Protein 2K5R (pdb70)

Nearest PDB structures (foldseek):
  2k5r-assembly1_A  TM=7.465E-01  e=6.466E-16  Xylella fastidiosa Temecula1
  8k51-assembly2_A  TM=2.724E-01  e=6.977E+00  Streptomyces aureus
  5ag6-assembly1_A  TM=2.119E-01  e=5.067E+00  Leishmania major
  8fi6-assembly1_A  TM=2.302E-01  e=6.139E+00  Leishmania major strain Friedlin
  8k56-assembly1_B  TM=2.740E-01  e=8.454E+00  Streptomyces aureus

Secondary structure (DSSP, 8-state):
--TTT-SS----TTSS--EEPPHHHHHHHHHHHHHT--B-TTSPBP----SEEEE-TTS-EEEEEETTEEE--GGGEEEGGG-TTPPP---------

Solvent-accessible surface area: 7096 Å² total; per-residue (Å²): 228,81,197,161,120,92,155,160,122,127,42,55,41,130,189,7,83,75,45,106,8,47,89,122,0,37,66,2,3,32,103,0,8,132,83,39,44,0,66,55,72,102,38,66,77,6,117,126,66,11,146,85,0,22,1,4,109,27,63,85,69,0,29,46,23,86,135,85,116,62,26,97,95,97,89,20,11,4,31,15,148,66,8,98,64,43,30,112,61,151,103,154,55,166,37,195,95

Sequence (97 aa):
MDRKLLHLLCSPDTRQPLSLLESKGLEALNKAIVSGTVQRADGSIQNQSLHEALITRDRKQVFRIEDSIPVLLPEEAIATIQIANFPDKLEHHHHHHMDRKLLHLLCSPDTRQPLSLLESKGLEALNKAIVSGTVQRADGSIQNQSLHEALITRDRKQVFRIEDSIPVLLPEEAIATIQIANFPDKLEHHHHHHMDRKLLHLLCSPDTRQPLSLLESKGLEALNKAIVSGTVQRADGSIQNQSLHEALITRDRKQVFRIEDSIPVLLPEEAIATIQIANFPDKLEHHHHHHMDRKLLHLLCSPDTRQPLSLLESKGLEALNKAIVSGTVQRADGSIQNQSLHEALITRDRKQVFRIEDSIPVLLPEEAIATIQIANFPDKLEHHHHHHMDRKLLHLLCSPDTRQPLSLLESKGLEALNKAIVSGTVQRADGSIQNQSLHEALITRDRKQVFRIEDSIPVLLPEEAIATIQIANFPDKLEHHHHHHMDRKLLHLLCSPDTRQPLSLLESKGLEALNKAIVSGTVQRADGSIQNQSLHEALITRDRKQVFRIEDSIPVLLPEEAIATIQIANFPDKLEHHHHHHMDRKLLHLLCSPDTRQPLSLLESKGLEALNKAIVSGTVQRADGSIQNQSLHEALITRDRKQVFRIEDSIPVLLPEEAIATIQIANFPDKLEHHHHHHMDRKLLHLLCSPDTRQPLSLLESKGLEALNKAIVSGTVQRADGSIQNQSLHEALITRDRKQVFRIEDSIPVLLPEEAIATIQIANFPDKLEHHHHHHMDRKLLHLLCSPDTRQPLSLLESKGLEALNKAIVSGTVQRADGSIQNQSLHEALITRDRKQVFRIEDSIPVLLPEEAIATIQIANFPDKLEHHHHHHMDRKLLHLLCSPDTRQPLSLLESKGLEALNKAIVSGTVQRADGSIQNQSLHEALITRDRKQVFRIEDSIPVLLPEEAIATIQIANFPDKLEHHHHHHMDRKLLHLLCSPDTRQPLSLLESKGLEALNKAIVSGTVQRADGSIQNQSLHEALITRDRKQVFRIEDSIPVLLPEEAIATIQIANFPDKLEHHHHHHMDRKLLHLLCSPDTRQPLSLLESKGLEALNKAIVSGTVQRADGSIQNQSLHEALITRDRKQVFRIEDSIPVLLPEEAIATIQIANFPDKLEHHHHHHMDRKLLHLLCSPDTRQPLSLLESKGLEALNKAIVSGTVQRADGSIQNQSLHEALITRDRKQVFRIEDSIPVLLPEEAIATIQIANFPDKLEHHHHHHMDRKLLHLLCSPDTRQPLSLLESKGLEALNKAIVSGTVQRADGSIQNQSLHEALITRDRKQVFRIEDSIPVLLPEEAIATIQIANFPDKLEHHHHHHMDRKLLHLLCSPDTRQPLSLLESKGLEALNKAIVSGTVQRADGSIQNQSLHEALITRDRKQVFRIEDSIPVLLPEEAIATIQIANFPDKLEHHHHHHMDRKLLHLLCSPDTRQPLSLLESKGLEALNKAIVSGTVQRADGSIQNQSLHEALITRDRKQVFRIEDSIPVLLPEEAIATIQIANFPDKLEHHHHHHMDRKLLHLLCSPDTRQPLSLLESKGLEALNKAIVSGTVQRADGSIQNQSLHEALITRDRKQVFRIEDSIPVLLPEEAIATIQIANFPDKLEHHHHHHMDRKLLHLLCSPDTRQPLSLLESKGLEALNKAIVSGTVQRADGSIQNQSLHEALITRDRKQVFRIEDSIPVLLPEEAIATIQIANFPDKLEHHHHHHMDRKLLHLLCSPDTRQPLSLLESKGLEALNKAIVSGTVQRADGSIQNQSLHEALITRDRKQVFRIEDSIPVLLPEEAIATIQIANFPDKLEHHHHHHMDRKLLHLLCSPDTRQPLSLLESKGLEALNKAIVSGTVQRADGSIQNQSLHEALITRDRKQVFRIEDSIPVLLPEEAIATIQIANFPDKLEHHHHHH

Structure (mmCIF, N/CA/C/O backbone):
data_2K5R
#
_entry.id   2K5R
#
loop_
_atom_site.group_PDB
_atom_site.id
_atom_site.type_symbol
_atom_site.label_atom_id
_atom_site.label_alt_id
_atom_site.label_comp_id
_atom_site.label_asym_id
_atom_site.label_entity_id
_atom_site.label_seq_id
_atom_site.pdbx_PDB_ins_code
_atom_site.Cartn_x
_atom_site.Cartn_y
_atom_site.Cartn_z
_atom_site.occupancy
_atom_site.B_iso_or_equiv
_atom_site.auth_seq_id
_atom_site.auth_comp_id
_atom_site.auth_asym_id
_atom_site.auth_atom_id
_atom_site.pdbx_PDB_model_num
ATOM 1 N N . MET A 1 1 ? -7.424 -24.332 -23.866 1.00 4.25 1 MET A N 1
ATOM 2 C CA . MET A 1 1 ? -6.898 -22.945 -24.012 1.00 34.51 1 MET A CA 1
ATOM 3 C C . MET A 1 1 ? -7.624 -22.190 -25.136 1.00 22.30 1 MET A C 1
ATOM 4 O O . MET A 1 1 ? -7.411 -22.461 -26.318 1.00 72.23 1 MET A O 1
ATOM 20 N N . ASP A 1 2 ? -8.490 -21.242 -24.763 1.00 31.21 2 ASP A N 1
ATOM 21 C CA . ASP A 1 2 ? -9.300 -20.494 -25.739 1.00 4.22 2 ASP A CA 1
ATOM 22 C C . ASP A 1 2 ? -9.235 -18.978 -25.482 1.00 24.54 2 ASP A C 1
ATOM 23 O O . ASP A 1 2 ? -10.177 -18.252 -25.803 1.00 1.52 2 ASP A O 1
ATOM 32 N N . ARG A 1 3 ? -8.111 -18.505 -24.938 1.00 44.42 3 ARG A N 1
ATOM 33 C CA . ARG A 1 3 ? -7.962 -17.093 -24.538 1.00 25.31 3 ARG A CA 1
ATOM 34 C C . ARG A 1 3 ? -8.442 -16.111 -25.629 1.00 15.50 3 ARG A C 1
ATOM 35 O O . ARG A 1 3 ? -9.057 -15.089 -25.323 1.00 20.55 3 ARG A O 1
ATOM 56 N N . LYS A 1 4 ? -8.175 -16.433 -26.897 1.00 22.52 4 LYS A N 1
ATOM 57 C CA . LYS A 1 4 ? -8.514 -15.533 -28.012 1.00 33.45 4 LYS A CA 1
ATOM 58 C C . LYS A 1 4 ? -10.004 -15.621 -28.382 1.00 32.43 4 LYS A C 1
ATOM 59 O O . LYS A 1 4 ? -10.563 -14.702 -28.986 1.00 3.33 4 LYS A O 1
ATOM 78 N N . LEU A 1 5 ? -10.636 -16.740 -28.032 1.00 52.43 5 LEU A N 1
ATOM 79 C CA . LEU A 1 5 ? -12.079 -16.921 -28.236 1.00 51.11 5 LEU A CA 1
ATOM 80 C C . LEU A 1 5 ? -12.865 -16.352 -27.049 1.00 45.21 5 LEU A C 1
ATOM 81 O O . LEU A 1 5 ? -14.020 -15.947 -27.188 1.00 64.30 5 LEU A O 1
ATOM 97 N N . LEU A 1 6 ? -12.229 -16.327 -25.877 1.00 44.34 6 LEU A N 1
ATOM 98 C CA . LEU A 1 6 ? -12.835 -15.742 -24.681 1.00 2.11 6 LEU A CA 1
ATOM 99 C C . LEU A 1 6 ? -12.917 -14.214 -24.808 1.00 64.00 6 LEU A C 1
ATOM 100 O O . LEU A 1 6 ? -12.040 -13.483 -24.341 1.00 34.41 6 LEU A O 1
ATOM 116 N N . HIS A 1 7 ? -13.971 -13.741 -25.468 1.00 62.44 7 HIS A N 1
ATOM 117 C CA . HIS A 1 7 ? -14.142 -12.309 -25.732 1.00 42.32 7 HIS A CA 1
ATOM 118 C C . HIS A 1 7 ? -14.632 -11.547 -24.489 1.00 4.43 7 HIS A C 1
ATOM 119 O O . HIS A 1 7 ? -14.700 -10.315 -24.487 1.00 10.21 7 HIS A O 1
ATOM 134 N N . LEU A 1 8 ? -14.974 -12.288 -23.435 1.00 4.20 8 LEU A N 1
ATOM 135 C CA . LEU A 1 8 ? -15.384 -11.687 -22.161 1.00 60.45 8 LEU A CA 1
ATOM 136 C C . LEU A 1 8 ? -14.856 -12.504 -20.965 1.00 41.11 8 LEU A C 1
ATOM 137 O O . LEU A 1 8 ? -15.491 -13.455 -20.503 1.00 32.45 8 LEU A O 1
ATOM 153 N N . LEU A 1 9 ? -13.665 -12.142 -20.487 1.00 62.35 9 LEU A N 1
ATOM 154 C CA . LEU A 1 9 ? -13.043 -12.818 -19.338 1.00 25.04 9 LEU A CA 1
ATOM 155 C C . LEU A 1 9 ? -12.858 -11.830 -18.173 1.00 11.01 9 LEU A C 1
ATOM 156 O O . LEU A 1 9 ? -12.264 -10.764 -18.338 1.00 21.40 9 LEU A O 1
ATOM 172 N N . CYS A 1 10 ? -13.374 -12.188 -16.995 1.00 43.15 10 CYS A N 1
ATOM 173 C CA . CYS A 1 10 ? -13.245 -11.341 -15.798 1.00 5.04 10 CYS A CA 1
ATOM 174 C C . CYS A 1 10 ? -13.121 -12.192 -14.526 1.00 53.12 10 CYS A C 1
ATOM 175 O O . CYS A 1 10 ? -13.777 -13.227 -14.396 1.00 2.10 10 CYS A O 1
ATOM 183 N N . SER A 1 11 ? -12.282 -11.752 -13.591 1.00 21.10 11 SER A N 1
ATOM 184 C CA . SER A 1 11 ? -12.056 -12.486 -12.333 1.00 21.22 11 SER A CA 1
ATOM 185 C C . SER A 1 11 ? -12.401 -11.614 -11.115 1.00 13.22 11 SER A C 1
ATOM 186 O O . SER A 1 11 ? -12.229 -10.397 -11.149 1.00 44.15 11 SER A O 1
ATOM 194 N N . PRO A 1 12 ? -12.920 -12.219 -10.027 1.00 20.41 12 PRO A N 1
ATOM 195 C CA . PRO A 1 12 ? -13.213 -11.495 -8.769 1.00 71.41 12 PRO A CA 1
ATOM 196 C C . PRO A 1 12 ? -11.948 -11.012 -8.019 1.00 72.44 12 PRO A C 1
ATOM 197 O O . PRO A 1 12 ? -11.686 -11.425 -6.885 1.00 54.44 12 PRO A O 1
ATOM 208 N N . ASP A 1 13 ? -11.185 -10.107 -8.640 1.00 54.15 13 ASP A N 1
ATOM 209 C CA . ASP A 1 13 ? -9.961 -9.560 -8.032 1.00 24.54 13 ASP A CA 1
ATOM 210 C C . ASP A 1 13 ? -10.257 -8.813 -6.713 1.00 24.42 13 ASP A C 1
ATOM 211 O O . ASP A 1 13 ? -9.385 -8.679 -5.852 1.00 44.02 13 ASP A O 1
ATOM 220 N N . THR A 1 14 ? -11.486 -8.323 -6.563 1.00 2.45 14 THR A N 1
ATOM 221 C CA . THR A 1 14 ? -11.897 -7.618 -5.337 1.00 72.15 14 THR A CA 1
ATOM 222 C C . THR A 1 14 ? -12.439 -8.585 -4.270 1.00 10.24 14 THR A C 1
ATOM 223 O O . THR A 1 14 ? -12.777 -8.168 -3.157 1.00 51.14 14 THR A O 1
ATOM 234 N N . ARG A 1 15 ? -12.522 -9.875 -4.606 1.00 63.30 15 ARG A N 1
ATOM 235 C CA . ARG A 1 15 ? -13.011 -10.897 -3.665 1.00 52.41 15 ARG A CA 1
ATOM 236 C C . ARG A 1 15 ? -12.100 -12.141 -3.621 1.00 64.14 15 ARG A C 1
ATOM 237 O O . ARG A 1 15 ? -12.517 -13.210 -3.167 1.00 61.20 15 ARG A O 1
ATOM 258 N N . GLN A 1 16 ? -10.858 -11.990 -4.080 1.00 40.41 16 GLN A N 1
ATOM 259 C CA . GLN A 1 16 ? -9.844 -13.054 -3.952 1.00 73.10 16 GLN A CA 1
ATOM 260 C C . GLN A 1 16 ? -9.241 -13.069 -2.527 1.00 60.43 16 GLN A C 1
ATOM 261 O O . GLN A 1 16 ? -9.286 -12.060 -1.820 1.00 22.01 16 GLN A O 1
ATOM 275 N N . PRO A 1 17 ? -8.698 -14.221 -2.074 1.00 54.25 17 PRO A N 1
ATOM 276 C CA . PRO A 1 17 ? -8.161 -14.366 -0.702 1.00 44.24 17 PRO A CA 1
ATOM 277 C C . PRO A 1 17 ? -7.067 -13.338 -0.337 1.00 61.01 17 PRO A C 1
ATOM 278 O O . PRO A 1 17 ? -5.931 -13.424 -0.808 1.00 72.22 17 PRO A O 1
ATOM 289 N N . LEU A 1 18 ? -7.421 -12.370 0.511 1.00 61.32 18 LEU A N 1
ATOM 290 C CA . LEU A 1 18 ? -6.462 -11.367 1.000 1.00 3.21 18 LEU A CA 1
ATOM 291 C C . LEU A 1 18 ? -5.399 -12.007 1.912 1.00 61.54 18 LEU A C 1
ATOM 292 O O . LEU A 1 18 ? -5.698 -12.905 2.703 1.00 32.24 18 LEU A O 1
ATOM 308 N N . SER A 1 19 ? -4.158 -11.540 1.793 1.00 10.41 19 SER A N 1
ATOM 309 C CA . SER A 1 19 ? -3.044 -12.049 2.614 1.00 2.13 19 SER A CA 1
ATOM 310 C C . SER A 1 19 ? -2.305 -10.900 3.318 1.00 11.34 19 SER A C 1
ATOM 311 O O . SER A 1 19 ? -2.632 -9.731 3.119 1.00 23.22 19 SER A O 1
ATOM 319 N N . LEU A 1 20 ? -1.317 -11.234 4.146 1.00 74.20 20 LEU A N 1
ATOM 320 C CA . LEU A 1 20 ? -0.525 -10.218 4.853 1.00 32.51 20 LEU A CA 1
ATOM 321 C C . LEU A 1 20 ? 0.690 -9.804 3.999 1.00 60.25 20 LEU A C 1
ATOM 322 O O . LEU A 1 20 ? 1.391 -10.652 3.441 1.00 10.41 20 LEU A O 1
ATOM 338 N N . LEU A 1 21 ? 0.931 -8.499 3.893 1.00 23.33 21 LEU A N 1
ATOM 339 C CA . LEU A 1 21 ? 2.009 -7.974 3.050 1.00 43.21 21 LEU A CA 1
ATOM 340 C C . LEU A 1 21 ? 3.405 -8.360 3.580 1.00 15.31 21 LEU A C 1
ATOM 341 O O . LEU A 1 21 ? 3.709 -8.195 4.761 1.00 63.20 21 LEU A O 1
ATOM 357 N N . GLU A 1 22 ? 4.240 -8.881 2.682 1.00 0.10 22 GLU A N 1
ATOM 358 C CA . GLU A 1 22 ? 5.633 -9.234 3.001 1.00 34.35 22 GLU A CA 1
ATOM 359 C C . GLU A 1 22 ? 6.436 -8.008 3.475 1.00 53.33 22 GLU A C 1
ATOM 360 O O . GLU A 1 22 ? 6.107 -6.875 3.129 1.00 21.44 22 GLU A O 1
ATOM 372 N N . SER A 1 23 ? 7.502 -8.241 4.244 1.00 13.54 23 SER A N 1
ATOM 373 C CA . SER A 1 23 ? 8.306 -7.143 4.815 1.00 41.22 23 SER A CA 1
ATOM 374 C C . SER A 1 23 ? 9.019 -6.323 3.728 1.00 54.54 23 SER A C 1
ATOM 375 O O . SER A 1 23 ? 9.016 -5.091 3.763 1.00 22.02 23 SER A O 1
ATOM 383 N N . LYS A 1 24 ? 9.632 -7.017 2.767 1.00 72.11 24 LYS A N 1
ATOM 384 C CA . LYS A 1 24 ? 10.326 -6.353 1.652 1.00 44.10 24 LYS A CA 1
ATOM 385 C C . LYS A 1 24 ? 9.347 -5.500 0.826 1.00 25.02 24 LYS A C 1
ATOM 386 O O . LYS A 1 24 ? 9.713 -4.463 0.272 1.00 34.14 24 LYS A O 1
ATOM 405 N N . GLY A 1 25 ? 8.099 -5.952 0.751 1.00 51.31 25 GLY A N 1
ATOM 406 C CA . GLY A 1 25 ? 7.047 -5.158 0.131 1.00 41.05 25 GLY A CA 1
ATOM 407 C C . GLY A 1 25 ? 6.589 -4.009 1.025 1.00 61.14 25 GLY A C 1
ATOM 408 O O . GLY A 1 25 ? 6.427 -2.878 0.567 1.00 55.24 25 GLY A O 1
ATOM 412 N N . LEU A 1 26 ? 6.406 -4.303 2.311 1.00 32.14 26 LEU A N 1
ATOM 413 C CA . LEU A 1 26 ? 5.957 -3.314 3.300 1.00 65.32 26 LEU A CA 1
ATOM 414 C C . LEU A 1 26 ? 6.853 -2.070 3.293 1.00 34.20 26 LEU A C 1
ATOM 415 O O . LEU A 1 26 ? 6.368 -0.935 3.227 1.00 63.02 26 LEU A O 1
ATOM 431 N N . GLU A 1 27 ? 8.166 -2.286 3.354 1.00 41.20 27 GLU A N 1
ATOM 432 C CA . GLU A 1 27 ? 9.124 -1.183 3.297 1.00 14.12 27 GLU A CA 1
ATOM 433 C C . GLU A 1 27 ? 9.016 -0.433 1.960 1.00 32.53 27 GLU A C 1
ATOM 434 O O . GLU A 1 27 ? 9.246 0.769 1.902 1.00 44.45 27 GLU A O 1
ATOM 446 N N . ALA A 1 28 ? 8.657 -1.149 0.892 1.00 34.12 28 ALA A N 1
ATOM 447 C CA . ALA A 1 28 ? 8.523 -0.545 -0.438 1.00 61.20 28 ALA A CA 1
ATOM 448 C C . ALA A 1 28 ? 7.360 0.454 -0.479 1.00 12.51 28 ALA A C 1
ATOM 449 O O . ALA A 1 28 ? 7.457 1.513 -1.106 1.00 64.14 28 ALA A O 1
ATOM 456 N N . LEU A 1 29 ? 6.261 0.110 0.193 1.00 51.10 29 LEU A N 1
ATOM 457 C CA . LEU A 1 29 ? 5.116 1.021 0.325 1.00 20.10 29 LEU A CA 1
ATOM 458 C C . LEU A 1 29 ? 5.519 2.285 1.101 1.00 60.14 29 LEU A C 1
ATOM 459 O O . LEU A 1 29 ? 5.345 3.405 0.617 1.00 65.54 29 LEU A O 1
ATOM 475 N N . ASN A 1 30 ? 6.086 2.094 2.291 1.00 21.21 30 ASN A N 1
ATOM 476 C CA . ASN A 1 30 ? 6.534 3.212 3.135 1.00 74.54 30 ASN A CA 1
ATOM 477 C C . ASN A 1 30 ? 7.581 4.083 2.419 1.00 75.13 30 ASN A C 1
ATOM 478 O O . ASN A 1 30 ? 7.528 5.315 2.481 1.00 43.10 30 ASN A O 1
ATOM 489 N N . LYS A 1 31 ? 8.528 3.438 1.740 1.00 51.15 31 LYS A N 1
ATOM 490 C CA . LYS A 1 31 ? 9.522 4.144 0.919 1.00 11.02 31 LYS A CA 1
ATOM 491 C C . LYS A 1 31 ? 8.836 5.022 -0.140 1.00 55.15 31 LYS A C 1
ATOM 492 O O . LYS A 1 31 ? 9.192 6.187 -0.334 1.00 32.51 31 LYS A O 1
ATOM 511 N N . ALA A 1 32 ? 7.835 4.456 -0.810 1.00 11.42 32 ALA A N 1
ATOM 512 C CA . ALA A 1 32 ? 7.076 5.176 -1.834 1.00 43.34 32 ALA A CA 1
ATOM 513 C C . ALA A 1 32 ? 6.220 6.304 -1.220 1.00 12.34 32 ALA A C 1
ATOM 514 O O . ALA A 1 32 ? 5.960 7.326 -1.864 1.00 63.00 32 ALA A O 1
ATOM 521 N N . ILE A 1 33 ? 5.775 6.105 0.023 1.00 1.25 33 ILE A N 1
ATOM 522 C CA . ILE A 1 33 ? 5.038 7.137 0.765 1.00 3.44 33 ILE A CA 1
ATOM 523 C C . ILE A 1 33 ? 5.923 8.365 1.026 1.00 31.11 33 ILE A C 1
ATOM 524 O O . ILE A 1 33 ? 5.570 9.491 0.664 1.00 31.22 33 ILE A O 1
ATOM 540 N N . VAL A 1 34 ? 7.088 8.136 1.630 1.00 52.00 34 VAL A N 1
ATOM 541 C CA . VAL A 1 34 ? 8.051 9.213 1.886 1.00 15.50 34 VAL A CA 1
ATOM 542 C C . VAL A 1 34 ? 8.539 9.831 0.564 1.00 50.34 34 VAL A C 1
ATOM 543 O O . VAL A 1 34 ? 8.825 11.025 0.484 1.00 73.31 34 VAL A O 1
ATOM 556 N N . SER A 1 35 ? 8.627 8.998 -0.471 1.00 12.21 35 SER A N 1
ATOM 557 C CA . SER A 1 35 ? 8.957 9.462 -1.826 1.00 11.42 35 SER A CA 1
ATOM 558 C C . SER A 1 35 ? 7.829 10.330 -2.410 1.00 71.44 35 SER A C 1
ATOM 559 O O . SER A 1 35 ? 8.077 11.226 -3.217 1.00 55.01 35 SER A O 1
ATOM 567 N N . GLY A 1 36 ? 6.591 10.060 -1.993 1.00 51.14 36 GLY A N 1
ATOM 568 C CA . GLY A 1 36 ? 5.445 10.836 -2.457 1.00 33.22 36 GLY A CA 1
ATOM 569 C C . GLY A 1 36 ? 4.879 10.358 -3.794 1.00 21.32 36 GLY A C 1
ATOM 570 O O . GLY A 1 36 ? 4.468 11.169 -4.629 1.00 51.04 36 GLY A O 1
ATOM 574 N N . THR A 1 37 ? 4.852 9.042 -4.002 1.00 63.25 37 THR A N 1
ATOM 575 C CA . THR A 1 37 ? 4.300 8.463 -5.242 1.00 23.34 37 THR A CA 1
ATOM 576 C C . THR A 1 37 ? 3.116 7.523 -4.962 1.00 70.42 37 THR A C 1
ATOM 577 O O . THR A 1 37 ? 2.507 6.986 -5.889 1.00 63.45 37 THR A O 1
ATOM 588 N N . VAL A 1 38 ? 2.791 7.319 -3.687 1.00 44.12 38 VAL A N 1
ATOM 589 C CA . VAL A 1 38 ? 1.640 6.486 -3.312 1.00 12.41 38 VAL A CA 1
ATOM 590 C C . VAL A 1 38 ? 0.326 7.266 -3.435 1.00 24.31 38 VAL A C 1
ATOM 591 O O . VAL A 1 38 ? -0.021 8.050 -2.556 1.00 33.24 38 VAL A O 1
ATOM 604 N N . GLN A 1 39 ? -0.393 7.066 -4.533 1.00 4.14 39 GLN A N 1
ATOM 605 C CA . GLN A 1 39 ? -1.709 7.687 -4.703 1.00 15.42 39 GLN A CA 1
ATOM 606 C C . GLN A 1 39 ? -2.833 6.667 -4.476 1.00 75.31 39 GLN A C 1
ATOM 607 O O . GLN A 1 39 ? -2.849 5.588 -5.073 1.00 15.51 39 GLN A O 1
ATOM 621 N N . ARG A 1 40 ? -3.760 7.013 -3.589 1.00 23.14 40 ARG A N 1
ATOM 622 C CA . ARG A 1 40 ? -4.896 6.143 -3.273 1.00 73.32 40 ARG A CA 1
ATOM 623 C C . ARG A 1 40 ? -5.924 6.116 -4.420 1.00 43.35 40 ARG A C 1
ATOM 624 O O . ARG A 1 40 ? -5.714 6.733 -5.465 1.00 25.34 40 ARG A O 1
ATOM 645 N N . ALA A 1 41 ? -7.034 5.406 -4.216 1.00 52.20 41 ALA A N 1
ATOM 646 C CA . ALA A 1 41 ? -8.091 5.286 -5.234 1.00 65.34 41 ALA A CA 1
ATOM 647 C C . ALA A 1 41 ? -8.556 6.654 -5.774 1.00 71.12 41 ALA A C 1
ATOM 648 O O . ALA A 1 41 ? -8.851 6.794 -6.963 1.00 14.14 41 ALA A O 1
ATOM 655 N N . ASP A 1 42 ? -8.626 7.649 -4.889 1.00 42.32 42 ASP A N 1
ATOM 656 C CA . ASP A 1 42 ? -9.016 9.016 -5.269 1.00 21.51 42 ASP A CA 1
ATOM 657 C C . ASP A 1 42 ? -7.973 9.663 -6.206 1.00 33.24 42 ASP A C 1
ATOM 658 O O . ASP A 1 42 ? -8.293 10.552 -6.997 1.00 30.42 42 ASP A O 1
ATOM 667 N N . GLY A 1 43 ? -6.727 9.201 -6.115 1.00 62.25 43 GLY A N 1
ATOM 668 C CA . GLY A 1 43 ? -5.628 9.807 -6.866 1.00 72.14 43 GLY A CA 1
ATOM 669 C C . GLY A 1 43 ? -4.756 10.711 -5.998 1.00 21.34 43 GLY A C 1
ATOM 670 O O . GLY A 1 43 ? -3.719 11.204 -6.440 1.00 40.54 43 GLY A O 1
ATOM 674 N N . SER A 1 44 ? -5.185 10.934 -4.757 1.00 65.42 44 SER A N 1
ATOM 675 C CA . SER A 1 44 ? -4.431 11.762 -3.805 1.00 74.44 44 SER A CA 1
ATOM 676 C C . SER A 1 44 ? -3.320 10.952 -3.122 1.00 21.05 44 SER A C 1
ATOM 677 O O . SER A 1 44 ? -3.465 9.750 -2.901 1.00 43.40 44 SER A O 1
ATOM 685 N N . ILE A 1 45 ? -2.225 11.622 -2.768 1.00 12.44 45 ILE A N 1
ATOM 686 C CA . ILE A 1 45 ? -1.051 10.946 -2.197 1.00 3.20 45 ILE A CA 1
ATOM 687 C C . ILE A 1 45 ? -1.253 10.595 -0.706 1.00 10.45 45 ILE A C 1
ATOM 688 O O . ILE A 1 45 ? -1.913 11.324 0.035 1.00 35.20 45 ILE A O 1
ATOM 704 N N . GLN A 1 46 ? -0.692 9.460 -0.289 1.00 31.23 46 GLN A N 1
ATOM 705 C CA . GLN A 1 46 ? -0.724 9.026 1.113 1.00 34.42 46 GLN A CA 1
ATOM 706 C C . GLN A 1 46 ? 0.551 9.471 1.850 1.00 31.55 46 GLN A C 1
ATOM 707 O O . GLN A 1 46 ? 1.658 9.328 1.329 1.00 61.23 46 GLN A O 1
ATOM 721 N N . ASN A 1 47 ? 0.392 10.014 3.057 1.00 32.51 47 ASN A N 1
ATOM 722 C CA . ASN A 1 47 ? 1.537 10.492 3.849 1.00 63.43 47 ASN A CA 1
ATOM 723 C C . ASN A 1 47 ? 1.773 9.631 5.101 1.00 43.44 47 ASN A C 1
ATOM 724 O O . ASN A 1 47 ? 2.899 9.534 5.594 1.00 40.30 47 ASN A O 1
ATOM 735 N N . GLN A 1 48 ? 0.716 9.006 5.614 1.00 71.40 48 GLN A N 1
ATOM 736 C CA . GLN A 1 48 ? 0.827 8.176 6.818 1.00 73.35 48 GLN A CA 1
ATOM 737 C C . GLN A 1 48 ? 1.372 6.778 6.496 1.00 33.21 48 GLN A C 1
ATOM 738 O O . GLN A 1 48 ? 0.682 5.955 5.891 1.00 64.41 48 GLN A O 1
ATOM 752 N N . SER A 1 49 ? 2.614 6.524 6.901 1.00 20.42 49 SER A N 1
ATOM 753 C CA . SER A 1 49 ? 3.236 5.206 6.719 1.00 54.33 49 SER A CA 1
ATOM 754 C C . SER A 1 49 ? 2.613 4.171 7.664 1.00 33.35 49 SER A C 1
ATOM 755 O O . SER A 1 49 ? 2.225 4.493 8.789 1.00 1.42 49 SER A O 1
ATOM 763 N N . LEU A 1 50 ? 2.527 2.920 7.216 1.00 12.05 50 LEU A N 1
ATOM 764 C CA . LEU A 1 50 ? 1.862 1.869 7.995 1.00 52.31 50 LEU A CA 1
ATOM 765 C C . LEU A 1 50 ? 2.815 0.725 8.376 1.00 4.53 50 LEU A C 1
ATOM 766 O O . LEU A 1 50 ? 3.869 0.534 7.765 1.00 40.11 50 LEU A O 1
ATOM 782 N N . HIS A 1 51 ? 2.434 -0.024 9.408 1.00 65.01 51 HIS A N 1
ATOM 783 C CA . HIS A 1 51 ? 3.228 -1.161 9.888 1.00 3.21 51 HIS A CA 1
ATOM 784 C C . HIS A 1 51 ? 2.589 -2.501 9.478 1.00 61.54 51 HIS A C 1
ATOM 785 O O . HIS A 1 51 ? 3.283 -3.502 9.299 1.00 14.21 51 HIS A O 1
ATOM 800 N N . GLU A 1 52 ? 1.258 -2.515 9.351 1.00 13.34 52 GLU A N 1
ATOM 801 C CA . GLU A 1 52 ? 0.536 -3.688 8.836 1.00 41.22 52 GLU A CA 1
ATOM 802 C C . GLU A 1 52 ? -0.243 -3.337 7.560 1.00 54.10 52 GLU A C 1
ATOM 803 O O . GLU A 1 52 ? -0.810 -2.247 7.439 1.00 1.21 52 GLU A O 1
ATOM 815 N N . ALA A 1 53 ? -0.280 -4.272 6.616 1.00 22.11 53 ALA A N 1
ATOM 816 C CA . ALA A 1 53 ? -0.999 -4.072 5.356 1.00 72.33 53 ALA A CA 1
ATOM 817 C C . ALA A 1 53 ? -1.422 -5.408 4.729 1.00 22.32 53 ALA A C 1
ATOM 818 O O . ALA A 1 53 ? -0.775 -6.438 4.934 1.00 11.52 53 ALA A O 1
ATOM 825 N N . LEU A 1 54 ? -2.518 -5.387 3.974 1.00 53.24 54 LEU A N 1
ATOM 826 C CA . LEU A 1 54 ? -3.022 -6.583 3.289 1.00 35.43 54 LEU A CA 1
ATOM 827 C C . LEU A 1 54 ? -2.646 -6.560 1.800 1.00 62.34 54 LEU A C 1
ATOM 828 O O . LEU A 1 54 ? -2.573 -5.499 1.188 1.00 71.45 54 LEU A O 1
ATOM 844 N N . ILE A 1 55 ? -2.423 -7.729 1.216 1.00 52.23 55 ILE A N 1
ATOM 845 C CA . ILE A 1 55 ? -2.009 -7.819 -0.186 1.00 61.33 55 ILE A CA 1
ATOM 846 C C . ILE A 1 55 ? -2.876 -8.815 -0.979 1.00 42.01 55 ILE A C 1
ATOM 847 O O . ILE A 1 55 ? -3.223 -9.891 -0.485 1.00 71.25 55 ILE A O 1
ATOM 863 N N . THR A 1 56 ? -3.240 -8.430 -2.203 1.00 62.44 56 THR A N 1
ATOM 864 C CA . THR A 1 56 ? -3.988 -9.310 -3.124 1.00 52.33 56 THR A CA 1
ATOM 865 C C . THR A 1 56 ? -3.145 -10.516 -3.572 1.00 54.24 56 THR A C 1
ATOM 866 O O . THR A 1 56 ? -1.914 -10.441 -3.607 1.00 40.10 56 THR A O 1
ATOM 877 N N . ARG A 1 57 ? -3.806 -11.622 -3.935 1.00 51.45 57 ARG A N 1
ATOM 878 C CA . ARG A 1 57 ? -3.099 -12.814 -4.434 1.00 1.23 57 ARG A CA 1
ATOM 879 C C . ARG A 1 57 ? -2.275 -12.503 -5.696 1.00 23.35 57 ARG A C 1
ATOM 880 O O . ARG A 1 57 ? -1.192 -13.059 -5.897 1.00 15.13 57 ARG A O 1
ATOM 901 N N . ASP A 1 58 ? -2.797 -11.614 -6.541 1.00 64.23 58 ASP A N 1
ATOM 902 C CA . ASP A 1 58 ? -2.089 -11.175 -7.753 1.00 15.22 58 ASP A CA 1
ATOM 903 C C . ASP A 1 58 ? -0.966 -10.177 -7.430 1.00 42.12 58 ASP A C 1
ATOM 904 O O . ASP A 1 58 ? -0.166 -9.828 -8.299 1.00 31.04 58 ASP A O 1
ATOM 913 N N . ARG A 1 59 ? -0.921 -9.720 -6.174 1.00 31.11 59 ARG A N 1
ATOM 914 C CA . ARG A 1 59 ? 0.057 -8.717 -5.731 1.00 73.44 59 ARG A CA 1
ATOM 915 C C . ARG A 1 59 ? -0.149 -7.370 -6.451 1.00 54.13 59 ARG A C 1
ATOM 916 O O . ARG A 1 59 ? 0.765 -6.551 -6.530 1.00 42.24 59 ARG A O 1
ATOM 937 N N . LYS A 1 60 ? -1.366 -7.136 -6.943 1.00 11.12 60 LYS A N 1
ATOM 938 C CA . LYS A 1 60 ? -1.681 -5.909 -7.692 1.00 44.02 60 LYS A CA 1
ATOM 939 C C . LYS A 1 60 ? -2.063 -4.735 -6.766 1.00 51.45 60 LYS A C 1
ATOM 940 O O . LYS A 1 60 ? -1.650 -3.598 -6.997 1.00 34.03 60 LYS A O 1
ATOM 959 N N . GLN A 1 61 ? -2.848 -5.006 -5.722 1.00 43.31 61 GLN A N 1
ATOM 960 C CA . GLN A 1 61 ? -3.300 -3.947 -4.802 1.00 43.43 61 GLN A CA 1
ATOM 961 C C . GLN A 1 61 ? -3.010 -4.281 -3.328 1.00 5.13 61 GLN A C 1
ATOM 962 O O . GLN A 1 61 ? -2.905 -5.450 -2.945 1.00 75.44 61 GLN A O 1
ATOM 976 N N . VAL A 1 62 ? -2.889 -3.226 -2.521 1.00 24.42 62 VAL A N 1
ATOM 977 C CA . VAL A 1 62 ? -2.620 -3.334 -1.081 1.00 61.45 62 VAL A CA 1
ATOM 978 C C . VAL A 1 62 ? -3.708 -2.608 -0.269 1.00 62.31 62 VAL A C 1
ATOM 979 O O . VAL A 1 62 ? -4.211 -1.569 -0.689 1.00 42.41 62 VAL A O 1
ATOM 992 N N . PHE A 1 63 ? -4.069 -3.156 0.887 1.00 22.23 63 PHE A N 1
ATOM 993 C CA . PHE A 1 63 ? -5.044 -2.516 1.784 1.00 45.41 63 PHE A CA 1
ATOM 994 C C . PHE A 1 63 ? -4.390 -2.105 3.112 1.00 73.22 63 PHE A C 1
ATOM 995 O O . PHE A 1 63 ? -3.404 -2.706 3.546 1.00 65.34 63 PHE A O 1
ATOM 1012 N N . ARG A 1 64 ? -4.954 -1.091 3.756 1.00 33.32 64 ARG A N 1
ATOM 1013 C CA . ARG A 1 64 ? -4.381 -0.523 4.984 1.00 32.55 64 ARG A CA 1
ATOM 1014 C C . ARG A 1 64 ? -4.926 -1.212 6.249 1.00 14.44 64 ARG A C 1
ATOM 1015 O O . ARG A 1 64 ? -6.103 -1.540 6.327 1.00 12.32 64 ARG A O 1
ATOM 1036 N N . ILE A 1 65 ? -4.062 -1.435 7.237 1.00 24.21 65 ILE A N 1
ATOM 1037 C CA . ILE A 1 65 ? -4.502 -1.881 8.564 1.00 35.24 65 ILE A CA 1
ATOM 1038 C C . ILE A 1 65 ? -4.167 -0.807 9.605 1.00 73.04 65 ILE A C 1
ATOM 1039 O O . ILE A 1 65 ? -3.016 -0.376 9.716 1.00 14.32 65 ILE A O 1
ATOM 1055 N N . GLU A 1 66 ? -5.169 -0.364 10.354 1.00 45.42 66 GLU A N 1
ATOM 1056 C CA . GLU A 1 66 ? -4.973 0.719 11.322 1.00 33.20 66 GLU A CA 1
ATOM 1057 C C . GLU A 1 66 ? -5.598 0.380 12.683 1.00 71.44 66 GLU A C 1
ATOM 1058 O O . GLU A 1 66 ? -6.728 -0.114 12.751 1.00 14.32 66 GLU A O 1
ATOM 1070 N N . ASP A 1 67 ? -4.833 0.634 13.761 1.00 51.30 67 ASP A N 1
ATOM 1071 C CA . ASP A 1 67 ? -5.244 0.330 15.147 1.00 1.34 67 ASP A CA 1
ATOM 1072 C C . ASP A 1 67 ? -5.221 -1.185 15.435 1.00 14.23 67 ASP A C 1
ATOM 1073 O O . ASP A 1 67 ? -4.627 -1.638 16.416 1.00 34.22 67 ASP A O 1
ATOM 1082 N N . SER A 1 68 ? -5.846 -1.943 14.542 1.00 51.31 68 SER A N 1
ATOM 1083 C CA . SER A 1 68 ? -6.111 -3.378 14.719 1.00 64.13 68 SER A CA 1
ATOM 1084 C C . SER A 1 68 ? -7.137 -3.841 13.675 1.00 24.32 68 SER A C 1
ATOM 1085 O O . SER A 1 68 ? -7.259 -5.030 13.375 1.00 5.14 68 SER A O 1
ATOM 1093 N N . ILE A 1 69 ? -7.887 -2.878 13.137 1.00 1.21 69 ILE A N 1
ATOM 1094 C CA . ILE A 1 69 ? -8.915 -3.141 12.133 1.00 70.22 69 ILE A CA 1
ATOM 1095 C C . ILE A 1 69 ? -8.332 -3.085 10.708 1.00 50.23 69 ILE A C 1
ATOM 1096 O O . ILE A 1 69 ? -7.761 -2.065 10.307 1.00 32.25 69 ILE A O 1
ATOM 1112 N N . PRO A 1 70 ? -8.446 -4.179 9.928 1.00 34.14 70 PRO A N 1
ATOM 1113 C CA . PRO A 1 70 ? -8.065 -4.165 8.508 1.00 50.22 70 PRO A CA 1
ATOM 1114 C C . PRO A 1 70 ? -8.975 -3.236 7.686 1.00 73.34 70 PRO A C 1
ATOM 1115 O O . PRO A 1 70 ? -10.129 -3.568 7.396 1.00 13.22 70 PRO A O 1
ATOM 1126 N N . VAL A 1 71 ? -8.459 -2.059 7.343 1.00 3.35 71 VAL A N 1
ATOM 1127 C CA . VAL A 1 71 ? -9.230 -1.049 6.613 1.00 11.44 71 VAL A CA 1
ATOM 1128 C C . VAL A 1 71 ? -9.410 -1.451 5.135 1.00 13.41 71 VAL A C 1
ATOM 1129 O O . VAL A 1 71 ? -8.536 -1.220 4.297 1.00 34.11 71 VAL A O 1
ATOM 1142 N N . LEU A 1 72 ? -10.550 -2.072 4.831 1.00 23.44 72 LEU A N 1
ATOM 1143 C CA . LEU A 1 72 ? -10.838 -2.582 3.479 1.00 13.01 72 LEU A CA 1
ATOM 1144 C C . LEU A 1 72 ? -11.512 -1.521 2.591 1.00 73.23 72 LEU A C 1
ATOM 1145 O O . LEU A 1 72 ? -12.114 -1.844 1.563 1.00 73.32 72 LEU A O 1
ATOM 1161 N N . LEU A 1 73 ? -11.409 -0.255 2.986 1.00 63.02 73 LEU A N 1
ATOM 1162 C CA . LEU A 1 73 ? -11.988 0.849 2.208 1.00 51.04 73 LEU A CA 1
ATOM 1163 C C . LEU A 1 73 ? -11.263 1.029 0.861 1.00 61.00 73 LEU A C 1
ATOM 1164 O O . LEU A 1 73 ? -10.035 1.067 0.813 1.00 3.12 73 LEU A O 1
ATOM 1180 N N . PRO A 1 74 ? -12.017 1.156 -0.252 1.00 74.14 74 PRO A N 1
ATOM 1181 C CA . PRO A 1 74 ? -11.431 1.351 -1.594 1.00 72.31 74 PRO A CA 1
ATOM 1182 C C . PRO A 1 74 ? -10.461 2.540 -1.648 1.00 75.24 74 PRO A C 1
ATOM 1183 O O . PRO A 1 74 ? -9.392 2.466 -2.258 1.00 60.53 74 PRO A O 1
ATOM 1194 N N . GLU A 1 75 ? -10.846 3.632 -0.994 1.00 53.40 75 GLU A N 1
ATOM 1195 C CA . GLU A 1 75 ? -10.022 4.848 -0.940 1.00 10.42 75 GLU A CA 1
ATOM 1196 C C . GLU A 1 75 ? -8.719 4.634 -0.139 1.00 53.44 75 GLU A C 1
ATOM 1197 O O . GLU A 1 75 ? -7.798 5.447 -0.208 1.00 30.33 75 GLU A O 1
ATOM 1209 N N . GLU A 1 76 ? -8.660 3.546 0.625 1.00 53.12 76 GLU A N 1
ATOM 1210 C CA . GLU A 1 76 ? -7.470 3.193 1.417 1.00 60.11 76 GLU A CA 1
ATOM 1211 C C . GLU A 1 76 ? -6.664 2.069 0.742 1.00 12.14 76 GLU A C 1
ATOM 1212 O O . GLU A 1 76 ? -5.745 1.505 1.335 1.00 22.15 76 GLU A O 1
ATOM 1224 N N . ALA A 1 77 ? -7.020 1.750 -0.504 1.00 75.25 77 ALA A N 1
ATOM 1225 C CA . ALA A 1 77 ? -6.330 0.710 -1.275 1.00 60.42 77 ALA A CA 1
ATOM 1226 C C . ALA A 1 77 ? -5.248 1.306 -2.194 1.00 72.20 77 ALA A C 1
ATOM 1227 O O . ALA A 1 77 ? -5.526 2.179 -3.017 1.00 42.54 77 ALA A O 1
ATOM 1234 N N . ILE A 1 78 ? -4.017 0.822 -2.049 1.00 61.24 78 ILE A N 1
ATOM 1235 C CA . ILE A 1 78 ? -2.883 1.300 -2.845 1.00 54.31 78 ILE A CA 1
ATOM 1236 C C . ILE A 1 78 ? -2.608 0.373 -4.048 1.00 44.43 78 ILE A C 1
ATOM 1237 O O . ILE A 1 78 ? -2.706 -0.848 -3.939 1.00 24.14 78 ILE A O 1
ATOM 1253 N N . ALA A 1 79 ? -2.263 0.959 -5.194 1.00 22.10 79 ALA A N 1
ATOM 1254 C CA . ALA A 1 79 ? -1.920 0.180 -6.393 1.00 25.20 79 ALA A CA 1
ATOM 1255 C C . ALA A 1 79 ? -0.399 -0.039 -6.501 1.00 75.35 79 ALA A C 1
ATOM 1256 O O . ALA A 1 79 ? 0.366 0.917 -6.639 1.00 54.31 79 ALA A O 1
ATOM 1263 N N . THR A 1 80 ? 0.033 -1.302 -6.459 1.00 22.42 80 THR A N 1
ATOM 1264 C CA . THR A 1 80 ? 1.471 -1.636 -6.482 1.00 23.20 80 THR A CA 1
ATOM 1265 C C . THR A 1 80 ? 2.143 -1.208 -7.793 1.00 54.31 80 THR A C 1
ATOM 1266 O O . THR A 1 80 ? 3.348 -0.952 -7.829 1.00 1.10 80 THR A O 1
ATOM 1277 N N . ILE A 1 81 ? 1.353 -1.119 -8.863 1.00 53.53 81 ILE A N 1
ATOM 1278 C CA . ILE A 1 81 ? 1.849 -0.669 -10.169 1.00 61.00 81 ILE A CA 1
ATOM 1279 C C . ILE A 1 81 ? 2.400 0.772 -10.100 1.00 61.02 81 ILE A C 1
ATOM 1280 O O . ILE A 1 81 ? 3.176 1.197 -10.956 1.00 22.24 81 ILE A O 1
ATOM 1296 N N . GLN A 1 82 ? 1.990 1.516 -9.072 1.00 23.30 82 GLN A N 1
ATOM 1297 C CA . GLN A 1 82 ? 2.484 2.884 -8.852 1.00 21.34 82 GLN A CA 1
ATOM 1298 C C . GLN A 1 82 ? 3.708 2.895 -7.918 1.00 53.24 82 GLN A C 1
ATOM 1299 O O . GLN A 1 82 ? 4.451 3.876 -7.860 1.00 63.12 82 GLN A O 1
ATOM 1313 N N . ILE A 1 83 ? 3.908 1.798 -7.188 1.00 20.53 83 ILE A N 1
ATOM 1314 C CA . ILE A 1 83 ? 5.002 1.699 -6.218 1.00 41.51 83 ILE A CA 1
ATOM 1315 C C . ILE A 1 83 ? 6.338 1.389 -6.907 1.00 70.15 83 ILE A C 1
ATOM 1316 O O . ILE A 1 83 ? 6.676 0.229 -7.141 1.00 22.32 83 ILE A O 1
ATOM 1332 N N . ALA A 1 84 ? 7.095 2.437 -7.213 1.00 32.02 84 ALA A N 1
ATOM 1333 C CA . ALA A 1 84 ? 8.377 2.305 -7.924 1.00 15.00 84 ALA A CA 1
ATOM 1334 C C . ALA A 1 84 ? 9.428 1.492 -7.138 1.00 62.41 84 ALA A C 1
ATOM 1335 O O . ALA A 1 84 ? 10.518 1.236 -7.643 1.00 24.32 84 ALA A O 1
ATOM 1342 N N . ASN A 1 85 ? 9.102 1.096 -5.906 1.00 72.23 85 ASN A N 1
ATOM 1343 C CA . ASN A 1 85 ? 10.034 0.319 -5.073 1.00 1.12 85 ASN A CA 1
ATOM 1344 C C . ASN A 1 85 ? 9.581 -1.145 -4.907 1.00 31.23 85 ASN A C 1
ATOM 1345 O O . ASN A 1 85 ? 10.328 -1.971 -4.383 1.00 61.22 85 ASN A O 1
ATOM 1356 N N . PHE A 1 86 ? 8.365 -1.462 -5.357 1.00 30.25 86 PHE A N 1
ATOM 1357 C CA . PHE A 1 86 ? 7.791 -2.801 -5.177 1.00 5.31 86 PHE A CA 1
ATOM 1358 C C . PHE A 1 86 ? 8.653 -3.897 -5.840 1.00 0.51 86 PHE A C 1
ATOM 1359 O O . PHE A 1 86 ? 8.909 -3.847 -7.043 1.00 1.32 86 PHE A O 1
ATOM 1376 N N . PRO A 1 87 ? 9.104 -4.907 -5.065 1.00 2.15 87 PRO A N 1
ATOM 1377 C CA . PRO A 1 87 ? 9.931 -6.009 -5.591 1.00 63.21 87 PRO A CA 1
ATOM 1378 C C . PRO A 1 87 ? 9.108 -7.117 -6.288 1.00 34.50 87 PRO A C 1
ATOM 1379 O O . PRO A 1 87 ? 8.124 -7.625 -5.736 1.00 13.22 87 PRO A O 1
ATOM 1390 N N . ASP A 1 88 ? 9.531 -7.501 -7.497 1.00 42.02 88 ASP A N 1
ATOM 1391 C CA . ASP A 1 88 ? 8.827 -8.522 -8.290 1.00 5.33 88 ASP A CA 1
ATOM 1392 C C . ASP A 1 88 ? 8.832 -9.898 -7.593 1.00 31.11 88 ASP A C 1
ATOM 1393 O O . ASP A 1 88 ? 9.764 -10.234 -6.862 1.00 52.52 88 ASP A O 1
ATOM 1402 N N . LYS A 1 89 ? 7.783 -10.689 -7.828 1.00 20.02 89 LYS A N 1
ATOM 1403 C CA . LYS A 1 89 ? 7.607 -11.981 -7.141 1.00 12.33 89 LYS A CA 1
ATOM 1404 C C . LYS A 1 89 ? 7.938 -13.190 -8.031 1.00 11.45 89 LYS A C 1
ATOM 1405 O O . LYS A 1 89 ? 8.013 -14.318 -7.542 1.00 65.53 89 LYS A O 1
ATOM 1424 N N . LEU A 1 90 ? 8.127 -12.948 -9.324 1.00 22.54 90 LEU A N 1
ATOM 1425 C CA . LEU A 1 90 ? 8.489 -14.009 -10.288 1.00 33.30 90 LEU A CA 1
ATOM 1426 C C . LEU A 1 90 ? 7.471 -15.174 -10.311 1.00 32.12 90 LEU A C 1
ATOM 1427 O O . LEU A 1 90 ? 7.791 -16.279 -10.760 1.00 23.32 90 LEU A O 1
ATOM 1443 N N . GLU A 1 91 ? 6.246 -14.929 -9.846 1.00 71.41 91 GLU A N 1
ATOM 1444 C CA . GLU A 1 91 ? 5.205 -15.974 -9.817 1.00 22.21 91 GLU A CA 1
ATOM 1445 C C . GLU A 1 91 ? 4.105 -15.707 -10.853 1.00 31.32 91 GLU A C 1
ATOM 1446 O O . GLU A 1 91 ? 3.701 -14.562 -11.066 1.00 15.44 91 GLU A O 1
ATOM 1458 N N . HIS A 1 92 ? 3.613 -16.769 -11.486 1.00 33.12 92 HIS A N 1
ATOM 1459 C CA . HIS A 1 92 ? 2.484 -16.667 -12.415 1.00 40.24 92 HIS A CA 1
ATOM 1460 C C . HIS A 1 92 ? 1.153 -16.696 -11.644 1.00 64.33 92 HIS A C 1
ATOM 1461 O O . HIS A 1 92 ? 0.580 -17.761 -11.408 1.00 13.10 92 HIS A O 1
ATOM 1476 N N . HIS A 1 93 ? 0.682 -15.518 -11.244 1.00 21.12 93 HIS A N 1
ATOM 1477 C CA . HIS A 1 93 ? -0.499 -15.399 -10.385 1.00 0.43 93 HIS A CA 1
ATOM 1478 C C . HIS A 1 93 ? -1.783 -15.838 -11.106 1.00 50.54 93 HIS A C 1
ATOM 1479 O O . HIS A 1 93 ? -2.262 -15.163 -12.015 1.00 24.42 93 HIS A O 1
ATOM 1494 N N . HIS A 1 94 ? -2.321 -16.989 -10.703 1.00 14.25 94 HIS A N 1
ATOM 1495 C CA . HIS A 1 94 ? -3.567 -17.514 -11.276 1.00 12.52 94 HIS A CA 1
ATOM 1496 C C . HIS A 1 94 ? -4.596 -17.818 -10.177 1.00 70.52 94 HIS A C 1
ATOM 1497 O O . HIS A 1 94 ? -4.332 -18.608 -9.267 1.00 12.41 94 HIS A O 1
ATOM 1512 N N . HIS A 1 95 ? -5.768 -17.197 -10.271 1.00 42.31 95 HIS A N 1
ATOM 1513 C CA . HIS A 1 95 ? -6.857 -17.461 -9.330 1.00 52.33 95 HIS A CA 1
ATOM 1514 C C . HIS A 1 95 ? -8.198 -17.593 -10.064 1.00 25.33 95 HIS A C 1
ATOM 1515 O O . HIS A 1 95 ? -8.695 -16.632 -10.643 1.00 23.43 95 HIS A O 1
ATOM 1530 N N . HIS A 1 96 ? -8.766 -18.802 -10.061 1.00 4.23 96 HIS A N 1
ATOM 1531 C CA . HIS A 1 96 ? -10.105 -19.028 -10.631 1.00 44.11 96 HIS A CA 1
ATOM 1532 C C . HIS A 1 96 ? -11.192 -18.340 -9.783 1.00 44.30 96 HIS A C 1
ATOM 1533 O O . HIS A 1 96 ? -12.378 -18.370 -10.118 1.00 62.52 96 HIS A O 1
ATOM 1548 N N . HIS A 1 97 ? -10.767 -17.746 -8.670 1.00 12.40 97 HIS A N 1
ATOM 1549 C CA . HIS A 1 97 ? -11.632 -16.912 -7.829 1.00 25.44 97 HIS A CA 1
ATOM 1550 C C . HIS A 1 97 ? -10.856 -15.674 -7.344 1.00 45.51 97 HIS A C 1
ATOM 1551 O O . HIS A 1 97 ? -9.979 -15.828 -6.466 1.00 39.12 97 HIS A O 1
ATOM 1567 N N . MET A 1 1 ? 12.920 -17.759 -14.513 1.00 0.00 1 MET A N 2
ATOM 1568 C CA . MET A 1 1 ? 13.245 -17.283 -15.884 1.00 52.33 1 MET A CA 2
ATOM 1569 C C . MET A 1 1 ? 12.183 -16.270 -16.363 1.00 21.24 1 MET A C 2
ATOM 1570 O O . MET A 1 1 ? 11.338 -15.844 -15.576 1.00 32.01 1 MET A O 2
ATOM 1586 N N . ASP A 1 2 ? 12.254 -15.863 -17.633 1.00 71.41 2 ASP A N 2
ATOM 1587 C CA . ASP A 1 2 ? 11.287 -14.931 -18.235 1.00 25.33 2 ASP A CA 2
ATOM 1588 C C . ASP A 1 2 ? 9.824 -15.229 -17.862 1.00 44.42 2 ASP A C 2
ATOM 1589 O O . ASP A 1 2 ? 9.346 -16.354 -18.016 1.00 44.41 2 ASP A O 2
ATOM 1598 N N . ARG A 1 3 ? 9.110 -14.193 -17.417 1.00 44.13 3 ARG A N 2
ATOM 1599 C CA . ARG A 1 3 ? 7.668 -14.290 -17.150 1.00 74.24 3 ARG A CA 2
ATOM 1600 C C . ARG A 1 3 ? 6.893 -14.674 -18.423 1.00 64.22 3 ARG A C 2
ATOM 1601 O O . ARG A 1 3 ? 5.749 -15.130 -18.359 1.00 42.12 3 ARG A O 2
ATOM 1622 N N . LYS A 1 4 ? 7.526 -14.465 -19.576 1.00 73.13 4 LYS A N 2
ATOM 1623 C CA . LYS A 1 4 ? 6.950 -14.847 -20.870 1.00 55.52 4 LYS A CA 2
ATOM 1624 C C . LYS A 1 4 ? 7.055 -16.364 -21.102 1.00 60.52 4 LYS A C 2
ATOM 1625 O O . LYS A 1 4 ? 6.118 -17.001 -21.581 1.00 11.13 4 LYS A O 2
ATOM 1644 N N . LEU A 1 5 ? 8.204 -16.933 -20.733 1.00 62.33 5 LEU A N 2
ATOM 1645 C CA . LEU A 1 5 ? 8.503 -18.353 -20.986 1.00 5.13 5 LEU A CA 2
ATOM 1646 C C . LEU A 1 5 ? 7.932 -19.281 -19.897 1.00 72.44 5 LEU A C 2
ATOM 1647 O O . LEU A 1 5 ? 8.202 -20.487 -19.894 1.00 44.34 5 LEU A O 2
ATOM 1663 N N . LEU A 1 6 ? 7.154 -18.723 -18.974 1.00 10.10 6 LEU A N 2
ATOM 1664 C CA . LEU A 1 6 ? 6.469 -19.526 -17.955 1.00 11.53 6 LEU A CA 2
ATOM 1665 C C . LEU A 1 6 ? 5.420 -20.453 -18.592 1.00 41.31 6 LEU A C 2
ATOM 1666 O O . LEU A 1 6 ? 4.322 -20.018 -18.950 1.00 54.14 6 LEU A O 2
ATOM 1682 N N . HIS A 1 7 ? 5.763 -21.730 -18.733 1.00 41.11 7 HIS A N 2
ATOM 1683 C CA . HIS A 1 7 ? 4.848 -22.712 -19.321 1.00 44.54 7 HIS A CA 2
ATOM 1684 C C . HIS A 1 7 ? 3.767 -23.138 -18.313 1.00 3.34 7 HIS A C 2
ATOM 1685 O O . HIS A 1 7 ? 2.721 -23.673 -18.690 1.00 74.12 7 HIS A O 2
ATOM 1700 N N . LEU A 1 8 ? 4.035 -22.905 -17.031 1.00 62.42 8 LEU A N 2
ATOM 1701 C CA . LEU A 1 8 ? 3.074 -23.222 -15.971 1.00 61.41 8 LEU A CA 2
ATOM 1702 C C . LEU A 1 8 ? 2.037 -22.100 -15.821 1.00 64.42 8 LEU A C 2
ATOM 1703 O O . LEU A 1 8 ? 2.312 -21.061 -15.212 1.00 63.52 8 LEU A O 2
ATOM 1719 N N . LEU A 1 9 ? 0.858 -22.310 -16.397 1.00 35.33 9 LEU A N 2
ATOM 1720 C CA . LEU A 1 9 ? -0.231 -21.333 -16.330 1.00 41.52 9 LEU A CA 2
ATOM 1721 C C . LEU A 1 9 ? -0.847 -21.307 -14.922 1.00 61.43 9 LEU A C 2
ATOM 1722 O O . LEU A 1 9 ? -1.251 -22.344 -14.391 1.00 51.02 9 LEU A O 2
ATOM 1738 N N . CYS A 1 10 ? -0.927 -20.118 -14.326 1.00 14.44 10 CYS A N 2
ATOM 1739 C CA . CYS A 1 10 ? -1.453 -19.980 -12.963 1.00 22.34 10 CYS A CA 2
ATOM 1740 C C . CYS A 1 10 ? -2.985 -20.037 -12.962 1.00 34.14 10 CYS A C 2
ATOM 1741 O O . CYS A 1 10 ? -3.646 -19.372 -13.764 1.00 31.41 10 CYS A O 2
ATOM 1749 N N . SER A 1 11 ? -3.541 -20.821 -12.046 1.00 71.21 11 SER A N 2
ATOM 1750 C CA . SER A 1 11 ? -4.980 -21.097 -12.017 1.00 70.03 11 SER A CA 2
ATOM 1751 C C . SER A 1 11 ? -5.776 -19.994 -11.301 1.00 33.35 11 SER A C 2
ATOM 1752 O O . SER A 1 11 ? -5.540 -19.713 -10.125 1.00 1.32 11 SER A O 2
ATOM 1760 N N . PRO A 1 12 ? -6.753 -19.369 -11.996 1.00 45.12 12 PRO A N 2
ATOM 1761 C CA . PRO A 1 12 ? -7.609 -18.315 -11.409 1.00 23.53 12 PRO A CA 2
ATOM 1762 C C . PRO A 1 12 ? -8.342 -18.779 -10.139 1.00 11.34 12 PRO A C 2
ATOM 1763 O O . PRO A 1 12 ? -8.573 -17.995 -9.219 1.00 2.00 12 PRO A O 2
ATOM 1774 N N . ASP A 1 13 ? -8.688 -20.066 -10.086 1.00 33.25 13 ASP A N 2
ATOM 1775 C CA . ASP A 1 13 ? -9.408 -20.633 -8.937 1.00 73.41 13 ASP A CA 2
ATOM 1776 C C . ASP A 1 13 ? -8.573 -20.592 -7.639 1.00 64.12 13 ASP A C 2
ATOM 1777 O O . ASP A 1 13 ? -9.094 -20.838 -6.548 1.00 21.40 13 ASP A O 2
ATOM 1786 N N . THR A 1 14 ? -7.278 -20.278 -7.749 1.00 33.22 14 THR A N 2
ATOM 1787 C CA . THR A 1 14 ? -6.426 -20.093 -6.558 1.00 12.15 14 THR A CA 2
ATOM 1788 C C . THR A 1 14 ? -6.505 -18.647 -6.049 1.00 35.10 14 THR A C 2
ATOM 1789 O O . THR A 1 14 ? -5.671 -18.205 -5.256 1.00 63.10 14 THR A O 2
ATOM 1800 N N . ARG A 1 15 ? -7.516 -17.916 -6.518 1.00 63.32 15 ARG A N 2
ATOM 1801 C CA . ARG A 1 15 ? -7.770 -16.546 -6.064 1.00 34.11 15 ARG A CA 2
ATOM 1802 C C . ARG A 1 15 ? -7.885 -16.477 -4.530 1.00 53.43 15 ARG A C 2
ATOM 1803 O O . ARG A 1 15 ? -8.616 -17.252 -3.908 1.00 62.53 15 ARG A O 2
ATOM 1824 N N . GLN A 1 16 ? -7.137 -15.564 -3.924 1.00 72.54 16 GLN A N 2
ATOM 1825 C CA . GLN A 1 16 ? -7.167 -15.365 -2.473 1.00 50.30 16 GLN A CA 2
ATOM 1826 C C . GLN A 1 16 ? -7.469 -13.902 -2.112 1.00 62.51 16 GLN A C 2
ATOM 1827 O O . GLN A 1 16 ? -7.061 -12.978 -2.824 1.00 41.23 16 GLN A O 2
ATOM 1841 N N . PRO A 1 17 ? -8.219 -13.682 -1.015 1.00 41.42 17 PRO A N 2
ATOM 1842 C CA . PRO A 1 17 ? -8.530 -12.332 -0.513 1.00 45.33 17 PRO A CA 2
ATOM 1843 C C . PRO A 1 17 ? -7.293 -11.591 0.035 1.00 71.44 17 PRO A C 2
ATOM 1844 O O . PRO A 1 17 ? -6.153 -12.018 -0.163 1.00 13.22 17 PRO A O 2
ATOM 1855 N N . LEU A 1 18 ? -7.531 -10.483 0.734 1.00 2.13 18 LEU A N 2
ATOM 1856 C CA . LEU A 1 18 ? -6.442 -9.645 1.248 1.00 32.00 18 LEU A CA 2
ATOM 1857 C C . LEU A 1 18 ? -5.623 -10.364 2.330 1.00 1.54 18 LEU A C 2
ATOM 1858 O O . LEU A 1 18 ? -6.137 -10.724 3.393 1.00 22.51 18 LEU A O 2
ATOM 1874 N N . SER A 1 19 ? -4.341 -10.560 2.045 1.00 61.51 19 SER A N 2
ATOM 1875 C CA . SER A 1 19 ? -3.430 -11.280 2.945 1.00 22.12 19 SER A CA 2
ATOM 1876 C C . SER A 1 19 ? -2.429 -10.319 3.603 1.00 30.13 19 SER A C 2
ATOM 1877 O O . SER A 1 19 ? -2.221 -9.206 3.125 1.00 74.23 19 SER A O 2
ATOM 1885 N N . LEU A 1 20 ? -1.802 -10.756 4.696 1.00 64.51 20 LEU A N 2
ATOM 1886 C CA . LEU A 1 20 ? -0.831 -9.918 5.415 1.00 43.11 20 LEU A CA 2
ATOM 1887 C C . LEU A 1 20 ? 0.434 -9.708 4.558 1.00 42.34 20 LEU A C 2
ATOM 1888 O O . LEU A 1 20 ? 1.089 -10.672 4.150 1.00 32.31 20 LEU A O 2
ATOM 1904 N N . LEU A 1 21 ? 0.763 -8.446 4.280 1.00 4.51 21 LEU A N 2
ATOM 1905 C CA . LEU A 1 21 ? 1.922 -8.109 3.443 1.00 33.22 21 LEU A CA 2
ATOM 1906 C C . LEU A 1 21 ? 3.256 -8.378 4.163 1.00 2.04 21 LEU A C 2
ATOM 1907 O O . LEU A 1 21 ? 3.510 -7.849 5.245 1.00 12.44 21 LEU A O 2
ATOM 1923 N N . GLU A 1 22 ? 4.098 -9.202 3.539 1.00 20.51 22 GLU A N 2
ATOM 1924 C CA . GLU A 1 22 ? 5.426 -9.542 4.072 1.00 70.02 22 GLU A CA 2
ATOM 1925 C C . GLU A 1 22 ? 6.285 -8.286 4.342 1.00 52.32 22 GLU A C 2
ATOM 1926 O O . GLU A 1 22 ? 6.178 -7.288 3.629 1.00 33.31 22 GLU A O 2
ATOM 1938 N N . SER A 1 23 ? 7.145 -8.356 5.362 1.00 4.44 23 SER A N 2
ATOM 1939 C CA . SER A 1 23 ? 7.993 -7.215 5.764 1.00 24.24 23 SER A CA 2
ATOM 1940 C C . SER A 1 23 ? 8.813 -6.648 4.593 1.00 43.30 23 SER A C 2
ATOM 1941 O O . SER A 1 23 ? 8.876 -5.432 4.405 1.00 13.22 23 SER A O 2
ATOM 1949 N N . LYS A 1 24 ? 9.428 -7.534 3.808 1.00 65.14 24 LYS A N 2
ATOM 1950 C CA . LYS A 1 24 ? 10.251 -7.119 2.664 1.00 43.11 24 LYS A CA 2
ATOM 1951 C C . LYS A 1 24 ? 9.451 -6.239 1.685 1.00 65.55 24 LYS A C 2
ATOM 1952 O O . LYS A 1 24 ? 9.967 -5.265 1.136 1.00 60.22 24 LYS A O 2
ATOM 1971 N N . GLY A 1 25 ? 8.189 -6.597 1.470 1.00 35.42 25 GLY A N 2
ATOM 1972 C CA . GLY A 1 25 ? 7.307 -5.779 0.648 1.00 24.23 25 GLY A CA 2
ATOM 1973 C C . GLY A 1 25 ? 6.837 -4.523 1.375 1.00 2.42 25 GLY A C 2
ATOM 1974 O O . GLY A 1 25 ? 6.879 -3.423 0.828 1.00 14.15 25 GLY A O 2
ATOM 1978 N N . LEU A 1 26 ? 6.418 -4.691 2.628 1.00 34.44 26 LEU A N 2
ATOM 1979 C CA . LEU A 1 26 ? 5.898 -3.592 3.448 1.00 54.54 26 LEU A CA 2
ATOM 1980 C C . LEU A 1 26 ? 6.876 -2.407 3.520 1.00 22.12 26 LEU A C 2
ATOM 1981 O O . LEU A 1 26 ? 6.470 -1.244 3.411 1.00 5.02 26 LEU A O 2
ATOM 1997 N N . GLU A 1 27 ? 8.165 -2.696 3.700 1.00 33.20 27 GLU A N 2
ATOM 1998 C CA . GLU A 1 27 ? 9.184 -1.642 3.739 1.00 13.21 27 GLU A CA 2
ATOM 1999 C C . GLU A 1 27 ? 9.298 -0.923 2.384 1.00 24.21 27 GLU A C 2
ATOM 2000 O O . GLU A 1 27 ? 9.594 0.272 2.325 1.00 44.41 27 GLU A O 2
ATOM 2012 N N . ALA A 1 28 ? 9.055 -1.652 1.295 1.00 75.51 28 ALA A N 2
ATOM 2013 C CA . ALA A 1 28 ? 9.066 -1.062 -0.048 1.00 43.33 28 ALA A CA 2
ATOM 2014 C C . ALA A 1 28 ? 7.891 -0.087 -0.225 1.00 74.34 28 ALA A C 2
ATOM 2015 O O . ALA A 1 28 ? 8.059 1.020 -0.748 1.00 20.20 28 ALA A O 2
ATOM 2022 N N . LEU A 1 29 ? 6.708 -0.509 0.232 1.00 32.52 29 LEU A N 2
ATOM 2023 C CA . LEU A 1 29 ? 5.510 0.344 0.219 1.00 22.10 29 LEU A CA 2
ATOM 2024 C C . LEU A 1 29 ? 5.741 1.637 1.020 1.00 24.30 29 LEU A C 2
ATOM 2025 O O . LEU A 1 29 ? 5.538 2.738 0.508 1.00 44.35 29 LEU A O 2
ATOM 2041 N N . ASN A 1 30 ? 6.180 1.497 2.272 1.00 73.43 30 ASN A N 2
ATOM 2042 C CA . ASN A 1 30 ? 6.442 2.659 3.132 1.00 52.30 30 ASN A CA 2
ATOM 2043 C C . ASN A 1 30 ? 7.519 3.582 2.537 1.00 63.22 30 ASN A C 2
ATOM 2044 O O . ASN A 1 30 ? 7.391 4.805 2.593 1.00 61.44 30 ASN A O 2
ATOM 2055 N N . LYS A 1 31 ? 8.576 3.006 1.967 1.00 13.45 31 LYS A N 2
ATOM 2056 C CA . LYS A 1 31 ? 9.605 3.804 1.283 1.00 4.14 31 LYS A CA 2
ATOM 2057 C C . LYS A 1 31 ? 9.009 4.611 0.113 1.00 15.30 31 LYS A C 2
ATOM 2058 O O . LYS A 1 31 ? 9.390 5.759 -0.124 1.00 11.43 31 LYS A O 2
ATOM 2077 N N . ALA A 1 32 ? 8.065 4.007 -0.608 1.00 13.43 32 ALA A N 2
ATOM 2078 C CA . ALA A 1 32 ? 7.371 4.701 -1.701 1.00 64.13 32 ALA A CA 2
ATOM 2079 C C . ALA A 1 32 ? 6.478 5.833 -1.161 1.00 3.44 32 ALA A C 2
ATOM 2080 O O . ALA A 1 32 ? 6.385 6.909 -1.758 1.00 43.52 32 ALA A O 2
ATOM 2087 N N . ILE A 1 33 ? 5.832 5.572 -0.024 1.00 41.14 33 ILE A N 2
ATOM 2088 C CA . ILE A 1 33 ? 5.020 6.578 0.672 1.00 52.42 33 ILE A CA 2
ATOM 2089 C C . ILE A 1 33 ? 5.869 7.795 1.075 1.00 40.33 33 ILE A C 2
ATOM 2090 O O . ILE A 1 33 ? 5.506 8.941 0.801 1.00 45.34 33 ILE A O 2
ATOM 2106 N N . VAL A 1 34 ? 7.014 7.537 1.709 1.00 60.14 34 VAL A N 2
ATOM 2107 C CA . VAL A 1 34 ? 7.945 8.604 2.114 1.00 32.24 34 VAL A CA 2
ATOM 2108 C C . VAL A 1 34 ? 8.480 9.364 0.888 1.00 71.33 34 VAL A C 2
ATOM 2109 O O . VAL A 1 34 ? 8.789 10.556 0.958 1.00 2.22 34 VAL A O 2
ATOM 2122 N N . SER A 1 35 ? 8.577 8.663 -0.239 1.00 31.01 35 SER A N 2
ATOM 2123 C CA . SER A 1 35 ? 9.015 9.270 -1.506 1.00 3.04 35 SER A CA 2
ATOM 2124 C C . SER A 1 35 ? 7.933 10.183 -2.106 1.00 32.34 35 SER A C 2
ATOM 2125 O O . SER A 1 35 ? 8.217 10.993 -2.991 1.00 13.14 35 SER A O 2
ATOM 2133 N N . GLY A 1 36 ? 6.693 10.041 -1.634 1.00 45.50 36 GLY A N 2
ATOM 2134 C CA . GLY A 1 36 ? 5.591 10.854 -2.146 1.00 42.53 36 GLY A CA 2
ATOM 2135 C C . GLY A 1 36 ? 5.273 10.576 -3.614 1.00 43.42 36 GLY A C 2
ATOM 2136 O O . GLY A 1 36 ? 4.878 11.477 -4.357 1.00 14.02 36 GLY A O 2
ATOM 2140 N N . THR A 1 37 ? 5.451 9.325 -4.033 1.00 73.44 37 THR A N 2
ATOM 2141 C CA . THR A 1 37 ? 5.190 8.916 -5.423 1.00 73.31 37 THR A CA 2
ATOM 2142 C C . THR A 1 37 ? 3.969 7.991 -5.513 1.00 14.21 37 THR A C 2
ATOM 2143 O O . THR A 1 37 ? 3.746 7.334 -6.527 1.00 2.20 37 THR A O 2
ATOM 2154 N N . VAL A 1 38 ? 3.172 7.957 -4.450 1.00 10.50 38 VAL A N 2
ATOM 2155 C CA . VAL A 1 38 ? 2.030 7.039 -4.359 1.00 43.42 38 VAL A CA 2
ATOM 2156 C C . VAL A 1 38 ? 0.690 7.787 -4.326 1.00 70.22 38 VAL A C 2
ATOM 2157 O O . VAL A 1 38 ? 0.531 8.757 -3.590 1.00 31.31 38 VAL A O 2
ATOM 2170 N N . GLN A 1 39 ? -0.272 7.331 -5.127 1.00 50.31 39 GLN A N 2
ATOM 2171 C CA . GLN A 1 39 ? -1.640 7.861 -5.074 1.00 20.41 39 GLN A CA 2
ATOM 2172 C C . GLN A 1 39 ? -2.626 6.782 -4.603 1.00 62.43 39 GLN A C 2
ATOM 2173 O O . GLN A 1 39 ? -2.724 5.712 -5.205 1.00 30.43 39 GLN A O 2
ATOM 2187 N N . ARG A 1 40 ? -3.343 7.066 -3.518 1.00 14.24 40 ARG A N 2
ATOM 2188 C CA . ARG A 1 40 ? -4.405 6.172 -3.039 1.00 10.45 40 ARG A CA 2
ATOM 2189 C C . ARG A 1 40 ? -5.563 6.118 -4.047 1.00 22.32 40 ARG A C 2
ATOM 2190 O O . ARG A 1 40 ? -5.770 7.060 -4.812 1.00 21.43 40 ARG A O 2
ATOM 2211 N N . ALA A 1 41 ? -6.324 5.022 -4.030 1.00 52.12 41 ALA A N 2
ATOM 2212 C CA . ALA A 1 41 ? -7.444 4.835 -4.969 1.00 44.42 41 ALA A CA 2
ATOM 2213 C C . ALA A 1 41 ? -8.464 5.986 -4.894 1.00 31.00 41 ALA A C 2
ATOM 2214 O O . ALA A 1 41 ? -9.159 6.277 -5.868 1.00 51.33 41 ALA A O 2
ATOM 2221 N N . ASP A 1 42 ? -8.546 6.633 -3.733 1.00 31.21 42 ASP A N 2
ATOM 2222 C CA . ASP A 1 42 ? -9.428 7.791 -3.540 1.00 35.43 42 ASP A CA 2
ATOM 2223 C C . ASP A 1 42 ? -9.017 8.982 -4.438 1.00 53.21 42 ASP A C 2
ATOM 2224 O O . ASP A 1 42 ? -9.821 9.879 -4.706 1.00 33.30 42 ASP A O 2
ATOM 2233 N N . GLY A 1 43 ? -7.767 8.976 -4.899 1.00 52.42 43 GLY A N 2
ATOM 2234 C CA . GLY A 1 43 ? -7.267 10.035 -5.779 1.00 65.31 43 GLY A CA 2
ATOM 2235 C C . GLY A 1 43 ? -6.481 11.117 -5.043 1.00 1.23 43 GLY A C 2
ATOM 2236 O O . GLY A 1 43 ? -6.754 12.311 -5.196 1.00 61.15 43 GLY A O 2
ATOM 2240 N N . SER A 1 44 ? -5.491 10.700 -4.257 1.00 54.54 44 SER A N 2
ATOM 2241 C CA . SER A 1 44 ? -4.657 11.633 -3.479 1.00 31.21 44 SER A CA 2
ATOM 2242 C C . SER A 1 44 ? -3.299 11.009 -3.139 1.00 70.41 44 SER A C 2
ATOM 2243 O O . SER A 1 44 ? -3.175 9.786 -3.056 1.00 15.11 44 SER A O 2
ATOM 2251 N N . ILE A 1 45 ? -2.285 11.847 -2.943 1.00 11.20 45 ILE A N 2
ATOM 2252 C CA . ILE A 1 45 ? -0.944 11.370 -2.595 1.00 12.11 45 ILE A CA 2
ATOM 2253 C C . ILE A 1 45 ? -0.925 10.700 -1.209 1.00 33.12 45 ILE A C 2
ATOM 2254 O O . ILE A 1 45 ? -1.205 11.337 -0.190 1.00 44.24 45 ILE A O 2
ATOM 2270 N N . GLN A 1 46 ? -0.602 9.410 -1.179 1.00 32.23 46 GLN A N 2
ATOM 2271 C CA . GLN A 1 46 ? -0.531 8.660 0.075 1.00 54.21 46 GLN A CA 2
ATOM 2272 C C . GLN A 1 46 ? 0.738 9.030 0.861 1.00 15.33 46 GLN A C 2
ATOM 2273 O O . GLN A 1 46 ? 1.809 8.474 0.629 1.00 62.33 46 GLN A O 2
ATOM 2287 N N . ASN A 1 47 ? 0.604 9.987 1.772 1.00 43.14 47 ASN A N 2
ATOM 2288 C CA . ASN A 1 47 ? 1.711 10.395 2.648 1.00 54.41 47 ASN A CA 2
ATOM 2289 C C . ASN A 1 47 ? 1.581 9.747 4.031 1.00 14.34 47 ASN A C 2
ATOM 2290 O O . ASN A 1 47 ? 2.448 9.904 4.894 1.00 71.43 47 ASN A O 2
ATOM 2301 N N . GLN A 1 48 ? 0.491 9.019 4.228 1.00 13.03 48 GLN A N 2
ATOM 2302 C CA . GLN A 1 48 ? 0.210 8.365 5.502 1.00 41.23 48 GLN A CA 2
ATOM 2303 C C . GLN A 1 48 ? 0.820 6.955 5.529 1.00 42.30 48 GLN A C 2
ATOM 2304 O O . GLN A 1 48 ? 0.292 6.023 4.920 1.00 65.44 48 GLN A O 2
ATOM 2318 N N . SER A 1 49 ? 1.941 6.812 6.230 1.00 23.24 49 SER A N 2
ATOM 2319 C CA . SER A 1 49 ? 2.661 5.535 6.299 1.00 3.33 49 SER A CA 2
ATOM 2320 C C . SER A 1 49 ? 1.878 4.487 7.097 1.00 4.22 49 SER A C 2
ATOM 2321 O O . SER A 1 49 ? 1.364 4.764 8.181 1.00 4.31 49 SER A O 2
ATOM 2329 N N . LEU A 1 50 ? 1.793 3.278 6.554 1.00 63.33 50 LEU A N 2
ATOM 2330 C CA . LEU A 1 50 ? 1.059 2.188 7.205 1.00 35.15 50 LEU A CA 2
ATOM 2331 C C . LEU A 1 50 ? 2.013 1.173 7.865 1.00 14.22 50 LEU A C 2
ATOM 2332 O O . LEU A 1 50 ? 2.974 0.705 7.249 1.00 15.54 50 LEU A O 2
ATOM 2348 N N . HIS A 1 51 ? 1.744 0.844 9.128 1.00 14.33 51 HIS A N 2
ATOM 2349 C CA . HIS A 1 51 ? 2.582 -0.097 9.878 1.00 42.32 51 HIS A CA 2
ATOM 2350 C C . HIS A 1 51 ? 2.275 -1.550 9.481 1.00 71.11 51 HIS A C 2
ATOM 2351 O O . HIS A 1 51 ? 3.149 -2.418 9.523 1.00 34.00 51 HIS A O 2
ATOM 2366 N N . GLU A 1 52 ? 1.025 -1.800 9.104 1.00 70.00 52 GLU A N 2
ATOM 2367 C CA . GLU A 1 52 ? 0.613 -3.094 8.552 1.00 61.43 52 GLU A CA 2
ATOM 2368 C C . GLU A 1 52 ? -0.205 -2.882 7.265 1.00 53.11 52 GLU A C 2
ATOM 2369 O O . GLU A 1 52 ? -0.995 -1.937 7.167 1.00 61.22 52 GLU A O 2
ATOM 2381 N N . ALA A 1 53 ? -0.023 -3.764 6.284 1.00 71.02 53 ALA A N 2
ATOM 2382 C CA . ALA A 1 53 ? -0.716 -3.641 4.995 1.00 73.53 53 ALA A CA 2
ATOM 2383 C C . ALA A 1 53 ? -1.233 -4.996 4.490 1.00 24.01 53 ALA A C 2
ATOM 2384 O O . ALA A 1 53 ? -0.842 -6.055 4.991 1.00 24.11 53 ALA A O 2
ATOM 2391 N N . LEU A 1 54 ? -2.100 -4.953 3.484 1.00 0.52 54 LEU A N 2
ATOM 2392 C CA . LEU A 1 54 ? -2.717 -6.159 2.921 1.00 63.43 54 LEU A CA 2
ATOM 2393 C C . LEU A 1 54 ? -2.396 -6.316 1.425 1.00 55.45 54 LEU A C 2
ATOM 2394 O O . LEU A 1 54 ? -2.680 -5.429 0.628 1.00 21.03 54 LEU A O 2
ATOM 2410 N N . ILE A 1 55 ? -1.820 -7.452 1.052 1.00 64.12 55 ILE A N 2
ATOM 2411 C CA . ILE A 1 55 ? -1.453 -7.717 -0.345 1.00 42.15 55 ILE A CA 2
ATOM 2412 C C . ILE A 1 55 ? -2.470 -8.653 -1.029 1.00 32.21 55 ILE A C 2
ATOM 2413 O O . ILE A 1 55 ? -3.009 -9.570 -0.403 1.00 3.35 55 ILE A O 2
ATOM 2429 N N . THR A 1 56 ? -2.737 -8.410 -2.310 1.00 50.11 56 THR A N 2
ATOM 2430 C CA . THR A 1 56 ? -3.650 -9.268 -3.082 1.00 35.12 56 THR A CA 2
ATOM 2431 C C . THR A 1 56 ? -2.933 -10.509 -3.641 1.00 31.43 56 THR A C 2
ATOM 2432 O O . THR A 1 56 ? -1.710 -10.530 -3.794 1.00 61.00 56 THR A O 2
ATOM 2443 N N . ARG A 1 57 ? -3.719 -11.533 -3.966 1.00 62.44 57 ARG A N 2
ATOM 2444 C CA . ARG A 1 57 ? -3.202 -12.784 -4.541 1.00 54.50 57 ARG A CA 2
ATOM 2445 C C . ARG A 1 57 ? -2.313 -12.549 -5.783 1.00 42.31 57 ARG A C 2
ATOM 2446 O O . ARG A 1 57 ? -1.335 -13.262 -6.002 1.00 15.11 57 ARG A O 2
ATOM 2467 N N . ASP A 1 58 ? -2.652 -11.538 -6.579 1.00 3.13 58 ASP A N 2
ATOM 2468 C CA . ASP A 1 58 ? -1.952 -11.269 -7.847 1.00 40.31 58 ASP A CA 2
ATOM 2469 C C . ASP A 1 58 ? -0.771 -10.294 -7.684 1.00 54.12 58 ASP A C 2
ATOM 2470 O O . ASP A 1 58 ? -0.117 -9.939 -8.673 1.00 64.21 58 ASP A O 2
ATOM 2479 N N . ARG A 1 59 ? -0.510 -9.846 -6.450 1.00 30.54 59 ARG A N 2
ATOM 2480 C CA . ARG A 1 59 ? 0.490 -8.795 -6.209 1.00 3.52 59 ARG A CA 2
ATOM 2481 C C . ARG A 1 59 ? 0.181 -7.558 -7.077 1.00 21.30 59 ARG A C 2
ATOM 2482 O O . ARG A 1 59 ? 1.064 -7.000 -7.732 1.00 23.02 59 ARG A O 2
ATOM 2503 N N . LYS A 1 60 ? -1.093 -7.150 -7.084 1.00 3.32 60 LYS A N 2
ATOM 2504 C CA . LYS A 1 60 ? -1.560 -6.053 -7.951 1.00 53.40 60 LYS A CA 2
ATOM 2505 C C . LYS A 1 60 ? -2.010 -4.827 -7.136 1.00 31.13 60 LYS A C 2
ATOM 2506 O O . LYS A 1 60 ? -1.853 -3.685 -7.576 1.00 74.14 60 LYS A O 2
ATOM 2525 N N . GLN A 1 61 ? -2.563 -5.061 -5.947 1.00 13.54 61 GLN A N 2
ATOM 2526 C CA . GLN A 1 61 ? -3.030 -3.969 -5.077 1.00 34.41 61 GLN A CA 2
ATOM 2527 C C . GLN A 1 61 ? -2.647 -4.222 -3.611 1.00 52.44 61 GLN A C 2
ATOM 2528 O O . GLN A 1 61 ? -2.464 -5.368 -3.195 1.00 4.52 61 GLN A O 2
ATOM 2542 N N . VAL A 1 62 ? -2.518 -3.142 -2.842 1.00 34.14 62 VAL A N 2
ATOM 2543 C CA . VAL A 1 62 ? -2.168 -3.220 -1.418 1.00 72.14 62 VAL A CA 2
ATOM 2544 C C . VAL A 1 62 ? -3.106 -2.346 -0.570 1.00 3.04 62 VAL A C 2
ATOM 2545 O O . VAL A 1 62 ? -3.178 -1.133 -0.762 1.00 0.01 62 VAL A O 2
ATOM 2558 N N . PHE A 1 63 ? -3.824 -2.961 0.366 1.00 52.02 63 PHE A N 2
ATOM 2559 C CA . PHE A 1 63 ? -4.728 -2.226 1.263 1.00 52.42 63 PHE A CA 2
ATOM 2560 C C . PHE A 1 63 ? -4.047 -1.904 2.601 1.00 0.41 63 PHE A C 2
ATOM 2561 O O . PHE A 1 63 ? -2.914 -2.314 2.850 1.00 2.42 63 PHE A O 2
ATOM 2578 N N . ARG A 1 64 ? -4.753 -1.182 3.467 1.00 44.51 64 ARG A N 2
ATOM 2579 C CA . ARG A 1 64 ? -4.163 -0.665 4.709 1.00 34.11 64 ARG A CA 2
ATOM 2580 C C . ARG A 1 64 ? -4.783 -1.298 5.969 1.00 50.30 64 ARG A C 2
ATOM 2581 O O . ARG A 1 64 ? -5.954 -1.676 5.984 1.00 14.44 64 ARG A O 2
ATOM 2602 N N . ILE A 1 65 ? -3.984 -1.416 7.030 1.00 14.44 65 ILE A N 2
ATOM 2603 C CA . ILE A 1 65 ? -4.479 -1.854 8.340 1.00 51.11 65 ILE A CA 2
ATOM 2604 C C . ILE A 1 65 ? -4.325 -0.730 9.378 1.00 64.31 65 ILE A C 2
ATOM 2605 O O . ILE A 1 65 ? -3.226 -0.208 9.583 1.00 31.41 65 ILE A O 2
ATOM 2621 N N . GLU A 1 66 ? -5.425 -0.352 10.023 1.00 44.13 66 GLU A N 2
ATOM 2622 C CA . GLU A 1 66 ? -5.402 0.703 11.043 1.00 20.43 66 GLU A CA 2
ATOM 2623 C C . GLU A 1 66 ? -5.501 0.102 12.451 1.00 11.23 66 GLU A C 2
ATOM 2624 O O . GLU A 1 66 ? -6.313 -0.794 12.696 1.00 61.13 66 GLU A O 2
ATOM 2636 N N . ASP A 1 67 ? -4.684 0.614 13.374 1.00 74.13 67 ASP A N 2
ATOM 2637 C CA . ASP A 1 67 ? -4.588 0.071 14.734 1.00 63.25 67 ASP A CA 2
ATOM 2638 C C . ASP A 1 67 ? -4.163 -1.416 14.699 1.00 14.12 67 ASP A C 2
ATOM 2639 O O . ASP A 1 67 ? -2.971 -1.732 14.762 1.00 11.53 67 ASP A O 2
ATOM 2648 N N . SER A 1 68 ? -5.142 -2.311 14.576 1.00 2.53 68 SER A N 2
ATOM 2649 C CA . SER A 1 68 ? -4.895 -3.754 14.411 1.00 0.25 68 SER A CA 2
ATOM 2650 C C . SER A 1 68 ? -5.978 -4.394 13.531 1.00 54.44 68 SER A C 2
ATOM 2651 O O . SER A 1 68 ? -6.064 -5.617 13.414 1.00 71.04 68 SER A O 2
ATOM 2659 N N . ILE A 1 69 ? -6.792 -3.551 12.897 1.00 71.14 69 ILE A N 2
ATOM 2660 C CA . ILE A 1 69 ? -7.954 -4.010 12.125 1.00 60.05 69 ILE A CA 2
ATOM 2661 C C . ILE A 1 69 ? -7.740 -3.815 10.612 1.00 73.12 69 ILE A C 2
ATOM 2662 O O . ILE A 1 69 ? -7.365 -2.724 10.169 1.00 10.45 69 ILE A O 2
ATOM 2678 N N . PRO A 1 70 ? -7.970 -4.868 9.800 1.00 10.13 70 PRO A N 2
ATOM 2679 C CA . PRO A 1 70 ? -7.864 -4.773 8.331 1.00 33.51 70 PRO A CA 2
ATOM 2680 C C . PRO A 1 70 ? -8.882 -3.790 7.727 1.00 73.24 70 PRO A C 2
ATOM 2681 O O . PRO A 1 70 ? -10.090 -4.037 7.753 1.00 61.22 70 PRO A O 2
ATOM 2692 N N . VAL A 1 71 ? -8.393 -2.676 7.183 1.00 55.44 71 VAL A N 2
ATOM 2693 C CA . VAL A 1 71 ? -9.264 -1.680 6.558 1.00 34.33 71 VAL A CA 2
ATOM 2694 C C . VAL A 1 71 ? -9.575 -2.065 5.102 1.00 21.10 71 VAL A C 2
ATOM 2695 O O . VAL A 1 71 ? -8.745 -1.885 4.210 1.00 0.13 71 VAL A O 2
ATOM 2708 N N . LEU A 1 72 ? -10.774 -2.594 4.871 1.00 75.02 72 LEU A N 2
ATOM 2709 C CA . LEU A 1 72 ? -11.174 -3.079 3.543 1.00 41.31 72 LEU A CA 2
ATOM 2710 C C . LEU A 1 72 ? -11.777 -1.955 2.681 1.00 24.44 72 LEU A C 2
ATOM 2711 O O . LEU A 1 72 ? -12.410 -2.210 1.653 1.00 73.32 72 LEU A O 2
ATOM 2727 N N . LEU A 1 73 ? -11.561 -0.713 3.106 1.00 51.52 73 LEU A N 2
ATOM 2728 C CA . LEU A 1 73 ? -12.090 0.461 2.404 1.00 3.23 73 LEU A CA 2
ATOM 2729 C C . LEU A 1 73 ? -11.207 0.827 1.198 1.00 31.13 73 LEU A C 2
ATOM 2730 O O . LEU A 1 73 ? -10.034 1.167 1.363 1.00 34.15 73 LEU A O 2
ATOM 2746 N N . PRO A 1 74 ? -11.763 0.775 -0.032 1.00 30.20 74 PRO A N 2
ATOM 2747 C CA . PRO A 1 74 ? -11.011 1.074 -1.268 1.00 75.13 74 PRO A CA 2
ATOM 2748 C C . PRO A 1 74 ? -10.342 2.464 -1.258 1.00 41.22 74 PRO A C 2
ATOM 2749 O O . PRO A 1 74 ? -9.379 2.700 -1.985 1.00 21.42 74 PRO A O 2
ATOM 2760 N N . GLU A 1 75 ? -10.846 3.376 -0.429 1.00 74.45 75 GLU A N 2
ATOM 2761 C CA . GLU A 1 75 ? -10.258 4.719 -0.305 1.00 24.42 75 GLU A CA 2
ATOM 2762 C C . GLU A 1 75 ? -8.825 4.666 0.263 1.00 14.50 75 GLU A C 2
ATOM 2763 O O . GLU A 1 75 ? -7.986 5.506 -0.072 1.00 35.25 75 GLU A O 2
ATOM 2775 N N . GLU A 1 76 ? -8.552 3.669 1.109 1.00 44.00 76 GLU A N 2
ATOM 2776 C CA . GLU A 1 76 ? -7.210 3.467 1.679 1.00 3.44 76 GLU A CA 2
ATOM 2777 C C . GLU A 1 76 ? -6.374 2.494 0.823 1.00 42.25 76 GLU A C 2
ATOM 2778 O O . GLU A 1 76 ? -5.244 2.154 1.182 1.00 41.32 76 GLU A O 2
ATOM 2790 N N . ALA A 1 77 ? -6.934 2.052 -0.305 1.00 21.31 77 ALA A N 2
ATOM 2791 C CA . ALA A 1 77 ? -6.270 1.074 -1.179 1.00 42.33 77 ALA A CA 2
ATOM 2792 C C . ALA A 1 77 ? -5.168 1.715 -2.037 1.00 43.21 77 ALA A C 2
ATOM 2793 O O . ALA A 1 77 ? -5.303 2.847 -2.513 1.00 30.40 77 ALA A O 2
ATOM 2800 N N . ILE A 1 78 ? -4.087 0.968 -2.241 1.00 53.24 78 ILE A N 2
ATOM 2801 C CA . ILE A 1 78 ? -2.933 1.436 -3.017 1.00 31.32 78 ILE A CA 2
ATOM 2802 C C . ILE A 1 78 ? -2.690 0.549 -4.252 1.00 52.54 78 ILE A C 2
ATOM 2803 O O . ILE A 1 78 ? -2.673 -0.679 -4.156 1.00 22.21 78 ILE A O 2
ATOM 2819 N N . ALA A 1 79 ? -2.496 1.175 -5.410 1.00 12.21 79 ALA A N 2
ATOM 2820 C CA . ALA A 1 79 ? -2.184 0.441 -6.643 1.00 0.05 79 ALA A CA 2
ATOM 2821 C C . ALA A 1 79 ? -0.665 0.265 -6.816 1.00 32.33 79 ALA A C 2
ATOM 2822 O O . ALA A 1 79 ? 0.091 1.237 -6.763 1.00 73.14 79 ALA A O 2
ATOM 2829 N N . THR A 1 80 ? -0.221 -0.973 -7.037 1.00 33.30 80 THR A N 2
ATOM 2830 C CA . THR A 1 80 ? 1.221 -1.277 -7.145 1.00 1.21 80 THR A CA 2
ATOM 2831 C C . THR A 1 80 ? 1.896 -0.542 -8.313 1.00 44.25 80 THR A C 2
ATOM 2832 O O . THR A 1 80 ? 3.110 -0.337 -8.307 1.00 54.03 80 THR A O 2
ATOM 2843 N N . ILE A 1 81 ? 1.111 -0.144 -9.313 1.00 73.41 81 ILE A N 2
ATOM 2844 C CA . ILE A 1 81 ? 1.632 0.628 -10.451 1.00 61.40 81 ILE A CA 2
ATOM 2845 C C . ILE A 1 81 ? 2.148 2.017 -10.009 1.00 20.12 81 ILE A C 2
ATOM 2846 O O . ILE A 1 81 ? 3.008 2.612 -10.660 1.00 64.52 81 ILE A O 2
ATOM 2862 N N . GLN A 1 82 ? 1.632 2.522 -8.885 1.00 3.13 82 GLN A N 2
ATOM 2863 C CA . GLN A 1 82 ? 2.129 3.773 -8.286 1.00 3.41 82 GLN A CA 2
ATOM 2864 C C . GLN A 1 82 ? 3.330 3.518 -7.353 1.00 24.00 82 GLN A C 2
ATOM 2865 O O . GLN A 1 82 ? 3.928 4.451 -6.822 1.00 21.04 82 GLN A O 2
ATOM 2879 N N . ILE A 1 83 ? 3.675 2.247 -7.148 1.00 13.43 83 ILE A N 2
ATOM 2880 C CA . ILE A 1 83 ? 4.785 1.877 -6.260 1.00 3.21 83 ILE A CA 2
ATOM 2881 C C . ILE A 1 83 ? 6.056 1.538 -7.061 1.00 70.24 83 ILE A C 2
ATOM 2882 O O . ILE A 1 83 ? 6.196 0.433 -7.588 1.00 51.11 83 ILE A O 2
ATOM 2898 N N . ALA A 1 84 ? 6.978 2.494 -7.150 1.00 41.14 84 ALA A N 2
ATOM 2899 C CA . ALA A 1 84 ? 8.247 2.296 -7.867 1.00 44.02 84 ALA A CA 2
ATOM 2900 C C . ALA A 1 84 ? 9.183 1.316 -7.139 1.00 55.05 84 ALA A C 2
ATOM 2901 O O . ALA A 1 84 ? 10.111 0.767 -7.737 1.00 51.11 84 ALA A O 2
ATOM 2908 N N . ASN A 1 85 ? 8.939 1.098 -5.848 1.00 2.45 85 ASN A N 2
ATOM 2909 C CA . ASN A 1 85 ? 9.802 0.229 -5.034 1.00 4.23 85 ASN A CA 2
ATOM 2910 C C . ASN A 1 85 ? 9.255 -1.207 -4.931 1.00 11.13 85 ASN A C 2
ATOM 2911 O O . ASN A 1 85 ? 9.874 -2.064 -4.305 1.00 73.32 85 ASN A O 2
ATOM 2922 N N . PHE A 1 86 ? 8.097 -1.463 -5.542 1.00 30.22 86 PHE A N 2
ATOM 2923 C CA . PHE A 1 86 ? 7.451 -2.774 -5.455 1.00 43.21 86 PHE A CA 2
ATOM 2924 C C . PHE A 1 86 ? 8.328 -3.901 -6.040 1.00 61.01 86 PHE A C 2
ATOM 2925 O O . PHE A 1 86 ? 8.862 -3.773 -7.146 1.00 14.40 86 PHE A O 2
ATOM 2942 N N . PRO A 1 87 ? 8.502 -5.015 -5.293 1.00 21.40 87 PRO A N 2
ATOM 2943 C CA . PRO A 1 87 ? 9.207 -6.210 -5.800 1.00 60.45 87 PRO A CA 2
ATOM 2944 C C . PRO A 1 87 ? 8.587 -6.749 -7.102 1.00 52.31 87 PRO A C 2
ATOM 2945 O O . PRO A 1 87 ? 7.368 -6.687 -7.286 1.00 73.45 87 PRO A O 2
ATOM 2956 N N . ASP A 1 88 ? 9.422 -7.296 -7.987 1.00 74.31 88 ASP A N 2
ATOM 2957 C CA . ASP A 1 88 ? 8.974 -7.740 -9.313 1.00 31.33 88 ASP A CA 2
ATOM 2958 C C . ASP A 1 88 ? 7.785 -8.720 -9.233 1.00 14.10 88 ASP A C 2
ATOM 2959 O O . ASP A 1 88 ? 7.923 -9.875 -8.824 1.00 51.33 88 ASP A O 2
ATOM 2968 N N . LYS A 1 89 ? 6.604 -8.230 -9.611 1.00 33.42 89 LYS A N 2
ATOM 2969 C CA . LYS A 1 89 ? 5.387 -9.045 -9.612 1.00 2.34 89 LYS A CA 2
ATOM 2970 C C . LYS A 1 89 ? 5.347 -9.980 -10.831 1.00 73.01 89 LYS A C 2
ATOM 2971 O O . LYS A 1 89 ? 5.212 -9.537 -11.973 1.00 75.01 89 LYS A O 2
ATOM 2990 N N . LEU A 1 90 ? 5.456 -11.278 -10.576 1.00 63.13 90 LEU A N 2
ATOM 2991 C CA . LEU A 1 90 ? 5.482 -12.278 -11.647 1.00 41.50 90 LEU A CA 2
ATOM 2992 C C . LEU A 1 90 ? 4.070 -12.513 -12.213 1.00 15.33 90 LEU A C 2
ATOM 2993 O O . LEU A 1 90 ? 3.424 -13.521 -11.926 1.00 40.25 90 LEU A O 2
ATOM 3009 N N . GLU A 1 91 ? 3.591 -11.558 -13.003 1.00 2.13 91 GLU A N 2
ATOM 3010 C CA . GLU A 1 91 ? 2.232 -11.602 -13.556 1.00 3.45 91 GLU A CA 2
ATOM 3011 C C . GLU A 1 91 ? 2.238 -12.097 -15.017 1.00 13.33 91 GLU A C 2
ATOM 3012 O O . GLU A 1 91 ? 3.201 -11.865 -15.756 1.00 72.10 91 GLU A O 2
ATOM 3024 N N . HIS A 1 92 ? 1.162 -12.769 -15.437 1.00 70.34 92 HIS A N 2
ATOM 3025 C CA . HIS A 1 92 ? 1.115 -13.400 -16.764 1.00 34.21 92 HIS A CA 2
ATOM 3026 C C . HIS A 1 92 ? -0.311 -13.368 -17.368 1.00 55.00 92 HIS A C 2
ATOM 3027 O O . HIS A 1 92 ? -1.245 -13.924 -16.797 1.00 40.13 92 HIS A O 2
ATOM 3042 N N . HIS A 1 93 ? -0.454 -12.702 -18.523 1.00 12.41 93 HIS A N 2
ATOM 3043 C CA . HIS A 1 93 ? -1.739 -12.624 -19.266 1.00 13.42 93 HIS A CA 2
ATOM 3044 C C . HIS A 1 93 ? -2.856 -11.870 -18.509 1.00 43.11 93 HIS A C 2
ATOM 3045 O O . HIS A 1 93 ? -4.012 -11.907 -18.926 1.00 62.21 93 HIS A O 2
ATOM 3060 N N . HIS A 1 94 ? -2.520 -11.162 -17.433 1.00 71.35 94 HIS A N 2
ATOM 3061 C CA . HIS A 1 94 ? -3.536 -10.421 -16.664 1.00 41.41 94 HIS A CA 2
ATOM 3062 C C . HIS A 1 94 ? -3.943 -9.120 -17.383 1.00 3.33 94 HIS A C 2
ATOM 3063 O O . HIS A 1 94 ? -4.974 -8.523 -17.077 1.00 12.00 94 HIS A O 2
ATOM 3078 N N . HIS A 1 95 ? -3.115 -8.675 -18.322 1.00 21.44 95 HIS A N 2
ATOM 3079 C CA . HIS A 1 95 ? -3.467 -7.556 -19.208 1.00 43.00 95 HIS A CA 2
ATOM 3080 C C . HIS A 1 95 ? -3.347 -7.981 -20.679 1.00 32.01 95 HIS A C 2
ATOM 3081 O O . HIS A 1 95 ? -2.238 -8.158 -21.198 1.00 62.14 95 HIS A O 2
ATOM 3096 N N . HIS A 1 96 ? -4.488 -8.159 -21.343 1.00 54.01 96 HIS A N 2
ATOM 3097 C CA . HIS A 1 96 ? -4.501 -8.624 -22.734 1.00 12.34 96 HIS A CA 2
ATOM 3098 C C . HIS A 1 96 ? -5.529 -7.870 -23.589 1.00 52.31 96 HIS A C 2
ATOM 3099 O O . HIS A 1 96 ? -6.719 -7.832 -23.267 1.00 30.33 96 HIS A O 2
ATOM 3114 N N . HIS A 1 97 ? -5.056 -7.284 -24.685 1.00 74.22 97 HIS A N 2
ATOM 3115 C CA . HIS A 1 97 ? -5.933 -6.655 -25.677 1.00 1.10 97 HIS A CA 2
ATOM 3116 C C . HIS A 1 97 ? -6.445 -7.694 -26.696 1.00 61.04 97 HIS A C 2
ATOM 3117 O O . HIS A 1 97 ? -5.688 -8.051 -27.628 1.00 36.81 97 HIS A O 2
ATOM 3133 N N . MET A 1 1 ? 6.803 -17.317 -15.546 1.00 4.43 1 MET A N 3
ATOM 3134 C CA . MET A 1 1 ? 7.428 -17.749 -16.834 1.00 55.53 1 MET A CA 3
ATOM 3135 C C . MET A 1 1 ? 6.496 -18.688 -17.612 1.00 62.55 1 MET A C 3
ATOM 3136 O O . MET A 1 1 ? 6.936 -19.656 -18.232 1.00 11.43 1 MET A O 3
ATOM 3152 N N . ASP A 1 2 ? 5.214 -18.353 -17.619 1.00 61.42 2 ASP A N 3
ATOM 3153 C CA . ASP A 1 2 ? 4.161 -19.224 -18.160 1.00 2.40 2 ASP A CA 3
ATOM 3154 C C . ASP A 1 2 ? 4.054 -19.131 -19.699 1.00 2.54 2 ASP A C 3
ATOM 3155 O O . ASP A 1 2 ? 2.955 -19.179 -20.257 1.00 73.21 2 ASP A O 3
ATOM 3164 N N . ARG A 1 3 ? 5.201 -19.057 -20.378 1.00 20.50 3 ARG A N 3
ATOM 3165 C CA . ARG A 1 3 ? 5.237 -18.825 -21.832 1.00 1.12 3 ARG A CA 3
ATOM 3166 C C . ARG A 1 3 ? 4.792 -20.048 -22.654 1.00 71.23 3 ARG A C 3
ATOM 3167 O O . ARG A 1 3 ? 4.531 -19.927 -23.848 1.00 1.35 3 ARG A O 3
ATOM 3188 N N . LYS A 1 4 ? 4.718 -21.221 -22.036 1.00 24.44 4 LYS A N 3
ATOM 3189 C CA . LYS A 1 4 ? 4.126 -22.388 -22.711 1.00 13.35 4 LYS A CA 3
ATOM 3190 C C . LYS A 1 4 ? 2.621 -22.489 -22.425 1.00 31.25 4 LYS A C 3
ATOM 3191 O O . LYS A 1 4 ? 1.877 -23.125 -23.176 1.00 51.24 4 LYS A O 3
ATOM 3210 N N . LEU A 1 5 ? 2.180 -21.860 -21.335 1.00 74.40 5 LEU A N 3
ATOM 3211 C CA . LEU A 1 5 ? 0.755 -21.814 -20.987 1.00 40.43 5 LEU A CA 3
ATOM 3212 C C . LEU A 1 5 ? 0.040 -20.723 -21.799 1.00 51.41 5 LEU A C 3
ATOM 3213 O O . LEU A 1 5 ? -0.754 -21.021 -22.690 1.00 51.35 5 LEU A O 3
ATOM 3229 N N . LEU A 1 6 ? 0.310 -19.458 -21.462 1.00 41.34 6 LEU A N 3
ATOM 3230 C CA . LEU A 1 6 ? -0.211 -18.290 -22.206 1.00 33.44 6 LEU A CA 3
ATOM 3231 C C . LEU A 1 6 ? -1.751 -18.144 -22.166 1.00 32.02 6 LEU A C 3
ATOM 3232 O O . LEU A 1 6 ? -2.279 -17.078 -22.489 1.00 54.13 6 LEU A O 3
ATOM 3248 N N . HIS A 1 7 ? -2.463 -19.197 -21.770 1.00 32.54 7 HIS A N 3
ATOM 3249 C CA . HIS A 1 7 ? -3.933 -19.212 -21.830 1.00 53.23 7 HIS A CA 3
ATOM 3250 C C . HIS A 1 7 ? -4.579 -18.351 -20.732 1.00 51.20 7 HIS A C 3
ATOM 3251 O O . HIS A 1 7 ? -5.783 -18.093 -20.766 1.00 51.12 7 HIS A O 3
ATOM 3266 N N . LEU A 1 8 ? -3.783 -17.904 -19.766 1.00 43.03 8 LEU A N 3
ATOM 3267 C CA . LEU A 1 8 ? -4.295 -17.085 -18.667 1.00 53.23 8 LEU A CA 3
ATOM 3268 C C . LEU A 1 8 ? -4.594 -15.654 -19.142 1.00 54.42 8 LEU A C 3
ATOM 3269 O O . LEU A 1 8 ? -3.789 -14.743 -18.951 1.00 74.11 8 LEU A O 3
ATOM 3285 N N . LEU A 1 9 ? -5.743 -15.478 -19.798 1.00 65.34 9 LEU A N 3
ATOM 3286 C CA . LEU A 1 9 ? -6.173 -14.162 -20.301 1.00 22.25 9 LEU A CA 3
ATOM 3287 C C . LEU A 1 9 ? -6.404 -13.164 -19.152 1.00 21.21 9 LEU A C 3
ATOM 3288 O O . LEU A 1 9 ? -6.292 -11.948 -19.329 1.00 33.15 9 LEU A O 3
ATOM 3304 N N . CYS A 1 10 ? -6.741 -13.695 -17.982 1.00 41.14 10 CYS A N 3
ATOM 3305 C CA . CYS A 1 10 ? -6.976 -12.888 -16.780 1.00 43.22 10 CYS A CA 3
ATOM 3306 C C . CYS A 1 10 ? -6.728 -13.733 -15.526 1.00 11.33 10 CYS A C 3
ATOM 3307 O O . CYS A 1 10 ? -6.518 -14.945 -15.619 1.00 23.13 10 CYS A O 3
ATOM 3315 N N . SER A 1 11 ? -6.765 -13.100 -14.361 1.00 4.43 11 SER A N 3
ATOM 3316 C CA . SER A 1 11 ? -6.519 -13.796 -13.093 1.00 42.42 11 SER A CA 3
ATOM 3317 C C . SER A 1 11 ? -7.822 -14.069 -12.324 1.00 63.12 11 SER A C 3
ATOM 3318 O O . SER A 1 11 ? -8.364 -13.178 -11.666 1.00 75.22 11 SER A O 3
ATOM 3326 N N . PRO A 1 12 ? -8.339 -15.317 -12.378 1.00 1.33 12 PRO A N 3
ATOM 3327 C CA . PRO A 1 12 ? -9.513 -15.720 -11.582 1.00 34.33 12 PRO A CA 3
ATOM 3328 C C . PRO A 1 12 ? -9.164 -15.871 -10.089 1.00 4.53 12 PRO A C 3
ATOM 3329 O O . PRO A 1 12 ? -9.980 -16.307 -9.284 1.00 63.04 12 PRO A O 3
ATOM 3340 N N . ASP A 1 13 ? -7.927 -15.517 -9.749 1.00 40.52 13 ASP A N 3
ATOM 3341 C CA . ASP A 1 13 ? -7.444 -15.527 -8.368 1.00 3.13 13 ASP A CA 3
ATOM 3342 C C . ASP A 1 13 ? -7.875 -14.241 -7.631 1.00 42.21 13 ASP A C 3
ATOM 3343 O O . ASP A 1 13 ? -7.846 -14.167 -6.404 1.00 71.31 13 ASP A O 3
ATOM 3352 N N . THR A 1 14 ? -8.295 -13.237 -8.402 1.00 14.21 14 THR A N 3
ATOM 3353 C CA . THR A 1 14 ? -8.715 -11.937 -7.852 1.00 43.10 14 THR A CA 3
ATOM 3354 C C . THR A 1 14 ? -10.020 -12.026 -7.040 1.00 33.31 14 THR A C 3
ATOM 3355 O O . THR A 1 14 ? -10.366 -11.102 -6.300 1.00 51.10 14 THR A O 3
ATOM 3366 N N . ARG A 1 15 ? -10.743 -13.136 -7.179 1.00 74.34 15 ARG A N 3
ATOM 3367 C CA . ARG A 1 15 ? -11.980 -13.356 -6.409 1.00 52.32 15 ARG A CA 3
ATOM 3368 C C . ARG A 1 15 ? -11.686 -13.929 -5.010 1.00 54.44 15 ARG A C 3
ATOM 3369 O O . ARG A 1 15 ? -12.602 -14.125 -4.205 1.00 13.21 15 ARG A O 3
ATOM 3390 N N . GLN A 1 16 ? -10.416 -14.208 -4.721 1.00 42.11 16 GLN A N 3
ATOM 3391 C CA . GLN A 1 16 ? -10.016 -14.717 -3.402 1.00 15.35 16 GLN A CA 3
ATOM 3392 C C . GLN A 1 16 ? -9.839 -13.562 -2.394 1.00 23.12 16 GLN A C 3
ATOM 3393 O O . GLN A 1 16 ? -9.637 -12.410 -2.791 1.00 24.34 16 GLN A O 3
ATOM 3407 N N . PRO A 1 17 ? -9.919 -13.848 -1.075 1.00 72.23 17 PRO A N 3
ATOM 3408 C CA . PRO A 1 17 ? -9.791 -12.812 -0.024 1.00 25.33 17 PRO A CA 3
ATOM 3409 C C . PRO A 1 17 ? -8.379 -12.192 0.071 1.00 0.34 17 PRO A C 3
ATOM 3410 O O . PRO A 1 17 ? -7.443 -12.611 -0.617 1.00 5.40 17 PRO A O 3
ATOM 3421 N N . LEU A 1 18 ? -8.237 -11.192 0.943 1.00 71.41 18 LEU A N 3
ATOM 3422 C CA . LEU A 1 18 ? -6.972 -10.465 1.104 1.00 51.13 18 LEU A CA 3
ATOM 3423 C C . LEU A 1 18 ? -6.016 -11.184 2.068 1.00 13.20 18 LEU A C 3
ATOM 3424 O O . LEU A 1 18 ? -6.449 -11.870 2.997 1.00 20.10 18 LEU A O 3
ATOM 3440 N N . SER A 1 19 ? -4.715 -11.009 1.849 1.00 52.20 19 SER A N 3
ATOM 3441 C CA . SER A 1 19 ? -3.691 -11.657 2.685 1.00 2.50 19 SER A CA 3
ATOM 3442 C C . SER A 1 19 ? -2.800 -10.629 3.398 1.00 11.45 19 SER A C 3
ATOM 3443 O O . SER A 1 19 ? -2.774 -9.453 3.033 1.00 3.33 19 SER A O 3
ATOM 3451 N N . LEU A 1 20 ? -2.061 -11.083 4.410 1.00 4.14 20 LEU A N 3
ATOM 3452 C CA . LEU A 1 20 ? -1.176 -10.201 5.183 1.00 15.43 20 LEU A CA 3
ATOM 3453 C C . LEU A 1 20 ? 0.069 -9.825 4.359 1.00 31.11 20 LEU A C 3
ATOM 3454 O O . LEU A 1 20 ? 0.800 -10.702 3.881 1.00 51.11 20 LEU A O 3
ATOM 3470 N N . LEU A 1 21 ? 0.309 -8.524 4.196 1.00 54.24 21 LEU A N 3
ATOM 3471 C CA . LEU A 1 21 ? 1.464 -8.043 3.433 1.00 41.44 21 LEU A CA 3
ATOM 3472 C C . LEU A 1 21 ? 2.762 -8.168 4.245 1.00 13.54 21 LEU A C 3
ATOM 3473 O O . LEU A 1 21 ? 2.980 -7.434 5.212 1.00 42.13 21 LEU A O 3
ATOM 3489 N N . GLU A 1 22 ? 3.601 -9.128 3.854 1.00 42.01 22 GLU A N 3
ATOM 3490 C CA . GLU A 1 22 ? 4.904 -9.351 4.492 1.00 25.23 22 GLU A CA 3
ATOM 3491 C C . GLU A 1 22 ? 5.733 -8.057 4.566 1.00 72.12 22 GLU A C 3
ATOM 3492 O O . GLU A 1 22 ? 5.811 -7.305 3.592 1.00 30.31 22 GLU A O 3
ATOM 3504 N N . SER A 1 23 ? 6.362 -7.818 5.721 1.00 23.41 23 SER A N 3
ATOM 3505 C CA . SER A 1 23 ? 7.131 -6.582 5.961 1.00 75.42 23 SER A CA 3
ATOM 3506 C C . SER A 1 23 ? 8.197 -6.346 4.880 1.00 23.10 23 SER A C 3
ATOM 3507 O O . SER A 1 23 ? 8.520 -5.203 4.551 1.00 50.34 23 SER A O 3
ATOM 3515 N N . LYS A 1 24 ? 8.739 -7.437 4.333 1.00 0.31 24 LYS A N 3
ATOM 3516 C CA . LYS A 1 24 ? 9.677 -7.360 3.202 1.00 25.24 24 LYS A CA 3
ATOM 3517 C C . LYS A 1 24 ? 9.076 -6.560 2.033 1.00 51.54 24 LYS A C 3
ATOM 3518 O O . LYS A 1 24 ? 9.709 -5.653 1.496 1.00 40.44 24 LYS A O 3
ATOM 3537 N N . GLY A 1 25 ? 7.853 -6.912 1.633 1.00 24.41 25 GLY A N 3
ATOM 3538 C CA . GLY A 1 25 ? 7.152 -6.154 0.599 1.00 71.22 25 GLY A CA 3
ATOM 3539 C C . GLY A 1 25 ? 6.610 -4.821 1.117 1.00 71.52 25 GLY A C 3
ATOM 3540 O O . GLY A 1 25 ? 6.607 -3.815 0.409 1.00 73.45 25 GLY A O 3
ATOM 3544 N N . LEU A 1 26 ? 6.170 -4.825 2.372 1.00 31.33 26 LEU A N 3
ATOM 3545 C CA . LEU A 1 26 ? 5.573 -3.645 3.013 1.00 24.00 26 LEU A CA 3
ATOM 3546 C C . LEU A 1 26 ? 6.509 -2.423 2.992 1.00 45.55 26 LEU A C 3
ATOM 3547 O O . LEU A 1 26 ? 6.061 -1.286 2.798 1.00 1.23 26 LEU A O 3
ATOM 3563 N N . GLU A 1 27 ? 7.805 -2.648 3.197 1.00 61.13 27 GLU A N 3
ATOM 3564 C CA . GLU A 1 27 ? 8.774 -1.551 3.191 1.00 54.30 27 GLU A CA 3
ATOM 3565 C C . GLU A 1 27 ? 8.773 -0.813 1.843 1.00 32.44 27 GLU A C 3
ATOM 3566 O O . GLU A 1 27 ? 9.021 0.386 1.791 1.00 54.05 27 GLU A O 3
ATOM 3578 N N . ALA A 1 28 ? 8.492 -1.536 0.754 1.00 43.21 28 ALA A N 3
ATOM 3579 C CA . ALA A 1 28 ? 8.425 -0.921 -0.578 1.00 74.50 28 ALA A CA 3
ATOM 3580 C C . ALA A 1 28 ? 7.370 0.190 -0.615 1.00 14.04 28 ALA A C 3
ATOM 3581 O O . ALA A 1 28 ? 7.583 1.249 -1.205 1.00 25.12 28 ALA A O 3
ATOM 3588 N N . LEU A 1 29 ? 6.237 -0.065 0.038 1.00 61.14 29 LEU A N 3
ATOM 3589 C CA . LEU A 1 29 ? 5.164 0.925 0.149 1.00 5.12 29 LEU A CA 3
ATOM 3590 C C . LEU A 1 29 ? 5.612 2.121 1.005 1.00 22.21 29 LEU A C 3
ATOM 3591 O O . LEU A 1 29 ? 5.516 3.269 0.577 1.00 74.01 29 LEU A O 3
ATOM 3607 N N . ASN A 1 30 ? 6.121 1.833 2.205 1.00 12.10 30 ASN A N 3
ATOM 3608 C CA . ASN A 1 30 ? 6.569 2.888 3.134 1.00 22.31 30 ASN A CA 3
ATOM 3609 C C . ASN A 1 30 ? 7.669 3.773 2.520 1.00 44.24 30 ASN A C 3
ATOM 3610 O O . ASN A 1 30 ? 7.607 5.001 2.604 1.00 71.40 30 ASN A O 3
ATOM 3621 N N . LYS A 1 31 ? 8.673 3.151 1.906 1.00 63.03 31 LYS A N 3
ATOM 3622 C CA . LYS A 1 31 ? 9.745 3.898 1.231 1.00 50.23 31 LYS A CA 3
ATOM 3623 C C . LYS A 1 31 ? 9.172 4.787 0.117 1.00 11.03 31 LYS A C 3
ATOM 3624 O O . LYS A 1 31 ? 9.571 5.943 -0.041 1.00 64.43 31 LYS A O 3
ATOM 3643 N N . ALA A 1 32 ? 8.220 4.243 -0.641 1.00 43.23 32 ALA A N 3
ATOM 3644 C CA . ALA A 1 32 ? 7.538 5.002 -1.689 1.00 35.21 32 ALA A CA 3
ATOM 3645 C C . ALA A 1 32 ? 6.711 6.158 -1.097 1.00 64.34 32 ALA A C 3
ATOM 3646 O O . ALA A 1 32 ? 6.582 7.222 -1.712 1.00 25.33 32 ALA A O 3
ATOM 3653 N N . ILE A 1 33 ? 6.152 5.943 0.097 1.00 2.13 33 ILE A N 3
ATOM 3654 C CA . ILE A 1 33 ? 5.429 6.994 0.825 1.00 71.45 33 ILE A CA 3
ATOM 3655 C C . ILE A 1 33 ? 6.370 8.157 1.179 1.00 73.43 33 ILE A C 3
ATOM 3656 O O . ILE A 1 33 ? 6.073 9.318 0.893 1.00 21.41 33 ILE A O 3
ATOM 3672 N N . VAL A 1 34 ? 7.514 7.830 1.781 1.00 0.31 34 VAL A N 3
ATOM 3673 C CA . VAL A 1 34 ? 8.531 8.833 2.117 1.00 41.35 34 VAL A CA 3
ATOM 3674 C C . VAL A 1 34 ? 9.039 9.543 0.851 1.00 35.41 34 VAL A C 3
ATOM 3675 O O . VAL A 1 34 ? 9.363 10.732 0.871 1.00 22.04 34 VAL A O 3
ATOM 3688 N N . SER A 1 35 ? 9.107 8.795 -0.250 1.00 34.22 35 SER A N 3
ATOM 3689 C CA . SER A 1 35 ? 9.471 9.362 -1.556 1.00 41.33 35 SER A CA 3
ATOM 3690 C C . SER A 1 35 ? 8.322 10.211 -2.137 1.00 35.34 35 SER A C 3
ATOM 3691 O O . SER A 1 35 ? 8.551 11.136 -2.921 1.00 70.13 35 SER A O 3
ATOM 3699 N N . GLY A 1 36 ? 7.086 9.892 -1.744 1.00 72.32 36 GLY A N 3
ATOM 3700 C CA . GLY A 1 36 ? 5.916 10.651 -2.198 1.00 52.55 36 GLY A CA 3
ATOM 3701 C C . GLY A 1 36 ? 5.367 10.195 -3.551 1.00 53.51 36 GLY A C 3
ATOM 3702 O O . GLY A 1 36 ? 4.718 10.966 -4.254 1.00 31.34 36 GLY A O 3
ATOM 3706 N N . THR A 1 37 ? 5.608 8.935 -3.909 1.00 5.33 37 THR A N 3
ATOM 3707 C CA . THR A 1 37 ? 5.147 8.393 -5.203 1.00 21.13 37 THR A CA 3
ATOM 3708 C C . THR A 1 37 ? 3.982 7.400 -5.027 1.00 65.30 37 THR A C 3
ATOM 3709 O O . THR A 1 37 ? 3.661 6.630 -5.933 1.00 72.34 37 THR A O 3
ATOM 3720 N N . VAL A 1 38 ? 3.337 7.433 -3.863 1.00 22.23 38 VAL A N 3
ATOM 3721 C CA . VAL A 1 38 ? 2.211 6.534 -3.571 1.00 63.03 38 VAL A CA 3
ATOM 3722 C C . VAL A 1 38 ? 0.856 7.212 -3.818 1.00 1.51 38 VAL A C 3
ATOM 3723 O O . VAL A 1 38 ? 0.505 8.189 -3.153 1.00 4.51 38 VAL A O 3
ATOM 3736 N N . GLN A 1 39 ? 0.099 6.687 -4.781 1.00 41.52 39 GLN A N 3
ATOM 3737 C CA . GLN A 1 39 ? -1.249 7.188 -5.069 1.00 31.42 39 GLN A CA 3
ATOM 3738 C C . GLN A 1 39 ? -2.328 6.247 -4.507 1.00 1.32 39 GLN A C 3
ATOM 3739 O O . GLN A 1 39 ? -2.351 5.054 -4.807 1.00 54.01 39 GLN A O 3
ATOM 3753 N N . ARG A 1 40 ? -3.208 6.805 -3.682 1.00 62.52 40 ARG A N 3
ATOM 3754 C CA . ARG A 1 40 ? -4.332 6.070 -3.092 1.00 31.33 40 ARG A CA 3
ATOM 3755 C C . ARG A 1 40 ? -5.396 5.764 -4.169 1.00 22.55 40 ARG A C 3
ATOM 3756 O O . ARG A 1 40 ? -5.325 6.294 -5.281 1.00 50.55 40 ARG A O 3
ATOM 3777 N N . ALA A 1 41 ? -6.383 4.926 -3.837 1.00 64.02 41 ALA A N 3
ATOM 3778 C CA . ALA A 1 41 ? -7.429 4.521 -4.797 1.00 23.33 41 ALA A CA 3
ATOM 3779 C C . ALA A 1 41 ? -8.091 5.719 -5.508 1.00 4.33 41 ALA A C 3
ATOM 3780 O O . ALA A 1 41 ? -8.469 5.628 -6.678 1.00 1.42 41 ALA A O 3
ATOM 3787 N N . ASP A 1 42 ? -8.224 6.835 -4.796 1.00 31.12 42 ASP A N 3
ATOM 3788 C CA . ASP A 1 42 ? -8.853 8.045 -5.346 1.00 14.41 42 ASP A CA 3
ATOM 3789 C C . ASP A 1 42 ? -7.848 8.898 -6.143 1.00 4.33 42 ASP A C 3
ATOM 3790 O O . ASP A 1 42 ? -8.232 9.687 -7.011 1.00 25.51 42 ASP A O 3
ATOM 3799 N N . GLY A 1 43 ? -6.562 8.731 -5.839 1.00 64.11 43 GLY A N 3
ATOM 3800 C CA . GLY A 1 43 ? -5.516 9.522 -6.485 1.00 23.43 43 GLY A CA 3
ATOM 3801 C C . GLY A 1 43 ? -4.738 10.402 -5.508 1.00 21.44 43 GLY A C 3
ATOM 3802 O O . GLY A 1 43 ? -3.808 11.112 -5.903 1.00 55.01 43 GLY A O 3
ATOM 3806 N N . SER A 1 44 ? -5.114 10.359 -4.229 1.00 33.30 44 SER A N 3
ATOM 3807 C CA . SER A 1 44 ? -4.440 11.154 -3.185 1.00 70.22 44 SER A CA 3
ATOM 3808 C C . SER A 1 44 ? -3.039 10.613 -2.864 1.00 1.15 44 SER A C 3
ATOM 3809 O O . SER A 1 44 ? -2.847 9.404 -2.734 1.00 22.00 44 SER A O 3
ATOM 3817 N N . ILE A 1 45 ? -2.064 11.511 -2.731 1.00 61.24 45 ILE A N 3
ATOM 3818 C CA . ILE A 1 45 ? -0.705 11.119 -2.344 1.00 21.24 45 ILE A CA 3
ATOM 3819 C C . ILE A 1 45 ? -0.655 10.706 -0.864 1.00 1.33 45 ILE A C 3
ATOM 3820 O O . ILE A 1 45 ? -0.820 11.540 0.031 1.00 72.15 45 ILE A O 3
ATOM 3836 N N . GLN A 1 46 ? -0.437 9.420 -0.615 1.00 12.44 46 GLN A N 3
ATOM 3837 C CA . GLN A 1 46 ? -0.426 8.890 0.751 1.00 23.45 46 GLN A CA 3
ATOM 3838 C C . GLN A 1 46 ? 0.834 9.322 1.525 1.00 43.23 46 GLN A C 3
ATOM 3839 O O . GLN A 1 46 ? 1.946 8.891 1.223 1.00 4.44 46 GLN A O 3
ATOM 3853 N N . ASN A 1 47 ? 0.643 10.189 2.517 1.00 53.33 47 ASN A N 3
ATOM 3854 C CA . ASN A 1 47 ? 1.730 10.595 3.421 1.00 23.40 47 ASN A CA 3
ATOM 3855 C C . ASN A 1 47 ? 1.752 9.703 4.675 1.00 14.30 47 ASN A C 3
ATOM 3856 O O . ASN A 1 47 ? 2.742 9.648 5.405 1.00 55.42 47 ASN A O 3
ATOM 3867 N N . GLN A 1 48 ? 0.646 8.997 4.900 1.00 4.40 48 GLN A N 3
ATOM 3868 C CA . GLN A 1 48 ? 0.494 8.112 6.058 1.00 11.43 48 GLN A CA 3
ATOM 3869 C C . GLN A 1 48 ? 1.287 6.805 5.883 1.00 74.22 48 GLN A C 3
ATOM 3870 O O . GLN A 1 48 ? 0.907 5.940 5.095 1.00 62.31 48 GLN A O 3
ATOM 3884 N N . SER A 1 49 ? 2.387 6.669 6.627 1.00 61.45 49 SER A N 3
ATOM 3885 C CA . SER A 1 49 ? 3.229 5.463 6.560 1.00 51.24 49 SER A CA 3
ATOM 3886 C C . SER A 1 49 ? 2.577 4.291 7.309 1.00 30.43 49 SER A C 3
ATOM 3887 O O . SER A 1 49 ? 2.451 4.318 8.535 1.00 33.23 49 SER A O 3
ATOM 3895 N N . LEU A 1 50 ? 2.156 3.268 6.567 1.00 72.03 50 LEU A N 3
ATOM 3896 C CA . LEU A 1 50 ? 1.457 2.116 7.157 1.00 71.25 50 LEU A CA 3
ATOM 3897 C C . LEU A 1 50 ? 2.435 1.063 7.727 1.00 12.43 50 LEU A C 3
ATOM 3898 O O . LEU A 1 50 ? 3.250 0.483 7.006 1.00 61.34 50 LEU A O 3
ATOM 3914 N N . HIS A 1 51 ? 2.330 0.814 9.034 1.00 43.33 51 HIS A N 3
ATOM 3915 C CA . HIS A 1 51 ? 3.212 -0.132 9.730 1.00 71.52 51 HIS A CA 3
ATOM 3916 C C . HIS A 1 51 ? 2.811 -1.593 9.450 1.00 1.33 51 HIS A C 3
ATOM 3917 O O . HIS A 1 51 ? 3.582 -2.521 9.704 1.00 63.24 51 HIS A O 3
ATOM 3932 N N . GLU A 1 52 ? 1.596 -1.781 8.940 1.00 71.43 52 GLU A N 3
ATOM 3933 C CA . GLU A 1 52 ? 1.098 -3.107 8.554 1.00 23.23 52 GLU A CA 3
ATOM 3934 C C . GLU A 1 52 ? -0.020 -2.971 7.507 1.00 22.13 52 GLU A C 3
ATOM 3935 O O . GLU A 1 52 ? -0.780 -1.997 7.521 1.00 64.33 52 GLU A O 3
ATOM 3947 N N . ALA A 1 53 ? -0.130 -3.940 6.596 1.00 75.32 53 ALA A N 3
ATOM 3948 C CA . ALA A 1 53 ? -1.055 -3.815 5.464 1.00 4.34 53 ALA A CA 3
ATOM 3949 C C . ALA A 1 53 ? -1.577 -5.171 4.959 1.00 1.55 53 ALA A C 3
ATOM 3950 O O . ALA A 1 53 ? -1.083 -6.233 5.340 1.00 41.42 53 ALA A O 3
ATOM 3957 N N . LEU A 1 54 ? -2.590 -5.109 4.091 1.00 44.52 54 LEU A N 3
ATOM 3958 C CA . LEU A 1 54 ? -3.167 -6.299 3.448 1.00 13.52 54 LEU A CA 3
ATOM 3959 C C . LEU A 1 54 ? -2.934 -6.253 1.930 1.00 62.24 54 LEU A C 3
ATOM 3960 O O . LEU A 1 54 ? -3.345 -5.307 1.255 1.00 44.04 54 LEU A O 3
ATOM 3976 N N . ILE A 1 55 ? -2.295 -7.283 1.392 1.00 63.24 55 ILE A N 3
ATOM 3977 C CA . ILE A 1 55 ? -1.940 -7.317 -0.029 1.00 42.51 55 ILE A CA 3
ATOM 3978 C C . ILE A 1 55 ? -2.898 -8.199 -0.841 1.00 5.31 55 ILE A C 3
ATOM 3979 O O . ILE A 1 55 ? -3.322 -9.269 -0.395 1.00 23.02 55 ILE A O 3
ATOM 3995 N N . THR A 1 56 ? -3.256 -7.728 -2.035 1.00 55.11 56 THR A N 3
ATOM 3996 C CA . THR A 1 56 ? -3.992 -8.556 -2.993 1.00 33.01 56 THR A CA 3
ATOM 3997 C C . THR A 1 56 ? -3.089 -9.682 -3.517 1.00 1.10 56 THR A C 3
ATOM 3998 O O . THR A 1 56 ? -1.917 -9.462 -3.825 1.00 43.33 56 THR A O 3
ATOM 4009 N N . ARG A 1 57 ? -3.647 -10.882 -3.632 1.00 43.02 57 ARG A N 3
ATOM 4010 C CA . ARG A 1 57 ? -2.864 -12.088 -3.944 1.00 41.14 57 ARG A CA 3
ATOM 4011 C C . ARG A 1 57 ? -2.028 -11.974 -5.237 1.00 30.51 57 ARG A C 3
ATOM 4012 O O . ARG A 1 57 ? -0.938 -12.542 -5.319 1.00 34.43 57 ARG A O 3
ATOM 4033 N N . ASP A 1 58 ? -2.520 -11.244 -6.240 1.00 55.42 58 ASP A N 3
ATOM 4034 C CA . ASP A 1 58 ? -1.783 -11.103 -7.510 1.00 51.25 58 ASP A CA 3
ATOM 4035 C C . ASP A 1 58 ? -1.029 -9.754 -7.587 1.00 45.22 58 ASP A C 3
ATOM 4036 O O . ASP A 1 58 ? -0.580 -9.339 -8.653 1.00 13.22 58 ASP A O 3
ATOM 4045 N N . ARG A 1 59 ? -0.868 -9.095 -6.434 1.00 53.54 59 ARG A N 3
ATOM 4046 C CA . ARG A 1 59 ? -0.132 -7.819 -6.337 1.00 1.21 59 ARG A CA 3
ATOM 4047 C C . ARG A 1 59 ? -0.707 -6.735 -7.270 1.00 55.32 59 ARG A C 3
ATOM 4048 O O . ARG A 1 59 ? -0.008 -6.220 -8.144 1.00 52.03 59 ARG A O 3
ATOM 4069 N N . LYS A 1 60 ? -1.979 -6.392 -7.083 1.00 13.34 60 LYS A N 3
ATOM 4070 C CA . LYS A 1 60 ? -2.621 -5.325 -7.871 1.00 24.44 60 LYS A CA 3
ATOM 4071 C C . LYS A 1 60 ? -2.904 -4.086 -7.007 1.00 2.42 60 LYS A C 3
ATOM 4072 O O . LYS A 1 60 ? -2.523 -2.966 -7.357 1.00 1.14 60 LYS A O 3
ATOM 4091 N N . GLN A 1 61 ? -3.579 -4.296 -5.878 1.00 50.23 61 GLN A N 3
ATOM 4092 C CA . GLN A 1 61 ? -3.863 -3.210 -4.930 1.00 10.24 61 GLN A CA 3
ATOM 4093 C C . GLN A 1 61 ? -3.369 -3.554 -3.515 1.00 31.40 61 GLN A C 3
ATOM 4094 O O . GLN A 1 61 ? -3.196 -4.727 -3.164 1.00 73.22 61 GLN A O 3
ATOM 4108 N N . VAL A 1 62 ? -3.136 -2.517 -2.711 1.00 55.14 62 VAL A N 3
ATOM 4109 C CA . VAL A 1 62 ? -2.655 -2.680 -1.333 1.00 44.21 62 VAL A CA 3
ATOM 4110 C C . VAL A 1 62 ? -3.584 -1.980 -0.329 1.00 11.42 62 VAL A C 3
ATOM 4111 O O . VAL A 1 62 ? -3.771 -0.765 -0.384 1.00 60.43 62 VAL A O 3
ATOM 4124 N N . PHE A 1 63 ? -4.160 -2.755 0.579 1.00 63.52 63 PHE A N 3
ATOM 4125 C CA . PHE A 1 63 ? -4.969 -2.211 1.676 1.00 31.33 63 PHE A CA 3
ATOM 4126 C C . PHE A 1 63 ? -4.098 -2.077 2.933 1.00 24.12 63 PHE A C 3
ATOM 4127 O O . PHE A 1 63 ? -2.978 -2.581 2.963 1.00 31.21 63 PHE A O 3
ATOM 4144 N N . ARG A 1 64 ? -4.594 -1.421 3.981 1.00 5.04 64 ARG A N 3
ATOM 4145 C CA . ARG A 1 64 ? -3.763 -1.192 5.175 1.00 61.00 64 ARG A CA 3
ATOM 4146 C C . ARG A 1 64 ? -4.433 -1.684 6.467 1.00 13.12 64 ARG A C 3
ATOM 4147 O O . ARG A 1 64 ? -5.632 -1.954 6.504 1.00 43.54 64 ARG A O 3
ATOM 4168 N N . ILE A 1 65 ? -3.629 -1.814 7.519 1.00 52.21 65 ILE A N 3
ATOM 4169 C CA . ILE A 1 65 ? -4.120 -2.194 8.847 1.00 62.23 65 ILE A CA 3
ATOM 4170 C C . ILE A 1 65 ? -3.734 -1.129 9.883 1.00 4.54 65 ILE A C 3
ATOM 4171 O O . ILE A 1 65 ? -2.554 -0.924 10.163 1.00 34.14 65 ILE A O 3
ATOM 4187 N N . GLU A 1 66 ? -4.729 -0.443 10.436 1.00 14.01 66 GLU A N 3
ATOM 4188 C CA . GLU A 1 66 ? -4.482 0.636 11.402 1.00 74.22 66 GLU A CA 3
ATOM 4189 C C . GLU A 1 66 ? -5.065 0.297 12.780 1.00 52.11 66 GLU A C 3
ATOM 4190 O O . GLU A 1 66 ? -6.208 -0.151 12.887 1.00 45.31 66 GLU A O 3
ATOM 4202 N N . ASP A 1 67 ? -4.257 0.486 13.825 1.00 11.02 67 ASP A N 3
ATOM 4203 C CA . ASP A 1 67 ? -4.677 0.221 15.209 1.00 43.31 67 ASP A CA 3
ATOM 4204 C C . ASP A 1 67 ? -5.140 -1.245 15.377 1.00 12.04 67 ASP A C 3
ATOM 4205 O O . ASP A 1 67 ? -6.082 -1.537 16.120 1.00 44.24 67 ASP A O 3
ATOM 4214 N N . SER A 1 68 ? -4.449 -2.158 14.678 1.00 35.11 68 SER A N 3
ATOM 4215 C CA . SER A 1 68 ? -4.764 -3.604 14.694 1.00 31.14 68 SER A CA 3
ATOM 4216 C C . SER A 1 68 ? -6.105 -3.914 14.007 1.00 52.31 68 SER A C 3
ATOM 4217 O O . SER A 1 68 ? -6.660 -5.004 14.166 1.00 22.24 68 SER A O 3
ATOM 4225 N N . ILE A 1 69 ? -6.608 -2.953 13.229 1.00 20.12 69 ILE A N 3
ATOM 4226 C CA . ILE A 1 69 ? -7.866 -3.115 12.484 1.00 1.31 69 ILE A CA 3
ATOM 4227 C C . ILE A 1 69 ? -7.605 -3.273 10.972 1.00 34.50 69 ILE A C 3
ATOM 4228 O O . ILE A 1 69 ? -7.071 -2.363 10.328 1.00 44.53 69 ILE A O 3
ATOM 4244 N N . PRO A 1 70 ? -7.960 -4.438 10.384 1.00 44.23 70 PRO A N 3
ATOM 4245 C CA . PRO A 1 70 ? -7.804 -4.679 8.937 1.00 32.45 70 PRO A CA 3
ATOM 4246 C C . PRO A 1 70 ? -8.765 -3.825 8.090 1.00 61.43 70 PRO A C 3
ATOM 4247 O O . PRO A 1 70 ? -9.975 -4.063 8.074 1.00 10.42 70 PRO A O 3
ATOM 4258 N N . VAL A 1 71 ? -8.222 -2.824 7.395 1.00 74.34 71 VAL A N 3
ATOM 4259 C CA . VAL A 1 71 ? -9.035 -1.931 6.564 1.00 54.00 71 VAL A CA 3
ATOM 4260 C C . VAL A 1 71 ? -9.288 -2.544 5.176 1.00 43.44 71 VAL A C 3
ATOM 4261 O O . VAL A 1 71 ? -8.400 -2.577 4.322 1.00 53.22 71 VAL A O 3
ATOM 4274 N N . LEU A 1 72 ? -10.506 -3.031 4.965 1.00 62.43 72 LEU A N 3
ATOM 4275 C CA . LEU A 1 72 ? -10.886 -3.674 3.702 1.00 22.22 72 LEU A CA 3
ATOM 4276 C C . LEU A 1 72 ? -11.521 -2.672 2.725 1.00 34.24 72 LEU A C 3
ATOM 4277 O O . LEU A 1 72 ? -11.982 -3.052 1.646 1.00 72.24 72 LEU A O 3
ATOM 4293 N N . LEU A 1 73 ? -11.535 -1.394 3.107 1.00 44.51 73 LEU A N 3
ATOM 4294 C CA . LEU A 1 73 ? -12.130 -0.331 2.285 1.00 2.33 73 LEU A CA 3
ATOM 4295 C C . LEU A 1 73 ? -11.441 -0.213 0.910 1.00 0.21 73 LEU A C 3
ATOM 4296 O O . LEU A 1 73 ? -10.241 0.048 0.834 1.00 21.42 73 LEU A O 3
ATOM 4312 N N . PRO A 1 74 ? -12.191 -0.385 -0.198 1.00 72.32 74 PRO A N 3
ATOM 4313 C CA . PRO A 1 74 ? -11.644 -0.250 -1.565 1.00 31.42 74 PRO A CA 3
ATOM 4314 C C . PRO A 1 74 ? -11.002 1.123 -1.803 1.00 41.03 74 PRO A C 3
ATOM 4315 O O . PRO A 1 74 ? -10.021 1.255 -2.534 1.00 24.30 74 PRO A O 3
ATOM 4326 N N . GLU A 1 75 ? -11.590 2.142 -1.180 1.00 71.22 75 GLU A N 3
ATOM 4327 C CA . GLU A 1 75 ? -11.073 3.516 -1.237 1.00 53.33 75 GLU A CA 3
ATOM 4328 C C . GLU A 1 75 ? -9.666 3.642 -0.615 1.00 50.20 75 GLU A C 3
ATOM 4329 O O . GLU A 1 75 ? -8.928 4.581 -0.917 1.00 12.13 75 GLU A O 3
ATOM 4341 N N . GLU A 1 76 ? -9.301 2.690 0.241 1.00 32.31 76 GLU A N 3
ATOM 4342 C CA . GLU A 1 76 ? -7.995 2.699 0.917 1.00 62.41 76 GLU A CA 3
ATOM 4343 C C . GLU A 1 76 ? -6.953 1.864 0.147 1.00 4.40 76 GLU A C 3
ATOM 4344 O O . GLU A 1 76 ? -5.830 1.671 0.603 1.00 32.55 76 GLU A O 3
ATOM 4356 N N . ALA A 1 77 ? -7.332 1.374 -1.030 1.00 51.40 77 ALA A N 3
ATOM 4357 C CA . ALA A 1 77 ? -6.462 0.492 -1.816 1.00 41.22 77 ALA A CA 3
ATOM 4358 C C . ALA A 1 77 ? -5.465 1.271 -2.694 1.00 43.11 77 ALA A C 3
ATOM 4359 O O . ALA A 1 77 ? -5.852 1.945 -3.648 1.00 53.24 77 ALA A O 3
ATOM 4366 N N . ILE A 1 78 ? -4.183 1.167 -2.360 1.00 42.31 78 ILE A N 3
ATOM 4367 C CA . ILE A 1 78 ? -3.111 1.775 -3.162 1.00 12.22 78 ILE A CA 3
ATOM 4368 C C . ILE A 1 78 ? -2.779 0.914 -4.398 1.00 24.42 78 ILE A C 3
ATOM 4369 O O . ILE A 1 78 ? -2.798 -0.314 -4.332 1.00 15.22 78 ILE A O 3
ATOM 4385 N N . ALA A 1 79 ? -2.473 1.562 -5.524 1.00 55.22 79 ALA A N 3
ATOM 4386 C CA . ALA A 1 79 ? -2.135 0.845 -6.762 1.00 21.04 79 ALA A CA 3
ATOM 4387 C C . ALA A 1 79 ? -0.646 0.451 -6.814 1.00 72.41 79 ALA A C 3
ATOM 4388 O O . ALA A 1 79 ? 0.236 1.312 -6.860 1.00 55.15 79 ALA A O 3
ATOM 4395 N N . THR A 1 80 ? -0.375 -0.856 -6.824 1.00 74.54 80 THR A N 3
ATOM 4396 C CA . THR A 1 80 ? 1.007 -1.374 -6.866 1.00 75.25 80 THR A CA 3
ATOM 4397 C C . THR A 1 80 ? 1.768 -0.892 -8.105 1.00 52.31 80 THR A C 3
ATOM 4398 O O . THR A 1 80 ? 2.946 -0.541 -8.031 1.00 1.10 80 THR A O 3
ATOM 4409 N N . ILE A 1 81 ? 1.074 -0.868 -9.239 1.00 73.33 81 ILE A N 3
ATOM 4410 C CA . ILE A 1 81 ? 1.665 -0.483 -10.527 1.00 21.22 81 ILE A CA 3
ATOM 4411 C C . ILE A 1 81 ? 2.212 0.966 -10.513 1.00 51.15 81 ILE A C 3
ATOM 4412 O O . ILE A 1 81 ? 2.983 1.363 -11.393 1.00 22.24 81 ILE A O 3
ATOM 4428 N N . GLN A 1 82 ? 1.811 1.742 -9.506 1.00 34.33 82 GLN A N 3
ATOM 4429 C CA . GLN A 1 82 ? 2.260 3.132 -9.361 1.00 54.33 82 GLN A CA 3
ATOM 4430 C C . GLN A 1 82 ? 3.500 3.235 -8.448 1.00 13.43 82 GLN A C 3
ATOM 4431 O O . GLN A 1 82 ? 4.265 4.197 -8.525 1.00 31.21 82 GLN A O 3
ATOM 4445 N N . ILE A 1 83 ? 3.701 2.227 -7.595 1.00 62.44 83 ILE A N 3
ATOM 4446 C CA . ILE A 1 83 ? 4.797 2.239 -6.612 1.00 63.22 83 ILE A CA 3
ATOM 4447 C C . ILE A 1 83 ? 6.181 2.125 -7.285 1.00 42.45 83 ILE A C 3
ATOM 4448 O O . ILE A 1 83 ? 6.584 1.052 -7.738 1.00 43.23 83 ILE A O 3
ATOM 4464 N N . ALA A 1 84 ? 6.909 3.240 -7.325 1.00 32.04 84 ALA A N 3
ATOM 4465 C CA . ALA A 1 84 ? 8.224 3.302 -7.984 1.00 31.45 84 ALA A CA 3
ATOM 4466 C C . ALA A 1 84 ? 9.276 2.385 -7.328 1.00 44.03 84 ALA A C 3
ATOM 4467 O O . ALA A 1 84 ? 10.224 1.951 -7.982 1.00 33.14 84 ALA A O 3
ATOM 4474 N N . ASN A 1 85 ? 9.109 2.098 -6.039 1.00 12.43 85 ASN A N 3
ATOM 4475 C CA . ASN A 1 85 ? 10.088 1.291 -5.290 1.00 50.41 85 ASN A CA 3
ATOM 4476 C C . ASN A 1 85 ? 9.683 -0.195 -5.202 1.00 33.35 85 ASN A C 3
ATOM 4477 O O . ASN A 1 85 ? 10.365 -0.994 -4.549 1.00 13.05 85 ASN A O 3
ATOM 4488 N N . PHE A 1 86 ? 8.585 -0.564 -5.862 1.00 54.30 86 PHE A N 3
ATOM 4489 C CA . PHE A 1 86 ? 8.080 -1.941 -5.829 1.00 44.14 86 PHE A CA 3
ATOM 4490 C C . PHE A 1 86 ? 9.046 -2.912 -6.538 1.00 33.53 86 PHE A C 3
ATOM 4491 O O . PHE A 1 86 ? 9.275 -2.798 -7.746 1.00 32.15 86 PHE A O 3
ATOM 4508 N N . PRO A 1 87 ? 9.636 -3.879 -5.797 1.00 23.43 87 PRO A N 3
ATOM 4509 C CA . PRO A 1 87 ? 10.593 -4.844 -6.364 1.00 63.55 87 PRO A CA 3
ATOM 4510 C C . PRO A 1 87 ? 9.907 -5.977 -7.155 1.00 33.43 87 PRO A C 3
ATOM 4511 O O . PRO A 1 87 ? 9.031 -6.671 -6.636 1.00 15.44 87 PRO A O 3
ATOM 4522 N N . ASP A 1 88 ? 10.318 -6.160 -8.408 1.00 52.32 88 ASP A N 3
ATOM 4523 C CA . ASP A 1 88 ? 9.734 -7.188 -9.276 1.00 20.20 88 ASP A CA 3
ATOM 4524 C C . ASP A 1 88 ? 10.175 -8.602 -8.848 1.00 63.02 88 ASP A C 3
ATOM 4525 O O . ASP A 1 88 ? 11.323 -8.812 -8.448 1.00 45.34 88 ASP A O 3
ATOM 4534 N N . LYS A 1 89 ? 9.258 -9.568 -8.938 1.00 2.44 89 LYS A N 3
ATOM 4535 C CA . LYS A 1 89 ? 9.585 -10.968 -8.645 1.00 2.32 89 LYS A CA 3
ATOM 4536 C C . LYS A 1 89 ? 10.384 -11.588 -9.808 1.00 34.11 89 LYS A C 3
ATOM 4537 O O . LYS A 1 89 ? 10.326 -11.103 -10.941 1.00 23.15 89 LYS A O 3
ATOM 4556 N N . LEU A 1 90 ? 11.118 -12.662 -9.531 1.00 51.12 90 LEU A N 3
ATOM 4557 C CA . LEU A 1 90 ? 11.972 -13.294 -10.544 1.00 22.54 90 LEU A CA 3
ATOM 4558 C C . LEU A 1 90 ? 11.164 -14.110 -11.573 1.00 44.11 90 LEU A C 3
ATOM 4559 O O . LEU A 1 90 ? 10.998 -15.324 -11.430 1.00 32.01 90 LEU A O 3
ATOM 4575 N N . GLU A 1 91 ? 10.634 -13.416 -12.580 1.00 43.21 91 GLU A N 3
ATOM 4576 C CA . GLU A 1 91 ? 10.019 -14.059 -13.749 1.00 31.41 91 GLU A CA 3
ATOM 4577 C C . GLU A 1 91 ? 9.655 -13.013 -14.811 1.00 14.20 91 GLU A C 3
ATOM 4578 O O . GLU A 1 91 ? 9.476 -11.832 -14.503 1.00 60.34 91 GLU A O 3
ATOM 4590 N N . HIS A 1 92 ? 9.546 -13.445 -16.062 1.00 44.25 92 HIS A N 3
ATOM 4591 C CA . HIS A 1 92 ? 9.095 -12.570 -17.146 1.00 14.40 92 HIS A CA 3
ATOM 4592 C C . HIS A 1 92 ? 7.596 -12.768 -17.423 1.00 30.40 92 HIS A C 3
ATOM 4593 O O . HIS A 1 92 ? 7.199 -13.639 -18.200 1.00 44.12 92 HIS A O 3
ATOM 4608 N N . HIS A 1 93 ? 6.774 -11.964 -16.750 1.00 44.00 93 HIS A N 3
ATOM 4609 C CA . HIS A 1 93 ? 5.308 -12.051 -16.848 1.00 64.44 93 HIS A CA 3
ATOM 4610 C C . HIS A 1 93 ? 4.728 -10.711 -17.342 1.00 72.25 93 HIS A C 3
ATOM 4611 O O . HIS A 1 93 ? 3.530 -10.454 -17.226 1.00 52.42 93 HIS A O 3
ATOM 4626 N N . HIS A 1 94 ? 5.601 -9.877 -17.910 1.00 55.31 94 HIS A N 3
ATOM 4627 C CA . HIS A 1 94 ? 5.260 -8.501 -18.301 1.00 30.44 94 HIS A CA 3
ATOM 4628 C C . HIS A 1 94 ? 4.008 -8.405 -19.193 1.00 14.24 94 HIS A C 3
ATOM 4629 O O . HIS A 1 94 ? 4.039 -8.752 -20.373 1.00 13.10 94 HIS A O 3
ATOM 4644 N N . HIS A 1 95 ? 2.915 -7.924 -18.607 1.00 72.12 95 HIS A N 3
ATOM 4645 C CA . HIS A 1 95 ? 1.688 -7.607 -19.346 1.00 40.32 95 HIS A CA 3
ATOM 4646 C C . HIS A 1 95 ? 0.996 -6.385 -18.731 1.00 74.12 95 HIS A C 3
ATOM 4647 O O . HIS A 1 95 ? 0.980 -6.217 -17.511 1.00 24.12 95 HIS A O 3
ATOM 4662 N N . HIS A 1 96 ? 0.424 -5.536 -19.578 1.00 54.03 96 HIS A N 3
ATOM 4663 C CA . HIS A 1 96 ? -0.170 -4.278 -19.122 1.00 71.41 96 HIS A CA 3
ATOM 4664 C C . HIS A 1 96 ? -1.268 -3.796 -20.084 1.00 22.02 96 HIS A C 3
ATOM 4665 O O . HIS A 1 96 ? -1.084 -3.794 -21.302 1.00 2.03 96 HIS A O 3
ATOM 4680 N N . HIS A 1 97 ? -2.407 -3.393 -19.527 1.00 71.51 97 HIS A N 3
ATOM 4681 C CA . HIS A 1 97 ? -3.514 -2.841 -20.324 1.00 45.32 97 HIS A CA 3
ATOM 4682 C C . HIS A 1 97 ? -3.428 -1.301 -20.398 1.00 54.42 97 HIS A C 3
ATOM 4683 O O . HIS A 1 97 ? -3.802 -0.631 -19.410 1.00 38.29 97 HIS A O 3
ATOM 4699 N N . MET A 1 1 ? -1.165 -11.628 -23.162 1.00 74.42 1 MET A N 4
ATOM 4700 C CA . MET A 1 1 ? -0.362 -12.839 -22.819 1.00 32.22 1 MET A CA 4
ATOM 4701 C C . MET A 1 1 ? -0.329 -13.079 -21.301 1.00 42.05 1 MET A C 4
ATOM 4702 O O . MET A 1 1 ? -0.957 -14.004 -20.789 1.00 65.35 1 MET A O 4
ATOM 4718 N N . ASP A 1 2 ? 0.413 -12.233 -20.589 1.00 32.34 2 ASP A N 4
ATOM 4719 C CA . ASP A 1 2 ? 0.597 -12.377 -19.142 1.00 52.21 2 ASP A CA 4
ATOM 4720 C C . ASP A 1 2 ? -0.399 -11.511 -18.356 1.00 71.44 2 ASP A C 4
ATOM 4721 O O . ASP A 1 2 ? -0.299 -10.280 -18.348 1.00 2.12 2 ASP A O 4
ATOM 4730 N N . ARG A 1 3 ? -1.352 -12.154 -17.684 1.00 53.24 3 ARG A N 4
ATOM 4731 C CA . ARG A 1 3 ? -2.337 -11.433 -16.865 1.00 30.22 3 ARG A CA 4
ATOM 4732 C C . ARG A 1 3 ? -1.683 -10.739 -15.658 1.00 11.15 3 ARG A C 4
ATOM 4733 O O . ARG A 1 3 ? -2.246 -9.803 -15.091 1.00 25.24 3 ARG A O 4
ATOM 4754 N N . LYS A 1 4 ? -0.486 -11.187 -15.282 1.00 32.11 4 LYS A N 4
ATOM 4755 C CA . LYS A 1 4 ? 0.326 -10.480 -14.280 1.00 1.14 4 LYS A CA 4
ATOM 4756 C C . LYS A 1 4 ? 0.687 -9.066 -14.775 1.00 13.54 4 LYS A C 4
ATOM 4757 O O . LYS A 1 4 ? 0.815 -8.131 -13.986 1.00 53.35 4 LYS A O 4
ATOM 4776 N N . LEU A 1 5 ? 0.838 -8.923 -16.092 1.00 14.45 5 LEU A N 4
ATOM 4777 C CA . LEU A 1 5 ? 1.084 -7.616 -16.719 1.00 53.33 5 LEU A CA 4
ATOM 4778 C C . LEU A 1 5 ? -0.240 -6.900 -17.049 1.00 62.20 5 LEU A C 4
ATOM 4779 O O . LEU A 1 5 ? -0.245 -5.754 -17.502 1.00 61.32 5 LEU A O 4
ATOM 4795 N N . LEU A 1 6 ? -1.359 -7.583 -16.817 1.00 51.05 6 LEU A N 4
ATOM 4796 C CA . LEU A 1 6 ? -2.694 -7.004 -17.031 1.00 51.42 6 LEU A CA 4
ATOM 4797 C C . LEU A 1 6 ? -3.353 -6.627 -15.694 1.00 55.30 6 LEU A C 4
ATOM 4798 O O . LEU A 1 6 ? -4.579 -6.513 -15.595 1.00 54.40 6 LEU A O 4
ATOM 4814 N N . HIS A 1 7 ? -2.526 -6.406 -14.671 1.00 64.44 7 HIS A N 4
ATOM 4815 C CA . HIS A 1 7 ? -3.012 -6.052 -13.329 1.00 64.30 7 HIS A CA 4
ATOM 4816 C C . HIS A 1 7 ? -3.880 -4.780 -13.323 1.00 43.01 7 HIS A C 4
ATOM 4817 O O . HIS A 1 7 ? -4.685 -4.580 -12.415 1.00 22.21 7 HIS A O 4
ATOM 4832 N N . LEU A 1 8 ? -3.714 -3.932 -14.338 1.00 33.34 8 LEU A N 4
ATOM 4833 C CA . LEU A 1 8 ? -4.477 -2.681 -14.440 1.00 64.04 8 LEU A CA 4
ATOM 4834 C C . LEU A 1 8 ? -5.962 -2.938 -14.759 1.00 54.51 8 LEU A C 4
ATOM 4835 O O . LEU A 1 8 ? -6.818 -2.090 -14.505 1.00 60.20 8 LEU A O 4
ATOM 4851 N N . LEU A 1 9 ? -6.261 -4.109 -15.318 1.00 50.43 9 LEU A N 4
ATOM 4852 C CA . LEU A 1 9 ? -7.635 -4.464 -15.701 1.00 61.54 9 LEU A CA 4
ATOM 4853 C C . LEU A 1 9 ? -8.416 -5.122 -14.553 1.00 73.40 9 LEU A C 4
ATOM 4854 O O . LEU A 1 9 ? -9.579 -4.790 -14.308 1.00 74.32 9 LEU A O 4
ATOM 4870 N N . CYS A 1 10 ? -7.768 -6.043 -13.842 1.00 43.12 10 CYS A N 4
ATOM 4871 C CA . CYS A 1 10 ? -8.482 -6.944 -12.925 1.00 52.11 10 CYS A CA 4
ATOM 4872 C C . CYS A 1 10 ? -8.871 -6.262 -11.610 1.00 74.42 10 CYS A C 4
ATOM 4873 O O . CYS A 1 10 ? -8.052 -5.624 -10.941 1.00 61.42 10 CYS A O 4
ATOM 4881 N N . SER A 1 11 ? -10.127 -6.461 -11.223 1.00 40.21 11 SER A N 4
ATOM 4882 C CA . SER A 1 11 ? -10.701 -5.859 -10.010 1.00 54.01 11 SER A CA 4
ATOM 4883 C C . SER A 1 11 ? -10.601 -6.815 -8.802 1.00 24.44 11 SER A C 4
ATOM 4884 O O . SER A 1 11 ? -10.127 -7.944 -8.932 1.00 14.00 11 SER A O 4
ATOM 4892 N N . PRO A 1 12 ? -10.983 -6.357 -7.588 1.00 53.33 12 PRO A N 4
ATOM 4893 C CA . PRO A 1 12 ? -11.159 -7.233 -6.424 1.00 31.42 12 PRO A CA 4
ATOM 4894 C C . PRO A 1 12 ? -12.637 -7.618 -6.190 1.00 14.14 12 PRO A C 4
ATOM 4895 O O . PRO A 1 12 ? -13.037 -7.905 -5.061 1.00 71.11 12 PRO A O 4
ATOM 4906 N N . ASP A 1 13 ? -13.419 -7.667 -7.273 1.00 72.15 13 ASP A N 4
ATOM 4907 C CA . ASP A 1 13 ? -14.878 -7.845 -7.199 1.00 53.54 13 ASP A CA 4
ATOM 4908 C C . ASP A 1 13 ? -15.292 -9.092 -6.384 1.00 65.32 13 ASP A C 4
ATOM 4909 O O . ASP A 1 13 ? -16.099 -9.000 -5.457 1.00 53.24 13 ASP A O 4
ATOM 4918 N N . THR A 1 14 ? -14.741 -10.253 -6.732 1.00 0.05 14 THR A N 4
ATOM 4919 C CA . THR A 1 14 ? -15.050 -11.508 -6.021 1.00 2.13 14 THR A CA 4
ATOM 4920 C C . THR A 1 14 ? -14.065 -11.755 -4.869 1.00 10.11 14 THR A C 4
ATOM 4921 O O . THR A 1 14 ? -14.043 -12.830 -4.264 1.00 14.15 14 THR A O 4
ATOM 4932 N N . ARG A 1 15 ? -13.282 -10.728 -4.558 1.00 41.52 15 ARG A N 4
ATOM 4933 C CA . ARG A 1 15 ? -12.217 -10.807 -3.557 1.00 24.11 15 ARG A CA 4
ATOM 4934 C C . ARG A 1 15 ? -11.169 -11.868 -3.919 1.00 33.30 15 ARG A C 4
ATOM 4935 O O . ARG A 1 15 ? -11.273 -13.033 -3.522 1.00 11.24 15 ARG A O 4
ATOM 4956 N N . GLN A 1 16 ? -10.184 -11.466 -4.714 1.00 32.21 16 GLN A N 4
ATOM 4957 C CA . GLN A 1 16 ? -9.005 -12.297 -4.952 1.00 72.35 16 GLN A CA 4
ATOM 4958 C C . GLN A 1 16 ? -8.273 -12.535 -3.622 1.00 11.12 16 GLN A C 4
ATOM 4959 O O . GLN A 1 16 ? -8.138 -11.601 -2.829 1.00 2.14 16 GLN A O 4
ATOM 4973 N N . PRO A 1 17 ? -7.790 -13.774 -3.375 1.00 35.50 17 PRO A N 4
ATOM 4974 C CA . PRO A 1 17 ? -7.205 -14.176 -2.081 1.00 54.54 17 PRO A CA 4
ATOM 4975 C C . PRO A 1 17 ? -6.447 -13.049 -1.352 1.00 33.44 17 PRO A C 4
ATOM 4976 O O . PRO A 1 17 ? -5.388 -12.601 -1.793 1.00 2.54 17 PRO A O 4
ATOM 4987 N N . LEU A 1 18 ? -7.017 -12.593 -0.236 1.00 13.35 18 LEU A N 4
ATOM 4988 C CA . LEU A 1 18 ? -6.481 -11.452 0.518 1.00 23.42 18 LEU A CA 4
ATOM 4989 C C . LEU A 1 18 ? -5.708 -11.929 1.763 1.00 62.24 18 LEU A C 4
ATOM 4990 O O . LEU A 1 18 ? -6.197 -12.763 2.529 1.00 14.32 18 LEU A O 4
ATOM 5006 N N . SER A 1 19 ? -4.497 -11.402 1.951 1.00 34.02 19 SER A N 4
ATOM 5007 C CA . SER A 1 19 ? -3.650 -11.792 3.091 1.00 44.31 19 SER A CA 4
ATOM 5008 C C . SER A 1 19 ? -2.920 -10.590 3.700 1.00 41.31 19 SER A C 4
ATOM 5009 O O . SER A 1 19 ? -3.014 -9.473 3.197 1.00 63.13 19 SER A O 4
ATOM 5017 N N . LEU A 1 20 ? -2.196 -10.829 4.792 1.00 41.43 20 LEU A N 4
ATOM 5018 C CA . LEU A 1 20 ? -1.401 -9.783 5.442 1.00 44.25 20 LEU A CA 4
ATOM 5019 C C . LEU A 1 20 ? -0.137 -9.491 4.611 1.00 21.35 20 LEU A C 4
ATOM 5020 O O . LEU A 1 20 ? 0.539 -10.412 4.145 1.00 54.01 20 LEU A O 4
ATOM 5036 N N . LEU A 1 21 ? 0.177 -8.210 4.424 1.00 33.43 21 LEU A N 4
ATOM 5037 C CA . LEU A 1 21 ? 1.339 -7.804 3.621 1.00 2.15 21 LEU A CA 4
ATOM 5038 C C . LEU A 1 21 ? 2.670 -8.232 4.267 1.00 50.31 21 LEU A C 4
ATOM 5039 O O . LEU A 1 21 ? 2.969 -7.876 5.409 1.00 3.31 21 LEU A O 4
ATOM 5055 N N . GLU A 1 22 ? 3.453 -9.009 3.520 1.00 23.44 22 GLU A N 4
ATOM 5056 C CA . GLU A 1 22 ? 4.776 -9.459 3.972 1.00 42.51 22 GLU A CA 4
ATOM 5057 C C . GLU A 1 22 ? 5.773 -8.288 4.081 1.00 75.03 22 GLU A C 4
ATOM 5058 O O . GLU A 1 22 ? 5.609 -7.256 3.423 1.00 24.24 22 GLU A O 4
ATOM 5070 N N . SER A 1 23 ? 6.816 -8.470 4.893 1.00 1.21 23 SER A N 4
ATOM 5071 C CA . SER A 1 23 ? 7.819 -7.413 5.143 1.00 41.34 23 SER A CA 4
ATOM 5072 C C . SER A 1 23 ? 8.411 -6.862 3.838 1.00 42.04 23 SER A C 4
ATOM 5073 O O . SER A 1 23 ? 8.589 -5.652 3.690 1.00 1.45 23 SER A O 4
ATOM 5081 N N . LYS A 1 24 ? 8.686 -7.760 2.889 1.00 62.33 24 LYS A N 4
ATOM 5082 C CA . LYS A 1 24 ? 9.241 -7.387 1.576 1.00 41.22 24 LYS A CA 4
ATOM 5083 C C . LYS A 1 24 ? 8.396 -6.294 0.895 1.00 30.13 24 LYS A C 4
ATOM 5084 O O . LYS A 1 24 ? 8.932 -5.311 0.377 1.00 1.41 24 LYS A O 4
ATOM 5103 N N . GLY A 1 25 ? 7.080 -6.478 0.898 1.00 21.50 25 GLY A N 4
ATOM 5104 C CA . GLY A 1 25 ? 6.184 -5.464 0.354 1.00 53.33 25 GLY A CA 4
ATOM 5105 C C . GLY A 1 25 ? 6.023 -4.263 1.284 1.00 14.32 25 GLY A C 4
ATOM 5106 O O . GLY A 1 25 ? 6.089 -3.114 0.846 1.00 34.34 25 GLY A O 4
ATOM 5110 N N . LEU A 1 26 ? 5.836 -4.538 2.573 1.00 3.24 26 LEU A N 4
ATOM 5111 C CA . LEU A 1 26 ? 5.585 -3.494 3.577 1.00 1.01 26 LEU A CA 4
ATOM 5112 C C . LEU A 1 26 ? 6.667 -2.402 3.547 1.00 22.24 26 LEU A C 4
ATOM 5113 O O . LEU A 1 26 ? 6.354 -1.205 3.538 1.00 53.41 26 LEU A O 4
ATOM 5129 N N . GLU A 1 27 ? 7.935 -2.810 3.517 1.00 40.23 27 GLU A N 4
ATOM 5130 C CA . GLU A 1 27 ? 9.045 -1.856 3.430 1.00 72.40 27 GLU A CA 4
ATOM 5131 C C . GLU A 1 27 ? 8.974 -1.038 2.12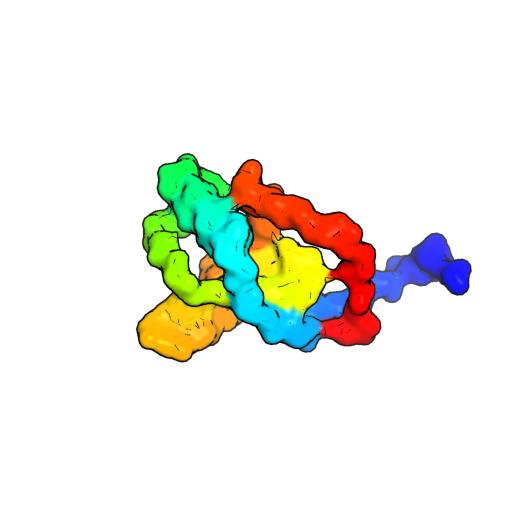8 1.00 11.24 27 GLU A C 4
ATOM 5132 O O . GLU A 1 27 ? 9.292 0.147 2.115 1.00 50.43 27 GLU A O 4
ATOM 5144 N N . ALA A 1 28 ? 8.520 -1.675 1.044 1.00 12.15 28 ALA A N 4
ATOM 5145 C CA . ALA A 1 28 ? 8.411 -1.006 -0.259 1.00 20.21 28 ALA A CA 4
ATOM 5146 C C . ALA A 1 28 ? 7.339 0.092 -0.235 1.00 51.42 28 ALA A C 4
ATOM 5147 O O . ALA A 1 28 ? 7.537 1.183 -0.777 1.00 61.01 28 ALA A O 4
ATOM 5154 N N . LEU A 1 29 ? 6.203 -0.204 0.401 1.00 50.24 29 LEU A N 4
ATOM 5155 C CA . LEU A 1 29 ? 5.144 0.792 0.592 1.00 12.45 29 LEU A CA 4
ATOM 5156 C C . LEU A 1 29 ? 5.663 1.999 1.392 1.00 12.24 29 LEU A C 4
ATOM 5157 O O . LEU A 1 29 ? 5.548 3.138 0.951 1.00 73.53 29 LEU A O 4
ATOM 5173 N N . ASN A 1 30 ? 6.258 1.733 2.559 1.00 22.22 30 ASN A N 4
ATOM 5174 C CA . ASN A 1 30 ? 6.824 2.795 3.405 1.00 32.52 30 ASN A CA 4
ATOM 5175 C C . ASN A 1 30 ? 7.909 3.606 2.666 1.00 62.34 30 ASN A C 4
ATOM 5176 O O . ASN A 1 30 ? 8.005 4.823 2.835 1.00 41.01 30 ASN A O 4
ATOM 5187 N N . LYS A 1 31 ? 8.722 2.932 1.852 1.00 11.24 31 LYS A N 4
ATOM 5188 C CA . LYS A 1 31 ? 9.680 3.617 0.970 1.00 4.24 31 LYS A CA 4
ATOM 5189 C C . LYS A 1 31 ? 8.956 4.594 0.033 1.00 1.52 31 LYS A C 4
ATOM 5190 O O . LYS A 1 31 ? 9.306 5.773 -0.065 1.00 14.24 31 LYS A O 4
ATOM 5209 N N . ALA A 1 32 ? 7.925 4.088 -0.640 1.00 20.01 32 ALA A N 4
ATOM 5210 C CA . ALA A 1 32 ? 7.148 4.879 -1.595 1.00 32.51 32 ALA A CA 4
ATOM 5211 C C . ALA A 1 32 ? 6.358 6.009 -0.909 1.00 11.23 32 ALA A C 4
ATOM 5212 O O . ALA A 1 32 ? 6.135 7.067 -1.505 1.00 2.53 32 ALA A O 4
ATOM 5219 N N . ILE A 1 33 ? 5.929 5.777 0.331 1.00 22.44 33 ILE A N 4
ATOM 5220 C CA . ILE A 1 33 ? 5.201 6.788 1.108 1.00 62.10 33 ILE A CA 4
ATOM 5221 C C . ILE A 1 33 ? 6.112 7.976 1.463 1.00 73.41 33 ILE A C 4
ATOM 5222 O O . ILE A 1 33 ? 5.753 9.131 1.238 1.00 54.24 33 ILE A O 4
ATOM 5238 N N . VAL A 1 34 ? 7.302 7.684 1.995 1.00 52.01 34 VAL A N 4
ATOM 5239 C CA . VAL A 1 34 ? 8.286 8.730 2.296 1.00 31.35 34 VAL A CA 4
ATOM 5240 C C . VAL A 1 34 ? 8.704 9.461 1.010 1.00 64.01 34 VAL A C 4
ATOM 5241 O O . VAL A 1 34 ? 9.001 10.656 1.014 1.00 15.40 34 VAL A O 4
ATOM 5254 N N . SER A 1 35 ? 8.714 8.719 -0.096 1.00 35.22 35 SER A N 4
ATOM 5255 C CA . SER A 1 35 ? 8.977 9.296 -1.422 1.00 21.31 35 SER A CA 4
ATOM 5256 C C . SER A 1 35 ? 7.790 10.132 -1.920 1.00 63.04 35 SER A C 4
ATOM 5257 O O . SER A 1 35 ? 7.960 11.063 -2.709 1.00 31.00 35 SER A O 4
ATOM 5265 N N . GLY A 1 36 ? 6.589 9.791 -1.462 1.00 61.21 36 GLY A N 4
ATOM 5266 C CA . GLY A 1 36 ? 5.385 10.510 -1.874 1.00 41.15 36 GLY A CA 4
ATOM 5267 C C . GLY A 1 36 ? 4.904 10.142 -3.276 1.00 32.33 36 GLY A C 4
ATOM 5268 O O . GLY A 1 36 ? 4.314 10.966 -3.976 1.00 53.32 36 GLY A O 4
ATOM 5272 N N . THR A 1 37 ? 5.151 8.902 -3.695 1.00 1.41 37 THR A N 4
ATOM 5273 C CA . THR A 1 37 ? 4.718 8.434 -5.028 1.00 23.43 37 THR A CA 4
ATOM 5274 C C . THR A 1 37 ? 3.472 7.539 -4.941 1.00 42.33 37 THR A C 4
ATOM 5275 O O . THR A 1 37 ? 2.971 7.055 -5.957 1.00 2.43 37 THR A O 4
ATOM 5286 N N . VAL A 1 38 ? 2.969 7.329 -3.727 1.00 0.22 38 VAL A N 4
ATOM 5287 C CA . VAL A 1 38 ? 1.796 6.471 -3.509 1.00 33.42 38 VAL A CA 4
ATOM 5288 C C . VAL A 1 38 ? 0.486 7.239 -3.733 1.00 75.42 38 VAL A C 4
ATOM 5289 O O . VAL A 1 38 ? 0.149 8.146 -2.969 1.00 62.21 38 VAL A O 4
ATOM 5302 N N . GLN A 1 39 ? -0.250 6.869 -4.779 1.00 32.42 39 GLN A N 4
ATOM 5303 C CA . GLN A 1 39 ? -1.560 7.466 -5.053 1.00 13.34 39 GLN A CA 4
ATOM 5304 C C . GLN A 1 39 ? -2.697 6.512 -4.658 1.00 24.11 39 GLN A C 4
ATOM 5305 O O . GLN A 1 39 ? -2.919 5.493 -5.313 1.00 61.13 39 GLN A O 4
ATOM 5319 N N . ARG A 1 40 ? -3.409 6.840 -3.580 1.00 42.25 40 ARG A N 4
ATOM 5320 C CA . ARG A 1 40 ? -4.592 6.065 -3.183 1.00 1.55 40 ARG A CA 4
ATOM 5321 C C . ARG A 1 40 ? -5.710 6.214 -4.231 1.00 43.23 40 ARG A C 4
ATOM 5322 O O . ARG A 1 40 ? -5.623 7.067 -5.115 1.00 61.32 40 ARG A O 4
ATOM 5343 N N . ALA A 1 41 ? -6.759 5.392 -4.127 1.00 45.45 41 ALA A N 4
ATOM 5344 C CA . ALA A 1 41 ? -7.856 5.381 -5.116 1.00 33.12 41 ALA A CA 4
ATOM 5345 C C . ALA A 1 41 ? -8.412 6.788 -5.422 1.00 62.33 41 ALA A C 4
ATOM 5346 O O . ALA A 1 41 ? -8.803 7.080 -6.552 1.00 44.42 41 ALA A O 4
ATOM 5353 N N . ASP A 1 42 ? -8.433 7.658 -4.415 1.00 72.23 42 ASP A N 4
ATOM 5354 C CA . ASP A 1 42 ? -8.941 9.030 -4.574 1.00 54.15 42 ASP A CA 4
ATOM 5355 C C . ASP A 1 42 ? -8.041 9.898 -5.482 1.00 3.35 42 ASP A C 4
ATOM 5356 O O . ASP A 1 42 ? -8.375 11.046 -5.785 1.00 22.51 42 ASP A O 4
ATOM 5365 N N . GLY A 1 43 ? -6.908 9.347 -5.911 1.00 32.33 43 GLY A N 4
ATOM 5366 C CA . GLY A 1 43 ? -5.950 10.102 -6.717 1.00 53.41 43 GLY A CA 4
ATOM 5367 C C . GLY A 1 43 ? -5.069 11.030 -5.880 1.00 50.23 43 GLY A C 4
ATOM 5368 O O . GLY A 1 43 ? -4.466 11.966 -6.403 1.00 11.54 43 GLY A O 4
ATOM 5372 N N . SER A 1 44 ? -4.993 10.763 -4.577 1.00 10.42 44 SER A N 4
ATOM 5373 C CA . SER A 1 44 ? -4.214 11.601 -3.649 1.00 4.34 44 SER A CA 4
ATOM 5374 C C . SER A 1 44 ? -2.972 10.865 -3.127 1.00 4.33 44 SER A C 4
ATOM 5375 O O . SER A 1 44 ? -2.886 9.639 -3.213 1.00 34.41 44 SER A O 4
ATOM 5383 N N . ILE A 1 45 ? -2.031 11.619 -2.560 1.00 21.25 45 ILE A N 4
ATOM 5384 C CA . ILE A 1 45 ? -0.742 11.068 -2.116 1.00 63.21 45 ILE A CA 4
ATOM 5385 C C . ILE A 1 45 ? -0.748 10.723 -0.618 1.00 50.21 45 ILE A C 4
ATOM 5386 O O . ILE A 1 45 ? -1.248 11.489 0.205 1.00 14.21 45 ILE A O 4
ATOM 5402 N N . GLN A 1 46 ? -0.189 9.563 -0.272 1.00 72.53 46 GLN A N 4
ATOM 5403 C CA . GLN A 1 46 ? -0.065 9.156 1.133 1.00 74.45 46 GLN A CA 4
ATOM 5404 C C . GLN A 1 46 ? 1.277 9.592 1.739 1.00 40.35 46 GLN A C 4
ATOM 5405 O O . GLN A 1 46 ? 2.343 9.243 1.233 1.00 2.54 46 GLN A O 4
ATOM 5419 N N . ASN A 1 47 ? 1.209 10.358 2.826 1.00 72.43 47 ASN A N 4
ATOM 5420 C CA . ASN A 1 47 ? 2.401 10.748 3.590 1.00 61.21 47 ASN A CA 4
ATOM 5421 C C . ASN A 1 47 ? 2.430 10.031 4.951 1.00 10.34 47 ASN A C 4
ATOM 5422 O O . ASN A 1 47 ? 3.380 10.164 5.724 1.00 60.34 47 ASN A O 4
ATOM 5433 N N . GLN A 1 48 ? 1.377 9.266 5.233 1.00 1.14 48 GLN A N 4
ATOM 5434 C CA . GLN A 1 48 ? 1.258 8.524 6.492 1.00 3.50 48 GLN A CA 4
ATOM 5435 C C . GLN A 1 48 ? 1.853 7.110 6.359 1.00 22.11 48 GLN A C 4
ATOM 5436 O O . GLN A 1 48 ? 1.254 6.229 5.734 1.00 33.42 48 GLN A O 4
ATOM 5450 N N . SER A 1 49 ? 3.040 6.902 6.929 1.00 51.53 49 SER A N 4
ATOM 5451 C CA . SER A 1 49 ? 3.725 5.601 6.857 1.00 5.42 49 SER A CA 4
ATOM 5452 C C . SER A 1 49 ? 3.041 4.546 7.738 1.00 33.42 49 SER A C 4
ATOM 5453 O O . SER A 1 49 ? 3.308 4.451 8.940 1.00 33.04 49 SER A O 4
ATOM 5461 N N . LEU A 1 50 ? 2.149 3.760 7.132 1.00 33.22 50 LEU A N 4
ATOM 5462 C CA . LEU A 1 50 ? 1.419 2.710 7.858 1.00 31.11 50 LEU A CA 4
ATOM 5463 C C . LEU A 1 50 ? 2.353 1.590 8.357 1.00 10.45 50 LEU A C 4
ATOM 5464 O O . LEU A 1 50 ? 3.299 1.188 7.672 1.00 11.54 50 LEU A O 4
ATOM 5480 N N . HIS A 1 51 ? 2.089 1.098 9.566 1.00 51.22 51 HIS A N 4
ATOM 5481 C CA . HIS A 1 51 ? 2.910 0.048 10.177 1.00 12.44 51 HIS A CA 4
ATOM 5482 C C . HIS A 1 51 ? 2.525 -1.350 9.666 1.00 74.33 51 HIS A C 4
ATOM 5483 O O . HIS A 1 51 ? 3.315 -2.290 9.750 1.00 65.14 51 HIS A O 4
ATOM 5498 N N . GLU A 1 52 ? 1.311 -1.487 9.145 1.00 73.04 52 GLU A N 4
ATOM 5499 C CA . GLU A 1 52 ? 0.818 -2.784 8.667 1.00 51.21 52 GLU A CA 4
ATOM 5500 C C . GLU A 1 52 ? -0.183 -2.595 7.512 1.00 44.33 52 GLU A C 4
ATOM 5501 O O . GLU A 1 52 ? -0.827 -1.549 7.402 1.00 22.22 52 GLU A O 4
ATOM 5513 N N . ALA A 1 53 ? -0.300 -3.603 6.646 1.00 35.13 53 ALA A N 4
ATOM 5514 C CA . ALA A 1 53 ? -1.173 -3.519 5.469 1.00 22.14 53 ALA A CA 4
ATOM 5515 C C . ALA A 1 53 ? -1.585 -4.910 4.961 1.00 3.41 53 ALA A C 4
ATOM 5516 O O . ALA A 1 53 ? -1.136 -5.935 5.480 1.00 62.51 53 ALA A O 4
ATOM 5523 N N . LEU A 1 54 ? -2.445 -4.933 3.947 1.00 75.43 54 LEU A N 4
ATOM 5524 C CA . LEU A 1 54 ? -2.945 -6.182 3.350 1.00 50.40 54 LEU A CA 4
ATOM 5525 C C . LEU A 1 54 ? -2.504 -6.307 1.885 1.00 63.45 54 LEU A C 4
ATOM 5526 O O . LEU A 1 54 ? -2.476 -5.323 1.152 1.00 4.02 54 LEU A O 4
ATOM 5542 N N . ILE A 1 55 ? -2.181 -7.524 1.459 1.00 35.50 55 ILE A N 4
ATOM 5543 C CA . ILE A 1 55 ? -1.754 -7.771 0.078 1.00 11.33 55 ILE A CA 4
ATOM 5544 C C . ILE A 1 55 ? -2.630 -8.828 -0.609 1.00 0.21 55 ILE A C 4
ATOM 5545 O O . ILE A 1 55 ? -2.935 -9.879 -0.039 1.00 24.22 55 ILE A O 4
ATOM 5561 N N . THR A 1 56 ? -3.063 -8.525 -1.828 1.00 64.31 56 THR A N 4
ATOM 5562 C CA . THR A 1 56 ? -3.711 -9.526 -2.682 1.00 44.40 56 THR A CA 4
ATOM 5563 C C . THR A 1 56 ? -2.696 -10.592 -3.116 1.00 73.44 56 THR A C 4
ATOM 5564 O O . THR A 1 56 ? -1.557 -10.270 -3.435 1.00 61.53 56 THR A O 4
ATOM 5575 N N . ARG A 1 57 ? -3.112 -11.855 -3.137 1.00 10.23 57 ARG A N 4
ATOM 5576 C CA . ARG A 1 57 ? -2.212 -12.965 -3.487 1.00 41.23 57 ARG A CA 4
ATOM 5577 C C . ARG A 1 57 ? -1.654 -12.825 -4.915 1.00 43.24 57 ARG A C 4
ATOM 5578 O O . ARG A 1 57 ? -0.513 -13.205 -5.190 1.00 75.13 57 ARG A O 4
ATOM 5599 N N . ASP A 1 58 ? -2.467 -12.279 -5.820 1.00 50.40 58 ASP A N 4
ATOM 5600 C CA . ASP A 1 58 ? -2.031 -11.992 -7.193 1.00 30.15 58 ASP A CA 4
ATOM 5601 C C . ASP A 1 58 ? -1.084 -10.769 -7.216 1.00 3.04 58 ASP A C 4
ATOM 5602 O O . ASP A 1 58 ? -0.454 -10.465 -8.230 1.00 22.40 58 ASP A O 4
ATOM 5611 N N . ARG A 1 59 ? -1.001 -10.095 -6.066 1.00 5.01 59 ARG A N 4
ATOM 5612 C CA . ARG A 1 59 ? -0.108 -8.948 -5.845 1.00 35.32 59 ARG A CA 4
ATOM 5613 C C . ARG A 1 59 ? -0.333 -7.804 -6.850 1.00 64.34 59 ARG A C 4
ATOM 5614 O O . ARG A 1 59 ? 0.522 -7.495 -7.680 1.00 4.52 59 ARG A O 4
ATOM 5635 N N . LYS A 1 60 ? -1.512 -7.179 -6.756 1.00 61.24 60 LYS A N 4
ATOM 5636 C CA . LYS A 1 60 ? -1.836 -5.995 -7.564 1.00 23.05 60 LYS A CA 4
ATOM 5637 C C . LYS A 1 60 ? -2.514 -4.893 -6.724 1.00 63.52 60 LYS A C 4
ATOM 5638 O O . LYS A 1 60 ? -2.481 -3.715 -7.087 1.00 45.32 60 LYS A O 4
ATOM 5657 N N . GLN A 1 61 ? -3.127 -5.278 -5.603 1.00 5.24 61 GLN A N 4
ATOM 5658 C CA . GLN A 1 61 ? -3.779 -4.317 -4.697 1.00 32.22 61 GLN A CA 4
ATOM 5659 C C . GLN A 1 61 ? -3.264 -4.465 -3.255 1.00 13.03 61 GLN A C 4
ATOM 5660 O O . GLN A 1 61 ? -3.025 -5.579 -2.779 1.00 24.21 61 GLN A O 4
ATOM 5674 N N . VAL A 1 62 ? -3.086 -3.329 -2.582 1.00 1.55 62 VAL A N 4
ATOM 5675 C CA . VAL A 1 62 ? -2.670 -3.293 -1.174 1.00 4.03 62 VAL A CA 4
ATOM 5676 C C . VAL A 1 62 ? -3.664 -2.470 -0.336 1.00 53.30 62 VAL A C 4
ATOM 5677 O O . VAL A 1 62 ? -3.902 -1.299 -0.622 1.00 4.54 62 VAL A O 4
ATOM 5690 N N . PHE A 1 63 ? -4.242 -3.076 0.697 1.00 42.25 63 PHE A N 4
ATOM 5691 C CA . PHE A 1 63 ? -5.208 -2.377 1.556 1.00 71.33 63 PHE A CA 4
ATOM 5692 C C . PHE A 1 63 ? -4.551 -1.885 2.854 1.00 4.11 63 PHE A C 4
ATOM 5693 O O . PHE A 1 63 ? -3.566 -2.454 3.326 1.00 42.33 63 PHE A O 4
ATOM 5710 N N . ARG A 1 64 ? -5.108 -0.822 3.424 1.00 11.24 64 ARG A N 4
ATOM 5711 C CA . ARG A 1 64 ? -4.545 -0.182 4.620 1.00 42.15 64 ARG A CA 4
ATOM 5712 C C . ARG A 1 64 ? -4.949 -0.913 5.915 1.00 63.23 64 ARG A C 4
ATOM 5713 O O . ARG A 1 64 ? -5.977 -1.587 5.973 1.00 11.13 64 ARG A O 4
ATOM 5734 N N . ILE A 1 65 ? -4.116 -0.786 6.948 1.00 50.24 65 ILE A N 4
ATOM 5735 C CA . ILE A 1 65 ? -4.452 -1.274 8.290 1.00 61.35 65 ILE A CA 4
ATOM 5736 C C . ILE A 1 65 ? -4.097 -0.224 9.354 1.00 74.43 65 ILE A C 4
ATOM 5737 O O . ILE A 1 65 ? -3.009 0.352 9.329 1.00 4.34 65 ILE A O 4
ATOM 5753 N N . GLU A 1 66 ? -5.026 0.021 10.275 1.00 3.24 66 GLU A N 4
ATOM 5754 C CA . GLU A 1 66 ? -4.794 0.951 11.389 1.00 35.14 66 GLU A CA 4
ATOM 5755 C C . GLU A 1 66 ? -5.454 0.432 12.677 1.00 71.53 66 GLU A C 4
ATOM 5756 O O . GLU A 1 66 ? -6.574 -0.093 12.642 1.00 21.31 66 GLU A O 4
ATOM 5768 N N . ASP A 1 67 ? -4.747 0.561 13.806 1.00 10.10 67 ASP A N 4
ATOM 5769 C CA . ASP A 1 67 ? -5.206 0.025 15.098 1.00 44.44 67 ASP A CA 4
ATOM 5770 C C . ASP A 1 67 ? -5.361 -1.512 15.009 1.00 71.22 67 ASP A C 4
ATOM 5771 O O . ASP A 1 67 ? -6.180 -2.126 15.697 1.00 61.33 67 ASP A O 4
ATOM 5780 N N . SER A 1 68 ? -4.538 -2.118 14.143 1.00 52.34 68 SER A N 4
ATOM 5781 C CA . SER A 1 68 ? -4.540 -3.573 13.891 1.00 70.01 68 SER A CA 4
ATOM 5782 C C . SER A 1 68 ? -5.834 -4.039 13.198 1.00 10.10 68 SER A C 4
ATOM 5783 O O . SER A 1 68 ? -6.096 -5.240 13.085 1.00 4.21 68 SER A O 4
ATOM 5791 N N . ILE A 1 69 ? -6.628 -3.085 12.711 1.00 71.43 69 ILE A N 4
ATOM 5792 C CA . ILE A 1 69 ? -7.881 -3.395 12.015 1.00 71.30 69 ILE A CA 4
ATOM 5793 C C . ILE A 1 69 ? -7.687 -3.400 10.487 1.00 24.04 69 ILE A C 4
ATOM 5794 O O . ILE A 1 69 ? -7.264 -2.397 9.908 1.00 4.10 69 ILE A O 4
ATOM 5810 N N . PRO A 1 70 ? -7.979 -4.536 9.818 1.00 33.43 70 PRO A N 4
ATOM 5811 C CA . PRO A 1 70 ? -7.892 -4.639 8.350 1.00 2.23 70 PRO A CA 4
ATOM 5812 C C . PRO A 1 70 ? -8.915 -3.738 7.639 1.00 62.42 70 PRO A C 4
ATOM 5813 O O . PRO A 1 70 ? -10.122 -3.969 7.728 1.00 65.13 70 PRO A O 4
ATOM 5824 N N . VAL A 1 71 ? -8.435 -2.708 6.944 1.00 14.33 71 VAL A N 4
ATOM 5825 C CA . VAL A 1 71 ? -9.318 -1.778 6.237 1.00 72.31 71 VAL A CA 4
ATOM 5826 C C . VAL A 1 71 ? -9.582 -2.244 4.789 1.00 33.31 71 VAL A C 4
ATOM 5827 O O . VAL A 1 71 ? -8.839 -1.908 3.864 1.00 14.01 71 VAL A O 4
ATOM 5840 N N . LEU A 1 72 ? -10.640 -3.037 4.608 1.00 51.13 72 LEU A N 4
ATOM 5841 C CA . LEU A 1 72 ? -11.040 -3.533 3.282 1.00 44.22 72 LEU A CA 4
ATOM 5842 C C . LEU A 1 72 ? -11.863 -2.486 2.502 1.00 70.13 72 LEU A C 4
ATOM 5843 O O . LEU A 1 72 ? -12.726 -2.836 1.690 1.00 13.44 72 LEU A O 4
ATOM 5859 N N . LEU A 1 73 ? -11.583 -1.205 2.733 1.00 42.34 73 LEU A N 4
ATOM 5860 C CA . LEU A 1 73 ? -12.299 -0.115 2.062 1.00 63.31 73 LEU A CA 4
ATOM 5861 C C . LEU A 1 73 ? -11.632 0.246 0.722 1.00 14.10 73 LEU A C 4
ATOM 5862 O O . LEU A 1 73 ? -10.407 0.283 0.622 1.00 53.44 73 LEU A O 4
ATOM 5878 N N . PRO A 1 74 ? -12.437 0.539 -0.321 1.00 45.13 74 PRO A N 4
ATOM 5879 C CA . PRO A 1 74 ? -11.922 0.757 -1.691 1.00 55.51 74 PRO A CA 4
ATOM 5880 C C . PRO A 1 74 ? -11.028 2.001 -1.838 1.00 61.22 74 PRO A C 4
ATOM 5881 O O . PRO A 1 74 ? -10.082 2.000 -2.625 1.00 11.30 74 PRO A O 4
ATOM 5892 N N . GLU A 1 75 ? -11.320 3.063 -1.087 1.00 3.03 75 GLU A N 4
ATOM 5893 C CA . GLU A 1 75 ? -10.571 4.319 -1.226 1.00 71.11 75 GLU A CA 4
ATOM 5894 C C . GLU A 1 75 ? -9.237 4.306 -0.451 1.00 10.34 75 GLU A C 4
ATOM 5895 O O . GLU A 1 75 ? -8.301 5.025 -0.807 1.00 12.22 75 GLU A O 4
ATOM 5907 N N . GLU A 1 76 ? -9.146 3.491 0.603 1.00 63.43 76 GLU A N 4
ATOM 5908 C CA . GLU A 1 76 ? -7.869 3.292 1.320 1.00 4.41 76 GLU A CA 4
ATOM 5909 C C . GLU A 1 76 ? -6.981 2.247 0.615 1.00 44.32 76 GLU A C 4
ATOM 5910 O O . GLU A 1 76 ? -5.985 1.789 1.180 1.00 31.13 76 GLU A O 4
ATOM 5922 N N . ALA A 1 77 ? -7.340 1.878 -0.618 1.00 12.30 77 ALA A N 4
ATOM 5923 C CA . ALA A 1 77 ? -6.594 0.865 -1.380 1.00 42.20 77 ALA A CA 4
ATOM 5924 C C . ALA A 1 77 ? -5.492 1.489 -2.259 1.00 65.14 77 ALA A C 4
ATOM 5925 O O . ALA A 1 77 ? -5.654 2.586 -2.805 1.00 10.33 77 ALA A O 4
ATOM 5932 N N . ILE A 1 78 ? -4.373 0.771 -2.383 1.00 5.01 78 ILE A N 4
ATOM 5933 C CA . ILE A 1 78 ? -3.228 1.207 -3.192 1.00 44.14 78 ILE A CA 4
ATOM 5934 C C . ILE A 1 78 ? -2.954 0.218 -4.342 1.00 22.13 78 ILE A C 4
ATOM 5935 O O . ILE A 1 78 ? -3.028 -1.000 -4.157 1.00 0.24 78 ILE A O 4
ATOM 5951 N N . ALA A 1 79 ? -2.639 0.738 -5.526 1.00 15.14 79 ALA A N 4
ATOM 5952 C CA . ALA A 1 79 ? -2.224 -0.104 -6.651 1.00 73.34 79 ALA A CA 4
ATOM 5953 C C . ALA A 1 79 ? -0.697 -0.301 -6.658 1.00 54.11 79 ALA A C 4
ATOM 5954 O O . ALA A 1 79 ? 0.061 0.671 -6.666 1.00 24.43 79 ALA A O 4
ATOM 5961 N N . THR A 1 80 ? -0.249 -1.559 -6.666 1.00 4.33 80 THR A N 4
ATOM 5962 C CA . THR A 1 80 ? 1.195 -1.878 -6.639 1.00 13.21 80 THR A CA 4
ATOM 5963 C C . THR A 1 80 ? 1.947 -1.269 -7.833 1.00 34.14 80 THR A C 4
ATOM 5964 O O . THR A 1 80 ? 3.151 -1.015 -7.761 1.00 21.40 80 THR A O 4
ATOM 5975 N N . ILE A 1 81 ? 1.229 -1.030 -8.927 1.00 63.00 81 ILE A N 4
ATOM 5976 C CA . ILE A 1 81 ? 1.813 -0.438 -10.140 1.00 63.35 81 ILE A CA 4
ATOM 5977 C C . ILE A 1 81 ? 2.241 1.029 -9.916 1.00 50.03 81 ILE A C 4
ATOM 5978 O O . ILE A 1 81 ? 3.022 1.590 -10.686 1.00 22.25 81 ILE A O 4
ATOM 5994 N N . GLN A 1 82 ? 1.724 1.644 -8.854 1.00 41.52 82 GLN A N 4
ATOM 5995 C CA . GLN A 1 82 ? 2.045 3.039 -8.531 1.00 64.31 82 GLN A CA 4
ATOM 5996 C C . GLN A 1 82 ? 3.299 3.137 -7.638 1.00 61.24 82 GLN A C 4
ATOM 5997 O O . GLN A 1 82 ? 3.825 4.226 -7.392 1.00 52.43 82 GLN A O 4
ATOM 6011 N N . ILE A 1 83 ? 3.784 1.992 -7.162 1.00 40.34 83 ILE A N 4
ATOM 6012 C CA . ILE A 1 83 ? 4.958 1.968 -6.287 1.00 43.32 83 ILE A CA 4
ATOM 6013 C C . ILE A 1 83 ? 6.263 1.930 -7.102 1.00 41.45 83 ILE A C 4
ATOM 6014 O O . ILE A 1 83 ? 6.732 0.867 -7.510 1.00 4.20 83 ILE A O 4
ATOM 6030 N N . ALA A 1 84 ? 6.849 3.108 -7.320 1.00 62.23 84 ALA A N 4
ATOM 6031 C CA . ALA A 1 84 ? 8.081 3.246 -8.118 1.00 22.50 84 ALA A CA 4
ATOM 6032 C C . ALA A 1 84 ? 9.326 2.665 -7.417 1.00 12.21 84 ALA A C 4
ATOM 6033 O O . ALA A 1 84 ? 10.454 2.901 -7.853 1.00 75.03 84 ALA A O 4
ATOM 6040 N N . ASN A 1 85 ? 9.124 1.907 -6.339 1.00 71.14 85 ASN A N 4
ATOM 6041 C CA . ASN A 1 85 ? 10.237 1.283 -5.605 1.00 32.24 85 ASN A CA 4
ATOM 6042 C C . ASN A 1 85 ? 10.236 -0.250 -5.772 1.00 12.12 85 ASN A C 4
ATOM 6043 O O . ASN A 1 85 ? 11.046 -0.950 -5.167 1.00 32.41 85 ASN A O 4
ATOM 6054 N N . PHE A 1 86 ? 9.324 -0.761 -6.598 1.00 24.23 86 PHE A N 4
ATOM 6055 C CA . PHE A 1 86 ? 9.263 -2.198 -6.895 1.00 41.53 86 PHE A CA 4
ATOM 6056 C C . PHE A 1 86 ? 10.334 -2.608 -7.924 1.00 52.22 86 PHE A C 4
ATOM 6057 O O . PHE A 1 86 ? 10.609 -1.871 -8.876 1.00 30.42 86 PHE A O 4
ATOM 6074 N N . PRO A 1 87 ? 10.958 -3.795 -7.742 1.00 70.32 87 PRO A N 4
ATOM 6075 C CA . PRO A 1 87 ? 11.999 -4.304 -8.662 1.00 12.32 87 PRO A CA 4
ATOM 6076 C C . PRO A 1 87 ? 11.509 -4.456 -10.116 1.00 42.14 87 PRO A C 4
ATOM 6077 O O . PRO A 1 87 ? 10.672 -5.311 -10.424 1.00 25.10 87 PRO A O 4
ATOM 6088 N N . ASP A 1 88 ? 12.041 -3.618 -11.004 1.00 70.41 88 ASP A N 4
ATOM 6089 C CA . ASP A 1 88 ? 11.678 -3.643 -12.425 1.00 75.42 88 ASP A CA 4
ATOM 6090 C C . ASP A 1 88 ? 12.535 -4.657 -13.212 1.00 64.54 88 ASP A C 4
ATOM 6091 O O . ASP A 1 88 ? 13.762 -4.653 -13.115 1.00 52.34 88 ASP A O 4
ATOM 6100 N N . LYS A 1 89 ? 11.885 -5.525 -13.987 1.00 63.30 89 LYS A N 4
ATOM 6101 C CA . LYS A 1 89 ? 12.605 -6.529 -14.786 1.00 61.45 89 LYS A CA 4
ATOM 6102 C C . LYS A 1 89 ? 13.131 -5.943 -16.107 1.00 32.11 89 LYS A C 4
ATOM 6103 O O . LYS A 1 89 ? 12.681 -4.888 -16.565 1.00 24.22 89 LYS A O 4
ATOM 6122 N N . LEU A 1 90 ? 14.091 -6.640 -16.711 1.00 42.55 90 LEU A N 4
ATOM 6123 C CA . LEU A 1 90 ? 14.594 -6.289 -18.042 1.00 12.15 90 LEU A CA 4
ATOM 6124 C C . LEU A 1 90 ? 13.828 -7.074 -19.121 1.00 53.21 90 LEU A C 4
ATOM 6125 O O . LEU A 1 90 ? 13.839 -8.307 -19.120 1.00 70.12 90 LEU A O 4
ATOM 6141 N N . GLU A 1 91 ? 13.157 -6.371 -20.033 1.00 55.22 91 GLU A N 4
ATOM 6142 C CA . GLU A 1 91 ? 12.317 -7.034 -21.044 1.00 30.25 91 GLU A CA 4
ATOM 6143 C C . GLU A 1 91 ? 12.578 -6.499 -22.461 1.00 74.23 91 GLU A C 4
ATOM 6144 O O . GLU A 1 91 ? 12.766 -5.294 -22.657 1.00 73.03 91 GLU A O 4
ATOM 6156 N N . HIS A 1 92 ? 12.582 -7.406 -23.445 1.00 15.53 92 HIS A N 4
ATOM 6157 C CA . HIS A 1 92 ? 12.808 -7.039 -24.858 1.00 13.31 92 HIS A CA 4
ATOM 6158 C C . HIS A 1 92 ? 12.161 -8.031 -25.850 1.00 65.24 92 HIS A C 4
ATOM 6159 O O . HIS A 1 92 ? 12.057 -7.732 -27.043 1.00 3.11 92 HIS A O 4
ATOM 6174 N N . HIS A 1 93 ? 11.712 -9.196 -25.376 1.00 45.32 93 HIS A N 4
ATOM 6175 C CA . HIS A 1 93 ? 11.279 -10.270 -26.289 1.00 64.41 93 HIS A CA 4
ATOM 6176 C C . HIS A 1 93 ? 9.917 -10.868 -25.883 1.00 44.25 93 HIS A C 4
ATOM 6177 O O . HIS A 1 93 ? 9.579 -10.935 -24.701 1.00 12.33 93 HIS A O 4
ATOM 6192 N N . HIS A 1 94 ? 9.136 -11.310 -26.875 1.00 4.10 94 HIS A N 4
ATOM 6193 C CA . HIS A 1 94 ? 7.829 -11.935 -26.613 1.00 23.25 94 HIS A CA 4
ATOM 6194 C C . HIS A 1 94 ? 8.007 -13.279 -25.886 1.00 33.40 94 HIS A C 4
ATOM 6195 O O . HIS A 1 94 ? 8.110 -14.333 -26.515 1.00 54.43 94 HIS A O 4
ATOM 6210 N N . HIS A 1 95 ? 8.052 -13.224 -24.558 1.00 13.24 95 HIS A N 4
ATOM 6211 C CA . HIS A 1 95 ? 8.291 -14.412 -23.720 1.00 13.24 95 HIS A CA 4
ATOM 6212 C C . HIS A 1 95 ? 7.044 -15.318 -23.609 1.00 24.14 95 HIS A C 4
ATOM 6213 O O . HIS A 1 95 ? 6.823 -15.959 -22.580 1.00 14.31 95 HIS A O 4
ATOM 6228 N N . HIS A 1 96 ? 6.250 -15.393 -24.674 1.00 32.41 96 HIS A N 4
ATOM 6229 C CA . HIS A 1 96 ? 5.025 -16.204 -24.671 1.00 41.23 96 HIS A CA 4
ATOM 6230 C C . HIS A 1 96 ? 4.667 -16.686 -26.089 1.00 21.24 96 HIS A C 4
ATOM 6231 O O . HIS A 1 96 ? 3.497 -16.723 -26.460 1.00 73.34 96 HIS A O 4
ATOM 6246 N N . HIS A 1 97 ? 5.693 -17.093 -26.849 1.00 13.13 97 HIS A N 4
ATOM 6247 C CA . HIS A 1 97 ? 5.540 -17.556 -28.246 1.00 52.11 97 HIS A CA 4
ATOM 6248 C C . HIS A 1 97 ? 4.541 -16.697 -29.062 1.00 33.32 97 HIS A C 4
ATOM 6249 O O . HIS A 1 97 ? 4.937 -15.599 -29.517 1.00 37.77 97 HIS A O 4
ATOM 6265 N N . MET A 1 1 ? 1.101 -0.106 14.347 1.00 11.34 1 MET A N 5
ATOM 6266 C CA . MET A 1 1 ? 2.289 -0.334 15.211 1.00 3.24 1 MET A CA 5
ATOM 6267 C C . MET A 1 1 ? 1.907 -1.193 16.420 1.00 34.22 1 MET A C 5
ATOM 6268 O O . MET A 1 1 ? 1.598 -0.677 17.498 1.00 11.12 1 MET A O 5
ATOM 6284 N N . ASP A 1 2 ? 1.904 -2.512 16.235 1.00 32.03 2 ASP A N 5
ATOM 6285 C CA . ASP A 1 2 ? 1.420 -3.428 17.271 1.00 2.53 2 ASP A CA 5
ATOM 6286 C C . ASP A 1 2 ? 2.376 -4.596 17.543 1.00 4.24 2 ASP A C 5
ATOM 6287 O O . ASP A 1 2 ? 3.309 -4.863 16.785 1.00 2.41 2 ASP A O 5
ATOM 6296 N N . ARG A 1 3 ? 2.115 -5.278 18.657 1.00 55.30 3 ARG A N 5
ATOM 6297 C CA . ARG A 1 3 ? 2.865 -6.471 19.061 1.00 2.21 3 ARG A CA 5
ATOM 6298 C C . ARG A 1 3 ? 2.036 -7.748 18.823 1.00 24.13 3 ARG A C 5
ATOM 6299 O O . ARG A 1 3 ? 2.585 -8.829 18.613 1.00 70.52 3 ARG A O 5
ATOM 6320 N N . LYS A 1 4 ? 0.708 -7.616 18.851 1.00 2.35 4 LYS A N 5
ATOM 6321 C CA . LYS A 1 4 ? -0.186 -8.739 18.527 1.00 72.14 4 LYS A CA 5
ATOM 6322 C C . LYS A 1 4 ? -0.032 -9.167 17.057 1.00 61.13 4 LYS A C 5
ATOM 6323 O O . LYS A 1 4 ? -0.079 -10.357 16.738 1.00 60.23 4 LYS A O 5
ATOM 6342 N N . LEU A 1 5 ? 0.193 -8.193 16.172 1.00 62.31 5 LEU A N 5
ATOM 6343 C CA . LEU A 1 5 ? 0.449 -8.474 14.749 1.00 2.43 5 LEU A CA 5
ATOM 6344 C C . LEU A 1 5 ? 1.817 -9.157 14.535 1.00 44.14 5 LEU A C 5
ATOM 6345 O O . LEU A 1 5 ? 2.178 -9.499 13.409 1.00 43.04 5 LEU A O 5
ATOM 6361 N N . LEU A 1 6 ? 2.581 -9.334 15.614 1.00 42.33 6 LEU A N 5
ATOM 6362 C CA . LEU A 1 6 ? 3.852 -10.071 15.554 1.00 73.34 6 LEU A CA 5
ATOM 6363 C C . LEU A 1 6 ? 3.644 -11.557 15.891 1.00 41.12 6 LEU A C 5
ATOM 6364 O O . LEU A 1 6 ? 4.493 -12.395 15.596 1.00 14.24 6 LEU A O 5
ATOM 6380 N N . HIS A 1 7 ? 2.514 -11.871 16.526 1.00 22.22 7 HIS A N 5
ATOM 6381 C CA . HIS A 1 7 ? 2.190 -13.252 16.907 1.00 13.33 7 HIS A CA 5
ATOM 6382 C C . HIS A 1 7 ? 1.218 -13.890 15.907 1.00 32.10 7 HIS A C 5
ATOM 6383 O O . HIS A 1 7 ? 1.466 -14.983 15.387 1.00 22.44 7 HIS A O 5
ATOM 6398 N N . LEU A 1 8 ? 0.111 -13.198 15.639 1.00 51.34 8 LEU A N 5
ATOM 6399 C CA . LEU A 1 8 ? -0.912 -13.698 14.712 1.00 62.31 8 LEU A CA 5
ATOM 6400 C C . LEU A 1 8 ? -0.418 -13.668 13.257 1.00 41.01 8 LEU A C 5
ATOM 6401 O O . LEU A 1 8 ? -0.450 -12.628 12.593 1.00 14.33 8 LEU A O 5
ATOM 6417 N N . LEU A 1 9 ? 0.055 -14.816 12.779 1.00 31.34 9 LEU A N 5
ATOM 6418 C CA . LEU A 1 9 ? 0.532 -14.956 11.397 1.00 32.22 9 LEU A CA 5
ATOM 6419 C C . LEU A 1 9 ? -0.626 -15.289 10.436 1.00 51.21 9 LEU A C 5
ATOM 6420 O O . LEU A 1 9 ? -1.781 -15.407 10.847 1.00 3.30 9 LEU A O 5
ATOM 6436 N N . CYS A 1 10 ? -0.308 -15.449 9.154 1.00 40.41 10 CYS A N 5
ATOM 6437 C CA . CYS A 1 10 ? -1.323 -15.772 8.146 1.00 1.01 10 CYS A CA 5
ATOM 6438 C C . CYS A 1 10 ? -1.444 -17.287 7.942 1.00 3.41 10 CYS A C 5
ATOM 6439 O O . CYS A 1 10 ? -0.439 -17.998 7.873 1.00 70.33 10 CYS A O 5
ATOM 6447 N N . SER A 1 11 ? -2.676 -17.778 7.835 1.00 22.12 11 SER A N 5
ATOM 6448 C CA . SER A 1 11 ? -2.929 -19.212 7.631 1.00 71.41 11 SER A CA 5
ATOM 6449 C C . SER A 1 11 ? -3.751 -19.455 6.353 1.00 41.21 11 SER A C 5
ATOM 6450 O O . SER A 1 11 ? -4.980 -19.405 6.383 1.00 1.31 11 SER A O 5
ATOM 6458 N N . PRO A 1 12 ? -3.082 -19.726 5.210 1.00 63.10 12 PRO A N 5
ATOM 6459 C CA . PRO A 1 12 ? -3.760 -19.976 3.915 1.00 14.40 12 PRO A CA 5
ATOM 6460 C C . PRO A 1 12 ? -4.817 -21.095 3.978 1.00 45.24 12 PRO A C 5
ATOM 6461 O O . PRO A 1 12 ? -5.663 -21.221 3.088 1.00 64.32 12 PRO A O 5
ATOM 6472 N N . ASP A 1 13 ? -4.771 -21.895 5.044 1.00 70.12 13 ASP A N 5
ATOM 6473 C CA . ASP A 1 13 ? -5.772 -22.938 5.291 1.00 32.20 13 ASP A CA 5
ATOM 6474 C C . ASP A 1 13 ? -7.196 -22.348 5.381 1.00 13.12 13 ASP A C 5
ATOM 6475 O O . ASP A 1 13 ? -8.193 -23.058 5.219 1.00 72.22 13 ASP A O 5
ATOM 6484 N N . THR A 1 14 ? -7.283 -21.047 5.655 1.00 75.14 14 THR A N 5
ATOM 6485 C CA . THR A 1 14 ? -8.572 -20.339 5.697 1.00 32.40 14 THR A CA 5
ATOM 6486 C C . THR A 1 14 ? -9.078 -20.001 4.290 1.00 64.20 14 THR A C 5
ATOM 6487 O O . THR A 1 14 ? -10.276 -19.814 4.083 1.00 31.43 14 THR A O 5
ATOM 6498 N N . ARG A 1 15 ? -8.153 -19.932 3.331 1.00 23.01 15 ARG A N 5
ATOM 6499 C CA . ARG A 1 15 ? -8.470 -19.582 1.937 1.00 52.14 15 ARG A CA 5
ATOM 6500 C C . ARG A 1 15 ? -9.092 -18.181 1.828 1.00 43.43 15 ARG A C 5
ATOM 6501 O O . ARG A 1 15 ? -10.313 -18.016 1.749 1.00 3.04 15 ARG A O 5
ATOM 6522 N N . GLN A 1 16 ? -8.231 -17.171 1.856 1.00 73.51 16 GLN A N 5
ATOM 6523 C CA . GLN A 1 16 ? -8.652 -15.772 1.742 1.00 51.53 16 GLN A CA 5
ATOM 6524 C C . GLN A 1 16 ? -7.914 -15.065 0.590 1.00 14.44 16 GLN A C 5
ATOM 6525 O O . GLN A 1 16 ? -6.708 -15.243 0.417 1.00 60.02 16 GLN A O 5
ATOM 6539 N N . PRO A 1 17 ? -8.629 -14.256 -0.223 1.00 70.51 17 PRO A N 5
ATOM 6540 C CA . PRO A 1 17 ? -8.011 -13.487 -1.322 1.00 11.11 17 PRO A CA 5
ATOM 6541 C C . PRO A 1 17 ? -7.184 -12.291 -0.815 1.00 75.35 17 PRO A C 5
ATOM 6542 O O . PRO A 1 17 ? -6.481 -11.634 -1.587 1.00 53.41 17 PRO A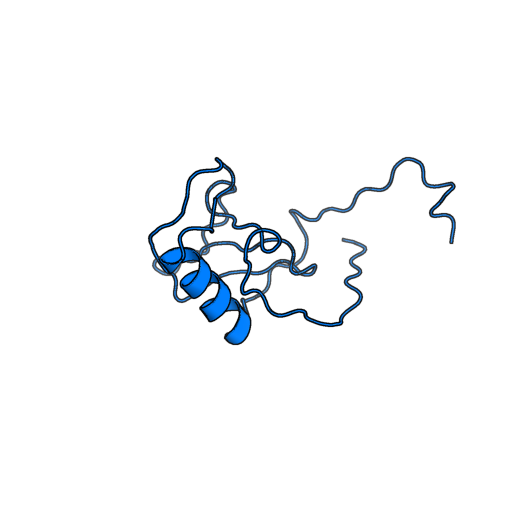 O 5
ATOM 6553 N N . LEU A 1 18 ? -7.282 -12.017 0.488 1.00 45.11 18 LEU A N 5
ATOM 6554 C CA . LEU A 1 18 ? -6.543 -10.921 1.128 1.00 11.21 18 LEU A CA 5
ATOM 6555 C C . LEU A 1 18 ? -5.801 -11.415 2.378 1.00 55.34 18 LEU A C 5
ATOM 6556 O O . LEU A 1 18 ? -6.359 -12.143 3.198 1.00 70.23 18 LEU A O 5
ATOM 6572 N N . SER A 1 19 ? -4.542 -11.013 2.519 1.00 23.31 19 SER A N 5
ATOM 6573 C CA . SER A 1 19 ? -3.695 -11.448 3.645 1.00 13.25 19 SER A CA 5
ATOM 6574 C C . SER A 1 19 ? -2.859 -10.293 4.200 1.00 62.12 19 SER A C 5
ATOM 6575 O O . SER A 1 19 ? -2.895 -9.186 3.675 1.00 13.24 19 SER A O 5
ATOM 6583 N N . LEU A 1 20 ? -2.108 -10.554 5.270 1.00 44.42 20 LEU A N 5
ATOM 6584 C CA . LEU A 1 20 ? -1.212 -9.544 5.851 1.00 41.24 20 LEU A CA 5
ATOM 6585 C C . LEU A 1 20 ? -0.060 -9.235 4.873 1.00 3.20 20 LEU A C 5
ATOM 6586 O O . LEU A 1 20 ? 0.535 -10.149 4.295 1.00 74.50 20 LEU A O 5
ATOM 6602 N N . LEU A 1 21 ? 0.242 -7.950 4.687 1.00 3.12 21 LEU A N 5
ATOM 6603 C CA . LEU A 1 21 ? 1.272 -7.515 3.733 1.00 44.01 21 LEU A CA 5
ATOM 6604 C C . LEU A 1 21 ? 2.642 -8.145 4.031 1.00 14.11 21 LEU A C 5
ATOM 6605 O O . LEU A 1 21 ? 3.170 -8.032 5.139 1.00 33.32 21 LEU A O 5
ATOM 6621 N N . GLU A 1 22 ? 3.198 -8.813 3.025 1.00 30.30 22 GLU A N 5
ATOM 6622 C CA . GLU A 1 22 ? 4.512 -9.459 3.126 1.00 54.52 22 GLU A CA 5
ATOM 6623 C C . GLU A 1 22 ? 5.611 -8.445 3.491 1.00 64.53 22 GLU A C 5
ATOM 6624 O O . GLU A 1 22 ? 5.760 -7.413 2.828 1.00 4.10 22 GLU A O 5
ATOM 6636 N N . SER A 1 23 ? 6.383 -8.752 4.539 1.00 40.53 23 SER A N 5
ATOM 6637 C CA . SER A 1 23 ? 7.418 -7.830 5.051 1.00 72.03 23 SER A CA 5
ATOM 6638 C C . SER A 1 23 ? 8.391 -7.389 3.952 1.00 63.23 23 SER A C 5
ATOM 6639 O O . SER A 1 23 ? 8.858 -6.249 3.948 1.00 22.01 23 SER A O 5
ATOM 6647 N N . LYS A 1 24 ? 8.680 -8.297 3.019 1.00 21.31 24 LYS A N 5
ATOM 6648 C CA . LYS A 1 24 ? 9.534 -7.989 1.866 1.00 53.32 24 LYS A CA 5
ATOM 6649 C C . LYS A 1 24 ? 9.009 -6.759 1.104 1.00 43.42 24 LYS A C 5
ATOM 6650 O O . LYS A 1 24 ? 9.766 -5.849 0.766 1.00 53.40 24 LYS A O 5
ATOM 6669 N N . GLY A 1 25 ? 7.704 -6.755 0.829 1.00 63.03 25 GLY A N 5
ATOM 6670 C CA . GLY A 1 25 ? 7.073 -5.621 0.162 1.00 72.24 25 GLY A CA 5
ATOM 6671 C C . GLY A 1 25 ? 6.857 -4.424 1.089 1.00 64.20 25 GLY A C 5
ATOM 6672 O O . GLY A 1 25 ? 6.971 -3.273 0.667 1.00 13.22 25 GLY A O 5
ATOM 6676 N N . LEU A 1 26 ? 6.567 -4.703 2.361 1.00 55.12 26 LEU A N 5
ATOM 6677 C CA . LEU A 1 26 ? 6.233 -3.659 3.346 1.00 34.12 26 LEU A CA 5
ATOM 6678 C C . LEU A 1 26 ? 7.301 -2.548 3.401 1.00 54.04 26 LEU A C 5
ATOM 6679 O O . LEU A 1 26 ? 6.977 -1.355 3.347 1.00 43.43 26 LEU A O 5
ATOM 6695 N N . GLU A 1 27 ? 8.569 -2.945 3.498 1.00 45.42 27 GLU A N 5
ATOM 6696 C CA . GLU A 1 27 ? 9.674 -1.980 3.542 1.00 73.51 27 GLU A CA 5
ATOM 6697 C C . GLU A 1 27 ? 9.768 -1.159 2.237 1.00 64.24 27 GLU A C 5
ATOM 6698 O O . GLU A 1 27 ? 10.188 -0.003 2.252 1.00 63.42 27 GLU A O 5
ATOM 6710 N N . ALA A 1 28 ? 9.351 -1.754 1.116 1.00 73.45 28 ALA A N 5
ATOM 6711 C CA . ALA A 1 28 ? 9.345 -1.055 -0.174 1.00 63.54 28 ALA A CA 5
ATOM 6712 C C . ALA A 1 28 ? 8.195 -0.036 -0.256 1.00 51.00 28 ALA A C 5
ATOM 6713 O O . ALA A 1 28 ? 8.359 1.065 -0.797 1.00 3.02 28 ALA A O 5
ATOM 6720 N N . LEU A 1 29 ? 7.031 -0.413 0.285 1.00 20.32 29 LEU A N 5
ATOM 6721 C CA . LEU A 1 29 ? 5.858 0.476 0.329 1.00 53.01 29 LEU A CA 5
ATOM 6722 C C . LEU A 1 29 ? 6.169 1.779 1.080 1.00 2.21 29 LEU A C 5
ATOM 6723 O O . LEU A 1 29 ? 5.963 2.871 0.549 1.00 14.42 29 LEU A O 5
ATOM 6739 N N . ASN A 1 30 ? 6.691 1.660 2.304 1.00 15.14 30 ASN A N 5
ATOM 6740 C CA . ASN A 1 30 ? 7.015 2.839 3.122 1.00 22.40 30 ASN A CA 5
ATOM 6741 C C . ASN A 1 30 ? 7.982 3.791 2.398 1.00 60.05 30 ASN A C 5
ATOM 6742 O O . ASN A 1 30 ? 7.810 5.010 2.433 1.00 43.15 30 ASN A O 5
ATOM 6753 N N . LYS A 1 31 ? 8.992 3.229 1.739 1.00 61.41 31 LYS A N 5
ATOM 6754 C CA . LYS A 1 31 ? 9.941 4.028 0.951 1.00 63.54 31 LYS A CA 5
ATOM 6755 C C . LYS A 1 31 ? 9.217 4.846 -0.135 1.00 63.12 31 LYS A C 5
ATOM 6756 O O . LYS A 1 31 ? 9.457 6.044 -0.297 1.00 31.45 31 LYS A O 5
ATOM 6775 N N . ALA A 1 32 ? 8.319 4.189 -0.867 1.00 41.53 32 ALA A N 5
ATOM 6776 C CA . ALA A 1 32 ? 7.569 4.846 -1.943 1.00 55.22 32 ALA A CA 5
ATOM 6777 C C . ALA A 1 32 ? 6.625 5.930 -1.398 1.00 44.24 32 ALA A C 5
ATOM 6778 O O . ALA A 1 32 ? 6.445 6.982 -2.022 1.00 10.02 32 ALA A O 5
ATOM 6785 N N . ILE A 1 33 ? 6.026 5.666 -0.236 1.00 64.23 33 ILE A N 5
ATOM 6786 C CA . ILE A 1 33 ? 5.173 6.652 0.441 1.00 63.12 33 ILE A CA 5
ATOM 6787 C C . ILE A 1 33 ? 5.968 7.925 0.772 1.00 24.42 33 ILE A C 5
ATOM 6788 O O . ILE A 1 33 ? 5.515 9.043 0.510 1.00 51.01 33 ILE A O 5
ATOM 6804 N N . VAL A 1 34 ? 7.167 7.742 1.333 1.00 41.30 34 VAL A N 5
ATOM 6805 C CA . VAL A 1 34 ? 8.068 8.864 1.626 1.00 63.40 34 VAL A CA 5
ATOM 6806 C C . VAL A 1 34 ? 8.460 9.606 0.336 1.00 61.11 34 VAL A C 5
ATOM 6807 O O . VAL A 1 34 ? 8.609 10.830 0.328 1.00 55.43 34 VAL A O 5
ATOM 6820 N N . SER A 1 35 ? 8.612 8.853 -0.754 1.00 42.32 35 SER A N 5
ATOM 6821 C CA . SER A 1 35 ? 8.908 9.435 -2.075 1.00 72.22 35 SER A CA 5
ATOM 6822 C C . SER A 1 35 ? 7.757 10.337 -2.566 1.00 32.12 35 SER A C 5
ATOM 6823 O O . SER A 1 35 ? 7.972 11.262 -3.355 1.00 12.10 35 SER A O 5
ATOM 6831 N N . GLY A 1 36 ? 6.536 10.063 -2.097 1.00 31.01 36 GLY A N 5
ATOM 6832 C CA . GLY A 1 36 ? 5.380 10.889 -2.453 1.00 30.31 36 GLY A CA 5
ATOM 6833 C C . GLY A 1 36 ? 4.822 10.594 -3.844 1.00 44.44 36 GLY A C 5
ATOM 6834 O O . GLY A 1 36 ? 4.033 11.370 -4.384 1.00 64.22 36 GLY A O 5
ATOM 6838 N N . THR A 1 37 ? 5.226 9.464 -4.425 1.00 41.34 37 THR A N 5
ATOM 6839 C CA . THR A 1 37 ? 4.770 9.069 -5.770 1.00 65.10 37 THR A CA 5
ATOM 6840 C C . THR A 1 37 ? 3.557 8.129 -5.701 1.00 61.11 37 THR A C 5
ATOM 6841 O O . THR A 1 37 ? 3.048 7.671 -6.723 1.00 15.14 37 THR A O 5
ATOM 6852 N N . VAL A 1 38 ? 3.093 7.846 -4.489 1.00 13.40 38 VAL A N 5
ATOM 6853 C CA . VAL A 1 38 ? 1.978 6.919 -4.283 1.00 51.31 38 VAL A CA 5
ATOM 6854 C C . VAL A 1 38 ? 0.626 7.652 -4.254 1.00 55.34 38 VAL A C 5
ATOM 6855 O O . VAL A 1 38 ? 0.493 8.702 -3.628 1.00 1.42 38 VAL A O 5
ATOM 6868 N N . GLN A 1 39 ? -0.373 7.088 -4.933 1.00 24.10 39 GLN A N 5
ATOM 6869 C CA . GLN A 1 39 ? -1.733 7.650 -4.929 1.00 24.40 39 GLN A CA 5
ATOM 6870 C C . GLN A 1 39 ? -2.720 6.722 -4.208 1.00 52.12 39 GLN A C 5
ATOM 6871 O O . GLN A 1 39 ? -2.583 5.498 -4.244 1.00 52.53 39 GLN A O 5
ATOM 6885 N N . ARG A 1 40 ? -3.710 7.321 -3.556 1.00 72.15 40 ARG A N 5
ATOM 6886 C CA . ARG A 1 40 ? -4.807 6.580 -2.929 1.00 73.34 40 ARG A CA 5
ATOM 6887 C C . ARG A 1 40 ? -5.969 6.400 -3.929 1.00 54.13 40 ARG A C 5
ATOM 6888 O O . ARG A 1 40 ? -6.085 7.155 -4.896 1.00 11.01 40 ARG A O 5
ATOM 6909 N N . ALA A 1 41 ? -6.829 5.403 -3.690 1.00 74.43 41 ALA A N 5
ATOM 6910 C CA . ALA A 1 41 ? -7.945 5.085 -4.602 1.00 32.42 41 ALA A CA 5
ATOM 6911 C C . ALA A 1 41 ? -8.947 6.245 -4.794 1.00 11.12 41 ALA A C 5
ATOM 6912 O O . ALA A 1 41 ? -9.856 6.155 -5.623 1.00 31.44 41 ALA A O 5
ATOM 6919 N N . ASP A 1 42 ? -8.799 7.326 -4.027 1.00 43.41 42 ASP A N 5
ATOM 6920 C CA . ASP A 1 42 ? -9.653 8.508 -4.186 1.00 52.23 42 ASP A CA 5
ATOM 6921 C C . ASP A 1 42 ? -9.069 9.473 -5.236 1.00 45.11 42 ASP A C 5
ATOM 6922 O O . ASP A 1 42 ? -9.782 10.301 -5.808 1.00 33.44 42 ASP A O 5
ATOM 6931 N N . GLY A 1 43 ? -7.760 9.356 -5.479 1.00 22.01 43 GLY A N 5
ATOM 6932 C CA . GLY A 1 43 ? -7.081 10.204 -6.455 1.00 41.25 43 GLY A CA 5
ATOM 6933 C C . GLY A 1 43 ? -6.066 11.155 -5.826 1.00 40.42 43 GLY A C 5
ATOM 6934 O O . GLY A 1 43 ? -5.437 11.951 -6.525 1.00 22.22 43 GLY A O 5
ATOM 6938 N N . SER A 1 44 ? -5.902 11.076 -4.507 1.00 32.04 44 SER A N 5
ATOM 6939 C CA . SER A 1 44 ? -4.960 11.946 -3.781 1.00 30.31 44 SER A CA 5
ATOM 6940 C C . SER A 1 44 ? -3.613 11.243 -3.550 1.00 0.00 44 SER A C 5
ATOM 6941 O O . SER A 1 44 ? -3.444 10.075 -3.893 1.00 71.15 44 SER A O 5
ATOM 6949 N N . ILE A 1 45 ? -2.656 11.962 -2.962 1.00 71.10 45 ILE A N 5
ATOM 6950 C CA . ILE A 1 45 ? -1.314 11.414 -2.702 1.00 3.21 45 ILE A CA 5
ATOM 6951 C C . ILE A 1 45 ? -1.205 10.808 -1.289 1.00 2.31 45 ILE A C 5
ATOM 6952 O O . ILE A 1 45 ? -1.673 11.389 -0.307 1.00 11.22 45 ILE A O 5
ATOM 6968 N N . GLN A 1 46 ? -0.574 9.639 -1.200 1.00 73.30 46 GLN A N 5
ATOM 6969 C CA . GLN A 1 46 ? -0.365 8.958 0.082 1.00 35.12 46 GLN A CA 5
ATOM 6970 C C . GLN A 1 46 ? 0.804 9.582 0.866 1.00 32.22 46 GLN A C 5
ATOM 6971 O O . GLN A 1 46 ? 1.931 9.655 0.368 1.00 34.51 46 GLN A O 5
ATOM 6985 N N . ASN A 1 47 ? 0.528 10.036 2.088 1.00 24.52 47 ASN A N 5
ATOM 6986 C CA . ASN A 1 47 ? 1.552 10.658 2.942 1.00 24.35 47 ASN A CA 5
ATOM 6987 C C . ASN A 1 47 ? 1.781 9.851 4.232 1.00 44.25 47 ASN A C 5
ATOM 6988 O O . ASN A 1 47 ? 2.767 10.056 4.943 1.00 74.44 47 ASN A O 5
ATOM 6999 N N . GLN A 1 48 ? 0.868 8.930 4.521 1.00 42.32 48 GLN A N 5
ATOM 7000 C CA . GLN A 1 48 ? 0.891 8.162 5.772 1.00 72.44 48 GLN A CA 5
ATOM 7001 C C . GLN A 1 48 ? 1.673 6.844 5.628 1.00 45.23 48 GLN A C 5
ATOM 7002 O O . GLN A 1 48 ? 1.332 5.997 4.801 1.00 55.54 48 GLN A O 5
ATOM 7016 N N . SER A 1 49 ? 2.714 6.679 6.441 1.00 70.33 49 SER A N 5
ATOM 7017 C CA . SER A 1 49 ? 3.469 5.417 6.488 1.00 12.21 49 SER A CA 5
ATOM 7018 C C . SER A 1 49 ? 2.687 4.334 7.252 1.00 51.24 49 SER A C 5
ATOM 7019 O O . SER A 1 49 ? 1.660 4.617 7.879 1.00 13.44 49 SER A O 5
ATOM 7027 N N . LEU A 1 50 ? 3.164 3.087 7.195 1.00 63.23 50 LEU A N 5
ATOM 7028 C CA . LEU A 1 50 ? 2.455 1.971 7.833 1.00 71.43 50 LEU A CA 5
ATOM 7029 C C . LEU A 1 50 ? 3.369 0.766 8.132 1.00 61.25 50 LEU A C 5
ATOM 7030 O O . LEU A 1 50 ? 4.366 0.528 7.447 1.00 71.31 50 LEU A O 5
ATOM 7046 N N . HIS A 1 51 ? 3.025 0.022 9.181 1.00 31.42 51 HIS A N 5
ATOM 7047 C CA . HIS A 1 51 ? 3.710 -1.230 9.522 1.00 42.32 51 HIS A CA 5
ATOM 7048 C C . HIS A 1 51 ? 2.763 -2.430 9.387 1.00 24.04 51 HIS A C 5
ATOM 7049 O O . HIS A 1 51 ? 3.205 -3.569 9.234 1.00 54.21 51 HIS A O 5
ATOM 7064 N N . GLU A 1 52 ? 1.460 -2.168 9.470 1.00 11.43 52 GLU A N 5
ATOM 7065 C CA . GLU A 1 52 ? 0.441 -3.205 9.285 1.00 61.14 52 GLU A CA 5
ATOM 7066 C C . GLU A 1 52 ? -0.441 -2.880 8.071 1.00 11.15 52 GLU A C 5
ATOM 7067 O O . GLU A 1 52 ? -1.034 -1.801 7.986 1.00 13.43 52 GLU A O 5
ATOM 7079 N N . ALA A 1 53 ? -0.532 -3.824 7.141 1.00 3.41 53 ALA A N 5
ATOM 7080 C CA . ALA A 1 53 ? -1.305 -3.632 5.911 1.00 53.33 53 ALA A CA 5
ATOM 7081 C C . ALA A 1 53 ? -1.801 -4.974 5.352 1.00 74.34 53 ALA A C 5
ATOM 7082 O O . ALA A 1 53 ? -1.473 -6.036 5.881 1.00 60.13 53 ALA A O 5
ATOM 7089 N N . LEU A 1 54 ? -2.584 -4.922 4.280 1.00 20.41 54 LEU A N 5
ATOM 7090 C CA . LEU A 1 54 ? -3.150 -6.134 3.667 1.00 72.00 54 LEU A CA 5
ATOM 7091 C C . LEU A 1 54 ? -2.774 -6.236 2.181 1.00 72.20 54 LEU A C 5
ATOM 7092 O O . LEU A 1 54 ? -2.950 -5.289 1.420 1.00 21.12 54 LEU A O 5
ATOM 7108 N N . ILE A 1 55 ? -2.263 -7.394 1.772 1.00 61.12 55 ILE A N 5
ATOM 7109 C CA . ILE A 1 55 ? -1.852 -7.615 0.384 1.00 35.22 55 ILE A CA 5
ATOM 7110 C C . ILE A 1 55 ? -2.903 -8.440 -0.388 1.00 31.25 55 ILE A C 5
ATOM 7111 O O . ILE A 1 55 ? -3.553 -9.326 0.173 1.00 53.45 55 ILE A O 5
ATOM 7127 N N . THR A 1 56 ? -3.071 -8.123 -1.670 1.00 3.02 56 THR A N 5
ATOM 7128 C CA . THR A 1 56 ? -4.019 -8.834 -2.544 1.00 42.31 56 THR A CA 5
ATOM 7129 C C . THR A 1 56 ? -3.413 -10.117 -3.131 1.00 43.14 56 THR A C 5
ATOM 7130 O O . THR A 1 56 ? -2.194 -10.253 -3.230 1.00 23.01 56 THR A O 5
ATOM 7141 N N . ARG A 1 57 ? -4.285 -11.048 -3.528 1.00 21.10 57 ARG A N 5
ATOM 7142 C CA . ARG A 1 57 ? -3.866 -12.294 -4.189 1.00 1.03 57 ARG A CA 5
ATOM 7143 C C . ARG A 1 57 ? -2.973 -12.030 -5.419 1.00 31.41 57 ARG A C 5
ATOM 7144 O O . ARG A 1 57 ? -2.056 -12.799 -5.712 1.00 10.42 57 ARG A O 5
ATOM 7165 N N . ASP A 1 58 ? -3.258 -10.944 -6.131 1.00 63.14 58 ASP A N 5
ATOM 7166 C CA . ASP A 1 58 ? -2.517 -10.576 -7.347 1.00 14.41 58 ASP A CA 5
ATOM 7167 C C . ASP A 1 58 ? -1.370 -9.592 -7.048 1.00 30.03 58 ASP A C 5
ATOM 7168 O O . ASP A 1 58 ? -0.537 -9.314 -7.914 1.00 75.35 58 ASP A O 5
ATOM 7177 N N . ARG A 1 59 ? -1.341 -9.074 -5.820 1.00 64.01 59 ARG A N 5
ATOM 7178 C CA . ARG A 1 59 ? -0.292 -8.152 -5.363 1.00 11.23 59 ARG A CA 5
ATOM 7179 C C . ARG A 1 59 ? -0.204 -6.874 -6.218 1.00 4.34 59 ARG A C 5
ATOM 7180 O O . ARG A 1 59 ? 0.833 -6.207 -6.251 1.00 74.41 59 ARG A O 5
ATOM 7201 N N . LYS A 1 60 ? -1.297 -6.520 -6.893 1.00 14.20 60 LYS A N 5
ATOM 7202 C CA . LYS A 1 60 ? -1.362 -5.259 -7.645 1.00 54.43 60 LYS A CA 5
ATOM 7203 C C . LYS A 1 60 ? -1.852 -4.114 -6.748 1.00 34.03 60 LYS A C 5
ATOM 7204 O O . LYS A 1 60 ? -1.501 -2.949 -6.956 1.00 13.34 60 LYS A O 5
ATOM 7223 N N . GLN A 1 61 ? -2.679 -4.452 -5.759 1.00 64.32 61 GLN A N 5
ATOM 7224 C CA . GLN A 1 61 ? -3.196 -3.463 -4.800 1.00 62.21 61 GLN A CA 5
ATOM 7225 C C . GLN A 1 61 ? -2.861 -3.849 -3.350 1.00 61.51 61 GLN A C 5
ATOM 7226 O O . GLN A 1 61 ? -2.734 -5.030 -3.019 1.00 20.05 61 GLN A O 5
ATOM 7240 N N . VAL A 1 62 ? -2.713 -2.840 -2.494 1.00 4.43 62 VAL A N 5
ATOM 7241 C CA . VAL A 1 62 ? -2.431 -3.051 -1.069 1.00 34.31 62 VAL A CA 5
ATOM 7242 C C . VAL A 1 62 ? -3.390 -2.228 -0.192 1.00 2.01 62 VAL A C 5
ATOM 7243 O O . VAL A 1 62 ? -3.526 -1.023 -0.380 1.00 31.04 62 VAL A O 5
ATOM 7256 N N . PHE A 1 63 ? -4.050 -2.882 0.759 1.00 63.34 63 PHE A N 5
ATOM 7257 C CA . PHE A 1 63 ? -4.951 -2.194 1.697 1.00 24.24 63 PHE A CA 5
ATOM 7258 C C . PHE A 1 63 ? -4.232 -1.860 3.017 1.00 13.43 63 PHE A C 5
ATOM 7259 O O . PHE A 1 63 ? -3.090 -2.267 3.233 1.00 53.24 63 PHE A O 5
ATOM 7276 N N . ARG A 1 64 ? -4.909 -1.137 3.908 1.00 50.22 64 ARG A N 5
ATOM 7277 C CA . ARG A 1 64 ? -4.282 -0.654 5.148 1.00 74.10 64 ARG A CA 5
ATOM 7278 C C . ARG A 1 64 ? -5.092 -1.076 6.386 1.00 74.35 64 ARG A C 5
ATOM 7279 O O . ARG A 1 64 ? -6.288 -1.347 6.293 1.00 30.12 64 ARG A O 5
ATOM 7300 N N . ILE A 1 65 ? -4.434 -1.141 7.543 1.00 52.04 65 ILE A N 5
ATOM 7301 C CA . ILE A 1 65 ? -5.103 -1.496 8.803 1.00 53.04 65 ILE A CA 5
ATOM 7302 C C . ILE A 1 65 ? -5.131 -0.300 9.772 1.00 24.21 65 ILE A C 5
ATOM 7303 O O . ILE A 1 65 ? -4.099 0.324 10.029 1.00 74.11 65 ILE A O 5
ATOM 7319 N N . GLU A 1 66 ? -6.313 0.025 10.299 1.00 50.54 66 GLU A N 5
ATOM 7320 C CA . GLU A 1 66 ? -6.449 1.106 11.284 1.00 41.35 66 GLU A CA 5
ATOM 7321 C C . GLU A 1 66 ? -6.631 0.538 12.702 1.00 4.54 66 GLU A C 5
ATOM 7322 O O . GLU A 1 66 ? -7.542 -0.256 12.946 1.00 53.25 66 GLU A O 5
ATOM 7334 N N . ASP A 1 67 ? -5.762 0.942 13.630 1.00 34.33 67 ASP A N 5
ATOM 7335 C CA . ASP A 1 67 ? -5.838 0.491 15.028 1.00 74.14 67 ASP A CA 5
ATOM 7336 C C . ASP A 1 67 ? -5.707 -1.045 15.136 1.00 74.20 67 ASP A C 5
ATOM 7337 O O . ASP A 1 67 ? -4.636 -1.570 15.433 1.00 42.44 67 ASP A O 5
ATOM 7346 N N . SER A 1 68 ? -6.811 -1.753 14.902 1.00 64.31 68 SER A N 5
ATOM 7347 C CA . SER A 1 68 ? -6.821 -3.226 14.923 1.00 73.34 68 SER A CA 5
ATOM 7348 C C . SER A 1 68 ? -7.774 -3.791 13.860 1.00 31.54 68 SER A C 5
ATOM 7349 O O . SER A 1 68 ? -7.946 -5.005 13.746 1.00 11.24 68 SER A O 5
ATOM 7357 N N . ILE A 1 69 ? -8.388 -2.901 13.088 1.00 45.23 69 ILE A N 5
ATOM 7358 C CA . ILE A 1 69 ? -9.416 -3.281 12.115 1.00 2.35 69 ILE A CA 5
ATOM 7359 C C . ILE A 1 69 ? -8.824 -3.460 10.704 1.00 52.51 69 ILE A C 5
ATOM 7360 O O . ILE A 1 69 ? -8.281 -2.516 10.124 1.00 52.01 69 ILE A O 5
ATOM 7376 N N . PRO A 1 70 ? -8.913 -4.678 10.131 1.00 21.54 70 PRO A N 5
ATOM 7377 C CA . PRO A 1 70 ? -8.479 -4.927 8.748 1.00 45.54 70 PRO A CA 5
ATOM 7378 C C . PRO A 1 70 ? -9.413 -4.252 7.725 1.00 44.24 70 PRO A C 5
ATOM 7379 O O . PRO A 1 70 ? -10.504 -4.750 7.438 1.00 62.03 70 PRO A O 5
ATOM 7390 N N . VAL A 1 71 ? -8.991 -3.105 7.201 1.00 50.03 71 VAL A N 5
ATOM 7391 C CA . VAL A 1 71 ? -9.826 -2.332 6.277 1.00 43.45 71 VAL A CA 5
ATOM 7392 C C . VAL A 1 71 ? -9.809 -2.928 4.860 1.00 13.53 71 VAL A C 5
ATOM 7393 O O . VAL A 1 71 ? -8.846 -2.762 4.110 1.00 54.32 71 VAL A O 5
ATOM 7406 N N . LEU A 1 72 ? -10.885 -3.626 4.510 1.00 11.40 72 LEU A N 5
ATOM 7407 C CA . LEU A 1 72 ? -11.027 -4.230 3.180 1.00 43.04 72 LEU A CA 5
ATOM 7408 C C . LEU A 1 72 ? -11.671 -3.239 2.194 1.00 21.13 72 LEU A C 5
ATOM 7409 O O . LEU A 1 72 ? -11.871 -3.549 1.020 1.00 31.52 72 LEU A O 5
ATOM 7425 N N . LEU A 1 73 ? -11.997 -2.047 2.693 1.00 33.45 73 LEU A N 5
ATOM 7426 C CA . LEU A 1 73 ? -12.627 -0.994 1.886 1.00 64.13 73 LEU A CA 5
ATOM 7427 C C . LEU A 1 73 ? -11.672 -0.451 0.809 1.00 53.41 73 LEU A C 5
ATOM 7428 O O . LEU A 1 73 ? -10.473 -0.302 1.049 1.00 23.00 73 LEU A O 5
ATOM 7444 N N . PRO A 1 74 ? -12.199 -0.105 -0.387 1.00 32.24 74 PRO A N 5
ATOM 7445 C CA . PRO A 1 74 ? -11.376 0.387 -1.508 1.00 25.14 74 PRO A CA 5
ATOM 7446 C C . PRO A 1 74 ? -10.639 1.696 -1.183 1.00 52.04 74 PRO A C 5
ATOM 7447 O O . PRO A 1 74 ? -9.715 2.089 -1.890 1.00 62.53 74 PRO A O 5
ATOM 7458 N N . GLU A 1 75 ? -11.056 2.360 -0.106 1.00 53.34 75 GLU A N 5
ATOM 7459 C CA . GLU A 1 75 ? -10.440 3.616 0.332 1.00 11.41 75 GLU A CA 5
ATOM 7460 C C . GLU A 1 75 ? -8.918 3.497 0.483 1.00 0.00 75 GLU A C 5
ATOM 7461 O O . GLU A 1 75 ? -8.170 4.361 0.023 1.00 30.13 75 GLU A O 5
ATOM 7473 N N . GLU A 1 76 ? -8.469 2.420 1.118 1.00 65.34 76 GLU A N 5
ATOM 7474 C CA . GLU A 1 76 ? -7.041 2.233 1.412 1.00 54.14 76 GLU A CA 5
ATOM 7475 C C . GLU A 1 76 ? -6.297 1.525 0.267 1.00 53.22 76 GLU A C 5
ATOM 7476 O O . GLU A 1 76 ? -5.120 1.190 0.400 1.00 45.44 76 GLU A O 5
ATOM 7488 N N . ALA A 1 77 ? -6.980 1.312 -0.859 1.00 73.11 77 ALA A N 5
ATOM 7489 C CA . ALA A 1 77 ? -6.408 0.562 -1.987 1.00 4.12 77 ALA A CA 5
ATOM 7490 C C . ALA A 1 77 ? -5.254 1.319 -2.672 1.00 42.23 77 ALA A C 5
ATOM 7491 O O . ALA A 1 77 ? -5.477 2.239 -3.464 1.00 21.34 77 ALA A O 5
ATOM 7498 N N . ILE A 1 78 ? -4.026 0.933 -2.344 1.00 60.14 78 ILE A N 5
ATOM 7499 C CA . ILE A 1 78 ? -2.822 1.490 -2.970 1.00 14.24 78 ILE A CA 5
ATOM 7500 C C . ILE A 1 78 ? -2.389 0.652 -4.189 1.00 60.21 78 ILE A C 5
ATOM 7501 O O . ILE A 1 78 ? -2.353 -0.575 -4.125 1.00 30.42 78 ILE A O 5
ATOM 7517 N N . ALA A 1 79 ? -2.059 1.318 -5.293 1.00 2.55 79 ALA A N 5
ATOM 7518 C CA . ALA A 1 79 ? -1.634 0.626 -6.521 1.00 41.14 79 ALA A CA 5
ATOM 7519 C C . ALA A 1 79 ? -0.103 0.478 -6.597 1.00 35.52 79 ALA A C 5
ATOM 7520 O O . ALA A 1 79 ? 0.628 1.470 -6.612 1.00 40.41 79 ALA A O 5
ATOM 7527 N N . THR A 1 80 ? 0.373 -0.771 -6.676 1.00 52.12 80 THR A N 5
ATOM 7528 C CA . THR A 1 80 ? 1.820 -1.061 -6.725 1.00 35.21 80 THR A CA 5
ATOM 7529 C C . THR A 1 80 ? 2.510 -0.458 -7.960 1.00 44.52 80 THR A C 5
ATOM 7530 O O . THR A 1 80 ? 3.729 -0.307 -7.980 1.00 61.12 80 THR A O 5
ATOM 7541 N N . ILE A 1 81 ? 1.732 -0.111 -8.984 1.00 72.23 81 ILE A N 5
ATOM 7542 C CA . ILE A 1 81 ? 2.282 0.519 -10.193 1.00 12.02 81 ILE A CA 5
ATOM 7543 C C . ILE A 1 81 ? 2.961 1.867 -9.869 1.00 74.34 81 ILE A C 5
ATOM 7544 O O . ILE A 1 81 ? 3.880 2.298 -10.567 1.00 72.51 81 ILE A O 5
ATOM 7560 N N . GLN A 1 82 ? 2.508 2.517 -8.795 1.00 25.30 82 GLN A N 5
ATOM 7561 C CA . GLN A 1 82 ? 3.095 3.785 -8.337 1.00 34.53 82 GLN A CA 5
ATOM 7562 C C . GLN A 1 82 ? 4.327 3.550 -7.442 1.00 72.55 82 GLN A C 5
ATOM 7563 O O . GLN A 1 82 ? 5.014 4.496 -7.054 1.00 40.10 82 GLN A O 5
ATOM 7577 N N . ILE A 1 83 ? 4.602 2.287 -7.116 1.00 25.22 83 ILE A N 5
ATOM 7578 C CA . ILE A 1 83 ? 5.725 1.936 -6.242 1.00 71.25 83 ILE A CA 5
ATOM 7579 C C . ILE A 1 83 ? 7.011 1.708 -7.055 1.00 54.23 83 ILE A C 5
ATOM 7580 O O . ILE A 1 83 ? 7.314 0.587 -7.464 1.00 45.54 83 ILE A O 5
ATOM 7596 N N . ALA A 1 84 ? 7.765 2.779 -7.289 1.00 1.31 84 ALA A N 5
ATOM 7597 C CA . ALA A 1 84 ? 9.023 2.699 -8.052 1.00 32.01 84 ALA A CA 5
ATOM 7598 C C . ALA A 1 84 ? 10.062 1.787 -7.371 1.00 33.22 84 ALA A C 5
ATOM 7599 O O . ALA A 1 84 ? 11.073 1.412 -7.974 1.00 4.31 84 ALA A O 5
ATOM 7606 N N . ASN A 1 85 ? 9.800 1.433 -6.115 1.00 31.51 85 ASN A N 5
ATOM 7607 C CA . ASN A 1 85 ? 10.709 0.594 -5.326 1.00 2.11 85 ASN A CA 5
ATOM 7608 C C . ASN A 1 85 ? 10.326 -0.897 -5.394 1.00 21.51 85 ASN A C 5
ATOM 7609 O O . ASN A 1 85 ? 10.981 -1.742 -4.778 1.00 30.54 85 ASN A O 5
ATOM 7620 N N . PHE A 1 86 ? 9.267 -1.217 -6.140 1.00 44.55 86 PHE A N 5
ATOM 7621 C CA . PHE A 1 86 ? 8.818 -2.606 -6.294 1.00 32.32 86 PHE A CA 5
ATOM 7622 C C . PHE A 1 86 ? 9.815 -3.408 -7.166 1.00 13.54 86 PHE A C 5
ATOM 7623 O O . PHE A 1 86 ? 10.080 -3.039 -8.315 1.00 63.22 86 PHE A O 5
ATOM 7640 N N . PRO A 1 87 ? 10.389 -4.505 -6.631 1.00 71.52 87 PRO A N 5
ATOM 7641 C CA . PRO A 1 87 ? 11.443 -5.269 -7.323 1.00 72.35 87 PRO A CA 5
ATOM 7642 C C . PRO A 1 87 ? 10.924 -6.251 -8.396 1.00 55.55 87 PRO A C 5
ATOM 7643 O O . PRO A 1 87 ? 9.997 -7.030 -8.161 1.00 13.13 87 PRO A O 5
ATOM 7654 N N . ASP A 1 88 ? 11.535 -6.190 -9.579 1.00 61.31 88 ASP A N 5
ATOM 7655 C CA . ASP A 1 88 ? 11.282 -7.153 -10.660 1.00 52.10 88 ASP A CA 5
ATOM 7656 C C . ASP A 1 88 ? 12.519 -7.206 -11.592 1.00 14.11 88 ASP A C 5
ATOM 7657 O O . ASP A 1 88 ? 13.642 -6.951 -11.144 1.00 52.43 88 ASP A O 5
ATOM 7666 N N . LYS A 1 89 ? 12.330 -7.550 -12.867 1.00 12.14 89 LYS A N 5
ATOM 7667 C CA . LYS A 1 89 ? 13.431 -7.560 -13.840 1.00 61.02 89 LYS A CA 5
ATOM 7668 C C . LYS A 1 89 ? 13.932 -6.136 -14.151 1.00 13.11 89 LYS A C 5
ATOM 7669 O O . LYS A 1 89 ? 13.465 -5.156 -13.568 1.00 14.51 89 LYS A O 5
ATOM 7688 N N . LEU A 1 90 ? 14.881 -6.029 -15.078 1.00 13.22 90 LEU A N 5
ATOM 7689 C CA . LEU A 1 90 ? 15.520 -4.744 -15.403 1.00 30.12 90 LEU A CA 5
ATOM 7690 C C . LEU A 1 90 ? 14.623 -3.831 -16.269 1.00 53.51 90 LEU A C 5
ATOM 7691 O O . LEU A 1 90 ? 15.097 -3.211 -17.224 1.00 5.54 90 LEU A O 5
ATOM 7707 N N . GLU A 1 91 ? 13.345 -3.720 -15.914 1.00 25.03 91 GLU A N 5
ATOM 7708 C CA . GLU A 1 91 ? 12.413 -2.863 -16.657 1.00 23.23 91 GLU A CA 5
ATOM 7709 C C . GLU A 1 91 ? 12.545 -1.391 -16.231 1.00 54.05 91 GLU A C 5
ATOM 7710 O O . GLU A 1 91 ? 12.216 -1.024 -15.099 1.00 14.12 91 GLU A O 5
ATOM 7722 N N . HIS A 1 92 ? 13.027 -0.549 -17.142 1.00 2.25 92 HIS A N 5
ATOM 7723 C CA . HIS A 1 92 ? 13.152 0.893 -16.890 1.00 60.21 92 HIS A CA 5
ATOM 7724 C C . HIS A 1 92 ? 12.181 1.697 -17.771 1.00 31.24 92 HIS A C 5
ATOM 7725 O O . HIS A 1 92 ? 12.567 2.229 -18.812 1.00 51.11 92 HIS A O 5
ATOM 7740 N N . HIS A 1 93 ? 10.915 1.768 -17.355 1.00 14.14 93 HIS A N 5
ATOM 7741 C CA . HIS A 1 93 ? 9.892 2.504 -18.115 1.00 14.32 93 HIS A CA 5
ATOM 7742 C C . HIS A 1 93 ? 9.755 3.955 -17.623 1.00 25.23 93 HIS A C 5
ATOM 7743 O O . HIS A 1 93 ? 8.939 4.720 -18.139 1.00 50.13 93 HIS A O 5
ATOM 7758 N N . HIS A 1 94 ? 10.546 4.322 -16.616 1.00 2.53 94 HIS A N 5
ATOM 7759 C CA . HIS A 1 94 ? 10.498 5.669 -16.045 1.00 72.10 94 HIS A CA 5
ATOM 7760 C C . HIS A 1 94 ? 11.868 6.075 -15.491 1.00 14.42 94 HIS A C 5
ATOM 7761 O O . HIS A 1 94 ? 12.432 5.382 -14.644 1.00 32.22 94 HIS A O 5
ATOM 7776 N N . HIS A 1 95 ? 12.396 7.202 -15.962 1.00 60.43 95 HIS A N 5
ATOM 7777 C CA . HIS A 1 95 ? 13.691 7.697 -15.490 1.00 71.43 95 HIS A CA 5
ATOM 7778 C C . HIS A 1 95 ? 13.552 8.393 -14.128 1.00 13.35 95 HIS A C 5
ATOM 7779 O O . HIS A 1 95 ? 12.594 9.130 -13.889 1.00 73.30 95 HIS A O 5
ATOM 7794 N N . HIS A 1 96 ? 14.511 8.148 -13.246 1.00 24.21 96 HIS A N 5
ATOM 7795 C CA . HIS A 1 96 ? 14.524 8.745 -11.908 1.00 33.13 96 HIS A CA 5
ATOM 7796 C C . HIS A 1 96 ? 15.915 8.612 -11.271 1.00 4.24 96 HIS A C 5
ATOM 7797 O O . HIS A 1 96 ? 16.526 7.545 -11.321 1.00 1.43 96 HIS A O 5
ATOM 7812 N N . HIS A 1 97 ? 16.394 9.702 -10.673 1.00 74.12 97 HIS A N 5
ATOM 7813 C CA . HIS A 1 97 ? 17.773 9.792 -10.158 1.00 15.12 97 HIS A CA 5
ATOM 7814 C C . HIS A 1 97 ? 18.802 9.730 -11.311 1.00 30.14 97 HIS A C 5
ATOM 7815 O O . HIS A 1 97 ? 18.921 10.732 -12.054 1.00 37.69 97 HIS A O 5
ATOM 7831 N N . MET A 1 1 ? 11.923 -12.397 8.082 1.00 25.23 1 MET A N 6
ATOM 7832 C CA . MET A 1 1 ? 12.562 -11.856 9.319 1.00 54.24 1 MET A CA 6
ATOM 7833 C C . MET A 1 1 ? 11.795 -12.287 10.581 1.00 55.15 1 MET A C 6
ATOM 7834 O O . MET A 1 1 ? 11.958 -11.704 11.656 1.00 14.40 1 MET A O 6
ATOM 7850 N N . ASP A 1 2 ? 10.984 -13.328 10.443 1.00 41.04 2 ASP A N 6
ATOM 7851 C CA . ASP A 1 2 ? 10.057 -13.752 11.492 1.00 31.52 2 ASP A CA 6
ATOM 7852 C C . ASP A 1 2 ? 10.190 -15.256 11.788 1.00 53.24 2 ASP A C 6
ATOM 7853 O O . ASP A 1 2 ? 9.588 -16.094 11.115 1.00 44.01 2 ASP A O 6
ATOM 7862 N N . ARG A 1 3 ? 10.981 -15.583 12.808 1.00 23.42 3 ARG A N 6
ATOM 7863 C CA . ARG A 1 3 ? 11.318 -16.981 13.115 1.00 74.01 3 ARG A CA 6
ATOM 7864 C C . ARG A 1 3 ? 10.094 -17.826 13.514 1.00 32.45 3 ARG A C 6
ATOM 7865 O O . ARG A 1 3 ? 9.983 -18.983 13.112 1.00 14.22 3 ARG A O 6
ATOM 7886 N N . LYS A 1 4 ? 9.167 -17.261 14.288 1.00 63.45 4 LYS A N 6
ATOM 7887 C CA . LYS A 1 4 ? 7.955 -18.000 14.671 1.00 52.54 4 LYS A CA 6
ATOM 7888 C C . LYS A 1 4 ? 7.020 -18.224 13.467 1.00 21.22 4 LYS A C 6
ATOM 7889 O O . LYS A 1 4 ? 6.377 -19.267 13.361 1.00 54.23 4 LYS A O 6
ATOM 7908 N N . LEU A 1 5 ? 6.963 -17.256 12.550 1.00 3.43 5 LEU A N 6
ATOM 7909 C CA . LEU A 1 5 ? 6.120 -17.380 11.352 1.00 61.41 5 LEU A CA 6
ATOM 7910 C C . LEU A 1 5 ? 6.673 -18.431 10.376 1.00 60.14 5 LEU A C 6
ATOM 7911 O O . LEU A 1 5 ? 5.921 -19.254 9.855 1.00 64.35 5 LEU A O 6
ATOM 7927 N N . LEU A 1 6 ? 7.985 -18.405 10.123 1.00 42.33 6 LEU A N 6
ATOM 7928 C CA . LEU A 1 6 ? 8.614 -19.394 9.233 1.00 42.14 6 LEU A CA 6
ATOM 7929 C C . LEU A 1 6 ? 8.652 -20.789 9.883 1.00 34.42 6 LEU A C 6
ATOM 7930 O O . LEU A 1 6 ? 8.827 -21.800 9.197 1.00 42.20 6 LEU A O 6
ATOM 7946 N N . HIS A 1 7 ? 8.512 -20.826 11.208 1.00 43.25 7 HIS A N 6
ATOM 7947 C CA . HIS A 1 7 ? 8.373 -22.086 11.947 1.00 33.44 7 HIS A CA 6
ATOM 7948 C C . HIS A 1 7 ? 6.969 -22.676 11.753 1.00 52.42 7 HIS A C 6
ATOM 7949 O O . HIS A 1 7 ? 6.798 -23.893 11.677 1.00 32.10 7 HIS A O 6
ATOM 7964 N N . LEU A 1 8 ? 5.971 -21.798 11.685 1.00 44.54 8 LEU A N 6
ATOM 7965 C CA . LEU A 1 8 ? 4.581 -22.209 11.462 1.00 12.43 8 LEU A CA 6
ATOM 7966 C C . LEU A 1 8 ? 4.302 -22.445 9.967 1.00 10.11 8 LEU A C 6
ATOM 7967 O O . LEU A 1 8 ? 5.217 -22.454 9.142 1.00 34.23 8 LEU A O 6
ATOM 7983 N N . LEU A 1 9 ? 3.032 -22.641 9.626 1.00 14.15 9 LEU A N 6
ATOM 7984 C CA . LEU A 1 9 ? 2.628 -22.907 8.239 1.00 1.12 9 LEU A CA 6
ATOM 7985 C C . LEU A 1 9 ? 1.479 -21.982 7.812 1.00 44.12 9 LEU A C 6
ATOM 7986 O O . LEU A 1 9 ? 1.093 -21.071 8.546 1.00 24.11 9 LEU A O 6
ATOM 8002 N N . CYS A 1 10 ? 0.932 -22.215 6.621 1.00 0.33 10 CYS A N 6
ATOM 8003 C CA . CYS A 1 10 ? -0.165 -21.390 6.101 1.00 22.24 10 CYS A CA 6
ATOM 8004 C C . CYS A 1 10 ? -1.209 -22.236 5.363 1.00 25.50 10 CYS A C 6
ATOM 8005 O O . CYS A 1 10 ? -0.869 -23.104 4.558 1.00 61.20 10 CYS A O 6
ATOM 8013 N N . SER A 1 11 ? -2.480 -21.975 5.656 1.00 73.33 11 SER A N 6
ATOM 8014 C CA . SER A 1 11 ? -3.600 -22.646 4.980 1.00 43.14 11 SER A CA 6
ATOM 8015 C C . SER A 1 11 ? -3.718 -22.191 3.515 1.00 60.40 11 SER A C 6
ATOM 8016 O O . SER A 1 11 ? -3.183 -21.145 3.141 1.00 0.11 11 SER A O 6
ATOM 8024 N N . PRO A 1 12 ? -4.424 -22.968 2.661 1.00 5.31 12 PRO A N 6
ATOM 8025 C CA . PRO A 1 12 ? -4.639 -22.604 1.247 1.00 65.22 12 PRO A CA 6
ATOM 8026 C C . PRO A 1 12 ? -5.080 -21.140 1.056 1.00 10.12 12 PRO A C 6
ATOM 8027 O O . PRO A 1 12 ? -5.976 -20.654 1.751 1.00 70.41 12 PRO A O 6
ATOM 8038 N N . ASP A 1 13 ? -4.459 -20.459 0.091 1.00 35.05 13 ASP A N 6
ATOM 8039 C CA . ASP A 1 13 ? -4.697 -19.027 -0.160 1.00 62.30 13 ASP A CA 6
ATOM 8040 C C . ASP A 1 13 ? -6.185 -18.681 -0.373 1.00 31.02 13 ASP A C 6
ATOM 8041 O O . ASP A 1 13 ? -6.597 -17.540 -0.160 1.00 25.43 13 ASP A O 6
ATOM 8050 N N . THR A 1 14 ? -6.985 -19.668 -0.782 1.00 73.45 14 THR A N 6
ATOM 8051 C CA . THR A 1 14 ? -8.433 -19.464 -0.987 1.00 5.22 14 THR A CA 6
ATOM 8052 C C . THR A 1 14 ? -9.148 -19.052 0.317 1.00 72.21 14 THR A C 6
ATOM 8053 O O . THR A 1 14 ? -10.277 -18.557 0.291 1.00 3.21 14 THR A O 6
ATOM 8064 N N . ARG A 1 15 ? -8.479 -19.262 1.449 1.00 44.41 15 ARG A N 6
ATOM 8065 C CA . ARG A 1 15 ? -9.018 -18.897 2.764 1.00 14.32 15 ARG A CA 6
ATOM 8066 C C . ARG A 1 15 ? -9.184 -17.371 2.904 1.00 13.40 15 ARG A C 6
ATOM 8067 O O . ARG A 1 15 ? -10.194 -16.891 3.425 1.00 5.55 15 ARG A O 6
ATOM 8088 N N . GLN A 1 16 ? -8.189 -16.617 2.429 1.00 32.25 16 GLN A N 6
ATOM 8089 C CA . GLN A 1 16 ? -8.201 -15.149 2.523 1.00 40.10 16 GLN A CA 6
ATOM 8090 C C . GLN A 1 16 ? -7.523 -14.491 1.306 1.00 73.05 16 GLN A C 6
ATOM 8091 O O . GLN A 1 16 ? -6.299 -14.549 1.161 1.00 12.13 16 GLN A O 6
ATOM 8105 N N . PRO A 1 17 ? -8.308 -13.858 0.408 1.00 1.23 17 PRO A N 6
ATOM 8106 C CA . PRO A 1 17 ? -7.760 -13.118 -0.748 1.00 65.53 17 PRO A CA 6
ATOM 8107 C C . PRO A 1 17 ? -6.763 -12.025 -0.327 1.00 21.11 17 PRO A C 6
ATOM 8108 O O . PRO A 1 17 ? -5.711 -11.848 -0.944 1.00 74.20 17 PRO A O 6
ATOM 8119 N N . LEU A 1 18 ? -7.114 -11.288 0.726 1.00 3.42 18 LEU A N 6
ATOM 8120 C CA . LEU A 1 18 ? -6.223 -10.279 1.303 1.00 11.23 18 LEU A CA 6
ATOM 8121 C C . LEU A 1 18 ? -5.481 -10.838 2.523 1.00 22.51 18 LEU A C 6
ATOM 8122 O O . LEU A 1 18 ? -6.097 -11.304 3.482 1.00 50.50 18 LEU A O 6
ATOM 8138 N N . SER A 1 19 ? -4.153 -10.800 2.473 1.00 24.50 19 SER A N 6
ATOM 8139 C CA . SER A 1 19 ? -3.315 -11.317 3.565 1.00 44.32 19 SER A CA 6
ATOM 8140 C C . SER A 1 19 ? -2.286 -10.276 4.023 1.00 43.50 19 SER A C 6
ATOM 8141 O O . SER A 1 19 ? -2.188 -9.193 3.448 1.00 53.11 19 SER A O 6
ATOM 8149 N N . LEU A 1 20 ? -1.527 -10.612 5.063 1.00 35.42 20 LEU A N 6
ATOM 8150 C CA . LEU A 1 20 ? -0.476 -9.726 5.577 1.00 42.23 20 LEU A CA 6
ATOM 8151 C C . LEU A 1 20 ? 0.569 -9.427 4.480 1.00 70.10 20 LEU A C 6
ATOM 8152 O O . LEU A 1 20 ? 1.119 -10.342 3.865 1.00 62.41 20 LEU A O 6
ATOM 8168 N N . LEU A 1 21 ? 0.827 -8.140 4.240 1.00 1.35 21 LEU A N 6
ATOM 8169 C CA . LEU A 1 21 ? 1.784 -7.712 3.214 1.00 35.51 21 LEU A CA 6
ATOM 8170 C C . LEU A 1 21 ? 3.211 -8.204 3.518 1.00 53.35 21 LEU A C 6
ATOM 8171 O O . LEU A 1 21 ? 3.705 -8.057 4.635 1.00 70.42 21 LEU A O 6
ATOM 8187 N N . GLU A 1 22 ? 3.856 -8.794 2.505 1.00 14.22 22 GLU A N 6
ATOM 8188 C CA . GLU A 1 22 ? 5.235 -9.289 2.622 1.00 42.51 22 GLU A CA 6
ATOM 8189 C C . GLU A 1 22 ? 6.154 -8.263 3.308 1.00 4.24 22 GLU A C 6
ATOM 8190 O O . GLU A 1 22 ? 6.103 -7.077 2.999 1.00 41.52 22 GLU A O 6
ATOM 8202 N N . SER A 1 23 ? 7.007 -8.739 4.214 1.00 33.53 23 SER A N 6
ATOM 8203 C CA . SER A 1 23 ? 7.893 -7.867 5.003 1.00 31.12 23 SER A CA 6
ATOM 8204 C C . SER A 1 23 ? 8.741 -6.941 4.115 1.00 42.12 23 SER A C 6
ATOM 8205 O O . SER A 1 23 ? 8.839 -5.739 4.373 1.00 61.51 23 SER A O 6
ATOM 8213 N N . LYS A 1 24 ? 9.336 -7.500 3.060 1.00 40.20 24 LYS A N 6
ATOM 8214 C CA . LYS A 1 24 ? 10.172 -6.716 2.142 1.00 40.21 24 LYS A CA 6
ATOM 8215 C C . LYS A 1 24 ? 9.323 -5.788 1.257 1.00 60.43 24 LYS A C 6
ATOM 8216 O O . LYS A 1 24 ? 9.789 -4.742 0.806 1.00 72.14 24 LYS A O 6
ATOM 8235 N N . GLY A 1 25 ? 8.074 -6.177 1.014 1.00 55.42 25 GLY A N 6
ATOM 8236 C CA . GLY A 1 25 ? 7.154 -5.319 0.281 1.00 74.05 25 GLY A CA 6
ATOM 8237 C C . GLY A 1 25 ? 6.671 -4.147 1.127 1.00 62.23 25 GLY A C 6
ATOM 8238 O O . GLY A 1 25 ? 6.626 -3.010 0.664 1.00 41.34 25 GLY A O 6
ATOM 8242 N N . LEU A 1 26 ? 6.350 -4.431 2.384 1.00 74.42 26 LEU A N 6
ATOM 8243 C CA . LEU A 1 26 ? 5.871 -3.427 3.334 1.00 22.33 26 LEU A CA 6
ATOM 8244 C C . LEU A 1 26 ? 6.840 -2.241 3.425 1.00 40.31 26 LEU A C 6
ATOM 8245 O O . LEU A 1 26 ? 6.439 -1.084 3.290 1.00 53.44 26 LEU A O 6
ATOM 8261 N N . GLU A 1 27 ? 8.119 -2.537 3.639 1.00 40.24 27 GLU A N 6
ATOM 8262 C CA . GLU A 1 27 ? 9.149 -1.495 3.681 1.00 70.04 27 GLU A CA 6
ATOM 8263 C C . GLU A 1 27 ? 9.270 -0.767 2.331 1.00 12.13 27 GLU A C 6
ATOM 8264 O O . GLU A 1 27 ? 9.675 0.395 2.284 1.00 53.30 27 GLU A O 6
ATOM 8276 N N . ALA A 1 28 ? 8.946 -1.455 1.234 1.00 14.22 28 ALA A N 6
ATOM 8277 C CA . ALA A 1 28 ? 8.972 -0.839 -0.098 1.00 43.30 28 ALA A CA 6
ATOM 8278 C C . ALA A 1 28 ? 7.840 0.187 -0.242 1.00 11.04 28 ALA A C 6
ATOM 8279 O O . ALA A 1 28 ? 8.049 1.295 -0.739 1.00 62.43 28 ALA A O 6
ATOM 8286 N N . LEU A 1 29 ? 6.647 -0.190 0.214 1.00 72.34 29 LEU A N 6
ATOM 8287 C CA . LEU A 1 29 ? 5.502 0.731 0.249 1.00 63.22 29 LEU A CA 6
ATOM 8288 C C . LEU A 1 29 ? 5.794 1.935 1.160 1.00 64.42 29 LEU A C 6
ATOM 8289 O O . LEU A 1 29 ? 5.547 3.079 0.783 1.00 33.33 29 LEU A O 6
ATOM 8305 N N . ASN A 1 30 ? 6.331 1.671 2.356 1.00 15.05 30 ASN A N 6
ATOM 8306 C CA . ASN A 1 30 ? 6.726 2.744 3.285 1.00 12.40 30 ASN A CA 6
ATOM 8307 C C . ASN A 1 30 ? 7.744 3.703 2.643 1.00 23.22 30 ASN A C 6
ATOM 8308 O O . ASN A 1 30 ? 7.599 4.918 2.739 1.00 20.02 30 ASN A O 6
ATOM 8319 N N . LYS A 1 31 ? 8.766 3.155 1.985 1.00 62.22 31 LYS A N 6
ATOM 8320 C CA . LYS A 1 31 ? 9.757 3.979 1.278 1.00 64.45 31 LYS A CA 6
ATOM 8321 C C . LYS A 1 31 ? 9.105 4.787 0.143 1.00 33.51 31 LYS A C 6
ATOM 8322 O O . LYS A 1 31 ? 9.478 5.934 -0.108 1.00 40.31 31 LYS A O 6
ATOM 8341 N N . ALA A 1 32 ? 8.123 4.191 -0.532 1.00 13.51 32 ALA A N 6
ATOM 8342 C CA . ALA A 1 32 ? 7.351 4.900 -1.561 1.00 34.45 32 ALA A CA 6
ATOM 8343 C C . ALA A 1 32 ? 6.524 6.043 -0.943 1.00 52.41 32 ALA A C 6
ATOM 8344 O O . ALA A 1 32 ? 6.354 7.106 -1.549 1.00 32.14 32 ALA A O 6
ATOM 8351 N N . ILE A 1 33 ? 6.006 5.803 0.261 1.00 11.15 33 ILE A N 6
ATOM 8352 C CA . ILE A 1 33 ? 5.301 6.832 1.038 1.00 34.44 33 ILE A CA 6
ATOM 8353 C C . ILE A 1 33 ? 6.249 7.986 1.397 1.00 63.11 33 ILE A C 6
ATOM 8354 O O . ILE A 1 33 ? 5.931 9.159 1.189 1.00 21.45 33 ILE A O 6
ATOM 8370 N N . VAL A 1 34 ? 7.421 7.633 1.921 1.00 74.51 34 VAL A N 6
ATOM 8371 C CA . VAL A 1 34 ? 8.466 8.611 2.247 1.00 65.41 34 VAL A CA 6
ATOM 8372 C C . VAL A 1 34 ? 8.921 9.373 0.990 1.00 51.14 34 VAL A C 6
ATOM 8373 O O . VAL A 1 34 ? 9.309 10.543 1.055 1.00 65.44 34 VAL A O 6
ATOM 8386 N N . SER A 1 35 ? 8.871 8.697 -0.155 1.00 3.11 35 SER A N 6
ATOM 8387 C CA . SER A 1 35 ? 9.212 9.314 -1.447 1.00 23.15 35 SER A CA 6
ATOM 8388 C C . SER A 1 35 ? 8.066 10.193 -1.971 1.00 3.40 35 SER A C 6
ATOM 8389 O O . SER A 1 35 ? 8.267 11.033 -2.847 1.00 0.54 35 SER A O 6
ATOM 8397 N N . GLY A 1 36 ? 6.864 9.989 -1.435 1.00 73.21 36 GLY A N 6
ATOM 8398 C CA . GLY A 1 36 ? 5.703 10.759 -1.865 1.00 62.21 36 GLY A CA 6
ATOM 8399 C C . GLY A 1 36 ? 5.205 10.381 -3.258 1.00 32.21 36 GLY A C 6
ATOM 8400 O O . GLY A 1 36 ? 4.926 11.249 -4.086 1.00 3.21 36 GLY A O 6
ATOM 8404 N N . THR A 1 37 ? 5.092 9.079 -3.522 1.00 62.43 37 THR A N 6
ATOM 8405 C CA . THR A 1 37 ? 4.602 8.587 -4.824 1.00 33.31 37 THR A CA 6
ATOM 8406 C C . THR A 1 37 ? 3.490 7.535 -4.659 1.00 55.40 37 THR A C 6
ATOM 8407 O O . THR A 1 37 ? 3.182 6.789 -5.587 1.00 50.21 37 THR A O 6
ATOM 8418 N N . VAL A 1 38 ? 2.882 7.486 -3.475 1.00 14.04 38 VAL A N 6
ATOM 8419 C CA . VAL A 1 38 ? 1.783 6.548 -3.203 1.00 34.22 38 VAL A CA 6
ATOM 8420 C C . VAL A 1 38 ? 0.413 7.208 -3.413 1.00 45.03 38 VAL A C 6
ATOM 8421 O O . VAL A 1 38 ? -0.061 7.965 -2.563 1.00 64.31 38 VAL A O 6
ATOM 8434 N N . GLN A 1 39 ? -0.209 6.928 -4.552 1.00 52.30 39 GLN A N 6
ATOM 8435 C CA . GLN A 1 39 ? -1.541 7.454 -4.854 1.00 22.24 39 GLN A CA 6
ATOM 8436 C C . GLN A 1 39 ? -2.647 6.536 -4.311 1.00 72.13 39 GLN A C 6
ATOM 8437 O O . GLN A 1 39 ? -2.702 5.347 -4.630 1.00 54.44 39 GLN A O 6
ATOM 8451 N N . ARG A 1 40 ? -3.515 7.102 -3.478 1.00 0.14 40 ARG A N 6
ATOM 8452 C CA . ARG A 1 40 ? -4.713 6.404 -2.993 1.00 20.44 40 ARG A CA 6
ATOM 8453 C C . ARG A 1 40 ? -5.704 6.173 -4.150 1.00 53.43 40 ARG A C 6
ATOM 8454 O O . ARG A 1 40 ? -5.488 6.658 -5.265 1.00 3.44 40 ARG A O 6
ATOM 8475 N N . ALA A 1 41 ? -6.792 5.449 -3.886 1.00 42.12 41 ALA A N 6
ATOM 8476 C CA . ALA A 1 41 ? -7.831 5.219 -4.901 1.00 52.20 41 ALA A CA 6
ATOM 8477 C C . ALA A 1 41 ? -8.342 6.542 -5.504 1.00 60.12 41 ALA A C 6
ATOM 8478 O O . ALA A 1 41 ? -8.667 6.617 -6.691 1.00 71.35 41 ALA A O 6
ATOM 8485 N N . ASP A 1 42 ? -8.408 7.578 -4.669 1.00 61.23 42 ASP A N 6
ATOM 8486 C CA . ASP A 1 42 ? -8.816 8.919 -5.103 1.00 61.22 42 ASP A CA 6
ATOM 8487 C C . ASP A 1 42 ? -7.738 9.595 -5.969 1.00 40.12 42 ASP A C 6
ATOM 8488 O O . ASP A 1 42 ? -8.041 10.413 -6.837 1.00 61.43 42 ASP A O 6
ATOM 8497 N N . GLY A 1 43 ? -6.477 9.239 -5.732 1.00 74.14 43 GLY A N 6
ATOM 8498 C CA . GLY A 1 43 ? -5.354 9.919 -6.376 1.00 22.43 43 GLY A CA 6
ATOM 8499 C C . GLY A 1 43 ? -4.507 10.710 -5.380 1.00 43.02 43 GLY A C 6
ATOM 8500 O O . GLY A 1 43 ? -3.345 11.019 -5.645 1.00 3.34 43 GLY A O 6
ATOM 8504 N N . SER A 1 44 ? -5.103 11.040 -4.232 1.00 20.10 44 SER A N 6
ATOM 8505 C CA . SER A 1 44 ? -4.398 11.746 -3.146 1.00 62.11 44 SER A CA 6
ATOM 8506 C C . SER A 1 44 ? -3.174 10.956 -2.661 1.00 2.12 44 SER A C 6
ATOM 8507 O O . SER A 1 44 ? -3.224 9.733 -2.535 1.00 20.21 44 SER A O 6
ATOM 8515 N N . ILE A 1 45 ? -2.082 11.660 -2.381 1.00 54.21 45 ILE A N 6
ATOM 8516 C CA . ILE A 1 45 ? -0.850 11.019 -1.904 1.00 55.14 45 ILE A CA 6
ATOM 8517 C C . ILE A 1 45 ? -0.952 10.622 -0.421 1.00 74.14 45 ILE A C 6
ATOM 8518 O O . ILE A 1 45 ? -1.256 11.451 0.439 1.00 72.23 45 ILE A O 6
ATOM 8534 N N . GLN A 1 46 ? -0.701 9.347 -0.133 1.00 45.03 46 GLN A N 6
ATOM 8535 C CA . GLN A 1 46 ? -0.701 8.849 1.243 1.00 43.01 46 GLN A CA 6
ATOM 8536 C C . GLN A 1 46 ? 0.647 9.141 1.923 1.00 20.01 46 GLN A C 6
ATOM 8537 O O . GLN A 1 46 ? 1.660 8.513 1.616 1.00 35.32 46 GLN A O 6
ATOM 8551 N N . ASN A 1 47 ? 0.651 10.105 2.840 1.00 60.51 47 ASN A N 6
ATOM 8552 C CA . ASN A 1 47 ? 1.880 10.528 3.523 1.00 72.11 47 ASN A CA 6
ATOM 8553 C C . ASN A 1 47 ? 2.132 9.716 4.809 1.00 30.34 47 ASN A C 6
ATOM 8554 O O . ASN A 1 47 ? 3.242 9.709 5.343 1.00 53.33 47 ASN A O 6
ATOM 8565 N N . GLN A 1 48 ? 1.100 9.035 5.305 1.00 61.45 48 GLN A N 6
ATOM 8566 C CA . GLN A 1 48 ? 1.219 8.228 6.529 1.00 11.12 48 GLN A CA 6
ATOM 8567 C C . GLN A 1 48 ? 1.880 6.865 6.256 1.00 10.52 48 GLN A C 6
ATOM 8568 O O . GLN A 1 48 ? 1.331 6.028 5.536 1.00 63.42 48 GLN A O 6
ATOM 8582 N N . SER A 1 49 ? 3.060 6.647 6.840 1.00 31.22 49 SER A N 6
ATOM 8583 C CA . SER A 1 49 ? 3.783 5.375 6.687 1.00 52.02 49 SER A CA 6
ATOM 8584 C C . SER A 1 49 ? 3.323 4.337 7.728 1.00 65.34 49 SER A C 6
ATOM 8585 O O . SER A 1 49 ? 3.757 4.356 8.886 1.00 5.41 49 SER A O 6
ATOM 8593 N N . LEU A 1 50 ? 2.437 3.434 7.305 1.00 71.13 50 LEU A N 6
ATOM 8594 C CA . LEU A 1 50 ? 1.852 2.418 8.195 1.00 14.54 50 LEU A CA 6
ATOM 8595 C C . LEU A 1 50 ? 2.810 1.239 8.463 1.00 42.55 50 LEU A C 6
ATOM 8596 O O . LEU A 1 50 ? 3.708 0.949 7.668 1.00 63.42 50 LEU A O 6
ATOM 8612 N N . HIS A 1 51 ? 2.602 0.559 9.590 1.00 72.22 51 HIS A N 6
ATOM 8613 C CA . HIS A 1 51 ? 3.442 -0.583 9.989 1.00 3.14 51 HIS A CA 6
ATOM 8614 C C . HIS A 1 51 ? 2.814 -1.929 9.592 1.00 74.03 51 HIS A C 6
ATOM 8615 O O . HIS A 1 51 ? 3.443 -2.975 9.737 1.00 23.01 51 HIS A O 6
ATOM 8630 N N . GLU A 1 52 ? 1.577 -1.900 9.096 1.00 10.25 52 GLU A N 6
ATOM 8631 C CA . GLU A 1 52 ? 0.873 -3.131 8.706 1.00 21.15 52 GLU A CA 6
ATOM 8632 C C . GLU A 1 52 ? -0.136 -2.861 7.574 1.00 52.41 52 GLU A C 6
ATOM 8633 O O . GLU A 1 52 ? -0.864 -1.865 7.601 1.00 64.43 52 GLU A O 6
ATOM 8645 N N . ALA A 1 53 ? -0.168 -3.750 6.579 1.00 53.13 53 ALA A N 6
ATOM 8646 C CA . ALA A 1 53 ? -1.045 -3.580 5.411 1.00 73.25 53 ALA A CA 6
ATOM 8647 C C . ALA A 1 53 ? -1.453 -4.930 4.794 1.00 43.32 53 ALA A C 6
ATOM 8648 O O . ALA A 1 53 ? -0.859 -5.970 5.093 1.00 54.55 53 ALA A O 6
ATOM 8655 N N . LEU A 1 54 ? -2.471 -4.899 3.934 1.00 13.33 54 LEU A N 6
ATOM 8656 C CA . LEU A 1 54 ? -2.961 -6.103 3.247 1.00 43.10 54 LEU A CA 6
ATOM 8657 C C . LEU A 1 54 ? -2.420 -6.199 1.816 1.00 63.13 54 LEU A C 6
ATOM 8658 O O . LEU A 1 54 ? -2.126 -5.190 1.177 1.00 23.31 54 LEU A O 6
ATOM 8674 N N . ILE A 1 55 ? -2.309 -7.427 1.320 1.00 14.24 55 ILE A N 6
ATOM 8675 C CA . ILE A 1 55 ? -1.903 -7.688 -0.061 1.00 4.33 55 ILE A CA 6
ATOM 8676 C C . ILE A 1 55 ? -2.761 -8.806 -0.669 1.00 70.10 55 ILE A C 6
ATOM 8677 O O . ILE A 1 55 ? -2.999 -9.838 -0.030 1.00 12.34 55 ILE A O 6
ATOM 8693 N N . THR A 1 56 ? -3.243 -8.597 -1.893 1.00 10.32 56 THR A N 6
ATOM 8694 C CA . THR A 1 56 ? -4.005 -9.637 -2.597 1.00 11.34 56 THR A CA 6
ATOM 8695 C C . THR A 1 56 ? -3.115 -10.844 -2.908 1.00 24.30 56 THR A C 6
ATOM 8696 O O . THR A 1 56 ? -1.893 -10.718 -2.996 1.00 61.14 56 THR A O 6
ATOM 8707 N N . ARG A 1 57 ? -3.723 -12.011 -3.082 1.00 64.10 57 ARG A N 6
ATOM 8708 C CA . ARG A 1 57 ? -2.966 -13.226 -3.415 1.00 25.21 57 ARG A CA 6
ATOM 8709 C C . ARG A 1 57 ? -2.290 -13.099 -4.792 1.00 23.23 57 ARG A C 6
ATOM 8710 O O . ARG A 1 57 ? -1.370 -13.846 -5.123 1.00 2.55 57 ARG A O 6
ATOM 8731 N N . ASP A 1 58 ? -2.762 -12.142 -5.591 1.00 72.02 58 ASP A N 6
ATOM 8732 C CA . ASP A 1 58 ? -2.162 -11.841 -6.895 1.00 0.14 58 ASP A CA 6
ATOM 8733 C C . ASP A 1 58 ? -1.005 -10.833 -6.765 1.00 31.44 58 ASP A C 6
ATOM 8734 O O . ASP A 1 58 ? -0.277 -10.585 -7.727 1.00 34.42 58 ASP A O 6
ATOM 8743 N N . ARG A 1 59 ? -0.849 -10.260 -5.569 1.00 35.50 59 ARG A N 6
ATOM 8744 C CA . ARG A 1 59 ? 0.200 -9.265 -5.280 1.00 33.10 59 ARG A CA 6
ATOM 8745 C C . ARG A 1 59 ? 0.062 -7.998 -6.147 1.00 31.22 59 ARG A C 6
ATOM 8746 O O . ARG A 1 59 ? 1.056 -7.346 -6.469 1.00 31.14 59 ARG A O 6
ATOM 8767 N N . LYS A 1 60 ? -1.173 -7.625 -6.493 1.00 10.42 60 LYS A N 6
ATOM 8768 C CA . LYS A 1 60 ? -1.407 -6.469 -7.378 1.00 72.41 60 LYS A CA 6
ATOM 8769 C C . LYS A 1 60 ? -2.132 -5.307 -6.680 1.00 32.15 60 LYS A C 6
ATOM 8770 O O . LYS A 1 60 ? -2.143 -4.184 -7.191 1.00 53.41 60 LYS A O 6
ATOM 8789 N N . GLN A 1 61 ? -2.741 -5.562 -5.522 1.00 63.43 61 GLN A N 6
ATOM 8790 C CA . GLN A 1 61 ? -3.442 -4.502 -4.777 1.00 33.02 61 GLN A CA 6
ATOM 8791 C C . GLN A 1 61 ? -3.071 -4.520 -3.288 1.00 72.14 61 GLN A C 6
ATOM 8792 O O . GLN A 1 61 ? -3.056 -5.580 -2.655 1.00 25.23 61 GLN A O 6
ATOM 8806 N N . VAL A 1 62 ? -2.772 -3.343 -2.737 1.00 74.44 62 VAL A N 6
ATOM 8807 C CA . VAL A 1 62 ? -2.454 -3.205 -1.310 1.00 22.21 62 VAL A CA 6
ATOM 8808 C C . VAL A 1 62 ? -3.545 -2.405 -0.575 1.00 21.32 62 VAL A C 6
ATOM 8809 O O . VAL A 1 62 ? -4.054 -1.417 -1.099 1.00 12.11 62 VAL A O 6
ATOM 8822 N N . PHE A 1 63 ? -3.910 -2.842 0.632 1.00 75.01 63 PHE A N 6
ATOM 8823 C CA . PHE A 1 63 ? -4.924 -2.140 1.437 1.00 23.20 63 PHE A CA 6
ATOM 8824 C C . PHE A 1 63 ? -4.375 -1.711 2.808 1.00 13.32 63 PHE A C 6
ATOM 8825 O O . PHE A 1 63 ? -3.421 -2.291 3.325 1.00 71.14 63 PHE A O 6
ATOM 8842 N N . ARG A 1 64 ? -5.004 -0.696 3.393 1.00 75.14 64 ARG A N 6
ATOM 8843 C CA . ARG A 1 64 ? -4.541 -0.098 4.653 1.00 60.44 64 ARG A CA 6
ATOM 8844 C C . ARG A 1 64 ? -5.100 -0.824 5.894 1.00 31.21 64 ARG A C 6
ATOM 8845 O O . ARG A 1 64 ? -6.267 -1.207 5.936 1.00 22.51 64 ARG A O 6
ATOM 8866 N N . ILE A 1 65 ? -4.246 -1.010 6.902 1.00 31.41 65 ILE A N 6
ATOM 8867 C CA . ILE A 1 65 ? -4.674 -1.561 8.197 1.00 13.24 65 ILE A CA 6
ATOM 8868 C C . ILE A 1 65 ? -4.358 -0.580 9.336 1.00 1.14 65 ILE A C 6
ATOM 8869 O O . ILE A 1 65 ? -3.267 -0.010 9.399 1.00 61.52 65 ILE A O 6
ATOM 8885 N N . GLU A 1 66 ? -5.318 -0.384 10.234 1.00 22.24 66 GLU A N 6
ATOM 8886 C CA . GLU A 1 66 ? -5.108 0.465 11.411 1.00 70.41 66 GLU A CA 6
ATOM 8887 C C . GLU A 1 66 ? -5.998 0.018 12.574 1.00 71.31 66 GLU A C 6
ATOM 8888 O O . GLU A 1 66 ? -7.030 -0.620 12.361 1.00 72.21 66 GLU A O 6
ATOM 8900 N N . ASP A 1 67 ? -5.592 0.340 13.803 1.00 30.43 67 ASP A N 6
ATOM 8901 C CA . ASP A 1 67 ? -6.361 -0.027 14.999 1.00 32.12 67 ASP A CA 6
ATOM 8902 C C . ASP A 1 67 ? -6.501 -1.563 15.105 1.00 33.45 67 ASP A C 6
ATOM 8903 O O . ASP A 1 67 ? -7.411 -2.080 15.753 1.00 50.44 67 ASP A O 6
ATOM 8912 N N . SER A 1 68 ? -5.565 -2.279 14.466 1.00 51.22 68 SER A N 6
ATOM 8913 C CA . SER A 1 68 ? -5.574 -3.754 14.392 1.00 41.33 68 SER A CA 6
ATOM 8914 C C . SER A 1 68 ? -6.756 -4.269 13.548 1.00 2.43 68 SER A C 6
ATOM 8915 O O . SER A 1 68 ? -7.094 -5.454 13.574 1.00 24.53 68 SER A O 6
ATOM 8923 N N . ILE A 1 69 ? -7.370 -3.365 12.787 1.00 64.03 69 ILE A N 6
ATOM 8924 C CA . ILE A 1 69 ? -8.510 -3.696 11.922 1.00 64.23 69 ILE A CA 6
ATOM 8925 C C . ILE A 1 69 ? -8.133 -3.592 10.431 1.00 23.01 69 ILE A C 6
ATOM 8926 O O . ILE A 1 69 ? -7.651 -2.550 9.974 1.00 61.05 69 ILE A O 6
ATOM 8942 N N . PRO A 1 70 ? -8.340 -4.674 9.654 1.00 53.23 70 PRO A N 6
ATOM 8943 C CA . PRO A 1 70 ? -8.128 -4.646 8.199 1.00 73.32 70 PRO A CA 6
ATOM 8944 C C . PRO A 1 70 ? -9.198 -3.805 7.477 1.00 33.41 70 PRO A C 6
ATOM 8945 O O . PRO A 1 70 ? -10.363 -4.207 7.378 1.00 12.44 70 PRO A O 6
ATOM 8956 N N . VAL A 1 71 ? -8.805 -2.628 6.990 1.00 25.04 71 VAL A N 6
ATOM 8957 C CA . VAL A 1 71 ? -9.751 -1.708 6.352 1.00 4.35 71 VAL A CA 6
ATOM 8958 C C . VAL A 1 71 ? -10.005 -2.101 4.886 1.00 5.11 71 VAL A C 6
ATOM 8959 O O . VAL A 1 71 ? -9.172 -1.866 4.010 1.00 3.52 71 VAL A O 6
ATOM 8972 N N . LEU A 1 72 ? -11.166 -2.704 4.631 1.00 40.15 72 LEU A N 6
ATOM 8973 C CA . LEU A 1 72 ? -11.506 -3.230 3.296 1.00 35.22 72 LEU A CA 6
ATOM 8974 C C . LEU A 1 72 ? -12.255 -2.194 2.433 1.00 53.41 72 LEU A C 6
ATOM 8975 O O . LEU A 1 72 ? -12.940 -2.553 1.469 1.00 2.23 72 LEU A O 6
ATOM 8991 N N . LEU A 1 73 ? -12.106 -0.914 2.762 1.00 34.13 73 LEU A N 6
ATOM 8992 C CA . LEU A 1 73 ? -12.815 0.155 2.050 1.00 40.12 73 LEU A CA 6
ATOM 8993 C C . LEU A 1 73 ? -12.156 0.460 0.685 1.00 72.31 73 LEU A C 6
ATOM 8994 O O . LEU A 1 73 ? -10.931 0.500 0.575 1.00 50.32 73 LEU A O 6
ATOM 9010 N N . PRO A 1 74 ? -12.967 0.685 -0.373 1.00 10.42 74 PRO A N 6
ATOM 9011 C CA . PRO A 1 74 ? -12.465 0.936 -1.741 1.00 75.42 74 PRO A CA 6
ATOM 9012 C C . PRO A 1 74 ? -11.468 2.109 -1.838 1.00 43.51 74 PRO A C 6
ATOM 9013 O O . PRO A 1 74 ? -10.494 2.039 -2.591 1.00 52.04 74 PRO A O 6
ATOM 9024 N N . GLU A 1 75 ? -11.702 3.177 -1.075 1.00 4.40 75 GLU A N 6
ATOM 9025 C CA . GLU A 1 75 ? -10.831 4.363 -1.124 1.00 32.02 75 GLU A CA 6
ATOM 9026 C C . GLU A 1 75 ? -9.472 4.123 -0.433 1.00 22.34 75 GLU A C 6
ATOM 9027 O O . GLU A 1 75 ? -8.582 4.978 -0.487 1.00 30.34 75 GLU A O 6
ATOM 9039 N N . GLU A 1 76 ? -9.314 2.962 0.206 1.00 44.33 76 GLU A N 6
ATOM 9040 C CA . GLU A 1 76 ? -8.043 2.592 0.849 1.00 54.33 76 GLU A CA 6
ATOM 9041 C C . GLU A 1 76 ? -7.108 1.867 -0.132 1.00 63.35 76 GLU A C 6
ATOM 9042 O O . GLU A 1 76 ? -5.947 1.597 0.186 1.00 52.24 76 GLU A O 6
ATOM 9054 N N . ALA A 1 77 ? -7.626 1.551 -1.319 1.00 22.43 77 ALA A N 6
ATOM 9055 C CA . ALA A 1 77 ? -6.878 0.783 -2.321 1.00 51.43 77 ALA A CA 6
ATOM 9056 C C . ALA A 1 77 ? -5.613 1.513 -2.810 1.00 23.10 77 ALA A C 6
ATOM 9057 O O . ALA A 1 77 ? -5.674 2.657 -3.267 1.00 74.42 77 ALA A O 6
ATOM 9064 N N . ILE A 1 78 ? -4.470 0.835 -2.706 1.00 25.41 78 ILE A N 6
ATOM 9065 C CA . ILE A 1 78 ? -3.193 1.355 -3.206 1.00 32.14 78 ILE A CA 6
ATOM 9066 C C . ILE A 1 78 ? -2.745 0.593 -4.469 1.00 2.11 78 ILE A C 6
ATOM 9067 O O . ILE A 1 78 ? -2.661 -0.644 -4.468 1.00 72.43 78 ILE A O 6
ATOM 9083 N N . ALA A 1 79 ? -2.450 1.335 -5.537 1.00 74.43 79 ALA A N 6
ATOM 9084 C CA . ALA A 1 79 ? -2.081 0.736 -6.829 1.00 23.33 79 ALA A CA 6
ATOM 9085 C C . ALA A 1 79 ? -0.580 0.406 -6.916 1.00 3.23 79 ALA A C 6
ATOM 9086 O O . ALA A 1 79 ? 0.259 1.291 -7.091 1.00 43.45 79 ALA A O 6
ATOM 9093 N N . THR A 1 80 ? -0.254 -0.881 -6.811 1.00 41.43 80 THR A N 6
ATOM 9094 C CA . THR A 1 80 ? 1.143 -1.346 -6.889 1.00 71.21 80 THR A CA 6
ATOM 9095 C C . THR A 1 80 ? 1.804 -0.941 -8.212 1.00 53.31 80 THR A C 6
ATOM 9096 O O . THR A 1 80 ? 3.014 -0.718 -8.275 1.00 53.44 80 THR A O 6
ATOM 9107 N N . ILE A 1 81 ? 0.993 -0.825 -9.259 1.00 14.23 81 ILE A N 6
ATOM 9108 C CA . ILE A 1 81 ? 1.488 -0.523 -10.606 1.00 62.21 81 ILE A CA 6
ATOM 9109 C C . ILE A 1 81 ? 2.218 0.837 -10.679 1.00 14.20 81 ILE A C 6
ATOM 9110 O O . ILE A 1 81 ? 3.074 1.045 -11.543 1.00 2.40 81 ILE A O 6
ATOM 9126 N N . GLN A 1 82 ? 1.893 1.758 -9.766 1.00 5.13 82 GLN A N 6
ATOM 9127 C CA . GLN A 1 82 ? 2.506 3.099 -9.778 1.00 55.20 82 GLN A CA 6
ATOM 9128 C C . GLN A 1 82 ? 3.509 3.294 -8.628 1.00 1.55 82 GLN A C 6
ATOM 9129 O O . GLN A 1 82 ? 3.866 4.419 -8.282 1.00 71.53 82 GLN A O 6
ATOM 9143 N N . ILE A 1 83 ? 3.983 2.191 -8.054 1.00 64.03 83 ILE A N 6
ATOM 9144 C CA . ILE A 1 83 ? 5.001 2.247 -6.999 1.00 54.15 83 ILE A CA 6
ATOM 9145 C C . ILE A 1 83 ? 6.415 2.094 -7.593 1.00 24.42 83 ILE A C 6
ATOM 9146 O O . ILE A 1 83 ? 6.834 0.997 -7.954 1.00 60.41 83 ILE A O 6
ATOM 9162 N N . ALA A 1 84 ? 7.140 3.207 -7.685 1.00 73.44 84 ALA A N 6
ATOM 9163 C CA . ALA A 1 84 ? 8.474 3.235 -8.302 1.00 65.31 84 ALA A CA 6
ATOM 9164 C C . ALA A 1 84 ? 9.460 2.232 -7.668 1.00 72.45 84 ALA A C 6
ATOM 9165 O O . ALA A 1 84 ? 10.379 1.749 -8.328 1.00 22.53 84 ALA A O 6
ATOM 9172 N N . ASN A 1 85 ? 9.275 1.937 -6.382 1.00 71.43 85 ASN A N 6
ATOM 9173 C CA . ASN A 1 85 ? 10.167 1.016 -5.651 1.00 65.54 85 ASN A CA 6
ATOM 9174 C C . ASN A 1 85 ? 9.599 -0.414 -5.556 1.00 34.32 85 ASN A C 6
ATOM 9175 O O . ASN A 1 85 ? 10.126 -1.241 -4.814 1.00 2.45 85 ASN A O 6
ATOM 9186 N N . PHE A 1 86 ? 8.531 -0.699 -6.300 1.00 23.00 86 PHE A N 6
ATOM 9187 C CA . PHE A 1 86 ? 7.914 -2.024 -6.287 1.00 13.42 86 PHE A CA 6
ATOM 9188 C C . PHE A 1 86 ? 8.786 -3.073 -7.006 1.00 1.52 86 PHE A C 6
ATOM 9189 O O . PHE A 1 86 ? 9.233 -2.849 -8.134 1.00 21.13 86 PHE A O 6
ATOM 9206 N N . PRO A 1 87 ? 9.048 -4.229 -6.360 1.00 41.10 87 PRO A N 6
ATOM 9207 C CA . PRO A 1 87 ? 9.743 -5.353 -7.007 1.00 71.44 87 PRO A CA 6
ATOM 9208 C C . PRO A 1 87 ? 8.877 -5.998 -8.104 1.00 61.20 87 PRO A C 6
ATOM 9209 O O . PRO A 1 87 ? 8.076 -6.899 -7.834 1.00 31.40 87 PRO A O 6
ATOM 9220 N N . ASP A 1 88 ? 9.017 -5.509 -9.336 1.00 72.33 88 ASP A N 6
ATOM 9221 C CA . ASP A 1 88 ? 8.199 -5.989 -10.455 1.00 42.42 88 ASP A CA 6
ATOM 9222 C C . ASP A 1 88 ? 8.667 -7.386 -10.935 1.00 1.10 88 ASP A C 6
ATOM 9223 O O . ASP A 1 88 ? 9.585 -7.981 -10.363 1.00 51.31 88 ASP A O 6
ATOM 9232 N N . LYS A 1 89 ? 8.037 -7.903 -11.993 1.00 60.34 89 LYS A N 6
ATOM 9233 C CA . LYS A 1 89 ? 8.240 -9.296 -12.416 1.00 43.24 89 LYS A CA 6
ATOM 9234 C C . LYS A 1 89 ? 8.945 -9.378 -13.781 1.00 44.35 89 LYS A C 6
ATOM 9235 O O . LYS A 1 89 ? 9.251 -8.359 -14.404 1.00 61.33 89 LYS A O 6
ATOM 9254 N N . LEU A 1 90 ? 9.194 -10.602 -14.241 1.00 71.21 90 LEU A N 6
ATOM 9255 C CA . LEU A 1 90 ? 9.764 -10.819 -15.574 1.00 15.24 90 LEU A CA 6
ATOM 9256 C C . LEU A 1 90 ? 8.654 -10.871 -16.635 1.00 41.22 90 LEU A C 6
ATOM 9257 O O . LEU A 1 90 ? 8.141 -11.942 -16.969 1.00 53.43 90 LEU A O 6
ATOM 9273 N N . GLU A 1 91 ? 8.268 -9.702 -17.125 1.00 53.14 91 GLU A N 6
ATOM 9274 C CA . GLU A 1 91 ? 7.250 -9.587 -18.173 1.00 3.00 91 GLU A CA 6
ATOM 9275 C C . GLU A 1 91 ? 7.844 -8.978 -19.452 1.00 23.33 91 GLU A C 6
ATOM 9276 O O . GLU A 1 91 ? 8.279 -7.823 -19.468 1.00 0.34 91 GLU A O 6
ATOM 9288 N N . HIS A 1 92 ? 7.877 -9.778 -20.518 1.00 1.25 92 HIS A N 6
ATOM 9289 C CA . HIS A 1 92 ? 8.467 -9.352 -21.794 1.00 41.33 92 HIS A CA 6
ATOM 9290 C C . HIS A 1 92 ? 7.730 -8.136 -22.371 1.00 2.04 92 HIS A C 6
ATOM 9291 O O . HIS A 1 92 ? 8.348 -7.128 -22.712 1.00 74.02 92 HIS A O 6
ATOM 9306 N N . HIS A 1 93 ? 6.407 -8.235 -22.474 1.00 70.42 93 HIS A N 6
ATOM 9307 C CA . HIS A 1 93 ? 5.589 -7.118 -22.942 1.00 73.50 93 HIS A CA 6
ATOM 9308 C C . HIS A 1 93 ? 5.259 -6.198 -21.753 1.00 31.02 93 HIS A C 6
ATOM 9309 O O . HIS A 1 93 ? 4.181 -6.276 -21.167 1.00 51.03 93 HIS A O 6
ATOM 9324 N N . HIS A 1 94 ? 6.212 -5.336 -21.404 1.00 32.32 94 HIS A N 6
ATOM 9325 C CA . HIS A 1 94 ? 6.150 -4.554 -20.162 1.00 62.45 94 HIS A CA 6
ATOM 9326 C C . HIS A 1 94 ? 5.043 -3.482 -20.197 1.00 10.24 94 HIS A C 6
ATOM 9327 O O . HIS A 1 94 ? 4.121 -3.519 -19.384 1.00 72.23 94 HIS A O 6
ATOM 9342 N N . HIS A 1 95 ? 5.160 -2.514 -21.115 1.00 73.50 95 HIS A N 6
ATOM 9343 C CA . HIS A 1 95 ? 4.155 -1.432 -21.280 1.00 32.33 95 HIS A CA 6
ATOM 9344 C C . HIS A 1 95 ? 4.191 -0.398 -20.127 1.00 62.44 95 HIS A C 6
ATOM 9345 O O . HIS A 1 95 ? 3.909 0.783 -20.330 1.00 10.33 95 HIS A O 6
ATOM 9360 N N . HIS A 1 96 ? 4.514 -0.857 -18.920 1.00 42.44 96 HIS A N 6
ATOM 9361 C CA . HIS A 1 96 ? 4.612 0.002 -17.738 1.00 24.34 96 HIS A CA 6
ATOM 9362 C C . HIS A 1 96 ? 5.568 1.192 -17.952 1.00 60.41 96 HIS A C 6
ATOM 9363 O O . HIS A 1 96 ? 6.608 1.062 -18.599 1.00 74.24 96 HIS A O 6
ATOM 9378 N N . HIS A 1 97 ? 5.187 2.350 -17.410 1.00 42.14 97 HIS A N 6
ATOM 9379 C CA . HIS A 1 97 ? 6.037 3.552 -17.423 1.00 53.11 97 HIS A CA 6
ATOM 9380 C C . HIS A 1 97 ? 5.971 4.289 -16.069 1.00 11.42 97 HIS A C 6
ATOM 9381 O O . HIS A 1 97 ? 6.876 4.087 -15.228 1.00 39.44 97 HIS A O 6
ATOM 9397 N N . MET A 1 1 ? 10.110 -2.525 -15.300 1.00 11.11 1 MET A N 7
ATOM 9398 C CA . MET A 1 1 ? 8.631 -2.664 -15.198 1.00 3.23 1 MET A CA 7
ATOM 9399 C C . MET A 1 1 ? 7.973 -2.624 -16.586 1.00 21.13 1 MET A C 7
ATOM 9400 O O . MET A 1 1 ? 7.718 -1.551 -17.132 1.00 53.41 1 MET A O 7
ATOM 9416 N N . ASP A 1 2 ? 7.719 -3.799 -17.164 1.00 54.30 2 ASP A N 7
ATOM 9417 C CA . ASP A 1 2 ? 7.108 -3.895 -18.498 1.00 64.44 2 ASP A CA 7
ATOM 9418 C C . ASP A 1 2 ? 5.577 -4.024 -18.415 1.00 55.23 2 ASP A C 7
ATOM 9419 O O . ASP A 1 2 ? 5.057 -5.026 -17.925 1.00 34.31 2 ASP A O 7
ATOM 9428 N N . ARG A 1 3 ? 4.862 -3.007 -18.901 1.00 23.04 3 ARG A N 7
ATOM 9429 C CA . ARG A 1 3 ? 3.392 -3.033 -18.914 1.00 31.13 3 ARG A CA 7
ATOM 9430 C C . ARG A 1 3 ? 2.858 -3.620 -20.238 1.00 64.05 3 ARG A C 7
ATOM 9431 O O . ARG A 1 3 ? 1.814 -4.275 -20.265 1.00 51.33 3 ARG A O 7
ATOM 9452 N N . LYS A 1 4 ? 3.586 -3.387 -21.333 1.00 31.30 4 LYS A N 7
ATOM 9453 C CA . LYS A 1 4 ? 3.185 -3.885 -22.659 1.00 42.43 4 LYS A CA 7
ATOM 9454 C C . LYS A 1 4 ? 3.218 -5.420 -22.731 1.00 11.01 4 LYS A C 7
ATOM 9455 O O . LYS A 1 4 ? 2.456 -6.031 -23.482 1.00 55.42 4 LYS A O 7
ATOM 9474 N N . LEU A 1 5 ? 4.093 -6.042 -21.947 1.00 11.22 5 LEU A N 7
ATOM 9475 C CA . LEU A 1 5 ? 4.158 -7.510 -21.870 1.00 45.41 5 LEU A CA 7
ATOM 9476 C C . LEU A 1 5 ? 2.952 -8.084 -21.100 1.00 73.22 5 LEU A C 7
ATOM 9477 O O . LEU A 1 5 ? 2.738 -9.296 -21.069 1.00 34.04 5 LEU A O 7
ATOM 9493 N N . LEU A 1 6 ? 2.173 -7.201 -20.478 1.00 61.45 6 LEU A N 7
ATOM 9494 C CA . LEU A 1 6 ? 0.936 -7.583 -19.783 1.00 53.32 6 LEU A CA 7
ATOM 9495 C C . LEU A 1 6 ? -0.293 -6.960 -20.475 1.00 24.35 6 LEU A C 7
ATOM 9496 O O . LEU A 1 6 ? -1.380 -6.887 -19.903 1.00 41.25 6 LEU A O 7
ATOM 9512 N N . HIS A 1 7 ? -0.104 -6.528 -21.723 1.00 62.44 7 HIS A N 7
ATOM 9513 C CA . HIS A 1 7 ? -1.163 -5.858 -22.497 1.00 54.50 7 HIS A CA 7
ATOM 9514 C C . HIS A 1 7 ? -2.029 -6.870 -23.278 1.00 73.14 7 HIS A C 7
ATOM 9515 O O . HIS A 1 7 ? -2.921 -6.485 -24.036 1.00 1.52 7 HIS A O 7
ATOM 9530 N N . LEU A 1 8 ? -1.756 -8.161 -23.095 1.00 50.31 8 LEU A N 7
ATOM 9531 C CA . LEU A 1 8 ? -2.481 -9.224 -23.802 1.00 30.23 8 LEU A CA 7
ATOM 9532 C C . LEU A 1 8 ? -3.835 -9.530 -23.136 1.00 11.22 8 LEU A C 7
ATOM 9533 O O . LEU A 1 8 ? -3.986 -9.411 -21.920 1.00 10.23 8 LEU A O 7
ATOM 9549 N N . LEU A 1 9 ? -4.814 -9.925 -23.949 1.00 13.44 9 LEU A N 7
ATOM 9550 C CA . LEU A 1 9 ? -6.144 -10.305 -23.456 1.00 71.41 9 LEU A CA 7
ATOM 9551 C C . LEU A 1 9 ? -6.055 -11.447 -22.425 1.00 42.31 9 LEU A C 7
ATOM 9552 O O . LEU A 1 9 ? -5.465 -12.498 -22.688 1.00 55.21 9 LEU A O 7
ATOM 9568 N N . CYS A 1 10 ? -6.653 -11.240 -21.256 1.00 52.35 10 CYS A N 7
ATOM 9569 C CA . CYS A 1 10 ? -6.683 -12.263 -20.201 1.00 51.44 10 CYS A CA 7
ATOM 9570 C C . CYS A 1 10 ? -8.105 -12.461 -19.660 1.00 63.41 10 CYS A C 7
ATOM 9571 O O . CYS A 1 10 ? -8.988 -11.631 -19.881 1.00 13.35 10 CYS A O 7
ATOM 9579 N N . SER A 1 11 ? -8.318 -13.572 -18.962 1.00 2.01 11 SER A N 7
ATOM 9580 C CA . SER A 1 11 ? -9.615 -13.878 -18.346 1.00 2.34 11 SER A CA 7
ATOM 9581 C C . SER A 1 11 ? -9.686 -13.328 -16.908 1.00 53.22 11 SER A C 7
ATOM 9582 O O . SER A 1 11 ? -8.654 -13.009 -16.308 1.00 2.42 11 SER A O 7
ATOM 9590 N N . PRO A 1 12 ? -10.902 -13.183 -16.333 1.00 32.11 12 PRO A N 7
ATOM 9591 C CA . PRO A 1 12 ? -11.086 -12.561 -15.004 1.00 32.01 12 PRO A CA 7
ATOM 9592 C C . PRO A 1 12 ? -10.718 -13.479 -13.817 1.00 3.41 12 PRO A C 7
ATOM 9593 O O . PRO A 1 12 ? -11.488 -13.610 -12.862 1.00 61.23 12 PRO A O 7
ATOM 9604 N N . ASP A 1 13 ? -9.526 -14.073 -13.849 1.00 60.22 13 ASP A N 7
ATOM 9605 C CA . ASP A 1 13 ? -9.051 -14.913 -12.734 1.00 43.24 13 ASP A CA 7
ATOM 9606 C C . ASP A 1 13 ? -8.643 -14.057 -11.523 1.00 61.44 13 ASP A C 7
ATOM 9607 O O . ASP A 1 13 ? -8.446 -14.571 -10.425 1.00 33.22 13 ASP A O 7
ATOM 9616 N N . THR A 1 14 ? -8.534 -12.744 -11.732 1.00 74.42 14 THR A N 7
ATOM 9617 C CA . THR A 1 14 ? -7.871 -11.847 -10.771 1.00 31.41 14 THR A CA 7
ATOM 9618 C C . THR A 1 14 ? -8.688 -11.562 -9.492 1.00 61.43 14 THR A C 7
ATOM 9619 O O . THR A 1 14 ? -8.272 -10.757 -8.652 1.00 72.54 14 THR A O 7
ATOM 9630 N N . ARG A 1 15 ? -9.838 -12.211 -9.323 1.00 2.42 15 ARG A N 7
ATOM 9631 C CA . ARG A 1 15 ? -10.587 -12.092 -8.067 1.00 23.12 15 ARG A CA 7
ATOM 9632 C C . ARG A 1 15 ? -9.930 -12.970 -6.989 1.00 42.12 15 ARG A C 7
ATOM 9633 O O . ARG A 1 15 ? -10.429 -14.036 -6.621 1.00 24.05 15 ARG A O 7
ATOM 9654 N N . GLN A 1 16 ? -8.777 -12.513 -6.512 1.00 64.22 16 GLN A N 7
ATOM 9655 C CA . GLN A 1 16 ? -7.968 -13.258 -5.548 1.00 33.40 16 GLN A CA 7
ATOM 9656 C C . GLN A 1 16 ? -8.168 -12.734 -4.119 1.00 4.11 16 GLN A C 7
ATOM 9657 O O . GLN A 1 16 ? -8.271 -11.523 -3.900 1.00 32.21 16 GLN A O 7
ATOM 9671 N N . PRO A 1 17 ? -8.238 -13.645 -3.126 1.00 1.14 17 PRO A N 7
ATOM 9672 C CA . PRO A 1 17 ? -8.415 -13.268 -1.712 1.00 13.13 17 PRO A CA 7
ATOM 9673 C C . PRO A 1 17 ? -7.252 -12.420 -1.159 1.00 61.31 17 PRO A C 7
ATOM 9674 O O . PRO A 1 17 ? -6.184 -12.322 -1.770 1.00 4.31 17 PRO A O 7
ATOM 9685 N N . LEU A 1 18 ? -7.472 -11.814 0.007 1.00 53.32 18 LEU A N 7
ATOM 9686 C CA . LEU A 1 18 ? -6.460 -10.970 0.654 1.00 32.15 18 LEU A CA 7
ATOM 9687 C C . LEU A 1 18 ? -5.649 -11.751 1.695 1.00 53.14 18 LEU A C 7
ATOM 9688 O O . LEU A 1 18 ? -6.166 -12.663 2.348 1.00 33.44 18 LEU A O 7
ATOM 9704 N N . SER A 1 19 ? -4.378 -11.386 1.842 1.00 32.24 19 SER A N 7
ATOM 9705 C CA . SER A 1 19 ? -3.490 -11.991 2.846 1.00 65.43 19 SER A CA 7
ATOM 9706 C C . SER A 1 19 ? -2.648 -10.909 3.538 1.00 41.32 19 SER A C 7
ATOM 9707 O O . SER A 1 19 ? -2.652 -9.752 3.124 1.00 23.52 19 SER A O 7
ATOM 9715 N N . LEU A 1 20 ? -1.936 -11.282 4.596 1.00 3.40 20 LEU A N 7
ATOM 9716 C CA . LEU A 1 20 ? -1.079 -10.334 5.324 1.00 54.15 20 LEU A CA 7
ATOM 9717 C C . LEU A 1 20 ? 0.208 -10.046 4.525 1.00 53.02 20 LEU A C 7
ATOM 9718 O O . LEU A 1 20 ? 0.905 -10.972 4.101 1.00 72.14 20 LEU A O 7
ATOM 9734 N N . LEU A 1 21 ? 0.514 -8.762 4.317 1.00 41.43 21 LEU A N 7
ATOM 9735 C CA . LEU A 1 21 ? 1.685 -8.359 3.525 1.00 72.33 21 LEU A CA 7
ATOM 9736 C C . LEU A 1 21 ? 2.994 -8.537 4.311 1.00 71.41 21 LEU A C 7
ATOM 9737 O O . LEU A 1 21 ? 3.170 -7.965 5.388 1.00 3.31 21 LEU A O 7
ATOM 9753 N N . GLU A 1 22 ? 3.909 -9.323 3.755 1.00 22.22 22 GLU A N 7
ATOM 9754 C CA . GLU A 1 22 ? 5.200 -9.594 4.395 1.00 30.33 22 GLU A CA 7
ATOM 9755 C C . GLU A 1 22 ? 6.033 -8.312 4.580 1.00 63.04 22 GLU A C 7
ATOM 9756 O O . GLU A 1 22 ? 6.088 -7.460 3.693 1.00 52.14 22 GLU A O 7
ATOM 9768 N N . SER A 1 23 ? 6.693 -8.207 5.734 1.00 42.24 23 SER A N 7
ATOM 9769 C CA . SER A 1 23 ? 7.495 -7.023 6.092 1.00 64.34 23 SER A CA 7
ATOM 9770 C C . SER A 1 23 ? 8.506 -6.638 4.998 1.00 1.24 23 SER A C 7
ATOM 9771 O O . SER A 1 23 ? 8.716 -5.451 4.724 1.00 53.32 23 SER A O 7
ATOM 9779 N N . LYS A 1 24 ? 9.138 -7.636 4.379 1.00 71.22 24 LYS A N 7
ATOM 9780 C CA . LYS A 1 24 ? 10.130 -7.385 3.321 1.00 74.32 24 LYS A CA 7
ATOM 9781 C C . LYS A 1 24 ? 9.491 -6.671 2.114 1.00 24.52 24 LYS A C 7
ATOM 9782 O O . LYS A 1 24 ? 10.111 -5.817 1.488 1.00 12.31 24 LYS A O 7
ATOM 9801 N N . GLY A 1 25 ? 8.260 -7.044 1.781 1.00 3.31 25 GLY A N 7
ATOM 9802 C CA . GLY A 1 25 ? 7.518 -6.328 0.746 1.00 73.01 25 GLY A CA 7
ATOM 9803 C C . GLY A 1 25 ? 6.988 -4.981 1.239 1.00 1.32 25 GLY A C 7
ATOM 9804 O O . GLY A 1 25 ? 7.030 -3.982 0.521 1.00 25.44 25 GLY A O 7
ATOM 9808 N N . LEU A 1 26 ? 6.508 -4.960 2.481 1.00 70.53 26 LEU A N 7
ATOM 9809 C CA . LEU A 1 26 ? 5.892 -3.769 3.077 1.00 25.00 26 LEU A CA 7
ATOM 9810 C C . LEU A 1 26 ? 6.841 -2.555 3.079 1.00 32.52 26 LEU A C 7
ATOM 9811 O O . LEU A 1 26 ? 6.400 -1.409 2.931 1.00 22.15 26 LEU A O 7
ATOM 9827 N N . GLU A 1 27 ? 8.143 -2.800 3.245 1.00 11.01 27 GLU A N 7
ATOM 9828 C CA . GLU A 1 27 ? 9.125 -1.708 3.251 1.00 54.25 27 GLU A CA 7
ATOM 9829 C C . GLU A 1 27 ? 9.082 -0.916 1.932 1.00 51.44 27 GLU A C 7
ATOM 9830 O O . GLU A 1 27 ? 9.246 0.300 1.932 1.00 65.41 27 GLU A O 7
ATOM 9842 N N . ALA A 1 28 ? 8.837 -1.613 0.819 1.00 71.31 28 ALA A N 7
ATOM 9843 C CA . ALA A 1 28 ? 8.754 -0.967 -0.498 1.00 41.54 28 ALA A CA 7
ATOM 9844 C C . ALA A 1 28 ? 7.632 0.082 -0.532 1.00 14.11 28 ALA A C 7
ATOM 9845 O O . ALA A 1 28 ? 7.779 1.156 -1.125 1.00 23.53 28 ALA A O 7
ATOM 9852 N N . LEU A 1 29 ? 6.512 -0.239 0.120 1.00 10.02 29 LEU A N 7
ATOM 9853 C CA . LEU A 1 29 ? 5.384 0.691 0.237 1.00 13.41 29 LEU A CA 7
ATOM 9854 C C . LEU A 1 29 ? 5.780 1.914 1.078 1.00 13.23 29 LEU A C 7
ATOM 9855 O O . LEU A 1 29 ? 5.618 3.058 0.650 1.00 50.22 29 LEU A O 7
ATOM 9871 N N . ASN A 1 30 ? 6.323 1.659 2.271 1.00 14.32 30 ASN A N 7
ATOM 9872 C CA . ASN A 1 30 ? 6.762 2.729 3.182 1.00 53.05 30 ASN A CA 7
ATOM 9873 C C . ASN A 1 30 ? 7.798 3.657 2.520 1.00 1.52 30 ASN A C 7
ATOM 9874 O O . ASN A 1 30 ? 7.718 4.879 2.648 1.00 71.14 30 ASN A O 7
ATOM 9885 N N . LYS A 1 31 ? 8.761 3.067 1.808 1.00 4.50 31 LYS A N 7
ATOM 9886 C CA . LYS A 1 31 ? 9.768 3.845 1.069 1.00 12.04 31 LYS A CA 7
ATOM 9887 C C . LYS A 1 31 ? 9.105 4.800 0.065 1.00 40.23 31 LYS A C 7
ATOM 9888 O O . LYS A 1 31 ? 9.413 5.992 0.019 1.00 14.35 31 LYS A O 7
ATOM 9907 N N . ALA A 1 32 ? 8.179 4.264 -0.731 1.00 60.23 32 ALA A N 7
ATOM 9908 C CA . ALA A 1 32 ? 7.440 5.068 -1.710 1.00 12.32 32 ALA A CA 7
ATOM 9909 C C . ALA A 1 32 ? 6.598 6.161 -1.025 1.00 1.44 32 ALA A C 7
ATOM 9910 O O . ALA A 1 32 ? 6.421 7.258 -1.568 1.00 22.12 32 ALA A O 7
ATOM 9917 N N . ILE A 1 33 ? 6.079 5.858 0.169 1.00 35.12 33 ILE A N 7
ATOM 9918 C CA . ILE A 1 33 ? 5.337 6.845 0.971 1.00 31.12 33 ILE A CA 7
ATOM 9919 C C . ILE A 1 33 ? 6.245 8.017 1.377 1.00 72.11 33 ILE A C 7
ATOM 9920 O O . ILE A 1 33 ? 5.862 9.183 1.261 1.00 60.53 33 ILE A O 7
ATOM 9936 N N . VAL A 1 34 ? 7.456 7.704 1.843 1.00 35.03 34 VAL A N 7
ATOM 9937 C CA . VAL A 1 34 ? 8.451 8.738 2.155 1.00 1.53 34 VAL A CA 7
ATOM 9938 C C . VAL A 1 34 ? 8.773 9.563 0.900 1.00 21.02 34 VAL A C 7
ATOM 9939 O O . VAL A 1 34 ? 8.913 10.786 0.952 1.00 71.40 34 VAL A O 7
ATOM 9952 N N . SER A 1 35 ? 8.870 8.872 -0.232 1.00 73.41 35 SER A N 7
ATOM 9953 C CA . SER A 1 35 ? 9.096 9.514 -1.533 1.00 41.13 35 SER A CA 7
ATOM 9954 C C . SER A 1 35 ? 7.903 10.393 -1.946 1.00 41.01 35 SER A C 7
ATOM 9955 O O . SER A 1 35 ? 8.053 11.332 -2.731 1.00 12.40 35 SER A O 7
ATOM 9963 N N . GLY A 1 36 ? 6.721 10.082 -1.412 1.00 65.32 36 GLY A N 7
ATOM 9964 C CA . GLY A 1 36 ? 5.527 10.870 -1.707 1.00 32.03 36 GLY A CA 7
ATOM 9965 C C . GLY A 1 36 ? 4.927 10.577 -3.082 1.00 14.45 36 GLY A C 7
ATOM 9966 O O . GLY A 1 36 ? 4.274 11.433 -3.680 1.00 22.21 36 GLY A O 7
ATOM 9970 N N . THR A 1 37 ? 5.137 9.360 -3.581 1.00 63.34 37 THR A N 7
ATOM 9971 C CA . THR A 1 37 ? 4.658 8.975 -4.920 1.00 74.03 37 THR A CA 7
ATOM 9972 C C . THR A 1 37 ? 3.569 7.887 -4.853 1.00 73.11 37 THR A C 7
ATOM 9973 O O . THR A 1 37 ? 3.274 7.218 -5.844 1.00 60.34 37 THR A O 7
ATOM 9984 N N . VAL A 1 38 ? 2.952 7.734 -3.682 1.00 51.21 38 VAL A N 7
ATOM 9985 C CA . VAL A 1 38 ? 1.902 6.728 -3.491 1.00 30.23 38 VAL A CA 7
ATOM 9986 C C . VAL A 1 38 ? 0.495 7.326 -3.657 1.00 40.10 38 VAL A C 7
ATOM 9987 O O . VAL A 1 38 ? -0.055 7.931 -2.731 1.00 60.24 38 VAL A O 7
ATOM 10000 N N . GLN A 1 39 ? -0.067 7.178 -4.853 1.00 63.32 39 GLN A N 7
ATOM 10001 C CA . GLN A 1 39 ? -1.459 7.547 -5.112 1.00 12.00 39 GLN A CA 7
ATOM 10002 C C . GLN A 1 39 ? -2.404 6.369 -4.819 1.00 5.15 39 GLN A C 7
ATOM 10003 O O . GLN A 1 39 ? -2.203 5.251 -5.305 1.00 63.01 39 GLN A O 7
ATOM 10017 N N . ARG A 1 40 ? -3.424 6.626 -4.008 1.00 5.03 40 ARG A N 7
ATOM 10018 C CA . ARG A 1 40 ? -4.451 5.626 -3.695 1.00 33.54 40 ARG A CA 7
ATOM 10019 C C . ARG A 1 40 ? -5.374 5.371 -4.904 1.00 63.32 40 ARG A C 7
ATOM 10020 O O . ARG A 1 40 ? -5.226 5.995 -5.956 1.00 13.00 40 ARG A O 7
ATOM 10041 N N . ALA A 1 41 ? -6.341 4.465 -4.738 1.00 54.12 41 ALA A N 7
ATOM 10042 C CA . ALA A 1 41 ? -7.336 4.187 -5.785 1.00 31.23 41 ALA A CA 7
ATOM 10043 C C . ALA A 1 41 ? -8.025 5.472 -6.277 1.00 4.43 41 ALA A C 7
ATOM 10044 O O . ALA A 1 41 ? -8.272 5.641 -7.472 1.00 50.24 41 ALA A O 7
ATOM 10051 N N . ASP A 1 42 ? -8.324 6.370 -5.341 1.00 43.21 42 ASP A N 7
ATOM 10052 C CA . ASP A 1 42 ? -8.989 7.641 -5.652 1.00 70.44 42 ASP A CA 7
ATOM 10053 C C . ASP A 1 42 ? -7.985 8.802 -5.848 1.00 15.21 42 ASP A C 7
ATOM 10054 O O . ASP A 1 42 ? -8.343 9.974 -5.708 1.00 40.13 42 ASP A O 7
ATOM 10063 N N . GLY A 1 43 ? -6.731 8.475 -6.167 1.00 34.22 43 GLY A N 7
ATOM 10064 C CA . GLY A 1 43 ? -5.741 9.499 -6.510 1.00 32.25 43 GLY A CA 7
ATOM 10065 C C . GLY A 1 43 ? -5.172 10.273 -5.314 1.00 0.44 43 GLY A C 7
ATOM 10066 O O . GLY A 1 43 ? -4.263 11.092 -5.479 1.00 51.23 43 GLY A O 7
ATOM 10070 N N . SER A 1 44 ? -5.701 10.029 -4.117 1.00 24.33 44 SER A N 7
ATOM 10071 C CA . SER A 1 44 ? -5.223 10.713 -2.902 1.00 71.43 44 SER A CA 7
ATOM 10072 C C . SER A 1 44 ? -3.829 10.216 -2.486 1.00 54.21 44 SER A C 7
ATOM 10073 O O . SER A 1 44 ? -3.556 9.017 -2.520 1.00 65.22 44 SER A O 7
ATOM 10081 N N . ILE A 1 45 ? -2.954 11.136 -2.089 1.00 70.32 45 ILE A N 7
ATOM 10082 C CA . ILE A 1 45 ? -1.589 10.780 -1.678 1.00 14.32 45 ILE A CA 7
ATOM 10083 C C . ILE A 1 45 ? -1.569 10.113 -0.291 1.00 44.51 45 ILE A C 7
ATOM 10084 O O . ILE A 1 45 ? -2.113 10.646 0.673 1.00 10.13 45 ILE A O 7
ATOM 10100 N N . GLN A 1 46 ? -0.945 8.941 -0.206 1.00 24.24 46 GLN A N 7
ATOM 10101 C CA . GLN A 1 46 ? -0.758 8.257 1.076 1.00 63.54 46 GLN A CA 7
ATOM 10102 C C . GLN A 1 46 ? 0.422 8.889 1.838 1.00 4.13 46 GLN A C 7
ATOM 10103 O O . GLN A 1 46 ? 1.579 8.539 1.613 1.00 62.50 46 GLN A O 7
ATOM 10117 N N . ASN A 1 47 ? 0.116 9.834 2.723 1.00 35.14 47 ASN A N 7
ATOM 10118 C CA . ASN A 1 47 ? 1.153 10.622 3.407 1.00 75.32 47 ASN A CA 7
ATOM 10119 C C . ASN A 1 47 ? 1.700 9.921 4.661 1.00 51.34 47 ASN A C 7
ATOM 10120 O O . ASN A 1 47 ? 2.862 10.111 5.028 1.00 25.25 47 ASN A O 7
ATOM 10131 N N . GLN A 1 48 ? 0.863 9.126 5.319 1.00 2.23 48 GLN A N 7
ATOM 10132 C CA . GLN A 1 48 ? 1.247 8.455 6.567 1.00 60.15 48 GLN A CA 7
ATOM 10133 C C . GLN A 1 48 ? 1.682 7.002 6.322 1.00 12.11 48 GLN A C 7
ATOM 10134 O O . GLN A 1 48 ? 0.892 6.174 5.860 1.00 70.22 48 GLN A O 7
ATOM 10148 N N . SER A 1 49 ? 2.944 6.708 6.638 1.00 1.32 49 SER A N 7
ATOM 10149 C CA . SER A 1 49 ? 3.502 5.359 6.469 1.00 52.13 49 SER A CA 7
ATOM 10150 C C . SER A 1 49 ? 2.832 4.351 7.415 1.00 20.41 49 SER A C 7
ATOM 10151 O O . SER A 1 49 ? 2.962 4.443 8.637 1.00 64.43 49 SER A O 7
ATOM 10159 N N . LEU A 1 50 ? 2.118 3.391 6.834 1.00 61.13 50 LEU A N 7
ATOM 10160 C CA . LEU A 1 50 ? 1.381 2.387 7.610 1.00 72.44 50 LEU A CA 7
ATOM 10161 C C . LEU A 1 50 ? 2.298 1.259 8.124 1.00 34.31 50 LEU A C 7
ATOM 10162 O O . LEU A 1 50 ? 3.189 0.788 7.418 1.00 14.12 50 LEU A O 7
ATOM 10178 N N . HIS A 1 51 ? 2.077 0.844 9.373 1.00 30.52 51 HIS A N 7
ATOM 10179 C CA . HIS A 1 51 ? 2.889 -0.208 10.003 1.00 71.02 51 HIS A CA 7
ATOM 10180 C C . HIS A 1 51 ? 2.438 -1.618 9.592 1.00 52.13 51 HIS A C 7
ATOM 10181 O O . HIS A 1 51 ? 3.216 -2.572 9.650 1.00 25.14 51 HIS A O 7
ATOM 10196 N N . GLU A 1 52 ? 1.176 -1.751 9.196 1.00 31.12 52 GLU A N 7
ATOM 10197 C CA . GLU A 1 52 ? 0.621 -3.049 8.808 1.00 64.33 52 GLU A CA 7
ATOM 10198 C C . GLU A 1 52 ? -0.284 -2.906 7.575 1.00 54.44 52 GLU A C 7
ATOM 10199 O O . GLU A 1 52 ? -0.969 -1.889 7.411 1.00 4.55 52 GLU A O 7
ATOM 10211 N N . ALA A 1 53 ? -0.299 -3.925 6.714 1.00 31.20 53 ALA A N 7
ATOM 10212 C CA . ALA A 1 53 ? -1.037 -3.846 5.450 1.00 23.44 53 ALA A CA 7
ATOM 10213 C C . ALA A 1 53 ? -1.477 -5.222 4.922 1.00 32.04 53 ALA A C 7
ATOM 10214 O O . ALA A 1 53 ? -0.901 -6.257 5.265 1.00 33.03 53 ALA A O 7
ATOM 10221 N N . LEU A 1 54 ? -2.506 -5.216 4.080 1.00 21.01 54 LEU A N 7
ATOM 10222 C CA . LEU A 1 54 ? -2.978 -6.423 3.393 1.00 30.43 54 LEU A CA 7
ATOM 10223 C C . LEU A 1 54 ? -2.515 -6.423 1.933 1.00 23.11 54 LEU A C 7
ATOM 10224 O O . LEU A 1 54 ? -2.392 -5.369 1.312 1.00 65.24 54 LEU A O 7
ATOM 10240 N N . ILE A 1 55 ? -2.272 -7.604 1.388 1.00 60.22 55 ILE A N 7
ATOM 10241 C CA . ILE A 1 55 ? -1.850 -7.743 -0.003 1.00 34.22 55 ILE A CA 7
ATOM 10242 C C . ILE A 1 55 ? -2.750 -8.743 -0.751 1.00 11.11 55 ILE A C 7
ATOM 10243 O O . ILE A 1 55 ? -3.146 -9.773 -0.201 1.00 62.12 55 ILE A O 7
ATOM 10259 N N . THR A 1 56 ? -3.097 -8.422 -1.993 1.00 13.01 56 THR A N 7
ATOM 10260 C CA . THR A 1 56 ? -3.838 -9.362 -2.843 1.00 5.42 56 THR A CA 7
ATOM 10261 C C . THR A 1 56 ? -2.935 -10.525 -3.272 1.00 63.34 56 THR A C 7
ATOM 10262 O O . THR A 1 56 ? -1.725 -10.357 -3.414 1.00 51.24 56 THR A O 7
ATOM 10273 N N . ARG A 1 57 ? -3.519 -11.701 -3.492 1.00 30.21 57 ARG A N 7
ATOM 10274 C CA . ARG A 1 57 ? -2.742 -12.903 -3.845 1.00 20.02 57 ARG A CA 7
ATOM 10275 C C . ARG A 1 57 ? -1.943 -12.732 -5.164 1.00 51.32 57 ARG A C 7
ATOM 10276 O O . ARG A 1 57 ? -1.047 -13.528 -5.471 1.00 60.52 57 ARG A O 7
ATOM 10297 N N . ASP A 1 58 ? -2.268 -11.701 -5.944 1.00 23.11 58 ASP A N 7
ATOM 10298 C CA . ASP A 1 58 ? -1.527 -11.388 -7.181 1.00 5.32 58 ASP A CA 7
ATOM 10299 C C . ASP A 1 58 ? -0.705 -10.085 -7.052 1.00 72.23 58 ASP A C 7
ATOM 10300 O O . ASP A 1 58 ? -0.125 -9.605 -8.025 1.00 52.41 58 ASP A O 7
ATOM 10309 N N . ARG A 1 59 ? -0.661 -9.532 -5.837 1.00 74.01 59 ARG A N 7
ATOM 10310 C CA . ARG A 1 59 ? 0.153 -8.345 -5.515 1.00 43.03 59 ARG A CA 7
ATOM 10311 C C . ARG A 1 59 ? -0.206 -7.099 -6.358 1.00 43.00 59 ARG A C 7
ATOM 10312 O O . ARG A 1 59 ? 0.678 -6.339 -6.762 1.00 34.41 59 ARG A O 7
ATOM 10333 N N . LYS A 1 60 ? -1.496 -6.868 -6.591 1.00 42.45 60 LYS A N 7
ATOM 10334 C CA . LYS A 1 60 ? -1.948 -5.664 -7.309 1.00 43.41 60 LYS A CA 7
ATOM 10335 C C . LYS A 1 60 ? -2.341 -4.541 -6.339 1.00 22.33 60 LYS A C 7
ATOM 10336 O O . LYS A 1 60 ? -2.080 -3.363 -6.590 1.00 0.23 60 LYS A O 7
ATOM 10355 N N . GLN A 1 61 ? -2.982 -4.909 -5.229 1.00 62.01 61 GLN A N 7
ATOM 10356 C CA . GLN A 1 61 ? -3.523 -3.922 -4.284 1.00 62.50 61 GLN A CA 7
ATOM 10357 C C . GLN A 1 61 ? -2.994 -4.143 -2.858 1.00 23.43 61 GLN A C 7
ATOM 10358 O O . GLN A 1 61 ? -2.894 -5.279 -2.389 1.00 64.11 61 GLN A O 7
ATOM 10372 N N . VAL A 1 62 ? -2.671 -3.042 -2.180 1.00 25.25 62 VAL A N 7
ATOM 10373 C CA . VAL A 1 62 ? -2.206 -3.073 -0.787 1.00 21.43 62 VAL A CA 7
ATOM 10374 C C . VAL A 1 62 ? -3.147 -2.253 0.116 1.00 64.22 62 VAL A C 7
ATOM 10375 O O . VAL A 1 62 ? -3.247 -1.039 -0.028 1.00 21.44 62 VAL A O 7
ATOM 10388 N N . PHE A 1 63 ? -3.833 -2.922 1.041 1.00 44.45 63 PHE A N 7
ATOM 10389 C CA . PHE A 1 63 ? -4.797 -2.252 1.931 1.00 65.01 63 PHE A CA 7
ATOM 10390 C C . PHE A 1 63 ? -4.160 -1.893 3.281 1.00 40.05 63 PHE A C 7
ATOM 10391 O O . PHE A 1 63 ? -3.194 -2.522 3.711 1.00 72.42 63 PHE A O 7
ATOM 10408 N N . ARG A 1 64 ? -4.713 -0.884 3.946 1.00 62.40 64 ARG A N 7
ATOM 10409 C CA . ARG A 1 64 ? -4.163 -0.380 5.210 1.00 21.41 64 ARG A CA 7
ATOM 10410 C C . ARG A 1 64 ? -4.829 -1.032 6.434 1.00 74.42 64 ARG A C 7
ATOM 10411 O O . ARG A 1 64 ? -6.044 -1.196 6.489 1.00 41.15 64 ARG A O 7
ATOM 10432 N N . ILE A 1 65 ? -4.014 -1.416 7.415 1.00 32.10 65 ILE A N 7
ATOM 10433 C CA . ILE A 1 65 ? -4.528 -1.934 8.688 1.00 54.55 65 ILE A CA 7
ATOM 10434 C C . ILE A 1 65 ? -4.198 -0.972 9.838 1.00 3.11 65 ILE A C 7
ATOM 10435 O O . ILE A 1 65 ? -3.041 -0.593 10.030 1.00 40.32 65 ILE A O 7
ATOM 10451 N N . GLU A 1 66 ? -5.221 -0.578 10.592 1.00 51.03 66 GLU A N 7
ATOM 10452 C CA . GLU A 1 66 ? -5.046 0.340 11.725 1.00 12.24 66 GLU A CA 7
ATOM 10453 C C . GLU A 1 66 ? -6.030 0.001 12.855 1.00 71.04 66 GLU A C 7
ATOM 10454 O O . GLU A 1 66 ? -7.132 -0.482 12.599 1.00 32.10 66 GLU A O 7
ATOM 10466 N N . ASP A 1 67 ? -5.612 0.232 14.104 1.00 3.45 67 ASP A N 7
ATOM 10467 C CA . ASP A 1 67 ? -6.422 -0.116 15.282 1.00 62.33 67 ASP A CA 7
ATOM 10468 C C . ASP A 1 67 ? -6.699 -1.637 15.311 1.00 30.52 67 ASP A C 7
ATOM 10469 O O . ASP A 1 67 ? -7.663 -2.099 15.921 1.00 42.24 67 ASP A O 7
ATOM 10478 N N . SER A 1 68 ? -5.806 -2.406 14.669 1.00 11.43 68 SER A N 7
ATOM 10479 C CA . SER A 1 68 ? -5.976 -3.866 14.483 1.00 12.11 68 SER A CA 7
ATOM 10480 C C . SER A 1 68 ? -7.135 -4.193 13.527 1.00 4.53 68 SER A C 7
ATOM 10481 O O . SER A 1 68 ? -7.506 -5.354 13.361 1.00 40.52 68 SER A O 7
ATOM 10489 N N . ILE A 1 69 ? -7.690 -3.166 12.890 1.00 10.22 69 ILE A N 7
ATOM 10490 C CA . ILE A 1 69 ? -8.790 -3.337 11.938 1.00 14.11 69 ILE A CA 7
ATOM 10491 C C . ILE A 1 69 ? -8.274 -3.342 10.487 1.00 12.34 69 ILE A C 7
ATOM 10492 O O . ILE A 1 69 ? -7.664 -2.370 10.033 1.00 11.14 69 ILE A O 7
ATOM 10508 N N . PRO A 1 70 ? -8.482 -4.448 9.746 1.00 1.22 70 PRO A N 7
ATOM 10509 C CA . PRO A 1 70 ? -8.117 -4.528 8.328 1.00 40.25 70 PRO A CA 7
ATOM 10510 C C . PRO A 1 70 ? -9.061 -3.693 7.452 1.00 4.10 70 PRO A C 7
ATOM 10511 O O . PRO A 1 70 ? -10.186 -4.108 7.164 1.00 14.53 70 PRO A O 7
ATOM 10522 N N . VAL A 1 71 ? -8.613 -2.507 7.045 1.00 25.30 71 VAL A N 7
ATOM 10523 C CA . VAL A 1 71 ? -9.444 -1.612 6.235 1.00 74.45 71 VAL A CA 7
ATOM 10524 C C . VAL A 1 71 ? -9.517 -2.111 4.780 1.00 22.15 71 VAL A C 7
ATOM 10525 O O . VAL A 1 71 ? -8.503 -2.473 4.184 1.00 42.53 71 VAL A O 7
ATOM 10538 N N . LEU A 1 72 ? -10.730 -2.162 4.228 1.00 60.53 72 LEU A N 7
ATOM 10539 C CA . LEU A 1 72 ? -10.952 -2.698 2.875 1.00 41.45 72 LEU A CA 7
ATOM 10540 C C . LEU A 1 72 ? -11.615 -1.653 1.957 1.00 50.53 72 LEU A C 7
ATOM 10541 O O . LEU A 1 72 ? -12.471 -1.986 1.127 1.00 53.42 72 LEU A O 7
ATOM 10557 N N . LEU A 1 73 ? -11.188 -0.400 2.079 1.00 14.45 73 LEU A N 7
ATOM 10558 C CA . LEU A 1 73 ? -11.816 0.711 1.355 1.00 24.00 73 LEU A CA 7
ATOM 10559 C C . LEU A 1 73 ? -10.924 1.221 0.211 1.00 44.23 73 LEU A C 7
ATOM 10560 O O . LEU A 1 73 ? -9.778 1.596 0.428 1.00 24.24 73 LEU A O 7
ATOM 10576 N N . PRO A 1 74 ? -11.447 1.282 -1.026 1.00 1.32 74 PRO A N 7
ATOM 10577 C CA . PRO A 1 74 ? -10.665 1.753 -2.181 1.00 32.24 74 PRO A CA 7
ATOM 10578 C C . PRO A 1 74 ? -10.030 3.136 -1.941 1.00 14.21 74 PRO A C 7
ATOM 10579 O O . PRO A 1 74 ? -8.940 3.428 -2.433 1.00 31.14 74 PRO A O 7
ATOM 10590 N N . GLU A 1 75 ? -10.705 3.971 -1.150 1.00 32.02 75 GLU A N 7
ATOM 10591 C CA . GLU A 1 75 ? -10.230 5.332 -0.870 1.00 21.02 75 GLU A CA 7
ATOM 10592 C C . GLU A 1 75 ? -8.911 5.356 -0.076 1.00 32.10 75 GLU A C 7
ATOM 10593 O O . GLU A 1 75 ? -8.271 6.405 0.025 1.00 62.14 75 GLU A O 7
ATOM 10605 N N . GLU A 1 76 ? -8.521 4.223 0.511 1.00 31.30 76 GLU A N 7
ATOM 10606 C CA . GLU A 1 76 ? -7.240 4.125 1.227 1.00 62.30 76 GLU A CA 7
ATOM 10607 C C . GLU A 1 76 ? -6.295 3.097 0.579 1.00 22.33 76 GLU A C 7
ATOM 10608 O O . GLU A 1 76 ? -5.074 3.181 0.742 1.00 20.30 76 GLU A O 7
ATOM 10620 N N . ALA A 1 77 ? -6.866 2.159 -0.176 1.00 43.20 77 ALA A N 7
ATOM 10621 C CA . ALA A 1 77 ? -6.095 1.103 -0.844 1.00 52.44 77 ALA A CA 7
ATOM 10622 C C . ALA A 1 77 ? -5.017 1.660 -1.794 1.00 21.31 77 ALA A C 7
ATOM 10623 O O . ALA A 1 77 ? -5.283 2.543 -2.619 1.00 5.55 77 ALA A O 7
ATOM 10630 N N . ILE A 1 78 ? -3.803 1.124 -1.672 1.00 23.13 78 ILE A N 7
ATOM 10631 C CA . ILE A 1 78 ? -2.668 1.511 -2.519 1.00 21.05 78 ILE A CA 7
ATOM 10632 C C . ILE A 1 78 ? -2.569 0.612 -3.763 1.00 33.03 78 ILE A C 7
ATOM 10633 O O . ILE A 1 78 ? -2.731 -0.605 -3.676 1.00 11.32 78 ILE A O 7
ATOM 10649 N N . ALA A 1 79 ? -2.293 1.217 -4.917 1.00 34.20 79 ALA A N 7
ATOM 10650 C CA . ALA A 1 79 ? -2.090 0.460 -6.158 1.00 13.51 79 ALA A CA 7
ATOM 10651 C C . ALA A 1 79 ? -0.592 0.219 -6.421 1.00 64.10 79 ALA A C 7
ATOM 10652 O O . ALA A 1 79 ? 0.181 1.168 -6.560 1.00 4.33 79 ALA A O 7
ATOM 10659 N N . THR A 1 80 ? -0.191 -1.049 -6.506 1.00 15.32 80 THR A N 7
ATOM 10660 C CA . THR A 1 80 ? 1.228 -1.403 -6.705 1.00 70.44 80 THR A CA 7
ATOM 10661 C C . THR A 1 80 ? 1.784 -0.848 -8.027 1.00 1.53 80 THR A C 7
ATOM 10662 O O . THR A 1 80 ? 2.958 -0.488 -8.109 1.00 64.32 80 THR A O 7
ATOM 10673 N N . ILE A 1 81 ? 0.928 -0.760 -9.043 1.00 44.42 81 ILE A N 7
ATOM 10674 C CA . ILE A 1 81 ? 1.310 -0.196 -10.350 1.00 55.20 81 ILE A CA 7
ATOM 10675 C C . ILE A 1 81 ? 1.758 1.276 -10.222 1.00 35.13 81 ILE A C 7
ATOM 10676 O O . ILE A 1 81 ? 2.463 1.806 -11.084 1.00 61.35 81 ILE A O 7
ATOM 10692 N N . GLN A 1 82 ? 1.342 1.932 -9.140 1.00 61.01 82 GLN A N 7
ATOM 10693 C CA . GLN A 1 82 ? 1.752 3.314 -8.859 1.00 53.11 82 GLN A CA 7
ATOM 10694 C C . GLN A 1 82 ? 3.110 3.356 -8.136 1.00 71.31 82 GLN A C 7
ATOM 10695 O O . GLN A 1 82 ? 3.854 4.334 -8.239 1.00 35.32 82 GLN A O 7
ATOM 10709 N N . ILE A 1 83 ? 3.431 2.284 -7.415 1.00 63.10 83 ILE A N 7
ATOM 10710 C CA . ILE A 1 83 ? 4.685 2.208 -6.662 1.00 32.33 83 ILE A CA 7
ATOM 10711 C C . ILE A 1 83 ? 5.896 2.110 -7.604 1.00 74.15 83 ILE A C 7
ATOM 10712 O O . ILE A 1 83 ? 6.250 1.028 -8.074 1.00 65.23 83 ILE A O 7
ATOM 10728 N N . ALA A 1 84 ? 6.540 3.248 -7.857 1.00 74.15 84 ALA A N 7
ATOM 10729 C CA . ALA A 1 84 ? 7.705 3.313 -8.754 1.00 50.12 84 ALA A CA 7
ATOM 10730 C C . ALA A 1 84 ? 8.932 2.552 -8.206 1.00 13.13 84 ALA A C 7
ATOM 10731 O O . ALA A 1 84 ? 10.015 2.593 -8.792 1.00 30.50 84 ALA A O 7
ATOM 10738 N N . ASN A 1 85 ? 8.764 1.868 -7.073 1.00 1.33 85 ASN A N 7
ATOM 10739 C CA . ASN A 1 85 ? 9.833 1.050 -6.485 1.00 74.12 85 ASN A CA 7
ATOM 10740 C C . ASN A 1 85 ? 9.483 -0.447 -6.515 1.00 43.11 85 ASN A C 7
ATOM 10741 O O . ASN A 1 85 ? 10.305 -1.290 -6.146 1.00 31.02 85 ASN A O 7
ATOM 10752 N N . PHE A 1 86 ? 8.261 -0.769 -6.950 1.00 30.05 86 PHE A N 7
ATOM 10753 C CA . PHE A 1 86 ? 7.800 -2.156 -7.030 1.00 73.40 86 PHE A CA 7
ATOM 10754 C C . PHE A 1 86 ? 8.564 -2.929 -8.124 1.00 13.11 86 PHE A C 7
ATOM 10755 O O . PHE A 1 86 ? 8.590 -2.506 -9.284 1.00 42.30 86 PHE A O 7
ATOM 10772 N N . PRO A 1 87 ? 9.191 -4.071 -7.774 1.00 0.03 87 PRO A N 7
ATOM 10773 C CA . PRO A 1 87 ? 9.992 -4.866 -8.728 1.00 5.44 87 PRO A CA 7
ATOM 10774 C C . PRO A 1 87 ? 9.138 -5.588 -9.794 1.00 21.21 87 PRO A C 7
ATOM 10775 O O . PRO A 1 87 ? 7.935 -5.783 -9.620 1.00 61.02 87 PRO A O 7
ATOM 10786 N N . ASP A 1 88 ? 9.780 -5.987 -10.895 1.00 33.42 88 ASP A N 7
ATOM 10787 C CA . ASP A 1 88 ? 9.097 -6.655 -12.011 1.00 24.52 88 ASP A CA 7
ATOM 10788 C C . ASP A 1 88 ? 8.412 -7.970 -11.584 1.00 53.42 88 ASP A C 7
ATOM 10789 O O . ASP A 1 88 ? 9.068 -8.905 -11.116 1.00 13.21 88 ASP A O 7
ATOM 10798 N N . LYS A 1 89 ? 7.085 -8.024 -11.734 1.00 73.15 89 LYS A N 7
ATOM 10799 C CA . LYS A 1 89 ? 6.311 -9.255 -11.520 1.00 32.22 89 LYS A CA 7
ATOM 10800 C C . LYS A 1 89 ? 5.377 -9.523 -12.712 1.00 34.02 89 LYS A C 7
ATOM 10801 O O . LYS A 1 89 ? 4.242 -9.052 -12.742 1.00 21.43 89 LYS A O 7
ATOM 10820 N N . LEU A 1 90 ? 5.868 -10.265 -13.705 1.00 62.25 90 LEU A N 7
ATOM 10821 C CA . LEU A 1 90 ? 5.093 -10.536 -14.926 1.00 73.54 90 LEU A CA 7
ATOM 10822 C C . LEU A 1 90 ? 4.490 -11.951 -14.915 1.00 14.33 90 LEU A C 7
ATOM 10823 O O . LEU A 1 90 ? 5.197 -12.945 -15.100 1.00 61.21 90 LEU A O 7
ATOM 10839 N N . GLU A 1 91 ? 3.181 -12.038 -14.686 1.00 73.53 91 GLU A N 7
ATOM 10840 C CA . GLU A 1 91 ? 2.467 -13.321 -14.739 1.00 4.13 91 GLU A CA 7
ATOM 10841 C C . GLU A 1 91 ? 1.777 -13.469 -16.110 1.00 13.12 91 GLU A C 7
ATOM 10842 O O . GLU A 1 91 ? 1.242 -12.501 -16.652 1.00 24.43 91 GLU A O 7
ATOM 10854 N N . HIS A 1 92 ? 1.793 -14.676 -16.670 1.00 21.32 92 HIS A N 7
ATOM 10855 C CA . HIS A 1 92 ? 1.368 -14.892 -18.058 1.00 3.25 92 HIS A CA 7
ATOM 10856 C C . HIS A 1 92 ? 0.496 -16.159 -18.207 1.00 44.13 92 HIS A C 7
ATOM 10857 O O . HIS A 1 92 ? 0.526 -16.822 -19.245 1.00 33.43 92 HIS A O 7
ATOM 10872 N N . HIS A 1 93 ? -0.295 -16.485 -17.181 1.00 10.14 93 HIS A N 7
ATOM 10873 C CA . HIS A 1 93 ? -1.176 -17.663 -17.233 1.00 42.51 93 HIS A CA 7
ATOM 10874 C C . HIS A 1 93 ? -2.042 -17.677 -18.509 1.00 63.00 93 HIS A C 7
ATOM 10875 O O . HIS A 1 93 ? -2.773 -16.726 -18.795 1.00 41.11 93 HIS A O 7
ATOM 10890 N N . HIS A 1 94 ? -1.928 -18.751 -19.287 1.00 11.33 94 HIS A N 7
ATOM 10891 C CA . HIS A 1 94 ? -2.719 -18.910 -20.513 1.00 55.55 94 HIS A CA 7
ATOM 10892 C C . HIS A 1 94 ? -4.229 -18.943 -20.216 1.00 54.11 94 HIS A C 7
ATOM 10893 O O . HIS A 1 94 ? -4.743 -19.906 -19.642 1.00 61.53 94 HIS A O 7
ATOM 10908 N N . HIS A 1 95 ? -4.929 -17.876 -20.605 1.00 52.22 95 HIS A N 7
ATOM 10909 C CA . HIS A 1 95 ? -6.381 -17.784 -20.402 1.00 32.11 95 HIS A CA 7
ATOM 10910 C C . HIS A 1 95 ? -7.128 -18.938 -21.092 1.00 72.24 95 HIS A C 7
ATOM 10911 O O . HIS A 1 95 ? -6.680 -19.457 -22.117 1.00 43.34 95 HIS A O 7
ATOM 10926 N N . HIS A 1 96 ? -8.271 -19.324 -20.530 1.00 31.33 96 HIS A N 7
ATOM 10927 C CA . HIS A 1 96 ? -9.086 -20.408 -21.092 1.00 22.13 96 HIS A CA 7
ATOM 10928 C C . HIS A 1 96 ? -9.580 -20.088 -22.519 1.00 55.12 96 HIS A C 7
ATOM 10929 O O . HIS A 1 96 ? -9.594 -18.929 -22.948 1.00 23.23 96 HIS A O 7
ATOM 10944 N N . HIS A 1 97 ? -9.972 -21.133 -23.249 1.00 12.43 97 HIS A N 7
ATOM 10945 C CA . HIS A 1 97 ? -10.459 -20.991 -24.636 1.00 32.42 97 HIS A CA 7
ATOM 10946 C C . HIS A 1 97 ? -11.894 -21.533 -24.787 1.00 5.11 97 HIS A C 7
ATOM 10947 O O . HIS A 1 97 ? -12.052 -22.760 -24.971 1.00 36.70 97 HIS A O 7
ATOM 10963 N N . MET A 1 1 ? 7.911 -17.360 -9.224 1.00 13.32 1 MET A N 8
ATOM 10964 C CA . MET A 1 1 ? 6.476 -17.669 -8.977 1.00 34.45 1 MET A CA 8
ATOM 10965 C C . MET A 1 1 ? 6.139 -19.106 -9.395 1.00 31.52 1 MET A C 8
ATOM 10966 O O . MET A 1 1 ? 7.034 -19.893 -9.695 1.00 44.23 1 MET A O 8
ATOM 10982 N N . ASP A 1 2 ? 4.851 -19.454 -9.409 1.00 11.23 2 ASP A N 8
ATOM 10983 C CA . ASP A 1 2 ? 4.438 -20.836 -9.682 1.00 12.03 2 ASP A CA 8
ATOM 10984 C C . ASP A 1 2 ? 4.351 -21.120 -11.192 1.00 62.35 2 ASP A C 8
ATOM 10985 O O . ASP A 1 2 ? 4.202 -20.203 -12.007 1.00 21.04 2 ASP A O 8
ATOM 10994 N N . ARG A 1 3 ? 4.417 -22.398 -11.554 1.00 70.30 3 ARG A N 8
ATOM 10995 C CA . ARG A 1 3 ? 4.397 -22.814 -12.959 1.00 73.33 3 ARG A CA 8
ATOM 10996 C C . ARG A 1 3 ? 3.040 -23.435 -13.349 1.00 75.24 3 ARG A C 8
ATOM 10997 O O . ARG A 1 3 ? 2.579 -23.276 -14.481 1.00 54.01 3 ARG A O 8
ATOM 11018 N N . LYS A 1 4 ? 2.393 -24.129 -12.409 1.00 41.35 4 LYS A N 8
ATOM 11019 C CA . LYS A 1 4 ? 1.113 -24.796 -12.688 1.00 24.42 4 LYS A CA 8
ATOM 11020 C C . LYS A 1 4 ? -0.012 -23.761 -12.831 1.00 63.25 4 LYS A C 8
ATOM 11021 O O . LYS A 1 4 ? -0.961 -23.955 -13.589 1.00 52.14 4 LYS A O 8
ATOM 11040 N N . LEU A 1 5 ? 0.121 -22.644 -12.114 1.00 45.42 5 LEU A N 8
ATOM 11041 C CA . LEU A 1 5 ? -0.849 -21.541 -12.186 1.00 22.01 5 LEU A CA 8
ATOM 11042 C C . LEU A 1 5 ? -1.011 -21.008 -13.623 1.00 31.33 5 LEU A C 8
ATOM 11043 O O . LEU A 1 5 ? -2.023 -20.390 -13.954 1.00 54.51 5 LEU A O 8
ATOM 11059 N N . LEU A 1 6 ? -0.017 -21.254 -14.472 1.00 64.45 6 LEU A N 8
ATOM 11060 C CA . LEU A 1 6 ? -0.098 -20.880 -15.891 1.00 22.45 6 LEU A CA 8
ATOM 11061 C C . LEU A 1 6 ? -1.023 -21.840 -16.660 1.00 42.05 6 LEU A C 8
ATOM 11062 O O . LEU A 1 6 ? -1.661 -21.456 -17.640 1.00 60.22 6 LEU A O 8
ATOM 11078 N N . HIS A 1 7 ? -1.096 -23.086 -16.197 1.00 54.30 7 HIS A N 8
ATOM 11079 C CA . HIS A 1 7 ? -1.912 -24.122 -16.848 1.00 31.24 7 HIS A CA 8
ATOM 11080 C C . HIS A 1 7 ? -3.314 -24.225 -16.216 1.00 5.00 7 HIS A C 8
ATOM 11081 O O . HIS A 1 7 ? -4.234 -24.784 -16.814 1.00 4.11 7 HIS A O 8
ATOM 11096 N N . LEU A 1 8 ? -3.466 -23.692 -15.006 1.00 33.34 8 LEU A N 8
ATOM 11097 C CA . LEU A 1 8 ? -4.758 -23.714 -14.304 1.00 52.22 8 LEU A CA 8
ATOM 11098 C C . LEU A 1 8 ? -5.727 -22.655 -14.851 1.00 20.12 8 LEU A C 8
ATOM 11099 O O . LEU A 1 8 ? -5.315 -21.688 -15.499 1.00 1.22 8 LEU A O 8
ATOM 11115 N N . LEU A 1 9 ? -7.018 -22.852 -14.580 1.00 41.41 9 LEU A N 8
ATOM 11116 C CA . LEU A 1 9 ? -8.066 -21.904 -14.983 1.00 63.03 9 LEU A CA 8
ATOM 11117 C C . LEU A 1 9 ? -7.809 -20.514 -14.359 1.00 25.14 9 LEU A C 8
ATOM 11118 O O . LEU A 1 9 ? -7.510 -20.403 -13.167 1.00 62.54 9 LEU A O 8
ATOM 11134 N N . CYS A 1 10 ? -7.943 -19.461 -15.166 1.00 14.24 10 CYS A N 8
ATOM 11135 C CA . CYS A 1 10 ? -7.626 -18.096 -14.719 1.00 71.20 10 CYS A CA 8
ATOM 11136 C C . CYS A 1 10 ? -8.749 -17.503 -13.857 1.00 2.14 10 CYS A C 8
ATOM 11137 O O . CYS A 1 10 ? -9.925 -17.567 -14.211 1.00 1.53 10 CYS A O 8
ATOM 11145 N N . SER A 1 11 ? -8.372 -16.902 -12.732 1.00 22.42 11 SER A N 8
ATOM 11146 C CA . SER A 1 11 ? -9.341 -16.284 -11.814 1.00 42.20 11 SER A CA 8
ATOM 11147 C C . SER A 1 11 ? -9.472 -14.780 -12.085 1.00 1.22 11 SER A C 8
ATOM 11148 O O . SER A 1 11 ? -8.511 -14.143 -12.521 1.00 74.12 11 SER A O 8
ATOM 11156 N N . PRO A 1 12 ? -10.661 -14.190 -11.832 1.00 73.42 12 PRO A N 8
ATOM 11157 C CA . PRO A 1 12 ? -10.894 -12.745 -12.043 1.00 5.04 12 PRO A CA 8
ATOM 11158 C C . PRO A 1 12 ? -9.799 -11.855 -11.424 1.00 24.12 12 PRO A C 8
ATOM 11159 O O . PRO A 1 12 ? -9.651 -11.794 -10.205 1.00 33.05 12 PRO A O 8
ATOM 11170 N N . ASP A 1 13 ? -9.034 -11.174 -12.281 1.00 31.15 13 ASP A N 8
ATOM 11171 C CA . ASP A 1 13 ? -7.939 -10.293 -11.841 1.00 13.14 13 ASP A CA 8
ATOM 11172 C C . ASP A 1 13 ? -8.408 -9.255 -10.804 1.00 11.30 13 ASP A C 8
ATOM 11173 O O . ASP A 1 13 ? -7.643 -8.844 -9.931 1.00 51.01 13 ASP A O 8
ATOM 11182 N N . THR A 1 14 ? -9.667 -8.842 -10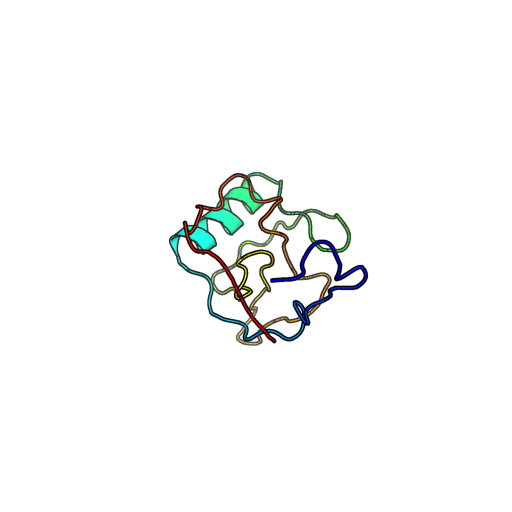.910 1.00 52.21 14 THR A N 8
ATOM 11183 C CA . THR A 1 14 ? -10.243 -7.844 -9.999 1.00 15.10 14 THR A CA 8
ATOM 11184 C C . THR A 1 14 ? -10.655 -8.454 -8.650 1.00 42.44 14 THR A C 8
ATOM 11185 O O . THR A 1 14 ? -10.567 -7.798 -7.611 1.00 4.33 14 THR A O 8
ATOM 11196 N N . ARG A 1 15 ? -11.095 -9.711 -8.668 1.00 33.42 15 ARG A N 8
ATOM 11197 C CA . ARG A 1 15 ? -11.611 -10.373 -7.461 1.00 23.13 15 ARG A CA 8
ATOM 11198 C C . ARG A 1 15 ? -10.694 -11.521 -7.009 1.00 12.32 15 ARG A C 8
ATOM 11199 O O . ARG A 1 15 ? -10.761 -12.633 -7.537 1.00 12.01 15 ARG A O 8
ATOM 11220 N N . GLN A 1 16 ? -9.833 -11.239 -6.032 1.00 53.31 16 GLN A N 8
ATOM 11221 C CA . GLN A 1 16 ? -8.894 -12.238 -5.507 1.00 73.20 16 GLN A CA 8
ATOM 11222 C C . GLN A 1 16 ? -8.903 -12.256 -3.968 1.00 11.21 16 GLN A C 8
ATOM 11223 O O . GLN A 1 16 ? -9.233 -11.254 -3.334 1.00 22.43 16 GLN A O 8
ATOM 11237 N N . PRO A 1 17 ? -8.544 -13.399 -3.346 1.00 74.32 17 PRO A N 8
ATOM 11238 C CA . PRO A 1 17 ? -8.435 -13.506 -1.877 1.00 23.22 17 PRO A CA 8
ATOM 11239 C C . PRO A 1 17 ? -7.518 -12.433 -1.261 1.00 4.15 17 PRO A C 8
ATOM 11240 O O . PRO A 1 17 ? -6.398 -12.205 -1.733 1.00 23.51 17 PRO A O 8
ATOM 11251 N N . LEU A 1 18 ? -8.002 -11.780 -0.206 1.00 3.51 18 LEU A N 8
ATOM 11252 C CA . LEU A 1 18 ? -7.257 -10.715 0.468 1.00 13.44 18 LEU A CA 8
ATOM 11253 C C . LEU A 1 18 ? -6.345 -11.302 1.563 1.00 4.32 18 LEU A C 8
ATOM 11254 O O . LEU A 1 18 ? -6.817 -11.932 2.512 1.00 32.42 18 LEU A O 8
ATOM 11270 N N . SER A 1 19 ? -5.037 -11.085 1.427 1.00 53.33 19 SER A N 8
ATOM 11271 C CA . SER A 1 19 ? -4.038 -11.705 2.314 1.00 1.01 19 SER A CA 8
ATOM 11272 C C . SER A 1 19 ? -3.240 -10.667 3.116 1.00 54.21 19 SER A C 8
ATOM 11273 O O . SER A 1 19 ? -3.423 -9.463 2.954 1.00 41.15 19 SER A O 8
ATOM 11281 N N . LEU A 1 20 ? -2.355 -11.150 3.990 1.00 43.12 20 LEU A N 8
ATOM 11282 C CA . LEU A 1 20 ? -1.455 -10.284 4.770 1.00 0.12 20 LEU A CA 8
ATOM 11283 C C . LEU A 1 20 ? -0.186 -9.965 3.946 1.00 75.24 20 LEU A C 8
ATOM 11284 O O . LEU A 1 20 ? 0.373 -10.846 3.292 1.00 52.32 20 LEU A O 8
ATOM 11300 N N . LEU A 1 21 ? 0.264 -8.707 3.974 1.00 31.21 21 LEU A N 8
ATOM 11301 C CA . LEU A 1 21 ? 1.395 -8.269 3.135 1.00 52.23 21 LEU A CA 8
ATOM 11302 C C . LEU A 1 21 ? 2.762 -8.688 3.711 1.00 44.53 21 LEU A C 8
ATOM 11303 O O . LEU A 1 21 ? 3.052 -8.472 4.888 1.00 72.54 21 LEU A O 8
ATOM 11319 N N . GLU A 1 22 ? 3.596 -9.276 2.853 1.00 33.15 22 GLU A N 8
ATOM 11320 C CA . GLU A 1 22 ? 4.978 -9.631 3.204 1.00 70.54 22 GLU A CA 8
ATOM 11321 C C . GLU A 1 22 ? 5.777 -8.389 3.648 1.00 73.12 22 GLU A C 8
ATOM 11322 O O . GLU A 1 22 ? 5.670 -7.324 3.036 1.00 45.22 22 GLU A O 8
ATOM 11334 N N . SER A 1 23 ? 6.594 -8.536 4.694 1.00 43.54 23 SER A N 8
ATOM 11335 C CA . SER A 1 23 ? 7.354 -7.400 5.252 1.00 20.21 23 SER A CA 8
ATOM 11336 C C . SER A 1 23 ? 8.299 -6.774 4.212 1.00 73.32 23 SER A C 8
ATOM 11337 O O . SER A 1 23 ? 8.522 -5.562 4.223 1.00 4.31 23 SER A O 8
ATOM 11345 N N . LYS A 1 24 ? 8.842 -7.597 3.310 1.00 14.20 24 LYS A N 8
ATOM 11346 C CA . LYS A 1 24 ? 9.650 -7.091 2.183 1.00 13.23 24 LYS A CA 8
ATOM 11347 C C . LYS A 1 24 ? 8.868 -6.058 1.357 1.00 20.11 24 LYS A C 8
ATOM 11348 O O . LYS A 1 24 ? 9.421 -5.043 0.927 1.00 72.12 24 LYS A O 8
ATOM 11367 N N . GLY A 1 25 ? 7.588 -6.330 1.126 1.00 33.13 25 GLY A N 8
ATOM 11368 C CA . GLY A 1 25 ? 6.726 -5.362 0.461 1.00 2.23 25 GLY A CA 8
ATOM 11369 C C . GLY A 1 25 ? 6.331 -4.213 1.386 1.00 53.33 25 GLY A C 8
ATOM 11370 O O . GLY A 1 25 ? 6.331 -3.050 0.987 1.00 70.24 25 GLY A O 8
ATOM 11374 N N . LEU A 1 26 ? 6.036 -4.549 2.642 1.00 40.01 26 LEU A N 8
ATOM 11375 C CA . LEU A 1 26 ? 5.565 -3.577 3.638 1.00 22.34 26 LEU A CA 8
ATOM 11376 C C . LEU A 1 26 ? 6.505 -2.365 3.745 1.00 13.41 26 LEU A C 8
ATOM 11377 O O . LEU A 1 26 ? 6.064 -1.210 3.686 1.00 72.31 26 LEU A O 8
ATOM 11393 N N . GLU A 1 27 ? 7.802 -2.627 3.894 1.00 41.22 27 GLU A N 8
ATOM 11394 C CA . GLU A 1 27 ? 8.790 -1.547 3.964 1.00 24.53 27 GLU A CA 8
ATOM 11395 C C . GLU A 1 27 ? 8.863 -0.771 2.638 1.00 45.15 27 GLU A C 8
ATOM 11396 O O . GLU A 1 27 ? 9.122 0.431 2.631 1.00 75.15 27 GLU A O 8
ATOM 11408 N N . ALA A 1 28 ? 8.610 -1.457 1.519 1.00 61.03 28 ALA A N 8
ATOM 11409 C CA . ALA A 1 28 ? 8.621 -0.814 0.201 1.00 62.12 28 ALA A CA 8
ATOM 11410 C C . ALA A 1 28 ? 7.472 0.198 0.075 1.00 21.32 28 ALA A C 8
ATOM 11411 O O . ALA A 1 28 ? 7.632 1.269 -0.512 1.00 43.32 28 ALA A O 8
ATOM 11418 N N . LEU A 1 29 ? 6.310 -0.153 0.631 1.00 25.02 29 LEU A N 8
ATOM 11419 C CA . LEU A 1 29 ? 5.171 0.774 0.697 1.00 74.33 29 LEU A CA 8
ATOM 11420 C C . LEU A 1 29 ? 5.528 2.028 1.511 1.00 33.23 29 LEU A C 8
ATOM 11421 O O . LEU A 1 29 ? 5.316 3.152 1.057 1.00 53.11 29 LEU A O 8
ATOM 11437 N N . ASN A 1 30 ? 6.085 1.827 2.707 1.00 35.22 30 ASN A N 8
ATOM 11438 C CA . ASN A 1 30 ? 6.494 2.947 3.571 1.00 62.35 30 ASN A CA 8
ATOM 11439 C C . ASN A 1 30 ? 7.525 3.858 2.880 1.00 70.44 30 ASN A C 8
ATOM 11440 O O . ASN A 1 30 ? 7.404 5.085 2.920 1.00 75.45 30 ASN A O 8
ATOM 11451 N N . LYS A 1 31 ? 8.530 3.256 2.243 1.00 1.33 31 LYS A N 8
ATOM 11452 C CA . LYS A 1 31 ? 9.533 4.014 1.482 1.00 2.51 31 LYS A CA 8
ATOM 11453 C C . LYS A 1 31 ? 8.871 4.874 0.390 1.00 64.11 31 LYS A C 8
ATOM 11454 O O . LYS A 1 31 ? 9.238 6.036 0.180 1.00 22.11 31 LYS A O 8
ATOM 11473 N N . ALA A 1 32 ? 7.894 4.290 -0.299 1.00 42.20 32 ALA A N 8
ATOM 11474 C CA . ALA A 1 32 ? 7.145 4.987 -1.347 1.00 21.22 32 ALA A CA 8
ATOM 11475 C C . ALA A 1 32 ? 6.270 6.115 -0.770 1.00 52.32 32 ALA A C 8
ATOM 11476 O O . ALA A 1 32 ? 6.076 7.156 -1.408 1.00 42.55 32 ALA A O 8
ATOM 11483 N N . ILE A 1 33 ? 5.737 5.895 0.434 1.00 72.50 33 ILE A N 8
ATOM 11484 C CA . ILE A 1 33 ? 4.955 6.917 1.143 1.00 63.05 33 ILE A CA 8
ATOM 11485 C C . ILE A 1 33 ? 5.823 8.145 1.467 1.00 53.31 33 ILE A C 8
ATOM 11486 O O . ILE A 1 33 ? 5.425 9.287 1.222 1.00 63.25 33 ILE A O 8
ATOM 11502 N N . VAL A 1 34 ? 7.022 7.897 1.996 1.00 51.12 34 VAL A N 8
ATOM 11503 C CA . VAL A 1 34 ? 7.993 8.969 2.254 1.00 53.32 34 VAL A CA 8
ATOM 11504 C C . VAL A 1 34 ? 8.399 9.662 0.942 1.00 0.45 34 VAL A C 8
ATOM 11505 O O . VAL A 1 34 ? 8.630 10.872 0.903 1.00 10.30 34 VAL A O 8
ATOM 11518 N N . SER A 1 35 ? 8.468 8.877 -0.135 1.00 60.53 35 SER A N 8
ATOM 11519 C CA . SER A 1 35 ? 8.811 9.400 -1.469 1.00 42.12 35 SER A CA 8
ATOM 11520 C C . SER A 1 35 ? 7.599 10.059 -2.158 1.00 51.11 35 SER A C 8
ATOM 11521 O O . SER A 1 35 ? 7.712 10.582 -3.269 1.00 43.51 35 SER A O 8
ATOM 11529 N N . GLY A 1 36 ? 6.439 10.013 -1.500 1.00 33.24 36 GLY A N 8
ATOM 11530 C CA . GLY A 1 36 ? 5.234 10.661 -2.021 1.00 14.44 36 GLY A CA 8
ATOM 11531 C C . GLY A 1 36 ? 4.812 10.173 -3.407 1.00 35.00 36 GLY A C 8
ATOM 11532 O O . GLY A 1 36 ? 4.437 10.971 -4.267 1.00 3.24 36 GLY A O 8
ATOM 11536 N N . THR A 1 37 ? 4.878 8.862 -3.632 1.00 2.35 37 THR A N 8
ATOM 11537 C CA . THR A 1 37 ? 4.476 8.277 -4.928 1.00 54.40 37 THR A CA 8
ATOM 11538 C C . THR A 1 37 ? 3.287 7.315 -4.775 1.00 13.30 37 THR A C 8
ATOM 11539 O O . THR A 1 37 ? 2.870 6.666 -5.736 1.00 43.32 37 THR A O 8
ATOM 11550 N N . VAL A 1 38 ? 2.739 7.238 -3.567 1.00 34.10 38 VAL A N 8
ATOM 11551 C CA . VAL A 1 38 ? 1.622 6.332 -3.275 1.00 61.15 38 VAL A CA 8
ATOM 11552 C C . VAL A 1 38 ? 0.261 6.997 -3.529 1.00 31.33 38 VAL A C 8
ATOM 11553 O O . VAL A 1 38 ? -0.179 7.861 -2.766 1.00 4.30 38 VAL A O 8
ATOM 11566 N N . GLN A 1 39 ? -0.401 6.589 -4.609 1.00 4.23 39 GLN A N 8
ATOM 11567 C CA . GLN A 1 39 ? -1.756 7.057 -4.914 1.00 12.03 39 GLN A CA 8
ATOM 11568 C C . GLN A 1 39 ? -2.790 5.943 -4.693 1.00 11.04 39 GLN A C 8
ATOM 11569 O O . GLN A 1 39 ? -2.627 4.822 -5.182 1.00 71.32 39 GLN A O 8
ATOM 11583 N N . ARG A 1 40 ? -3.848 6.259 -3.947 1.00 2.13 40 ARG A N 8
ATOM 11584 C CA . ARG A 1 40 ? -4.955 5.318 -3.730 1.00 72.42 40 ARG A CA 8
ATOM 11585 C C . ARG A 1 40 ? -5.921 5.300 -4.930 1.00 34.24 40 ARG A C 8
ATOM 11586 O O . ARG A 1 40 ? -5.644 5.900 -5.968 1.00 11.12 40 ARG A O 8
ATOM 11607 N N . ALA A 1 41 ? -7.058 4.613 -4.775 1.00 53.52 41 ALA A N 8
ATOM 11608 C CA . ALA A 1 41 ? -8.070 4.510 -5.841 1.00 73.42 41 ALA A CA 8
ATOM 11609 C C . ALA A 1 41 ? -8.489 5.884 -6.400 1.00 3.41 41 ALA A C 8
ATOM 11610 O O . ALA A 1 41 ? -8.581 6.067 -7.614 1.00 2.55 41 ALA A O 8
ATOM 11617 N N . ASP A 1 42 ? -8.741 6.850 -5.511 1.00 10.34 42 ASP A N 8
ATOM 11618 C CA . ASP A 1 42 ? -9.120 8.213 -5.929 1.00 52.32 42 ASP A CA 8
ATOM 11619 C C . ASP A 1 42 ? -7.905 9.021 -6.427 1.00 33.53 42 ASP A C 8
ATOM 11620 O O . ASP A 1 42 ? -8.027 10.199 -6.775 1.00 54.25 42 ASP A O 8
ATOM 11629 N N . GLY A 1 43 ? -6.735 8.390 -6.450 1.00 40.43 43 GLY A N 8
ATOM 11630 C CA . GLY A 1 43 ? -5.508 9.083 -6.831 1.00 10.21 43 GLY A CA 8
ATOM 11631 C C . GLY A 1 43 ? -4.903 9.887 -5.681 1.00 71.14 43 GLY A C 8
ATOM 11632 O O . GLY A 1 43 ? -3.862 10.528 -5.839 1.00 51.14 43 GLY A O 8
ATOM 11636 N N . SER A 1 44 ? -5.557 9.839 -4.521 1.00 45.02 44 SER A N 8
ATOM 11637 C CA . SER A 1 44 ? -5.108 10.574 -3.330 1.00 34.11 44 SER A CA 8
ATOM 11638 C C . SER A 1 44 ? -3.717 10.125 -2.868 1.00 15.40 44 SER A C 8
ATOM 11639 O O . SER A 1 44 ? -3.429 8.927 -2.802 1.00 22.32 44 SER A O 8
ATOM 11647 N N . ILE A 1 45 ? -2.869 11.093 -2.535 1.00 42.35 45 ILE A N 8
ATOM 11648 C CA . ILE A 1 45 ? -1.507 10.812 -2.069 1.00 51.40 45 ILE A CA 8
ATOM 11649 C C . ILE A 1 45 ? -1.499 10.397 -0.590 1.00 21.42 45 ILE A C 8
ATOM 11650 O O . ILE A 1 45 ? -1.949 11.148 0.276 1.00 74.42 45 ILE A O 8
ATOM 11666 N N . GLN A 1 46 ? -0.994 9.199 -0.306 1.00 13.24 46 GLN A N 8
ATOM 11667 C CA . GLN A 1 46 ? -0.832 8.741 1.077 1.00 1.52 46 GLN A CA 8
ATOM 11668 C C . GLN A 1 46 ? 0.498 9.244 1.658 1.00 31.31 46 GLN A C 8
ATOM 11669 O O . GLN A 1 46 ? 1.571 8.768 1.289 1.00 22.11 46 GLN A O 8
ATOM 11683 N N . ASN A 1 47 ? 0.415 10.221 2.555 1.00 2.42 47 ASN A N 8
ATOM 11684 C CA . ASN A 1 47 ? 1.607 10.818 3.172 1.00 23.01 47 ASN A CA 8
ATOM 11685 C C . ASN A 1 47 ? 1.890 10.208 4.554 1.00 73.54 47 ASN A C 8
ATOM 11686 O O . ASN A 1 47 ? 2.957 10.421 5.139 1.00 45.33 47 ASN A O 8
ATOM 11697 N N . GLN A 1 48 ? 0.929 9.445 5.064 1.00 61.41 48 GLN A N 8
ATOM 11698 C CA . GLN A 1 48 ? 1.043 8.812 6.380 1.00 5.50 48 GLN A CA 8
ATOM 11699 C C . GLN A 1 48 ? 1.486 7.344 6.258 1.00 15.21 48 GLN A C 8
ATOM 11700 O O . GLN A 1 48 ? 0.778 6.514 5.687 1.00 74.41 48 GLN A O 8
ATOM 11714 N N . SER A 1 49 ? 2.666 7.039 6.793 1.00 61.45 49 SER A N 8
ATOM 11715 C CA . SER A 1 49 ? 3.232 5.681 6.738 1.00 73.13 49 SER A CA 8
ATOM 11716 C C . SER A 1 49 ? 2.364 4.657 7.491 1.00 42.40 49 SER A C 8
ATOM 11717 O O . SER A 1 49 ? 1.566 5.017 8.360 1.00 63.12 49 SER A O 8
ATOM 11725 N N . LEU A 1 50 ? 2.532 3.376 7.159 1.00 51.04 50 LEU A N 8
ATOM 11726 C CA . LEU A 1 50 ? 1.727 2.305 7.761 1.00 71.23 50 LEU A CA 8
ATOM 11727 C C . LEU A 1 50 ? 2.608 1.184 8.339 1.00 3.41 50 LEU A C 8
ATOM 11728 O O . LEU A 1 50 ? 3.624 0.805 7.753 1.00 63.32 50 LEU A O 8
ATOM 11744 N N . HIS A 1 51 ? 2.216 0.664 9.503 1.00 11.11 51 HIS A N 8
ATOM 11745 C CA . HIS A 1 51 ? 3.018 -0.352 10.201 1.00 12.44 51 HIS A CA 8
ATOM 11746 C C . HIS A 1 51 ? 2.705 -1.781 9.726 1.00 52.53 51 HIS A C 8
ATOM 11747 O O . HIS A 1 51 ? 3.531 -2.679 9.869 1.00 35.12 51 HIS A O 8
ATOM 11762 N N . GLU A 1 52 ? 1.511 -1.987 9.171 1.00 2.45 52 GLU A N 8
ATOM 11763 C CA . GLU A 1 52 ? 1.131 -3.293 8.618 1.00 52.32 52 GLU A CA 8
ATOM 11764 C C . GLU A 1 52 ? 0.110 -3.118 7.478 1.00 54.12 52 GLU A C 8
ATOM 11765 O O . GLU A 1 52 ? -0.623 -2.127 7.437 1.00 4.14 52 GLU A O 8
ATOM 11777 N N . ALA A 1 53 ? 0.070 -4.073 6.548 1.00 44.31 53 ALA A N 8
ATOM 11778 C CA . ALA A 1 53 ? -0.776 -3.949 5.354 1.00 0.41 53 ALA A CA 8
ATOM 11779 C C . ALA A 1 53 ? -1.290 -5.308 4.847 1.00 52.10 53 ALA A C 8
ATOM 11780 O O . ALA A 1 53 ? -0.926 -6.365 5.365 1.00 1.12 53 ALA A O 8
ATOM 11787 N N . LEU A 1 54 ? -2.131 -5.255 3.817 1.00 3.43 54 LEU A N 8
ATOM 11788 C CA . LEU A 1 54 ? -2.783 -6.441 3.250 1.00 52.32 54 LEU A CA 8
ATOM 11789 C C . LEU A 1 54 ? -2.540 -6.518 1.729 1.00 70.14 54 LEU A C 8
ATOM 11790 O O . LEU A 1 54 ? -2.580 -5.502 1.042 1.00 10.45 54 LEU A O 8
ATOM 11806 N N . ILE A 1 55 ? -2.301 -7.717 1.202 1.00 65.45 55 ILE A N 8
ATOM 11807 C CA . ILE A 1 55 ? -1.933 -7.877 -0.215 1.00 74.53 55 ILE A CA 8
ATOM 11808 C C . ILE A 1 55 ? -2.876 -8.837 -0.969 1.00 42.44 55 ILE A C 8
ATOM 11809 O O . ILE A 1 55 ? -3.313 -9.856 -0.432 1.00 54.32 55 ILE A O 8
ATOM 11825 N N . THR A 1 56 ? -3.189 -8.492 -2.217 1.00 1.01 56 THR A N 8
ATOM 11826 C CA . THR A 1 56 ? -3.924 -9.393 -3.121 1.00 43.02 56 THR A CA 8
ATOM 11827 C C . THR A 1 56 ? -3.024 -10.539 -3.609 1.00 75.41 56 THR A C 8
ATOM 11828 O O . THR A 1 56 ? -1.803 -10.395 -3.663 1.00 44.44 56 THR A O 8
ATOM 11839 N N . ARG A 1 57 ? -3.626 -11.673 -3.976 1.00 72.34 57 ARG A N 8
ATOM 11840 C CA . ARG A 1 57 ? -2.855 -12.870 -4.363 1.00 21.42 57 ARG A CA 8
ATOM 11841 C C . ARG A 1 57 ? -1.912 -12.623 -5.556 1.00 71.41 57 ARG A C 8
ATOM 11842 O O . ARG A 1 57 ? -0.809 -13.169 -5.597 1.00 41.13 57 ARG A O 8
ATOM 11863 N N . ASP A 1 58 ? -2.333 -11.798 -6.514 1.00 14.20 58 ASP A N 8
ATOM 11864 C CA . ASP A 1 58 ? -1.494 -11.490 -7.682 1.00 5.01 58 ASP A CA 8
ATOM 11865 C C . ASP A 1 58 ? -0.624 -10.242 -7.429 1.00 43.15 58 ASP A C 8
ATOM 11866 O O . ASP A 1 58 ? 0.135 -9.815 -8.299 1.00 31.01 58 ASP A O 8
ATOM 11875 N N . ARG A 1 59 ? -0.731 -9.676 -6.221 1.00 62.45 59 ARG A N 8
ATOM 11876 C CA . ARG A 1 59 ? 0.069 -8.511 -5.816 1.00 71.23 59 ARG A CA 8
ATOM 11877 C C . ARG A 1 59 ? -0.320 -7.242 -6.597 1.00 21.12 59 ARG A C 8
ATOM 11878 O O . ARG A 1 59 ? 0.502 -6.346 -6.793 1.00 51.45 59 ARG A O 8
ATOM 11899 N N . LYS A 1 60 ? -1.586 -7.154 -7.011 1.00 33.40 60 LYS A N 8
ATOM 11900 C CA . LYS A 1 60 ? -2.081 -5.986 -7.755 1.00 14.43 60 LYS A CA 8
ATOM 11901 C C . LYS A 1 60 ? -2.455 -4.834 -6.804 1.00 41.14 60 LYS A C 8
ATOM 11902 O O . LYS A 1 60 ? -1.943 -3.717 -6.921 1.00 22.11 60 LYS A O 8
ATOM 11921 N N . GLN A 1 61 ? -3.354 -5.117 -5.861 1.00 64.44 61 GLN A N 8
ATOM 11922 C CA . GLN A 1 61 ? -3.836 -4.102 -4.913 1.00 64.15 61 GLN A CA 8
ATOM 11923 C C . GLN A 1 61 ? -3.362 -4.380 -3.479 1.00 41.55 61 GLN A C 8
ATOM 11924 O O . GLN A 1 61 ? -3.125 -5.532 -3.096 1.00 4.22 61 GLN A O 8
ATOM 11938 N N . VAL A 1 62 ? -3.232 -3.307 -2.701 1.00 62.14 62 VAL A N 8
ATOM 11939 C CA . VAL A 1 62 ? -2.813 -3.385 -1.298 1.00 11.42 62 VAL A CA 8
ATOM 11940 C C . VAL A 1 62 ? -3.789 -2.608 -0.398 1.00 31.20 62 VAL A C 8
ATOM 11941 O O . VAL A 1 62 ? -4.347 -1.594 -0.808 1.00 75.41 62 VAL A O 8
ATOM 11954 N N . PHE A 1 63 ? -4.001 -3.095 0.817 1.00 4.21 63 PHE A N 8
ATOM 11955 C CA . PHE A 1 63 ? -4.823 -2.386 1.810 1.00 14.30 63 PHE A CA 8
ATOM 11956 C C . PHE A 1 63 ? -4.004 -2.096 3.078 1.00 52.20 63 PHE A C 8
ATOM 11957 O O . PHE A 1 63 ? -2.935 -2.668 3.280 1.00 41.15 63 PHE A O 8
ATOM 11974 N N . ARG A 1 64 ? -4.503 -1.210 3.932 1.00 14.32 64 ARG A N 8
ATOM 11975 C CA . ARG A 1 64 ? -3.745 -0.765 5.109 1.00 11.20 64 ARG A CA 8
ATOM 11976 C C . ARG A 1 64 ? -4.279 -1.377 6.416 1.00 33.11 64 ARG A C 8
ATOM 11977 O O . ARG A 1 64 ? -5.455 -1.717 6.526 1.00 61.33 64 ARG A O 8
ATOM 11998 N N . ILE A 1 65 ? -3.395 -1.540 7.398 1.00 61.22 65 ILE A N 8
ATOM 11999 C CA . ILE A 1 65 ? -3.798 -1.893 8.761 1.00 64.00 65 ILE A CA 8
ATOM 12000 C C . ILE A 1 65 ? -3.230 -0.872 9.757 1.00 72.14 65 ILE A C 8
ATOM 12001 O O . ILE A 1 65 ? -2.013 -0.720 9.885 1.00 3.45 65 ILE A O 8
ATOM 12017 N N . GLU A 1 66 ? -4.114 -0.167 10.452 1.00 20.32 66 GLU A N 8
ATOM 12018 C CA . GLU A 1 66 ? -3.700 0.848 11.424 1.00 62.11 66 GLU A CA 8
ATOM 12019 C C . GLU A 1 66 ? -4.385 0.624 12.781 1.00 74.43 66 GLU A C 8
ATOM 12020 O O . GLU A 1 66 ? -5.603 0.448 12.852 1.00 42.13 66 GLU A O 8
ATOM 12032 N N . ASP A 1 67 ? -3.586 0.597 13.850 1.00 14.41 67 ASP A N 8
ATOM 12033 C CA . ASP A 1 67 ? -4.100 0.412 15.212 1.00 0.34 67 ASP A CA 8
ATOM 12034 C C . ASP A 1 67 ? -4.826 -0.944 15.353 1.00 42.53 67 ASP A C 8
ATOM 12035 O O . ASP A 1 67 ? -5.821 -1.057 16.066 1.00 30.24 67 ASP A O 8
ATOM 12044 N N . SER A 1 68 ? -4.296 -1.968 14.667 1.00 21.34 68 SER A N 8
ATOM 12045 C CA . SER A 1 68 ? -4.886 -3.325 14.652 1.00 50.24 68 SER A CA 8
ATOM 12046 C C . SER A 1 68 ? -6.213 -3.376 13.873 1.00 73.42 68 SER A C 8
ATOM 12047 O O . SER A 1 68 ? -6.888 -4.406 13.849 1.00 23.23 68 SER A O 8
ATOM 12055 N N . ILE A 1 69 ? -6.586 -2.267 13.235 1.00 33.23 69 ILE A N 8
ATOM 12056 C CA . ILE A 1 69 ? -7.813 -2.212 12.432 1.00 20.45 69 ILE A CA 8
ATOM 12057 C C . ILE A 1 69 ? -7.510 -2.455 10.940 1.00 72.42 69 ILE A C 8
ATOM 12058 O O . ILE A 1 69 ? -6.802 -1.667 10.306 1.00 71.01 69 ILE A O 8
ATOM 12074 N N . PRO A 1 70 ? -8.032 -3.560 10.359 1.00 62.33 70 PRO A N 8
ATOM 12075 C CA . PRO A 1 70 ? -7.833 -3.872 8.934 1.00 61.32 70 PRO A CA 8
ATOM 12076 C C . PRO A 1 70 ? -8.646 -2.950 8.009 1.00 75.41 70 PRO A C 8
ATOM 12077 O O . PRO A 1 70 ? -9.858 -3.116 7.840 1.00 50.05 70 PRO A O 8
ATOM 12088 N N . VAL A 1 71 ? -7.970 -1.975 7.413 1.00 13.11 71 VAL A N 8
ATOM 12089 C CA . VAL A 1 71 ? -8.627 -0.985 6.556 1.00 23.33 71 VAL A CA 8
ATOM 12090 C C . VAL A 1 71 ? -8.851 -1.524 5.131 1.00 21.43 71 VAL A C 8
ATOM 12091 O O . VAL A 1 71 ? -7.993 -1.393 4.257 1.00 12.54 71 VAL A O 8
ATOM 12104 N N . LEU A 1 72 ? -10.010 -2.148 4.921 1.00 31.25 72 LEU A N 8
ATOM 12105 C CA . LEU A 1 72 ? -10.411 -2.661 3.600 1.00 64.22 72 LEU A CA 8
ATOM 12106 C C . LEU A 1 72 ? -11.112 -1.579 2.752 1.00 43.24 72 LEU A C 8
ATOM 12107 O O . LEU A 1 72 ? -11.840 -1.887 1.803 1.00 22.35 72 LEU A O 8
ATOM 12123 N N . LEU A 1 73 ? -10.872 -0.312 3.087 1.00 52.41 73 LEU A N 8
ATOM 12124 C CA . LEU A 1 73 ? -11.507 0.814 2.394 1.00 62.32 73 LEU A CA 8
ATOM 12125 C C . LEU A 1 73 ? -10.944 1.014 0.973 1.00 12.43 73 LEU A C 8
ATOM 12126 O O . LEU A 1 73 ? -9.729 1.071 0.782 1.00 73.01 73 LEU A O 8
ATOM 12142 N N . PRO A 1 74 ? -11.822 1.143 -0.046 1.00 22.31 74 PRO A N 8
ATOM 12143 C CA . PRO A 1 74 ? -11.392 1.416 -1.432 1.00 25.35 74 PRO A CA 8
ATOM 12144 C C . PRO A 1 74 ? -10.580 2.722 -1.556 1.00 24.53 74 PRO A C 8
ATOM 12145 O O . PRO A 1 74 ? -9.642 2.811 -2.350 1.00 32.21 74 PRO A O 8
ATOM 12156 N N . GLU A 1 75 ? -10.932 3.729 -0.755 1.00 62.42 75 GLU A N 8
ATOM 12157 C CA . GLU A 1 75 ? -10.201 5.007 -0.757 1.00 60.04 75 GLU A CA 8
ATOM 12158 C C . GLU A 1 75 ? -8.781 4.864 -0.180 1.00 24.13 75 GLU A C 8
ATOM 12159 O O . GLU A 1 75 ? -7.961 5.775 -0.308 1.00 42.41 75 GLU A O 8
ATOM 12171 N N . GLU A 1 76 ? -8.501 3.727 0.454 1.00 45.35 76 GLU A N 8
ATOM 12172 C CA . GLU A 1 76 ? -7.161 3.426 0.977 1.00 75.44 76 GLU A CA 8
ATOM 12173 C C . GLU A 1 76 ? -6.500 2.295 0.158 1.00 41.12 76 GLU A C 8
ATOM 12174 O O . GLU A 1 76 ? -5.406 1.827 0.478 1.00 54.13 76 GLU A O 8
ATOM 12186 N N . ALA A 1 77 ? -7.165 1.871 -0.920 1.00 44.31 77 ALA A N 8
ATOM 12187 C CA . ALA A 1 77 ? -6.636 0.817 -1.793 1.00 52.31 77 ALA A CA 8
ATOM 12188 C C . ALA A 1 77 ? -5.392 1.291 -2.565 1.00 75.52 77 ALA A C 8
ATOM 12189 O O . ALA A 1 77 ? -5.481 2.134 -3.462 1.00 0.01 77 ALA A O 8
ATOM 12196 N N . ILE A 1 78 ? -4.234 0.752 -2.195 1.00 12.41 78 ILE A N 8
ATOM 12197 C CA . ILE A 1 78 ? -2.962 1.103 -2.832 1.00 12.10 78 ILE A CA 8
ATOM 12198 C C . ILE A 1 78 ? -2.727 0.279 -4.112 1.00 45.20 78 ILE A C 8
ATOM 12199 O O . ILE A 1 78 ? -2.968 -0.930 -4.138 1.00 21.22 78 ILE A O 8
ATOM 12215 N N . ALA A 1 79 ? -2.249 0.936 -5.167 1.00 73.25 79 ALA A N 8
ATOM 12216 C CA . ALA A 1 79 ? -1.905 0.255 -6.423 1.00 63.15 79 ALA A CA 8
ATOM 12217 C C . ALA A 1 79 ? -0.381 0.056 -6.549 1.00 3.14 79 ALA A C 8
ATOM 12218 O O . ALA A 1 79 ? 0.374 1.026 -6.665 1.00 24.21 79 ALA A O 8
ATOM 12225 N N . THR A 1 80 ? 0.058 -1.204 -6.538 1.00 64.25 80 THR A N 8
ATOM 12226 C CA . THR A 1 80 ? 1.497 -1.541 -6.574 1.00 13.14 80 THR A CA 8
ATOM 12227 C C . THR A 1 80 ? 2.205 -0.976 -7.813 1.00 22.53 80 THR A C 8
ATOM 12228 O O . THR A 1 80 ? 3.393 -0.654 -7.769 1.00 13.31 80 THR A O 8
ATOM 12239 N N . ILE A 1 81 ? 1.465 -0.845 -8.911 1.00 64.04 81 ILE A N 8
ATOM 12240 C CA . ILE A 1 81 ? 2.022 -0.355 -10.181 1.00 74.23 81 ILE A CA 8
ATOM 12241 C C . ILE A 1 81 ? 2.607 1.072 -10.053 1.00 63.31 81 ILE A C 8
ATOM 12242 O O . ILE A 1 81 ? 3.489 1.468 -10.821 1.00 33.22 81 ILE A O 8
ATOM 12258 N N . GLN A 1 82 ? 2.125 1.833 -9.069 1.00 53.24 82 GLN A N 8
ATOM 12259 C CA . GLN A 1 82 ? 2.584 3.214 -8.856 1.00 10.44 82 GLN A CA 8
ATOM 12260 C C . GLN A 1 82 ? 3.732 3.284 -7.829 1.00 53.41 82 GLN A C 8
ATOM 12261 O O . GLN A 1 82 ? 4.289 4.356 -7.574 1.00 20.50 82 GLN A O 8
ATOM 12275 N N . ILE A 1 83 ? 4.086 2.138 -7.247 1.00 15.53 83 ILE A N 8
ATOM 12276 C CA . ILE A 1 83 ? 5.132 2.077 -6.219 1.00 41.02 83 ILE A CA 8
ATOM 12277 C C . ILE A 1 83 ? 6.533 1.945 -6.845 1.00 52.53 83 ILE A C 8
ATOM 12278 O O . ILE A 1 83 ? 6.942 0.865 -7.272 1.00 22.12 83 ILE A O 8
ATOM 12294 N N . ALA A 1 84 ? 7.269 3.055 -6.876 1.00 45.43 84 ALA A N 8
ATOM 12295 C CA . ALA A 1 84 ? 8.615 3.098 -7.473 1.00 63.51 84 ALA A CA 8
ATOM 12296 C C . ALA A 1 84 ? 9.592 2.108 -6.818 1.00 40.03 84 ALA A C 8
ATOM 12297 O O . ALA A 1 84 ? 10.596 1.717 -7.422 1.00 30.41 84 ALA A O 8
ATOM 12304 N N . ASN A 1 85 ? 9.300 1.715 -5.582 1.00 34.24 85 ASN A N 8
ATOM 12305 C CA . ASN A 1 85 ? 10.166 0.801 -4.825 1.00 71.30 85 ASN A CA 8
ATOM 12306 C C . ASN A 1 85 ? 9.823 -0.676 -5.097 1.00 2.34 85 ASN A C 8
ATOM 12307 O O . ASN A 1 85 ? 10.494 -1.579 -4.596 1.00 24.21 85 ASN A O 8
ATOM 12318 N N . PHE A 1 86 ? 8.781 -0.916 -5.892 1.00 23.23 86 PHE A N 8
ATOM 12319 C CA . PHE A 1 86 ? 8.386 -2.279 -6.272 1.00 41.30 86 PHE A CA 8
ATOM 12320 C C . PHE A 1 86 ? 9.122 -2.728 -7.549 1.00 52.33 86 PHE A C 8
ATOM 12321 O O . PHE A 1 86 ? 9.258 -1.949 -8.499 1.00 72.14 86 PHE A O 8
ATOM 12338 N N . PRO A 1 87 ? 9.625 -3.983 -7.583 1.00 65.45 87 PRO A N 8
ATOM 12339 C CA . PRO A 1 87 ? 10.337 -4.532 -8.759 1.00 44.31 87 PRO A CA 8
ATOM 12340 C C . PRO A 1 87 ? 9.492 -4.509 -10.049 1.00 62.12 87 PRO A C 8
ATOM 12341 O O . PRO A 1 87 ? 8.339 -4.953 -10.059 1.00 4.44 87 PRO A O 8
ATOM 12352 N N . ASP A 1 88 ? 10.077 -4.003 -11.134 1.00 54.41 88 ASP A N 8
ATOM 12353 C CA . ASP A 1 88 ? 9.370 -3.873 -12.414 1.00 51.44 88 ASP A CA 8
ATOM 12354 C C . ASP A 1 88 ? 9.503 -5.136 -13.288 1.00 30.44 88 ASP A C 8
ATOM 12355 O O . ASP A 1 88 ? 10.574 -5.424 -13.829 1.00 41.30 88 ASP A O 8
ATOM 12364 N N . LYS A 1 89 ? 8.412 -5.888 -13.417 1.00 24.44 89 LYS A N 8
ATOM 12365 C CA . LYS A 1 89 ? 8.373 -7.039 -14.322 1.00 42.05 89 LYS A CA 8
ATOM 12366 C C . LYS A 1 89 ? 8.139 -6.583 -15.772 1.00 71.12 89 LYS A C 8
ATOM 12367 O O . LYS A 1 89 ? 7.129 -5.942 -16.076 1.00 65.24 89 LYS A O 8
ATOM 12386 N N . LEU A 1 90 ? 9.056 -6.954 -16.666 1.00 61.00 90 LEU A N 8
ATOM 12387 C CA . LEU A 1 90 ? 9.028 -6.483 -18.060 1.00 61.23 90 LEU A CA 8
ATOM 12388 C C . LEU A 1 90 ? 7.954 -7.197 -18.897 1.00 64.15 90 LEU A C 8
ATOM 12389 O O . LEU A 1 90 ? 7.893 -7.040 -20.119 1.00 1.11 90 LEU A O 8
ATOM 12405 N N . GLU A 1 91 ? 7.107 -7.962 -18.227 1.00 1.24 91 GLU A N 8
ATOM 12406 C CA . GLU A 1 91 ? 5.999 -8.674 -18.877 1.00 52.33 91 GLU A CA 8
ATOM 12407 C C . GLU A 1 91 ? 4.817 -7.732 -19.163 1.00 4.01 91 GLU A C 8
ATOM 12408 O O . GLU A 1 91 ? 3.986 -8.007 -20.032 1.00 61.13 91 GLU A O 8
ATOM 12420 N N . HIS A 1 92 ? 4.745 -6.619 -18.428 1.00 24.24 92 HIS A N 8
ATOM 12421 C CA . HIS A 1 92 ? 3.707 -5.603 -18.653 1.00 64.21 92 HIS A CA 8
ATOM 12422 C C . HIS A 1 92 ? 4.326 -4.306 -19.202 1.00 44.21 92 HIS A C 8
ATOM 12423 O O . HIS A 1 92 ? 5.202 -3.713 -18.575 1.00 64.20 92 HIS A O 8
ATOM 12438 N N . HIS A 1 93 ? 3.862 -3.872 -20.371 1.00 64.12 93 HIS A N 8
ATOM 12439 C CA . HIS A 1 93 ? 4.454 -2.720 -21.060 1.00 21.24 93 HIS A CA 8
ATOM 12440 C C . HIS A 1 93 ? 3.417 -1.971 -21.919 1.00 13.00 93 HIS A C 8
ATOM 12441 O O . HIS A 1 93 ? 2.733 -2.567 -22.753 1.00 71.41 93 HIS A O 8
ATOM 12456 N N . HIS A 1 94 ? 3.306 -0.660 -21.708 1.00 53.31 94 HIS A N 8
ATOM 12457 C CA . HIS A 1 94 ? 2.447 0.200 -22.536 1.00 22.14 94 HIS A CA 8
ATOM 12458 C C . HIS A 1 94 ? 3.283 1.003 -23.547 1.00 45.43 94 HIS A C 8
ATOM 12459 O O . HIS A 1 94 ? 4.502 1.130 -23.405 1.00 13.43 94 HIS A O 8
ATOM 12474 N N . HIS A 1 95 ? 2.620 1.559 -24.556 1.00 51.21 95 HIS A N 8
ATOM 12475 C CA . HIS A 1 95 ? 3.299 2.284 -25.641 1.00 2.15 95 HIS A CA 8
ATOM 12476 C C . HIS A 1 95 ? 3.488 3.778 -25.305 1.00 12.24 95 HIS A C 8
ATOM 12477 O O . HIS A 1 95 ? 2.533 4.554 -25.342 1.00 24.05 95 HIS A O 8
ATOM 12492 N N . HIS A 1 96 ? 4.721 4.181 -25.000 1.00 54.00 96 HIS A N 8
ATOM 12493 C CA . HIS A 1 96 ? 5.014 5.576 -24.628 1.00 14.42 96 HIS A CA 8
ATOM 12494 C C . HIS A 1 96 ? 5.445 6.430 -25.837 1.00 22.40 96 HIS A C 8
ATOM 12495 O O . HIS A 1 96 ? 5.060 7.595 -25.945 1.00 63.03 96 HIS A O 8
ATOM 12510 N N . HIS A 1 97 ? 6.259 5.863 -26.735 1.00 11.15 97 HIS A N 8
ATOM 12511 C CA . HIS A 1 97 ? 6.722 6.592 -27.933 1.00 14.34 97 HIS A CA 8
ATOM 12512 C C . HIS A 1 97 ? 5.830 6.306 -29.160 1.00 14.34 97 HIS A C 8
ATOM 12513 O O . HIS A 1 97 ? 4.747 6.916 -29.271 1.00 38.19 97 HIS A O 8
ATOM 12529 N N . MET A 1 1 ? 8.297 -11.385 -21.083 1.00 24.42 1 MET A N 9
ATOM 12530 C CA . MET A 1 1 ? 8.369 -10.276 -22.083 1.00 45.02 1 MET A CA 9
ATOM 12531 C C . MET A 1 1 ? 7.766 -10.689 -23.439 1.00 52.41 1 MET A C 9
ATOM 12532 O O . MET A 1 1 ? 7.880 -9.957 -24.422 1.00 72.10 1 MET A O 9
ATOM 12548 N N . ASP A 1 2 ? 7.127 -11.855 -23.487 1.00 31.20 2 ASP A N 9
ATOM 12549 C CA . ASP A 1 2 ? 6.574 -12.383 -24.736 1.00 32.11 2 ASP A CA 9
ATOM 12550 C C . ASP A 1 2 ? 5.061 -12.139 -24.841 1.00 60.33 2 ASP A C 9
ATOM 12551 O O . ASP A 1 2 ? 4.276 -12.796 -24.156 1.00 4.15 2 ASP A O 9
ATOM 12560 N N . ARG A 1 3 ? 4.649 -11.208 -25.705 1.00 3.22 3 ARG A N 9
ATOM 12561 C CA . ARG A 1 3 ? 3.220 -11.002 -25.978 1.00 3.24 3 ARG A CA 9
ATOM 12562 C C . ARG A 1 3 ? 2.609 -12.245 -26.643 1.00 64.34 3 ARG A C 9
ATOM 12563 O O . ARG A 1 3 ? 1.390 -12.424 -26.654 1.00 45.12 3 ARG A O 9
ATOM 12584 N N . LYS A 1 4 ? 3.470 -13.089 -27.212 1.00 60.22 4 LYS A N 9
ATOM 12585 C CA . LYS A 1 4 ? 3.067 -14.421 -27.677 1.00 54.21 4 LYS A CA 9
ATOM 12586 C C . LYS A 1 4 ? 2.409 -15.219 -26.542 1.00 63.14 4 LYS A C 9
ATOM 12587 O O . LYS A 1 4 ? 1.409 -15.898 -26.743 1.00 34.53 4 LYS A O 9
ATOM 12606 N N . LEU A 1 5 ? 3.001 -15.134 -25.354 1.00 5.42 5 LEU A N 9
ATOM 12607 C CA . LEU A 1 5 ? 2.477 -15.816 -24.167 1.00 1.44 5 LEU A CA 9
ATOM 12608 C C . LEU A 1 5 ? 1.417 -14.959 -23.456 1.00 11.04 5 LEU A C 9
ATOM 12609 O O . LEU A 1 5 ? 0.437 -15.483 -22.920 1.00 32.34 5 LEU A O 9
ATOM 12625 N N . LEU A 1 6 ? 1.619 -13.639 -23.454 1.00 64.41 6 LEU A N 9
ATOM 12626 C CA . LEU A 1 6 ? 0.673 -12.707 -22.827 1.00 73.52 6 LEU A CA 9
ATOM 12627 C C . LEU A 1 6 ? -0.665 -12.666 -23.587 1.00 70.14 6 LEU A C 9
ATOM 12628 O O . LEU A 1 6 ? -0.916 -11.766 -24.390 1.00 33.33 6 LEU A O 9
ATOM 12644 N N . HIS A 1 7 ? -1.509 -13.665 -23.340 1.00 11.42 7 HIS A N 9
ATOM 12645 C CA . HIS A 1 7 ? -2.844 -13.732 -23.947 1.00 61.33 7 HIS A CA 9
ATOM 12646 C C . HIS A 1 7 ? -3.890 -13.005 -23.086 1.00 12.41 7 HIS A C 9
ATOM 12647 O O . HIS A 1 7 ? -5.082 -13.017 -23.403 1.00 63.12 7 HIS A O 9
ATOM 12662 N N . LEU A 1 8 ? -3.428 -12.382 -21.997 1.00 1.33 8 LEU A N 9
ATOM 12663 C CA . LEU A 1 8 ? -4.298 -11.688 -21.035 1.00 62.32 8 LEU A CA 9
ATOM 12664 C C . LEU A 1 8 ? -5.126 -12.674 -20.187 1.00 32.53 8 LEU A C 9
ATOM 12665 O O . LEU A 1 8 ? -6.069 -12.277 -19.496 1.00 50.21 8 LEU A O 9
ATOM 12681 N N . LEU A 1 9 ? -4.760 -13.957 -20.235 1.00 13.51 9 LEU A N 9
ATOM 12682 C CA . LEU A 1 9 ? -5.339 -14.957 -19.333 1.00 30.10 9 LEU A CA 9
ATOM 12683 C C . LEU A 1 9 ? -4.788 -14.726 -17.916 1.00 22.35 9 LEU A C 9
ATOM 12684 O O . LEU A 1 9 ? -3.687 -15.170 -17.581 1.00 14.05 9 LEU A O 9
ATOM 12700 N N . CYS A 1 10 ? -5.550 -14.005 -17.099 1.00 62.34 10 CYS A N 9
ATOM 12701 C CA . CYS A 1 10 ? -5.089 -13.582 -15.774 1.00 44.31 10 CYS A CA 9
ATOM 12702 C C . CYS A 1 10 ? -6.148 -13.826 -14.692 1.00 11.11 10 CYS A C 9
ATOM 12703 O O . CYS A 1 10 ? -7.273 -14.241 -14.980 1.00 2.04 10 CYS A O 9
ATOM 12711 N N . SER A 1 11 ? -5.766 -13.576 -13.444 1.00 43.33 11 SER A N 9
ATOM 12712 C CA . SER A 1 11 ? -6.658 -13.764 -12.294 1.00 4.41 11 SER A CA 9
ATOM 12713 C C . SER A 1 11 ? -7.411 -12.469 -11.944 1.00 55.41 11 SER A C 9
ATOM 12714 O O . SER A 1 11 ? -6.828 -11.382 -11.946 1.00 40.22 11 SER A O 9
ATOM 12722 N N . PRO A 1 12 ? -8.722 -12.560 -11.648 1.00 70.52 12 PRO A N 9
ATOM 12723 C CA . PRO A 1 12 ? -9.500 -11.411 -11.168 1.00 75.31 12 PRO A CA 9
ATOM 12724 C C . PRO A 1 12 ? -9.060 -10.980 -9.758 1.00 2.41 12 PRO A C 9
ATOM 12725 O O . PRO A 1 12 ? -9.600 -11.452 -8.755 1.00 40.11 12 PRO A O 9
ATOM 12736 N N . ASP A 1 13 ? -8.063 -10.099 -9.696 1.00 50.01 13 ASP A N 9
ATOM 12737 C CA . ASP A 1 13 ? -7.480 -9.656 -8.424 1.00 64.53 13 ASP A CA 9
ATOM 12738 C C . ASP A 1 13 ? -8.550 -9.081 -7.477 1.00 4.44 13 ASP A C 9
ATOM 12739 O O . ASP A 1 13 ? -8.531 -9.328 -6.269 1.00 72.24 13 ASP A O 9
ATOM 12748 N N . THR A 1 14 ? -9.510 -8.352 -8.044 1.00 11.45 14 THR A N 9
ATOM 12749 C CA . THR A 1 14 ? -10.618 -7.770 -7.267 1.00 34.10 14 THR A CA 9
ATOM 12750 C C . THR A 1 14 ? -11.651 -8.831 -6.829 1.00 72.22 14 THR A C 9
ATOM 12751 O O . THR A 1 14 ? -12.753 -8.500 -6.391 1.00 34.22 14 THR A O 9
ATOM 12762 N N . ARG A 1 15 ? -11.290 -10.107 -6.966 1.00 40.25 15 ARG A N 9
ATOM 12763 C CA . ARG A 1 15 ? -12.118 -11.217 -6.476 1.00 65.44 15 ARG A CA 9
ATOM 12764 C C . ARG A 1 15 ? -11.272 -12.184 -5.625 1.00 5.21 15 ARG A C 9
ATOM 12765 O O . ARG A 1 15 ? -11.736 -13.247 -5.212 1.00 52.02 15 ARG A O 9
ATOM 12786 N N . GLN A 1 16 ? -10.025 -11.797 -5.356 1.00 31.14 16 GLN A N 9
ATOM 12787 C CA . GLN A 1 16 ? -9.087 -12.639 -4.601 1.00 12.23 16 GLN A CA 9
ATOM 12788 C C . GLN A 1 16 ? -9.180 -12.388 -3.085 1.00 14.13 16 GLN A C 9
ATOM 12789 O O . GLN A 1 16 ? -9.511 -11.284 -2.647 1.00 72.34 16 GLN A O 9
ATOM 12803 N N . PRO A 1 17 ? -8.915 -13.422 -2.259 1.00 32.34 17 PRO A N 9
ATOM 12804 C CA . PRO A 1 17 ? -8.799 -13.264 -0.799 1.00 12.20 17 PRO A CA 9
ATOM 12805 C C . PRO A 1 17 ? -7.517 -12.505 -0.407 1.00 21.13 17 PRO A C 9
ATOM 12806 O O . PRO A 1 17 ? -6.452 -12.738 -0.989 1.00 25.11 17 PRO A O 9
ATOM 12817 N N . LEU A 1 18 ? -7.613 -11.617 0.582 1.00 73.12 18 LEU A N 9
ATOM 12818 C CA . LEU A 1 18 ? -6.474 -10.774 0.985 1.00 33.25 18 LEU A CA 9
ATOM 12819 C C . LEU A 1 18 ? -5.513 -11.496 1.950 1.00 61.10 18 LEU A C 9
ATOM 12820 O O . LEU A 1 18 ? -5.932 -12.327 2.759 1.00 4.33 18 LEU A O 9
ATOM 12836 N N . SER A 1 19 ? -4.226 -11.155 1.865 1.00 64.13 19 SER A N 9
ATOM 12837 C CA . SER A 1 19 ? -3.190 -11.758 2.725 1.00 3.13 19 SER A CA 9
ATOM 12838 C C . SER A 1 19 ? -2.340 -10.681 3.416 1.00 71.21 19 SER A C 9
ATOM 12839 O O . SER A 1 19 ? -2.354 -9.518 3.016 1.00 63.31 19 SER A O 9
ATOM 12847 N N . LEU A 1 20 ? -1.605 -11.075 4.456 1.00 45.23 20 LEU A N 9
ATOM 12848 C CA . LEU A 1 20 ? -0.733 -10.147 5.190 1.00 72.14 20 LEU A CA 9
ATOM 12849 C C . LEU A 1 20 ? 0.497 -9.765 4.341 1.00 1.40 20 LEU A C 9
ATOM 12850 O O . LEU A 1 20 ? 1.244 -10.635 3.879 1.00 65.33 20 LEU A O 9
ATOM 12866 N N . LEU A 1 21 ? 0.704 -8.460 4.149 1.00 43.02 21 LEU A N 9
ATOM 12867 C CA . LEU A 1 21 ? 1.800 -7.952 3.313 1.00 34.34 21 LEU A CA 9
ATOM 12868 C C . LEU A 1 21 ? 3.185 -8.324 3.879 1.00 31.35 21 LEU A C 9
ATOM 12869 O O . LEU A 1 21 ? 3.526 -7.976 5.009 1.00 65.51 21 LEU A O 9
ATOM 12885 N N . GLU A 1 22 ? 3.970 -9.038 3.071 1.00 64.34 22 GLU A N 9
ATOM 12886 C CA . GLU A 1 22 ? 5.344 -9.415 3.425 1.00 11.33 22 GLU A CA 9
ATOM 12887 C C . GLU A 1 22 ? 6.184 -8.179 3.798 1.00 13.33 22 GLU A C 9
ATOM 12888 O O . GLU A 1 22 ? 6.196 -7.190 3.066 1.00 15.21 22 GLU A O 9
ATOM 12900 N N . SER A 1 23 ? 6.891 -8.247 4.929 1.00 64.52 23 SER A N 9
ATOM 12901 C CA . SER A 1 23 ? 7.661 -7.092 5.437 1.00 43.53 23 SER A CA 9
ATOM 12902 C C . SER A 1 23 ? 8.685 -6.587 4.410 1.00 61.43 23 SER A C 9
ATOM 12903 O O . SER A 1 23 ? 8.983 -5.390 4.358 1.00 61.40 23 SER A O 9
ATOM 12911 N N . LYS A 1 24 ? 9.231 -7.496 3.601 1.00 2.22 24 LYS A N 9
ATOM 12912 C CA . LYS A 1 24 ? 10.131 -7.110 2.506 1.00 64.02 24 LYS A CA 9
ATOM 12913 C C . LYS A 1 24 ? 9.408 -6.190 1.503 1.00 52.13 24 LYS A C 9
ATOM 12914 O O . LYS A 1 24 ? 10.002 -5.266 0.948 1.00 12.12 24 LYS A O 9
ATOM 12933 N N . GLY A 1 25 ? 8.129 -6.471 1.263 1.00 35.13 25 GLY A N 9
ATOM 12934 C CA . GLY A 1 25 ? 7.290 -5.583 0.463 1.00 43.33 25 GLY A CA 9
ATOM 12935 C C . GLY A 1 25 ? 6.847 -4.336 1.233 1.00 64.21 25 GLY A C 9
ATOM 12936 O O . GLY A 1 25 ? 6.752 -3.246 0.672 1.00 31.24 25 GLY A O 9
ATOM 12940 N N . LEU A 1 26 ? 6.582 -4.503 2.531 1.00 54.14 26 LEU A N 9
ATOM 12941 C CA . LEU A 1 26 ? 6.106 -3.409 3.391 1.00 51.14 26 LEU A CA 9
ATOM 12942 C C . LEU A 1 26 ? 7.033 -2.184 3.324 1.00 72.30 26 LEU A C 9
ATOM 12943 O O . LEU A 1 26 ? 6.575 -1.051 3.135 1.00 73.43 26 LEU A O 9
ATOM 12959 N N . GLU A 1 27 ? 8.338 -2.418 3.471 1.00 40.40 27 GLU A N 9
ATOM 12960 C CA . GLU A 1 27 ? 9.325 -1.335 3.383 1.00 45.30 27 GLU A CA 9
ATOM 12961 C C . GLU A 1 27 ? 9.255 -0.626 2.022 1.00 60.01 27 GLU A C 9
ATOM 12962 O O . GLU A 1 27 ? 9.527 0.568 1.921 1.00 44.20 27 GLU A O 9
ATOM 12974 N N . ALA A 1 28 ? 8.894 -1.371 0.977 1.00 34.53 28 ALA A N 9
ATOM 12975 C CA . ALA A 1 28 ? 8.750 -0.801 -0.363 1.00 23.02 28 ALA A CA 9
ATOM 12976 C C . ALA A 1 28 ? 7.660 0.276 -0.384 1.00 41.12 28 ALA A C 9
ATOM 12977 O O . ALA A 1 28 ? 7.856 1.365 -0.928 1.00 20.22 28 ALA A O 9
ATOM 12984 N N . LEU A 1 29 ? 6.518 -0.033 0.225 1.00 2.53 29 LEU A N 9
ATOM 12985 C CA . LEU A 1 29 ? 5.434 0.944 0.369 1.00 2.23 29 LEU A CA 9
ATOM 12986 C C . LEU A 1 29 ? 5.888 2.132 1.232 1.00 61.24 29 LEU A C 9
ATOM 12987 O O . LEU A 1 29 ? 5.649 3.287 0.888 1.00 22.41 29 LEU A O 9
ATOM 13003 N N . ASN A 1 30 ? 6.566 1.836 2.347 1.00 64.33 30 ASN A N 9
ATOM 13004 C CA . ASN A 1 30 ? 7.078 2.888 3.244 1.00 43.53 30 ASN A CA 9
ATOM 13005 C C . ASN A 1 30 ? 8.009 3.862 2.499 1.00 34.53 30 ASN A C 9
ATOM 13006 O O . ASN A 1 30 ? 7.838 5.079 2.573 1.00 2.42 30 ASN A O 9
ATOM 13017 N N . LYS A 1 31 ? 8.981 3.313 1.770 1.00 23.34 31 LYS A N 9
ATOM 13018 C CA . LYS A 1 31 ? 9.935 4.120 1.001 1.00 64.53 31 LYS A CA 9
ATOM 13019 C C . LYS A 1 31 ? 9.226 4.946 -0.085 1.00 52.22 31 LYS A C 9
ATOM 13020 O O . LYS A 1 31 ? 9.556 6.114 -0.302 1.00 31.44 31 LYS A O 9
ATOM 13039 N N . ALA A 1 32 ? 8.242 4.342 -0.750 1.00 75.33 32 ALA A N 9
ATOM 13040 C CA . ALA A 1 32 ? 7.449 5.040 -1.770 1.00 55.32 32 ALA A CA 9
ATOM 13041 C C . ALA A 1 32 ? 6.632 6.196 -1.157 1.00 73.44 32 ALA A C 9
ATOM 13042 O O . ALA A 1 32 ? 6.494 7.267 -1.758 1.00 53.30 32 ALA A O 9
ATOM 13049 N N . ILE A 1 33 ? 6.080 5.963 0.037 1.00 3.04 33 ILE A N 9
ATOM 13050 C CA . ILE A 1 33 ? 5.328 6.998 0.767 1.00 35.41 33 ILE A CA 9
ATOM 13051 C C . ILE A 1 33 ? 6.240 8.169 1.155 1.00 42.22 33 ILE A C 9
ATOM 13052 O O . ILE A 1 33 ? 5.927 9.328 0.890 1.00 75.53 33 ILE A O 9
ATOM 13068 N N . VAL A 1 34 ? 7.382 7.851 1.767 1.00 31.23 34 VAL A N 9
ATOM 13069 C CA . VAL A 1 34 ? 8.376 8.866 2.133 1.00 1.34 34 VAL A CA 9
ATOM 13070 C C . VAL A 1 34 ? 8.906 9.597 0.886 1.00 61.31 34 VAL A C 9
ATOM 13071 O O . VAL A 1 34 ? 9.244 10.782 0.938 1.00 43.24 34 VAL A O 9
ATOM 13084 N N . SER A 1 35 ? 8.964 8.880 -0.235 1.00 72.32 35 SER A N 9
ATOM 13085 C CA . SER A 1 35 ? 9.357 9.470 -1.524 1.00 60.31 35 SER A CA 9
ATOM 13086 C C . SER A 1 35 ? 8.263 10.406 -2.066 1.00 71.22 35 SER A C 9
ATOM 13087 O O . SER A 1 35 ? 8.522 11.234 -2.944 1.00 54.53 35 SER A O 9
ATOM 13095 N N . GLY A 1 36 ? 7.045 10.260 -1.544 1.00 51.45 36 GLY A N 9
ATOM 13096 C CA . GLY A 1 36 ? 5.933 11.110 -1.957 1.00 3.40 36 GLY A CA 9
ATOM 13097 C C . GLY A 1 36 ? 5.411 10.797 -3.358 1.00 2.04 36 GLY A C 9
ATOM 13098 O O . GLY A 1 36 ? 5.175 11.704 -4.154 1.00 0.33 36 GLY A O 9
ATOM 13102 N N . THR A 1 37 ? 5.228 9.511 -3.664 1.00 2.24 37 THR A N 9
ATOM 13103 C CA . THR A 1 37 ? 4.720 9.095 -4.988 1.00 22.14 37 THR A CA 9
ATOM 13104 C C . THR A 1 37 ? 3.580 8.068 -4.871 1.00 41.02 37 THR A C 9
ATOM 13105 O O . THR A 1 37 ? 3.267 7.355 -5.826 1.00 4.04 37 THR A O 9
ATOM 13116 N N . VAL A 1 38 ? 2.943 8.009 -3.707 1.00 52.32 38 VAL A N 9
ATOM 13117 C CA . VAL A 1 38 ? 1.861 7.046 -3.470 1.00 71.00 38 VAL A CA 9
ATOM 13118 C C . VAL A 1 38 ? 0.475 7.691 -3.627 1.00 21.43 38 VAL A C 9
ATOM 13119 O O . VAL A 1 38 ? -0.008 8.387 -2.730 1.00 23.33 38 VAL A O 9
ATOM 13132 N N . GLN A 1 39 ? -0.154 7.467 -4.780 1.00 71.14 39 GLN A N 9
ATOM 13133 C CA . GLN A 1 39 ? -1.529 7.919 -5.011 1.00 41.03 39 GLN A CA 9
ATOM 13134 C C . GLN A 1 39 ? -2.534 6.883 -4.483 1.00 4.23 39 GLN A C 9
ATOM 13135 O O . GLN A 1 39 ? -2.315 5.677 -4.595 1.00 21.40 39 GLN A O 9
ATOM 13149 N N . ARG A 1 40 ? -3.631 7.353 -3.909 1.00 62.21 40 ARG A N 9
ATOM 13150 C CA . ARG A 1 40 ? -4.680 6.458 -3.416 1.00 41.35 40 ARG A CA 9
ATOM 13151 C C . ARG A 1 40 ? -5.598 5.999 -4.563 1.00 51.34 40 ARG A C 9
ATOM 13152 O O . ARG A 1 40 ? -5.563 6.561 -5.661 1.00 3.12 40 ARG A O 9
ATOM 13173 N N . ALA A 1 41 ? -6.416 4.973 -4.308 1.00 24.51 41 ALA A N 9
ATOM 13174 C CA . ALA A 1 41 ? -7.434 4.537 -5.278 1.00 43.20 41 ALA A CA 9
ATOM 13175 C C . ALA A 1 41 ? -8.344 5.710 -5.668 1.00 35.24 41 ALA A C 9
ATOM 13176 O O . ALA A 1 41 ? -8.745 5.851 -6.825 1.00 33.05 41 ALA A O 9
ATOM 13183 N N . ASP A 1 42 ? -8.668 6.542 -4.679 1.00 15.32 42 ASP A N 9
ATOM 13184 C CA . ASP A 1 42 ? -9.352 7.814 -4.920 1.00 41.43 42 ASP A CA 9
ATOM 13185 C C . ASP A 1 42 ? -8.490 8.744 -5.794 1.00 41.42 42 ASP A C 9
ATOM 13186 O O . ASP A 1 42 ? -8.906 9.179 -6.870 1.00 65.11 42 ASP A O 9
ATOM 13195 N N . GLY A 1 43 ? -7.287 9.042 -5.313 1.00 2.31 43 GLY A N 9
ATOM 13196 C CA . GLY A 1 43 ? -6.385 9.943 -6.020 1.00 21.33 43 GLY A CA 9
ATOM 13197 C C . GLY A 1 43 ? -5.506 10.749 -5.072 1.00 21.13 43 GLY A C 9
ATOM 13198 O O . GLY A 1 43 ? -4.416 11.183 -5.444 1.00 62.15 43 GLY A O 9
ATOM 13202 N N . SER A 1 44 ? -5.991 10.948 -3.841 1.00 54.14 44 SER A N 9
ATOM 13203 C CA . SER A 1 44 ? -5.234 11.672 -2.804 1.00 51.22 44 SER A CA 9
ATOM 13204 C C . SER A 1 44 ? -3.876 11.012 -2.515 1.00 14.45 44 SER A C 9
ATOM 13205 O O . SER A 1 44 ? -3.739 9.788 -2.568 1.00 14.15 44 SER A O 9
ATOM 13213 N N . ILE A 1 45 ? -2.868 11.828 -2.223 1.00 54.33 45 ILE A N 9
ATOM 13214 C CA . ILE A 1 45 ? -1.535 11.318 -1.883 1.00 13.45 45 ILE A CA 9
ATOM 13215 C C . ILE A 1 45 ? -1.488 10.799 -0.434 1.00 35.42 45 ILE A C 9
ATOM 13216 O O . ILE A 1 45 ? -1.806 11.530 0.512 1.00 52.42 45 ILE A O 9
ATOM 13232 N N . GLN A 1 46 ? -1.096 9.538 -0.268 1.00 44.31 46 GLN A N 9
ATOM 13233 C CA . GLN A 1 46 ? -0.991 8.929 1.063 1.00 4.34 46 GLN A CA 9
ATOM 13234 C C . GLN A 1 46 ? 0.335 9.295 1.747 1.00 3.31 46 GLN A C 9
ATOM 13235 O O . GLN A 1 46 ? 1.403 8.835 1.342 1.00 23.33 46 GLN A O 9
ATOM 13249 N N . ASN A 1 47 ? 0.262 10.130 2.783 1.00 20.41 47 ASN A N 9
ATOM 13250 C CA . ASN A 1 47 ? 1.450 10.509 3.558 1.00 70.23 47 ASN A CA 9
ATOM 13251 C C . ASN A 1 47 ? 1.627 9.607 4.789 1.00 40.24 47 ASN A C 9
ATOM 13252 O O . ASN A 1 47 ? 2.657 9.656 5.466 1.00 44.40 47 ASN A O 9
ATOM 13263 N N . GLN A 1 48 ? 0.618 8.785 5.076 1.00 13.41 48 GLN A N 9
ATOM 13264 C CA . GLN A 1 48 ? 0.666 7.866 6.218 1.00 55.31 48 GLN A CA 9
ATOM 13265 C C . GLN A 1 48 ? 1.577 6.663 5.933 1.00 54.44 48 GLN A C 9
ATOM 13266 O O . GLN A 1 48 ? 1.197 5.741 5.207 1.00 15.21 48 GLN A O 9
ATOM 13280 N N . SER A 1 49 ? 2.780 6.678 6.501 1.00 60.14 49 SER A N 9
ATOM 13281 C CA . SER A 1 49 ? 3.713 5.556 6.361 1.00 50.21 49 SER A CA 9
ATOM 13282 C C . SER A 1 49 ? 3.235 4.343 7.169 1.00 53.33 49 SER A C 9
ATOM 13283 O O . SER A 1 49 ? 3.650 4.132 8.313 1.00 24.35 49 SER A O 9
ATOM 13291 N N . LEU A 1 50 ? 2.334 3.563 6.574 1.00 14.35 50 LEU A N 9
ATOM 13292 C CA . LEU A 1 50 ? 1.755 2.390 7.241 1.00 75.10 50 LEU A CA 9
ATOM 13293 C C . LEU A 1 50 ? 2.826 1.362 7.654 1.00 22.12 50 LEU A C 9
ATOM 13294 O O . LEU A 1 50 ? 3.803 1.136 6.944 1.00 73.03 50 LEU A O 9
ATOM 13310 N N . HIS A 1 51 ? 2.637 0.757 8.823 1.00 75.02 51 HIS A N 9
ATOM 13311 C CA . HIS A 1 51 ? 3.568 -0.254 9.337 1.00 72.10 51 HIS A CA 9
ATOM 13312 C C . HIS A 1 51 ? 2.977 -1.667 9.206 1.00 52.00 51 HIS A C 9
ATOM 13313 O O . HIS A 1 51 ? 3.558 -2.645 9.677 1.00 51.34 51 HIS A O 9
ATOM 13328 N N . GLU A 1 52 ? 1.819 -1.757 8.556 1.00 4.34 52 GLU A N 9
ATOM 13329 C CA . GLU A 1 52 ? 1.162 -3.041 8.306 1.00 23.33 52 GLU A CA 9
ATOM 13330 C C . GLU A 1 52 ? 0.046 -2.868 7.264 1.00 52.05 52 GLU A C 9
ATOM 13331 O O . GLU A 1 52 ? -0.655 -1.851 7.253 1.00 22.24 52 GLU A O 9
ATOM 13343 N N . ALA A 1 53 ? -0.106 -3.850 6.383 1.00 62.54 53 ALA A N 9
ATOM 13344 C CA . ALA A 1 53 ? -1.065 -3.749 5.279 1.00 32.43 53 ALA A CA 9
ATOM 13345 C C . ALA A 1 53 ? -1.466 -5.126 4.725 1.00 74.12 53 ALA A C 9
ATOM 13346 O O . ALA A 1 53 ? -0.868 -6.148 5.066 1.00 73.44 53 ALA A O 9
ATOM 13353 N N . LEU A 1 54 ? -2.480 -5.135 3.862 1.00 52.13 54 LEU A N 9
ATOM 13354 C CA . LEU A 1 54 ? -2.953 -6.366 3.215 1.00 74.24 54 LEU A CA 9
ATOM 13355 C C . LEU A 1 54 ? -2.634 -6.361 1.714 1.00 21.31 54 LEU A C 9
ATOM 13356 O O . LEU A 1 54 ? -2.968 -5.417 1.002 1.00 72.41 54 LEU A O 9
ATOM 13372 N N . ILE A 1 55 ? -1.999 -7.420 1.236 1.00 42.13 55 ILE A N 9
ATOM 13373 C CA . ILE A 1 55 ? -1.658 -7.545 -0.182 1.00 75.33 55 ILE A CA 9
ATOM 13374 C C . ILE A 1 55 ? -2.639 -8.485 -0.900 1.00 71.15 55 ILE A C 9
ATOM 13375 O O . ILE A 1 55 ? -3.004 -9.540 -0.371 1.00 44.43 55 ILE A O 9
ATOM 13391 N N . THR A 1 56 ? -3.091 -8.088 -2.088 1.00 2.12 56 THR A N 9
ATOM 13392 C CA . THR A 1 56 ? -3.954 -8.946 -2.902 1.00 11.15 56 THR A CA 9
ATOM 13393 C C . THR A 1 56 ? -3.149 -10.100 -3.515 1.00 51.32 56 THR A C 9
ATOM 13394 O O . THR A 1 56 ? -1.942 -9.987 -3.737 1.00 53.33 56 THR A O 9
ATOM 13405 N N . ARG A 1 57 ? -3.816 -11.217 -3.794 1.00 32.42 57 ARG A N 9
ATOM 13406 C CA . ARG A 1 57 ? -3.117 -12.431 -4.237 1.00 71.11 57 ARG A CA 9
ATOM 13407 C C . ARG A 1 57 ? -2.577 -12.350 -5.682 1.00 13.01 57 ARG A C 9
ATOM 13408 O O . ARG A 1 57 ? -1.822 -13.229 -6.105 1.00 15.52 57 ARG A O 9
ATOM 13429 N N . ASP A 1 58 ? -2.943 -11.317 -6.440 1.00 15.35 58 ASP A N 9
ATOM 13430 C CA . ASP A 1 58 ? -2.289 -11.065 -7.736 1.00 62.22 58 ASP A CA 9
ATOM 13431 C C . ASP A 1 58 ? -1.299 -9.887 -7.605 1.00 23.43 58 ASP A C 9
ATOM 13432 O O . ASP A 1 58 ? -0.693 -9.450 -8.584 1.00 4.35 58 ASP A O 9
ATOM 13441 N N . ARG A 1 59 ? -1.104 -9.425 -6.360 1.00 50.05 59 ARG A N 9
ATOM 13442 C CA . ARG A 1 59 ? -0.096 -8.401 -6.010 1.00 43.30 59 ARG A CA 9
ATOM 13443 C C . ARG A 1 59 ? -0.350 -7.049 -6.699 1.00 33.34 59 ARG A C 9
ATOM 13444 O O . ARG A 1 59 ? 0.589 -6.286 -6.922 1.00 44.55 59 ARG A O 9
ATOM 13465 N N . LYS A 1 60 ? -1.604 -6.734 -7.014 1.00 13.12 60 LYS A N 9
ATOM 13466 C CA . LYS A 1 60 ? -1.917 -5.485 -7.724 1.00 11.13 60 LYS A CA 9
ATOM 13467 C C . LYS A 1 60 ? -2.407 -4.368 -6.785 1.00 40.21 60 LYS A C 9
ATOM 13468 O O . LYS A 1 60 ? -2.125 -3.187 -7.020 1.00 62.31 60 LYS A O 9
ATOM 13487 N N . GLN A 1 61 ? -3.134 -4.725 -5.728 1.00 75.33 61 GLN A N 9
ATOM 13488 C CA . GLN A 1 61 ? -3.693 -3.726 -4.803 1.00 12.11 61 GLN A CA 9
ATOM 13489 C C . GLN A 1 61 ? -3.297 -4.003 -3.340 1.00 44.02 61 GLN A C 9
ATOM 13490 O O . GLN A 1 61 ? -3.166 -5.152 -2.921 1.00 71.20 61 GLN A O 9
ATOM 13504 N N . VAL A 1 62 ? -3.091 -2.930 -2.573 1.00 52.52 62 VAL A N 9
ATOM 13505 C CA . VAL A 1 62 ? -2.750 -3.040 -1.144 1.00 61.52 62 VAL A CA 9
ATOM 13506 C C . VAL A 1 62 ? -3.772 -2.293 -0.269 1.00 71.30 62 VAL A C 9
ATOM 13507 O O . VAL A 1 62 ? -4.130 -1.153 -0.563 1.00 24.22 62 VAL A O 9
ATOM 13520 N N . PHE A 1 63 ? -4.241 -2.939 0.799 1.00 50.24 63 PHE A N 9
ATOM 13521 C CA . PHE A 1 63 ? -5.182 -2.315 1.746 1.00 43.53 63 PHE A CA 9
ATOM 13522 C C . PHE A 1 63 ? -4.474 -1.922 3.051 1.00 64.32 63 PHE A C 9
ATOM 13523 O O . PHE A 1 63 ? -3.423 -2.467 3.384 1.00 3.44 63 PHE A O 9
ATOM 13540 N N . ARG A 1 64 ? -5.063 -0.994 3.800 1.00 23.23 64 ARG A N 9
ATOM 13541 C CA . ARG A 1 64 ? -4.394 -0.411 4.974 1.00 43.22 64 ARG A CA 9
ATOM 13542 C C . ARG A 1 64 ? -4.918 -1.001 6.295 1.00 14.34 64 ARG A C 9
ATOM 13543 O O . ARG A 1 64 ? -6.123 -1.134 6.497 1.00 74.51 64 ARG A O 9
ATOM 13564 N N . ILE A 1 65 ? -3.997 -1.348 7.193 1.00 73.55 65 ILE A N 9
ATOM 13565 C CA . ILE A 1 65 ? -4.362 -1.788 8.545 1.00 13.22 65 ILE A CA 9
ATOM 13566 C C . ILE A 1 65 ? -3.959 -0.728 9.578 1.00 40.44 65 ILE A C 9
ATOM 13567 O O . ILE A 1 65 ? -2.828 -0.242 9.572 1.00 22.13 65 ILE A O 9
ATOM 13583 N N . GLU A 1 66 ? -4.892 -0.361 10.448 1.00 13.21 66 GLU A N 9
ATOM 13584 C CA . GLU A 1 66 ? -4.632 0.632 11.495 1.00 52.01 66 GLU A CA 9
ATOM 13585 C C . GLU A 1 66 ? -5.057 0.097 12.868 1.00 34.13 66 GLU A C 9
ATOM 13586 O O . GLU A 1 66 ? -6.054 -0.624 12.977 1.00 0.10 66 GLU A O 9
ATOM 13598 N N . ASP A 1 67 ? -4.292 0.442 13.905 1.00 2.32 67 ASP A N 9
ATOM 13599 C CA . ASP A 1 67 ? -4.542 -0.046 15.268 1.00 1.14 67 ASP A CA 9
ATOM 13600 C C . ASP A 1 67 ? -4.406 -1.581 15.340 1.00 72.31 67 ASP A C 9
ATOM 13601 O O . ASP A 1 67 ? -3.380 -2.108 15.774 1.00 33.15 67 ASP A O 9
ATOM 13610 N N . SER A 1 68 ? -5.451 -2.283 14.912 1.00 75.22 68 SER A N 9
ATOM 13611 C CA . SER A 1 68 ? -5.464 -3.754 14.864 1.00 12.04 68 SER A CA 9
ATOM 13612 C C . SER A 1 68 ? -6.529 -4.239 13.873 1.00 24.44 68 SER A C 9
ATOM 13613 O O . SER A 1 68 ? -6.866 -5.422 13.831 1.00 34.01 68 SER A O 9
ATOM 13621 N N . ILE A 1 69 ? -7.041 -3.317 13.061 1.00 73.14 69 ILE A N 9
ATOM 13622 C CA . ILE A 1 69 ? -8.208 -3.582 12.214 1.00 61.24 69 ILE A CA 9
ATOM 13623 C C . ILE A 1 69 ? -7.857 -3.491 10.718 1.00 34.42 69 ILE A C 9
ATOM 13624 O O . ILE A 1 69 ? -7.289 -2.494 10.264 1.00 63.23 69 ILE A O 9
ATOM 13640 N N . PRO A 1 70 ? -8.183 -4.537 9.934 1.00 12.20 70 PRO A N 9
ATOM 13641 C CA . PRO A 1 70 ? -7.986 -4.523 8.476 1.00 3.23 70 PRO A CA 9
ATOM 13642 C C . PRO A 1 70 ? -9.052 -3.688 7.742 1.00 50.13 70 PRO A C 9
ATOM 13643 O O . PRO A 1 70 ? -10.201 -4.115 7.587 1.00 31.15 70 PRO A O 9
ATOM 13654 N N . VAL A 1 71 ? -8.671 -2.491 7.304 1.00 4.10 71 VAL A N 9
ATOM 13655 C CA . VAL A 1 71 ? -9.591 -1.594 6.594 1.00 41.03 71 VAL A CA 9
ATOM 13656 C C . VAL A 1 71 ? -9.720 -2.001 5.116 1.00 13.03 71 VAL A C 9
ATOM 13657 O O . VAL A 1 71 ? -8.784 -1.836 4.332 1.00 12.35 71 VAL A O 9
ATOM 13670 N N . LEU A 1 72 ? -10.885 -2.531 4.739 1.00 34.25 72 LEU A N 9
ATOM 13671 C CA . LEU A 1 72 ? -11.094 -3.069 3.387 1.00 11.33 72 LEU A CA 9
ATOM 13672 C C . LEU A 1 72 ? -11.811 -2.064 2.473 1.00 73.41 72 LEU A C 9
ATOM 13673 O O . LEU A 1 72 ? -12.328 -2.433 1.413 1.00 52.54 72 LEU A O 9
ATOM 13689 N N . LEU A 1 73 ? -11.837 -0.797 2.879 1.00 35.15 73 LEU A N 9
ATOM 13690 C CA . LEU A 1 73 ? -12.452 0.259 2.070 1.00 73.34 73 LEU A CA 9
ATOM 13691 C C . LEU A 1 73 ? -11.669 0.478 0.761 1.00 45.31 73 LEU A C 9
ATOM 13692 O O . LEU A 1 73 ? -10.459 0.705 0.789 1.00 71.10 73 LEU A O 9
ATOM 13708 N N . PRO A 1 74 ? -12.355 0.434 -0.403 1.00 41.31 74 PRO A N 9
ATOM 13709 C CA . PRO A 1 74 ? -11.702 0.574 -1.721 1.00 13.22 74 PRO A CA 9
ATOM 13710 C C . PRO A 1 74 ? -10.914 1.887 -1.848 1.00 72.33 74 PRO A C 9
ATOM 13711 O O . PRO A 1 74 ? -9.929 1.963 -2.579 1.00 45.03 74 PRO A O 9
ATOM 13722 N N . GLU A 1 75 ? -11.357 2.909 -1.121 1.00 53.01 75 GLU A N 9
ATOM 13723 C CA . GLU A 1 75 ? -10.677 4.209 -1.091 1.00 24.14 75 GLU A CA 9
ATOM 13724 C C . GLU A 1 75 ? -9.236 4.069 -0.575 1.00 41.32 75 GLU A C 9
ATOM 13725 O O . GLU A 1 75 ? -8.320 4.727 -1.066 1.00 64.22 75 GLU A O 9
ATOM 13737 N N . GLU A 1 76 ? -9.051 3.183 0.405 1.00 22.13 76 GLU A N 9
ATOM 13738 C CA . GLU A 1 76 ? -7.744 2.965 1.041 1.00 40.53 76 GLU A CA 9
ATOM 13739 C C . GLU A 1 76 ? -6.776 2.176 0.141 1.00 64.30 76 GLU A C 9
ATOM 13740 O O . GLU A 1 76 ? -5.574 2.106 0.425 1.00 13.51 76 GLU A O 9
ATOM 13752 N N . ALA A 1 77 ? -7.297 1.593 -0.939 1.00 41.42 77 ALA A N 9
ATOM 13753 C CA . ALA A 1 77 ? -6.509 0.708 -1.808 1.00 71.33 77 ALA A CA 9
ATOM 13754 C C . ALA A 1 77 ? -5.359 1.437 -2.522 1.00 55.33 77 ALA A C 9
ATOM 13755 O O . ALA A 1 77 ? -5.522 2.550 -3.026 1.00 72.52 77 ALA A O 9
ATOM 13762 N N . ILE A 1 78 ? -4.192 0.793 -2.552 1.00 25.10 78 ILE A N 9
ATOM 13763 C CA . ILE A 1 78 ? -3.013 1.315 -3.257 1.00 31.54 78 ILE A CA 9
ATOM 13764 C C . ILE A 1 78 ? -2.680 0.461 -4.490 1.00 24.31 78 ILE A C 9
ATOM 13765 O O . ILE A 1 78 ? -2.560 -0.759 -4.394 1.00 12.15 78 ILE A O 9
ATOM 13781 N N . ALA A 1 79 ? -2.530 1.111 -5.644 1.00 35.50 79 ALA A N 9
ATOM 13782 C CA . ALA A 1 79 ? -2.140 0.419 -6.878 1.00 75.34 79 ALA A CA 9
ATOM 13783 C C . ALA A 1 79 ? -0.619 0.194 -6.933 1.00 45.12 79 ALA A C 9
ATOM 13784 O O . ALA A 1 79 ? 0.151 1.133 -7.137 1.00 22.41 79 ALA A O 9
ATOM 13791 N N . THR A 1 80 ? -0.192 -1.053 -6.759 1.00 44.35 80 THR A N 9
ATOM 13792 C CA . THR A 1 80 ? 1.244 -1.390 -6.713 1.00 41.13 80 THR A CA 9
ATOM 13793 C C . THR A 1 80 ? 1.977 -1.020 -8.008 1.00 23.31 80 THR A C 9
ATOM 13794 O O . THR A 1 80 ? 3.201 -0.869 -8.019 1.00 73.21 80 THR A O 9
ATOM 13805 N N . ILE A 1 81 ? 1.224 -0.862 -9.090 1.00 51.33 81 ILE A N 9
ATOM 13806 C CA . ILE A 1 81 ? 1.793 -0.553 -10.408 1.00 34.35 81 ILE A CA 9
ATOM 13807 C C . ILE A 1 81 ? 2.571 0.779 -10.403 1.00 44.43 81 ILE A C 9
ATOM 13808 O O . ILE A 1 81 ? 3.500 0.971 -11.196 1.00 22.14 81 ILE A O 9
ATOM 13824 N N . GLN A 1 82 ? 2.203 1.685 -9.498 1.00 44.41 82 GLN A N 9
ATOM 13825 C CA . GLN A 1 82 ? 2.893 2.979 -9.367 1.00 24.45 82 GLN A CA 9
ATOM 13826 C C . GLN A 1 82 ? 4.138 2.858 -8.473 1.00 75.30 82 GLN A C 9
ATOM 13827 O O . GLN A 1 82 ? 5.097 3.622 -8.612 1.00 33.44 82 GLN A O 9
ATOM 13841 N N . ILE A 1 83 ? 4.118 1.891 -7.558 1.00 45.21 83 ILE A N 9
ATOM 13842 C CA . ILE A 1 83 ? 5.196 1.725 -6.584 1.00 41.43 83 ILE A CA 9
ATOM 13843 C C . ILE A 1 83 ? 6.443 1.107 -7.235 1.00 3.41 83 ILE A C 9
ATOM 13844 O O . ILE A 1 83 ? 6.507 -0.105 -7.455 1.00 51.32 83 ILE A O 9
ATOM 13860 N N . ALA A 1 84 ? 7.421 1.949 -7.555 1.00 23.03 84 ALA A N 9
ATOM 13861 C CA . ALA A 1 84 ? 8.679 1.489 -8.156 1.00 34.31 84 ALA A CA 9
ATOM 13862 C C . ALA A 1 84 ? 9.491 0.625 -7.182 1.00 72.53 84 ALA A C 9
ATOM 13863 O O . ALA A 1 84 ? 10.149 -0.335 -7.582 1.00 34.31 84 ALA A O 9
ATOM 13870 N N . ASN A 1 85 ? 9.418 0.966 -5.902 1.00 1.12 85 ASN A N 9
ATOM 13871 C CA . ASN A 1 85 ? 10.160 0.251 -4.853 1.00 51.02 85 ASN A CA 9
ATOM 13872 C C . ASN A 1 85 ? 9.583 -1.155 -4.603 1.00 54.42 85 ASN A C 9
ATOM 13873 O O . ASN A 1 85 ? 10.222 -1.993 -3.961 1.00 31.43 85 ASN A O 9
ATOM 13884 N N . PHE A 1 86 ? 8.369 -1.400 -5.099 1.00 21.35 86 PHE A N 9
ATOM 13885 C CA . PHE A 1 86 ? 7.683 -2.679 -4.910 1.00 4.40 86 PHE A CA 9
ATOM 13886 C C . PHE A 1 86 ? 8.480 -3.853 -5.512 1.00 40.34 86 PHE A C 9
ATOM 13887 O O . PHE A 1 86 ? 9.042 -3.734 -6.602 1.00 25.22 86 PHE A O 9
ATOM 13904 N N . PRO A 1 87 ? 8.541 -5.003 -4.805 1.00 23.03 87 PRO A N 9
ATOM 13905 C CA . PRO A 1 87 ? 9.220 -6.215 -5.307 1.00 21.14 87 PRO A CA 9
ATOM 13906 C C . PRO A 1 87 ? 8.657 -6.721 -6.653 1.00 5.10 87 PRO A C 9
ATOM 13907 O O . PRO A 1 87 ? 7.592 -6.291 -7.110 1.00 4.14 87 PRO A O 9
ATOM 13918 N N . ASP A 1 88 ? 9.383 -7.646 -7.277 1.00 14.31 88 ASP A N 9
ATOM 13919 C CA . ASP A 1 88 ? 8.995 -8.202 -8.577 1.00 50.52 88 ASP A CA 9
ATOM 13920 C C . ASP A 1 88 ? 7.753 -9.110 -8.472 1.00 73.24 88 ASP A C 9
ATOM 13921 O O . ASP A 1 88 ? 7.499 -9.728 -7.435 1.00 64.01 88 ASP A O 9
ATOM 13930 N N . LYS A 1 89 ? 6.990 -9.192 -9.561 1.00 54.21 89 LYS A N 9
ATOM 13931 C CA . LYS A 1 89 ? 5.748 -9.976 -9.587 1.00 72.11 89 LYS A CA 9
ATOM 13932 C C . LYS A 1 89 ? 5.748 -10.971 -10.761 1.00 75.12 89 LYS A C 9
ATOM 13933 O O . LYS A 1 89 ? 5.975 -10.594 -11.910 1.00 21.33 89 LYS A O 9
ATOM 13952 N N . LEU A 1 90 ? 5.494 -12.241 -10.459 1.00 61.21 90 LEU A N 9
ATOM 13953 C CA . LEU A 1 90 ? 5.561 -13.312 -11.468 1.00 71.25 90 LEU A CA 9
ATOM 13954 C C . LEU A 1 90 ? 4.171 -13.689 -12.013 1.00 50.34 90 LEU A C 9
ATOM 13955 O O . LEU A 1 90 ? 3.150 -13.135 -11.600 1.00 14.13 90 LEU A O 9
ATOM 13971 N N . GLU A 1 91 ? 4.148 -14.646 -12.938 1.00 52.14 91 GLU A N 9
ATOM 13972 C CA . GLU A 1 91 ? 2.913 -15.087 -13.602 1.00 75.42 91 GLU A CA 9
ATOM 13973 C C . GLU A 1 91 ? 1.953 -15.791 -12.620 1.00 74.24 91 GLU A C 9
ATOM 13974 O O . GLU A 1 91 ? 2.288 -16.830 -12.055 1.00 11.50 91 GLU A O 9
ATOM 13986 N N . HIS A 1 92 ? 0.759 -15.227 -12.425 1.00 73.21 92 HIS A N 9
ATOM 13987 C CA . HIS A 1 92 ? -0.225 -15.803 -11.496 1.00 61.41 92 HIS A CA 9
ATOM 13988 C C . HIS A 1 92 ? -1.472 -16.349 -12.231 1.00 15.01 92 HIS A C 9
ATOM 13989 O O . HIS A 1 92 ? -2.551 -16.476 -11.645 1.00 31.04 92 HIS A O 9
ATOM 14004 N N . HIS A 1 93 ? -1.319 -16.691 -13.509 1.00 74.10 93 HIS A N 9
ATOM 14005 C CA . HIS A 1 93 ? -2.424 -17.282 -14.285 1.00 31.20 93 HIS A CA 9
ATOM 14006 C C . HIS A 1 93 ? -2.810 -18.665 -13.722 1.00 3.13 93 HIS A C 9
ATOM 14007 O O . HIS A 1 93 ? -1.971 -19.562 -13.628 1.00 22.12 93 HIS A O 9
ATOM 14022 N N . HIS A 1 94 ? -4.075 -18.827 -13.334 1.00 23.31 94 HIS A N 9
ATOM 14023 C CA . HIS A 1 94 ? -4.534 -20.074 -12.705 1.00 23.21 94 HIS A CA 9
ATOM 14024 C C . HIS A 1 94 ? -5.391 -20.936 -13.650 1.00 52.10 94 HIS A C 9
ATOM 14025 O O . HIS A 1 94 ? -6.145 -20.420 -14.478 1.00 33.23 94 HIS A O 9
ATOM 14040 N N . HIS A 1 95 ? -5.275 -22.253 -13.499 1.00 33.20 95 HIS A N 9
ATOM 14041 C CA . HIS A 1 95 ? -6.097 -23.211 -14.248 1.00 22.25 95 HIS A CA 9
ATOM 14042 C C . HIS A 1 95 ? -7.593 -23.037 -13.935 1.00 73.15 95 HIS A C 9
ATOM 14043 O O . HIS A 1 95 ? -7.994 -22.957 -12.773 1.00 44.22 95 HIS A O 9
ATOM 14058 N N . HIS A 1 96 ? -8.412 -22.980 -14.982 1.00 63.25 96 HIS A N 9
ATOM 14059 C CA . HIS A 1 96 ? -9.873 -22.897 -14.833 1.00 3.43 96 HIS A CA 9
ATOM 14060 C C . HIS A 1 96 ? -10.522 -24.257 -15.121 1.00 1.12 96 HIS A C 9
ATOM 14061 O O . HIS A 1 96 ? -9.858 -25.171 -15.612 1.00 55.42 96 HIS A O 9
ATOM 14076 N N . HIS A 1 97 ? -11.817 -24.394 -14.821 1.00 25.24 97 HIS A N 9
ATOM 14077 C CA . HIS A 1 97 ? -12.530 -25.653 -15.089 1.00 53.54 97 HIS A CA 9
ATOM 14078 C C . HIS A 1 97 ? -12.408 -26.058 -16.576 1.00 74.53 97 HIS A C 9
ATOM 14079 O O . HIS A 1 97 ? -11.946 -27.186 -16.854 1.00 37.89 97 HIS A O 9
ATOM 14095 N N . MET A 1 1 ? -3.054 -13.969 20.148 1.00 22.42 1 MET A N 10
ATOM 14096 C CA . MET A 1 1 ? -1.982 -13.847 19.119 1.00 21.03 1 MET A CA 10
ATOM 14097 C C . MET A 1 1 ? -2.412 -12.938 17.953 1.00 60.13 1 MET A C 10
ATOM 14098 O O . MET A 1 1 ? -2.996 -13.395 16.967 1.00 43.22 1 MET A O 10
ATOM 14114 N N . ASP A 1 2 ? -2.135 -11.643 18.087 1.00 72.35 2 ASP A N 10
ATOM 14115 C CA . ASP A 1 2 ? -2.487 -10.656 17.060 1.00 42.14 2 ASP A CA 10
ATOM 14116 C C . ASP A 1 2 ? -1.381 -10.511 16.001 1.00 53.10 2 ASP A C 10
ATOM 14117 O O . ASP A 1 2 ? -0.256 -10.967 16.188 1.00 44.51 2 ASP A O 10
ATOM 14126 N N . ARG A 1 3 ? -1.724 -9.845 14.896 1.00 64.43 3 ARG A N 10
ATOM 14127 C CA . ARG A 1 3 ? -0.788 -9.569 13.794 1.00 43.15 3 ARG A CA 10
ATOM 14128 C C . ARG A 1 3 ? 0.537 -8.994 14.321 1.00 44.11 3 ARG A C 10
ATOM 14129 O O . ARG A 1 3 ? 1.626 -9.416 13.924 1.00 25.41 3 ARG A O 10
ATOM 14150 N N . LYS A 1 4 ? 0.422 -8.026 15.228 1.00 4.14 4 LYS A N 10
ATOM 14151 C CA . LYS A 1 4 ? 1.588 -7.375 15.834 1.00 62.24 4 LYS A CA 10
ATOM 14152 C C . LYS A 1 4 ? 2.273 -8.293 16.858 1.00 12.12 4 LYS A C 10
ATOM 14153 O O . LYS A 1 4 ? 3.473 -8.181 17.108 1.00 50.12 4 LYS A O 10
ATOM 14172 N N . LEU A 1 5 ? 1.501 -9.206 17.437 1.00 55.33 5 LEU A N 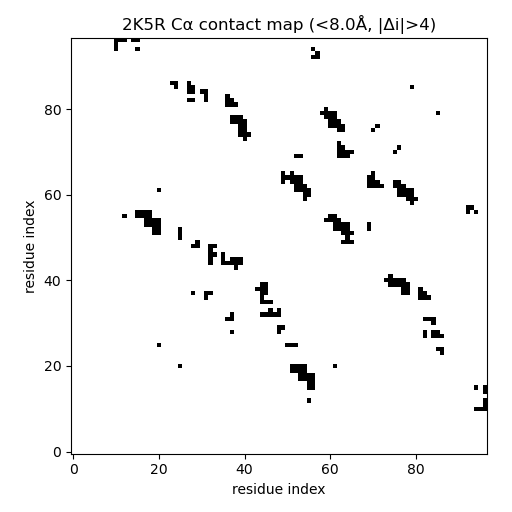10
ATOM 14173 C CA . LEU A 1 5 ? 1.996 -10.120 18.480 1.00 73.10 5 LEU A CA 10
ATOM 14174 C C . LEU A 1 5 ? 2.522 -11.441 17.890 1.00 4.25 5 LEU A C 10
ATOM 14175 O O . LEU A 1 5 ? 2.849 -12.375 18.626 1.00 63.25 5 LEU A O 10
ATOM 14191 N N . LEU A 1 6 ? 2.594 -11.520 16.564 1.00 23.44 6 LEU A N 10
ATOM 14192 C CA . LEU A 1 6 ? 3.164 -12.692 15.880 1.00 63.21 6 LEU A CA 10
ATOM 14193 C C . LEU A 1 6 ? 4.580 -12.399 15.353 1.00 4.32 6 LEU A C 10
ATOM 14194 O O . LEU A 1 6 ? 4.856 -11.304 14.853 1.00 22.15 6 LEU A O 10
ATOM 14210 N N . HIS A 1 7 ? 5.476 -13.378 15.477 1.00 54.04 7 HIS A N 10
ATOM 14211 C CA . HIS A 1 7 ? 6.850 -13.246 14.972 1.00 52.32 7 HIS A CA 10
ATOM 14212 C C . HIS A 1 7 ? 6.884 -13.258 13.434 1.00 24.22 7 HIS A C 10
ATOM 14213 O O . HIS A 1 7 ? 7.764 -12.661 12.814 1.00 53.34 7 HIS A O 10
ATOM 14228 N N . LEU A 1 8 ? 5.920 -13.947 12.829 1.00 12.25 8 LEU A N 10
ATOM 14229 C CA . LEU A 1 8 ? 5.798 -14.006 11.367 1.00 74.02 8 LEU A CA 10
ATOM 14230 C C . LEU A 1 8 ? 4.324 -14.044 10.927 1.00 2.44 8 LEU A C 10
ATOM 14231 O O . LEU A 1 8 ? 3.437 -14.357 11.726 1.00 21.14 8 LEU A O 10
ATOM 14247 N N . LEU A 1 9 ? 4.072 -13.708 9.661 1.00 20.33 9 LEU A N 10
ATOM 14248 C CA . LEU A 1 9 ? 2.704 -13.691 9.115 1.00 23.22 9 LEU A CA 10
ATOM 14249 C C . LEU A 1 9 ? 2.050 -15.088 9.156 1.00 33.11 9 LEU A C 10
ATOM 14250 O O . LEU A 1 9 ? 2.696 -16.088 9.472 1.00 62.31 9 LEU A O 10
ATOM 14266 N N . CYS A 1 10 ? 0.764 -15.148 8.832 1.00 3.51 10 CYS A N 10
ATOM 14267 C CA . CYS A 1 10 ? 0.013 -16.414 8.869 1.00 23.12 10 CYS A CA 10
ATOM 14268 C C . CYS A 1 10 ? -0.204 -16.981 7.460 1.00 53.32 10 CYS A C 10
ATOM 14269 O O . CYS A 1 10 ? -0.322 -16.233 6.488 1.00 1.34 10 CYS A O 10
ATOM 14277 N N . SER A 1 11 ? -0.245 -18.308 7.355 1.00 15.33 11 SER A N 10
ATOM 14278 C CA . SER A 1 11 ? -0.499 -18.980 6.071 1.00 21.00 11 SER A CA 10
ATOM 14279 C C . SER A 1 11 ? -1.944 -18.747 5.593 1.00 52.12 11 SER A C 10
ATOM 14280 O O . SER A 1 11 ? -2.838 -18.483 6.398 1.00 13.45 11 SER A O 10
ATOM 14288 N N . PRO A 1 12 ? -2.202 -18.850 4.273 1.00 44.31 12 PRO A N 10
ATOM 14289 C CA . PRO A 1 12 ? -3.540 -18.593 3.702 1.00 44.03 12 PRO A CA 10
ATOM 14290 C C . PRO A 1 12 ? -4.558 -19.730 3.947 1.00 14.50 12 PRO A C 10
ATOM 14291 O O . PRO A 1 12 ? -5.380 -20.026 3.080 1.00 12.30 12 PRO A O 10
ATOM 14302 N N . ASP A 1 13 ? -4.530 -20.333 5.139 1.00 5.23 13 ASP A N 10
ATOM 14303 C CA . ASP A 1 13 ? -5.486 -21.389 5.500 1.00 23.33 13 ASP A CA 10
ATOM 14304 C C . ASP A 1 13 ? -6.940 -20.875 5.463 1.00 13.00 13 ASP A C 10
ATOM 14305 O O . ASP A 1 13 ? -7.877 -21.647 5.248 1.00 74.02 13 ASP A O 10
ATOM 14314 N N . THR A 1 14 ? -7.122 -19.572 5.681 1.00 35.32 14 THR A N 10
ATOM 14315 C CA . THR A 1 14 ? -8.452 -18.950 5.566 1.00 73.02 14 THR A CA 10
ATOM 14316 C C . THR A 1 14 ? -8.942 -18.938 4.105 1.00 64.02 14 THR A C 10
ATOM 14317 O O . THR A 1 14 ? -10.141 -18.836 3.842 1.00 63.34 14 THR A O 10
ATOM 14328 N N . ARG A 1 15 ? -7.994 -19.033 3.169 1.00 11.44 15 ARG A N 10
ATOM 14329 C CA . ARG A 1 15 ? -8.289 -19.129 1.729 1.00 53.22 15 ARG A CA 10
ATOM 14330 C C . ARG A 1 15 ? -8.982 -17.858 1.184 1.00 71.23 15 ARG A C 10
ATOM 14331 O O . ARG A 1 15 ? -9.616 -17.878 0.126 1.00 12.34 15 ARG A O 10
ATOM 14352 N N . GLN A 1 16 ? -8.833 -16.745 1.906 1.00 30.11 16 GLN A N 10
ATOM 14353 C CA . GLN A 1 16 ? -9.351 -15.443 1.458 1.00 34.14 16 GLN A CA 10
ATOM 14354 C C . GLN A 1 16 ? -8.405 -14.782 0.437 1.00 65.30 16 GLN A C 10
ATOM 14355 O O . GLN A 1 16 ? -7.203 -15.054 0.422 1.00 54.51 16 GLN A O 10
ATOM 14369 N N . PRO A 1 17 ? -8.933 -13.895 -0.435 1.00 63.13 17 PRO A N 10
ATOM 14370 C CA . PRO A 1 17 ? -8.113 -13.188 -1.439 1.00 15.51 17 PRO A CA 10
ATOM 14371 C C . PRO A 1 17 ? -7.216 -12.094 -0.829 1.00 1.10 17 PRO A C 10
ATOM 14372 O O . PRO A 1 17 ? -6.410 -11.478 -1.529 1.00 51.01 17 PRO A O 10
ATOM 14383 N N . LEU A 1 18 ? -7.367 -11.856 0.472 1.00 41.54 18 LEU A N 10
ATOM 14384 C CA . LEU A 1 18 ? -6.553 -10.868 1.191 1.00 12.34 18 LEU A CA 10
ATOM 14385 C C . LEU A 1 18 ? -5.748 -11.531 2.318 1.00 51.32 18 LEU A C 10
ATOM 14386 O O . LEU A 1 18 ? -6.299 -12.282 3.125 1.00 24.14 18 LEU A O 10
ATOM 14402 N N . SER A 1 19 ? -4.448 -11.249 2.366 1.00 55.24 19 SER A N 10
ATOM 14403 C CA . SER A 1 19 ? -3.563 -11.794 3.411 1.00 22.43 19 SER A CA 10
ATOM 14404 C C . SER A 1 19 ? -2.587 -10.722 3.914 1.00 53.24 19 SER A C 10
ATOM 14405 O O . SER A 1 19 ? -2.585 -9.599 3.416 1.00 64.41 19 SER A O 10
ATOM 14413 N N . LEU A 1 20 ? -1.767 -11.066 4.904 1.00 34.35 20 LEU A N 10
ATOM 14414 C CA . LEU A 1 20 ? -0.809 -10.110 5.477 1.00 52.20 20 LEU A CA 10
ATOM 14415 C C . LEU A 1 20 ? 0.317 -9.810 4.467 1.00 11.24 20 LEU A C 10
ATOM 14416 O O . LEU A 1 20 ? 0.968 -10.722 3.956 1.00 31.32 20 LEU A O 10
ATOM 14432 N N . LEU A 1 21 ? 0.537 -8.525 4.185 1.00 53.43 21 LEU A N 10
ATOM 14433 C CA . LEU A 1 21 ? 1.537 -8.098 3.197 1.00 73.33 21 LEU A CA 10
ATOM 14434 C C . LEU A 1 21 ? 2.970 -8.474 3.609 1.00 55.44 21 LEU A C 10
ATOM 14435 O O . LEU A 1 21 ? 3.412 -8.177 4.720 1.00 61.44 21 LEU A O 10
ATOM 14451 N N . GLU A 1 22 ? 3.685 -9.129 2.692 1.00 3.45 22 GLU A N 10
ATOM 14452 C CA . GLU A 1 22 ? 5.100 -9.465 2.876 1.00 74.40 22 GLU A CA 10
ATOM 14453 C C . GLU A 1 22 ? 5.921 -8.234 3.302 1.00 21.04 22 GLU A C 10
ATOM 14454 O O . GLU A 1 22 ? 5.910 -7.206 2.622 1.00 24.33 22 GLU A O 10
ATOM 14466 N N . SER A 1 23 ? 6.651 -8.358 4.412 1.00 5.34 23 SER A N 10
ATOM 14467 C CA . SER A 1 23 ? 7.444 -7.245 4.960 1.00 21.54 23 SER A CA 10
ATOM 14468 C C . SER A 1 23 ? 8.463 -6.723 3.939 1.00 31.43 23 SER A C 10
ATOM 14469 O O . SER A 1 23 ? 8.713 -5.522 3.859 1.00 35.52 23 SER A O 10
ATOM 14477 N N . LYS A 1 24 ? 9.037 -7.638 3.154 1.00 1.52 24 LYS A N 10
ATOM 14478 C CA . LYS A 1 24 ? 9.978 -7.271 2.087 1.00 24.43 24 LYS A CA 10
ATOM 14479 C C . LYS A 1 24 ? 9.357 -6.249 1.114 1.00 61.41 24 LYS A C 10
ATOM 14480 O O . LYS A 1 24 ? 10.010 -5.300 0.690 1.00 71.04 24 LYS A O 10
ATOM 14499 N N . GLY A 1 25 ? 8.096 -6.473 0.744 1.00 71.55 25 GLY A N 10
ATOM 14500 C CA . GLY A 1 25 ? 7.365 -5.512 -0.075 1.00 55.23 25 GLY A CA 10
ATOM 14501 C C . GLY A 1 25 ? 6.889 -4.301 0.726 1.00 43.44 25 GLY A C 10
ATOM 14502 O O . GLY A 1 25 ? 6.910 -3.170 0.241 1.00 13.22 25 GLY A O 10
ATOM 14506 N N . LEU A 1 26 ? 6.471 -4.551 1.967 1.00 10.52 26 LEU A N 10
ATOM 14507 C CA . LEU A 1 26 ? 5.907 -3.515 2.843 1.00 21.23 26 LEU A CA 10
ATOM 14508 C C . LEU A 1 26 ? 6.852 -2.312 3.007 1.00 71.30 26 LEU A C 10
ATOM 14509 O O . LEU A 1 26 ? 6.411 -1.157 3.006 1.00 53.12 26 LEU A O 10
ATOM 14525 N N . GLU A 1 27 ? 8.149 -2.579 3.140 1.00 41.34 27 GLU A N 10
ATOM 14526 C CA . GLU A 1 27 ? 9.146 -1.509 3.260 1.00 0.23 27 GLU A CA 10
ATOM 14527 C C . GLU A 1 27 ? 9.174 -0.629 2.000 1.00 54.44 27 GLU A C 10
ATOM 14528 O O . GLU A 1 27 ? 9.400 0.580 2.082 1.00 43.33 27 GLU A O 10
ATOM 14540 N N . ALA A 1 28 ? 8.925 -1.237 0.838 1.00 2.42 28 ALA A N 10
ATOM 14541 C CA . ALA A 1 28 ? 8.847 -0.496 -0.426 1.00 72.14 28 ALA A CA 10
ATOM 14542 C C . ALA A 1 28 ? 7.667 0.492 -0.410 1.00 61.13 28 ALA A C 10
ATOM 14543 O O . ALA A 1 28 ? 7.765 1.604 -0.934 1.00 13.21 28 ALA A O 10
ATOM 14550 N N . LEU A 1 29 ? 6.555 0.077 0.204 1.00 43.13 29 LEU A N 10
ATOM 14551 C CA . LEU A 1 29 ? 5.403 0.968 0.401 1.00 65.43 29 LEU A CA 10
ATOM 14552 C C . LEU A 1 29 ? 5.772 2.138 1.326 1.00 24.45 29 LEU A C 10
ATOM 14553 O O . LEU A 1 29 ? 5.548 3.295 0.987 1.00 62.21 29 LEU A O 10
ATOM 14569 N N . ASN A 1 30 ? 6.355 1.826 2.487 1.00 43.23 30 ASN A N 10
ATOM 14570 C CA . ASN A 1 30 ? 6.755 2.857 3.460 1.00 14.11 30 ASN A CA 10
ATOM 14571 C C . ASN A 1 30 ? 7.705 3.895 2.839 1.00 3.41 30 ASN A C 10
ATOM 14572 O O . ASN A 1 30 ? 7.529 5.101 3.028 1.00 11.13 30 ASN A O 10
ATOM 14583 N N . LYS A 1 31 ? 8.700 3.420 2.095 1.00 51.43 31 LYS A N 10
ATOM 14584 C CA . LYS A 1 31 ? 9.621 4.306 1.372 1.00 51.04 31 LYS A CA 10
ATOM 14585 C C . LYS A 1 31 ? 8.860 5.250 0.429 1.00 51.31 31 LYS A C 10
ATOM 14586 O O . LYS A 1 31 ? 9.079 6.461 0.429 1.00 30.13 31 LYS A O 10
ATOM 14605 N N . ALA A 1 32 ? 7.959 4.683 -0.366 1.00 31.54 32 ALA A N 10
ATOM 14606 C CA . ALA A 1 32 ? 7.169 5.459 -1.322 1.00 74.54 32 ALA A CA 10
ATOM 14607 C C . ALA A 1 32 ? 6.194 6.428 -0.623 1.00 23.54 32 ALA A C 10
ATOM 14608 O O . ALA A 1 32 ? 5.934 7.528 -1.120 1.00 1.34 32 ALA A O 10
ATOM 14615 N N . ILE A 1 33 ? 5.655 6.014 0.523 1.00 75.03 33 ILE A N 10
ATOM 14616 C CA . ILE A 1 33 ? 4.737 6.851 1.306 1.00 23.34 33 ILE A CA 10
ATOM 14617 C C . ILE A 1 33 ? 5.453 8.094 1.859 1.00 73.53 33 ILE A C 10
ATOM 14618 O O . ILE A 1 33 ? 4.985 9.225 1.684 1.00 70.23 33 ILE A O 10
ATOM 14634 N N . VAL A 1 34 ? 6.592 7.881 2.511 1.00 24.35 34 VAL A N 10
ATOM 14635 C CA . VAL A 1 34 ? 7.394 8.984 3.049 1.00 11.31 34 VAL A CA 10
ATOM 14636 C C . VAL A 1 34 ? 7.914 9.880 1.913 1.00 3.01 34 VAL A C 10
ATOM 14637 O O . VAL A 1 34 ? 7.908 11.109 2.020 1.00 51.23 34 VAL A O 10
ATOM 14650 N N . SER A 1 35 ? 8.343 9.252 0.819 1.00 65.31 35 SER A N 10
ATOM 14651 C CA . SER A 1 35 ? 8.783 9.981 -0.383 1.00 73.04 35 SER A CA 10
ATOM 14652 C C . SER A 1 35 ? 7.610 10.693 -1.078 1.00 24.54 35 SER A C 10
ATOM 14653 O O . SER A 1 35 ? 7.810 11.559 -1.932 1.00 53.40 35 SER A O 10
ATOM 14661 N N . GLY A 1 36 ? 6.385 10.317 -0.713 1.00 22.24 36 GLY A N 10
ATOM 14662 C CA . GLY A 1 36 ? 5.201 10.973 -1.256 1.00 34.21 36 GLY A CA 10
ATOM 14663 C C . GLY A 1 36 ? 4.950 10.673 -2.731 1.00 45.14 36 GLY A C 10
ATOM 14664 O O . GLY A 1 36 ? 4.557 11.557 -3.494 1.00 54.25 36 GLY A O 10
ATOM 14668 N N . THR A 1 37 ? 5.172 9.422 -3.138 1.00 44.44 37 THR A N 10
ATOM 14669 C CA . THR A 1 37 ? 4.933 9.008 -4.533 1.00 62.45 37 THR A CA 10
ATOM 14670 C C . THR A 1 37 ? 3.853 7.913 -4.627 1.00 70.13 37 THR A C 10
ATOM 14671 O O . THR A 1 37 ? 3.599 7.370 -5.703 1.00 5.53 37 THR A O 10
ATOM 14682 N N . VAL A 1 38 ? 3.215 7.591 -3.498 1.00 2.55 38 VAL A N 10
ATOM 14683 C CA . VAL A 1 38 ? 2.110 6.617 -3.483 1.00 61.20 38 VAL A CA 10
ATOM 14684 C C . VAL A 1 38 ? 0.784 7.274 -3.881 1.00 70.33 38 VAL A C 10
ATOM 14685 O O . VAL A 1 38 ? 0.249 8.107 -3.147 1.00 12.31 38 VAL A O 10
ATOM 14698 N N . GLN A 1 39 ? 0.259 6.896 -5.037 1.00 44.41 39 GLN A N 10
ATOM 14699 C CA . GLN A 1 39 ? -1.024 7.418 -5.504 1.00 61.12 39 GLN A CA 10
ATOM 14700 C C . GLN A 1 39 ? -2.197 6.550 -5.020 1.00 72.44 39 GLN A C 10
ATOM 14701 O O . GLN A 1 39 ? -2.364 5.405 -5.440 1.00 2.40 39 GLN A O 10
ATOM 14715 N N . ARG A 1 40 ? -2.991 7.108 -4.111 1.00 53.23 40 ARG A N 10
ATOM 14716 C CA . ARG A 1 40 ? -4.208 6.461 -3.609 1.00 11.24 40 ARG A CA 10
ATOM 14717 C C . ARG A 1 40 ? -5.193 6.161 -4.762 1.00 42.55 40 ARG A C 10
ATOM 14718 O O . ARG A 1 40 ? -5.199 6.858 -5.771 1.00 53.12 40 ARG A O 10
ATOM 14739 N N . ALA A 1 41 ? -6.033 5.130 -4.589 1.00 34.24 41 ALA A N 10
ATOM 14740 C CA . ALA A 1 41 ? -6.970 4.676 -5.641 1.00 12.11 41 ALA A CA 10
ATOM 14741 C C . ALA A 1 41 ? -7.772 5.827 -6.291 1.00 24.24 41 ALA A C 10
ATOM 14742 O O . ALA A 1 41 ? -8.241 5.706 -7.425 1.00 41.43 41 ALA A O 10
ATOM 14749 N N . ASP A 1 42 ? -7.939 6.932 -5.565 1.00 35.42 42 ASP A N 10
ATOM 14750 C CA . ASP A 1 42 ? -8.617 8.124 -6.094 1.00 61.01 42 ASP A CA 10
ATOM 14751 C C . ASP A 1 42 ? -7.668 8.986 -6.953 1.00 63.32 42 ASP A C 10
ATOM 14752 O O . ASP A 1 42 ? -8.068 9.541 -7.980 1.00 13.31 42 ASP A O 10
ATOM 14761 N N . GLY A 1 43 ? -6.411 9.085 -6.528 1.00 13.11 43 GLY A N 10
ATOM 14762 C CA . GLY A 1 43 ? -5.437 9.942 -7.206 1.00 31.32 43 GLY A CA 10
ATOM 14763 C C . GLY A 1 43 ? -4.593 10.759 -6.231 1.00 40.01 43 GLY A C 10
ATOM 14764 O O . GLY A 1 43 ? -3.437 11.085 -6.513 1.00 13.40 43 GLY A O 10
ATOM 14768 N N . SER A 1 44 ? -5.179 11.098 -5.080 1.00 30.13 44 SER A N 10
ATOM 14769 C CA . SER A 1 44 ? -4.466 11.828 -4.017 1.00 34.11 44 SER A CA 10
ATOM 14770 C C . SER A 1 44 ? -3.293 11.001 -3.458 1.00 21.23 44 SER A C 10
ATOM 14771 O O . SER A 1 44 ? -3.325 9.774 -3.486 1.00 35.23 44 SER A O 10
ATOM 14779 N N . ILE A 1 45 ? -2.267 11.675 -2.942 1.00 53.54 45 ILE A N 10
ATOM 14780 C CA . ILE A 1 45 ? -1.055 10.992 -2.465 1.00 22.20 45 ILE A CA 10
ATOM 14781 C C . ILE A 1 45 ? -1.192 10.494 -1.010 1.00 24.52 45 ILE A C 10
ATOM 14782 O O . ILE A 1 45 ? -1.721 11.194 -0.146 1.00 44.24 45 ILE A O 10
ATOM 14798 N N . GLN A 1 46 ? -0.702 9.280 -0.753 1.00 24.33 46 GLN A N 10
ATOM 14799 C CA . GLN A 1 46 ? -0.705 8.694 0.595 1.00 74.41 46 GLN A CA 10
ATOM 14800 C C . GLN A 1 46 ? 0.562 9.096 1.376 1.00 41.22 46 GLN A C 10
ATOM 14801 O O . GLN A 1 46 ? 1.682 8.801 0.955 1.00 71.42 46 GLN A O 10
ATOM 14815 N N . ASN A 1 47 ? 0.381 9.764 2.518 1.00 42.12 47 ASN A N 10
ATOM 14816 C CA . ASN A 1 47 ? 1.519 10.253 3.316 1.00 60.23 47 ASN A CA 10
ATOM 14817 C C . ASN A 1 47 ? 1.492 9.736 4.769 1.00 65.40 47 ASN A C 10
ATOM 14818 O O . ASN A 1 47 ? 2.204 10.253 5.634 1.00 61.15 47 ASN A O 10
ATOM 14829 N N . GLN A 1 48 ? 0.679 8.714 5.036 1.00 72.11 48 GLN A N 10
ATOM 14830 C CA . GLN A 1 48 ? 0.657 8.072 6.359 1.00 40.21 48 GLN A CA 10
ATOM 14831 C C . GLN A 1 48 ? 1.268 6.660 6.296 1.00 54.21 48 GLN A C 10
ATOM 14832 O O . GLN A 1 48 ? 0.625 5.709 5.842 1.00 63.00 48 GLN A O 10
ATOM 14846 N N . SER A 1 49 ? 2.513 6.539 6.758 1.00 2.21 49 SER A N 10
ATOM 14847 C CA . SER A 1 49 ? 3.251 5.265 6.723 1.00 63.24 49 SER A CA 10
ATOM 14848 C C . SER A 1 49 ? 2.614 4.219 7.647 1.00 42.04 49 SER A C 10
ATOM 14849 O O . SER A 1 49 ? 2.713 4.314 8.872 1.00 53.40 49 SER A O 10
ATOM 14857 N N . LEU A 1 50 ? 1.957 3.230 7.049 1.00 5.25 50 LEU A N 10
ATOM 14858 C CA . LEU A 1 50 ? 1.253 2.191 7.810 1.00 23.31 50 LEU A CA 10
ATOM 14859 C C . LEU A 1 50 ? 2.209 1.088 8.310 1.00 21.41 50 LEU A C 10
ATOM 14860 O O . LEU A 1 50 ? 3.230 0.803 7.686 1.00 5.03 50 LEU A O 10
ATOM 14876 N N . HIS A 1 51 ? 1.865 0.480 9.445 1.00 11.34 51 HIS A N 10
ATOM 14877 C CA . HIS A 1 51 ? 2.688 -0.585 10.034 1.00 5.35 51 HIS A CA 10
ATOM 14878 C C . HIS A 1 51 ? 2.289 -1.970 9.496 1.00 32.23 51 HIS A C 10
ATOM 14879 O O . HIS A 1 51 ? 3.147 -2.784 9.147 1.00 2.02 51 HIS A O 10
ATOM 14894 N N . GLU A 1 52 ? 0.984 -2.237 9.453 1.00 71.13 52 GLU A N 10
ATOM 14895 C CA . GLU A 1 52 ? 0.459 -3.486 8.885 1.00 72.12 52 GLU A CA 10
ATOM 14896 C C . GLU A 1 52 ? -0.393 -3.203 7.636 1.00 0.35 52 GLU A C 10
ATOM 14897 O O . GLU A 1 52 ? -1.059 -2.167 7.538 1.00 2.11 52 GLU A O 10
ATOM 14909 N N . ALA A 1 53 ? -0.380 -4.140 6.689 1.00 24.20 53 ALA A N 10
ATOM 14910 C CA . ALA A 1 53 ? -1.122 -3.988 5.433 1.00 71.22 53 ALA A CA 10
ATOM 14911 C C . ALA A 1 53 ? -1.599 -5.342 4.892 1.00 52.33 53 ALA A C 10
ATOM 14912 O O . ALA A 1 53 ? -1.088 -6.394 5.276 1.00 55.14 53 ALA A O 10
ATOM 14919 N N . LEU A 1 54 ? -2.581 -5.305 3.996 1.00 1.45 54 LEU A N 10
ATOM 14920 C CA . LEU A 1 54 ? -3.144 -6.521 3.400 1.00 60.21 54 LEU A CA 10
ATOM 14921 C C . LEU A 1 54 ? -2.822 -6.607 1.900 1.00 43.35 54 LEU A C 10
ATOM 14922 O O . LEU A 1 54 ? -3.081 -5.671 1.149 1.00 32.31 54 LEU A O 10
ATOM 14938 N N . ILE A 1 55 ? -2.272 -7.737 1.468 1.00 54.51 55 ILE A N 10
ATOM 14939 C CA . ILE A 1 55 ? -1.929 -7.942 0.057 1.00 2.34 55 ILE A CA 10
ATOM 14940 C C . ILE A 1 55 ? -2.977 -8.813 -0.654 1.00 12.22 55 ILE A C 10
ATOM 14941 O O . ILE A 1 55 ? -3.448 -9.815 -0.110 1.00 22.40 55 ILE A O 10
ATOM 14957 N N . THR A 1 56 ? -3.353 -8.407 -1.865 1.00 3.25 56 THR A N 10
ATOM 14958 C CA . THR A 1 56 ? -4.257 -9.199 -2.707 1.00 74.32 56 THR A CA 10
ATOM 14959 C C . THR A 1 56 ? -3.579 -10.473 -3.224 1.00 12.32 56 THR A C 10
ATOM 14960 O O . THR A 1 56 ? -2.375 -10.485 -3.494 1.00 60.44 56 THR A O 10
ATOM 14971 N N . ARG A 1 57 ? -4.362 -11.537 -3.362 1.00 42.50 57 ARG A N 10
ATOM 14972 C CA . ARG A 1 57 ? -3.860 -12.830 -3.844 1.00 54.50 57 ARG A CA 10
ATOM 14973 C C . ARG A 1 57 ? -3.198 -12.707 -5.229 1.00 33.43 57 ARG A C 10
ATOM 14974 O O . ARG A 1 57 ? -2.220 -13.392 -5.526 1.00 21.43 57 ARG A O 10
ATOM 14995 N N . ASP A 1 58 ? -3.735 -11.821 -6.067 1.00 1.32 58 ASP A N 10
ATOM 14996 C CA . ASP A 1 58 ? -3.198 -11.594 -7.415 1.00 52.23 58 ASP A CA 10
ATOM 14997 C C . ASP A 1 58 ? -2.170 -10.442 -7.438 1.00 1.21 58 ASP A C 10
ATOM 14998 O O . ASP A 1 58 ? -1.750 -9.995 -8.505 1.00 71.55 58 ASP A O 10
ATOM 15007 N N . ARG A 1 59 ? -1.779 -9.974 -6.245 1.00 40.43 59 ARG A N 10
ATOM 15008 C CA . ARG A 1 59 ? -0.643 -9.049 -6.069 1.00 42.12 59 ARG A CA 10
ATOM 15009 C C . ARG A 1 59 ? -0.860 -7.654 -6.691 1.00 14.54 59 ARG A C 10
ATOM 15010 O O . ARG A 1 59 ? 0.101 -6.911 -6.884 1.00 3.34 59 ARG A O 10
ATOM 15031 N N . LYS A 1 60 ? -2.104 -7.281 -6.969 1.00 4.12 60 LYS A N 10
ATOM 15032 C CA . LYS A 1 60 ? -2.381 -5.986 -7.616 1.00 24.22 60 LYS A CA 10
ATOM 15033 C C . LYS A 1 60 ? -2.573 -4.856 -6.588 1.00 22.03 60 LYS A C 10
ATOM 15034 O O . LYS A 1 60 ? -1.936 -3.803 -6.679 1.00 73.41 60 LYS A O 10
ATOM 15053 N N . GLN A 1 61 ? -3.446 -5.080 -5.606 1.00 61.11 61 GLN A N 10
ATOM 15054 C CA . GLN A 1 61 ? -3.808 -4.035 -4.636 1.00 34.45 61 GLN A CA 10
ATOM 15055 C C . GLN A 1 61 ? -3.315 -4.355 -3.215 1.00 72.55 61 GLN A C 10
ATOM 15056 O O . GLN A 1 61 ? -3.070 -5.517 -2.873 1.00 22.52 61 GLN A O 10
ATOM 15070 N N . VAL A 1 62 ? -3.171 -3.307 -2.402 1.00 11.23 62 VAL A N 10
ATOM 15071 C CA . VAL A 1 62 ? -2.787 -3.430 -0.990 1.00 52.21 62 VAL A CA 10
ATOM 15072 C C . VAL A 1 62 ? -3.701 -2.569 -0.098 1.00 51.31 62 VAL A C 10
ATOM 15073 O O . VAL A 1 62 ? -3.880 -1.379 -0.351 1.00 71.11 62 VAL A O 10
ATOM 15086 N N . PHE A 1 63 ? -4.278 -3.175 0.940 1.00 72.13 63 PHE A N 10
ATOM 15087 C CA . PHE A 1 63 ? -5.144 -2.450 1.887 1.00 13.42 63 PHE A CA 10
ATOM 15088 C C . PHE A 1 63 ? -4.392 -2.070 3.172 1.00 63.05 63 PHE A C 10
ATOM 15089 O O . PHE A 1 63 ? -3.289 -2.554 3.431 1.00 63.33 63 PHE A O 10
ATOM 15106 N N . ARG A 1 64 ? -5.013 -1.218 3.986 1.00 63.04 64 ARG A N 10
ATOM 15107 C CA . ARG A 1 64 ? -4.374 -0.685 5.198 1.00 54.50 64 ARG A CA 10
ATOM 15108 C C . ARG A 1 64 ? -4.926 -1.331 6.482 1.00 24.04 64 ARG A C 10
ATOM 15109 O O . ARG A 1 64 ? -6.122 -1.573 6.606 1.00 74.12 64 ARG A O 10
ATOM 15130 N N . ILE A 1 65 ? -4.043 -1.614 7.438 1.00 73.01 65 ILE A N 10
ATOM 15131 C CA . ILE A 1 65 ? -4.468 -2.029 8.779 1.00 71.32 65 ILE A CA 10
ATOM 15132 C C . ILE A 1 65 ? -4.109 -0.940 9.798 1.00 43.51 65 ILE A C 10
ATOM 15133 O O . ILE A 1 65 ? -2.946 -0.784 10.173 1.00 34.31 65 ILE A O 10
ATOM 15149 N N . GLU A 1 66 ? -5.107 -0.180 10.233 1.00 31.23 66 GLU A N 10
ATOM 15150 C CA . GLU A 1 66 ? -4.882 0.965 11.123 1.00 3.04 66 GLU A CA 10
ATOM 15151 C C . GLU A 1 66 ? -5.252 0.637 12.576 1.00 75.43 66 GLU A C 10
ATOM 15152 O O . GLU A 1 66 ? -6.393 0.274 12.867 1.00 12.20 66 GLU A O 10
ATOM 15164 N N . ASP A 1 67 ? -4.281 0.772 13.482 1.00 35.21 67 ASP A N 10
ATOM 15165 C CA . ASP A 1 67 ? -4.499 0.534 14.913 1.00 3.10 67 ASP A CA 10
ATOM 15166 C C . ASP A 1 67 ? -5.028 -0.895 15.165 1.00 12.20 67 ASP A C 10
ATOM 15167 O O . ASP A 1 67 ? -5.929 -1.109 15.976 1.00 51.24 67 ASP A O 10
ATOM 15176 N N . SER A 1 68 ? -4.448 -1.866 14.450 1.00 54.33 68 SER A N 10
ATOM 15177 C CA . SER A 1 68 ? -4.860 -3.280 14.535 1.00 31.02 68 SER A CA 10
ATOM 15178 C C . SER A 1 68 ? -6.265 -3.508 13.955 1.00 2.01 68 SER A C 10
ATOM 15179 O O . SER A 1 68 ? -6.832 -4.594 14.093 1.00 11.25 68 SER A O 10
ATOM 15187 N N . ILE A 1 69 ? -6.818 -2.493 13.297 1.00 11.13 69 ILE A N 10
ATOM 15188 C CA . ILE A 1 69 ? -8.116 -2.612 12.624 1.00 11.34 69 ILE A CA 10
ATOM 15189 C C . ILE A 1 69 ? -7.933 -2.801 11.105 1.00 10.35 69 ILE A C 10
ATOM 15190 O O . ILE A 1 69 ? -7.345 -1.947 10.434 1.00 30.41 69 ILE A O 10
ATOM 15206 N N . PRO A 1 70 ? -8.423 -3.926 10.538 1.00 30.13 70 PRO A N 10
ATOM 15207 C CA . PRO A 1 70 ? -8.303 -4.194 9.096 1.00 52.10 70 PRO A CA 10
ATOM 15208 C C . PRO A 1 70 ? -9.199 -3.277 8.245 1.00 15.30 70 PRO A C 10
ATOM 15209 O O . PRO A 1 70 ? -10.395 -3.530 8.080 1.00 12.10 70 PRO A O 10
ATOM 15220 N N . VAL A 1 71 ? -8.613 -2.203 7.719 1.00 5.45 71 VAL A N 10
ATOM 15221 C CA . VAL A 1 71 ? -9.355 -1.231 6.911 1.00 32.32 71 VAL A CA 10
ATOM 15222 C C . VAL A 1 71 ? -9.560 -1.751 5.478 1.00 10.01 71 VAL A C 10
ATOM 15223 O O . VAL A 1 71 ? -8.682 -1.628 4.623 1.00 33.13 71 VAL A O 10
ATOM 15236 N N . LEU A 1 72 ? -10.728 -2.338 5.231 1.00 55.24 72 LEU A N 10
ATOM 15237 C CA . LEU A 1 72 ? -11.051 -2.923 3.921 1.00 23.14 72 LEU A CA 10
ATOM 15238 C C . LEU A 1 72 ? -11.645 -1.878 2.963 1.00 25.40 72 LEU A C 10
ATOM 15239 O O . LEU A 1 72 ? -12.255 -2.222 1.948 1.00 31.42 72 LEU A O 10
ATOM 15255 N N . LEU A 1 73 ? -11.453 -0.604 3.286 1.00 42.33 73 LEU A N 10
ATOM 15256 C CA . LEU A 1 73 ? -11.976 0.495 2.468 1.00 14.20 73 LEU A CA 10
ATOM 15257 C C . LEU A 1 73 ? -11.154 0.676 1.179 1.00 51.45 73 LEU A C 10
ATOM 15258 O O . LEU A 1 73 ? -9.945 0.921 1.234 1.00 54.35 73 LEU A O 10
ATOM 15274 N N . PRO A 1 74 ? -11.799 0.579 -0.002 1.00 44.20 74 PRO A N 10
ATOM 15275 C CA . PRO A 1 74 ? -11.111 0.727 -1.302 1.00 2.31 74 PRO A CA 10
ATOM 15276 C C . PRO A 1 74 ? -10.394 2.082 -1.449 1.00 5.20 74 PRO A C 10
ATOM 15277 O O . PRO A 1 74 ? -9.430 2.209 -2.209 1.00 10.51 74 PRO A O 10
ATOM 15288 N N . GLU A 1 75 ? -10.866 3.089 -0.715 1.00 31.31 75 GLU A N 10
ATOM 15289 C CA . GLU A 1 75 ? -10.235 4.415 -0.724 1.00 5.13 75 GLU A CA 10
ATOM 15290 C C . GLU A 1 75 ? -8.779 4.358 -0.226 1.00 52.32 75 GLU A C 10
ATOM 15291 O O . GLU A 1 75 ? -7.954 5.185 -0.607 1.00 71.45 75 GLU A O 10
ATOM 15303 N N . GLU A 1 76 ? -8.465 3.374 0.615 1.00 53.20 76 GLU A N 10
ATOM 15304 C CA . GLU A 1 76 ? -7.097 3.190 1.119 1.00 0.11 76 GLU A CA 10
ATOM 15305 C C . GLU A 1 76 ? -6.397 2.009 0.426 1.00 0.44 76 GLU A C 10
ATOM 15306 O O . GLU A 1 76 ? -5.453 1.432 0.965 1.00 74.55 76 GLU A O 10
ATOM 15318 N N . ALA A 1 77 ? -6.851 1.667 -0.779 1.00 12.43 77 ALA A N 10
ATOM 15319 C CA . ALA A 1 77 ? -6.240 0.585 -1.560 1.00 34.44 77 ALA A CA 10
ATOM 15320 C C . ALA A 1 77 ? -5.134 1.116 -2.490 1.00 25.44 77 ALA A C 10
ATOM 15321 O O . ALA A 1 77 ? -5.402 1.867 -3.432 1.00 35.12 77 ALA A O 10
ATOM 15328 N N . ILE A 1 78 ? -3.892 0.725 -2.211 1.00 3.14 78 ILE A N 10
ATOM 15329 C CA . ILE A 1 78 ? -2.737 1.131 -3.027 1.00 23.34 78 ILE A CA 10
ATOM 15330 C C . ILE A 1 78 ? -2.438 0.098 -4.134 1.00 53.41 78 ILE A C 10
ATOM 15331 O O . ILE A 1 78 ? -2.482 -1.108 -3.895 1.00 45.54 78 ILE A O 10
ATOM 15347 N N . ALA A 1 79 ? -2.133 0.578 -5.340 1.00 30.10 79 ALA A N 10
ATOM 15348 C CA . ALA A 1 79 ? -1.782 -0.302 -6.462 1.00 1.22 79 ALA A CA 10
ATOM 15349 C C . ALA A 1 79 ? -0.260 -0.521 -6.549 1.00 44.54 79 ALA A C 10
ATOM 15350 O O . ALA A 1 79 ? 0.498 0.422 -6.792 1.00 72.05 79 ALA A O 10
ATOM 15357 N N . THR A 1 80 ? 0.178 -1.771 -6.373 1.00 50.24 80 THR A N 10
ATOM 15358 C CA . THR A 1 80 ? 1.616 -2.115 -6.382 1.00 12.41 80 THR A CA 10
ATOM 15359 C C . THR A 1 80 ? 2.315 -1.661 -7.671 1.00 65.15 80 THR A C 10
ATOM 15360 O O . THR A 1 80 ? 3.454 -1.190 -7.641 1.00 23.34 80 THR A O 10
ATOM 15371 N N . ILE A 1 81 ? 1.619 -1.789 -8.796 1.00 52.03 81 ILE A N 10
ATOM 15372 C CA . ILE A 1 81 ? 2.173 -1.427 -10.106 1.00 63.21 81 ILE A CA 10
ATOM 15373 C C . ILE A 1 81 ? 2.556 0.068 -10.193 1.00 63.44 81 ILE A C 10
ATOM 15374 O O . ILE A 1 81 ? 3.374 0.463 -11.028 1.00 62.53 81 ILE A O 10
ATOM 15390 N N . GLN A 1 82 ? 1.978 0.895 -9.323 1.00 42.23 82 GLN A N 10
ATOM 15391 C CA . GLN A 1 82 ? 2.223 2.345 -9.345 1.00 74.14 82 GLN A CA 10
ATOM 15392 C C . GLN A 1 82 ? 3.313 2.773 -8.344 1.00 13.35 82 GLN A C 10
ATOM 15393 O O . GLN A 1 82 ? 3.530 3.966 -8.126 1.00 12.34 82 GLN A O 10
ATOM 15407 N N . ILE A 1 83 ? 4.007 1.804 -7.748 1.00 50.33 83 ILE A N 10
ATOM 15408 C CA . ILE A 1 83 ? 5.057 2.094 -6.765 1.00 31.11 83 ILE A CA 10
ATOM 15409 C C . ILE A 1 83 ? 6.461 2.058 -7.404 1.00 14.33 83 ILE A C 10
ATOM 15410 O O . ILE A 1 83 ? 6.936 1.002 -7.830 1.00 33.12 83 ILE A O 10
ATOM 15426 N N . ALA A 1 84 ? 7.122 3.218 -7.451 1.00 23.31 84 ALA A N 10
ATOM 15427 C CA . ALA A 1 84 ? 8.455 3.343 -8.075 1.00 44.34 84 ALA A CA 10
ATOM 15428 C C . ALA A 1 84 ? 9.552 2.554 -7.329 1.00 15.53 84 ALA A C 10
ATOM 15429 O O . ALA A 1 84 ? 10.677 2.429 -7.813 1.00 65.31 84 ALA A O 10
ATOM 15436 N N . ASN A 1 85 ? 9.226 2.042 -6.144 1.00 32.34 85 ASN A N 10
ATOM 15437 C CA . ASN A 1 85 ? 10.178 1.241 -5.359 1.00 4.52 85 ASN A CA 10
ATOM 15438 C C . ASN A 1 85 ? 10.189 -0.231 -5.798 1.00 43.40 85 ASN A C 10
ATOM 15439 O O . ASN A 1 85 ? 11.183 -0.932 -5.605 1.00 32.41 85 ASN A O 10
ATOM 15450 N N . PHE A 1 86 ? 9.088 -0.696 -6.392 1.00 14.12 86 PHE A N 10
ATOM 15451 C CA . PHE A 1 86 ? 9.005 -2.071 -6.901 1.00 71.04 86 PHE A CA 10
ATOM 15452 C C . PHE A 1 86 ? 9.743 -2.211 -8.248 1.00 42.02 86 PHE A C 10
ATOM 15453 O O . PHE A 1 86 ? 9.324 -1.636 -9.255 1.00 63.10 86 PHE A O 10
ATOM 15470 N N . PRO A 1 87 ? 10.848 -2.983 -8.281 1.00 51.51 87 PRO A N 10
ATOM 15471 C CA . PRO A 1 87 ? 11.666 -3.149 -9.499 1.00 50.44 87 PRO A CA 10
ATOM 15472 C C . PRO A 1 87 ? 11.014 -4.050 -10.571 1.00 54.03 87 PRO A C 10
ATOM 15473 O O . PRO A 1 87 ? 10.079 -4.806 -10.292 1.00 21.50 87 PRO A O 10
ATOM 15484 N N . ASP A 1 88 ? 11.541 -3.983 -11.795 1.00 72.34 88 ASP A N 10
ATOM 15485 C CA . ASP A 1 88 ? 11.012 -4.753 -12.932 1.00 32.22 88 ASP A CA 10
ATOM 15486 C C . ASP A 1 88 ? 11.474 -6.225 -12.914 1.00 33.02 88 ASP A C 10
ATOM 15487 O O . ASP A 1 88 ? 11.531 -6.881 -13.957 1.00 5.50 88 ASP A O 10
ATOM 15496 N N . LYS A 1 89 ? 11.800 -6.740 -11.731 1.00 5.31 89 LYS A N 10
ATOM 15497 C CA . LYS A 1 89 ? 12.198 -8.144 -11.580 1.00 60.44 89 LYS A CA 10
ATOM 15498 C C . LYS A 1 89 ? 11.033 -9.083 -11.934 1.00 23.52 89 LYS A C 10
ATOM 15499 O O . LYS A 1 89 ? 9.903 -8.892 -11.476 1.00 51.53 89 LYS A O 10
ATOM 15518 N N . LEU A 1 90 ? 11.321 -10.100 -12.744 1.00 34.13 90 LEU A N 10
ATOM 15519 C CA . LEU A 1 90 ? 10.282 -10.966 -13.317 1.00 4.34 90 LEU A CA 10
ATOM 15520 C C . LEU A 1 90 ? 9.756 -12.013 -12.320 1.00 52.41 90 LEU A C 10
ATOM 15521 O O . LEU A 1 90 ? 10.500 -12.548 -11.491 1.00 35.21 90 LEU A O 10
ATOM 15537 N N . GLU A 1 91 ? 8.458 -12.294 -12.417 1.00 22.24 91 GLU A N 10
ATOM 15538 C CA . GLU A 1 91 ? 7.815 -13.350 -11.633 1.00 20.02 91 GLU A CA 10
ATOM 15539 C C . GLU A 1 91 ? 8.130 -14.739 -12.217 1.00 41.32 91 GLU A C 10
ATOM 15540 O O . GLU A 1 91 ? 8.096 -14.937 -13.432 1.00 71.05 91 GLU A O 10
ATOM 15552 N N . HIS A 1 92 ? 8.443 -15.696 -11.344 1.00 34.32 92 HIS A N 10
ATOM 15553 C CA . HIS A 1 92 ? 8.762 -17.061 -11.773 1.00 14.21 92 HIS A CA 10
ATOM 15554 C C . HIS A 1 92 ? 7.505 -17.772 -12.298 1.00 52.04 92 HIS A C 10
ATOM 15555 O O . HIS A 1 92 ? 7.571 -18.585 -13.222 1.00 63.23 92 HIS A O 10
ATOM 15570 N N . HIS A 1 93 ? 6.362 -17.457 -11.697 1.00 52.24 93 HIS A N 10
ATOM 15571 C CA . HIS A 1 93 ? 5.074 -17.998 -12.144 1.00 23.24 93 HIS A CA 10
ATOM 15572 C C . HIS A 1 93 ? 4.618 -17.297 -13.438 1.00 32.24 93 HIS A C 10
ATOM 15573 O O . HIS A 1 93 ? 4.094 -16.180 -13.407 1.00 72.40 93 HIS A O 10
ATOM 15588 N N . HIS A 1 94 ? 4.829 -17.962 -14.574 1.00 23.32 94 HIS A N 10
ATOM 15589 C CA . HIS A 1 94 ? 4.627 -17.348 -15.896 1.00 22.41 94 HIS A CA 10
ATOM 15590 C C . HIS A 1 94 ? 3.148 -17.068 -16.229 1.00 12.13 94 HIS A C 10
ATOM 15591 O O . HIS A 1 94 ? 2.400 -17.967 -16.606 1.00 72.44 94 HIS A O 10
ATOM 15606 N N . HIS A 1 95 ? 2.743 -15.807 -16.072 1.00 61.04 95 HIS A N 10
ATOM 15607 C CA . HIS A 1 95 ? 1.440 -15.331 -16.557 1.00 73.20 95 HIS A CA 10
ATOM 15608 C C . HIS A 1 95 ? 1.651 -14.221 -17.602 1.00 41.13 95 HIS A C 10
ATOM 15609 O O . HIS A 1 95 ? 2.145 -13.139 -17.277 1.00 72.21 95 HIS A O 10
ATOM 15624 N N . HIS A 1 96 ? 1.262 -14.487 -18.848 1.00 4.32 96 HIS A N 10
ATOM 15625 C CA . HIS A 1 96 ? 1.553 -13.571 -19.961 1.00 61.30 96 HIS A CA 10
ATOM 15626 C C . HIS A 1 96 ? 0.784 -12.243 -19.858 1.00 63.05 96 HIS A C 10
ATOM 15627 O O . HIS A 1 96 ? -0.268 -12.162 -19.223 1.00 14.34 96 HIS A O 10
ATOM 15642 N N . HIS A 1 97 ? 1.342 -11.214 -20.493 1.00 25.03 97 HIS A N 10
ATOM 15643 C CA . HIS A 1 97 ? 0.735 -9.877 -20.542 1.00 14.04 97 HIS A CA 10
ATOM 15644 C C . HIS A 1 97 ? 1.497 -8.964 -21.524 1.00 63.40 97 HIS A C 10
ATOM 15645 O O . HIS A 1 97 ? 0.938 -8.627 -22.588 1.00 37.60 97 HIS A O 10
ATOM 15661 N N . MET A 1 1 ? 2.587 -10.959 -24.972 1.00 14.10 1 MET A N 11
ATOM 15662 C CA . MET A 1 1 ? 1.379 -11.071 -25.835 1.00 73.42 1 MET A CA 11
ATOM 15663 C C . MET A 1 1 ? 0.489 -12.237 -25.375 1.00 40.23 1 MET A C 11
ATOM 15664 O O . MET A 1 1 ? 0.761 -13.396 -25.690 1.00 1.33 1 MET A O 11
ATOM 15680 N N . ASP A 1 2 ? -0.570 -11.925 -24.627 1.00 22.51 2 ASP A N 11
ATOM 15681 C CA . ASP A 1 2 ? -1.452 -12.955 -24.059 1.00 1.22 2 ASP A CA 11
ATOM 15682 C C . ASP A 1 2 ? -2.782 -13.043 -24.829 1.00 35.51 2 ASP A C 11
ATOM 15683 O O . ASP A 1 2 ? -3.582 -12.106 -24.805 1.00 71.30 2 ASP A O 11
ATOM 15692 N N . ARG A 1 3 ? -3.012 -14.156 -25.530 1.00 2.23 3 ARG A N 11
ATOM 15693 C CA . ARG A 1 3 ? -4.284 -14.376 -26.244 1.00 55.05 3 ARG A CA 11
ATOM 15694 C C . ARG A 1 3 ? -5.148 -15.428 -25.530 1.00 61.43 3 ARG A C 11
ATOM 15695 O O . ARG A 1 3 ? -6.311 -15.176 -25.209 1.00 54.21 3 ARG A O 11
ATOM 15716 N N . LYS A 1 4 ? -4.572 -16.606 -25.273 1.00 54.35 4 LYS A N 11
ATOM 15717 C CA . LYS A 1 4 ? -5.293 -17.697 -24.600 1.00 63.22 4 LYS A CA 11
ATOM 15718 C C . LYS A 1 4 ? -5.884 -17.243 -23.257 1.00 32.40 4 LYS A C 11
ATOM 15719 O O . LYS A 1 4 ? -6.978 -17.657 -22.876 1.00 70.32 4 LYS A O 11
ATOM 15738 N N . LEU A 1 5 ? -5.166 -16.364 -22.560 1.00 1.45 5 LEU A N 11
ATOM 15739 C CA . LEU A 1 5 ? -5.578 -15.891 -21.231 1.00 2.31 5 LEU A CA 11
ATOM 15740 C C . LEU A 1 5 ? -6.939 -15.165 -21.260 1.00 44.31 5 LEU A C 11
ATOM 15741 O O . LEU A 1 5 ? -7.560 -14.959 -20.215 1.00 1.23 5 LEU A O 11
ATOM 15757 N N . LEU A 1 6 ? -7.396 -14.778 -22.450 1.00 42.35 6 LEU A N 11
ATOM 15758 C CA . LEU A 1 6 ? -8.718 -14.156 -22.608 1.00 64.34 6 LEU A CA 11
ATOM 15759 C C . LEU A 1 6 ? -9.827 -15.225 -22.652 1.00 73.54 6 LEU A C 11
ATOM 15760 O O . LEU A 1 6 ? -10.977 -14.966 -22.290 1.00 43.25 6 LEU A O 11
ATOM 15776 N N . HIS A 1 7 ? -9.461 -16.427 -23.092 1.00 64.34 7 HIS A N 11
ATOM 15777 C CA . HIS A 1 7 ? -10.405 -17.543 -23.222 1.00 21.12 7 HIS A CA 11
ATOM 15778 C C . HIS A 1 7 ? -10.738 -18.162 -21.849 1.00 0.41 7 HIS A C 11
ATOM 15779 O O . HIS A 1 7 ? -11.789 -18.778 -21.674 1.00 3.43 7 HIS A O 11
ATOM 15794 N N . LEU A 1 8 ? -9.834 -18.002 -20.883 1.00 53.32 8 LEU A N 11
ATOM 15795 C CA . LEU A 1 8 ? -10.032 -18.555 -19.535 1.00 54.41 8 LEU A CA 11
ATOM 15796 C C . LEU A 1 8 ? -10.804 -17.584 -18.628 1.00 51.23 8 LEU A C 11
ATOM 15797 O O . LEU A 1 8 ? -10.493 -16.390 -18.564 1.00 32.22 8 LEU A O 11
ATOM 15813 N N . LEU A 1 9 ? -11.816 -18.102 -17.928 1.00 53.40 9 LEU A N 11
ATOM 15814 C CA . LEU A 1 9 ? -12.565 -17.312 -16.943 1.00 12.22 9 LEU A CA 11
ATOM 15815 C C . LEU A 1 9 ? -11.659 -17.013 -15.735 1.00 14.35 9 LEU A C 11
ATOM 15816 O O . LEU A 1 9 ? -11.357 -17.904 -14.935 1.00 73.14 9 LEU A O 11
ATOM 15832 N N . CYS A 1 10 ? -11.218 -15.760 -15.621 1.00 21.11 10 CYS A N 11
ATOM 15833 C CA . CYS A 1 10 ? -10.238 -15.368 -14.594 1.00 4.11 10 CYS A CA 11
ATOM 15834 C C . CYS A 1 10 ? -10.874 -15.157 -13.212 1.00 25.42 10 CYS A C 11
ATOM 15835 O O . CYS A 1 10 ? -12.096 -15.100 -13.069 1.00 31.45 10 CYS A O 11
ATOM 15843 N N . SER A 1 11 ? -10.015 -15.025 -12.202 1.00 74.15 11 SER A N 11
ATOM 15844 C CA . SER A 1 11 ? -10.450 -14.903 -10.801 1.00 24.11 11 SER A CA 11
ATOM 15845 C C . SER A 1 11 ? -10.803 -13.452 -10.421 1.00 61.52 11 SER A C 11
ATOM 15846 O O . SER A 1 11 ? -10.007 -12.535 -10.632 1.00 33.24 11 SER A O 11
ATOM 15854 N N . PRO A 1 12 ? -12.012 -13.224 -9.864 1.00 72.34 12 PRO A N 11
ATOM 15855 C CA . PRO A 1 12 ? -12.380 -11.925 -9.283 1.00 12.33 12 PRO A CA 11
ATOM 15856 C C . PRO A 1 12 ? -11.833 -11.782 -7.849 1.00 43.12 12 PRO A C 11
ATOM 15857 O O . PRO A 1 12 ? -12.499 -12.132 -6.875 1.00 52.12 12 PRO A O 11
ATOM 15868 N N . ASP A 1 13 ? -10.605 -11.281 -7.729 1.00 3.52 13 ASP A N 11
ATOM 15869 C CA . ASP A 1 13 ? -9.871 -11.308 -6.458 1.00 25.22 13 ASP A CA 11
ATOM 15870 C C . ASP A 1 13 ? -10.471 -10.389 -5.380 1.00 54.24 13 ASP A C 11
ATOM 15871 O O . ASP A 1 13 ? -10.153 -10.529 -4.200 1.00 0.35 13 ASP A O 11
ATOM 15880 N N . THR A 1 14 ? -11.348 -9.469 -5.772 1.00 54.44 14 THR A N 11
ATOM 15881 C CA . THR A 1 14 ? -12.058 -8.631 -4.793 1.00 33.44 14 THR A CA 11
ATOM 15882 C C . THR A 1 14 ? -13.095 -9.454 -4.013 1.00 54.45 14 THR A C 11
ATOM 15883 O O . THR A 1 14 ? -13.606 -9.020 -2.977 1.00 22.13 14 THR A O 11
ATOM 15894 N N . ARG A 1 15 ? -13.394 -10.654 -4.515 1.00 24.51 15 ARG A N 11
ATOM 15895 C CA . ARG A 1 15 ? -14.320 -11.581 -3.851 1.00 13.30 15 ARG A CA 11
ATOM 15896 C C . ARG A 1 15 ? -13.559 -12.592 -2.965 1.00 54.13 15 ARG A C 11
ATOM 15897 O O . ARG A 1 15 ? -14.162 -13.352 -2.202 1.00 42.43 15 ARG A O 11
ATOM 15918 N N . GLN A 1 16 ? -12.231 -12.591 -3.061 1.00 71.11 16 GLN A N 11
ATOM 15919 C CA . GLN A 1 16 ? -11.388 -13.511 -2.280 1.00 34.31 16 GLN A CA 11
ATOM 15920 C C . GLN A 1 16 ? -10.828 -12.839 -1.009 1.00 51.34 16 GLN A C 11
ATOM 15921 O O . GLN A 1 16 ? -10.803 -11.611 -0.903 1.00 3.54 16 GLN A O 11
ATOM 15935 N N . PRO A 1 17 ? -10.391 -13.642 -0.011 1.00 2.11 17 PRO A N 11
ATOM 15936 C CA . PRO A 1 17 ? -9.770 -13.119 1.223 1.00 12.35 17 PRO A CA 11
ATOM 15937 C C . PRO A 1 17 ? -8.369 -12.523 0.976 1.00 32.02 17 PRO A C 11
ATOM 15938 O O . PRO A 1 17 ? -7.584 -13.062 0.189 1.00 44.54 17 PRO A O 11
ATOM 15949 N N . LEU A 1 18 ? -8.054 -11.419 1.655 1.00 63.23 18 LEU A N 11
ATOM 15950 C CA . LEU A 1 18 ? -6.742 -10.774 1.519 1.00 5.43 18 LEU A CA 11
ATOM 15951 C C . LEU A 1 18 ? -5.723 -11.373 2.502 1.00 62.21 18 LEU A C 11
ATOM 15952 O O . LEU A 1 18 ? -6.082 -11.835 3.591 1.00 73.51 18 LEU A O 11
ATOM 15968 N N . SER A 1 19 ? -4.449 -11.348 2.115 1.00 62.42 19 SER A N 11
ATOM 15969 C CA . SER A 1 19 ? -3.365 -11.881 2.954 1.00 53.00 19 SER A CA 11
ATOM 15970 C C . SER A 1 19 ? -2.480 -10.750 3.498 1.00 32.42 19 SER A C 11
ATOM 15971 O O . SER A 1 19 ? -2.684 -9.581 3.171 1.00 4.53 19 SER A O 11
ATOM 15979 N N . LEU A 1 20 ? -1.504 -11.099 4.332 1.00 11.42 20 LEU A N 11
ATOM 15980 C CA . LEU A 1 20 ? -0.595 -10.108 4.923 1.00 74.04 20 LEU A CA 11
ATOM 15981 C C . LEU A 1 20 ? 0.545 -9.766 3.942 1.00 42.24 20 LEU A C 11
ATOM 15982 O O . LEU A 1 20 ? 1.116 -10.652 3.303 1.00 14.41 20 LEU A O 11
ATOM 15998 N N . LEU A 1 21 ? 0.863 -8.476 3.820 1.00 74.42 21 LEU A N 11
ATOM 15999 C CA . LEU A 1 21 ? 1.891 -8.003 2.881 1.00 0.42 21 LEU A CA 11
ATOM 16000 C C . LEU A 1 21 ? 3.313 -8.459 3.278 1.00 33.32 21 LEU A C 11
ATOM 16001 O O . LEU A 1 21 ? 3.705 -8.368 4.444 1.00 55.44 21 LEU A O 11
ATOM 16017 N N . GLU A 1 22 ? 4.068 -8.959 2.293 1.00 65.21 22 GLU A N 11
ATOM 16018 C CA . GLU A 1 22 ? 5.487 -9.326 2.472 1.00 54.21 22 GLU A CA 11
ATOM 16019 C C . GLU A 1 22 ? 6.293 -8.176 3.103 1.00 55.40 22 GLU A C 11
ATOM 16020 O O . GLU A 1 22 ? 6.075 -7.009 2.780 1.00 34.42 22 GLU A O 11
ATOM 16032 N N . SER A 1 23 ? 7.236 -8.511 3.985 1.00 54.04 23 SER A N 11
ATOM 16033 C CA . SER A 1 23 ? 8.069 -7.502 4.663 1.00 62.54 23 SER A CA 11
ATOM 16034 C C . SER A 1 23 ? 8.814 -6.616 3.652 1.00 23.52 23 SER A C 11
ATOM 16035 O O . SER A 1 23 ? 8.847 -5.389 3.790 1.00 53.30 23 SER A O 11
ATOM 16043 N N . LYS A 1 24 ? 9.399 -7.241 2.629 1.00 42.20 24 LYS A N 11
ATOM 16044 C CA . LYS A 1 24 ? 10.098 -6.501 1.567 1.00 62.04 24 LYS A CA 11
ATOM 16045 C C . LYS A 1 24 ? 9.137 -5.569 0.808 1.00 11.40 24 LYS A C 11
ATOM 16046 O O . LYS A 1 24 ? 9.517 -4.479 0.378 1.00 51.20 24 LYS A O 11
ATOM 16065 N N . GLY A 1 25 ? 7.892 -6.004 0.642 1.00 73.21 25 GLY A N 11
ATOM 16066 C CA . GLY A 1 25 ? 6.877 -5.139 0.057 1.00 73.31 25 GLY A CA 11
ATOM 16067 C C . GLY A 1 25 ? 6.508 -3.989 0.987 1.00 32.15 25 GLY A C 11
ATOM 16068 O O . GLY A 1 25 ? 6.470 -2.830 0.577 1.00 1.04 25 GLY A O 11
ATOM 16072 N N . LEU A 1 26 ? 6.276 -4.318 2.255 1.00 12.40 26 LEU A N 11
ATOM 16073 C CA . LEU A 1 26 ? 5.878 -3.339 3.272 1.00 22.10 26 LEU A CA 11
ATOM 16074 C C . LEU A 1 26 ? 6.855 -2.155 3.330 1.00 44.52 26 LEU A C 11
ATOM 16075 O O . LEU A 1 26 ? 6.439 -0.992 3.320 1.00 70.42 26 LEU A O 11
ATOM 16091 N N . GLU A 1 27 ? 8.156 -2.449 3.387 1.00 5.13 27 GLU A N 11
ATOM 16092 C CA . GLU A 1 27 ? 9.172 -1.393 3.370 1.00 62.35 27 GLU A CA 11
ATOM 16093 C C . GLU A 1 27 ? 9.129 -0.616 2.043 1.00 74.34 27 GLU A C 11
ATOM 16094 O O . GLU A 1 27 ? 9.342 0.591 2.023 1.00 22.00 27 GLU A O 11
ATOM 16106 N N . ALA A 1 28 ? 8.812 -1.307 0.943 1.00 12.13 28 ALA A N 11
ATOM 16107 C CA . ALA A 1 28 ? 8.738 -0.668 -0.378 1.00 61.02 28 ALA A CA 11
ATOM 16108 C C . ALA A 1 28 ? 7.583 0.344 -0.434 1.00 74.34 28 ALA A C 11
ATOM 16109 O O . ALA A 1 28 ? 7.706 1.416 -1.035 1.00 54.31 28 ALA A O 11
ATOM 16116 N N . LEU A 1 29 ? 6.462 -0.005 0.198 1.00 74.13 29 LEU A N 11
ATOM 16117 C CA . LEU A 1 29 ? 5.325 0.911 0.330 1.00 71.14 29 LEU A CA 11
ATOM 16118 C C . LEU A 1 29 ? 5.723 2.171 1.113 1.00 51.54 29 LEU A C 11
ATOM 16119 O O . LEU A 1 29 ? 5.535 3.290 0.634 1.00 64.12 29 LEU A O 11
ATOM 16135 N N . ASN A 1 30 ? 6.299 1.986 2.305 1.00 51.22 30 ASN A N 11
ATOM 16136 C CA . ASN A 1 30 ? 6.723 3.117 3.147 1.00 62.44 30 ASN A CA 11
ATOM 16137 C C . ASN A 1 30 ? 7.783 3.987 2.445 1.00 71.43 30 ASN A C 11
ATOM 16138 O O . ASN A 1 30 ? 7.744 5.213 2.541 1.00 51.14 30 ASN A O 11
ATOM 16149 N N . LYS A 1 31 ? 8.716 3.352 1.731 1.00 71.34 31 LYS A N 11
ATOM 16150 C CA . LYS A 1 31 ? 9.682 4.084 0.896 1.00 11.22 31 LYS A CA 11
ATOM 16151 C C . LYS A 1 31 ? 8.948 4.976 -0.117 1.00 51.43 31 LYS A C 11
ATOM 16152 O O . LYS A 1 31 ? 9.247 6.164 -0.261 1.00 54.11 31 LYS A O 11
ATOM 16171 N N . ALA A 1 32 ? 7.976 4.388 -0.809 1.00 11.20 32 ALA A N 11
ATOM 16172 C CA . ALA A 1 32 ? 7.168 5.114 -1.789 1.00 30.31 32 ALA A CA 11
ATOM 16173 C C . ALA A 1 32 ? 6.308 6.202 -1.120 1.00 33.04 32 ALA A C 11
ATOM 16174 O O . ALA A 1 32 ? 6.027 7.241 -1.727 1.00 35.23 32 ALA A O 11
ATOM 16181 N N . ILE A 1 33 ? 5.893 5.960 0.126 1.00 64.31 33 ILE A N 11
ATOM 16182 C CA . ILE A 1 33 ? 5.144 6.954 0.909 1.00 23.42 33 ILE A CA 11
ATOM 16183 C C . ILE A 1 33 ? 6.018 8.181 1.211 1.00 0.35 33 ILE A C 11
ATOM 16184 O O . ILE A 1 33 ? 5.606 9.319 0.983 1.00 22.40 33 ILE A O 11
ATOM 16200 N N . VAL A 1 34 ? 7.233 7.941 1.706 1.00 44.32 34 VAL A N 11
ATOM 16201 C CA . VAL A 1 34 ? 8.201 9.019 1.944 1.00 32.21 34 VAL A CA 11
ATOM 16202 C C . VAL A 1 34 ? 8.519 9.757 0.635 1.00 61.04 34 VAL A C 11
ATOM 16203 O O . VAL A 1 34 ? 8.700 10.974 0.614 1.00 24.14 34 VAL A O 11
ATOM 16216 N N . SER A 1 35 ? 8.572 8.999 -0.459 1.00 23.24 35 SER A N 11
ATOM 16217 C CA . SER A 1 35 ? 8.774 9.570 -1.797 1.00 50.31 35 SER A CA 11
ATOM 16218 C C . SER A 1 35 ? 7.527 10.329 -2.280 1.00 2.22 35 SER A C 11
ATOM 16219 O O . SER A 1 35 ? 7.609 11.179 -3.163 1.00 71.41 35 SER A O 11
ATOM 16227 N N . GLY A 1 36 ? 6.372 10.006 -1.698 1.00 51.02 36 GLY A N 11
ATOM 16228 C CA . GLY A 1 36 ? 5.126 10.687 -2.045 1.00 54.34 36 GLY A CA 11
ATOM 16229 C C . GLY A 1 36 ? 4.526 10.230 -3.373 1.00 2.25 36 GLY A C 11
ATOM 16230 O O . GLY A 1 36 ? 3.722 10.944 -3.973 1.00 12.00 36 GLY A O 11
ATOM 16234 N N . THR A 1 37 ? 4.904 9.037 -3.832 1.00 53.42 37 THR A N 11
ATOM 16235 C CA . THR A 1 37 ? 4.390 8.502 -5.107 1.00 10.32 37 THR A CA 11
ATOM 16236 C C . THR A 1 37 ? 3.195 7.561 -4.892 1.00 24.44 37 THR A C 11
ATOM 16237 O O . THR A 1 37 ? 2.596 7.069 -5.850 1.00 72.15 37 THR A O 11
ATOM 16248 N N . VAL A 1 38 ? 2.851 7.313 -3.632 1.00 41.32 38 VAL A N 11
ATOM 16249 C CA . VAL A 1 38 ? 1.698 6.471 -3.297 1.00 71.43 38 VAL A CA 11
ATOM 16250 C C . VAL A 1 38 ? 0.386 7.265 -3.399 1.00 15.11 38 VAL A C 11
ATOM 16251 O O . VAL A 1 38 ? 0.013 7.997 -2.480 1.00 64.41 38 VAL A O 11
ATOM 16264 N N . GLN A 1 39 ? -0.297 7.132 -4.533 1.00 12.30 39 GLN A N 11
ATOM 16265 C CA . GLN A 1 39 ? -1.570 7.819 -4.759 1.00 75.23 39 GLN A CA 11
ATOM 16266 C C . GLN A 1 39 ? -2.759 6.924 -4.384 1.00 75.02 39 GLN A C 11
ATOM 16267 O O . GLN A 1 39 ? -2.858 5.781 -4.833 1.00 12.24 39 GLN A O 11
ATOM 16281 N N . ARG A 1 40 ? -3.655 7.447 -3.554 1.00 74.12 40 ARG A N 11
ATOM 16282 C CA . ARG A 1 40 ? -4.909 6.759 -3.234 1.00 62.43 40 ARG A CA 11
ATOM 16283 C C . ARG A 1 40 ? -5.826 6.707 -4.467 1.00 2.02 40 ARG A C 11
ATOM 16284 O O . ARG A 1 40 ? -5.695 7.528 -5.376 1.00 73.13 40 ARG A O 11
ATOM 16305 N N . ALA A 1 41 ? -6.762 5.755 -4.492 1.00 13.41 41 ALA A N 11
ATOM 16306 C CA . ALA A 1 41 ? -7.761 5.688 -5.572 1.00 53.11 41 ALA A CA 11
ATOM 16307 C C . ALA A 1 41 ? -8.560 7.002 -5.674 1.00 44.51 41 ALA A C 11
ATOM 16308 O O . ALA A 1 41 ? -9.133 7.328 -6.718 1.00 72.14 41 ALA A O 11
ATOM 16315 N N . ASP A 1 42 ? -8.591 7.744 -4.571 1.00 43.11 42 ASP A N 11
ATOM 16316 C CA . ASP A 1 42 ? -9.224 9.065 -4.515 1.00 54.43 42 ASP A CA 11
ATOM 16317 C C . ASP A 1 42 ? -8.439 10.105 -5.341 1.00 62.12 42 ASP A C 11
ATOM 16318 O O . ASP A 1 42 ? -9.012 11.075 -5.844 1.00 21.53 42 ASP A O 11
ATOM 16327 N N . GLY A 1 43 ? -7.129 9.895 -5.473 1.00 63.11 43 GLY A N 11
ATOM 16328 C CA . GLY A 1 43 ? -6.267 10.846 -6.178 1.00 30.22 43 GLY A CA 11
ATOM 16329 C C . GLY A 1 43 ? -5.290 11.560 -5.246 1.00 74.42 43 GLY A C 11
ATOM 16330 O O . GLY A 1 43 ? -4.244 12.051 -5.676 1.00 21.01 43 GLY A O 11
ATOM 16334 N N . SER A 1 44 ? -5.640 11.621 -3.964 1.00 55.13 44 SER A N 11
ATOM 16335 C CA . SER A 1 44 ? -4.791 12.252 -2.943 1.00 10.10 44 SER A CA 11
ATOM 16336 C C . SER A 1 44 ? -3.608 11.350 -2.551 1.00 70.04 44 SER A C 11
ATOM 16337 O O . SER A 1 44 ? -3.666 10.130 -2.703 1.00 75.34 44 SER A O 11
ATOM 16345 N N . ILE A 1 45 ? -2.543 11.959 -2.032 1.00 54.30 45 ILE A N 11
ATOM 16346 C CA . ILE A 1 45 ? -1.325 11.225 -1.660 1.00 43.23 45 ILE A CA 11
ATOM 16347 C C . ILE A 1 45 ? -1.431 10.591 -0.258 1.00 11.32 45 ILE A C 11
ATOM 16348 O O . ILE A 1 45 ? -1.923 11.208 0.686 1.00 42.13 45 ILE A O 11
ATOM 16364 N N . GLN A 1 46 ? -0.960 9.350 -0.144 1.00 71.24 46 GLN A N 11
ATOM 16365 C CA . GLN A 1 46 ? -0.905 8.645 1.141 1.00 21.35 46 GLN A CA 11
ATOM 16366 C C . GLN A 1 46 ? 0.242 9.190 2.008 1.00 32.34 46 GLN A C 11
ATOM 16367 O O . GLN A 1 46 ? 1.413 8.876 1.783 1.00 23.13 46 GLN A O 11
ATOM 16381 N N . ASN A 1 47 ? -0.098 10.022 2.992 1.00 24.31 47 ASN A N 11
ATOM 16382 C CA . ASN A 1 47 ? 0.904 10.650 3.862 1.00 34.33 47 ASN A CA 11
ATOM 16383 C C . ASN A 1 47 ? 1.177 9.811 5.123 1.00 1.43 47 ASN A C 11
ATOM 16384 O O . ASN A 1 47 ? 2.267 9.878 5.695 1.00 3.30 47 ASN A O 11
ATOM 16395 N N . GLN A 1 48 ? 0.185 9.033 5.562 1.00 74.03 48 GLN A N 11
ATOM 16396 C CA . GLN A 1 48 ? 0.342 8.178 6.746 1.00 21.23 48 GLN A CA 11
ATOM 16397 C C . GLN A 1 48 ? 1.145 6.905 6.426 1.00 54.31 48 GLN A C 11
ATOM 16398 O O . GLN A 1 48 ? 0.681 6.039 5.684 1.00 62.11 48 GLN A O 11
ATOM 16412 N N . SER A 1 49 ? 2.351 6.797 6.991 1.00 52.41 49 SER A N 11
ATOM 16413 C CA . SER A 1 49 ? 3.161 5.575 6.856 1.00 72.34 49 SER A CA 11
ATOM 16414 C C . SER A 1 49 ? 2.554 4.444 7.700 1.00 71.53 49 SER A C 11
ATOM 16415 O O . SER A 1 49 ? 1.981 4.694 8.763 1.00 64.44 49 SER A O 11
ATOM 16423 N N . LEU A 1 50 ? 2.695 3.201 7.250 1.00 31.15 50 LEU A N 11
ATOM 16424 C CA . LEU A 1 50 ? 2.018 2.074 7.908 1.00 2.54 50 LEU A CA 11
ATOM 16425 C C . LEU A 1 50 ? 2.971 0.929 8.291 1.00 14.24 50 LEU A C 11
ATOM 16426 O O . LEU A 1 50 ? 3.872 0.556 7.535 1.00 12.12 50 LEU A O 11
ATOM 16442 N N . HIS A 1 51 ? 2.766 0.391 9.492 1.00 73.11 51 HIS A N 11
ATOM 16443 C CA . HIS A 1 51 ? 3.507 -0.779 9.971 1.00 35.12 51 HIS A CA 11
ATOM 16444 C C . HIS A 1 51 ? 2.816 -2.076 9.525 1.00 11.22 51 HIS A C 11
ATOM 16445 O O . HIS A 1 51 ? 3.428 -3.145 9.512 1.00 43.11 51 HIS A O 11
ATOM 16460 N N . GLU A 1 52 ? 1.537 -1.973 9.164 1.00 61.24 52 GLU A N 11
ATOM 16461 C CA . GLU A 1 52 ? 0.740 -3.148 8.793 1.00 60.34 52 GLU A CA 11
ATOM 16462 C C . GLU A 1 52 ? -0.066 -2.894 7.505 1.00 44.53 52 GLU A C 11
ATOM 16463 O O . GLU A 1 52 ? -0.623 -1.808 7.314 1.00 14.03 52 GLU A O 11
ATOM 16475 N N . ALA A 1 53 ? -0.141 -3.903 6.632 1.00 33.24 53 ALA A N 11
ATOM 16476 C CA . ALA A 1 53 ? -0.852 -3.766 5.353 1.00 24.54 53 ALA A CA 11
ATOM 16477 C C . ALA A 1 53 ? -1.325 -5.120 4.793 1.00 71.42 53 ALA A C 11
ATOM 16478 O O . ALA A 1 53 ? -0.711 -6.159 5.039 1.00 22.14 53 ALA A O 11
ATOM 16485 N N . LEU A 1 54 ? -2.422 -5.085 4.036 1.00 42.42 54 LEU A N 11
ATOM 16486 C CA . LEU A 1 54 ? -2.955 -6.275 3.357 1.00 21.52 54 LEU A CA 11
ATOM 16487 C C . LEU A 1 54 ? -2.495 -6.335 1.895 1.00 30.11 54 LEU A C 11
ATOM 16488 O O . LEU A 1 54 ? -2.157 -5.317 1.291 1.00 25.35 54 LEU A O 11
ATOM 16504 N N . ILE A 1 55 ? -2.509 -7.536 1.332 1.00 2.12 55 ILE A N 11
ATOM 16505 C CA . ILE A 1 55 ? -2.126 -7.741 -0.065 1.00 54.05 55 ILE A CA 11
ATOM 16506 C C . ILE A 1 55 ? -3.056 -8.763 -0.742 1.00 32.02 55 ILE A C 11
ATOM 16507 O O . ILE A 1 55 ? -3.419 -9.782 -0.147 1.00 11.33 55 ILE A O 11
ATOM 16523 N N . THR A 1 56 ? -3.471 -8.471 -1.972 1.00 22.31 56 THR A N 11
ATOM 16524 C CA . THR A 1 56 ? -4.255 -9.433 -2.764 1.00 74.51 56 THR A CA 11
ATOM 16525 C C . THR A 1 56 ? -3.453 -10.718 -3.029 1.00 10.44 56 THR A C 11
ATOM 16526 O O . THR A 1 56 ? -2.225 -10.701 -3.024 1.00 1.12 56 THR A O 11
ATOM 16537 N N . ARG A 1 57 ? -4.155 -11.820 -3.282 1.00 60.04 57 ARG A N 11
ATOM 16538 C CA . ARG A 1 57 ? -3.519 -13.146 -3.392 1.00 15.01 57 ARG A CA 11
ATOM 16539 C C . ARG A 1 57 ? -2.445 -13.198 -4.499 1.00 43.12 57 ARG A C 11
ATOM 16540 O O . ARG A 1 57 ? -1.437 -13.897 -4.369 1.00 31.51 57 ARG A O 11
ATOM 16561 N N . ASP A 1 58 ? -2.673 -12.466 -5.587 1.00 2.42 58 ASP A N 11
ATOM 16562 C CA . ASP A 1 58 ? -1.718 -12.404 -6.701 1.00 2.40 58 ASP A CA 11
ATOM 16563 C C . ASP A 1 58 ? -0.908 -11.090 -6.673 1.00 70.41 58 ASP A C 11
ATOM 16564 O O . ASP A 1 58 ? -0.358 -10.662 -7.688 1.00 74.22 58 ASP A O 11
ATOM 16573 N N . ARG A 1 59 ? -0.841 -10.466 -5.488 1.00 74.25 59 ARG A N 11
ATOM 16574 C CA . ARG A 1 59 ? -0.038 -9.248 -5.264 1.00 74.23 59 ARG A CA 11
ATOM 16575 C C . ARG A 1 59 ? -0.397 -8.104 -6.237 1.00 5.04 59 ARG A C 11
ATOM 16576 O O . ARG A 1 59 ? 0.451 -7.299 -6.622 1.00 11.12 59 ARG A O 11
ATOM 16597 N N . LYS A 1 60 ? -1.680 -8.019 -6.582 1.00 54.32 60 LYS A N 11
ATOM 16598 C CA . LYS A 1 60 ? -2.197 -6.959 -7.457 1.00 22.11 60 LYS A CA 11
ATOM 16599 C C . LYS A 1 60 ? -2.397 -5.637 -6.688 1.00 4.33 60 LYS A C 11
ATOM 16600 O O . LYS A 1 60 ? -1.755 -4.626 -6.979 1.00 22.33 60 LYS A O 11
ATOM 16619 N N . GLN A 1 61 ? -3.292 -5.666 -5.696 1.00 61.21 61 GLN A N 11
ATOM 16620 C CA . GLN A 1 61 ? -3.647 -4.469 -4.911 1.00 62.34 61 GLN A CA 11
ATOM 16621 C C . GLN A 1 61 ? -3.181 -4.579 -3.447 1.00 75.42 61 GLN A C 11
ATOM 16622 O O . GLN A 1 61 ? -3.069 -5.679 -2.897 1.00 52.11 61 GLN A O 11
ATOM 16636 N N . VAL A 1 62 ? -2.920 -3.426 -2.831 1.00 33.00 62 VAL A N 11
ATOM 16637 C CA . VAL A 1 62 ? -2.526 -3.342 -1.415 1.00 33.54 62 VAL A CA 11
ATOM 16638 C C . VAL A 1 62 ? -3.568 -2.552 -0.602 1.00 55.14 62 VAL A C 11
ATOM 16639 O O . VAL A 1 62 ? -4.212 -1.641 -1.123 1.00 63.22 62 VAL A O 11
ATOM 16652 N N . PHE A 1 63 ? -3.733 -2.907 0.675 1.00 21.43 63 PHE A N 11
ATOM 16653 C CA . PHE A 1 63 ? -4.663 -2.200 1.572 1.00 13.25 63 PHE A CA 11
ATOM 16654 C C . PHE A 1 63 ? -3.999 -1.883 2.924 1.00 51.43 63 PHE A C 11
ATOM 16655 O O . PHE A 1 63 ? -2.989 -2.481 3.287 1.00 12.24 63 PHE A O 11
ATOM 16672 N N . ARG A 1 64 ? -4.577 -0.941 3.667 1.00 44.14 64 ARG A N 11
ATOM 16673 C CA . ARG A 1 64 ? -4.005 -0.498 4.947 1.00 62.44 64 ARG A CA 11
ATOM 16674 C C . ARG A 1 64 ? -4.694 -1.162 6.157 1.00 1.13 64 ARG A C 11
ATOM 16675 O O . ARG A 1 64 ? -5.902 -1.389 6.156 1.00 25.44 64 ARG A O 11
ATOM 16696 N N . ILE A 1 65 ? -3.909 -1.477 7.190 1.00 42.45 65 ILE A N 11
ATOM 16697 C CA . ILE A 1 65 ? -4.460 -1.974 8.461 1.00 51.41 65 ILE A CA 11
ATOM 16698 C C . ILE A 1 65 ? -4.125 -1.015 9.614 1.00 53.21 65 ILE A C 11
ATOM 16699 O O . ILE A 1 65 ? -3.045 -1.088 10.207 1.00 40.43 65 ILE A O 11
ATOM 16715 N N . GLU A 1 66 ? -5.048 -0.108 9.918 1.00 10.12 66 GLU A N 11
ATOM 16716 C CA . GLU A 1 66 ? -4.852 0.860 11.003 1.00 75.32 66 GLU A CA 11
ATOM 16717 C C . GLU A 1 66 ? -5.441 0.325 12.319 1.00 14.44 66 GLU A C 11
ATOM 16718 O O . GLU A 1 66 ? -6.418 -0.431 12.306 1.00 1.31 66 GLU A O 11
ATOM 16730 N N . ASP A 1 67 ? -4.836 0.717 13.445 1.00 11.00 67 ASP A N 11
ATOM 16731 C CA . ASP A 1 67 ? -5.279 0.274 14.775 1.00 22.50 67 ASP A CA 11
ATOM 16732 C C . ASP A 1 67 ? -5.174 -1.258 14.921 1.00 3.41 67 ASP A C 11
ATOM 16733 O O . ASP A 1 67 ? -4.238 -1.778 15.531 1.00 22.44 67 ASP A O 11
ATOM 16742 N N . SER A 1 68 ? -6.149 -1.959 14.352 1.00 25.04 68 SER A N 11
ATOM 16743 C CA . SER A 1 68 ? -6.179 -3.427 14.336 1.00 52.40 68 SER A CA 11
ATOM 16744 C C . SER A 1 68 ? -7.283 -3.918 13.390 1.00 13.13 68 SER A C 11
ATOM 16745 O O . SER A 1 68 ? -7.779 -5.042 13.502 1.00 64.41 68 SER A O 11
ATOM 16753 N N . ILE A 1 69 ? -7.653 -3.067 12.435 1.00 34.24 69 ILE A N 11
ATOM 16754 C CA . ILE A 1 69 ? -8.774 -3.345 11.531 1.00 31.42 69 ILE A CA 11
ATOM 16755 C C . ILE A 1 69 ? -8.304 -3.474 10.070 1.00 20.13 69 ILE A C 11
ATOM 16756 O O . ILE A 1 69 ? -7.728 -2.535 9.515 1.00 23.05 69 ILE A O 11
ATOM 16772 N N . PRO A 1 70 ? -8.530 -4.642 9.429 1.00 54.11 70 PRO A N 11
ATOM 16773 C CA . PRO A 1 70 ? -8.256 -4.818 7.992 1.00 22.41 70 PRO A CA 11
ATOM 16774 C C . PRO A 1 70 ? -9.163 -3.932 7.117 1.00 61.13 70 PRO A C 11
ATOM 16775 O O . PRO A 1 70 ? -10.265 -4.334 6.729 1.00 72.24 70 PRO A O 11
ATOM 16786 N N . VAL A 1 71 ? -8.692 -2.717 6.827 1.00 41.32 71 VAL A N 11
ATOM 16787 C CA . VAL A 1 71 ? -9.475 -1.726 6.079 1.00 53.25 71 VAL A CA 11
ATOM 16788 C C . VAL A 1 71 ? -9.570 -2.080 4.585 1.00 54.42 71 VAL A C 11
ATOM 16789 O O . VAL A 1 71 ? -8.591 -1.986 3.847 1.00 62.34 71 VAL A O 11
ATOM 16802 N N . LEU A 1 72 ? -10.764 -2.487 4.147 1.00 0.43 72 LEU A N 11
ATOM 16803 C CA . LEU A 1 72 ? -10.997 -2.857 2.745 1.00 63.13 72 LEU A CA 11
ATOM 16804 C C . LEU A 1 72 ? -11.527 -1.662 1.926 1.00 44.01 72 LEU A C 11
ATOM 16805 O O . LEU A 1 72 ? -11.908 -1.815 0.764 1.00 35.43 72 LEU A O 11
ATOM 16821 N N . LEU A 1 73 ? -11.542 -0.476 2.540 1.00 10.31 73 LEU A N 11
ATOM 16822 C CA . LEU A 1 73 ? -12.071 0.736 1.893 1.00 73.44 73 LEU A CA 11
ATOM 16823 C C . LEU A 1 73 ? -11.247 1.140 0.658 1.00 53.34 73 LEU A C 11
ATOM 16824 O O . LEU A 1 73 ? -10.014 1.185 0.713 1.00 61.01 73 LEU A O 11
ATOM 16840 N N . PRO A 1 74 ? -11.921 1.480 -0.463 1.00 51.24 74 PRO A N 11
ATOM 16841 C CA . PRO A 1 74 ? -11.246 1.829 -1.733 1.00 42.21 74 PRO A CA 11
ATOM 16842 C C . PRO A 1 74 ? -10.359 3.078 -1.624 1.00 63.14 74 PRO A C 11
ATOM 16843 O O . PRO A 1 74 ? -9.494 3.311 -2.468 1.00 43.42 74 PRO A O 11
ATOM 16854 N N . GLU A 1 75 ? -10.578 3.880 -0.585 1.00 4.11 75 GLU A N 11
ATOM 16855 C CA . GLU A 1 75 ? -9.761 5.074 -0.338 1.00 35.50 75 GLU A CA 11
ATOM 16856 C C . GLU A 1 75 ? -8.303 4.703 -0.013 1.00 4.54 75 GLU A C 11
ATOM 16857 O O . GLU A 1 75 ? -7.371 5.375 -0.443 1.00 44.13 75 GLU A O 11
ATOM 16869 N N . GLU A 1 76 ? -8.120 3.615 0.734 1.00 25.11 76 GLU A N 11
ATOM 16870 C CA . GLU A 1 76 ? -6.784 3.155 1.137 1.00 52.12 76 GLU A CA 11
ATOM 16871 C C . GLU A 1 76 ? -6.251 2.070 0.182 1.00 65.14 76 GLU A C 11
ATOM 16872 O O . GLU A 1 76 ? -5.213 1.457 0.439 1.00 53.11 76 GLU A O 11
ATOM 16884 N N . ALA A 1 77 ? -6.967 1.841 -0.923 1.00 31.13 77 ALA A N 11
ATOM 16885 C CA . ALA A 1 77 ? -6.567 0.840 -1.919 1.00 71.44 77 ALA A CA 11
ATOM 16886 C C . ALA A 1 77 ? -5.407 1.346 -2.793 1.00 71.44 77 ALA A C 11
ATOM 16887 O O . ALA A 1 77 ? -5.589 2.216 -3.649 1.00 43.44 77 ALA A O 11
ATOM 16894 N N . ILE A 1 78 ? -4.217 0.797 -2.572 1.00 3.02 78 ILE A N 11
ATOM 16895 C CA . ILE A 1 78 ? -3.016 1.213 -3.302 1.00 14.12 78 ILE A CA 11
ATOM 16896 C C . ILE A 1 78 ? -2.650 0.207 -4.409 1.00 21.44 78 ILE A C 11
ATOM 16897 O O . ILE A 1 78 ? -2.703 -1.006 -4.206 1.00 52.01 78 ILE A O 11
ATOM 16913 N N . ALA A 1 79 ? -2.270 0.718 -5.580 1.00 25.24 79 ALA A N 11
ATOM 16914 C CA . ALA A 1 79 ? -1.883 -0.133 -6.714 1.00 73.13 79 ALA A CA 11
ATOM 16915 C C . ALA A 1 79 ? -0.362 -0.380 -6.741 1.00 33.53 79 ALA A C 11
ATOM 16916 O O . ALA A 1 79 ? 0.429 0.563 -6.812 1.00 41.34 79 ALA A O 11
ATOM 16923 N N . THR A 1 80 ? 0.036 -1.653 -6.703 1.00 62.55 80 THR A N 11
ATOM 16924 C CA . THR A 1 80 ? 1.465 -2.036 -6.708 1.00 50.11 80 THR A CA 11
ATOM 16925 C C . THR A 1 80 ? 2.218 -1.485 -7.929 1.00 50.12 80 THR A C 11
ATOM 16926 O O . THR A 1 80 ? 3.410 -1.184 -7.853 1.00 33.15 80 THR A O 11
ATOM 16937 N N . ILE A 1 81 ? 1.513 -1.346 -9.051 1.00 54.15 81 ILE A N 11
ATOM 16938 C CA . ILE A 1 81 ? 2.107 -0.824 -10.290 1.00 65.42 81 ILE A CA 11
ATOM 16939 C C . ILE A 1 81 ? 2.645 0.614 -10.116 1.00 32.11 81 ILE A C 11
ATOM 16940 O O . ILE A 1 81 ? 3.537 1.050 -10.844 1.00 40.34 81 ILE A O 11
ATOM 16956 N N . GLN A 1 82 ? 2.105 1.338 -9.135 1.00 11.05 82 GLN A N 11
ATOM 16957 C CA . GLN A 1 82 ? 2.497 2.732 -8.882 1.00 41.43 82 GLN A CA 11
ATOM 16958 C C . GLN A 1 82 ? 3.706 2.824 -7.929 1.00 11.30 82 GLN A C 11
ATOM 16959 O O . GLN A 1 82 ? 4.266 3.905 -7.720 1.00 50.23 82 GLN A O 11
ATOM 16973 N N . ILE A 1 83 ? 4.111 1.690 -7.358 1.00 53.34 83 ILE A N 11
ATOM 16974 C CA . ILE A 1 83 ? 5.223 1.662 -6.400 1.00 52.33 83 ILE A CA 11
ATOM 16975 C C . ILE A 1 83 ? 6.576 1.479 -7.113 1.00 42.41 83 ILE A C 11
ATOM 16976 O O . ILE A 1 83 ? 6.976 0.359 -7.443 1.00 62.14 83 ILE A O 11
ATOM 16992 N N . ALA A 1 84 ? 7.272 2.591 -7.342 1.00 0.32 84 ALA A N 11
ATOM 16993 C CA . ALA A 1 84 ? 8.568 2.584 -8.036 1.00 4.44 84 ALA A CA 11
ATOM 16994 C C . ALA A 1 84 ? 9.609 1.667 -7.368 1.00 11.42 84 ALA A C 11
ATOM 16995 O O . ALA A 1 84 ? 10.514 1.157 -8.028 1.00 61.52 84 ALA A O 11
ATOM 17002 N N . ASN A 1 85 ? 9.473 1.457 -6.062 1.00 24.44 85 ASN A N 11
ATOM 17003 C CA . ASN A 1 85 ? 10.450 0.673 -5.294 1.00 63.01 85 ASN A CA 11
ATOM 17004 C C . ASN A 1 85 ? 9.980 -0.773 -5.056 1.00 22.40 85 ASN A C 11
ATOM 17005 O O . ASN A 1 85 ? 10.608 -1.518 -4.306 1.00 25.42 85 ASN A O 11
ATOM 17016 N N . PHE A 1 86 ? 8.872 -1.166 -5.689 1.00 63.10 86 PHE A N 11
ATOM 17017 C CA . PHE A 1 86 ? 8.351 -2.534 -5.553 1.00 74.33 86 PHE A CA 11
ATOM 17018 C C . PHE A 1 86 ? 9.331 -3.561 -6.164 1.00 11.31 86 PHE A C 11
ATOM 17019 O O . PHE A 1 86 ? 9.877 -3.331 -7.248 1.00 34.14 86 PHE A O 11
ATOM 17036 N N . PRO A 1 87 ? 9.568 -4.701 -5.474 1.00 24.03 87 PRO A N 11
ATOM 17037 C CA . PRO A 1 87 ? 10.521 -5.740 -5.927 1.00 33.13 87 PRO A CA 11
ATOM 17038 C C . PRO A 1 87 ? 10.339 -6.174 -7.397 1.00 5.02 87 PRO A C 11
ATOM 17039 O O . PRO A 1 87 ? 9.402 -6.904 -7.742 1.00 72.31 87 PRO A O 11
ATOM 17050 N N . ASP A 1 88 ? 11.242 -5.717 -8.263 1.00 63.45 88 ASP A N 11
ATOM 17051 C CA . ASP A 1 88 ? 11.238 -6.116 -9.673 1.00 35.40 88 ASP A CA 11
ATOM 17052 C C . ASP A 1 88 ? 12.111 -7.366 -9.888 1.00 42.43 88 ASP A C 11
ATOM 17053 O O . ASP A 1 88 ? 12.942 -7.705 -9.042 1.00 0.02 88 ASP A O 11
ATOM 17062 N N . LYS A 1 89 ? 11.902 -8.051 -11.021 1.00 74.51 89 LYS A N 11
ATOM 17063 C CA . LYS A 1 89 ? 12.596 -9.318 -11.348 1.00 14.41 89 LYS A CA 11
ATOM 17064 C C . LYS A 1 89 ? 12.084 -10.505 -10.513 1.00 64.01 89 LYS A C 11
ATOM 17065 O O . LYS A 1 89 ? 12.056 -11.641 -10.987 1.00 34.31 89 LYS A O 11
ATOM 17084 N N . LEU A 1 90 ? 11.685 -10.233 -9.280 1.00 35.44 90 LEU A N 11
ATOM 17085 C CA . LEU A 1 90 ? 11.083 -11.250 -8.407 1.00 25.45 90 LEU A CA 11
ATOM 17086 C C . LEU A 1 90 ? 9.826 -11.845 -9.062 1.00 41.02 90 LEU A C 11
ATOM 17087 O O . LEU A 1 90 ? 8.821 -11.149 -9.243 1.00 44.03 90 LEU A O 11
ATOM 17103 N N . GLU A 1 91 ? 9.894 -13.129 -9.411 1.00 62.43 91 GLU A N 11
ATOM 17104 C CA . GLU A 1 91 ? 8.862 -13.783 -10.224 1.00 52.21 91 GLU A CA 11
ATOM 17105 C C . GLU A 1 91 ? 8.804 -13.143 -11.622 1.00 54.20 91 GLU A C 11
ATOM 17106 O O . GLU A 1 91 ? 9.487 -13.604 -12.537 1.00 1.21 91 GLU A O 11
ATOM 17118 N N . HIS A 1 92 ? 8.004 -12.073 -11.764 1.00 42.31 92 HIS A N 11
ATOM 17119 C CA . HIS A 1 92 ? 7.907 -11.288 -13.017 1.00 75.52 92 HIS A CA 11
ATOM 17120 C C . HIS A 1 92 ? 8.096 -12.136 -14.287 1.00 51.21 92 HIS A C 11
ATOM 17121 O O . HIS A 1 92 ? 8.847 -11.769 -15.196 1.00 75.04 92 HIS A O 11
ATOM 17136 N N . HIS A 1 93 ? 7.395 -13.262 -14.357 1.00 54.41 93 HIS A N 11
ATOM 17137 C CA . HIS A 1 93 ? 7.511 -14.169 -15.496 1.00 22.31 93 HIS A CA 11
ATOM 17138 C C . HIS A 1 93 ? 6.902 -13.536 -16.756 1.00 2.30 93 HIS A C 11
ATOM 17139 O O . HIS A 1 93 ? 5.693 -13.605 -16.976 1.00 14.42 93 HIS A O 11
ATOM 17154 N N . HIS A 1 94 ? 7.745 -12.887 -17.559 1.00 50.13 94 HIS A N 11
ATOM 17155 C CA . HIS A 1 94 ? 7.285 -12.206 -18.776 1.00 13.43 94 HIS A CA 11
ATOM 17156 C C . HIS A 1 94 ? 6.959 -13.200 -19.905 1.00 54.14 94 HIS A C 11
ATOM 17157 O O . HIS A 1 94 ? 7.660 -13.286 -20.914 1.00 33.33 94 HIS A O 11
ATOM 17172 N N . HIS A 1 95 ? 5.886 -13.960 -19.699 1.00 72.32 95 HIS A N 11
ATOM 17173 C CA . HIS A 1 95 ? 5.383 -14.935 -20.670 1.00 41.04 95 HIS A CA 11
ATOM 17174 C C . HIS A 1 95 ? 3.864 -15.099 -20.505 1.00 24.11 95 HIS A C 11
ATOM 17175 O O . HIS A 1 95 ? 3.276 -14.544 -19.575 1.00 65.33 95 HIS A O 11
ATOM 17190 N N . HIS A 1 96 ? 3.227 -15.849 -21.401 1.00 52.30 96 HIS A N 11
ATOM 17191 C CA . HIS A 1 96 ? 1.806 -16.169 -21.232 1.00 31.24 96 HIS A CA 11
ATOM 17192 C C . HIS A 1 96 ? 1.626 -17.215 -20.118 1.00 13.43 96 HIS A C 11
ATOM 17193 O O . HIS A 1 96 ? 2.185 -18.309 -20.186 1.00 12.43 96 HIS A O 11
ATOM 17208 N N . HIS A 1 97 ? 0.863 -16.854 -19.087 1.00 33.20 97 HIS A N 11
ATOM 17209 C CA . HIS A 1 97 ? 0.654 -17.720 -17.913 1.00 73.10 97 HIS A CA 11
ATOM 17210 C C . HIS A 1 97 ? 0.225 -19.153 -18.306 1.00 64.32 97 HIS A C 11
ATOM 17211 O O . HIS A 1 97 ? -0.946 -19.339 -18.707 1.00 38.21 97 HIS A O 11
ATOM 17227 N N . MET A 1 1 ? -11.561 -14.677 -27.654 1.00 43.21 1 MET A N 12
ATOM 17228 C CA . MET A 1 1 ? -12.796 -13.873 -27.860 1.00 20.21 1 MET A CA 12
ATOM 17229 C C . MET A 1 1 ? -13.224 -13.157 -26.569 1.00 35.44 1 MET A C 12
ATOM 17230 O O . MET A 1 1 ? -12.613 -13.343 -25.516 1.00 3.04 1 MET A O 12
ATOM 17246 N N . ASP A 1 2 ? -14.255 -12.315 -26.673 1.00 54.10 2 ASP A N 12
ATOM 17247 C CA . ASP A 1 2 ? -14.853 -11.626 -25.517 1.00 64.54 2 ASP A CA 12
ATOM 17248 C C . ASP A 1 2 ? -13.845 -10.760 -24.728 1.00 3.40 2 ASP A C 12
ATOM 17249 O O . ASP A 1 2 ? -14.060 -10.458 -23.553 1.00 72.14 2 ASP A O 12
ATOM 17258 N N . ARG A 1 3 ? -12.766 -10.322 -25.385 1.00 53.44 3 ARG A N 12
ATOM 17259 C CA . ARG A 1 3 ? -11.772 -9.450 -24.734 1.00 5.20 3 ARG A CA 12
ATOM 17260 C C . ARG A 1 3 ? -12.406 -8.133 -24.240 1.00 31.11 3 ARG A C 12
ATOM 17261 O O . ARG A 1 3 ? -11.887 -7.491 -23.324 1.00 64.12 3 ARG A O 12
ATOM 17282 N N . LYS A 1 4 ? -13.530 -7.744 -24.848 1.00 43.12 4 LYS A N 12
ATOM 17283 C CA . LYS A 1 4 ? -14.329 -6.614 -24.359 1.00 70.35 4 LYS A CA 12
ATOM 17284 C C . LYS A 1 4 ? -14.960 -6.947 -22.995 1.00 34.53 4 LYS A C 12
ATOM 17285 O O . LYS A 1 4 ? -14.845 -6.187 -22.033 1.00 43.53 4 LYS A O 12
ATOM 17304 N N . LEU A 1 5 ? -15.598 -8.116 -22.922 1.00 1.43 5 LEU A N 12
ATOM 17305 C CA . LEU A 1 5 ? -16.291 -8.563 -21.708 1.00 21.45 5 LEU A CA 12
ATOM 17306 C C . LEU A 1 5 ? -15.319 -8.719 -20.534 1.00 35.55 5 LEU A C 12
ATOM 17307 O O . LEU A 1 5 ? -15.687 -8.497 -19.384 1.00 40.42 5 LEU A O 12
ATOM 17323 N N . LEU A 1 6 ? -14.073 -9.083 -20.829 1.00 4.35 6 LEU A N 12
ATOM 17324 C CA . LEU A 1 6 ? -13.034 -9.202 -19.796 1.00 53.34 6 LEU A CA 12
ATOM 17325 C C . LEU A 1 6 ? -12.811 -7.872 -19.047 1.00 21.33 6 LEU A C 12
ATOM 17326 O O . LEU A 1 6 ? -12.368 -7.864 -17.899 1.00 45.43 6 LEU A O 12
ATOM 17342 N N . HIS A 1 7 ? -13.113 -6.755 -19.712 1.00 31.41 7 HIS A N 12
ATOM 17343 C CA . HIS A 1 7 ? -13.007 -5.425 -19.096 1.00 4.15 7 HIS A CA 12
ATOM 17344 C C . HIS A 1 7 ? -14.366 -4.959 -18.543 1.00 53.13 7 HIS A C 12
ATOM 17345 O O . HIS A 1 7 ? -14.430 -4.104 -17.657 1.00 71.43 7 HIS A O 12
ATOM 17360 N N . LEU A 1 8 ? -15.447 -5.517 -19.082 1.00 70.34 8 LEU A N 12
ATOM 17361 C CA . LEU A 1 8 ? -16.808 -5.179 -18.639 1.00 60.22 8 LEU A CA 12
ATOM 17362 C C . LEU A 1 8 ? -17.245 -6.036 -17.437 1.00 72.02 8 LEU A C 12
ATOM 17363 O O . LEU A 1 8 ? -18.181 -5.687 -16.715 1.00 51.31 8 LEU A O 12
ATOM 17379 N N . LEU A 1 9 ? -16.570 -7.164 -17.237 1.00 32.21 9 LEU A N 12
ATOM 17380 C CA . LEU A 1 9 ? -16.866 -8.062 -16.118 1.00 23.14 9 LEU A CA 12
ATOM 17381 C C . LEU A 1 9 ? -16.302 -7.482 -14.813 1.00 24.14 9 LEU A C 12
ATOM 17382 O O . LEU A 1 9 ? -15.090 -7.481 -14.591 1.00 74.43 9 LEU A O 12
ATOM 17398 N N . CYS A 1 10 ? -17.184 -6.979 -13.955 1.00 14.04 10 CYS A N 12
ATOM 17399 C CA . CYS A 1 10 ? -16.774 -6.380 -12.682 1.00 33.22 10 CYS A CA 12
ATOM 17400 C C . CYS A 1 10 ? -16.475 -7.450 -11.624 1.00 74.13 10 CYS A C 12
ATOM 17401 O O . CYS A 1 10 ? -17.249 -8.395 -11.441 1.00 12.53 10 CYS A O 12
ATOM 17409 N N . SER A 1 11 ? -15.353 -7.295 -10.929 1.00 33.31 11 SER A N 12
ATOM 17410 C CA . SER A 1 11 ? -14.983 -8.196 -9.830 1.00 71.01 11 SER A CA 12
ATOM 17411 C C . SER A 1 11 ? -15.338 -7.568 -8.474 1.00 75.11 11 SER A C 12
ATOM 17412 O O . SER A 1 11 ? -15.329 -6.344 -8.330 1.00 15.21 11 SER A O 12
ATOM 17420 N N . PRO A 1 12 ? -15.684 -8.390 -7.462 1.00 74.30 12 PRO A N 12
ATOM 17421 C CA . PRO A 1 12 ? -15.981 -7.887 -6.110 1.00 62.31 12 PRO A CA 12
ATOM 17422 C C . PRO A 1 12 ? -14.756 -7.219 -5.460 1.00 61.41 12 PRO A C 12
ATOM 17423 O O . PRO A 1 12 ? -13.921 -7.893 -4.860 1.00 53.15 12 PRO A O 12
ATOM 17434 N N . ASP A 1 13 ? -14.667 -5.896 -5.585 1.00 64.22 13 ASP A N 12
ATOM 17435 C CA . ASP A 1 13 ? -13.480 -5.132 -5.163 1.00 25.04 13 ASP A CA 12
ATOM 17436 C C . ASP A 1 13 ? -13.163 -5.263 -3.656 1.00 64.22 13 ASP A C 12
ATOM 17437 O O . ASP A 1 13 ? -12.077 -4.887 -3.213 1.00 25.12 13 ASP A O 12
ATOM 17446 N N . THR A 1 14 ? -14.101 -5.793 -2.872 1.00 14.03 14 THR A N 12
ATOM 17447 C CA . THR A 1 14 ? -13.873 -6.009 -1.430 1.00 21.03 14 THR A CA 12
ATOM 17448 C C . THR A 1 14 ? -13.882 -7.503 -1.070 1.00 72.13 14 THR A C 12
ATOM 17449 O O . THR A 1 14 ? -13.982 -7.865 0.104 1.00 64.22 14 THR A O 12
ATOM 17460 N N . ARG A 1 15 ? -13.753 -8.377 -2.072 1.00 34.31 15 ARG A N 12
ATOM 17461 C CA . ARG A 1 15 ? -13.807 -9.829 -1.839 1.00 62.12 15 ARG A CA 12
ATOM 17462 C C . ARG A 1 15 ? -12.723 -10.583 -2.641 1.00 34.01 15 ARG A C 12
ATOM 17463 O O . ARG A 1 15 ? -13.024 -11.426 -3.493 1.00 0.12 15 ARG A O 12
ATOM 17484 N N . GLN A 1 16 ? -11.460 -10.254 -2.371 1.00 1.13 16 GLN A N 12
ATOM 17485 C CA . GLN A 1 16 ? -10.307 -10.971 -2.948 1.00 64.44 16 GLN A CA 12
ATOM 17486 C C . GLN A 1 16 ? -9.543 -11.736 -1.851 1.00 12.33 16 GLN A C 12
ATOM 17487 O O . GLN A 1 16 ? -9.552 -11.329 -0.687 1.00 70.32 16 GLN A O 12
ATOM 17501 N N . PRO A 1 17 ? -8.887 -12.866 -2.198 1.00 73.13 17 PRO A N 12
ATOM 17502 C CA . PRO A 1 17 ? -7.969 -13.564 -1.277 1.00 3.50 17 PRO A CA 12
ATOM 17503 C C . PRO A 1 17 ? -6.900 -12.610 -0.712 1.00 72.41 17 PRO A C 12
ATOM 17504 O O . PRO A 1 17 ? -5.981 -12.191 -1.426 1.00 60.15 17 PRO A O 12
ATOM 17515 N N . LEU A 1 18 ? -7.038 -12.270 0.564 1.00 24.20 18 LEU A N 12
ATOM 17516 C CA . LEU A 1 18 ? -6.240 -11.208 1.190 1.00 34.34 18 LEU A CA 12
ATOM 17517 C C . LEU A 1 18 ? -5.254 -11.775 2.231 1.00 40.31 18 LEU A C 12
ATOM 17518 O O . LEU A 1 18 ? -5.563 -12.739 2.937 1.00 43.14 18 LEU A O 12
ATOM 17534 N N . SER A 1 19 ? -4.062 -11.178 2.311 1.00 12.41 19 SER A N 12
ATOM 17535 C CA . SER A 1 19 ? -3.039 -11.595 3.284 1.00 4.21 19 SER A CA 12
ATOM 17536 C C . SER A 1 19 ? -2.263 -10.388 3.832 1.00 12.53 19 SER A C 12
ATOM 17537 O O . SER A 1 19 ? -2.261 -9.318 3.225 1.00 3.35 19 SER A O 12
ATOM 17545 N N . LEU A 1 20 ? -1.611 -10.561 4.982 1.00 31.03 20 LEU A N 12
ATOM 17546 C CA . LEU A 1 20 ? -0.771 -9.504 5.565 1.00 33.41 20 LEU A CA 12
ATOM 17547 C C . LEU A 1 20 ? 0.488 -9.298 4.697 1.00 44.22 20 LEU A C 12
ATOM 17548 O O . LEU A 1 20 ? 1.146 -10.264 4.305 1.00 43.51 20 LEU A O 12
ATOM 17564 N N . LEU A 1 21 ? 0.809 -8.045 4.389 1.00 12.21 21 LEU A N 12
ATOM 17565 C CA . LEU A 1 21 ? 1.956 -7.727 3.533 1.00 42.52 21 LEU A CA 12
ATOM 17566 C C . LEU A 1 21 ? 3.288 -8.140 4.187 1.00 62.43 21 LEU A C 12
ATOM 17567 O O . LEU A 1 21 ? 3.615 -7.704 5.293 1.00 72.24 21 LEU A O 12
ATOM 17583 N N . GLU A 1 22 ? 4.043 -8.991 3.488 1.00 1.24 22 GLU A N 12
ATOM 17584 C CA . GLU A 1 22 ? 5.352 -9.455 3.965 1.00 74.24 22 GLU A CA 12
ATOM 17585 C C . GLU A 1 22 ? 6.292 -8.282 4.294 1.00 0.33 22 GLU A C 12
ATOM 17586 O O . GLU A 1 22 ? 6.211 -7.215 3.686 1.00 43.41 22 GLU A O 12
ATOM 17598 N N . SER A 1 23 ? 7.199 -8.503 5.246 1.00 34.34 23 SER A N 12
ATOM 17599 C CA . SER A 1 23 ? 8.139 -7.465 5.700 1.00 64.52 23 SER A CA 12
ATOM 17600 C C . SER A 1 23 ? 8.965 -6.877 4.541 1.00 74.51 23 SER A C 12
ATOM 17601 O O . SER A 1 23 ? 9.120 -5.655 4.438 1.00 0.22 23 SER A O 12
ATOM 17609 N N . LYS A 1 24 ? 9.479 -7.746 3.669 1.00 1.11 24 LYS A N 12
ATOM 17610 C CA . LYS A 1 24 ? 10.269 -7.309 2.501 1.00 4.11 24 LYS A CA 12
ATOM 17611 C C . LYS A 1 24 ? 9.460 -6.362 1.597 1.00 44.51 24 LYS A C 12
ATOM 17612 O O . LYS A 1 24 ? 9.994 -5.390 1.065 1.00 23.44 24 LYS A O 12
ATOM 17631 N N . GLY A 1 25 ? 8.177 -6.660 1.419 1.00 1.42 25 GLY A N 12
ATOM 17632 C CA . GLY A 1 25 ? 7.304 -5.781 0.648 1.00 61.01 25 GLY A CA 12
ATOM 17633 C C . GLY A 1 25 ? 6.923 -4.517 1.414 1.00 71.44 25 GLY A C 12
ATOM 17634 O O . GLY A 1 25 ? 6.905 -3.418 0.855 1.00 23.10 25 GLY A O 12
ATOM 17638 N N . LEU A 1 26 ? 6.640 -4.676 2.708 1.00 61.34 26 LEU A N 12
ATOM 17639 C CA . LEU A 1 26 ? 6.191 -3.569 3.563 1.00 12.34 26 LEU A CA 12
ATOM 17640 C C . LEU A 1 26 ? 7.148 -2.373 3.492 1.00 3.10 26 LEU A C 12
ATOM 17641 O O . LEU A 1 26 ? 6.713 -1.226 3.347 1.00 10.42 26 LEU A O 12
ATOM 17657 N N . GLU A 1 27 ? 8.447 -2.641 3.576 1.00 4.51 27 GLU A N 12
ATOM 17658 C CA . GLU A 1 27 ? 9.453 -1.580 3.508 1.00 64.31 27 GLU A CA 12
ATOM 17659 C C . GLU A 1 27 ? 9.405 -0.852 2.153 1.00 63.34 27 GLU A C 12
ATOM 17660 O O . GLU A 1 27 ? 9.591 0.361 2.088 1.00 10.33 27 GLU A O 12
ATOM 17672 N N . ALA A 1 28 ? 9.115 -1.592 1.076 1.00 21.24 28 ALA A N 12
ATOM 17673 C CA . ALA A 1 28 ? 9.033 -1.006 -0.272 1.00 52.52 28 ALA A CA 12
ATOM 17674 C C . ALA A 1 28 ? 7.898 0.027 -0.361 1.00 43.24 28 ALA A C 12
ATOM 17675 O O . ALA A 1 28 ? 8.051 1.087 -0.974 1.00 25.15 28 ALA A O 12
ATOM 17682 N N . LEU A 1 29 ? 6.762 -0.293 0.261 1.00 25.41 29 LEU A N 12
ATOM 17683 C CA . LEU A 1 29 ? 5.628 0.635 0.334 1.00 50.30 29 LEU A CA 12
ATOM 17684 C C . LEU A 1 29 ? 6.000 1.898 1.127 1.00 21.44 29 LEU A C 12
ATOM 17685 O O . LEU A 1 29 ? 5.786 3.014 0.655 1.00 42.22 29 LEU A O 12
ATOM 17701 N N . ASN A 1 30 ? 6.576 1.719 2.320 1.00 64.00 30 ASN A N 12
ATOM 17702 C CA . ASN A 1 30 ? 7.011 2.858 3.146 1.00 2.31 30 ASN A CA 12
ATOM 17703 C C . ASN A 1 30 ? 8.040 3.735 2.412 1.00 42.43 30 ASN A C 12
ATOM 17704 O O . ASN A 1 30 ? 8.038 4.957 2.553 1.00 45.14 30 ASN A O 12
ATOM 17715 N N . LYS A 1 31 ? 8.918 3.109 1.631 1.00 23.21 31 LYS A N 12
ATOM 17716 C CA . LYS A 1 31 ? 9.867 3.854 0.789 1.00 44.53 31 LYS A CA 12
ATOM 17717 C C . LYS A 1 31 ? 9.125 4.721 -0.241 1.00 10.50 31 LYS A C 12
ATOM 17718 O O . LYS A 1 31 ? 9.430 5.901 -0.415 1.00 25.21 31 LYS A O 12
ATOM 17737 N N . ALA A 1 32 ? 8.146 4.123 -0.915 1.00 15.15 32 ALA A N 12
ATOM 17738 C CA . ALA A 1 32 ? 7.315 4.847 -1.886 1.00 60.01 32 ALA A CA 12
ATOM 17739 C C . ALA A 1 32 ? 6.503 5.965 -1.206 1.00 20.33 32 ALA A C 12
ATOM 17740 O O . ALA A 1 32 ? 6.194 6.990 -1.823 1.00 0.13 32 ALA A O 12
ATOM 17747 N N . ILE A 1 33 ? 6.151 5.749 0.063 1.00 64.03 33 ILE A N 12
ATOM 17748 C CA . ILE A 1 33 ? 5.493 6.774 0.883 1.00 4.22 33 ILE A CA 12
ATOM 17749 C C . ILE A 1 33 ? 6.400 8.003 1.053 1.00 32.55 33 ILE A C 12
ATOM 17750 O O . ILE A 1 33 ? 5.998 9.131 0.770 1.00 64.31 33 ILE A O 12
ATOM 17766 N N . VAL A 1 34 ? 7.635 7.772 1.497 1.00 33.43 34 VAL A N 12
ATOM 17767 C CA . VAL A 1 34 ? 8.622 8.847 1.631 1.00 25.23 34 VAL A CA 12
ATOM 17768 C C . VAL A 1 34 ? 8.968 9.455 0.257 1.00 12.42 34 VAL A C 12
ATOM 17769 O O . VAL A 1 34 ? 9.299 10.635 0.145 1.00 2.12 34 VAL A O 12
ATOM 17782 N N . SER A 1 35 ? 8.873 8.634 -0.786 1.00 35.42 35 SER A N 12
ATOM 17783 C CA . SER A 1 35 ? 9.123 9.079 -2.167 1.00 72.32 35 SER A CA 12
ATOM 17784 C C . SER A 1 35 ? 7.958 9.919 -2.719 1.00 71.31 35 SER A C 12
ATOM 17785 O O . SER A 1 35 ? 8.085 10.551 -3.769 1.00 31.44 35 SER A O 12
ATOM 17793 N N . GLY A 1 36 ? 6.824 9.914 -2.012 1.00 61.33 36 GLY A N 12
ATOM 17794 C CA . GLY A 1 36 ? 5.661 10.688 -2.438 1.00 52.34 36 GLY A CA 12
ATOM 17795 C C . GLY A 1 36 ? 5.089 10.230 -3.780 1.00 43.21 36 GLY A C 12
ATOM 17796 O O . GLY A 1 36 ? 4.828 11.046 -4.666 1.00 11.05 36 GLY A O 12
ATOM 17800 N N . THR A 1 37 ? 4.904 8.920 -3.934 1.00 1.43 37 THR A N 12
ATOM 17801 C CA . THR A 1 37 ? 4.356 8.354 -5.182 1.00 5.44 37 THR A CA 12
ATOM 17802 C C . THR A 1 37 ? 3.214 7.358 -4.912 1.00 21.44 37 THR A C 12
ATOM 17803 O O . THR A 1 37 ? 2.723 6.698 -5.830 1.00 73.41 37 THR A O 12
ATOM 17814 N N . VAL A 1 38 ? 2.788 7.258 -3.654 1.00 53.45 38 VAL A N 12
ATOM 17815 C CA . VAL A 1 38 ? 1.703 6.345 -3.274 1.00 43.11 38 VAL A CA 12
ATOM 17816 C C . VAL A 1 38 ? 0.325 7.003 -3.446 1.00 55.42 38 VAL A C 12
ATOM 17817 O O . VAL A 1 38 ? -0.109 7.793 -2.606 1.00 1.54 38 VAL A O 12
ATOM 17830 N N . GLN A 1 39 ? -0.357 6.683 -4.545 1.00 14.21 39 GLN A N 12
ATOM 17831 C CA . GLN A 1 39 ? -1.704 7.209 -4.802 1.00 72.54 39 GLN A CA 12
ATOM 17832 C C . GLN A 1 39 ? -2.794 6.218 -4.369 1.00 73.12 39 GLN A C 12
ATOM 17833 O O . GLN A 1 39 ? -2.704 5.015 -4.624 1.00 40.54 39 GLN A O 12
ATOM 17847 N N . ARG A 1 40 ? -3.820 6.738 -3.699 1.00 61.55 40 ARG A N 12
ATOM 17848 C CA . ARG A 1 40 ? -4.999 5.947 -3.326 1.00 62.30 40 ARG A CA 12
ATOM 17849 C C . ARG A 1 40 ? -6.168 6.227 -4.287 1.00 42.44 40 ARG A C 12
ATOM 17850 O O . ARG A 1 40 ? -6.023 6.995 -5.238 1.00 31.02 40 ARG A O 12
ATOM 17871 N N . ALA A 1 41 ? -7.323 5.606 -4.032 1.00 53.43 41 ALA A N 12
ATOM 17872 C CA . ALA A 1 41 ? -8.514 5.784 -4.881 1.00 33.32 41 ALA A CA 12
ATOM 17873 C C . ALA A 1 41 ? -8.861 7.271 -5.088 1.00 24.31 41 ALA A C 12
ATOM 17874 O O . ALA A 1 41 ? -9.268 7.680 -6.181 1.00 31.12 41 ALA A O 12
ATOM 17881 N N . ASP A 1 42 ? -8.681 8.067 -4.038 1.00 41.40 42 ASP A N 12
ATOM 17882 C CA . ASP A 1 42 ? -8.955 9.510 -4.078 1.00 45.44 42 ASP A CA 12
ATOM 17883 C C . ASP A 1 42 ? -8.014 10.264 -5.042 1.00 3.11 42 ASP A C 12
ATOM 17884 O O . ASP A 1 42 ? -8.257 11.425 -5.373 1.00 63.21 42 ASP A O 12
ATOM 17893 N N . GLY A 1 43 ? -6.942 9.605 -5.477 1.00 34.51 43 GLY A N 12
ATOM 17894 C CA . GLY A 1 43 ? -5.903 10.278 -6.254 1.00 55.25 43 GLY A CA 12
ATOM 17895 C C . GLY A 1 43 ? -4.917 11.033 -5.366 1.00 13.21 43 GLY A C 12
ATOM 17896 O O . GLY A 1 43 ? -3.973 11.660 -5.854 1.00 1.33 43 GLY A O 12
ATOM 17900 N N . SER A 1 44 ? -5.144 10.957 -4.055 1.00 32.14 44 SER A N 12
ATOM 17901 C CA . SER A 1 44 ? -4.306 11.633 -3.054 1.00 12.41 44 SER A CA 12
ATOM 17902 C C . SER A 1 44 ? -3.076 10.792 -2.685 1.00 53.15 44 SER A C 12
ATOM 17903 O O . SER A 1 44 ? -3.103 9.561 -2.767 1.00 33.13 44 SER A O 12
ATOM 17911 N N . ILE A 1 45 ? -2.008 11.468 -2.265 1.00 72.05 45 ILE A N 12
ATOM 17912 C CA . ILE A 1 45 ? -0.749 10.806 -1.904 1.00 52.13 45 ILE A CA 12
ATOM 17913 C C . ILE A 1 45 ? -0.711 10.446 -0.409 1.00 10.44 45 ILE A C 12
ATOM 17914 O O . ILE A 1 45 ? -0.990 11.288 0.447 1.00 32.32 45 ILE A O 12
ATOM 17930 N N . GLN A 1 46 ? -0.367 9.197 -0.097 1.00 63.23 46 GLN 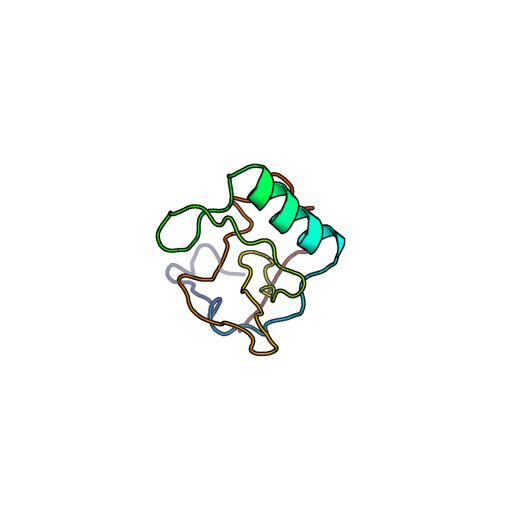A N 12
ATOM 17931 C CA . GLN A 1 46 ? -0.197 8.776 1.298 1.00 4.33 46 GLN A CA 12
ATOM 17932 C C . GLN A 1 46 ? 1.230 9.069 1.787 1.00 1.10 46 GLN A C 12
ATOM 17933 O O . GLN A 1 46 ? 2.166 8.331 1.480 1.00 14.40 46 GLN A O 12
ATOM 17947 N N . ASN A 1 47 ? 1.387 10.156 2.543 1.00 75.10 47 ASN A N 12
ATOM 17948 C CA . ASN A 1 47 ? 2.694 10.544 3.093 1.00 72.00 47 ASN A CA 12
ATOM 17949 C C . ASN A 1 47 ? 2.897 9.971 4.506 1.00 34.14 47 ASN A C 12
ATOM 17950 O O . ASN A 1 47 ? 3.906 10.236 5.159 1.00 4.22 47 ASN A O 12
ATOM 17961 N N . GLN A 1 48 ? 1.932 9.173 4.960 1.00 60.23 48 GLN A N 12
ATOM 17962 C CA . GLN A 1 48 ? 1.968 8.588 6.306 1.00 1.22 48 GLN A CA 12
ATOM 17963 C C . GLN A 1 48 ? 2.570 7.174 6.285 1.00 33.53 48 GLN A C 12
ATOM 17964 O O . GLN A 1 48 ? 2.033 6.276 5.633 1.00 42.45 48 GLN A O 12
ATOM 17978 N N . SER A 1 49 ? 3.677 6.978 6.997 1.00 60.24 49 SER A N 12
ATOM 17979 C CA . SER A 1 49 ? 4.279 5.645 7.136 1.00 5.00 49 SER A CA 12
ATOM 17980 C C . SER A 1 49 ? 3.399 4.742 8.011 1.00 52.53 49 SER A C 12
ATOM 17981 O O . SER A 1 49 ? 2.799 5.202 8.986 1.00 30.31 49 SER A O 12
ATOM 17989 N N . LEU A 1 50 ? 3.333 3.456 7.674 1.00 60.24 50 LEU A N 12
ATOM 17990 C CA . LEU A 1 50 ? 2.462 2.516 8.394 1.00 31.13 50 LEU A CA 12
ATOM 17991 C C . LEU A 1 50 ? 3.195 1.221 8.783 1.00 75.31 50 LEU A C 12
ATOM 17992 O O . LEU A 1 50 ? 4.184 0.832 8.160 1.00 13.40 50 LEU A O 12
ATOM 18008 N N . HIS A 1 51 ? 2.703 0.571 9.835 1.00 53.02 51 HIS A N 12
ATOM 18009 C CA . HIS A 1 51 ? 3.269 -0.699 10.310 1.00 63.20 51 HIS A CA 12
ATOM 18010 C C . HIS A 1 51 ? 2.453 -1.897 9.796 1.00 52.31 51 HIS A C 12
ATOM 18011 O O . HIS A 1 51 ? 2.977 -3.001 9.635 1.00 52.30 51 HIS A O 12
ATOM 18026 N N . GLU A 1 52 ? 1.168 -1.668 9.544 1.00 45.24 52 GLU A N 12
ATOM 18027 C CA . GLU A 1 52 ? 0.259 -2.723 9.085 1.00 24.05 52 GLU A CA 12
ATOM 18028 C C . GLU A 1 52 ? -0.256 -2.444 7.664 1.00 24.40 52 GLU A C 12
ATOM 18029 O O . GLU A 1 52 ? -0.793 -1.372 7.378 1.00 45.04 52 GLU A O 12
ATOM 18041 N N . ALA A 1 53 ? -0.095 -3.425 6.779 1.00 54.34 53 ALA A N 12
ATOM 18042 C CA . ALA A 1 53 ? -0.571 -3.322 5.395 1.00 43.43 53 ALA A CA 12
ATOM 18043 C C . ALA A 1 53 ? -1.068 -4.679 4.878 1.00 14.41 53 ALA A C 12
ATOM 18044 O O . ALA A 1 53 ? -0.632 -5.732 5.348 1.00 12.14 53 ALA A O 12
ATOM 18051 N N . LEU A 1 54 ? -1.982 -4.645 3.913 1.00 55.42 54 LEU A N 12
ATOM 18052 C CA . LEU A 1 54 ? -2.586 -5.863 3.354 1.00 34.20 54 LEU A CA 12
ATOM 18053 C C . LEU A 1 54 ? -2.285 -5.996 1.856 1.00 51.14 54 LEU A C 12
ATOM 18054 O O . LEU A 1 54 ? -2.314 -5.011 1.121 1.00 13.33 54 LEU A O 12
ATOM 18070 N N . ILE A 1 55 ? -2.017 -7.216 1.400 1.00 60.40 55 ILE A N 12
ATOM 18071 C CA . ILE A 1 55 ? -1.644 -7.446 -0.002 1.00 64.24 55 ILE A CA 12
ATOM 18072 C C . ILE A 1 55 ? -2.518 -8.525 -0.667 1.00 13.32 55 ILE A C 12
ATOM 18073 O O . ILE A 1 55 ? -2.853 -9.546 -0.059 1.00 21.33 55 ILE A O 12
ATOM 18089 N N . THR A 1 56 ? -2.893 -8.275 -1.921 1.00 64.22 56 THR A N 12
ATOM 18090 C CA . THR A 1 56 ? -3.618 -9.261 -2.742 1.00 11.41 56 THR A CA 12
ATOM 18091 C C . THR A 1 56 ? -2.672 -10.330 -3.295 1.00 75.44 56 THR A C 12
ATOM 18092 O O . THR A 1 56 ? -1.480 -10.075 -3.483 1.00 75.21 56 THR A O 12
ATOM 18103 N N . ARG A 1 57 ? -3.199 -11.526 -3.575 1.00 4.15 57 ARG A N 12
ATOM 18104 C CA . ARG A 1 57 ? -2.369 -12.616 -4.112 1.00 2.52 57 ARG A CA 12
ATOM 18105 C C . ARG A 1 57 ? -1.881 -12.303 -5.542 1.00 32.13 57 ARG A C 12
ATOM 18106 O O . ARG A 1 57 ? -0.982 -12.964 -6.062 1.00 70.42 57 ARG A O 12
ATOM 18127 N N . ASP A 1 58 ? -2.484 -11.289 -6.164 1.00 20.22 58 ASP A N 12
ATOM 18128 C CA . ASP A 1 58 ? -2.074 -10.834 -7.500 1.00 3.53 58 ASP A CA 12
ATOM 18129 C C . ASP A 1 58 ? -0.992 -9.746 -7.407 1.00 42.12 58 ASP A C 12
ATOM 18130 O O . ASP A 1 58 ? -0.404 -9.354 -8.413 1.00 4.12 58 ASP A O 12
ATOM 18139 N N . ARG A 1 59 ? -0.755 -9.259 -6.186 1.00 12.42 59 ARG A N 12
ATOM 18140 C CA . ARG A 1 59 ? 0.220 -8.188 -5.928 1.00 55.13 59 ARG A CA 12
ATOM 18141 C C . ARG A 1 59 ? -0.169 -6.854 -6.599 1.00 75.12 59 ARG A C 12
ATOM 18142 O O . ARG A 1 59 ? 0.659 -5.951 -6.700 1.00 21.44 59 ARG A O 12
ATOM 18163 N N . LYS A 1 60 ? -1.421 -6.714 -7.038 1.00 5.05 60 LYS A N 12
ATOM 18164 C CA . LYS A 1 60 ? -1.853 -5.489 -7.737 1.00 11.42 60 LYS A CA 12
ATOM 18165 C C . LYS A 1 60 ? -2.500 -4.469 -6.783 1.00 60.13 60 LYS A C 12
ATOM 18166 O O . LYS A 1 60 ? -2.286 -3.262 -6.915 1.00 40.44 60 LYS A O 12
ATOM 18185 N N . GLN A 1 61 ? -3.287 -4.953 -5.823 1.00 74.41 61 GLN A N 12
ATOM 18186 C CA . GLN A 1 61 ? -3.987 -4.071 -4.880 1.00 2.41 61 GLN A CA 12
ATOM 18187 C C . GLN A 1 61 ? -3.441 -4.227 -3.451 1.00 2.01 61 GLN A C 12
ATOM 18188 O O . GLN A 1 61 ? -3.110 -5.335 -3.014 1.00 1.52 61 GLN A O 12
ATOM 18202 N N . VAL A 1 62 ? -3.341 -3.106 -2.743 1.00 53.12 62 VAL A N 12
ATOM 18203 C CA . VAL A 1 62 ? -2.928 -3.083 -1.333 1.00 72.34 62 VAL A CA 12
ATOM 18204 C C . VAL A 1 62 ? -4.010 -2.412 -0.470 1.00 65.23 62 VAL A C 12
ATOM 18205 O O . VAL A 1 62 ? -4.590 -1.409 -0.873 1.00 20.54 62 VAL A O 12
ATOM 18218 N N . PHE A 1 63 ? -4.291 -2.962 0.708 1.00 34.21 63 PHE A N 12
ATOM 18219 C CA . PHE A 1 63 ? -5.291 -2.372 1.613 1.00 30.31 63 PHE A CA 12
ATOM 18220 C C . PHE A 1 63 ? -4.645 -1.897 2.924 1.00 61.14 63 PHE A C 12
ATOM 18221 O O . PHE A 1 63 ? -3.764 -2.561 3.478 1.00 21.32 63 PHE A O 12
ATOM 18238 N N . ARG A 1 64 ? -5.079 -0.739 3.411 1.00 24.33 64 ARG A N 12
ATOM 18239 C CA . ARG A 1 64 ? -4.519 -0.147 4.633 1.00 64.51 64 ARG A CA 12
ATOM 18240 C C . ARG A 1 64 ? -5.311 -0.563 5.883 1.00 33.54 64 ARG A C 12
ATOM 18241 O O . ARG A 1 64 ? -6.541 -0.544 5.889 1.00 25.31 64 ARG A O 12
ATOM 18262 N N . ILE A 1 65 ? -4.595 -0.950 6.940 1.00 71.44 65 ILE A N 12
ATOM 18263 C CA . ILE A 1 65 ? -5.224 -1.307 8.217 1.00 23.13 65 ILE A CA 12
ATOM 18264 C C . ILE A 1 65 ? -5.345 -0.078 9.131 1.00 65.42 65 ILE A C 12
ATOM 18265 O O . ILE A 1 65 ? -4.428 0.740 9.209 1.00 53.32 65 ILE A O 12
ATOM 18281 N N . GLU A 1 66 ? -6.479 0.048 9.818 1.00 30.41 66 GLU A N 12
ATOM 18282 C CA . GLU A 1 66 ? -6.715 1.177 10.725 1.00 33.24 66 GLU A CA 12
ATOM 18283 C C . GLU A 1 66 ? -7.431 0.711 12.003 1.00 22.31 66 GLU A C 12
ATOM 18284 O O . GLU A 1 66 ? -8.357 -0.098 11.940 1.00 10.45 66 GLU A O 12
ATOM 18296 N N . ASP A 1 67 ? -6.990 1.221 13.161 1.00 73.00 67 ASP A N 12
ATOM 18297 C CA . ASP A 1 67 ? -7.533 0.800 14.468 1.00 11.13 67 ASP A CA 12
ATOM 18298 C C . ASP A 1 67 ? -7.347 -0.721 14.675 1.00 53.03 67 ASP A C 12
ATOM 18299 O O . ASP A 1 67 ? -8.118 -1.373 15.379 1.00 41.53 67 ASP A O 12
ATOM 18308 N N . SER A 1 68 ? -6.289 -1.265 14.065 1.00 62.53 68 SER A N 12
ATOM 18309 C CA . SER A 1 68 ? -5.994 -2.711 14.099 1.00 65.34 68 SER A CA 12
ATOM 18310 C C . SER A 1 68 ? -7.068 -3.527 13.354 1.00 34.24 68 SER A C 12
ATOM 18311 O O . SER A 1 68 ? -7.144 -4.748 13.477 1.00 22.52 68 SER A O 12
ATOM 18319 N N . ILE A 1 69 ? -7.894 -2.840 12.569 1.00 21.02 69 ILE A N 12
ATOM 18320 C CA . ILE A 1 69 ? -8.922 -3.492 11.757 1.00 61.51 69 ILE A CA 12
ATOM 18321 C C . ILE A 1 69 ? -8.500 -3.551 10.279 1.00 1.13 69 ILE A C 12
ATOM 18322 O O . ILE A 1 69 ? -8.196 -2.519 9.676 1.00 52.41 69 ILE A O 12
ATOM 18338 N N . PRO A 1 70 ? -8.460 -4.756 9.671 1.00 25.03 70 PRO A N 12
ATOM 18339 C CA . PRO A 1 70 ? -8.148 -4.901 8.242 1.00 24.11 70 PRO A CA 12
ATOM 18340 C C . PRO A 1 70 ? -9.218 -4.250 7.351 1.00 61.20 70 PRO A C 12
ATOM 18341 O O . PRO A 1 70 ? -10.211 -4.879 6.987 1.00 53.22 70 PRO A O 12
ATOM 18352 N N . VAL A 1 71 ? -9.022 -2.973 7.026 1.00 24.45 71 VAL A N 12
ATOM 18353 C CA . VAL A 1 71 ? -10.009 -2.212 6.254 1.00 55.13 71 VAL A CA 12
ATOM 18354 C C . VAL A 1 71 ? -9.996 -2.600 4.765 1.00 72.42 71 VAL A C 12
ATOM 18355 O O . VAL A 1 71 ? -9.263 -2.021 3.961 1.00 13.20 71 VAL A O 12
ATOM 18368 N N . LEU A 1 72 ? -10.805 -3.595 4.408 1.00 72.33 72 LEU A N 12
ATOM 18369 C CA . LEU A 1 72 ? -10.930 -4.030 3.013 1.00 14.43 72 LEU A CA 12
ATOM 18370 C C . LEU A 1 72 ? -11.938 -3.156 2.251 1.00 51.34 72 LEU A C 12
ATOM 18371 O O . LEU A 1 72 ? -13.006 -3.615 1.850 1.00 50.30 72 LEU A O 12
ATOM 18387 N N . LEU A 1 73 ? -11.590 -1.881 2.070 1.00 71.03 73 LEU A N 12
ATOM 18388 C CA . LEU A 1 73 ? -12.456 -0.925 1.373 1.00 40.20 73 LEU A CA 12
ATOM 18389 C C . LEU A 1 73 ? -11.708 -0.239 0.214 1.00 10.40 73 LEU A C 12
ATOM 18390 O O . LEU A 1 73 ? -10.534 0.110 0.345 1.00 3.21 73 LEU A O 12
ATOM 18406 N N . PRO A 1 74 ? -12.386 -0.023 -0.934 1.00 35.32 74 PRO A N 12
ATOM 18407 C CA . PRO A 1 74 ? -11.760 0.556 -2.142 1.00 33.44 74 PRO A CA 12
ATOM 18408 C C . PRO A 1 74 ? -11.090 1.923 -1.901 1.00 73.30 74 PRO A C 12
ATOM 18409 O O . PRO A 1 74 ? -10.108 2.268 -2.564 1.00 63.33 74 PRO A O 12
ATOM 18420 N N . GLU A 1 75 ? -11.627 2.700 -0.959 1.00 43.53 75 GLU A N 12
ATOM 18421 C CA . GLU A 1 75 ? -11.054 4.010 -0.612 1.00 1.01 75 GLU A CA 12
ATOM 18422 C C . GLU A 1 75 ? -9.626 3.871 -0.050 1.00 74.10 75 GLU A C 12
ATOM 18423 O O . GLU A 1 75 ? -8.785 4.755 -0.229 1.00 50.43 75 GLU A O 12
ATOM 18435 N N . GLU A 1 76 ? -9.361 2.748 0.620 1.00 32.14 76 GLU A N 12
ATOM 18436 C CA . GLU A 1 76 ? -8.049 2.479 1.224 1.00 21.22 76 GLU A CA 12
ATOM 18437 C C . GLU A 1 76 ? -7.172 1.623 0.293 1.00 2.30 76 GLU A C 12
ATOM 18438 O O . GLU A 1 76 ? -6.082 1.196 0.675 1.00 64.14 76 GLU A O 12
ATOM 18450 N N . ALA A 1 77 ? -7.657 1.379 -0.926 1.00 70.35 77 ALA A N 12
ATOM 18451 C CA . ALA A 1 77 ? -6.958 0.513 -1.883 1.00 22.32 77 ALA A CA 12
ATOM 18452 C C . ALA A 1 77 ? -5.848 1.259 -2.643 1.00 0.15 77 ALA A C 12
ATOM 18453 O O . ALA A 1 77 ? -6.112 2.179 -3.420 1.00 54.12 77 ALA A O 12
ATOM 18460 N N . ILE A 1 78 ? -4.606 0.853 -2.401 1.00 5.10 78 ILE A N 12
ATOM 18461 C CA . ILE A 1 78 ? -3.445 1.393 -3.110 1.00 34.53 78 ILE A CA 12
ATOM 18462 C C . ILE A 1 78 ? -3.110 0.543 -4.349 1.00 52.32 78 ILE A C 12
ATOM 18463 O O . ILE A 1 78 ? -3.056 -0.687 -4.273 1.00 43.30 78 ILE A O 12
ATOM 18479 N N . ALA A 1 79 ? -2.885 1.202 -5.483 1.00 22.04 79 ALA A N 12
ATOM 18480 C CA . ALA A 1 79 ? -2.487 0.511 -6.714 1.00 31.32 79 ALA A CA 12
ATOM 18481 C C . ALA A 1 79 ? -0.958 0.364 -6.796 1.00 72.44 79 ALA A C 12
ATOM 18482 O O . ALA A 1 79 ? -0.234 1.358 -6.880 1.00 4.35 79 ALA A O 12
ATOM 18489 N N . THR A 1 80 ? -0.471 -0.877 -6.789 1.00 45.31 80 THR A N 12
ATOM 18490 C CA . THR A 1 80 ? 0.980 -1.147 -6.780 1.00 64.31 80 THR A CA 12
ATOM 18491 C C . THR A 1 80 ? 1.696 -0.600 -8.021 1.00 21.41 80 THR A C 12
ATOM 18492 O O . THR A 1 80 ? 2.908 -0.400 -8.003 1.00 61.04 80 THR A O 12
ATOM 18503 N N . ILE A 1 81 ? 0.944 -0.352 -9.092 1.00 1.53 81 ILE A N 12
ATOM 18504 C CA . ILE A 1 81 ? 1.505 0.230 -10.321 1.00 43.24 81 ILE A CA 12
ATOM 18505 C C . ILE A 1 81 ? 2.105 1.628 -10.057 1.00 63.52 81 ILE A C 12
ATOM 18506 O O . ILE A 1 81 ? 2.984 2.091 -10.783 1.00 22.15 81 ILE A O 12
ATOM 18522 N N . GLN A 1 82 ? 1.622 2.286 -9.003 1.00 22.23 82 GLN A N 12
ATOM 18523 C CA . GLN A 1 82 ? 2.121 3.609 -8.608 1.00 73.34 82 GLN A CA 12
ATOM 18524 C C . GLN A 1 82 ? 3.438 3.499 -7.819 1.00 51.32 82 GLN A C 12
ATOM 18525 O O . GLN A 1 82 ? 4.155 4.486 -7.642 1.00 70.53 82 GLN A O 12
ATOM 18539 N N . ILE A 1 83 ? 3.751 2.289 -7.350 1.00 23.53 83 ILE A N 12
ATOM 18540 C CA . ILE A 1 83 ? 4.936 2.057 -6.517 1.00 2.40 83 ILE A CA 12
ATOM 18541 C C . ILE A 1 83 ? 6.181 1.765 -7.371 1.00 73.03 83 ILE A C 12
ATOM 18542 O O . ILE A 1 83 ? 6.453 0.617 -7.730 1.00 34.24 83 ILE A O 12
ATOM 18558 N N . ALA A 1 84 ? 6.950 2.812 -7.675 1.00 1.30 84 ALA A N 12
ATOM 18559 C CA . ALA A 1 84 ? 8.151 2.686 -8.519 1.00 51.15 84 ALA A CA 12
ATOM 18560 C C . ALA A 1 84 ? 9.287 1.900 -7.830 1.00 0.24 84 ALA A C 12
ATOM 18561 O O . ALA A 1 84 ? 10.401 1.819 -8.352 1.00 72.43 84 ALA A O 12
ATOM 18568 N N . ASN A 1 85 ? 9.005 1.328 -6.660 1.00 22.12 85 ASN A N 12
ATOM 18569 C CA . ASN A 1 85 ? 9.999 0.542 -5.914 1.00 31.21 85 ASN A CA 12
ATOM 18570 C C . ASN A 1 85 ? 9.501 -0.888 -5.639 1.00 53.21 85 ASN A C 12
ATOM 18571 O O . ASN A 1 85 ? 10.089 -1.615 -4.838 1.00 64.01 85 ASN A O 12
ATOM 18582 N N . PHE A 1 86 ? 8.414 -1.283 -6.307 1.00 41.11 86 PHE A N 12
ATOM 18583 C CA . PHE A 1 86 ? 7.860 -2.631 -6.158 1.00 54.34 86 PHE A CA 12
ATOM 18584 C C . PHE A 1 86 ? 8.819 -3.687 -6.747 1.00 55.22 86 PHE A C 12
ATOM 18585 O O . PHE A 1 86 ? 9.324 -3.524 -7.862 1.00 51.02 86 PHE A O 12
ATOM 18602 N N . PRO A 1 87 ? 9.087 -4.784 -6.012 1.00 35.41 87 PRO A N 12
ATOM 18603 C CA . PRO A 1 87 ? 10.059 -5.804 -6.442 1.00 22.33 87 PRO A CA 12
ATOM 18604 C C . PRO A 1 87 ? 9.557 -6.721 -7.576 1.00 10.11 87 PRO A C 12
ATOM 18605 O O . PRO A 1 87 ? 9.223 -7.886 -7.350 1.00 23.31 87 PRO A O 12
ATOM 18616 N N . ASP A 1 88 ? 9.493 -6.181 -8.791 1.00 63.41 88 ASP A N 12
ATOM 18617 C CA . ASP A 1 88 ? 9.253 -6.989 -9.998 1.00 23.42 88 ASP A CA 12
ATOM 18618 C C . ASP A 1 88 ? 10.584 -7.354 -10.676 1.00 22.33 88 ASP A C 12
ATOM 18619 O O . ASP A 1 88 ? 11.643 -6.847 -10.295 1.00 72.11 88 ASP A O 12
ATOM 18628 N N . LYS A 1 89 ? 10.533 -8.235 -11.676 1.00 22.22 89 LYS A N 12
ATOM 18629 C CA . LYS A 1 89 ? 11.733 -8.596 -12.446 1.00 51.32 89 LYS A CA 12
ATOM 18630 C C . LYS A 1 89 ? 12.377 -7.362 -13.107 1.00 62.21 89 LYS A C 12
ATOM 18631 O O . LYS A 1 89 ? 11.755 -6.302 -13.231 1.00 74.05 89 LYS A O 12
ATOM 18650 N N . LEU A 1 90 ? 13.620 -7.516 -13.551 1.00 61.34 90 LEU A N 12
ATOM 18651 C CA . LEU A 1 90 ? 14.376 -6.400 -14.136 1.00 55.31 90 LEU A CA 12
ATOM 18652 C C . LEU A 1 90 ? 14.344 -6.436 -15.673 1.00 54.13 90 LEU A C 12
ATOM 18653 O O . LEU A 1 90 ? 15.236 -5.911 -16.343 1.00 4.01 90 LEU A O 12
ATOM 18669 N N . GLU A 1 91 ? 13.294 -7.038 -16.225 1.00 33.22 91 GLU A N 12
ATOM 18670 C CA . GLU A 1 91 ? 13.078 -7.056 -17.680 1.00 33.20 91 GLU A CA 12
ATOM 18671 C C . GLU A 1 91 ? 12.039 -5.998 -18.115 1.00 20.25 91 GLU A C 12
ATOM 18672 O O . GLU A 1 91 ? 11.765 -5.834 -19.306 1.00 43.45 91 GLU A O 12
ATOM 18684 N N . HIS A 1 92 ? 11.459 -5.295 -17.144 1.00 23.25 92 HIS A N 12
ATOM 18685 C CA . HIS A 1 92 ? 10.508 -4.211 -17.422 1.00 20.51 92 HIS A CA 12
ATOM 18686 C C . HIS A 1 92 ? 11.228 -2.875 -17.668 1.00 75.32 92 HIS A C 12
ATOM 18687 O O . HIS A 1 92 ? 11.854 -2.325 -16.761 1.00 35.55 92 HIS A O 12
ATOM 18702 N N . HIS A 1 93 ? 11.125 -2.346 -18.885 1.00 12.32 93 HIS A N 12
ATOM 18703 C CA . HIS A 1 93 ? 11.629 -0.999 -19.178 1.00 12.20 93 HIS A CA 12
ATOM 18704 C C . HIS A 1 93 ? 10.631 0.059 -18.678 1.00 45.14 93 HIS A C 12
ATOM 18705 O O . HIS A 1 93 ? 9.527 0.198 -19.207 1.00 61.34 93 HIS A O 12
ATOM 18720 N N . HIS A 1 94 ? 11.039 0.802 -17.653 1.00 74.12 94 HIS A N 12
ATOM 18721 C CA . HIS A 1 94 ? 10.140 1.711 -16.930 1.00 53.02 94 HIS A CA 12
ATOM 18722 C C . HIS A 1 94 ? 10.724 3.129 -16.818 1.00 44.43 94 HIS A C 12
ATOM 18723 O O . HIS A 1 94 ? 10.484 3.833 -15.835 1.00 65.00 94 HIS A O 12
ATOM 18738 N N . HIS A 1 95 ? 11.474 3.548 -17.832 1.00 32.35 95 HIS A N 12
ATOM 18739 C CA . HIS A 1 95 ? 12.113 4.865 -17.820 1.00 62.21 95 HIS A CA 12
ATOM 18740 C C . HIS A 1 95 ? 11.083 5.995 -18.009 1.00 21.43 95 HIS A C 12
ATOM 18741 O O . HIS A 1 95 ? 10.787 6.414 -19.133 1.00 35.20 95 HIS A O 12
ATOM 18756 N N . HIS A 1 96 ? 10.512 6.459 -16.899 1.00 13.22 96 HIS A N 12
ATOM 18757 C CA . HIS A 1 96 ? 9.598 7.606 -16.908 1.00 12.23 96 HIS A CA 12
ATOM 18758 C C . HIS A 1 96 ? 10.391 8.921 -16.843 1.00 22.21 96 HIS A C 12
ATOM 18759 O O . HIS A 1 96 ? 10.939 9.259 -15.796 1.00 61.10 96 HIS A O 12
ATOM 18774 N N . HIS A 1 97 ? 10.428 9.649 -17.964 1.00 51.44 97 HIS A N 12
ATOM 18775 C CA . HIS A 1 97 ? 11.246 10.872 -18.099 1.00 11.33 97 HIS A CA 12
ATOM 18776 C C . HIS A 1 97 ? 12.752 10.545 -18.209 1.00 41.25 97 HIS A C 12
ATOM 18777 O O . HIS A 1 97 ? 13.297 10.612 -19.333 1.00 39.06 97 HIS A O 12
ATOM 18793 N N . MET A 1 1 ? -13.407 -22.056 14.242 1.00 23.43 1 MET A N 13
ATOM 18794 C CA . MET A 1 1 ? -14.091 -21.782 12.946 1.00 72.42 1 MET A CA 13
ATOM 18795 C C . MET A 1 1 ? -13.090 -21.337 11.860 1.00 61.35 1 MET A C 13
ATOM 18796 O O . MET A 1 1 ? -13.487 -20.809 10.819 1.00 22.53 1 MET A O 13
ATOM 18812 N N . ASP A 1 2 ? -11.797 -21.583 12.094 1.00 72.10 2 ASP A N 13
ATOM 18813 C CA . ASP A 1 2 ? -10.739 -21.163 11.168 1.00 22.55 2 ASP A CA 13
ATOM 18814 C C . ASP A 1 2 ? -10.739 -22.001 9.872 1.00 31.12 2 ASP A C 13
ATOM 18815 O O . ASP A 1 2 ? -9.949 -22.935 9.719 1.00 71.53 2 ASP A O 13
ATOM 18824 N N . ARG A 1 3 ? -11.631 -21.664 8.943 1.00 53.41 3 ARG A N 13
ATOM 18825 C CA . ARG A 1 3 ? -11.717 -22.371 7.658 1.00 11.05 3 ARG A CA 13
ATOM 18826 C C . ARG A 1 3 ? -10.692 -21.832 6.649 1.00 44.33 3 ARG A C 13
ATOM 18827 O O . ARG A 1 3 ? -10.164 -22.581 5.831 1.00 24.13 3 ARG A O 13
ATOM 18848 N N . LYS A 1 4 ? -10.409 -20.533 6.717 1.00 4.14 4 LYS A N 13
ATOM 18849 C CA . LYS A 1 4 ? -9.429 -19.903 5.819 1.00 45.51 4 LYS A CA 13
ATOM 18850 C C . LYS A 1 4 ? -7.988 -20.321 6.157 1.00 4.14 4 LYS A C 13
ATOM 18851 O O . LYS A 1 4 ? -7.099 -20.256 5.306 1.00 13.24 4 LYS A O 13
ATOM 18870 N N . LEU A 1 5 ? -7.764 -20.755 7.397 1.00 63.11 5 LEU A N 13
ATOM 18871 C CA . LEU A 1 5 ? -6.429 -21.167 7.848 1.00 72.02 5 LEU A CA 13
ATOM 18872 C C . LEU A 1 5 ? -6.092 -22.597 7.398 1.00 33.40 5 LEU A C 13
ATOM 18873 O O . LEU A 1 5 ? -4.989 -22.855 6.905 1.00 34.32 5 LEU A O 13
ATOM 18889 N N . LEU A 1 6 ? -7.033 -23.523 7.570 1.00 75.34 6 LEU A N 13
ATOM 18890 C CA . LEU A 1 6 ? -6.814 -24.927 7.201 1.00 60.34 6 LEU A CA 13
ATOM 18891 C C . LEU A 1 6 ? -6.675 -25.092 5.678 1.00 4.34 6 LEU A C 13
ATOM 18892 O O . LEU A 1 6 ? -7.658 -25.007 4.942 1.00 23.11 6 LEU A O 13
ATOM 18908 N N . HIS A 1 7 ? -5.449 -25.360 5.210 1.00 14.31 7 HIS A N 13
ATOM 18909 C CA . HIS A 1 7 ? -5.175 -25.447 3.763 1.00 3.42 7 HIS A CA 13
ATOM 18910 C C . HIS A 1 7 ? -5.854 -26.674 3.115 1.00 72.32 7 HIS A C 13
ATOM 18911 O O . HIS A 1 7 ? -5.669 -26.942 1.930 1.00 3.21 7 HIS A O 13
ATOM 18926 N N . LEU A 1 8 ? -6.621 -27.423 3.905 1.00 61.35 8 LEU A N 13
ATOM 18927 C CA . LEU A 1 8 ? -7.386 -28.562 3.389 1.00 23.41 8 LEU A CA 13
ATOM 18928 C C . LEU A 1 8 ? -8.656 -28.092 2.655 1.00 32.42 8 LEU A C 13
ATOM 18929 O O . LEU A 1 8 ? -9.163 -28.786 1.768 1.00 73.22 8 LEU A O 13
ATOM 18945 N N . LEU A 1 9 ? -9.159 -26.908 3.016 1.00 53.21 9 LEU A N 13
ATOM 18946 C CA . LEU A 1 9 ? -10.393 -26.372 2.421 1.00 52.43 9 LEU A CA 13
ATOM 18947 C C . LEU A 1 9 ? -10.239 -24.869 2.106 1.00 21.43 9 LEU A C 13
ATOM 18948 O O . LEU A 1 9 ? -10.442 -24.015 2.971 1.00 72.15 9 LEU A O 13
ATOM 18964 N N . CYS A 1 10 ? -9.875 -24.555 0.864 1.00 33.23 10 CYS A N 13
ATOM 18965 C CA . CYS A 1 10 ? -9.650 -23.162 0.445 1.00 3.44 10 CYS A CA 13
ATOM 18966 C C . CYS A 1 10 ? -10.626 -22.726 -0.661 1.00 52.23 10 CYS A C 13
ATOM 18967 O O . CYS A 1 10 ? -11.412 -23.526 -1.172 1.00 32.11 10 CYS A O 13
ATOM 18975 N N . SER A 1 11 ? -10.578 -21.442 -1.016 1.00 44.32 11 SER A N 13
ATOM 18976 C CA . SER A 1 11 ? -11.413 -20.897 -2.098 1.00 14.25 11 SER A CA 13
ATOM 18977 C C . SER A 1 11 ? -10.574 -20.628 -3.358 1.00 11.23 11 SER A C 13
ATOM 18978 O O . SER A 1 11 ? -9.647 -19.816 -3.330 1.00 61.21 11 SER A O 13
ATOM 18986 N N . PRO A 1 12 ? -10.873 -21.324 -4.477 1.00 31.20 12 PRO A N 13
ATOM 18987 C CA . PRO A 1 12 ? -10.192 -21.100 -5.769 1.00 44.45 12 PRO A CA 13
ATOM 18988 C C . PRO A 1 12 ? -10.392 -19.677 -6.334 1.00 60.31 12 PRO A C 13
ATOM 18989 O O . PRO A 1 12 ? -10.965 -18.804 -5.677 1.00 3.23 12 PRO A O 13
ATOM 19000 N N . ASP A 1 13 ? -9.940 -19.469 -7.573 1.00 43.15 13 ASP A N 13
ATOM 19001 C CA . ASP A 1 13 ? -9.919 -18.140 -8.206 1.00 33.44 13 ASP A CA 13
ATOM 19002 C C . ASP A 1 13 ? -11.296 -17.439 -8.219 1.00 13.14 13 ASP A C 13
ATOM 19003 O O . ASP A 1 13 ? -11.367 -16.214 -8.330 1.00 62.12 13 ASP A O 13
ATOM 19012 N N . THR A 1 14 ? -12.381 -18.212 -8.113 1.00 62.24 14 THR A N 13
ATOM 19013 C CA . THR A 1 14 ? -13.741 -17.640 -8.091 1.00 53.34 14 THR A CA 13
ATOM 19014 C C . THR A 1 14 ? -13.926 -16.701 -6.890 1.00 33.45 14 THR A C 13
ATOM 19015 O O . THR A 1 14 ? -14.690 -15.735 -6.953 1.00 21.41 14 THR A O 13
ATOM 19026 N N . ARG A 1 15 ? -13.230 -16.997 -5.796 1.00 20.35 15 ARG A N 13
ATOM 19027 C CA . ARG A 1 15 ? -13.210 -16.122 -4.619 1.00 4.14 15 ARG A CA 13
ATOM 19028 C C . ARG A 1 15 ? -11.763 -15.742 -4.262 1.00 1.34 15 ARG A C 13
ATOM 19029 O O . ARG A 1 15 ? -11.093 -16.435 -3.492 1.00 10.23 15 ARG A O 13
ATOM 19050 N N . GLN A 1 16 ? -11.282 -14.655 -4.867 1.00 10.35 16 GLN A N 13
ATOM 19051 C CA . GLN A 1 16 ? -9.916 -14.162 -4.644 1.00 65.12 16 GLN A CA 13
ATOM 19052 C C . GLN A 1 16 ? -9.624 -13.908 -3.148 1.00 33.54 16 GLN A C 13
ATOM 19053 O O . GLN A 1 16 ? -10.282 -13.088 -2.505 1.00 45.15 16 GLN A O 13
ATOM 19067 N N . PRO A 1 17 ? -8.633 -14.617 -2.571 1.00 52.13 17 PRO A N 13
ATOM 19068 C CA . PRO A 1 17 ? -8.278 -14.474 -1.154 1.00 74.40 17 PRO A CA 13
ATOM 19069 C C . PRO A 1 17 ? -7.286 -13.324 -0.872 1.00 54.31 17 PRO A C 13
ATOM 19070 O O . PRO A 1 17 ? -6.388 -13.035 -1.673 1.00 1.22 17 PRO A O 13
ATOM 19081 N N . LEU A 1 18 ? -7.457 -12.673 0.279 1.00 64.52 18 LEU A N 13
ATOM 19082 C CA . LEU A 1 18 ? -6.536 -11.624 0.736 1.00 45.51 18 LEU A CA 13
ATOM 19083 C C . LEU A 1 18 ? -5.443 -12.214 1.640 1.00 63.25 18 LEU A C 13
ATOM 19084 O O . LEU A 1 18 ? -5.537 -13.359 2.087 1.00 14.13 18 LEU A O 13
ATOM 19100 N N . SER A 1 19 ? -4.406 -11.430 1.906 1.00 65.41 19 SER A N 13
ATOM 19101 C CA . SER A 1 19 ? -3.308 -11.860 2.786 1.00 35.13 19 SER A CA 13
ATOM 19102 C C . SER A 1 19 ? -2.642 -10.659 3.468 1.00 63.20 19 SER A C 13
ATOM 19103 O O . SER A 1 19 ? -2.886 -9.511 3.101 1.00 42.33 19 SER A O 13
ATOM 19111 N N . LEU A 1 20 ? -1.803 -10.931 4.463 1.00 20.23 20 LEU A N 13
ATOM 19112 C CA . LEU A 1 20 ? -1.057 -9.874 5.156 1.00 20.33 20 LEU A CA 13
ATOM 19113 C C . LEU A 1 20 ? 0.188 -9.500 4.334 1.00 1.34 20 LEU A C 13
ATOM 19114 O O . LEU A 1 20 ? 0.994 -10.362 3.981 1.00 54.24 20 LEU A O 13
ATOM 19130 N N . LEU A 1 21 ? 0.334 -8.212 4.023 1.00 14.30 21 LEU A N 13
ATOM 19131 C CA . LEU A 1 21 ? 1.446 -7.736 3.192 1.00 41.15 21 LEU A CA 13
ATOM 19132 C C . LEU A 1 21 ? 2.802 -7.984 3.864 1.00 21.05 21 LEU A C 13
ATOM 19133 O O . LEU A 1 21 ? 3.103 -7.418 4.918 1.00 42.54 21 LEU A O 13
ATOM 19149 N N . GLU A 1 22 ? 3.605 -8.841 3.242 1.00 13.23 22 GLU A N 13
ATOM 19150 C CA . GLU A 1 22 ? 4.950 -9.158 3.729 1.00 71.32 22 GLU A CA 13
ATOM 19151 C C . GLU A 1 22 ? 5.789 -7.887 3.964 1.00 50.54 22 GLU A C 13
ATOM 19152 O O . GLU A 1 22 ? 6.028 -7.108 3.038 1.00 23.34 22 GLU A O 13
ATOM 19164 N N . SER A 1 23 ? 6.236 -7.694 5.209 1.00 45.22 23 SER A N 13
ATOM 19165 C CA . SER A 1 23 ? 7.026 -6.509 5.594 1.00 24.41 23 SER A CA 13
ATOM 19166 C C . SER A 1 23 ? 8.233 -6.291 4.671 1.00 3.24 23 SER A C 13
ATOM 19167 O O . SER A 1 23 ? 8.638 -5.152 4.429 1.00 3.04 23 SER A O 13
ATOM 19175 N N . LYS A 1 24 ? 8.792 -7.382 4.152 1.00 1.42 24 LYS A N 13
ATOM 19176 C CA . LYS A 1 24 ? 9.871 -7.307 3.157 1.00 51.34 24 LYS A CA 13
ATOM 19177 C C . LYS A 1 24 ? 9.469 -6.426 1.963 1.00 20.01 24 LYS A C 13
ATOM 19178 O O . LYS A 1 24 ? 10.228 -5.558 1.535 1.00 34.31 24 LYS A O 13
ATOM 19197 N N . GLY A 1 25 ? 8.282 -6.677 1.417 1.00 74.55 25 GLY A N 13
ATOM 19198 C CA . GLY A 1 25 ? 7.751 -5.842 0.342 1.00 51.52 25 GLY A CA 13
ATOM 19199 C C . GLY A 1 25 ? 7.221 -4.500 0.846 1.00 73.01 25 GLY A C 13
ATOM 19200 O O . GLY A 1 25 ? 7.264 -3.494 0.136 1.00 45.51 25 GLY A O 13
ATOM 19204 N N . LEU A 1 26 ? 6.730 -4.490 2.085 1.00 72.35 26 LEU A N 13
ATOM 19205 C CA . LEU A 1 26 ? 6.131 -3.291 2.688 1.00 22.13 26 LEU A CA 13
ATOM 19206 C C . LEU A 1 26 ? 7.104 -2.100 2.720 1.00 75.31 26 LEU A C 13
ATOM 19207 O O . LEU A 1 26 ? 6.681 -0.944 2.616 1.00 5.33 26 LEU A O 13
ATOM 19223 N N . GLU A 1 27 ? 8.406 -2.371 2.867 1.00 25.22 27 GLU A N 13
ATOM 19224 C CA . GLU A 1 27 ? 9.408 -1.294 2.855 1.00 1.34 27 GLU A CA 13
ATOM 19225 C C . GLU A 1 27 ? 9.270 -0.441 1.582 1.00 52.45 27 GLU A C 13
ATOM 19226 O O . GLU A 1 27 ? 9.501 0.766 1.605 1.00 11.14 27 GLU A O 13
ATOM 19238 N N . ALA A 1 28 ? 8.880 -1.084 0.479 1.00 22.32 28 ALA A N 13
ATOM 19239 C CA . ALA A 1 28 ? 8.668 -0.396 -0.796 1.00 53.22 28 ALA A CA 13
ATOM 19240 C C . ALA A 1 28 ? 7.605 0.703 -0.668 1.00 1.44 28 ALA A C 13
ATOM 19241 O O . ALA A 1 28 ? 7.794 1.820 -1.151 1.00 22.14 28 ALA A O 13
ATOM 19248 N N . LEU A 1 29 ? 6.494 0.379 -0.005 1.00 33.51 29 LEU A N 13
ATOM 19249 C CA . LEU A 1 29 ? 5.427 1.358 0.243 1.00 44.41 29 LEU A CA 13
ATOM 19250 C C . LEU A 1 29 ? 5.955 2.529 1.085 1.00 53.41 29 LEU A C 13
ATOM 19251 O O . LEU A 1 29 ? 5.811 3.690 0.710 1.00 34.32 29 LEU A O 13
ATOM 19267 N N . ASN A 1 30 ? 6.589 2.203 2.212 1.00 23.31 30 ASN A N 13
ATOM 19268 C CA . ASN A 1 30 ? 7.145 3.217 3.121 1.00 72.01 30 ASN A CA 13
ATOM 19269 C C . ASN A 1 30 ? 8.153 4.142 2.411 1.00 24.12 30 ASN A C 13
ATOM 19270 O O . ASN A 1 30 ? 8.114 5.361 2.582 1.00 44.24 30 ASN A O 13
ATOM 19281 N N . LYS A 1 31 ? 9.047 3.559 1.614 1.00 52.11 31 LYS A N 13
ATOM 19282 C CA . LYS A 1 31 ? 10.038 4.342 0.862 1.00 12.24 31 LYS A CA 13
ATOM 19283 C C . LYS A 1 31 ? 9.365 5.241 -0.182 1.00 64.25 31 LYS A C 13
ATOM 19284 O O . LYS A 1 31 ? 9.774 6.382 -0.391 1.00 14.31 31 LYS A O 13
ATOM 19303 N N . ALA A 1 32 ? 8.331 4.725 -0.833 1.00 25.12 32 ALA A N 13
ATOM 19304 C CA . ALA A 1 32 ? 7.558 5.514 -1.798 1.00 42.42 32 ALA A CA 13
ATOM 19305 C C . ALA A 1 32 ? 6.758 6.631 -1.094 1.00 73.24 32 ALA A C 13
ATOM 19306 O O . ALA A 1 32 ? 6.507 7.694 -1.673 1.00 5.42 32 ALA A O 13
ATOM 19313 N N . ILE A 1 33 ? 6.358 6.378 0.151 1.00 54.00 33 ILE A N 13
ATOM 19314 C CA . ILE A 1 33 ? 5.705 7.396 0.992 1.00 32.42 33 ILE A CA 13
ATOM 19315 C C . ILE A 1 33 ? 6.674 8.548 1.298 1.00 50.34 33 ILE A C 13
ATOM 19316 O O . ILE A 1 33 ? 6.312 9.724 1.204 1.00 32.15 33 ILE A O 13
ATOM 19332 N N . VAL A 1 34 ? 7.909 8.201 1.657 1.00 71.13 34 VAL A N 13
ATOM 19333 C CA . VAL A 1 34 ? 8.968 9.197 1.859 1.00 32.21 34 VAL A CA 13
ATOM 19334 C C . VAL A 1 34 ? 9.266 9.949 0.551 1.00 55.12 34 VAL A C 13
ATOM 19335 O O . VAL A 1 34 ? 9.573 11.144 0.557 1.00 25.44 34 VAL A O 13
ATOM 19348 N N . SER A 1 35 ? 9.164 9.238 -0.572 1.00 33.00 35 SER A N 13
ATOM 19349 C CA . SER A 1 35 ? 9.348 9.844 -1.902 1.00 33.14 35 SER A CA 13
ATOM 19350 C C . SER A 1 35 ? 8.108 10.646 -2.336 1.00 23.12 35 SER A C 13
ATOM 19351 O O . SER A 1 35 ? 8.159 11.413 -3.297 1.00 11.51 35 SER A O 13
ATOM 19359 N N . GLY A 1 36 ? 6.991 10.453 -1.628 1.00 21.42 36 GLY A N 13
ATOM 19360 C CA . GLY A 1 36 ? 5.755 11.177 -1.935 1.00 1.22 36 GLY A CA 13
ATOM 19361 C C . GLY A 1 36 ? 5.137 10.798 -3.282 1.00 74.14 36 GLY A C 13
ATOM 19362 O O . GLY A 1 36 ? 4.656 11.659 -4.020 1.00 63.11 36 GLY A O 13
ATOM 19366 N N . THR A 1 37 ? 5.139 9.505 -3.601 1.00 55.31 37 THR A N 13
ATOM 19367 C CA . THR A 1 37 ? 4.600 9.020 -4.887 1.00 11.12 37 THR A CA 13
ATOM 19368 C C . THR A 1 37 ? 3.553 7.905 -4.697 1.00 34.52 37 THR A C 13
ATOM 19369 O O . THR A 1 37 ? 3.225 7.175 -5.635 1.00 5.13 37 THR A O 13
ATOM 19380 N N . VAL A 1 38 ? 3.012 7.789 -3.486 1.00 71.24 38 VAL A N 13
ATOM 19381 C CA . VAL A 1 38 ? 1.974 6.788 -3.191 1.00 2.25 38 VAL A CA 13
ATOM 19382 C C . VAL A 1 38 ? 0.570 7.410 -3.200 1.00 51.14 38 VAL A C 13
ATOM 19383 O O . VAL A 1 38 ? 0.189 8.106 -2.259 1.00 70.14 38 VAL A O 13
ATOM 19396 N N . GLN A 1 39 ? -0.192 7.167 -4.262 1.00 51.21 39 GLN A N 13
ATOM 19397 C CA . GLN A 1 39 ? -1.596 7.586 -4.311 1.00 72.10 39 GLN A CA 13
ATOM 19398 C C . GLN A 1 39 ? -2.533 6.377 -4.176 1.00 53.33 39 GLN A C 13
ATOM 19399 O O . GLN A 1 39 ? -2.322 5.331 -4.799 1.00 72.33 39 GLN A O 13
ATOM 19413 N N . ARG A 1 40 ? -3.546 6.517 -3.329 1.00 52.32 40 ARG A N 13
ATOM 19414 C CA . ARG A 1 40 ? -4.546 5.467 -3.125 1.00 73.04 40 ARG A CA 13
ATOM 19415 C C . ARG A 1 40 ? -5.528 5.399 -4.304 1.00 42.25 40 ARG A C 13
ATOM 19416 O O . ARG A 1 40 ? -5.509 6.259 -5.180 1.00 11.13 40 ARG A O 13
ATOM 19437 N N . ALA A 1 41 ? -6.390 4.383 -4.320 1.00 21.31 41 ALA A N 13
ATOM 19438 C CA . ALA A 1 41 ? -7.352 4.195 -5.419 1.00 21.41 41 ALA A CA 13
ATOM 19439 C C . ALA A 1 41 ? -8.182 5.463 -5.684 1.00 23.02 41 ALA A C 13
ATOM 19440 O O . ALA A 1 41 ? -8.564 5.743 -6.823 1.00 2.21 41 ALA A O 13
ATOM 19447 N N . ASP A 1 42 ? -8.458 6.224 -4.626 1.00 3.54 42 ASP A N 13
ATOM 19448 C CA . ASP A 1 42 ? -9.131 7.522 -4.755 1.00 14.42 42 ASP A CA 13
ATOM 19449 C C . ASP A 1 42 ? -8.235 8.553 -5.472 1.00 62.22 42 ASP A C 13
ATOM 19450 O O . ASP A 1 42 ? -8.713 9.379 -6.254 1.00 74.21 42 ASP A O 13
ATOM 19459 N N . GLY A 1 43 ? -6.934 8.481 -5.206 1.00 52.12 43 GLY A N 13
ATOM 19460 C CA . GLY A 1 43 ? -5.979 9.449 -5.739 1.00 62.03 43 GLY A CA 13
ATOM 19461 C C . GLY A 1 43 ? -5.258 10.217 -4.636 1.00 31.40 43 GLY A C 13
ATOM 19462 O O . GLY A 1 43 ? -4.200 10.810 -4.858 1.00 61.04 43 GLY A O 13
ATOM 19466 N N . SER A 1 44 ? -5.836 10.203 -3.438 1.00 74.13 44 SER A N 13
ATOM 19467 C CA . SER A 1 44 ? -5.238 10.862 -2.271 1.00 65.41 44 SER A CA 13
ATOM 19468 C C . SER A 1 44 ? -3.902 10.214 -1.877 1.00 31.31 44 SER A C 13
ATOM 19469 O O . SER A 1 44 ? -3.818 8.995 -1.670 1.00 41.42 44 SER A O 13
ATOM 19477 N N . ILE A 1 45 ? -2.859 11.036 -1.767 1.00 35.22 45 ILE A N 13
ATOM 19478 C CA . ILE A 1 45 ? -1.512 10.568 -1.420 1.00 54.33 45 ILE A CA 13
ATOM 19479 C C . ILE A 1 45 ? -1.450 10.021 0.022 1.00 22.44 45 ILE A C 13
ATOM 19480 O O . ILE A 1 45 ? -2.235 10.421 0.887 1.00 51.44 45 ILE A O 13
ATOM 19496 N N . GLN A 1 46 ? -0.533 9.084 0.264 1.00 52.41 46 GLN A N 13
ATOM 19497 C CA . GLN A 1 46 ? -0.274 8.568 1.613 1.00 71.44 46 GLN A CA 13
ATOM 19498 C C . GLN A 1 46 ? 0.957 9.261 2.217 1.00 25.12 46 GLN A C 13
ATOM 19499 O O . GLN A 1 46 ? 2.072 9.115 1.719 1.00 64.11 46 GLN A O 13
ATOM 19513 N N . ASN A 1 47 ? 0.743 10.027 3.284 1.00 3.54 47 ASN A N 13
ATOM 19514 C CA . ASN A 1 47 ? 1.808 10.845 3.880 1.00 3.23 47 ASN A CA 13
ATOM 19515 C C . ASN A 1 47 ? 2.524 10.130 5.033 1.00 63.52 47 ASN A C 13
ATOM 19516 O O . ASN A 1 47 ? 3.724 10.319 5.238 1.00 74.10 47 ASN A O 13
ATOM 19527 N N . GLN A 1 48 ? 1.791 9.317 5.791 1.00 23.14 48 GLN A N 13
ATOM 19528 C CA . GLN A 1 48 ? 2.352 8.650 6.976 1.00 32.25 48 GLN A CA 13
ATOM 19529 C C . GLN A 1 48 ? 2.727 7.185 6.691 1.00 4.02 48 GLN A C 13
ATOM 19530 O O . GLN A 1 48 ? 2.134 6.535 5.827 1.00 63.00 48 GLN A O 13
ATOM 19544 N N . SER A 1 49 ? 3.719 6.678 7.418 1.00 14.54 49 SER A N 13
ATOM 19545 C CA . SER A 1 49 ? 4.192 5.300 7.239 1.00 1.51 49 SER A CA 13
ATOM 19546 C C . SER A 1 49 ? 3.456 4.325 8.171 1.00 73.20 49 SER A C 13
ATOM 19547 O O . SER A 1 49 ? 2.803 4.737 9.132 1.00 72.31 49 SER A O 13
ATOM 19555 N N . LEU A 1 50 ? 3.571 3.025 7.883 1.00 52.43 50 LEU A N 13
ATOM 19556 C CA . LEU A 1 50 ? 2.849 1.989 8.643 1.00 1.42 50 LEU A CA 13
ATOM 19557 C C . LEU A 1 50 ? 3.617 0.652 8.663 1.00 61.22 50 LEU A C 13
ATOM 19558 O O . LEU A 1 50 ? 4.464 0.395 7.810 1.00 73.54 50 LEU A O 13
ATOM 19574 N N . HIS A 1 51 ? 3.309 -0.200 9.647 1.00 31.13 51 HIS A N 13
ATOM 19575 C CA . HIS A 1 51 ? 4.013 -1.484 9.814 1.00 72.31 51 HIS A CA 13
ATOM 19576 C C . HIS A 1 51 ? 3.167 -2.698 9.375 1.00 15.23 51 HIS A C 13
ATOM 19577 O O . HIS A 1 51 ? 3.686 -3.809 9.260 1.00 2.54 51 HIS A O 13
ATOM 19592 N N . GLU A 1 52 ? 1.873 -2.491 9.131 1.00 12.44 52 GLU A N 13
ATOM 19593 C CA . GLU A 1 52 ? 0.986 -3.589 8.715 1.00 64.34 52 GLU A CA 13
ATOM 19594 C C . GLU A 1 52 ? 0.008 -3.147 7.616 1.00 41.14 52 GLU A C 13
ATOM 19595 O O . GLU A 1 52 ? -0.528 -2.038 7.646 1.00 24.12 52 GLU A O 13
ATOM 19607 N N . ALA A 1 53 ? -0.212 -4.035 6.647 1.00 34.33 53 ALA A N 13
ATOM 19608 C CA . ALA A 1 53 ? -1.102 -3.766 5.515 1.00 10.04 53 ALA A CA 13
ATOM 19609 C C . ALA A 1 53 ? -1.628 -5.075 4.902 1.00 31.32 53 ALA A C 13
ATOM 19610 O O . ALA A 1 53 ? -1.165 -6.163 5.252 1.00 34.42 53 ALA A O 13
ATOM 19617 N N . LEU A 1 54 ? -2.583 -4.965 3.985 1.00 11.24 54 LEU A N 13
ATOM 19618 C CA . LEU A 1 54 ? -3.187 -6.136 3.333 1.00 35.32 54 LEU A CA 13
ATOM 19619 C C . LEU A 1 54 ? -2.860 -6.166 1.834 1.00 60.43 54 LEU A C 13
ATOM 19620 O O . LEU A 1 54 ? -2.672 -5.124 1.209 1.00 70.41 54 LEU A O 13
ATOM 19636 N N . ILE A 1 55 ? -2.811 -7.363 1.260 1.00 20.02 55 ILE A N 13
ATOM 19637 C CA . ILE A 1 55 ? -2.519 -7.531 -0.168 1.00 20.24 55 ILE A CA 13
ATOM 19638 C C . ILE A 1 55 ? -3.252 -8.757 -0.740 1.00 2.13 55 ILE A C 13
ATOM 19639 O O . ILE A 1 55 ? -3.502 -9.732 -0.029 1.00 63.45 55 ILE A O 13
ATOM 19655 N N . THR A 1 56 ? -3.623 -8.699 -2.016 1.00 74.32 56 THR A N 13
ATOM 19656 C CA . THR A 1 56 ? -4.222 -9.856 -2.694 1.00 33.55 56 THR A CA 13
ATOM 19657 C C . THR A 1 56 ? -3.140 -10.877 -3.070 1.00 53.55 56 THR A C 13
ATOM 19658 O O . THR A 1 56 ? -1.978 -10.511 -3.269 1.00 40.32 56 THR A O 13
ATOM 19669 N N . ARG A 1 57 ? -3.515 -12.152 -3.179 1.00 24.51 57 ARG A N 13
ATOM 19670 C CA . ARG A 1 57 ? -2.549 -13.215 -3.503 1.00 53.05 57 ARG A CA 13
ATOM 19671 C C . ARG A 1 57 ? -1.732 -12.902 -4.778 1.00 42.32 57 ARG A C 13
ATOM 19672 O O . ARG A 1 57 ? -0.556 -13.260 -4.873 1.00 24.34 57 ARG A O 13
ATOM 19693 N N . ASP A 1 58 ? -2.349 -12.232 -5.751 1.00 3.21 58 ASP A N 13
ATOM 19694 C CA . ASP A 1 58 ? -1.670 -11.907 -7.014 1.00 62.34 58 ASP A CA 13
ATOM 19695 C C . ASP A 1 58 ? -1.150 -10.453 -7.040 1.00 1.13 58 ASP A C 13
ATOM 19696 O O . ASP A 1 58 ? -0.704 -9.967 -8.077 1.00 45.01 58 ASP A O 13
ATOM 19705 N N . ARG A 1 59 ? -1.223 -9.772 -5.891 1.00 63.51 59 ARG A N 13
ATOM 19706 C CA . ARG A 1 59 ? -0.623 -8.438 -5.712 1.00 5.21 59 ARG A CA 13
ATOM 19707 C C . ARG A 1 59 ? -1.246 -7.349 -6.612 1.00 51.10 59 ARG A C 13
ATOM 19708 O O . ARG A 1 59 ? -0.533 -6.626 -7.311 1.00 74.32 59 ARG A O 13
ATOM 19729 N N . LYS A 1 60 ? -2.572 -7.206 -6.571 1.00 24.41 60 LYS A N 13
ATOM 19730 C CA . LYS A 1 60 ? -3.245 -6.104 -7.281 1.00 11.10 60 LYS A CA 13
ATOM 19731 C C . LYS A 1 60 ? -3.203 -4.810 -6.452 1.00 64.31 60 LYS A C 13
ATOM 19732 O O . LYS A 1 60 ? -2.547 -3.833 -6.816 1.00 5.40 60 LYS A O 13
ATOM 19751 N N . GLN A 1 61 ? -3.916 -4.824 -5.323 1.00 1.32 61 GLN A N 13
ATOM 19752 C CA . GLN A 1 61 ? -4.093 -3.627 -4.489 1.00 2.03 61 GLN A CA 13
ATOM 19753 C C . GLN A 1 61 ? -3.692 -3.884 -3.027 1.00 71.33 61 GLN A C 13
ATOM 19754 O O . GLN A 1 61 ? -3.964 -4.952 -2.472 1.00 32.41 61 GLN A O 13
ATOM 19768 N N . VAL A 1 62 ? -3.048 -2.896 -2.414 1.00 41.40 62 VAL A N 13
ATOM 19769 C CA . VAL A 1 62 ? -2.684 -2.945 -0.998 1.00 42.30 62 VAL A CA 13
ATOM 19770 C C . VAL A 1 62 ? -3.701 -2.165 -0.152 1.00 1.23 62 VAL A C 13
ATOM 19771 O O . VAL A 1 62 ? -3.894 -0.967 -0.354 1.00 74.42 62 VAL A O 13
ATOM 19784 N N . PHE A 1 63 ? -4.355 -2.839 0.790 1.00 63.11 63 PHE A N 13
ATOM 19785 C CA . PHE A 1 63 ? -5.324 -2.180 1.677 1.00 43.41 63 PHE A CA 13
ATOM 19786 C C . PHE A 1 63 ? -4.666 -1.789 3.010 1.00 10.43 63 PHE A C 13
ATOM 19787 O O . PHE A 1 63 ? -3.887 -2.553 3.579 1.00 32.13 63 PHE A O 13
ATOM 19804 N N . ARG A 1 64 ? -4.989 -0.601 3.506 1.00 62.21 64 ARG A N 13
ATOM 19805 C CA . ARG A 1 64 ? -4.366 -0.075 4.729 1.00 4.51 64 ARG A CA 13
ATOM 19806 C C . ARG A 1 64 ? -5.081 -0.585 5.994 1.00 24.12 64 ARG A C 13
ATOM 19807 O O . ARG A 1 64 ? -6.255 -0.946 5.959 1.00 25.13 64 ARG A O 13
ATOM 19828 N N . ILE A 1 65 ? -4.355 -0.626 7.112 1.00 22.31 65 ILE A N 13
ATOM 19829 C CA . ILE A 1 65 ? -4.927 -1.047 8.398 1.00 11.33 65 ILE A CA 13
ATOM 19830 C C . ILE A 1 65 ? -4.802 0.065 9.451 1.00 1.42 65 ILE A C 13
ATOM 19831 O O . ILE A 1 65 ? -3.745 0.680 9.596 1.00 21.24 65 ILE A O 13
ATOM 19847 N N . GLU A 1 66 ? -5.892 0.324 10.172 1.00 3.24 66 GLU A N 13
ATOM 19848 C CA . GLU A 1 66 ? -5.886 1.268 11.298 1.00 43.14 66 GLU A CA 13
ATOM 19849 C C . GLU A 1 66 ? -6.809 0.771 12.418 1.00 14.12 66 GLU A C 13
ATOM 19850 O O . GLU A 1 66 ? -7.789 0.072 12.150 1.00 53.20 66 GLU A O 13
ATOM 19862 N N . ASP A 1 67 ? -6.485 1.114 13.670 1.00 43.33 67 ASP A N 13
ATOM 19863 C CA . ASP A 1 67 ? -7.286 0.693 14.832 1.00 53.15 67 ASP A CA 13
ATOM 19864 C C . ASP A 1 67 ? -7.304 -0.851 14.967 1.00 2.23 67 ASP A C 13
ATOM 19865 O O . ASP A 1 67 ? -8.175 -1.419 15.625 1.00 64.54 67 ASP A O 13
ATOM 19874 N N . SER A 1 68 ? -6.308 -1.512 14.357 1.00 73.05 68 SER A N 13
ATOM 19875 C CA . SER A 1 68 ? -6.229 -2.991 14.311 1.00 14.31 68 SER A CA 13
ATOM 19876 C C . SER A 1 68 ? -7.372 -3.590 13.469 1.00 41.41 68 SER A C 13
ATOM 19877 O O . SER A 1 68 ? -7.652 -4.791 13.528 1.00 73.21 68 SER A O 13
ATOM 19885 N N . ILE A 1 69 ? -8.023 -2.742 12.670 1.00 63.55 69 ILE A N 13
ATOM 19886 C CA . ILE A 1 69 ? -9.154 -3.158 11.830 1.00 20.04 69 ILE A CA 13
ATOM 19887 C C . ILE A 1 69 ? -8.765 -3.188 10.338 1.00 34.44 69 ILE A C 13
ATOM 19888 O O . ILE A 1 69 ? -8.254 -2.201 9.803 1.00 31.11 69 ILE A O 13
ATOM 19904 N N . PRO A 1 70 ? -8.988 -4.327 9.647 1.00 2.14 70 PRO A N 13
ATOM 19905 C CA . PRO A 1 70 ? -8.727 -4.442 8.201 1.00 74.44 70 PRO A CA 13
ATOM 19906 C C . PRO A 1 70 ? -9.606 -3.495 7.359 1.00 71.31 70 PRO A C 13
ATOM 19907 O O . PRO A 1 70 ? -10.780 -3.776 7.111 1.00 2.33 70 PRO A O 13
ATOM 19918 N N . VAL A 1 71 ? -9.038 -2.367 6.937 1.00 43.30 71 VAL A N 13
ATOM 19919 C CA . VAL A 1 71 ? -9.776 -1.379 6.146 1.00 23.43 71 VAL A CA 13
ATOM 19920 C C . VAL A 1 71 ? -9.906 -1.820 4.676 1.00 14.25 71 VAL A C 13
ATOM 19921 O O . VAL A 1 71 ? -9.014 -1.591 3.856 1.00 44.22 71 VAL A O 13
ATOM 19934 N N . LEU A 1 72 ? -11.029 -2.457 4.353 1.00 41.34 72 LEU A N 13
ATOM 19935 C CA . LEU A 1 72 ? -11.289 -2.948 2.993 1.00 30.41 72 LEU A CA 13
ATOM 19936 C C . LEU A 1 72 ? -12.025 -1.896 2.142 1.00 72.15 72 LEU A C 13
ATOM 19937 O O . LEU A 1 72 ? -12.794 -2.237 1.238 1.00 65.30 72 LEU A O 13
ATOM 19953 N N . LEU A 1 73 ? -11.766 -0.619 2.419 1.00 41.41 73 LEU A N 13
ATOM 19954 C CA . LEU A 1 73 ? -12.401 0.480 1.683 1.00 50.45 73 LEU A CA 13
ATOM 19955 C C . LEU A 1 73 ? -11.812 0.621 0.267 1.00 64.21 73 LEU A C 13
ATOM 19956 O O . LEU A 1 73 ? -10.593 0.580 0.087 1.00 40.20 73 LEU A O 13
ATOM 19972 N N . PRO A 1 74 ? -12.674 0.810 -0.758 1.00 74.11 74 PRO A N 13
ATOM 19973 C CA . PRO A 1 74 ? -12.239 0.888 -2.168 1.00 54.45 74 PRO A CA 13
ATOM 19974 C C . PRO A 1 74 ? -11.274 2.051 -2.446 1.00 71.24 74 PRO A C 13
ATOM 19975 O O . PRO A 1 74 ? -10.438 1.968 -3.346 1.00 33.02 74 PRO A O 13
ATOM 19986 N N . GLU A 1 75 ? -11.393 3.132 -1.679 1.00 65.33 75 GLU A N 13
ATOM 19987 C CA . GLU A 1 75 ? -10.528 4.305 -1.860 1.00 42.14 75 GLU A CA 13
ATOM 19988 C C . GLU A 1 75 ? -9.118 4.061 -1.295 1.00 31.15 75 GLU A C 13
ATOM 19989 O O . GLU A 1 75 ? -8.129 4.539 -1.851 1.00 44.45 75 GLU A O 13
ATOM 20001 N N . GLU A 1 76 ? -9.033 3.288 -0.210 1.00 22.33 76 GLU A N 13
ATOM 20002 C CA . GLU A 1 76 ? -7.760 3.057 0.494 1.00 51.40 76 GLU A CA 13
ATOM 20003 C C . GLU A 1 76 ? -6.899 1.971 -0.170 1.00 41.23 76 GLU A C 13
ATOM 20004 O O . GLU A 1 76 ? -5.906 1.524 0.402 1.00 4.30 76 GLU A O 13
ATOM 20016 N N . ALA A 1 77 ? -7.270 1.557 -1.375 1.00 22.14 77 ALA A N 13
ATOM 20017 C CA . ALA A 1 77 ? -6.514 0.536 -2.103 1.00 54.21 77 ALA A CA 13
ATOM 20018 C C . ALA A 1 77 ? -5.320 1.143 -2.866 1.00 22.01 77 ALA A C 13
ATOM 20019 O O . ALA A 1 77 ? -5.495 1.777 -3.905 1.00 42.13 77 ALA A O 13
ATOM 20026 N N . ILE A 1 78 ? -4.111 0.956 -2.338 1.00 61.22 78 ILE A N 13
ATOM 20027 C CA . ILE A 1 78 ? -2.888 1.409 -3.014 1.00 43.00 78 ILE A CA 13
ATOM 20028 C C . ILE A 1 78 ? -2.547 0.489 -4.201 1.00 45.31 78 ILE A C 13
ATOM 20029 O O . ILE A 1 78 ? -2.558 -0.733 -4.073 1.00 12.21 78 ILE A O 13
ATOM 20045 N N . ALA A 1 79 ? -2.251 1.077 -5.358 1.00 74.23 79 ALA A N 13
ATOM 20046 C CA . ALA A 1 79 ? -1.900 0.295 -6.549 1.00 52.42 79 ALA A CA 13
ATOM 20047 C C . ALA A 1 79 ? -0.408 -0.087 -6.550 1.00 45.35 79 ALA A C 13
ATOM 20048 O O . ALA A 1 79 ? 0.459 0.784 -6.563 1.00 22.22 79 ALA A O 13
ATOM 20055 N N . THR A 1 80 ? -0.114 -1.389 -6.549 1.00 21.31 80 THR A N 13
ATOM 20056 C CA . THR A 1 80 ? 1.278 -1.877 -6.550 1.00 73.10 80 THR A CA 13
ATOM 20057 C C . THR A 1 80 ? 2.062 -1.373 -7.770 1.00 73.33 80 THR A C 13
ATOM 20058 O O . THR A 1 80 ? 3.206 -0.927 -7.650 1.00 65.20 80 THR A O 13
ATOM 20069 N N . ILE A 1 81 ? 1.430 -1.435 -8.941 1.00 72.52 81 ILE A N 13
ATOM 20070 C CA . ILE A 1 81 ? 2.036 -0.970 -10.199 1.00 55.32 81 ILE A CA 13
ATOM 20071 C C . ILE A 1 81 ? 2.381 0.539 -10.156 1.00 12.25 81 ILE A C 13
ATOM 20072 O O . ILE A 1 81 ? 3.135 1.044 -10.988 1.00 4.12 81 ILE A O 13
ATOM 20088 N N . GLN A 1 82 ? 1.826 1.251 -9.176 1.00 32.21 82 GLN A N 13
ATOM 20089 C CA . GLN A 1 82 ? 2.088 2.687 -9.006 1.00 74.02 82 GLN A CA 13
ATOM 20090 C C . GLN A 1 82 ? 3.422 2.935 -8.277 1.00 72.21 82 GLN A C 13
ATOM 20091 O O . GLN A 1 82 ? 4.025 4.002 -8.407 1.00 51.13 82 GLN A O 13
ATOM 20105 N N . ILE A 1 83 ? 3.880 1.937 -7.522 1.00 65.42 83 ILE A N 13
ATOM 20106 C CA . ILE A 1 83 ? 5.070 2.079 -6.674 1.00 1.13 83 ILE A CA 13
ATOM 20107 C C . ILE A 1 83 ? 6.372 1.800 -7.452 1.00 52.10 83 ILE A C 13
ATOM 20108 O O . ILE A 1 83 ? 6.550 0.724 -8.022 1.00 34.22 83 ILE A O 13
ATOM 20124 N N . ALA A 1 84 ? 7.283 2.772 -7.458 1.00 43.02 84 ALA A N 13
ATOM 20125 C CA . ALA A 1 84 ? 8.584 2.622 -8.129 1.00 13.12 84 ALA A CA 13
ATOM 20126 C C . ALA A 1 84 ? 9.509 1.643 -7.390 1.00 45.25 84 ALA A C 13
ATOM 20127 O O . ALA A 1 84 ? 10.357 0.991 -7.998 1.00 54.24 84 ALA A O 13
ATOM 20134 N N . ASN A 1 85 ? 9.329 1.538 -6.076 1.00 3.33 85 ASN A N 13
ATOM 20135 C CA . ASN A 1 85 ? 10.190 0.697 -5.233 1.00 24.45 85 ASN A CA 13
ATOM 20136 C C . ASN A 1 85 ? 9.881 -0.806 -5.380 1.00 45.31 85 ASN A C 13
ATOM 20137 O O . ASN A 1 85 ? 10.516 -1.645 -4.735 1.00 20.34 85 ASN A O 13
ATOM 20148 N N . PHE A 1 86 ? 8.898 -1.140 -6.214 1.00 33.12 86 PHE A N 13
ATOM 20149 C CA . PHE A 1 86 ? 8.592 -2.541 -6.538 1.00 42.32 86 PHE A CA 13
ATOM 20150 C C . PHE A 1 86 ? 9.280 -2.969 -7.847 1.00 3.21 86 PHE A C 13
ATOM 20151 O O . PHE A 1 86 ? 8.966 -2.444 -8.920 1.00 62.52 86 PHE A O 13
ATOM 20168 N N . PRO A 1 87 ? 10.232 -3.926 -7.778 1.00 22.15 87 PRO A N 13
ATOM 20169 C CA . PRO A 1 87 ? 10.889 -4.475 -8.977 1.00 52.21 87 PRO A CA 13
ATOM 20170 C C . PRO A 1 87 ? 9.888 -5.179 -9.908 1.00 4.34 87 PRO A C 13
ATOM 20171 O O . PRO A 1 87 ? 9.141 -6.062 -9.478 1.00 41.50 87 PRO A O 13
ATOM 20182 N N . ASP A 1 88 ? 9.875 -4.783 -11.179 1.00 42.23 88 ASP A N 13
ATOM 20183 C CA . ASP A 1 88 ? 8.902 -5.299 -12.150 1.00 14.40 88 ASP A CA 13
ATOM 20184 C C . ASP A 1 88 ? 9.178 -6.770 -12.533 1.00 14.02 88 ASP A C 13
ATOM 20185 O O . ASP A 1 88 ? 9.829 -7.510 -11.790 1.00 4.23 88 ASP A O 13
ATOM 20194 N N . LYS A 1 89 ? 8.677 -7.201 -13.696 1.00 60.33 89 LYS A N 13
ATOM 20195 C CA . LYS A 1 89 ? 8.737 -8.619 -14.074 1.00 10.35 89 LYS A CA 13
ATOM 20196 C C . LYS A 1 89 ? 8.745 -8.802 -15.599 1.00 1.44 89 LYS A C 13
ATOM 20197 O O . LYS A 1 89 ? 8.147 -8.012 -16.333 1.00 72.23 89 LYS A O 13
ATOM 20216 N N . LEU A 1 90 ? 9.403 -9.862 -16.063 1.00 45.20 90 LEU A N 13
ATOM 20217 C CA . LEU A 1 90 ? 9.483 -10.164 -17.499 1.00 60.45 90 LEU A CA 13
ATOM 20218 C C . LEU A 1 90 ? 8.499 -11.279 -17.897 1.00 14.22 90 LEU A C 13
ATOM 20219 O O . LEU A 1 90 ? 8.009 -12.024 -17.044 1.00 70.42 90 LEU A O 13
ATOM 20235 N N . GLU A 1 91 ? 8.215 -11.392 -19.194 1.00 43.40 91 GLU A N 13
ATOM 20236 C CA . GLU A 1 91 ? 7.331 -12.450 -19.703 1.00 4.30 91 GLU A CA 13
ATOM 20237 C C . GLU A 1 91 ? 7.496 -12.643 -21.219 1.00 65.45 91 GLU A C 13
ATOM 20238 O O . GLU A 1 91 ? 7.636 -11.679 -21.972 1.00 52.12 91 GLU A O 13
ATOM 20250 N N . HIS A 1 92 ? 7.466 -13.898 -21.661 1.00 31.24 92 HIS A N 13
ATOM 20251 C CA . HIS A 1 92 ? 7.617 -14.232 -23.083 1.00 70.21 92 HIS A CA 13
ATOM 20252 C C . HIS A 1 92 ? 6.446 -15.122 -23.545 1.00 51.53 92 HIS A C 13
ATOM 20253 O O . HIS A 1 92 ? 6.625 -16.107 -24.266 1.00 41.51 92 HIS A O 13
ATOM 20268 N N . HIS A 1 93 ? 5.239 -14.742 -23.130 1.00 73.34 93 HIS A N 13
ATOM 20269 C CA . HIS A 1 93 ? 4.021 -15.517 -23.403 1.00 64.30 93 HIS A CA 13
ATOM 20270 C C . HIS A 1 93 ? 3.020 -14.687 -24.227 1.00 24.11 93 HIS A C 13
ATOM 20271 O O . HIS A 1 93 ? 1.802 -14.847 -24.105 1.00 15.22 93 HIS A O 13
ATOM 20286 N N . HIS A 1 94 ? 3.550 -13.824 -25.096 1.00 62.42 94 HIS A N 13
ATOM 20287 C CA . HIS A 1 94 ? 2.734 -12.850 -25.840 1.00 64.43 94 HIS A CA 13
ATOM 20288 C C . HIS A 1 94 ? 1.760 -13.501 -26.842 1.00 54.33 94 HIS A C 13
ATOM 20289 O O . HIS A 1 94 ? 2.171 -14.118 -27.831 1.00 51.33 94 HIS A O 13
ATOM 20304 N N . HIS A 1 95 ? 0.465 -13.346 -26.568 1.00 24.31 95 HIS A N 13
ATOM 20305 C CA . HIS A 1 95 ? -0.604 -13.750 -27.490 1.00 53.34 95 HIS A CA 13
ATOM 20306 C C . HIS A 1 95 ? -1.963 -13.215 -27.010 1.00 41.43 95 HIS A C 13
ATOM 20307 O O . HIS A 1 95 ? -2.563 -13.762 -26.081 1.00 11.35 95 HIS A O 13
ATOM 20322 N N . HIS A 1 96 ? -2.441 -12.149 -27.650 1.00 24.35 96 HIS A N 13
ATOM 20323 C CA . HIS A 1 96 ? -3.693 -11.495 -27.252 1.00 1.03 96 HIS A CA 13
ATOM 20324 C C . HIS A 1 96 ? -4.894 -12.448 -27.380 1.00 31.01 96 HIS A C 13
ATOM 20325 O O . HIS A 1 96 ? -5.002 -13.207 -28.346 1.00 24.13 96 HIS A O 13
ATOM 20340 N N . HIS A 1 97 ? -5.793 -12.400 -26.398 1.00 1.04 97 HIS A N 13
ATOM 20341 C CA . HIS A 1 97 ? -7.018 -13.216 -26.413 1.00 35.52 97 HIS A CA 13
ATOM 20342 C C . HIS A 1 97 ? -8.288 -12.336 -26.341 1.00 12.42 97 HIS A C 13
ATOM 20343 O O . HIS A 1 97 ? -8.731 -11.984 -25.224 1.00 37.55 97 HIS A O 13
ATOM 20359 N N . MET A 1 1 ? -5.291 -3.443 -17.040 1.00 10.34 1 MET A N 14
ATOM 20360 C CA . MET A 1 1 ? -4.975 -3.318 -18.494 1.00 54.54 1 MET A CA 14
ATOM 20361 C C . MET A 1 1 ? -5.507 -4.525 -19.289 1.00 31.31 1 MET A C 14
ATOM 20362 O O . MET A 1 1 ? -5.140 -4.733 -20.447 1.00 55.23 1 MET A O 14
ATOM 20378 N N . ASP A 1 2 ? -6.412 -5.289 -18.678 1.00 12.31 2 ASP A N 14
ATOM 20379 C CA . ASP A 1 2 ? -6.830 -6.594 -19.208 1.00 61.31 2 ASP A CA 14
ATOM 20380 C C . ASP A 1 2 ? -7.993 -6.497 -20.210 1.00 24.14 2 ASP A C 14
ATOM 20381 O O . ASP A 1 2 ? -8.777 -7.435 -20.341 1.00 11.04 2 ASP A O 14
ATOM 20390 N N . ARG A 1 3 ? -8.079 -5.389 -20.945 1.00 3.11 3 ARG A N 14
ATOM 20391 C CA . ARG A 1 3 ? -9.162 -5.188 -21.925 1.00 42.13 3 ARG A CA 14
ATOM 20392 C C . ARG A 1 3 ? -9.295 -6.371 -22.908 1.00 32.00 3 ARG A C 14
ATOM 20393 O O . ARG A 1 3 ? -10.405 -6.744 -23.294 1.00 33.41 3 ARG A O 14
ATOM 20414 N N . LYS A 1 4 ? -8.169 -6.961 -23.304 1.00 31.04 4 LYS A N 14
ATOM 20415 C CA . LYS A 1 4 ? -8.171 -8.087 -24.251 1.00 31.24 4 LYS A CA 14
ATOM 20416 C C . LYS A 1 4 ? -8.711 -9.387 -23.618 1.00 72.34 4 LYS A C 14
ATOM 20417 O O . LYS A 1 4 ? -9.165 -10.289 -24.322 1.00 3.53 4 LYS A O 14
ATOM 20436 N N . LEU A 1 5 ? -8.669 -9.476 -22.286 1.00 12.12 5 LEU A N 14
ATOM 20437 C CA . LEU A 1 5 ? -9.194 -10.652 -21.570 1.00 44.44 5 LEU A CA 14
ATOM 20438 C C . LEU A 1 5 ? -10.706 -10.522 -21.294 1.00 60.34 5 LEU A C 14
ATOM 20439 O O . LEU A 1 5 ? -11.344 -11.474 -20.841 1.00 23.20 5 LEU A O 14
ATOM 20455 N N . LEU A 1 6 ? -11.269 -9.347 -21.571 1.00 12.22 6 LEU A N 14
ATOM 20456 C CA . LEU A 1 6 ? -12.687 -9.073 -21.285 1.00 51.33 6 LEU A CA 14
ATOM 20457 C C . LEU A 1 6 ? -13.629 -9.600 -22.386 1.00 63.43 6 LEU A C 14
ATOM 20458 O O . LEU A 1 6 ? -14.852 -9.559 -22.239 1.00 72.52 6 LEU A O 14
ATOM 20474 N N . HIS A 1 7 ? -13.058 -10.110 -23.475 1.00 60.30 7 HIS A N 14
ATOM 20475 C CA . HIS A 1 7 ? -13.849 -10.527 -24.643 1.00 73.14 7 HIS A CA 14
ATOM 20476 C C . HIS A 1 7 ? -14.798 -11.701 -24.324 1.00 13.14 7 HIS A C 14
ATOM 20477 O O . HIS A 1 7 ? -15.990 -11.636 -24.616 1.00 71.33 7 HIS A O 14
ATOM 20492 N N . LEU A 1 8 ? -14.264 -12.777 -23.741 1.00 21.21 8 LEU A N 14
ATOM 20493 C CA . LEU A 1 8 ? -15.080 -13.958 -23.410 1.00 34.13 8 LEU A CA 14
ATOM 20494 C C . LEU A 1 8 ? -15.477 -13.979 -21.921 1.00 2.25 8 LEU A C 14
ATOM 20495 O O . LEU A 1 8 ? -16.566 -13.533 -21.552 1.00 12.22 8 LEU A O 14
ATOM 20511 N N . LEU A 1 9 ? -14.584 -14.481 -21.068 1.00 1.30 9 LEU A N 14
ATOM 20512 C CA . LEU A 1 9 ? -14.870 -14.631 -19.632 1.00 10.33 9 LEU A CA 14
ATOM 20513 C C . LEU A 1 9 ? -13.686 -14.107 -18.796 1.00 74.42 9 LEU A C 14
ATOM 20514 O O . LEU A 1 9 ? -12.526 -14.306 -19.159 1.00 51.31 9 LEU A O 14
ATOM 20530 N N . CYS A 1 10 ? -13.983 -13.441 -17.677 1.00 52.51 10 CYS A N 14
ATOM 20531 C CA . CYS A 1 10 ? -12.944 -12.770 -16.874 1.00 72.20 10 CYS A CA 14
ATOM 20532 C C . CYS A 1 10 ? -12.884 -13.291 -15.430 1.00 14.20 10 CYS A C 14
ATOM 20533 O O . CYS A 1 10 ? -13.820 -13.925 -14.938 1.00 64.25 10 CYS A O 14
ATOM 20541 N N . SER A 1 11 ? -11.766 -13.011 -14.760 1.00 13.22 11 SER A N 14
ATOM 20542 C CA . SER A 1 11 ? -11.566 -13.399 -13.356 1.00 60.43 11 SER A CA 14
ATOM 20543 C C . SER A 1 11 ? -11.782 -12.207 -12.407 1.00 74.53 11 SER A C 14
ATOM 20544 O O . SER A 1 11 ? -11.522 -11.058 -12.771 1.00 42.23 11 SER A O 14
ATOM 20552 N N . PRO A 1 12 ? -12.258 -12.457 -11.177 1.00 25.24 12 PRO A N 14
ATOM 20553 C CA . PRO A 1 12 ? -12.433 -11.401 -10.172 1.00 10.54 12 PRO A CA 14
ATOM 20554 C C . PRO A 1 12 ? -11.128 -11.066 -9.418 1.00 73.41 12 PRO A C 14
ATOM 20555 O O . PRO A 1 12 ? -10.965 -11.423 -8.249 1.00 74.45 12 PRO A O 14
ATOM 20566 N N . ASP A 1 13 ? -10.207 -10.379 -10.096 1.00 31.15 13 ASP A N 14
ATOM 20567 C CA . ASP A 1 13 ? -8.933 -9.951 -9.489 1.00 34.30 13 ASP A CA 14
ATOM 20568 C C . ASP A 1 13 ? -9.160 -9.124 -8.215 1.00 1.03 13 ASP A C 14
ATOM 20569 O O . ASP A 1 13 ? -8.391 -9.208 -7.255 1.00 5.33 13 ASP A O 14
ATOM 20578 N N . THR A 1 14 ? -10.215 -8.310 -8.222 1.00 42.43 14 THR A N 14
ATOM 20579 C CA . THR A 1 14 ? -10.565 -7.481 -7.058 1.00 51.30 14 THR A CA 14
ATOM 20580 C C . THR A 1 14 ? -11.138 -8.322 -5.906 1.00 40.33 14 THR A C 14
ATOM 20581 O O . THR A 1 14 ? -11.265 -7.841 -4.779 1.00 24.44 14 THR A O 14
ATOM 20592 N N . ARG A 1 15 ? -11.481 -9.575 -6.192 1.00 1.42 15 ARG A N 14
ATOM 20593 C CA . ARG A 1 15 ? -12.036 -10.477 -5.179 1.00 33.10 15 ARG A CA 14
ATOM 20594 C C . ARG A 1 15 ? -11.136 -11.708 -4.994 1.00 10.20 15 ARG A C 14
ATOM 20595 O O . ARG A 1 15 ? -11.426 -12.796 -5.497 1.00 32.23 15 ARG A O 14
ATOM 20616 N N . GLN A 1 16 ? -10.023 -11.513 -4.293 1.00 44.53 16 GLN A N 14
ATOM 20617 C CA . GLN A 1 16 ? -9.059 -12.592 -4.025 1.00 14.33 16 GLN A CA 14
ATOM 20618 C C . GLN A 1 16 ? -8.689 -12.647 -2.532 1.00 40.13 16 GLN A C 14
ATOM 20619 O O . GLN A 1 16 ? -8.851 -11.658 -1.810 1.00 45.52 16 GLN A O 14
ATOM 20633 N N . PRO A 1 17 ? -8.198 -13.810 -2.050 1.00 52.33 17 PRO A N 14
ATOM 20634 C CA . PRO A 1 17 ? -7.746 -13.968 -0.653 1.00 44.10 17 PRO A CA 14
ATOM 20635 C C . PRO A 1 17 ? -6.778 -12.860 -0.192 1.00 61.52 17 PRO A C 14
ATOM 20636 O O . PRO A 1 17 ? -5.651 -12.750 -0.687 1.00 41.54 17 PRO A O 14
ATOM 20647 N N . LEU A 1 18 ? -7.232 -12.034 0.753 1.00 60.05 18 LEU A N 14
ATOM 20648 C CA . LEU A 1 18 ? -6.406 -10.959 1.312 1.00 45.34 18 LEU A CA 14
ATOM 20649 C C . LEU A 1 18 ? -5.584 -11.458 2.508 1.00 70.14 18 LEU A C 14
ATOM 20650 O O . LEU A 1 18 ? -6.126 -12.029 3.457 1.00 23.21 18 LEU A O 14
ATOM 20666 N N . SER A 1 19 ? -4.276 -11.236 2.456 1.00 12.04 19 SER A N 14
ATOM 20667 C CA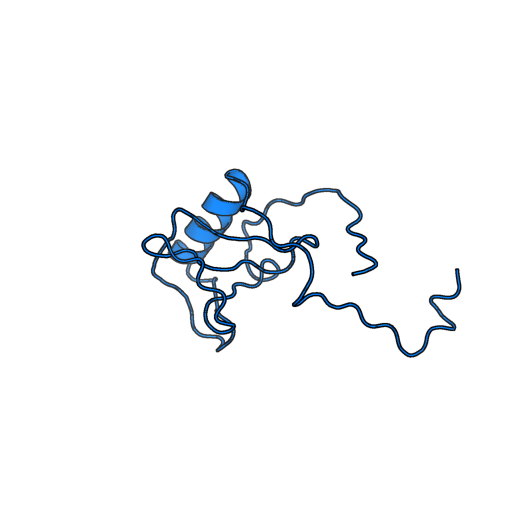 . SER A 1 19 ? -3.366 -11.675 3.525 1.00 33.21 19 SER A CA 14
ATOM 20668 C C . SER A 1 19 ? -2.447 -10.533 3.975 1.00 31.21 19 SER A C 14
ATOM 20669 O O . SER A 1 19 ? -2.417 -9.469 3.356 1.00 22.31 19 SER A O 14
ATOM 20677 N N . LEU A 1 20 ? -1.705 -10.753 5.058 1.00 70.22 20 LEU A N 14
ATOM 20678 C CA . LEU A 1 20 ? -0.763 -9.751 5.562 1.00 45.44 20 LEU A CA 14
ATOM 20679 C C . LEU A 1 20 ? 0.408 -9.581 4.574 1.00 43.31 20 LEU A C 14
ATOM 20680 O O . LEU A 1 20 ? 1.076 -10.555 4.215 1.00 32.33 20 LEU A O 14
ATOM 20696 N N . LEU A 1 21 ? 0.635 -8.346 4.135 1.00 20.30 21 LEU A N 14
ATOM 20697 C CA . LEU A 1 21 ? 1.695 -8.035 3.165 1.00 54.12 21 LEU A CA 14
ATOM 20698 C C . LEU A 1 21 ? 3.090 -8.408 3.696 1.00 71.11 21 LEU A C 14
ATOM 20699 O O . LEU A 1 21 ? 3.448 -8.078 4.829 1.00 23.13 21 LEU A O 14
ATOM 20715 N N . GLU A 1 22 ? 3.868 -9.106 2.869 1.00 14.44 22 GLU A N 14
ATOM 20716 C CA . GLU A 1 22 ? 5.247 -9.474 3.216 1.00 44.11 22 GLU A CA 14
ATOM 20717 C C . GLU A 1 22 ? 6.057 -8.243 3.651 1.00 12.31 22 GLU A C 14
ATOM 20718 O O . GLU A 1 22 ? 6.064 -7.223 2.964 1.00 13.31 22 GLU A O 14
ATOM 20730 N N . SER A 1 23 ? 6.748 -8.357 4.786 1.00 25.33 23 SER A N 14
ATOM 20731 C CA . SER A 1 23 ? 7.508 -7.234 5.367 1.00 10.33 23 SER A CA 14
ATOM 20732 C C . SER A 1 23 ? 8.464 -6.589 4.353 1.00 50.10 23 SER A C 14
ATOM 20733 O O . SER A 1 23 ? 8.593 -5.366 4.294 1.00 34.02 23 SER A O 14
ATOM 20741 N N . LYS A 1 24 ? 9.117 -7.419 3.545 1.00 64.41 24 LYS A N 14
ATOM 20742 C CA . LYS A 1 24 ? 10.058 -6.932 2.529 1.00 51.45 24 LYS A CA 14
ATOM 20743 C C . LYS A 1 24 ? 9.338 -6.120 1.436 1.00 71.03 24 LYS A C 14
ATOM 20744 O O . LYS A 1 24 ? 9.916 -5.217 0.832 1.00 53.42 24 LYS A O 14
ATOM 20763 N N . GLY A 1 25 ? 8.077 -6.464 1.176 1.00 14.10 25 GLY A N 14
ATOM 20764 C CA . GLY A 1 25 ? 7.237 -5.642 0.310 1.00 2.34 25 GLY A CA 14
ATOM 20765 C C . GLY A 1 25 ? 6.732 -4.388 1.023 1.00 50.14 25 GLY A C 14
ATOM 20766 O O . GLY A 1 25 ? 6.754 -3.289 0.469 1.00 21.14 25 GLY A O 14
ATOM 20770 N N . LEU A 1 26 ? 6.298 -4.565 2.272 1.00 22.05 26 LEU A N 14
ATOM 20771 C CA . LEU A 1 26 ? 5.743 -3.479 3.087 1.00 15.13 26 LEU A CA 14
ATOM 20772 C C . LEU A 1 26 ? 6.719 -2.300 3.224 1.00 71.11 26 LEU A C 14
ATOM 20773 O O . LEU A 1 26 ? 6.307 -1.130 3.215 1.00 73.43 26 LEU A O 14
ATOM 20789 N N . GLU A 1 27 ? 8.011 -2.601 3.358 1.00 11.45 27 GLU A N 14
ATOM 20790 C CA . GLU A 1 27 ? 9.025 -1.548 3.409 1.00 32.30 27 GLU A CA 14
ATOM 20791 C C . GLU A 1 27 ? 8.934 -0.666 2.156 1.00 24.41 27 GLU A C 14
ATOM 20792 O O . GLU A 1 27 ? 8.976 0.557 2.246 1.00 0.21 27 GLU A O 14
ATOM 20804 N N . ALA A 1 28 ? 8.757 -1.295 0.992 1.00 71.40 28 ALA A N 14
ATOM 20805 C CA . ALA A 1 28 ? 8.687 -0.571 -0.283 1.00 42.21 28 ALA A CA 14
ATOM 20806 C C . ALA A 1 28 ? 7.531 0.438 -0.289 1.00 12.25 28 ALA A C 14
ATOM 20807 O O . ALA A 1 28 ? 7.661 1.542 -0.831 1.00 5.14 28 ALA A O 14
ATOM 20814 N N . LEU A 1 29 ? 6.408 0.055 0.322 1.00 33.10 29 LEU A N 14
ATOM 20815 C CA . LEU A 1 29 ? 5.249 0.950 0.461 1.00 23.24 29 LEU A CA 14
ATOM 20816 C C . LEU A 1 29 ? 5.617 2.201 1.272 1.00 42.14 29 LEU A C 14
ATOM 20817 O O . LEU A 1 29 ? 5.442 3.327 0.806 1.00 22.13 29 LEU A O 14
ATOM 20833 N N . ASN A 1 30 ? 6.158 1.996 2.473 1.00 63.24 30 ASN A N 14
ATOM 20834 C CA . ASN A 1 30 ? 6.538 3.114 3.350 1.00 41.41 30 ASN A CA 14
ATOM 20835 C C . ASN A 1 30 ? 7.665 3.965 2.734 1.00 40.34 30 ASN A C 14
ATOM 20836 O O . ASN A 1 30 ? 7.639 5.195 2.797 1.00 61.35 30 ASN A O 14
ATOM 20847 N N . LYS A 1 31 ? 8.646 3.300 2.131 1.00 3.24 31 LYS A N 14
ATOM 20848 C CA . LYS A 1 31 ? 9.732 3.981 1.416 1.00 32.23 31 LYS A CA 14
ATOM 20849 C C . LYS A 1 31 ? 9.174 4.833 0.261 1.00 51.15 31 LYS A C 14
ATOM 20850 O O . LYS A 1 31 ? 9.663 5.929 -0.021 1.00 30.23 31 LYS A O 14
ATOM 20869 N N . ALA A 1 32 ? 8.125 4.327 -0.394 1.00 43.15 32 ALA A N 14
ATOM 20870 C CA . ALA A 1 32 ? 7.453 5.064 -1.472 1.00 53.20 32 ALA A CA 14
ATOM 20871 C C . ALA A 1 32 ? 6.601 6.217 -0.916 1.00 64.22 32 ALA A C 14
ATOM 20872 O O . ALA A 1 32 ? 6.420 7.246 -1.576 1.00 60.33 32 ALA A O 14
ATOM 20879 N N . ILE A 1 33 ? 6.068 6.032 0.292 1.00 21.55 33 ILE A N 14
ATOM 20880 C CA . ILE A 1 33 ? 5.337 7.094 0.997 1.00 14.04 33 ILE A CA 14
ATOM 20881 C C . ILE A 1 33 ? 6.256 8.292 1.278 1.00 54.42 33 ILE A C 14
ATOM 20882 O O . ILE A 1 33 ? 5.921 9.430 0.958 1.00 51.35 33 ILE A O 14
ATOM 20898 N N . VAL A 1 34 ? 7.430 8.019 1.852 1.00 5.30 34 VAL A N 14
ATOM 20899 C CA . VAL A 1 34 ? 8.434 9.061 2.096 1.00 34.43 34 VAL A CA 14
ATOM 20900 C C . VAL A 1 34 ? 8.849 9.738 0.779 1.00 54.20 34 VAL A C 14
ATOM 20901 O O . VAL A 1 34 ? 9.094 10.946 0.727 1.00 41.13 34 VAL A O 14
ATOM 20914 N N . SER A 1 35 ? 8.923 8.938 -0.285 1.00 71.44 35 SER A N 14
ATOM 20915 C CA . SER A 1 35 ? 9.201 9.456 -1.632 1.00 44.41 35 SER A CA 14
ATOM 20916 C C . SER A 1 35 ? 8.045 10.332 -2.144 1.00 15.33 35 SER A C 14
ATOM 20917 O O . SER A 1 35 ? 8.261 11.293 -2.886 1.00 24.10 35 SER A O 14
ATOM 20925 N N . GLY A 1 36 ? 6.823 10.012 -1.721 1.00 72.42 36 GLY A N 14
ATOM 20926 C CA . GLY A 1 36 ? 5.653 10.787 -2.128 1.00 20.25 36 GLY A CA 14
ATOM 20927 C C . GLY A 1 36 ? 5.089 10.377 -3.488 1.00 23.11 36 GLY A C 14
ATOM 20928 O O . GLY A 1 36 ? 4.588 11.215 -4.240 1.00 10.55 36 GLY A O 14
ATOM 20932 N N . THR A 1 37 ? 5.166 9.085 -3.807 1.00 40.25 37 THR A N 14
ATOM 20933 C CA . THR A 1 37 ? 4.631 8.564 -5.081 1.00 42.52 37 THR A CA 14
ATOM 20934 C C . THR A 1 37 ? 3.409 7.660 -4.863 1.00 31.42 37 THR A C 14
ATOM 20935 O O . THR A 1 37 ? 2.725 7.278 -5.814 1.00 71.11 37 THR A O 14
ATOM 20946 N N . VAL A 1 38 ? 3.126 7.323 -3.607 1.00 55.40 38 VAL A N 14
ATOM 20947 C CA . VAL A 1 38 ? 1.997 6.443 -3.288 1.00 34.50 38 VAL A CA 14
ATOM 20948 C C . VAL A 1 38 ? 0.650 7.157 -3.473 1.00 34.31 38 VAL A C 14
ATOM 20949 O O . VAL A 1 38 ? 0.179 7.867 -2.583 1.00 4.42 38 VAL A O 14
ATOM 20962 N N . GLN A 1 39 ? 0.047 6.985 -4.646 1.00 10.45 39 GLN A N 14
ATOM 20963 C CA . GLN A 1 39 ? -1.292 7.517 -4.903 1.00 5.44 39 GLN A CA 14
ATOM 20964 C C . GLN A 1 39 ? -2.367 6.581 -4.335 1.00 45.14 39 GLN A C 14
ATOM 20965 O O . GLN A 1 39 ? -2.534 5.452 -4.803 1.00 13.23 39 GLN A O 14
ATOM 20979 N N . ARG A 1 40 ? -3.078 7.049 -3.317 1.00 42.13 40 ARG A N 14
ATOM 20980 C CA . ARG A 1 40 ? -4.204 6.303 -2.752 1.00 61.23 40 ARG A CA 14
ATOM 20981 C C . ARG A 1 40 ? -5.306 6.149 -3.820 1.00 32.04 40 ARG A C 14
ATOM 20982 O O . ARG A 1 40 ? -5.449 7.016 -4.680 1.00 25.31 40 ARG A O 14
ATOM 21003 N N . ALA A 1 41 ? -6.078 5.053 -3.780 1.00 12.30 41 ALA A N 14
ATOM 21004 C CA . ALA A 1 41 ? -7.130 4.813 -4.792 1.00 22.30 41 ALA A CA 14
ATOM 21005 C C . ALA A 1 41 ? -8.097 6.007 -4.889 1.00 23.15 41 ALA A C 14
ATOM 21006 O O . ALA A 1 41 ? -8.727 6.238 -5.927 1.00 42.11 41 ALA A O 14
ATOM 21013 N N . ASP A 1 42 ? -8.216 6.741 -3.784 1.00 65.14 42 ASP A N 14
ATOM 21014 C CA . ASP A 1 42 ? -8.900 8.038 -3.760 1.00 62.32 42 ASP A CA 14
ATOM 21015 C C . ASP A 1 42 ? -8.361 8.980 -4.856 1.00 70.23 42 ASP A C 14
ATOM 21016 O O . ASP A 1 42 ? -9.126 9.565 -5.626 1.00 73.42 42 ASP A O 14
ATOM 21025 N N . GLY A 1 43 ? -7.040 9.095 -4.917 1.00 15.41 43 GLY A N 14
ATOM 21026 C CA . GLY A 1 43 ? -6.386 9.985 -5.867 1.00 33.20 43 GLY A CA 14
ATOM 21027 C C . GLY A 1 43 ? -5.234 10.758 -5.230 1.00 11.30 43 GLY A C 14
ATOM 21028 O O . GLY A 1 43 ? -4.207 10.999 -5.866 1.00 31.25 43 GLY A O 14
ATOM 21032 N N . SER A 1 44 ? -5.412 11.143 -3.968 1.00 33.51 44 SER A N 14
ATOM 21033 C CA . SER A 1 44 ? -4.391 11.905 -3.233 1.00 65.02 44 SER A CA 14
ATOM 21034 C C . SER A 1 44 ? -3.234 11.013 -2.761 1.00 4.03 44 SER A C 14
ATOM 21035 O O . SER A 1 44 ? -3.382 9.798 -2.623 1.00 5.04 44 SER A O 14
ATOM 21043 N N . ILE A 1 45 ? -2.079 11.631 -2.515 1.00 13.13 45 ILE A N 14
ATOM 21044 C CA . ILE A 1 45 ? -0.895 10.914 -2.038 1.00 23.23 45 ILE A CA 14
ATOM 21045 C C . ILE A 1 45 ? -1.032 10.533 -0.557 1.00 72.32 45 ILE A C 14
ATOM 21046 O O . ILE A 1 45 ? -1.413 11.356 0.280 1.00 63.43 45 ILE A O 14
ATOM 21062 N N . GLN A 1 46 ? -0.720 9.283 -0.236 1.00 5.20 46 GLN A N 14
ATOM 21063 C CA . GLN A 1 46 ? -0.723 8.826 1.152 1.00 61.23 46 GLN A CA 14
ATOM 21064 C C . GLN A 1 46 ? 0.577 9.247 1.855 1.00 22.03 46 GLN A C 14
ATOM 21065 O O . GLN A 1 46 ? 1.617 8.616 1.691 1.00 23.44 46 GLN A O 14
ATOM 21079 N N . ASN A 1 47 ? 0.508 10.332 2.625 1.00 4.30 47 ASN A N 14
ATOM 21080 C CA . ASN A 1 47 ? 1.695 10.904 3.281 1.00 31.32 47 ASN A CA 14
ATOM 21081 C C . ASN A 1 47 ? 1.976 10.247 4.639 1.00 24.34 47 ASN A C 14
ATOM 21082 O O . ASN A 1 47 ? 3.113 10.247 5.117 1.00 65.54 47 ASN A O 14
ATOM 21093 N N . GLN A 1 48 ? 0.942 9.706 5.272 1.00 13.21 48 GLN A N 14
ATOM 21094 C CA . GLN A 1 48 ? 1.099 9.034 6.569 1.00 10.41 48 GLN A CA 14
ATOM 21095 C C . GLN A 1 48 ? 1.501 7.562 6.384 1.00 53.44 48 GLN A C 14
ATOM 21096 O O . GLN A 1 48 ? 0.786 6.790 5.738 1.00 71.31 48 GLN A O 14
ATOM 21110 N N . SER A 1 49 ? 2.643 7.184 6.966 1.00 61.22 49 SER A N 14
ATOM 21111 C CA . SER A 1 49 ? 3.205 5.832 6.798 1.00 1.40 49 SER A CA 14
ATOM 21112 C C . SER A 1 49 ? 2.345 4.751 7.472 1.00 72.12 49 SER A C 14
ATOM 21113 O O . SER A 1 49 ? 1.638 5.011 8.449 1.00 34.42 49 SER A O 14
ATOM 21121 N N . LEU A 1 50 ? 2.420 3.524 6.945 1.00 32.44 50 LEU A N 14
ATOM 21122 C CA . LEU A 1 50 ? 1.629 2.398 7.456 1.00 52.33 50 LEU A CA 14
ATOM 21123 C C . LEU A 1 50 ? 2.521 1.202 7.847 1.00 41.43 50 LEU A C 14
ATOM 21124 O O . LEU A 1 50 ? 3.259 0.653 7.031 1.00 74.45 50 LEU A O 14
ATOM 21140 N N . HIS A 1 51 ? 2.447 0.799 9.113 1.00 62.10 51 HIS A N 14
ATOM 21141 C CA . HIS A 1 51 ? 3.283 -0.296 9.624 1.00 53.13 51 HIS A CA 14
ATOM 21142 C C . HIS A 1 51 ? 2.680 -1.678 9.305 1.00 41.23 51 HIS A C 14
ATOM 21143 O O . HIS A 1 51 ? 3.322 -2.704 9.527 1.00 14.14 51 HIS A O 14
ATOM 21158 N N . GLU A 1 52 ? 1.446 -1.690 8.800 1.00 24.23 52 GLU A N 14
ATOM 21159 C CA . GLU A 1 52 ? 0.748 -2.935 8.439 1.00 24.03 52 GLU A CA 14
ATOM 21160 C C . GLU A 1 52 ? -0.171 -2.722 7.226 1.00 30.14 52 GLU A C 14
ATOM 21161 O O . GLU A 1 52 ? -0.852 -1.698 7.117 1.00 60.22 52 GLU A O 14
ATOM 21173 N N . ALA A 1 53 ? -0.195 -3.702 6.321 1.00 11.53 53 ALA A N 14
ATOM 21174 C CA . ALA A 1 53 ? -0.970 -3.596 5.081 1.00 55.13 53 ALA A CA 14
ATOM 21175 C C . ALA A 1 53 ? -1.468 -4.968 4.587 1.00 25.00 53 ALA A C 14
ATOM 21176 O O . ALA A 1 53 ? -0.949 -6.013 4.979 1.00 33.32 53 ALA A O 14
ATOM 21183 N N . LEU A 1 54 ? -2.479 -4.948 3.719 1.00 60.11 54 LEU A N 14
ATOM 21184 C CA . LEU A 1 54 ? -3.059 -6.175 3.149 1.00 75.11 54 LEU A CA 14
ATOM 21185 C C . LEU A 1 54 ? -2.649 -6.353 1.681 1.00 73.30 54 LEU A C 14
ATOM 21186 O O . LEU A 1 54 ? -2.699 -5.408 0.896 1.00 2.32 54 LEU A O 14
ATOM 21202 N N . ILE A 1 55 ? -2.269 -7.569 1.307 1.00 34.00 55 ILE A N 14
ATOM 21203 C CA . ILE A 1 55 ? -1.862 -7.867 -0.069 1.00 23.34 55 ILE A CA 14
ATOM 21204 C C . ILE A 1 55 ? -2.895 -8.756 -0.785 1.00 42.41 55 ILE A C 14
ATOM 21205 O O . ILE A 1 55 ? -3.436 -9.698 -0.199 1.00 40.11 55 ILE A O 14
ATOM 21221 N N . THR A 1 56 ? -3.185 -8.427 -2.045 1.00 43.21 56 THR A N 14
ATOM 21222 C CA . THR A 1 56 ? -4.020 -9.283 -2.906 1.00 53.22 56 THR A CA 14
ATOM 21223 C C . THR A 1 56 ? -3.209 -10.473 -3.448 1.00 62.34 56 THR A C 14
ATOM 21224 O O . THR A 1 56 ? -2.016 -10.344 -3.730 1.00 13.34 56 THR A O 14
ATOM 21235 N N . ARG A 1 57 ? -3.865 -11.627 -3.604 1.00 74.42 57 ARG A N 14
ATOM 21236 C CA . ARG A 1 57 ? -3.179 -12.870 -3.999 1.00 15.32 57 ARG A CA 14
ATOM 21237 C C . ARG A 1 57 ? -2.400 -12.732 -5.319 1.00 23.12 57 ARG A C 14
ATOM 21238 O O . ARG A 1 57 ? -1.327 -13.309 -5.475 1.00 21.30 57 ARG A O 14
ATOM 21259 N N . ASP A 1 58 ? -2.923 -11.956 -6.264 1.00 14.44 58 ASP A N 14
ATOM 21260 C CA . ASP A 1 58 ? -2.237 -11.748 -7.546 1.00 62.13 58 ASP A CA 14
ATOM 21261 C C . ASP A 1 58 ? -1.413 -10.448 -7.552 1.00 71.20 58 ASP A C 14
ATOM 21262 O O . ASP A 1 58 ? -0.997 -9.970 -8.608 1.00 11.30 58 ASP A O 14
ATOM 21271 N N . ARG A 1 59 ? -1.176 -9.894 -6.358 1.00 23.33 59 ARG A N 14
ATOM 21272 C CA . ARG A 1 59 ? -0.374 -8.671 -6.192 1.00 72.14 59 ARG A CA 14
ATOM 21273 C C . ARG A 1 59 ? -0.935 -7.493 -7.012 1.00 54.43 59 ARG A C 14
ATOM 21274 O O . ARG A 1 59 ? -0.184 -6.705 -7.579 1.00 1.21 59 ARG A O 14
ATOM 21295 N N . LYS A 1 60 ? -2.258 -7.364 -7.040 1.00 53.12 60 LYS A N 14
ATOM 21296 C CA . LYS A 1 60 ? -2.915 -6.279 -7.782 1.00 4.35 60 LYS A CA 14
ATOM 21297 C C . LYS A 1 60 ? -2.968 -4.989 -6.945 1.00 64.52 60 LYS A C 14
ATOM 21298 O O . LYS A 1 60 ? -2.363 -3.975 -7.302 1.00 3.11 60 LYS A O 14
ATOM 21317 N N . GLN A 1 61 ? -3.689 -5.039 -5.821 1.00 41.42 61 GLN A N 14
ATOM 21318 C CA . GLN A 1 61 ? -3.841 -3.872 -4.938 1.00 3.41 61 GLN A CA 14
ATOM 21319 C C . GLN A 1 61 ? -3.436 -4.191 -3.485 1.00 44.41 61 GLN A C 14
ATOM 21320 O O . GLN A 1 61 ? -3.248 -5.356 -3.115 1.00 71.51 61 GLN A O 14
ATOM 21334 N N . VAL A 1 62 ? -3.301 -3.135 -2.678 1.00 23.41 62 VAL A N 14
ATOM 21335 C CA . VAL A 1 62 ? -2.896 -3.239 -1.268 1.00 32.15 62 VAL A CA 14
ATOM 21336 C C . VAL A 1 62 ? -3.782 -2.343 -0.378 1.00 40.54 62 VAL A C 14
ATOM 21337 O O . VAL A 1 62 ? -4.149 -1.239 -0.773 1.00 61.44 62 VAL A O 14
ATOM 21350 N N . PHE A 1 63 ? -4.120 -2.821 0.819 1.00 3.33 63 PHE A N 14
ATOM 21351 C CA . PHE A 1 63 ? -4.956 -2.053 1.762 1.00 43.12 63 PHE A CA 14
ATOM 21352 C C . PHE A 1 63 ? -4.173 -1.668 3.029 1.00 30.51 63 PHE A C 14
ATOM 21353 O O . PHE A 1 63 ? -3.122 -2.234 3.318 1.00 53.21 63 PHE A O 14
ATOM 21370 N N . ARG A 1 64 ? -4.706 -0.714 3.791 1.00 42.12 64 ARG A N 14
ATOM 21371 C CA . ARG A 1 64 ? -4.069 -0.252 5.036 1.00 74.00 64 ARG A CA 14
ATOM 21372 C C . ARG A 1 64 ? -4.738 -0.882 6.274 1.00 4.12 64 ARG A C 14
ATOM 21373 O O . ARG A 1 64 ? -5.868 -1.357 6.206 1.00 54.12 64 ARG A O 14
ATOM 21394 N N . ILE A 1 65 ? -4.020 -0.911 7.401 1.00 60.02 65 ILE A N 14
ATOM 21395 C CA . ILE A 1 65 ? -4.560 -1.457 8.658 1.00 74.21 65 ILE A CA 14
ATOM 21396 C C . ILE A 1 65 ? -4.434 -0.450 9.817 1.00 43.22 65 ILE A C 14
ATOM 21397 O O . ILE A 1 65 ? -3.374 0.142 10.024 1.00 52.20 65 ILE A O 14
ATOM 21413 N N . GLU A 1 66 ? -5.519 -0.273 10.576 1.00 44.15 66 GLU A N 14
ATOM 21414 C CA . GLU A 1 66 ? -5.512 0.588 11.770 1.00 11.22 66 GLU A CA 14
ATOM 21415 C C . GLU A 1 66 ? -6.193 -0.127 12.948 1.00 63.22 66 GLU A C 14
ATOM 21416 O O . GLU A 1 66 ? -7.180 -0.838 12.757 1.00 52.11 66 GLU A O 14
ATOM 21428 N N . ASP A 1 67 ? -5.659 0.052 14.159 1.00 13.54 67 ASP A N 14
ATOM 21429 C CA . ASP A 1 67 ? -6.224 -0.569 15.366 1.00 15.14 67 ASP A CA 14
ATOM 21430 C C . ASP A 1 67 ? -6.262 -2.107 15.220 1.00 52.32 67 ASP A C 14
ATOM 21431 O O . ASP A 1 67 ? -7.126 -2.781 15.782 1.00 64.35 67 ASP A O 14
ATOM 21440 N N . SER A 1 68 ? -5.306 -2.646 14.458 1.00 53.43 68 SER A N 14
ATOM 21441 C CA . SER A 1 68 ? -5.242 -4.091 14.149 1.00 24.02 68 SER A CA 14
ATOM 21442 C C . SER A 1 68 ? -6.418 -4.540 13.259 1.00 14.52 68 SER A C 14
ATOM 21443 O O . SER A 1 68 ? -6.536 -5.718 12.911 1.00 53.42 68 SER A O 14
ATOM 21451 N N . ILE A 1 69 ? -7.273 -3.592 12.879 1.00 11.11 69 ILE A N 14
ATOM 21452 C CA . ILE A 1 69 ? -8.437 -3.870 12.038 1.00 3.13 69 ILE A CA 14
ATOM 21453 C C . ILE A 1 69 ? -8.112 -3.647 10.548 1.00 14.22 69 ILE A C 14
ATOM 21454 O O . ILE A 1 69 ? -7.637 -2.576 10.159 1.00 25.14 69 ILE A O 14
ATOM 21470 N N . PRO A 1 70 ? -8.354 -4.662 9.693 1.00 3.42 70 PRO A N 14
ATOM 21471 C CA . PRO A 1 70 ? -8.101 -4.563 8.243 1.00 1.35 70 PRO A CA 14
ATOM 21472 C C . PRO A 1 70 ? -9.023 -3.543 7.547 1.00 44.51 70 PRO A C 14
ATOM 21473 O O . PRO A 1 70 ? -10.231 -3.761 7.433 1.00 42.11 70 PRO A O 14
ATOM 21484 N N . VAL A 1 71 ? -8.453 -2.428 7.085 1.00 41.12 71 VAL A N 14
ATOM 21485 C CA . VAL A 1 71 ? -9.235 -1.394 6.399 1.00 34.23 71 VAL A CA 14
ATOM 21486 C C . VAL A 1 71 ? -9.501 -1.781 4.936 1.00 34.43 71 VAL A C 14
ATOM 21487 O O . VAL A 1 71 ? -8.633 -1.644 4.073 1.00 11.42 71 VAL A O 14
ATOM 21500 N N . LEU A 1 72 ? -10.706 -2.279 4.675 1.00 52.15 72 LEU A N 14
ATOM 21501 C CA . LEU A 1 72 ? -11.088 -2.748 3.333 1.00 24.42 72 LEU A CA 14
ATOM 21502 C C . LEU A 1 72 ? -11.803 -1.655 2.522 1.00 14.12 72 LEU A C 14
ATOM 21503 O O . LEU A 1 72 ? -12.477 -1.949 1.534 1.00 44.12 72 LEU A O 14
ATOM 21519 N N . LEU A 1 73 ? -11.645 -0.396 2.934 1.00 54.14 73 LEU A N 14
ATOM 21520 C CA . LEU A 1 73 ? -12.280 0.732 2.239 1.00 20.11 73 LEU A CA 14
ATOM 21521 C C . LEU A 1 73 ? -11.791 0.839 0.780 1.00 72.00 73 LEU A C 14
ATOM 21522 O O . LEU A 1 73 ? -10.596 0.708 0.507 1.00 34.44 73 LEU A O 14
ATOM 21538 N N . PRO A 1 74 ? -12.712 1.092 -0.177 1.00 23.43 74 PRO A N 14
ATOM 21539 C CA . PRO A 1 74 ? -12.385 1.131 -1.620 1.00 61.34 74 PRO A CA 14
ATOM 21540 C C . PRO A 1 74 ? -11.238 2.092 -1.955 1.00 24.03 74 PRO A C 14
ATOM 21541 O O . PRO A 1 74 ? -10.313 1.744 -2.696 1.00 72.43 74 PRO A O 14
ATOM 21552 N N . GLU A 1 75 ? -11.300 3.297 -1.400 1.00 74.14 75 GLU A N 14
ATOM 21553 C CA . GLU A 1 75 ? -10.296 4.333 -1.659 1.00 53.11 75 GLU A CA 14
ATOM 21554 C C . GLU A 1 75 ? -8.906 3.940 -1.130 1.00 41.11 75 GLU A C 14
ATOM 21555 O O . GLU A 1 75 ? -7.893 4.480 -1.571 1.00 32.32 75 GLU A O 14
ATOM 21567 N N . GLU A 1 76 ? -8.867 3.003 -0.188 1.00 32.44 76 GLU A N 14
ATOM 21568 C CA . GLU A 1 76 ? -7.609 2.583 0.445 1.00 63.13 76 GLU A CA 14
ATOM 21569 C C . GLU A 1 76 ? -6.849 1.553 -0.406 1.00 42.15 76 GLU A C 14
ATOM 21570 O O . GLU A 1 76 ? -5.693 1.240 -0.122 1.00 5.42 76 GLU A O 14
ATOM 21582 N N . ALA A 1 77 ? -7.498 1.028 -1.443 1.00 62.35 77 ALA A N 14
ATOM 21583 C CA . ALA A 1 77 ? -6.889 0.007 -2.301 1.00 53.11 77 ALA A CA 14
ATOM 21584 C C . ALA A 1 77 ? -5.780 0.585 -3.205 1.00 25.32 77 ALA A C 14
ATOM 21585 O O . ALA A 1 77 ? -6.019 0.942 -4.361 1.00 31.15 77 ALA A O 14
ATOM 21592 N N . ILE A 1 78 ? -4.571 0.677 -2.659 1.00 61.30 78 ILE A N 14
ATOM 21593 C CA . ILE A 1 78 ? -3.415 1.214 -3.390 1.00 70.52 78 ILE A CA 14
ATOM 21594 C C . ILE A 1 78 ? -2.908 0.223 -4.461 1.00 30.45 78 ILE A C 14
ATOM 21595 O O . ILE A 1 78 ? -2.843 -0.980 -4.224 1.00 20.33 78 ILE A O 14
ATOM 21611 N N . ALA A 1 79 ? -2.543 0.733 -5.635 1.00 15.21 79 ALA A N 14
ATOM 21612 C CA . ALA A 1 79 ? -2.066 -0.122 -6.731 1.00 22.10 79 ALA A CA 14
ATOM 21613 C C . ALA A 1 79 ? -0.557 -0.401 -6.629 1.00 12.41 79 ALA A C 14
ATOM 21614 O O . ALA A 1 79 ? 0.255 0.525 -6.601 1.00 21.32 79 ALA A O 14
ATOM 21621 N N . THR A 1 80 ? -0.183 -1.685 -6.600 1.00 1.21 80 THR A N 14
ATOM 21622 C CA . THR A 1 80 ? 1.230 -2.086 -6.470 1.00 73.31 80 THR A CA 14
ATOM 21623 C C . THR A 1 80 ? 2.089 -1.533 -7.613 1.00 25.31 80 THR A C 14
ATOM 21624 O O . THR A 1 80 ? 3.245 -1.158 -7.412 1.00 51.31 80 THR A O 14
ATOM 21635 N N . ILE A 1 81 ? 1.507 -1.470 -8.811 1.00 71.24 81 ILE A N 14
ATOM 21636 C CA . ILE A 1 81 ? 2.218 -1.003 -10.009 1.00 21.31 81 ILE A CA 14
ATOM 21637 C C . ILE A 1 81 ? 2.719 0.451 -9.859 1.00 41.14 81 ILE A C 14
ATOM 21638 O O . ILE A 1 81 ? 3.697 0.851 -10.491 1.00 13.20 81 ILE A O 14
ATOM 21654 N N . GLN A 1 82 ? 2.057 1.224 -9.002 1.00 33.42 82 GLN A N 14
ATOM 21655 C CA . GLN A 1 82 ? 2.443 2.622 -8.759 1.00 4.13 82 GLN A CA 14
ATOM 21656 C C . GLN A 1 82 ? 3.721 2.714 -7.904 1.00 14.11 82 GLN A C 14
ATOM 21657 O O . GLN A 1 82 ? 4.478 3.682 -7.999 1.00 64.13 82 GLN A O 14
ATOM 21671 N N . ILE A 1 83 ? 3.968 1.695 -7.084 1.00 65.33 83 ILE A N 14
ATOM 21672 C CA . ILE A 1 83 ? 5.095 1.721 -6.146 1.00 52.45 83 ILE A CA 14
ATOM 21673 C C . ILE A 1 83 ? 6.445 1.548 -6.864 1.00 13.35 83 ILE A C 14
ATOM 21674 O O . ILE A 1 83 ? 6.876 0.431 -7.152 1.00 51.12 83 ILE A O 14
ATOM 21690 N N . ALA A 1 84 ? 7.104 2.675 -7.141 1.00 41.13 84 ALA A N 14
ATOM 21691 C CA . ALA A 1 84 ? 8.412 2.689 -7.821 1.00 22.52 84 ALA A CA 14
ATOM 21692 C C . ALA A 1 84 ? 9.463 1.798 -7.133 1.00 33.13 84 ALA A C 14
ATOM 21693 O O . ALA A 1 84 ? 10.442 1.387 -7.755 1.00 24.23 84 ALA A O 14
ATOM 21700 N N . ASN A 1 85 ? 9.254 1.504 -5.852 1.00 43.25 85 ASN A N 14
ATOM 21701 C CA . ASN A 1 85 ? 10.221 0.724 -5.060 1.00 72.44 85 ASN A CA 14
ATOM 21702 C C . ASN A 1 85 ? 10.022 -0.800 -5.212 1.00 40.44 85 ASN A C 14
ATOM 21703 O O . ASN A 1 85 ? 10.633 -1.589 -4.491 1.00 45.04 85 ASN A O 14
ATOM 21714 N N . PHE A 1 86 ? 9.159 -1.205 -6.142 1.00 2.03 86 PHE A N 14
ATOM 21715 C CA . PHE A 1 86 ? 9.005 -2.621 -6.499 1.00 71.34 86 PHE A CA 14
ATOM 21716 C C . PHE A 1 86 ? 9.852 -2.967 -7.735 1.00 54.02 86 PHE A C 14
ATOM 21717 O O . PHE A 1 86 ? 9.747 -2.301 -8.770 1.00 61.52 86 PHE A O 14
ATOM 21734 N N . PRO A 1 87 ? 10.712 -4.004 -7.646 1.00 3.33 87 PRO A N 14
ATOM 21735 C CA . PRO A 1 87 ? 11.567 -4.430 -8.773 1.00 42.11 87 PRO A CA 14
ATOM 21736 C C . PRO A 1 87 ? 10.766 -4.705 -10.058 1.00 21.10 87 PRO A C 14
ATOM 21737 O O . PRO A 1 87 ? 9.806 -5.484 -10.047 1.00 42.41 87 PRO A O 14
ATOM 21748 N N . ASP A 1 88 ? 11.169 -4.065 -11.158 1.00 14.14 88 ASP A N 14
ATOM 21749 C CA . ASP A 1 88 ? 10.481 -4.211 -12.448 1.00 43.13 88 ASP A CA 14
ATOM 21750 C C . ASP A 1 88 ? 10.464 -5.672 -12.935 1.00 12.14 88 ASP A C 14
ATOM 21751 O O . ASP A 1 88 ? 11.447 -6.406 -12.791 1.00 5.44 88 ASP A O 14
ATOM 21760 N N . LYS A 1 89 ? 9.335 -6.088 -13.509 1.00 44.35 89 LYS A N 14
ATOM 21761 C CA . LYS A 1 89 ? 9.162 -7.467 -13.979 1.00 21.43 89 LYS A CA 14
ATOM 21762 C C . LYS A 1 89 ? 8.961 -7.536 -15.500 1.00 4.12 89 LYS A C 14
ATOM 21763 O O . LYS A 1 89 ? 8.138 -6.813 -16.064 1.00 64.23 89 LYS A O 14
ATOM 21782 N N . LEU A 1 90 ? 9.721 -8.415 -16.152 1.00 21.32 90 LEU A N 14
ATOM 21783 C CA . LEU A 1 90 ? 9.553 -8.672 -17.584 1.00 21.35 90 LEU A CA 14
ATOM 21784 C C . LEU A 1 90 ? 8.174 -9.302 -17.866 1.00 25.34 90 LEU A C 14
ATOM 21785 O O . LEU A 1 90 ? 7.874 -10.396 -17.380 1.00 72.24 90 LEU A O 14
ATOM 21801 N N . GLU A 1 91 ? 7.338 -8.611 -18.645 1.00 34.40 91 GLU A N 14
ATOM 21802 C CA . GLU A 1 91 ? 5.992 -9.107 -18.963 1.00 45.11 91 GLU A CA 14
ATOM 21803 C C . GLU A 1 91 ? 6.057 -10.382 -19.820 1.00 75.23 91 GLU A C 14
ATOM 21804 O O . GLU A 1 91 ? 6.025 -10.328 -21.054 1.00 32.33 91 GLU A O 14
ATOM 21816 N N . HIS A 1 92 ? 6.183 -11.525 -19.153 1.00 73.42 92 HIS A N 14
ATOM 21817 C CA . HIS A 1 92 ? 6.235 -12.825 -19.825 1.00 4.32 92 HIS A CA 14
ATOM 21818 C C . HIS A 1 92 ? 5.080 -13.720 -19.344 1.00 13.13 92 HIS A C 14
ATOM 21819 O O . HIS A 1 92 ? 4.983 -14.033 -18.160 1.00 22.23 92 HIS A O 14
ATOM 21834 N N . HIS A 1 93 ? 4.201 -14.123 -20.258 1.00 74.05 93 HIS A N 14
ATOM 21835 C CA . HIS A 1 93 ? 3.018 -14.913 -19.893 1.00 40.11 93 HIS A CA 14
ATOM 21836 C C . HIS A 1 93 ? 2.895 -16.198 -20.726 1.00 54.04 93 HIS A C 14
ATOM 21837 O O . HIS A 1 93 ? 3.399 -16.284 -21.849 1.00 51.15 93 HIS A O 14
ATOM 21852 N N . HIS A 1 94 ? 2.220 -17.194 -20.155 1.00 31.52 94 HIS A N 14
ATOM 21853 C CA . HIS A 1 94 ? 1.935 -18.458 -20.848 1.00 55.32 94 HIS A CA 14
ATOM 21854 C C . HIS A 1 94 ? 0.503 -18.928 -20.539 1.00 61.32 94 HIS A C 14
ATOM 21855 O O . HIS A 1 94 ? 0.156 -19.179 -19.384 1.00 23.34 94 HIS A O 14
ATOM 21870 N N . HIS A 1 95 ? -0.323 -19.065 -21.576 1.00 61.25 95 HIS A N 14
ATOM 21871 C CA . HIS A 1 95 ? -1.752 -19.361 -21.395 1.00 73.25 95 HIS A CA 14
ATOM 21872 C C . HIS A 1 95 ? -1.996 -20.841 -21.034 1.00 72.32 95 HIS A C 14
ATOM 21873 O O . HIS A 1 95 ? -3.140 -21.274 -20.924 1.00 32.40 95 HIS A O 14
ATOM 21888 N N . HIS A 1 96 ? -0.915 -21.606 -20.853 1.00 5.44 96 HIS A N 14
ATOM 21889 C CA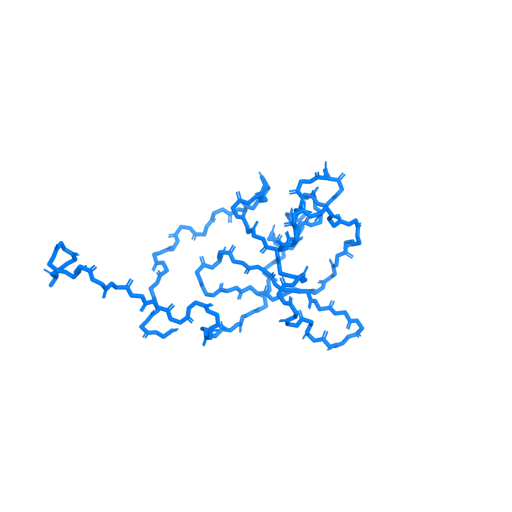 . HIS A 1 96 ? -1.009 -23.018 -20.462 1.00 32.21 96 HIS A CA 14
ATOM 21890 C C . HIS A 1 96 ? -1.760 -23.195 -19.135 1.00 54.32 96 HIS A C 14
ATOM 21891 O O . HIS A 1 96 ? -1.263 -22.807 -18.076 1.00 13.23 96 HIS A O 14
ATOM 21906 N N . HIS A 1 97 ? -2.948 -23.790 -19.205 1.00 75.14 97 HIS A N 14
ATOM 21907 C CA . HIS A 1 97 ? -3.706 -24.158 -18.002 1.00 60.02 97 HIS A CA 14
ATOM 21908 C C . HIS A 1 97 ? -2.988 -25.276 -17.213 1.00 23.11 97 HIS A C 14
ATOM 21909 O O . HIS A 1 97 ? -3.129 -26.462 -17.590 1.00 37.34 97 HIS A O 14
ATOM 21925 N N . MET A 1 1 ? -7.399 -21.501 -29.965 1.00 44.31 1 MET A N 15
ATOM 21926 C CA . MET A 1 1 ? -7.607 -21.648 -28.498 1.00 53.43 1 MET A CA 15
ATOM 21927 C C . MET A 1 1 ? -6.372 -21.176 -27.717 1.00 3.50 1 MET A C 15
ATOM 21928 O O . MET A 1 1 ? -5.320 -21.813 -27.759 1.00 3.01 1 MET A O 15
ATOM 21944 N N . ASP A 1 2 ? -6.500 -20.059 -27.005 1.00 14.33 2 ASP A N 15
ATOM 21945 C CA . ASP A 1 2 ? -5.408 -19.529 -26.174 1.00 34.34 2 ASP A CA 15
ATOM 21946 C C . ASP A 1 2 ? -5.248 -20.335 -24.864 1.00 52.22 2 ASP A C 15
ATOM 21947 O O . ASP A 1 2 ? -5.220 -19.772 -23.770 1.00 23.41 2 ASP A O 15
ATOM 21956 N N . ARG A 1 3 ? -5.093 -21.656 -24.993 1.00 72.13 3 ARG A N 15
ATOM 21957 C CA . ARG A 1 3 ? -5.039 -22.563 -23.835 1.00 33.34 3 ARG A CA 15
ATOM 21958 C C . ARG A 1 3 ? -3.901 -22.213 -22.857 1.00 52.03 3 ARG A C 15
ATOM 21959 O O . ARG A 1 3 ? -3.904 -22.654 -21.708 1.00 3.41 3 ARG A O 15
ATOM 21980 N N . LYS A 1 4 ? -2.923 -21.439 -23.322 1.00 60.12 4 LYS A N 15
ATOM 21981 C CA . LYS A 1 4 ? -1.812 -21.002 -22.471 1.00 75.31 4 LYS A CA 15
ATOM 21982 C C . LYS A 1 4 ? -2.124 -19.663 -21.767 1.00 34.41 4 LYS A C 15
ATOM 21983 O O . LYS A 1 4 ? -1.524 -19.334 -20.741 1.00 52.21 4 LYS A O 15
ATOM 22002 N N . LEU A 1 5 ? -3.061 -18.891 -22.323 1.00 14.15 5 LEU A N 15
ATOM 22003 C CA . LEU A 1 5 ? -3.500 -17.635 -21.696 1.00 4.53 5 LEU A CA 15
ATOM 22004 C C . LEU A 1 5 ? -4.691 -17.879 -20.750 1.00 24.54 5 LEU A C 15
ATOM 22005 O O . LEU A 1 5 ? -4.543 -17.813 -19.527 1.00 1.32 5 LEU A O 15
ATOM 22021 N N . LEU A 1 6 ? -5.866 -18.156 -21.326 1.00 41.12 6 LEU A N 15
ATOM 22022 C CA . LEU A 1 6 ? -7.093 -18.413 -20.550 1.00 3.22 6 LEU A CA 15
ATOM 22023 C C . LEU A 1 6 ? -7.436 -17.259 -19.582 1.00 73.42 6 LEU A C 15
ATOM 22024 O O . LEU A 1 6 ? -8.202 -17.437 -18.633 1.00 61.41 6 LEU A O 15
ATOM 22040 N N . HIS A 1 7 ? -6.904 -16.066 -19.858 1.00 53.11 7 HIS A N 15
ATOM 22041 C CA . HIS A 1 7 ? -7.105 -14.900 -18.983 1.00 62.01 7 HIS A CA 15
ATOM 22042 C C . HIS A 1 7 ? -8.521 -14.319 -19.124 1.00 40.42 7 HIS A C 15
ATOM 22043 O O . HIS A 1 7 ? -8.885 -13.374 -18.427 1.00 11.24 7 HIS A O 15
ATOM 22058 N N . LEU A 1 8 ? -9.309 -14.885 -20.038 1.00 25.31 8 LEU A N 15
ATOM 22059 C CA . LEU A 1 8 ? -10.723 -14.521 -20.182 1.00 61.11 8 LEU A CA 15
ATOM 22060 C C . LEU A 1 8 ? -11.542 -14.994 -18.965 1.00 53.13 8 LEU A C 15
ATOM 22061 O O . LEU A 1 8 ? -12.657 -14.527 -18.728 1.00 11.35 8 LEU A O 15
ATOM 22077 N N . LEU A 1 9 ? -10.982 -15.933 -18.204 1.00 21.45 9 LEU A N 15
ATOM 22078 C CA . LEU A 1 9 ? -11.606 -16.414 -16.965 1.00 42.25 9 LEU A CA 15
ATOM 22079 C C . LEU A 1 9 ? -11.102 -15.577 -15.773 1.00 71.04 9 LEU A C 15
ATOM 22080 O O . LEU A 1 9 ? -9.937 -15.676 -15.383 1.00 31.20 9 LEU A O 15
ATOM 22096 N N . CYS A 1 10 ? -11.982 -14.762 -15.195 1.00 0.25 10 CYS A N 15
ATOM 22097 C CA . CYS A 1 10 ? -11.583 -13.834 -14.123 1.00 22.11 10 CYS A CA 15
ATOM 22098 C C . CYS A 1 10 ? -12.487 -13.935 -12.885 1.00 21.01 10 CYS A C 15
ATOM 22099 O O . CYS A 1 10 ? -13.645 -14.353 -12.968 1.00 23.42 10 CYS A O 15
ATOM 22107 N N . SER A 1 11 ? -11.943 -13.533 -11.737 1.00 41.52 11 SER A N 15
ATOM 22108 C CA . SER A 1 11 ? -12.693 -13.501 -10.471 1.00 1.01 11 SER A CA 15
ATOM 22109 C C . SER A 1 11 ? -13.712 -12.347 -10.461 1.00 71.22 11 SER A C 15
ATOM 22110 O O . SER A 1 11 ? -13.671 -11.471 -11.332 1.00 44.31 11 SER A O 15
ATOM 22118 N N . PRO A 1 12 ? -14.667 -12.340 -9.504 1.00 51.11 12 PRO A N 15
ATOM 22119 C CA . PRO A 1 12 ? -15.610 -11.217 -9.344 1.00 21.22 12 PRO A CA 15
ATOM 22120 C C . PRO A 1 12 ? -14.892 -9.862 -9.217 1.00 52.25 12 PRO A C 15
ATOM 22121 O O . PRO A 1 12 ? -13.888 -9.744 -8.514 1.00 35.00 12 PRO A O 15
ATOM 22132 N N . ASP A 1 13 ? -15.429 -8.844 -9.887 1.00 61.20 13 ASP A N 15
ATOM 22133 C CA . ASP A 1 13 ? -14.802 -7.516 -9.960 1.00 21.11 13 ASP A CA 15
ATOM 22134 C C . ASP A 1 13 ? -14.359 -6.972 -8.585 1.00 52.11 13 ASP A C 15
ATOM 22135 O O . ASP A 1 13 ? -13.225 -6.512 -8.427 1.00 11.20 13 ASP A O 15
ATOM 22144 N N . THR A 1 14 ? -15.245 -7.031 -7.595 1.00 14.13 14 THR A N 15
ATOM 22145 C CA . THR A 1 14 ? -14.959 -6.466 -6.266 1.00 32.14 14 THR A CA 15
ATOM 22146 C C . THR A 1 14 ? -14.445 -7.526 -5.276 1.00 12.23 14 THR A C 15
ATOM 22147 O O . THR A 1 14 ? -14.354 -7.266 -4.074 1.00 13.02 14 THR A O 15
ATOM 22158 N N . ARG A 1 15 ? -14.090 -8.711 -5.774 1.00 44.50 15 ARG A N 15
ATOM 22159 C CA . ARG A 1 15 ? -13.661 -9.811 -4.899 1.00 13.43 15 ARG A CA 15
ATOM 22160 C C . ARG A 1 15 ? -12.332 -10.439 -5.347 1.00 11.13 15 ARG A C 15
ATOM 22161 O O . ARG A 1 15 ? -12.256 -11.115 -6.374 1.00 62.41 15 ARG A O 15
ATOM 22182 N N . GLN A 1 16 ? -11.293 -10.216 -4.550 1.00 55.34 16 GLN A N 15
ATOM 22183 C CA . GLN A 1 16 ? -9.989 -10.856 -4.755 1.00 65.22 16 GLN A CA 15
ATOM 22184 C C . GLN A 1 16 ? -9.427 -11.356 -3.415 1.00 43.33 16 GLN A C 15
ATOM 22185 O O . GLN A 1 16 ? -9.536 -10.666 -2.399 1.00 74.23 16 GLN A O 15
ATOM 22199 N N . PRO A 1 17 ? -8.840 -12.570 -3.389 1.00 51.10 17 PRO A N 15
ATOM 22200 C CA . PRO A 1 17 ? -8.229 -13.143 -2.176 1.00 22.02 17 PRO A CA 15
ATOM 22201 C C . PRO A 1 17 ? -7.255 -12.172 -1.485 1.00 34.22 17 PRO A C 15
ATOM 22202 O O . PRO A 1 17 ? -6.295 -11.697 -2.095 1.00 41.13 17 PRO A O 15
ATOM 22213 N N . LEU A 1 18 ? -7.514 -11.887 -0.209 1.00 74.31 18 LEU A N 15
ATOM 22214 C CA . LEU A 1 18 ? -6.747 -10.883 0.539 1.00 34.33 18 LEU A CA 15
ATOM 22215 C C . LEU A 1 18 ? -6.015 -11.521 1.740 1.00 51.11 18 LEU A C 15
ATOM 22216 O O . LEU A 1 18 ? -6.590 -12.325 2.474 1.00 51.02 18 LEU A O 15
ATOM 22232 N N . SER A 1 19 ? -4.743 -11.155 1.930 1.00 33.11 19 SER A N 15
ATOM 22233 C CA . SER A 1 19 ? -3.943 -11.660 3.062 1.00 1.54 19 SER A CA 15
ATOM 22234 C C . SER A 1 19 ? -3.027 -10.560 3.631 1.00 24.54 19 SER A C 15
ATOM 22235 O O . SER A 1 19 ? -2.988 -9.445 3.118 1.00 25.51 19 SER A O 15
ATOM 22243 N N . LEU A 1 20 ? -2.303 -10.879 4.707 1.00 0.15 20 LEU A N 15
ATOM 22244 C CA . LEU A 1 20 ? -1.372 -9.924 5.336 1.00 12.02 20 LEU A CA 15
ATOM 22245 C C . LEU A 1 20 ? -0.157 -9.651 4.417 1.00 61.44 20 LEU A C 15
ATOM 22246 O O . LEU A 1 20 ? 0.405 -10.578 3.828 1.00 62.20 20 LEU A O 15
ATOM 22262 N N . LEU A 1 21 ? 0.245 -8.382 4.302 1.00 11.44 21 LEU A N 15
ATOM 22263 C CA . LEU A 1 21 ? 1.353 -7.984 3.416 1.00 23.22 21 LEU A CA 15
ATOM 22264 C C . LEU A 1 21 ? 2.713 -8.511 3.913 1.00 51.23 21 LEU A C 15
ATOM 22265 O O . LEU A 1 21 ? 3.065 -8.356 5.082 1.00 52.12 21 LEU A O 15
ATOM 22281 N N . GLU A 1 22 ? 3.474 -9.125 3.004 1.00 14.03 22 GLU A N 15
ATOM 22282 C CA . GLU A 1 22 ? 4.812 -9.634 3.330 1.00 43.11 22 GLU A CA 15
ATOM 22283 C C . GLU A 1 22 ? 5.741 -8.512 3.827 1.00 52.12 22 GLU A C 15
ATOM 22284 O O . GLU A 1 22 ? 5.767 -7.414 3.267 1.00 73.43 22 GLU A O 15
ATOM 22296 N N . SER A 1 23 ? 6.512 -8.810 4.871 1.00 2.01 23 SER A N 15
ATOM 22297 C CA . SER A 1 23 ? 7.442 -7.842 5.473 1.00 3.31 23 SER A CA 15
ATOM 22298 C C . SER A 1 23 ? 8.376 -7.218 4.423 1.00 12.21 23 SER A C 15
ATOM 22299 O O . SER A 1 23 ? 8.574 -6.000 4.398 1.00 1.12 23 SER A O 15
ATOM 22307 N N . LYS A 1 24 ? 8.934 -8.059 3.554 1.00 42.24 24 LYS A N 15
ATOM 22308 C CA . LYS A 1 24 ? 9.816 -7.599 2.468 1.00 64.04 24 LYS A CA 15
ATOM 22309 C C . LYS A 1 24 ? 9.100 -6.601 1.540 1.00 13.42 24 LYS A C 15
ATOM 22310 O O . LYS A 1 24 ? 9.720 -5.689 0.992 1.00 53.14 24 LYS A O 15
ATOM 22329 N N . GLY A 1 25 ? 7.799 -6.793 1.352 1.00 75.55 25 GLY A N 15
ATOM 22330 C CA . GLY A 1 25 ? 7.004 -5.860 0.562 1.00 4.11 25 GLY A CA 15
ATOM 22331 C C . GLY A 1 25 ? 6.700 -4.566 1.311 1.00 5.05 25 GLY A C 15
ATOM 22332 O O . GLY A 1 25 ? 6.751 -3.480 0.737 1.00 13.13 25 GLY A O 15
ATOM 22336 N N . LEU A 1 26 ? 6.413 -4.689 2.610 1.00 54.31 26 LEU A N 15
ATOM 22337 C CA . LEU A 1 26 ? 6.002 -3.550 3.444 1.00 43.32 26 LEU A CA 15
ATOM 22338 C C . LEU A 1 26 ? 6.997 -2.379 3.362 1.00 12.40 26 LEU A C 15
ATOM 22339 O O . LEU A 1 26 ? 6.596 -1.215 3.265 1.00 31.43 26 LEU A O 15
ATOM 22355 N N . GLU A 1 27 ? 8.294 -2.685 3.389 1.00 64.22 27 GLU A N 15
ATOM 22356 C CA . GLU A 1 27 ? 9.327 -1.650 3.282 1.00 62.42 27 GLU A CA 15
ATOM 22357 C C . GLU A 1 27 ? 9.228 -0.889 1.948 1.00 23.24 27 GLU A C 15
ATOM 22358 O O . GLU A 1 27 ? 9.415 0.326 1.909 1.00 3.35 27 GLU A O 15
ATOM 22370 N N . ALA A 1 28 ? 8.912 -1.603 0.865 1.00 41.11 28 ALA A N 15
ATOM 22371 C CA . ALA A 1 28 ? 8.790 -0.988 -0.463 1.00 1.12 28 ALA A CA 15
ATOM 22372 C C . ALA A 1 28 ? 7.689 0.086 -0.475 1.00 30.32 28 ALA A C 15
ATOM 22373 O O . ALA A 1 28 ? 7.844 1.148 -1.089 1.00 14.44 28 ALA A O 15
ATOM 22380 N N . LEU A 1 29 ? 6.587 -0.198 0.219 1.00 15.33 29 LEU A N 15
ATOM 22381 C CA . LEU A 1 29 ? 5.501 0.775 0.384 1.00 34.01 29 LEU A CA 15
ATOM 22382 C C . LEU A 1 29 ? 5.995 2.024 1.133 1.00 23.30 29 LEU A C 15
ATOM 22383 O O . LEU A 1 29 ? 5.850 3.147 0.647 1.00 64.54 29 LEU A O 15
ATOM 22399 N N . ASN A 1 30 ? 6.607 1.818 2.304 1.00 72.43 30 ASN A N 15
ATOM 22400 C CA . ASN A 1 30 ? 7.125 2.933 3.114 1.00 11.22 30 ASN A CA 15
ATOM 22401 C C . ASN A 1 30 ? 8.124 3.797 2.324 1.00 51.41 30 ASN A C 15
ATOM 22402 O O . ASN A 1 30 ? 8.045 5.026 2.350 1.00 70.43 30 ASN A O 15
ATOM 22413 N N . LYS A 1 31 ? 9.048 3.153 1.610 1.00 4.12 31 LYS A N 15
ATOM 22414 C CA . LYS A 1 31 ? 10.027 3.869 0.775 1.00 50.13 31 LYS A CA 15
ATOM 22415 C C . LYS A 1 31 ? 9.328 4.772 -0.256 1.00 10.02 31 LYS A C 15
ATOM 22416 O O . LYS A 1 31 ? 9.721 5.922 -0.471 1.00 74.53 31 LYS A O 15
ATOM 22435 N N . ALA A 1 32 ? 8.279 4.246 -0.882 1.00 61.03 32 ALA A N 15
ATOM 22436 C CA . ALA A 1 32 ? 7.496 5.014 -1.852 1.00 4.43 32 ALA A CA 15
ATOM 22437 C C . ALA A 1 32 ? 6.748 6.176 -1.174 1.00 73.03 32 ALA A C 15
ATOM 22438 O O . ALA A 1 32 ? 6.579 7.247 -1.764 1.00 71.21 32 ALA A O 15
ATOM 22445 N N . ILE A 1 33 ? 6.309 5.955 0.063 1.00 5.51 33 ILE A N 15
ATOM 22446 C CA . ILE A 1 33 ? 5.641 6.993 0.855 1.00 23.54 33 ILE A CA 15
ATOM 22447 C C . ILE A 1 33 ? 6.604 8.150 1.170 1.00 41.21 33 ILE A C 15
ATOM 22448 O O . ILE A 1 33 ? 6.259 9.324 1.012 1.00 53.13 33 ILE A O 15
ATOM 22464 N N . VAL A 1 34 ? 7.827 7.812 1.585 1.00 71.14 34 VAL A N 15
ATOM 22465 C CA . VAL A 1 34 ? 8.874 8.813 1.822 1.00 4.23 34 VAL A CA 15
ATOM 22466 C C . VAL A 1 34 ? 9.152 9.617 0.541 1.00 43.44 34 VAL A C 15
ATOM 22467 O O . VAL A 1 34 ? 9.371 10.832 0.576 1.00 51.31 34 VAL A O 15
ATOM 22480 N N . SER A 1 35 ? 9.127 8.922 -0.595 1.00 33.54 35 SER A N 15
ATOM 22481 C CA . SER A 1 35 ? 9.279 9.561 -1.909 1.00 63.23 35 SER A CA 15
ATOM 22482 C C . SER A 1 35 ? 8.076 10.459 -2.238 1.00 62.33 35 SER A C 15
ATOM 22483 O O . SER A 1 35 ? 8.213 11.469 -2.928 1.00 74.01 35 SER A O 15
ATOM 22491 N N . GLY A 1 36 ? 6.900 10.100 -1.717 1.00 1.04 36 GLY A N 15
ATOM 22492 C CA . GLY A 1 36 ? 5.684 10.864 -1.992 1.00 23.41 36 GLY A CA 15
ATOM 22493 C C . GLY A 1 36 ? 5.070 10.561 -3.361 1.00 74.34 36 GLY A C 15
ATOM 22494 O O . GLY A 1 36 ? 4.524 11.448 -4.017 1.00 15.41 36 GLY A O 15
ATOM 22498 N N . THR A 1 37 ? 5.153 9.301 -3.791 1.00 12.11 37 THR A N 15
ATOM 22499 C CA . THR A 1 37 ? 4.620 8.884 -5.106 1.00 24.42 37 THR A CA 15
ATOM 22500 C C . THR A 1 37 ? 3.366 8.004 -4.968 1.00 21.31 37 THR A C 15
ATOM 22501 O O . THR A 1 37 ? 2.735 7.634 -5.961 1.00 1.51 37 THR A O 15
ATOM 22512 N N . VAL A 1 38 ? 2.995 7.687 -3.732 1.00 41.41 38 VAL A N 15
ATOM 22513 C CA . VAL A 1 38 ? 1.883 6.770 -3.470 1.00 34.44 38 VAL A CA 15
ATOM 22514 C C . VAL A 1 38 ? 0.510 7.423 -3.729 1.00 2.21 38 VAL A C 15
ATOM 22515 O O . VAL A 1 38 ? 0.005 8.192 -2.905 1.00 2.24 38 VAL A O 15
ATOM 22528 N N . GLN A 1 39 ? -0.076 7.124 -4.889 1.00 33.22 39 GLN A N 15
ATOM 22529 C CA . GLN A 1 39 ? -1.443 7.557 -5.208 1.00 3.33 39 GLN A CA 15
ATOM 22530 C C . GLN A 1 39 ? -2.475 6.551 -4.678 1.00 32.34 39 GLN A C 15
ATOM 22531 O O . GLN A 1 39 ? -2.402 5.353 -4.957 1.00 5.42 39 GLN A O 15
ATOM 22545 N N . ARG A 1 40 ? -3.433 7.060 -3.916 1.00 71.53 40 ARG A N 15
ATOM 22546 C CA . ARG A 1 40 ? -4.490 6.240 -3.314 1.00 61.24 40 ARG A CA 15
ATOM 22547 C C . ARG A 1 40 ? -5.545 5.842 -4.366 1.00 43.14 40 ARG A C 15
ATOM 22548 O O . ARG A 1 40 ? -5.668 6.503 -5.399 1.00 41.41 40 ARG A O 15
ATOM 22569 N N . ALA A 1 41 ? -6.305 4.770 -4.109 1.00 61.34 41 ALA A N 15
ATOM 22570 C CA . ALA A 1 41 ? -7.413 4.373 -5.000 1.00 24.23 41 ALA A CA 15
ATOM 22571 C C . ALA A 1 41 ? -8.338 5.564 -5.290 1.00 60.32 41 ALA A C 15
ATOM 22572 O O . ALA A 1 41 ? -8.754 5.790 -6.429 1.00 32.20 41 ALA A O 15
ATOM 22579 N N . ASP A 1 42 ? -8.661 6.310 -4.235 1.00 64.25 42 ASP A N 15
ATOM 22580 C CA . ASP A 1 42 ? -9.358 7.594 -4.355 1.00 31.52 42 ASP A CA 15
ATOM 22581 C C . ASP A 1 42 ? -8.631 8.537 -5.330 1.00 33.22 42 ASP A C 15
ATOM 22582 O O . ASP A 1 42 ? -9.235 9.097 -6.243 1.00 72.01 42 ASP A O 15
ATOM 22591 N N . GLY A 1 43 ? -7.323 8.688 -5.129 1.00 32.41 43 GLY A N 15
ATOM 22592 C CA . GLY A 1 43 ? -6.529 9.631 -5.911 1.00 51.43 43 GLY A CA 15
ATOM 22593 C C . GLY A 1 43 ? -5.552 10.424 -5.047 1.00 41.42 43 GLY A C 15
ATOM 22594 O O . GLY A 1 43 ? -4.454 10.763 -5.489 1.00 75.21 43 GLY A O 15
ATOM 22598 N N . SER A 1 44 ? -5.957 10.715 -3.808 1.00 73.22 44 SER A N 15
ATOM 22599 C CA . SER A 1 44 ? -5.115 11.462 -2.852 1.00 62.11 44 SER A CA 15
ATOM 22600 C C . SER A 1 44 ? -3.746 10.799 -2.613 1.00 3.33 44 SER A C 15
ATOM 22601 O O . SER A 1 44 ? -3.587 9.590 -2.774 1.00 11.01 44 SER A O 15
ATOM 22609 N N . ILE A 1 45 ? -2.765 11.599 -2.197 1.00 42.41 45 ILE A N 15
ATOM 22610 C CA . ILE A 1 45 ? -1.399 11.110 -1.965 1.00 73.12 45 ILE A CA 15
ATOM 22611 C C . ILE A 1 45 ? -1.203 10.648 -0.512 1.00 44.41 45 ILE A C 15
ATOM 22612 O O . ILE A 1 45 ? -1.727 11.259 0.425 1.00 72.34 45 ILE A O 15
ATOM 22628 N N . GLN A 1 46 ? -0.453 9.563 -0.331 1.00 12.02 46 GLN A N 15
ATOM 22629 C CA . GLN A 1 46 ? -0.131 9.049 1.006 1.00 41.53 46 GLN A CA 15
ATOM 22630 C C . GLN A 1 46 ? 1.274 9.484 1.465 1.00 44.24 46 GLN A C 15
ATOM 22631 O O . GLN A 1 46 ? 2.285 8.949 1.006 1.00 73.24 46 GLN A O 15
ATOM 22645 N N . ASN A 1 47 ? 1.330 10.468 2.362 1.00 53.23 47 ASN A N 15
ATOM 22646 C CA . ASN A 1 47 ? 2.598 10.905 2.970 1.00 3.42 47 ASN A CA 15
ATOM 22647 C C . ASN A 1 47 ? 2.785 10.278 4.361 1.00 33.32 47 ASN A C 15
ATOM 22648 O O . ASN A 1 47 ? 3.896 10.227 4.891 1.00 75.30 47 ASN A O 15
ATOM 22659 N N . GLN A 1 48 ? 1.684 9.809 4.945 1.00 71.53 48 GLN A N 15
ATOM 22660 C CA . GLN A 1 48 ? 1.713 9.141 6.249 1.00 33.34 48 GLN A CA 15
ATOM 22661 C C . GLN A 1 48 ? 1.995 7.639 6.093 1.00 34.32 48 GLN A C 15
ATOM 22662 O O . GLN A 1 48 ? 1.184 6.895 5.535 1.00 11.15 48 GLN A O 15
ATOM 22676 N N . SER A 1 49 ? 3.146 7.195 6.594 1.00 54.32 49 SER A N 15
ATOM 22677 C CA . SER A 1 49 ? 3.557 5.795 6.460 1.00 24.32 49 SER A CA 15
ATOM 22678 C C . SER A 1 49 ? 2.812 4.890 7.448 1.00 4.31 49 SER A C 15
ATOM 22679 O O . SER A 1 49 ? 2.658 5.223 8.626 1.00 71.33 49 SER A O 15
ATOM 22687 N N . LEU A 1 50 ? 2.342 3.748 6.950 1.00 55.32 50 LEU A N 15
ATOM 22688 C CA . LEU A 1 50 ? 1.636 2.769 7.782 1.00 31.24 50 LEU A CA 15
ATOM 22689 C C . LEU A 1 50 ? 2.597 1.697 8.320 1.00 72.25 50 LEU A C 15
ATOM 22690 O O . LEU A 1 50 ? 3.597 1.361 7.688 1.00 62.34 50 LEU A O 15
ATOM 22706 N N . HIS A 1 51 ? 2.282 1.164 9.497 1.00 23.22 51 HIS A N 15
ATOM 22707 C CA . HIS A 1 51 ? 3.139 0.164 10.145 1.00 54.13 51 HIS A CA 15
ATOM 22708 C C . HIS A 1 51 ? 2.713 -1.270 9.791 1.00 42.11 51 HIS A C 15
ATOM 22709 O O . HIS A 1 51 ? 3.447 -2.228 10.045 1.00 42.22 51 HIS A O 15
ATOM 22724 N N . GLU A 1 52 ? 1.528 -1.413 9.202 1.00 51.11 52 GLU A N 15
ATOM 22725 C CA . GLU A 1 52 ? 0.990 -2.732 8.852 1.00 75.50 52 GLU A CA 15
ATOM 22726 C C . GLU A 1 52 ? -0.006 -2.624 7.681 1.00 32.05 52 GLU A C 15
ATOM 22727 O O . GLU A 1 52 ? -0.768 -1.655 7.586 1.00 52.25 52 GLU A O 15
ATOM 22739 N N . ALA A 1 53 ? -0.000 -3.615 6.787 1.00 24.25 53 ALA A N 15
ATOM 22740 C CA . ALA A 1 53 ? -0.818 -3.557 5.568 1.00 3.21 53 ALA A CA 15
ATOM 22741 C C . ALA A 1 53 ? -1.236 -4.952 5.065 1.00 1.32 53 ALA A C 15
ATOM 22742 O O . ALA A 1 53 ? -0.840 -5.978 5.618 1.00 50.32 53 ALA A O 15
ATOM 22749 N N . LEU A 1 54 ? -2.039 -4.969 4.002 1.00 31.55 54 LEU A N 15
ATOM 22750 C CA . LEU A 1 54 ? -2.579 -6.208 3.425 1.00 52.14 54 LEU A CA 15
ATOM 22751 C C . LEU A 1 54 ? -2.237 -6.320 1.930 1.00 55.32 54 LEU A C 15
ATOM 22752 O O . LEU A 1 54 ? -2.210 -5.320 1.219 1.00 72.24 54 LEU A O 15
ATOM 22768 N N . ILE A 1 55 ? -1.999 -7.536 1.449 1.00 63.30 55 ILE A N 15
ATOM 22769 C CA . ILE A 1 55 ? -1.661 -7.747 0.036 1.00 4.34 55 ILE A CA 15
ATOM 22770 C C . ILE A 1 55 ? -2.664 -8.682 -0.666 1.00 45.24 55 ILE A C 15
ATOM 22771 O O . ILE A 1 55 ? -2.995 -9.761 -0.168 1.00 12.04 55 ILE A O 15
ATOM 22787 N N . THR A 1 56 ? -3.159 -8.242 -1.822 1.00 4.24 56 THR A N 15
ATOM 22788 C CA . THR A 1 56 ? -3.989 -9.096 -2.685 1.00 74.42 56 THR A CA 15
ATOM 22789 C C . THR A 1 56 ? -3.184 -10.301 -3.193 1.00 23.24 56 THR A C 15
ATOM 22790 O O . THR A 1 56 ? -1.984 -10.189 -3.434 1.00 13.55 56 THR A O 15
ATOM 22801 N N . ARG A 1 57 ? -3.837 -11.451 -3.349 1.00 4.44 57 ARG A N 15
ATOM 22802 C CA . ARG A 1 57 ? -3.151 -12.668 -3.816 1.00 51.12 57 ARG A CA 15
ATOM 22803 C C . ARG A 1 57 ? -2.590 -12.484 -5.231 1.00 64.42 57 ARG A C 15
ATOM 22804 O O . ARG A 1 57 ? -1.535 -13.022 -5.570 1.00 44.01 57 ARG A O 15
ATOM 22825 N N . ASP A 1 58 ? -3.302 -11.718 -6.055 1.00 15.10 58 ASP A N 15
ATOM 22826 C CA . ASP A 1 58 ? -2.816 -11.363 -7.390 1.00 2.14 58 ASP A CA 15
ATOM 22827 C C . ASP A 1 58 ? -1.648 -10.363 -7.308 1.00 2.42 58 ASP A C 15
ATOM 22828 O O . ASP A 1 58 ? -0.994 -10.070 -8.311 1.00 75.01 58 ASP A O 15
ATOM 22837 N N . ARG A 1 59 ? -1.405 -9.849 -6.098 1.00 23.42 59 ARG A N 15
ATOM 22838 C CA . ARG A 1 59 ? -0.298 -8.928 -5.818 1.00 21.33 59 ARG A CA 15
ATOM 22839 C C . ARG A 1 59 ? -0.299 -7.725 -6.769 1.00 32.53 59 ARG A C 15
ATOM 22840 O O . ARG A 1 59 ? 0.739 -7.314 -7.298 1.00 35.20 59 ARG A O 15
ATOM 22861 N N . LYS A 1 60 ? -1.488 -7.159 -6.961 1.00 30.21 60 LYS A N 15
ATOM 22862 C CA . LYS A 1 60 ? -1.672 -5.972 -7.804 1.00 64.14 60 LYS A CA 15
ATOM 22863 C C . LYS A 1 60 ? -2.038 -4.736 -6.959 1.00 32.35 60 LYS A C 15
ATOM 22864 O O . LYS A 1 60 ? -1.688 -3.608 -7.308 1.00 60.32 60 LYS A O 15
ATOM 22883 N N . GLN A 1 61 ? -2.755 -4.953 -5.851 1.00 75.10 61 GLN A N 15
ATOM 22884 C CA . GLN A 1 61 ? -3.151 -3.852 -4.957 1.00 65.12 61 GLN A CA 15
ATOM 22885 C C . GLN A 1 61 ? -2.898 -4.188 -3.477 1.00 75.42 61 GLN A C 15
ATOM 22886 O O . GLN A 1 61 ? -2.818 -5.358 -3.088 1.00 51.21 61 GLN A O 15
ATOM 22900 N N . VAL A 1 62 ? -2.778 -3.136 -2.663 1.00 53.04 62 VAL A N 15
ATOM 22901 C CA . VAL A 1 62 ? -2.473 -3.251 -1.228 1.00 2.40 62 VAL A CA 15
ATOM 22902 C C . VAL A 1 62 ? -3.511 -2.489 -0.385 1.00 42.23 62 VAL A C 15
ATOM 22903 O O . VAL A 1 62 ? -4.015 -1.453 -0.808 1.00 12.21 62 VAL A O 15
ATOM 22916 N N . PHE A 1 63 ? -3.826 -3.004 0.801 1.00 2.42 63 PHE A N 15
ATOM 22917 C CA . PHE A 1 63 ? -4.759 -2.334 1.725 1.00 12.21 63 PHE A CA 15
ATOM 22918 C C . PHE A 1 63 ? -4.052 -1.964 3.042 1.00 11.53 63 PHE A C 15
ATOM 22919 O O . PHE A 1 63 ? -2.960 -2.456 3.328 1.00 72.00 63 PHE A O 15
ATOM 22936 N N . ARG A 1 64 ? -4.676 -1.102 3.838 1.00 2.03 64 ARG A N 15
ATOM 22937 C CA . ARG A 1 64 ? -4.098 -0.644 5.113 1.00 74.42 64 ARG A CA 15
ATOM 22938 C C . ARG A 1 64 ? -4.747 -1.330 6.334 1.00 13.41 64 ARG A C 15
ATOM 22939 O O . ARG A 1 64 ? -5.872 -1.814 6.272 1.00 62.03 64 ARG A O 15
ATOM 22960 N N . ILE A 1 65 ? -4.008 -1.396 7.445 1.00 61.13 65 ILE A N 15
ATOM 22961 C CA . ILE A 1 65 ? -4.565 -1.863 8.723 1.00 23.42 65 ILE A CA 15
ATOM 22962 C C . ILE A 1 65 ? -4.442 -0.780 9.803 1.00 54.21 65 ILE A C 15
ATOM 22963 O O . ILE A 1 65 ? -3.387 -0.156 9.955 1.00 50.45 65 ILE A O 15
ATOM 22979 N N . GLU A 1 66 ? -5.531 -0.554 10.540 1.00 13.52 66 GLU A N 15
ATOM 22980 C CA . GLU A 1 66 ? -5.536 0.397 11.662 1.00 64.24 66 GLU A CA 15
ATOM 22981 C C . GLU A 1 66 ? -6.600 0.009 12.701 1.00 15.21 66 GLU A C 15
ATOM 22982 O O . GLU A 1 66 ? -7.583 -0.658 12.371 1.00 23.45 66 GLU A O 15
ATOM 22994 N N . ASP A 1 67 ? -6.397 0.421 13.961 1.00 61.32 67 ASP A N 15
ATOM 22995 C CA . ASP A 1 67 ? -7.298 0.045 15.064 1.00 71.32 67 ASP A CA 15
ATOM 22996 C C . ASP A 1 67 ? -7.386 -1.493 15.198 1.00 73.22 67 ASP A C 15
ATOM 22997 O O . ASP A 1 67 ? -8.387 -2.039 15.656 1.00 72.52 67 ASP A O 15
ATOM 23006 N N . SER A 1 68 ? -6.306 -2.182 14.795 1.00 2.10 68 SER A N 15
ATOM 23007 C CA . SER A 1 68 ? -6.248 -3.660 14.808 1.00 63.40 68 SER A CA 15
ATOM 23008 C C . SER A 1 68 ? -7.202 -4.282 13.772 1.00 12.42 68 SER A C 15
ATOM 23009 O O . SER A 1 68 ? -7.352 -5.500 13.706 1.00 2.31 68 SER A O 15
ATOM 23017 N N . ILE A 1 69 ? -7.825 -3.439 12.952 1.00 0.44 69 ILE A N 15
ATOM 23018 C CA . ILE A 1 69 ? -8.805 -3.896 11.962 1.00 70.12 69 ILE A CA 15
ATOM 23019 C C . ILE A 1 69 ? -8.248 -3.821 10.529 1.00 14.24 69 ILE A C 15
ATOM 23020 O O . ILE A 1 69 ? -7.756 -2.773 10.100 1.00 14.24 69 ILE A O 15
ATOM 23036 N N . PRO A 1 70 ? -8.305 -4.937 9.772 1.00 42.55 70 PRO A N 15
ATOM 23037 C CA . PRO A 1 70 ? -7.940 -4.945 8.345 1.00 55.34 70 PRO A CA 15
ATOM 23038 C C . PRO A 1 70 ? -8.881 -4.064 7.504 1.00 21.14 70 PRO A C 15
ATOM 23039 O O . PRO A 1 70 ? -10.053 -4.402 7.311 1.00 4.31 70 PRO A O 15
ATOM 23050 N N . VAL A 1 71 ? -8.375 -2.933 7.019 1.00 71.24 71 VAL A N 15
ATOM 23051 C CA . VAL A 1 71 ? -9.197 -1.989 6.258 1.00 3.44 71 VAL A CA 15
ATOM 23052 C C . VAL A 1 71 ? -9.344 -2.430 4.793 1.00 14.51 71 VAL A C 15
ATOM 23053 O O . VAL A 1 71 ? -8.414 -2.325 3.999 1.00 12.21 71 VAL A O 15
ATOM 23066 N N . LEU A 1 72 ? -10.518 -2.963 4.459 1.00 53.31 72 LEU A N 15
ATOM 23067 C CA . LEU A 1 72 ? -10.822 -3.380 3.089 1.00 41.31 72 LEU A CA 15
ATOM 23068 C C . LEU A 1 72 ? -11.751 -2.363 2.409 1.00 64.33 72 LEU A C 15
ATOM 23069 O O . LEU A 1 72 ? -12.905 -2.667 2.093 1.00 61.30 72 LEU A O 15
ATOM 23085 N N . LEU A 1 73 ? -11.250 -1.146 2.197 1.00 22.34 73 LEU A N 15
ATOM 23086 C CA . LEU A 1 73 ? -12.068 -0.058 1.641 1.00 32.13 73 LEU A CA 15
ATOM 23087 C C . LEU A 1 73 ? -11.548 0.401 0.265 1.00 1.32 73 LEU A C 15
ATOM 23088 O O . LEU A 1 73 ? -10.403 0.830 0.132 1.00 44.33 73 LEU A O 15
ATOM 23104 N N . PRO A 1 74 ? -12.409 0.377 -0.774 1.00 22.44 74 PRO A N 15
ATOM 23105 C CA . PRO A 1 74 ? -12.012 0.755 -2.149 1.00 33.42 74 PRO A CA 15
ATOM 23106 C C . PRO A 1 74 ? -11.536 2.215 -2.267 1.00 73.04 74 PRO A C 15
ATOM 23107 O O . PRO A 1 74 ? -11.113 2.657 -3.337 1.00 62.53 74 PRO A O 15
ATOM 23118 N N . GLU A 1 75 ? -11.622 2.960 -1.167 1.00 64.41 75 GLU A N 15
ATOM 23119 C CA . GLU A 1 75 ? -11.130 4.343 -1.121 1.00 42.42 75 GLU A CA 15
ATOM 23120 C C . GLU A 1 75 ? -9.612 4.411 -0.845 1.00 71.13 75 GLU A C 15
ATOM 23121 O O . GLU A 1 75 ? -8.899 5.208 -1.464 1.00 64.41 75 GLU A O 15
ATOM 23133 N N . GLU A 1 76 ? -9.119 3.569 0.069 1.00 2.30 76 GLU A N 15
ATOM 23134 C CA . GLU A 1 76 ? -7.738 3.692 0.570 1.00 3.34 76 GLU A CA 15
ATOM 23135 C C . GLU A 1 76 ? -6.754 2.698 -0.073 1.00 64.44 76 GLU A C 15
ATOM 23136 O O . GLU A 1 76 ? -5.538 2.883 0.026 1.00 14.14 76 GLU A O 15
ATOM 23148 N N . ALA A 1 77 ? -7.275 1.667 -0.731 1.00 65.42 77 ALA A N 15
ATOM 23149 C CA . ALA A 1 77 ? -6.437 0.672 -1.419 1.00 51.55 77 ALA A CA 15
ATOM 23150 C C . ALA A 1 77 ? -5.383 1.320 -2.344 1.00 32.22 77 ALA A C 15
ATOM 23151 O O . ALA A 1 77 ? -5.698 2.192 -3.155 1.00 4.53 77 ALA A O 15
ATOM 23158 N N . ILE A 1 78 ? -4.132 0.885 -2.214 1.00 41.14 78 ILE A N 15
ATOM 23159 C CA . ILE A 1 78 ? -3.023 1.395 -3.036 1.00 45.41 78 ILE A CA 15
ATOM 23160 C C . ILE A 1 78 ? -2.705 0.443 -4.208 1.00 41.11 78 ILE A C 15
ATOM 23161 O O . ILE A 1 78 ? -2.857 -0.771 -4.092 1.00 52.31 78 ILE A O 15
ATOM 23177 N N . ALA A 1 79 ? -2.260 0.999 -5.334 1.00 4.34 79 ALA A N 15
ATOM 23178 C CA . ALA A 1 79 ? -1.883 0.187 -6.501 1.00 11.02 79 ALA A CA 15
ATOM 23179 C C . ALA A 1 79 ? -0.361 -0.053 -6.556 1.00 74.04 79 ALA A C 15
ATOM 23180 O O . ALA A 1 79 ? 0.422 0.897 -6.598 1.00 54.34 79 ALA A O 15
ATOM 23187 N N . THR A 1 80 ? 0.048 -1.327 -6.586 1.00 51.55 80 THR A N 15
ATOM 23188 C CA . THR A 1 80 ? 1.478 -1.693 -6.586 1.00 32.31 80 THR A CA 15
ATOM 23189 C C . THR A 1 80 ? 2.220 -1.124 -7.803 1.00 44.21 80 THR A C 15
ATOM 23190 O O . THR A 1 80 ? 3.361 -0.681 -7.694 1.00 53.10 80 THR A O 15
ATOM 23201 N N . ILE A 1 81 ? 1.554 -1.126 -8.955 1.00 32.35 81 ILE A N 15
ATOM 23202 C CA . ILE A 1 81 ? 2.147 -0.630 -10.207 1.00 2.40 81 ILE A CA 15
ATOM 23203 C C . ILE A 1 81 ? 2.537 0.864 -10.108 1.00 10.55 81 ILE A C 15
ATOM 23204 O O . ILE A 1 81 ? 3.342 1.361 -10.900 1.00 75.13 81 ILE A O 15
ATOM 23220 N N . GLN A 1 82 ? 1.962 1.573 -9.133 1.00 51.25 82 GLN A N 15
ATOM 23221 C CA . GLN A 1 82 ? 2.258 2.999 -8.926 1.00 44.13 82 GLN A CA 15
ATOM 23222 C C . GLN A 1 82 ? 3.414 3.196 -7.921 1.00 52.24 82 GLN A C 15
ATOM 23223 O O . GLN A 1 82 ? 3.986 4.285 -7.813 1.00 75.42 82 GLN A O 15
ATOM 23237 N N . ILE A 1 83 ? 3.763 2.132 -7.201 1.00 60.31 83 ILE A N 15
ATOM 23238 C CA . ILE A 1 83 ? 4.817 2.185 -6.184 1.00 72.34 83 ILE A CA 15
ATOM 23239 C C . ILE A 1 83 ? 6.217 2.144 -6.825 1.00 11.54 83 ILE A C 15
ATOM 23240 O O . ILE A 1 83 ? 6.706 1.086 -7.214 1.00 64.01 83 ILE A O 15
ATOM 23256 N N . ALA A 1 84 ? 6.861 3.308 -6.915 1.00 14.52 84 ALA A N 15
ATOM 23257 C CA . ALA A 1 84 ? 8.165 3.446 -7.591 1.00 64.23 84 ALA A CA 15
ATOM 23258 C C . ALA A 1 84 ? 9.278 2.574 -6.973 1.00 62.10 84 ALA A C 15
ATOM 23259 O O . ALA A 1 84 ? 10.316 2.355 -7.602 1.00 54.41 84 ALA A O 15
ATOM 23266 N N . ASN A 1 85 ? 9.075 2.089 -5.746 1.00 3.05 85 ASN A N 15
ATOM 23267 C CA . ASN A 1 85 ? 10.073 1.233 -5.079 1.00 4.10 85 ASN A CA 15
ATOM 23268 C C . ASN A 1 85 ? 9.671 -0.255 -5.080 1.00 71.31 85 ASN A C 15
ATOM 23269 O O . ASN A 1 85 ? 10.427 -1.105 -4.608 1.00 72.12 85 ASN A O 15
ATOM 23280 N N . PHE A 1 86 ? 8.488 -0.568 -5.601 1.00 1.32 86 PHE A N 15
ATOM 23281 C CA . PHE A 1 86 ? 8.023 -1.956 -5.692 1.00 24.15 86 PHE A CA 15
ATOM 23282 C C . PHE A 1 86 ? 8.818 -2.735 -6.759 1.00 31.05 86 PHE A C 15
ATOM 23283 O O . PHE A 1 86 ? 9.110 -2.196 -7.828 1.00 1.44 86 PHE A O 15
ATOM 23300 N N . PRO A 1 87 ? 9.191 -4.002 -6.485 1.00 51.32 87 PRO A N 15
ATOM 23301 C CA . PRO A 1 87 ? 9.859 -4.861 -7.481 1.00 32.03 87 PRO A CA 15
ATOM 23302 C C . PRO A 1 87 ? 9.087 -4.904 -8.813 1.00 70.11 87 PRO A C 15
ATOM 23303 O O . PRO A 1 87 ? 7.929 -5.325 -8.856 1.00 74.51 87 PRO A O 15
ATOM 23314 N N . ASP A 1 88 ? 9.735 -4.460 -9.893 1.00 51.13 88 ASP A N 15
ATOM 23315 C CA . ASP A 1 88 ? 9.075 -4.312 -11.195 1.00 11.42 88 ASP A CA 15
ATOM 23316 C C . ASP A 1 88 ? 8.401 -5.617 -11.659 1.00 11.11 88 ASP A C 15
ATOM 23317 O O . ASP A 1 88 ? 9.009 -6.689 -11.648 1.00 74.34 88 ASP A O 15
ATOM 23326 N N . LYS A 1 89 ? 7.137 -5.512 -12.064 1.00 3.23 89 LYS A N 15
ATOM 23327 C CA . LYS A 1 89 ? 6.373 -6.667 -12.539 1.00 45.24 89 LYS A CA 15
ATOM 23328 C C . LYS A 1 89 ? 6.315 -6.701 -14.076 1.00 1.51 89 LYS A C 15
ATOM 23329 O O . LYS A 1 89 ? 6.904 -5.851 -14.753 1.00 42.50 89 LYS A O 15
ATOM 23348 N N . LEU A 1 90 ? 5.599 -7.682 -14.624 1.00 70.11 90 LEU A N 15
ATOM 23349 C CA . LEU A 1 90 ? 5.448 -7.817 -16.081 1.00 65.52 90 LEU A CA 15
ATOM 23350 C C . LEU A 1 90 ? 4.063 -7.315 -16.537 1.00 20.51 90 LEU A C 15
ATOM 23351 O O . LEU A 1 90 ? 3.630 -7.569 -17.660 1.00 34.42 90 LEU A O 15
ATOM 23367 N N . GLU A 1 91 ? 3.381 -6.581 -15.663 1.00 52.53 91 GLU A N 15
ATOM 23368 C CA . GLU A 1 91 ? 2.047 -6.057 -15.973 1.00 54.54 91 GLU A CA 15
ATOM 23369 C C . GLU A 1 91 ? 2.097 -4.572 -16.367 1.00 74.43 91 GLU A C 15
ATOM 23370 O O . GLU A 1 91 ? 2.540 -3.719 -15.595 1.00 71.13 91 GLU A O 15
ATOM 23382 N N . HIS A 1 92 ? 1.669 -4.271 -17.589 1.00 20.11 92 HIS A N 15
ATOM 23383 C CA . HIS A 1 92 ? 1.474 -2.884 -18.016 1.00 61.22 92 HIS A CA 15
ATOM 23384 C C . HIS A 1 92 ? 0.009 -2.490 -17.774 1.00 1.32 92 HIS A C 15
ATOM 23385 O O . HIS A 1 92 ? -0.882 -2.884 -18.527 1.00 42.25 92 HIS A O 15
ATOM 23400 N N . HIS A 1 93 ? -0.236 -1.719 -16.715 1.00 32.14 93 HIS A N 15
ATOM 23401 C CA . HIS A 1 93 ? -1.599 -1.466 -16.229 1.00 13.45 93 HIS A CA 15
ATOM 23402 C C . HIS A 1 93 ? -2.505 -0.817 -17.298 1.00 50.21 93 HIS A C 15
ATOM 23403 O O . HIS A 1 93 ? -3.704 -1.088 -17.338 1.00 3.53 93 HIS A O 15
ATOM 23418 N N . HIS A 1 94 ? -1.928 0.049 -18.141 1.00 74.25 94 HIS A N 15
ATOM 23419 C CA . HIS A 1 94 ? -2.652 0.654 -19.280 1.00 10.25 94 HIS A CA 15
ATOM 23420 C C . HIS A 1 94 ? -3.838 1.536 -18.823 1.00 4.55 94 HIS A C 15
ATOM 23421 O O . HIS A 1 94 ? -3.769 2.766 -18.891 1.00 64.22 94 HIS A O 15
ATOM 23436 N N . HIS A 1 95 ? -4.922 0.904 -18.371 1.00 4.20 95 HIS A N 15
ATOM 23437 C CA . HIS A 1 95 ? -6.085 1.632 -17.846 1.00 32.10 95 HIS A CA 15
ATOM 23438 C C . HIS A 1 95 ? -5.747 2.282 -16.494 1.00 4.34 95 HIS A C 15
ATOM 23439 O O . HIS A 1 95 ? -5.413 1.592 -15.534 1.00 0.24 95 HIS A O 15
ATOM 23454 N N . HIS A 1 96 ? -5.843 3.605 -16.419 1.00 30.45 96 HIS A N 15
ATOM 23455 C CA . HIS A 1 96 ? -5.434 4.338 -15.211 1.00 74.14 96 HIS A CA 15
ATOM 23456 C C . HIS A 1 96 ? -6.623 4.985 -14.494 1.00 3.51 96 HIS A C 15
ATOM 23457 O O . HIS A 1 96 ? -7.700 5.153 -15.066 1.00 42.24 96 HIS A O 15
ATOM 23472 N N . HIS A 1 97 ? -6.404 5.356 -13.235 1.00 31.32 97 HIS A N 15
ATOM 23473 C CA . HIS A 1 97 ? -7.354 6.190 -12.493 1.00 74.40 97 HIS A CA 15
ATOM 23474 C C . HIS A 1 97 ? -6.970 7.680 -12.628 1.00 34.01 97 HIS A C 15
ATOM 23475 O O . HIS A 1 97 ? -6.204 8.189 -11.780 1.00 37.55 97 HIS A O 15
ATOM 23491 N N . MET A 1 1 ? 4.113 -12.659 -34.734 1.00 14.01 1 MET A N 16
ATOM 23492 C CA . MET A 1 1 ? 2.976 -12.110 -33.950 1.00 24.15 1 MET A CA 16
ATOM 23493 C C . MET A 1 1 ? 3.002 -12.621 -32.504 1.00 53.54 1 MET A C 16
ATOM 23494 O O . MET A 1 1 ? 3.003 -13.830 -32.263 1.00 25.21 1 MET A O 16
ATOM 23510 N N . ASP A 1 2 ? 3.018 -11.700 -31.544 1.00 41.21 2 ASP A N 16
ATOM 23511 C CA . ASP A 1 2 ? 3.138 -12.061 -30.128 1.00 60.04 2 ASP A CA 16
ATOM 23512 C C . ASP A 1 2 ? 1.851 -12.702 -29.571 1.00 35.44 2 ASP A C 16
ATOM 23513 O O . ASP A 1 2 ? 1.013 -12.023 -28.973 1.00 13.13 2 ASP A O 16
ATOM 23522 N N . ARG A 1 3 ? 1.701 -14.012 -29.759 1.00 10.53 3 ARG A N 16
ATOM 23523 C CA . ARG A 1 3 ? 0.567 -14.744 -29.180 1.00 15.01 3 ARG A CA 16
ATOM 23524 C C . ARG A 1 3 ? 0.751 -14.886 -27.664 1.00 72.22 3 ARG A C 16
ATOM 23525 O O . ARG A 1 3 ? -0.196 -15.169 -26.925 1.00 72.01 3 ARG A O 16
ATOM 23546 N N . LYS A 1 4 ? 1.984 -14.668 -27.214 1.00 23.23 4 LYS A N 16
ATOM 23547 C CA . LYS A 1 4 ? 2.319 -14.666 -25.787 1.00 4.23 4 LYS A CA 16
ATOM 23548 C C . LYS A 1 4 ? 1.547 -13.574 -25.013 1.00 31.11 4 LYS A C 16
ATOM 23549 O O . LYS A 1 4 ? 1.313 -13.701 -23.812 1.00 24.11 4 LYS A O 16
ATOM 23568 N N . LEU A 1 5 ? 1.160 -12.499 -25.703 1.00 45.41 5 LEU A N 16
ATOM 23569 C CA . LEU A 1 5 ? 0.365 -11.427 -25.082 1.00 45.25 5 LEU A CA 16
ATOM 23570 C C . LEU A 1 5 ? -1.127 -11.798 -24.999 1.00 23.24 5 LEU A C 16
ATOM 23571 O O . LEU A 1 5 ? -1.862 -11.263 -24.170 1.00 21.32 5 LEU A O 16
ATOM 23587 N N . LEU A 1 6 ? -1.562 -12.747 -25.833 1.00 1.40 6 LEU A N 16
ATOM 23588 C CA . LEU A 1 6 ? -2.981 -13.149 -25.893 1.00 15.01 6 LEU A CA 16
ATOM 23589 C C . LEU A 1 6 ? -3.396 -14.041 -24.698 1.00 74.12 6 LEU A C 16
ATOM 23590 O O . LEU A 1 6 ? -4.442 -14.688 -24.727 1.00 24.24 6 LEU A O 16
ATOM 23606 N N . HIS A 1 7 ? -2.589 -14.034 -23.637 1.00 53.05 7 HIS A N 16
ATOM 23607 C CA . HIS A 1 7 ? -2.887 -14.791 -22.409 1.00 4.13 7 HIS A CA 16
ATOM 23608 C C . HIS A 1 7 ? -4.017 -14.134 -21.590 1.00 21.11 7 HIS A C 16
ATOM 23609 O O . HIS A 1 7 ? -4.324 -14.585 -20.487 1.00 71.14 7 HIS A O 16
ATOM 23624 N N . LEU A 1 8 ? -4.599 -13.061 -22.139 1.00 73.53 8 LEU A N 16
ATOM 23625 C CA . LEU A 1 8 ? -5.602 -12.221 -21.453 1.00 12.23 8 LEU A CA 16
ATOM 23626 C C . LEU A 1 8 ? -6.502 -12.996 -20.472 1.00 60.51 8 LEU A C 16
ATOM 23627 O O . LEU A 1 8 ? -7.287 -13.865 -20.869 1.00 2.42 8 LEU A O 16
ATOM 23643 N N . LEU A 1 9 ? -6.371 -12.666 -19.190 1.00 12.32 9 LEU A N 16
ATOM 23644 C CA . LEU A 1 9 ? -7.181 -13.270 -18.130 1.00 4.24 9 LEU A CA 16
ATOM 23645 C C . LEU A 1 9 ? -7.522 -12.203 -17.077 1.00 51.23 9 LEU A C 16
ATOM 23646 O O . LEU A 1 9 ? -6.663 -11.788 -16.295 1.00 21.40 9 LEU A O 16
ATOM 23662 N N . CYS A 1 10 ? -8.773 -11.750 -17.075 1.00 73.11 10 CYS A N 16
ATOM 23663 C CA . CYS A 1 10 ? -9.214 -10.695 -16.155 1.00 20.04 10 CYS A CA 16
ATOM 23664 C C . CYS A 1 10 ? -9.507 -11.240 -14.749 1.00 31.34 10 CYS A C 16
ATOM 23665 O O . CYS A 1 10 ? -9.963 -12.371 -14.589 1.00 71.22 10 CYS A O 16
ATOM 23673 N N . SER A 1 11 ? -9.234 -10.419 -13.736 1.00 33.25 11 SER A N 16
ATOM 23674 C CA . SER A 1 11 ? -9.511 -10.781 -12.338 1.00 2.44 11 SER A CA 16
ATOM 23675 C C . SER A 1 11 ? -11.026 -10.845 -12.075 1.00 22.14 11 SER A C 16
ATOM 23676 O O . SER A 1 11 ? -11.796 -10.061 -12.637 1.00 31.42 11 SER A O 16
ATOM 23684 N N . PRO A 1 12 ? -11.478 -11.789 -11.228 1.00 52.31 12 PRO A N 16
ATOM 23685 C CA . PRO A 1 12 ? -12.895 -11.885 -10.842 1.00 52.21 12 PRO A CA 16
ATOM 23686 C C . PRO A 1 12 ? -13.348 -10.674 -10.007 1.00 62.15 12 PRO A C 16
ATOM 23687 O O . PRO A 1 12 ? -12.862 -10.456 -8.897 1.00 71.21 12 PRO A O 16
ATOM 23698 N N . ASP A 1 13 ? -14.291 -9.904 -10.547 1.00 53.34 13 ASP A N 16
ATOM 23699 C CA . ASP A 1 13 ? -14.732 -8.642 -9.937 1.00 50.04 13 ASP A CA 16
ATOM 23700 C C . ASP A 1 13 ? -15.252 -8.814 -8.495 1.00 55.53 13 ASP A C 16
ATOM 23701 O O . ASP A 1 13 ? -15.247 -7.864 -7.712 1.00 55.34 13 ASP A O 16
ATOM 23710 N N . THR A 1 14 ? -15.707 -10.020 -8.154 1.00 2.52 14 THR A N 16
ATOM 23711 C CA . THR A 1 14 ? -16.240 -10.291 -6.806 1.00 44.53 14 THR A CA 16
ATOM 23712 C C . THR A 1 14 ? -15.377 -11.299 -6.024 1.00 52.33 14 THR A C 16
ATOM 23713 O O . THR A 1 14 ? -15.785 -11.788 -4.967 1.00 3.33 14 THR A O 16
ATOM 23724 N N . ARG A 1 15 ? -14.180 -11.600 -6.527 1.00 51.22 15 ARG A N 16
ATOM 23725 C CA . ARG A 1 15 ? -13.266 -12.528 -5.842 1.00 60.02 15 ARG A CA 16
ATOM 23726 C C . ARG A 1 15 ? -11.848 -11.938 -5.733 1.00 62.22 15 ARG A C 16
ATOM 23727 O O . ARG A 1 15 ? -11.023 -12.094 -6.633 1.00 34.25 15 ARG A O 16
ATOM 23748 N N . GLN A 1 16 ? -11.588 -11.252 -4.626 1.00 41.42 16 GLN A N 16
ATOM 23749 C CA . GLN A 1 16 ? -10.271 -10.662 -4.354 1.00 70.54 16 GLN A CA 16
ATOM 23750 C C . GLN A 1 16 ? -9.557 -11.408 -3.214 1.00 63.42 16 GLN A C 16
ATOM 23751 O O . GLN A 1 16 ? -9.873 -11.200 -2.040 1.00 34.33 16 GLN A O 16
ATOM 23765 N N . PRO A 1 17 ? -8.600 -12.305 -3.538 1.00 33.51 17 PRO A N 16
ATOM 23766 C CA . PRO A 1 17 ? -7.818 -13.029 -2.520 1.00 5.44 17 PRO A CA 16
ATOM 23767 C C . PRO A 1 17 ? -6.990 -12.074 -1.643 1.00 1.33 17 PRO A C 16
ATOM 23768 O O . PRO A 1 17 ? -5.933 -11.590 -2.056 1.00 10.00 17 PRO A O 16
ATOM 23779 N N . LEU A 1 18 ? -7.488 -11.796 -0.441 1.00 23.44 18 LEU A N 16
ATOM 23780 C CA . LEU A 1 18 ? -6.863 -10.817 0.462 1.00 75.13 18 LEU A CA 16
ATOM 23781 C C . LEU A 1 18 ? -6.111 -11.519 1.612 1.00 20.24 18 LEU A C 16
ATOM 23782 O O . LEU A 1 18 ? -6.615 -12.474 2.210 1.00 54.02 18 LEU A O 16
ATOM 23798 N N . SER A 1 19 ? -4.893 -11.048 1.896 1.00 13.14 19 SER A N 16
ATOM 23799 C CA . SER A 1 19 ? -4.072 -11.572 3.005 1.00 42.23 19 SER A CA 16
ATOM 23800 C C . SER A 1 19 ? -3.135 -10.483 3.557 1.00 14.25 19 SER A C 16
ATOM 23801 O O . SER A 1 19 ? -3.102 -9.372 3.040 1.00 72.41 19 SER A O 16
ATOM 23809 N N . LEU A 1 20 ? -2.382 -10.801 4.612 1.00 44.23 20 LEU A N 16
ATOM 23810 C CA . LEU A 1 20 ? -1.452 -9.834 5.225 1.00 4.15 20 LEU A CA 16
ATOM 23811 C C . LEU A 1 20 ? -0.248 -9.556 4.290 1.00 3.22 20 LEU A C 16
ATOM 23812 O O . LEU A 1 20 ? 0.318 -10.480 3.704 1.00 11.54 20 LEU A O 16
ATOM 23828 N N . LEU A 1 21 ? 0.132 -8.282 4.154 1.00 72.53 21 LEU A N 16
ATOM 23829 C CA . LEU A 1 21 ? 1.242 -7.878 3.272 1.00 14.43 21 LEU A CA 16
ATOM 23830 C C . LEU A 1 21 ? 2.614 -8.292 3.840 1.00 0.52 21 LEU A C 16
ATOM 23831 O O . LEU A 1 21 ? 2.928 -8.020 5.002 1.00 64.23 21 LEU A O 16
ATOM 23847 N N . GLU A 1 22 ? 3.428 -8.946 3.002 1.00 23.35 22 GLU A N 16
ATOM 23848 C CA . GLU A 1 22 ? 4.763 -9.410 3.407 1.00 24.34 22 GLU A CA 16
ATOM 23849 C C . GLU A 1 22 ? 5.710 -8.239 3.719 1.00 32.14 22 GLU A C 16
ATOM 23850 O O . GLU A 1 22 ? 5.481 -7.110 3.294 1.00 52.32 22 GLU A O 16
ATOM 23862 N N . SER A 1 23 ? 6.787 -8.530 4.448 1.00 55.22 23 SER A N 16
ATOM 23863 C CA . SER A 1 23 ? 7.722 -7.495 4.916 1.00 3.50 23 SER A CA 16
ATOM 23864 C C . SER A 1 23 ? 8.411 -6.759 3.760 1.00 54.11 23 SER A C 16
ATOM 23865 O O . SER A 1 23 ? 8.497 -5.530 3.763 1.00 53.33 23 SER A O 16
ATOM 23873 N N . LYS A 1 24 ? 8.892 -7.507 2.766 1.00 44.41 24 LYS A N 16
ATOM 23874 C CA . LYS A 1 24 ? 9.652 -6.913 1.662 1.00 25.04 24 LYS A CA 16
ATOM 23875 C C . LYS A 1 24 ? 8.761 -6.058 0.746 1.00 13.04 24 LYS A C 16
ATOM 23876 O O . LYS A 1 24 ? 9.203 -5.046 0.199 1.00 71.14 24 LYS A O 16
ATOM 23895 N N . GLY A 1 25 ? 7.511 -6.465 0.576 1.00 52.41 25 GLY A N 16
ATOM 23896 C CA . GLY A 1 25 ? 6.543 -5.625 -0.113 1.00 24.32 25 GLY A CA 16
ATOM 23897 C C . GLY A 1 25 ? 6.169 -4.398 0.716 1.00 74.53 25 GLY A C 16
ATOM 23898 O O . GLY A 1 25 ? 6.197 -3.268 0.231 1.00 12.14 25 GLY A O 16
ATOM 23902 N N . LEU A 1 26 ? 5.860 -4.637 1.989 1.00 51.33 26 LEU A N 16
ATOM 23903 C CA . LEU A 1 26 ? 5.458 -3.582 2.927 1.00 3.41 26 LEU A CA 16
ATOM 23904 C C . LEU A 1 26 ? 6.496 -2.450 3.004 1.00 31.33 26 LEU A C 16
ATOM 23905 O O . LEU A 1 26 ? 6.142 -1.266 2.979 1.00 74.04 26 LEU A O 16
ATOM 23921 N N . GLU A 1 27 ? 7.774 -2.809 3.094 1.00 10.24 27 GLU A N 16
ATOM 23922 C CA . GLU A 1 27 ? 8.842 -1.808 3.149 1.00 22.41 27 GLU A CA 16
ATOM 23923 C C . GLU A 1 27 ? 8.884 -0.969 1.858 1.00 44.41 27 GLU A C 16
ATOM 23924 O O . GLU A 1 27 ? 9.221 0.214 1.892 1.00 52.11 27 GLU A O 16
ATOM 23936 N N . ALA A 1 28 ? 8.508 -1.572 0.727 1.00 33.45 28 ALA A N 16
ATOM 23937 C CA . ALA A 1 28 ? 8.474 -0.853 -0.552 1.00 52.54 28 ALA A CA 16
ATOM 23938 C C . ALA A 1 28 ? 7.428 0.271 -0.523 1.00 55.01 28 ALA A C 16
ATOM 23939 O O . ALA A 1 28 ? 7.645 1.357 -1.073 1.00 32.31 28 ALA A O 16
ATOM 23946 N N . LEU A 1 29 ? 6.294 0.004 0.130 1.00 1.13 29 LEU A N 16
ATOM 23947 C CA . LEU A 1 29 ? 5.265 1.030 0.348 1.00 1.32 29 LEU A CA 16
ATOM 23948 C C . LEU A 1 29 ? 5.818 2.181 1.203 1.00 42.13 29 LEU A C 16
ATOM 23949 O O . LEU A 1 29 ? 5.707 3.350 0.832 1.00 34.45 29 LEU A O 16
ATOM 23965 N N . ASN A 1 30 ? 6.429 1.837 2.338 1.00 24.24 30 ASN A N 16
ATOM 23966 C CA . ASN A 1 30 ? 7.040 2.833 3.233 1.00 73.15 30 ASN A CA 16
ATOM 23967 C C . ASN A 1 30 ? 8.116 3.666 2.512 1.00 35.34 30 ASN A C 16
ATOM 23968 O O . ASN A 1 30 ? 8.254 4.866 2.760 1.00 21.42 30 ASN A O 16
ATOM 23979 N N . LYS A 1 31 ? 8.873 3.026 1.623 1.00 71.42 31 LYS A N 16
ATOM 23980 C CA . LYS A 1 31 ? 9.826 3.740 0.761 1.00 14.11 31 LYS A CA 16
ATOM 23981 C C . LYS A 1 31 ? 9.103 4.778 -0.111 1.00 35.30 31 LYS A C 16
ATOM 23982 O O . LYS A 1 31 ? 9.487 5.947 -0.161 1.00 51.30 31 LYS A O 16
ATOM 24001 N N . ALA A 1 32 ? 8.056 4.334 -0.804 1.00 22.34 32 ALA A N 16
ATOM 24002 C CA . ALA A 1 32 ? 7.282 5.210 -1.689 1.00 33.31 32 ALA A CA 16
ATOM 24003 C C . ALA A 1 32 ? 6.590 6.346 -0.916 1.00 55.21 32 ALA A C 16
ATOM 24004 O O . ALA A 1 32 ? 6.430 7.449 -1.434 1.00 4.53 32 ALA A O 16
ATOM 24011 N N . ILE A 1 33 ? 6.181 6.067 0.321 1.00 51.41 33 ILE A N 16
ATOM 24012 C CA . ILE A 1 33 ? 5.578 7.089 1.188 1.00 54.30 33 ILE A CA 16
ATOM 24013 C C . ILE A 1 33 ? 6.583 8.207 1.501 1.00 0.51 33 ILE A C 16
ATOM 24014 O O . ILE A 1 33 ? 6.300 9.386 1.292 1.00 25.02 33 ILE A O 16
ATOM 24030 N N . VAL A 1 34 ? 7.767 7.824 1.978 1.00 25.40 34 VAL A N 16
ATOM 24031 C CA . VAL A 1 34 ? 8.840 8.788 2.251 1.00 24.25 34 VAL A CA 16
ATOM 24032 C C . VAL A 1 34 ? 9.298 9.478 0.952 1.00 52.14 34 VAL A C 16
ATOM 24033 O O . VAL A 1 34 ? 9.760 10.618 0.960 1.00 3.13 34 VAL A O 16
ATOM 24046 N N . SER A 1 35 ? 9.146 8.775 -0.170 1.00 2.53 35 SER A N 16
ATOM 24047 C CA . SER A 1 35 ? 9.490 9.324 -1.490 1.00 0.35 35 SER A CA 16
ATOM 24048 C C . SER A 1 35 ? 8.340 10.159 -2.083 1.00 44.10 35 SER A C 16
ATOM 24049 O O . SER A 1 35 ? 8.520 10.836 -3.095 1.00 41.22 35 SER A O 16
ATOM 24057 N N . GLY A 1 36 ? 7.162 10.097 -1.456 1.00 30.01 36 GLY A N 16
ATOM 24058 C CA . GLY A 1 36 ? 6.006 10.871 -1.917 1.00 2.44 36 GLY A CA 16
ATOM 24059 C C . GLY A 1 36 ? 5.436 10.394 -3.256 1.00 74.31 36 GLY A C 16
ATOM 24060 O O . GLY A 1 36 ? 5.224 11.193 -4.168 1.00 64.12 36 GLY A O 16
ATOM 24064 N N . THR A 1 37 ? 5.179 9.091 -3.370 1.00 3.20 37 THR A N 16
ATOM 24065 C CA . THR A 1 37 ? 4.597 8.515 -4.599 1.00 22.52 37 THR A CA 16
ATOM 24066 C C . THR A 1 37 ? 3.711 7.291 -4.291 1.00 64.14 37 THR A C 16
ATOM 24067 O O . THR A 1 37 ? 3.903 6.206 -4.842 1.00 43.01 37 THR A O 16
ATOM 24078 N N . VAL A 1 38 ? 2.745 7.473 -3.392 1.00 11.02 38 VAL A N 16
ATOM 24079 C CA . VAL A 1 38 ? 1.771 6.422 -3.059 1.00 33.31 38 VAL A CA 16
ATOM 24080 C C . VAL A 1 38 ? 0.337 6.886 -3.344 1.00 3.53 38 VAL A C 16
ATOM 24081 O O . VAL A 1 38 ? -0.283 7.562 -2.518 1.00 31.23 38 VAL A O 16
ATOM 24094 N N . GLN A 1 39 ? -0.180 6.530 -4.516 1.00 1.14 39 GLN A N 16
ATOM 24095 C CA . GLN A 1 39 ? -1.538 6.913 -4.913 1.00 4.12 39 GLN A CA 16
ATOM 24096 C C . GLN A 1 39 ? -2.577 5.890 -4.428 1.00 5.11 39 GLN A C 16
ATOM 24097 O O . GLN A 1 39 ? -2.493 4.699 -4.750 1.00 22.20 39 GLN A O 16
ATOM 24111 N N . ARG A 1 40 ? -3.553 6.360 -3.654 1.00 41.01 40 ARG A N 16
ATOM 24112 C CA . ARG A 1 40 ? -4.678 5.518 -3.225 1.00 21.32 40 ARG A CA 16
ATOM 24113 C C . ARG A 1 40 ? -5.762 5.483 -4.317 1.00 42.23 40 ARG A C 16
ATOM 24114 O O . ARG A 1 40 ? -5.744 6.301 -5.233 1.00 42.42 40 ARG A O 16
ATOM 24135 N N . ALA A 1 41 ? -6.713 4.555 -4.210 1.00 64.24 41 ALA A N 16
ATOM 24136 C CA . ALA A 1 41 ? -7.834 4.499 -5.158 1.00 21.10 41 ALA A CA 16
ATOM 24137 C C . ALA A 1 41 ? -8.609 5.825 -5.161 1.00 64.12 41 ALA A C 16
ATOM 24138 O O . ALA A 1 41 ? -9.109 6.270 -6.197 1.00 10.03 41 ALA A O 16
ATOM 24145 N N . ASP A 1 42 ? -8.706 6.441 -3.982 1.00 62.52 42 ASP A N 16
ATOM 24146 C CA . ASP A 1 42 ? -9.221 7.808 -3.849 1.00 43.23 42 ASP A CA 16
ATOM 24147 C C . ASP A 1 42 ? -8.488 8.768 -4.801 1.00 3.52 42 ASP A C 16
ATOM 24148 O O . ASP A 1 42 ? -9.112 9.588 -5.481 1.00 33.25 42 ASP A O 16
ATOM 24157 N N . GLY A 1 43 ? -7.164 8.644 -4.851 1.00 0.20 43 GLY A N 16
ATOM 24158 C CA . GLY A 1 43 ? -6.350 9.510 -5.693 1.00 12.12 43 GLY A CA 16
ATOM 24159 C C . GLY A 1 43 ? -5.248 10.226 -4.922 1.00 55.10 43 GLY A C 16
ATOM 24160 O O . GLY A 1 43 ? -4.154 10.440 -5.446 1.00 5.03 43 GLY A O 16
ATOM 24164 N N . SER A 1 44 ? -5.530 10.603 -3.673 1.00 21.21 44 SER A N 16
ATOM 24165 C CA . SER A 1 44 ? -4.554 11.332 -2.844 1.00 15.22 44 SER A CA 16
ATOM 24166 C C . SER A 1 44 ? -3.350 10.460 -2.467 1.00 11.25 44 SER A C 16
ATOM 24167 O O . SER A 1 44 ? -3.408 9.225 -2.513 1.00 63.41 44 SER A O 16
ATOM 24175 N N . ILE A 1 45 ? -2.256 11.116 -2.081 1.00 23.23 45 ILE A N 16
ATOM 24176 C CA . ILE A 1 45 ? -1.028 10.422 -1.688 1.00 42.02 45 ILE A CA 16
ATOM 24177 C C . ILE A 1 45 ? -1.049 10.048 -0.194 1.00 13.23 45 ILE A C 16
ATOM 24178 O O . ILE A 1 45 ? -1.518 10.819 0.642 1.00 4.31 45 ILE A O 16
ATOM 24194 N N . GLN A 1 46 ? -0.549 8.857 0.134 1.00 23.43 46 GLN A N 16
ATOM 24195 C CA . GLN A 1 46 ? -0.450 8.420 1.533 1.00 23.51 46 GLN A CA 16
ATOM 24196 C C . GLN A 1 46 ? 0.823 8.976 2.198 1.00 54.30 46 GLN A C 16
ATOM 24197 O O . GLN A 1 46 ? 1.932 8.541 1.891 1.00 44.05 46 GLN A O 16
ATOM 24211 N N . ASN A 1 47 ? 0.652 9.939 3.107 1.00 0.24 47 ASN A N 16
ATOM 24212 C CA . ASN A 1 47 ? 1.787 10.599 3.773 1.00 54.31 47 ASN A CA 16
ATOM 24213 C C . ASN A 1 47 ? 2.267 9.839 5.022 1.00 75.21 47 ASN A C 16
ATOM 24214 O O . ASN A 1 47 ? 3.427 9.962 5.422 1.00 51.12 47 ASN A O 16
ATOM 24225 N N . GLN A 1 48 ? 1.378 9.067 5.644 1.00 24.21 48 GLN A N 16
ATOM 24226 C CA . GLN A 1 48 ? 1.721 8.347 6.877 1.00 20.44 48 GLN A CA 16
ATOM 24227 C C . GLN A 1 48 ? 2.382 6.989 6.582 1.00 50.14 48 GLN A C 16
ATOM 24228 O O . GLN A 1 48 ? 1.771 6.107 5.977 1.00 15.14 48 GLN A O 16
ATOM 24242 N N . SER A 1 49 ? 3.634 6.833 7.021 1.00 34.13 49 SER A N 16
ATOM 24243 C CA . SER A 1 49 ? 4.383 5.580 6.839 1.00 41.15 49 SER A CA 16
ATOM 24244 C C . SER A 1 49 ? 3.686 4.396 7.523 1.00 53.11 49 SER A C 16
ATOM 24245 O O . SER A 1 49 ? 3.793 4.216 8.738 1.00 13.53 49 SER A O 16
ATOM 24253 N N . LEU A 1 50 ? 2.969 3.593 6.744 1.00 73.14 50 LEU A N 16
ATOM 24254 C CA . LEU A 1 50 ? 2.263 2.430 7.285 1.00 35.34 50 LEU A CA 16
ATOM 24255 C C . LEU A 1 50 ? 3.155 1.171 7.324 1.00 40.42 50 LEU A C 16
ATOM 24256 O O . LEU A 1 50 ? 3.506 0.594 6.297 1.00 61.41 50 LEU A O 16
ATOM 24272 N N . HIS A 1 51 ? 3.530 0.758 8.533 1.00 13.04 51 HIS A N 16
ATOM 24273 C CA . HIS A 1 51 ? 4.311 -0.470 8.730 1.00 42.54 51 HIS A CA 16
ATOM 24274 C C . HIS A 1 51 ? 3.388 -1.660 9.029 1.00 3.34 51 HIS A C 16
ATOM 24275 O O . HIS A 1 51 ? 3.805 -2.670 9.603 1.00 41.12 51 HIS A O 16
ATOM 24290 N N . GLU A 1 52 ? 2.133 -1.530 8.610 1.00 42.43 52 GLU A N 16
ATOM 24291 C CA . GLU A 1 52 ? 1.138 -2.595 8.739 1.00 12.41 52 GLU A CA 16
ATOM 24292 C C . GLU A 1 52 ? 0.062 -2.425 7.654 1.00 34.50 52 GLU A C 16
ATOM 24293 O O . GLU A 1 52 ? -0.563 -1.364 7.550 1.00 63.25 52 GLU A O 16
ATOM 24305 N N . ALA A 1 53 ? -0.156 -3.464 6.851 1.00 10.11 53 ALA A N 16
ATOM 24306 C CA . ALA A 1 53 ? -1.059 -3.364 5.700 1.00 71.23 53 ALA A CA 16
ATOM 24307 C C . ALA A 1 53 ? -1.469 -4.739 5.149 1.00 21.10 53 ALA A C 16
ATOM 24308 O O . ALA A 1 53 ? -0.956 -5.779 5.573 1.00 10.42 53 ALA A O 16
ATOM 24315 N N . LEU A 1 54 ? -2.391 -4.725 4.193 1.00 62.35 54 LEU A N 16
ATOM 24316 C CA . LEU A 1 54 ? -2.906 -5.942 3.556 1.00 30.44 54 LEU A CA 16
ATOM 24317 C C . LEU A 1 54 ? -2.536 -5.975 2.064 1.00 33.12 54 LEU A C 16
ATOM 24318 O O . LEU A 1 54 ? -2.277 -4.940 1.456 1.00 44.13 54 LEU A O 16
ATOM 24334 N N . ILE A 1 55 ? -2.523 -7.164 1.477 1.00 54.21 55 ILE A N 16
ATOM 24335 C CA . ILE A 1 55 ? -2.152 -7.328 0.068 1.00 64.41 55 ILE A CA 16
ATOM 24336 C C . ILE A 1 55 ? -3.035 -8.372 -0.628 1.00 52.20 55 ILE A C 16
ATOM 24337 O O . ILE A 1 55 ? -3.450 -9.361 -0.021 1.00 22.00 55 ILE A O 16
ATOM 24353 N N . THR A 1 56 ? -3.340 -8.132 -1.899 1.00 72.12 56 THR A N 16
ATOM 24354 C CA . THR A 1 56 ? -3.936 -9.171 -2.743 1.00 14.22 56 THR A CA 16
ATOM 24355 C C . THR A 1 56 ? -2.899 -10.264 -3.027 1.00 45.44 56 THR A C 16
ATOM 24356 O O . THR A 1 56 ? -1.729 -9.966 -3.257 1.00 11.30 56 THR A O 16
ATOM 24367 N N . ARG A 1 57 ? -3.314 -11.527 -3.017 1.00 52.04 57 ARG A N 16
ATOM 24368 C CA . ARG A 1 57 ? -2.373 -12.642 -3.190 1.00 13.23 57 ARG A CA 16
ATOM 24369 C C . ARG A 1 57 ? -1.799 -12.711 -4.617 1.00 43.22 57 ARG A C 16
ATOM 24370 O O . ARG A 1 57 ? -0.884 -13.488 -4.890 1.00 55.30 57 ARG A O 16
ATOM 24391 N N . ASP A 1 58 ? -2.343 -11.895 -5.520 1.00 1.45 58 ASP A N 16
ATOM 24392 C CA . ASP A 1 58 ? -1.782 -11.722 -6.867 1.00 31.23 58 ASP A CA 16
ATOM 24393 C C . ASP A 1 58 ? -0.809 -10.521 -6.894 1.00 5.55 58 ASP A C 16
ATOM 24394 O O . ASP A 1 58 ? -0.092 -10.301 -7.870 1.00 13.34 58 ASP A O 16
ATOM 24403 N N . ARG A 1 59 ? -0.792 -9.760 -5.790 1.00 23.35 59 ARG A N 16
ATOM 24404 C CA . ARG A 1 59 ? 0.077 -8.577 -5.629 1.00 73.13 59 ARG A CA 16
ATOM 24405 C C . ARG A 1 59 ? -0.252 -7.470 -6.643 1.00 15.51 59 ARG A C 16
ATOM 24406 O O . ARG A 1 59 ? 0.602 -6.655 -6.998 1.00 14.23 59 ARG A O 16
ATOM 24427 N N . LYS A 1 60 ? -1.511 -7.419 -7.074 1.00 1.23 60 LYS A N 16
ATOM 24428 C CA . LYS A 1 60 ? -1.963 -6.407 -8.037 1.00 2.03 60 LYS A CA 16
ATOM 24429 C C . LYS A 1 60 ? -2.575 -5.174 -7.341 1.00 22.42 60 LYS A C 16
ATOM 24430 O O . LYS A 1 60 ? -2.646 -4.092 -7.929 1.00 23.21 60 LYS A O 16
ATOM 24449 N N . GLN A 1 61 ? -3.012 -5.345 -6.090 1.00 42.31 61 GLN A N 16
ATOM 24450 C CA . GLN A 1 61 ? -3.557 -4.237 -5.282 1.00 73.52 61 GLN A CA 16
ATOM 24451 C C . GLN A 1 61 ? -3.188 -4.381 -3.792 1.00 64.13 61 GLN A C 16
ATOM 24452 O O . GLN A 1 61 ? -3.036 -5.495 -3.283 1.00 51.03 61 GLN A O 16
ATOM 24466 N N . VAL A 1 62 ? -3.057 -3.241 -3.106 1.00 3.15 62 VAL A N 16
ATOM 24467 C CA . VAL A 1 62 ? -2.742 -3.204 -1.668 1.00 10.12 62 VAL A CA 16
ATOM 24468 C C . VAL A 1 62 ? -3.912 -2.602 -0.866 1.00 43.14 62 VAL A C 16
ATOM 24469 O O . VAL A 1 62 ? -4.687 -1.806 -1.393 1.00 44.13 62 VAL A O 16
ATOM 24482 N N . PHE A 1 63 ? -4.042 -2.987 0.402 1.00 13.24 63 PHE A N 16
ATOM 24483 C CA . PHE A 1 63 ? -5.043 -2.400 1.307 1.00 22.24 63 PHE A CA 16
ATOM 24484 C C . PHE A 1 63 ? -4.377 -1.912 2.605 1.00 2.11 63 PHE A C 16
ATOM 24485 O O . PHE A 1 63 ? -3.290 -2.361 2.965 1.00 24.21 63 PHE A O 16
ATOM 24502 N N . ARG A 1 64 ? -5.037 -0.997 3.313 1.00 24.14 64 ARG A N 16
ATOM 24503 C CA . ARG A 1 64 ? -4.433 -0.332 4.479 1.00 64.34 64 ARG A CA 16
ATOM 24504 C C . ARG A 1 64 ? -5.005 -0.850 5.815 1.00 33.53 64 ARG A C 16
ATOM 24505 O O . ARG A 1 64 ? -6.141 -1.311 5.887 1.00 21.11 64 ARG A O 16
ATOM 24526 N N . ILE A 1 65 ? -4.193 -0.777 6.872 1.00 32.31 65 ILE A N 16
ATOM 24527 C CA . ILE A 1 65 ? -4.642 -1.092 8.238 1.00 73.32 65 ILE A CA 16
ATOM 24528 C C . ILE A 1 65 ? -4.332 0.077 9.189 1.00 32.40 65 ILE A C 16
ATOM 24529 O O . ILE A 1 65 ? -3.226 0.619 9.171 1.00 74.13 65 ILE A O 16
ATOM 24545 N N . GLU A 1 66 ? -5.304 0.466 10.013 1.00 33.14 66 GLU A N 16
ATOM 24546 C CA . GLU A 1 66 ? -5.081 1.502 11.032 1.00 71.21 66 GLU A CA 16
ATOM 24547 C C . GLU A 1 66 ? -5.830 1.165 12.326 1.00 34.15 66 GLU A C 16
ATOM 24548 O O . GLU A 1 66 ? -6.916 0.589 12.283 1.00 42.44 66 GLU A O 16
ATOM 24560 N N . ASP A 1 67 ? -5.238 1.506 13.469 1.00 20.23 67 ASP A N 16
ATOM 24561 C CA . ASP A 1 67 ? -5.872 1.282 14.774 1.00 65.31 67 ASP A CA 16
ATOM 24562 C C . ASP A 1 67 ? -6.219 -0.213 14.976 1.00 44.54 67 ASP A C 16
ATOM 24563 O O . ASP A 1 67 ? -7.214 -0.560 15.614 1.00 3.42 67 ASP A O 16
ATOM 24572 N N . SER A 1 68 ? -5.368 -1.091 14.430 1.00 74.32 68 SER A N 16
ATOM 24573 C CA . SER A 1 68 ? -5.567 -2.554 14.508 1.00 51.14 68 SER A CA 16
ATOM 24574 C C . SER A 1 68 ? -6.783 -3.016 13.689 1.00 13.43 68 SER A C 16
ATOM 24575 O O . SER A 1 68 ? -7.213 -4.169 13.793 1.00 41.54 68 SER A O 16
ATOM 24583 N N . ILE A 1 69 ? -7.326 -2.114 12.869 1.00 44.14 69 ILE A N 16
ATOM 24584 C CA . ILE A 1 69 ? -8.506 -2.404 12.043 1.00 72.01 69 ILE A CA 16
ATOM 24585 C C . ILE A 1 69 ? -8.126 -2.565 10.556 1.00 34.43 69 ILE A C 16
ATOM 24586 O O . ILE A 1 69 ? -7.587 -1.641 9.940 1.00 23.43 69 ILE A O 16
ATOM 24602 N N . PRO A 1 70 ? -8.386 -3.753 9.966 1.00 21.34 70 PRO A N 16
ATOM 24603 C CA . PRO A 1 70 ? -8.123 -4.005 8.540 1.00 22.43 70 PRO A CA 16
ATOM 24604 C C . PRO A 1 70 ? -9.091 -3.241 7.615 1.00 10.33 70 PRO A C 16
ATOM 24605 O O . PRO A 1 70 ? -10.261 -3.609 7.477 1.00 22.53 70 PRO A O 16
ATOM 24616 N N . VAL A 1 71 ? -8.602 -2.173 6.987 1.00 4.55 71 VAL A N 16
ATOM 24617 C CA . VAL A 1 71 ? -9.439 -1.356 6.105 1.00 52.22 71 VAL A CA 16
ATOM 24618 C C . VAL A 1 71 ? -9.594 -2.011 4.718 1.00 63.41 71 VAL A C 16
ATOM 24619 O O . VAL A 1 71 ? -8.782 -1.797 3.816 1.00 14.14 71 VAL A O 16
ATOM 24632 N N . LEU A 1 72 ? -10.639 -2.828 4.570 1.00 32.04 72 LEU A N 16
ATOM 24633 C CA . LEU A 1 72 ? -10.948 -3.495 3.296 1.00 71.45 72 LEU A CA 16
ATOM 24634 C C . LEU A 1 72 ? -11.672 -2.552 2.314 1.00 61.42 72 LEU A C 16
ATOM 24635 O O . LEU A 1 72 ? -12.154 -2.986 1.266 1.00 74.53 72 LEU A O 16
ATOM 24651 N N . LEU A 1 73 ? -11.752 -1.265 2.660 1.00 5.34 73 LEU A N 16
ATOM 24652 C CA . LEU A 1 73 ? -12.399 -0.270 1.799 1.00 52.35 73 LEU A CA 16
ATOM 24653 C C . LEU A 1 73 ? -11.571 -0.017 0.527 1.00 21.13 73 LEU A C 16
ATOM 24654 O O . LEU A 1 73 ? -10.431 0.446 0.603 1.00 43.41 73 LEU A O 16
ATOM 24670 N N . PRO A 1 74 ? -12.139 -0.299 -0.667 1.00 53.53 74 PRO A N 16
ATOM 24671 C CA . PRO A 1 74 ? -11.419 -0.152 -1.944 1.00 30.21 74 PRO A CA 16
ATOM 24672 C C . PRO A 1 74 ? -10.900 1.276 -2.174 1.00 23.21 74 PRO A C 16
ATOM 24673 O O . PRO A 1 74 ? -9.876 1.475 -2.818 1.00 41.11 74 PRO A O 16
ATOM 24684 N N . GLU A 1 75 ? -11.612 2.262 -1.628 1.00 14.22 75 GLU A N 16
ATOM 24685 C CA . GLU A 1 75 ? -11.212 3.673 -1.729 1.00 50.15 75 GLU A CA 16
ATOM 24686 C C . GLU A 1 75 ? -9.841 3.929 -1.071 1.00 35.25 75 GLU A C 16
ATOM 24687 O O . GLU A 1 75 ? -9.078 4.796 -1.513 1.00 2.00 75 GLU A O 16
ATOM 24699 N N . GLU A 1 76 ? -9.533 3.161 -0.025 1.00 54.05 76 GLU A N 16
ATOM 24700 C CA . GLU A 1 76 ? -8.284 3.320 0.733 1.00 42.50 76 GLU A CA 16
ATOM 24701 C C . GLU A 1 76 ? -7.168 2.421 0.163 1.00 62.21 76 GLU A C 16
ATOM 24702 O O . GLU A 1 76 ? -6.026 2.452 0.626 1.00 0.52 76 GLU A O 16
ATOM 24714 N N . ALA A 1 77 ? -7.512 1.622 -0.847 1.00 21.12 77 ALA A N 16
ATOM 24715 C CA . ALA A 1 77 ? -6.562 0.696 -1.469 1.00 62.34 77 ALA A CA 16
ATOM 24716 C C . ALA A 1 77 ? -5.457 1.432 -2.245 1.00 30.14 77 ALA A C 16
ATOM 24717 O O . ALA A 1 77 ? -5.649 2.550 -2.720 1.00 34.35 77 ALA A O 16
ATOM 24724 N N . ILE A 1 78 ? -4.303 0.786 -2.378 1.00 3.30 78 ILE A N 16
ATOM 24725 C CA . ILE A 1 78 ? -3.146 1.367 -3.072 1.00 10.45 78 ILE A CA 16
ATOM 24726 C C . ILE A 1 78 ? -2.771 0.549 -4.322 1.00 72.01 78 ILE A C 16
ATOM 24727 O O . ILE A 1 78 ? -2.770 -0.684 -4.294 1.00 21.54 78 ILE A O 16
ATOM 24743 N N . ALA A 1 79 ? -2.444 1.237 -5.416 1.00 20.21 79 ALA A N 16
ATOM 24744 C CA . ALA A 1 79 ? -2.060 0.569 -6.666 1.00 31.03 79 ALA A CA 16
ATOM 24745 C C . ALA A 1 79 ? -0.553 0.253 -6.703 1.00 70.35 79 ALA A C 16
ATOM 24746 O O . ALA A 1 79 ? 0.280 1.157 -6.750 1.00 21.20 79 ALA A O 16
ATOM 24753 N N . THR A 1 80 ? -0.215 -1.040 -6.705 1.00 12.14 80 THR A N 16
ATOM 24754 C CA . THR A 1 80 ? 1.194 -1.488 -6.696 1.00 60.40 80 THR A CA 16
ATOM 24755 C C . THR A 1 80 ? 2.001 -0.906 -7.862 1.00 35.32 80 THR A C 16
ATOM 24756 O O . THR A 1 80 ? 3.162 -0.525 -7.699 1.00 34.14 80 THR A O 16
ATOM 24767 N N . ILE A 1 81 ? 1.379 -0.834 -9.035 1.00 52.34 81 ILE A N 16
ATOM 24768 C CA . ILE A 1 81 ? 2.039 -0.326 -10.245 1.00 33.32 81 ILE A CA 16
ATOM 24769 C C . ILE A 1 81 ? 2.503 1.141 -10.094 1.00 70.12 81 ILE A C 16
ATOM 24770 O O . ILE A 1 81 ? 3.373 1.608 -10.831 1.00 53.30 81 ILE A O 16
ATOM 24786 N N . GLN A 1 82 ? 1.923 1.866 -9.133 1.00 60.04 82 GLN A N 16
ATOM 24787 C CA . GLN A 1 82 ? 2.301 3.266 -8.876 1.00 33.34 82 GLN A CA 16
ATOM 24788 C C . GLN A 1 82 ? 3.519 3.357 -7.940 1.00 3.53 82 GLN A C 16
ATOM 24789 O O . GLN A 1 82 ? 4.166 4.401 -7.836 1.00 75.11 82 GLN A O 16
ATOM 24803 N N . ILE A 1 83 ? 3.830 2.254 -7.264 1.00 44.43 83 ILE A N 16
ATOM 24804 C CA . ILE A 1 83 ? 4.960 2.207 -6.332 1.00 53.43 83 ILE A CA 16
ATOM 24805 C C . ILE A 1 83 ? 6.279 1.933 -7.077 1.00 52.23 83 ILE A C 16
ATOM 24806 O O . ILE A 1 83 ? 6.653 0.782 -7.304 1.00 71.51 83 ILE A O 16
ATOM 24822 N N . ALA A 1 84 ? 6.972 3.003 -7.466 1.00 13.42 84 ALA A N 16
ATOM 24823 C CA . ALA A 1 84 ? 8.246 2.889 -8.194 1.00 44.11 84 ALA A CA 16
ATOM 24824 C C . ALA A 1 84 ? 9.310 2.123 -7.393 1.00 14.42 84 ALA A C 16
ATOM 24825 O O . ALA A 1 84 ? 10.209 1.498 -7.960 1.00 42.41 84 ALA A O 16
ATOM 24832 N N . ASN A 1 85 ? 9.195 2.163 -6.069 1.00 50.22 85 ASN A N 16
ATOM 24833 C CA . ASN A 1 85 ? 10.169 1.515 -5.180 1.00 55.23 85 ASN A CA 16
ATOM 24834 C C . ASN A 1 85 ? 9.822 0.039 -4.909 1.00 63.53 85 ASN A C 16
ATOM 24835 O O . ASN A 1 85 ? 10.494 -0.630 -4.126 1.00 44.05 85 ASN A O 16
ATOM 24846 N N . PHE A 1 86 ? 8.769 -0.463 -5.550 1.00 10.32 86 PHE A N 16
ATOM 24847 C CA . PHE A 1 86 ? 8.378 -1.870 -5.417 1.00 51.41 86 PHE A CA 16
ATOM 24848 C C . PHE A 1 86 ? 9.343 -2.787 -6.204 1.00 60.21 86 PHE A C 16
ATOM 24849 O O . PHE A 1 86 ? 9.529 -2.604 -7.409 1.00 2.23 86 PHE A O 16
ATOM 24866 N N . PRO A 1 87 ? 9.963 -3.785 -5.538 1.00 24.14 87 PRO A N 16
ATOM 24867 C CA . PRO A 1 87 ? 10.941 -4.686 -6.187 1.00 24.44 87 PRO A CA 16
ATOM 24868 C C . PRO A 1 87 ? 10.308 -5.637 -7.225 1.00 60.13 87 PRO A C 16
ATOM 24869 O O . PRO A 1 87 ? 9.433 -6.447 -6.899 1.00 73.51 87 PRO A O 16
ATOM 24880 N N . ASP A 1 88 ? 10.759 -5.535 -8.476 1.00 23.22 88 ASP A N 16
ATOM 24881 C CA . ASP A 1 88 ? 10.274 -6.402 -9.556 1.00 13.34 88 ASP A CA 16
ATOM 24882 C C . ASP A 1 88 ? 11.071 -7.716 -9.617 1.00 23.24 88 ASP A C 16
ATOM 24883 O O . ASP A 1 88 ? 12.231 -7.736 -10.030 1.00 54.32 88 ASP A O 16
ATOM 24892 N N . LYS A 1 89 ? 10.441 -8.812 -9.195 1.00 52.42 89 LYS A N 16
ATOM 24893 C CA . LYS A 1 89 ? 11.084 -10.133 -9.200 1.00 31.31 89 LYS A CA 16
ATOM 24894 C C . LYS A 1 89 ? 10.187 -11.181 -9.879 1.00 44.43 89 LYS A C 16
ATOM 24895 O O . LYS A 1 89 ? 9.093 -11.482 -9.395 1.00 63.31 89 LYS A O 16
ATOM 24914 N N . LEU A 1 90 ? 10.650 -11.733 -10.999 1.00 21.44 90 LEU A N 16
ATOM 24915 C CA . LEU A 1 90 ? 9.868 -12.711 -11.765 1.00 54.34 90 LEU A CA 16
ATOM 24916 C C . LEU A 1 90 ? 10.085 -14.149 -11.258 1.00 31.15 90 LEU A C 16
ATOM 24917 O O . LEU A 1 90 ? 11.197 -14.680 -11.307 1.00 33.40 90 LEU A O 16
ATOM 24933 N N . GLU A 1 91 ? 9.011 -14.771 -10.771 1.00 24.31 91 GLU A N 16
ATOM 24934 C CA . GLU A 1 91 ? 9.039 -16.179 -10.357 1.00 74.43 91 GLU A CA 16
ATOM 24935 C C . GLU A 1 91 ? 8.020 -17.006 -11.160 1.00 24.21 91 GLU A C 16
ATOM 24936 O O . GLU A 1 91 ? 7.308 -16.469 -12.013 1.00 60.04 91 GLU A O 16
ATOM 24948 N N . HIS A 1 92 ? 7.953 -18.312 -10.898 1.00 31.33 92 HIS A N 16
ATOM 24949 C CA . HIS A 1 92 ? 7.011 -19.193 -11.602 1.00 2.35 92 HIS A CA 16
ATOM 24950 C C . HIS A 1 92 ? 5.560 -18.943 -11.153 1.00 55.12 92 HIS A C 16
ATOM 24951 O O . HIS A 1 92 ? 5.290 -18.761 -9.965 1.00 53.42 92 HIS A O 16
ATOM 24966 N N . HIS A 1 93 ? 4.630 -18.938 -12.109 1.00 33.33 93 HIS A N 16
ATOM 24967 C CA . HIS A 1 93 ? 3.211 -18.707 -11.806 1.00 43.05 93 HIS A CA 16
ATOM 24968 C C . HIS A 1 93 ? 2.550 -19.970 -11.238 1.00 60.21 93 HIS A C 16
ATOM 24969 O O . HIS A 1 93 ? 2.293 -20.931 -11.971 1.00 3.23 93 HIS A O 16
ATOM 24984 N N . HIS A 1 94 ? 2.288 -19.969 -9.930 1.00 12.34 94 HIS A N 16
ATOM 24985 C CA . HIS A 1 94 ? 1.572 -21.077 -9.289 1.00 42.20 94 HIS A CA 16
ATOM 24986 C C . HIS A 1 94 ? 0.096 -21.080 -9.719 1.00 54.11 94 HIS A C 16
ATOM 24987 O O . HIS A 1 94 ? -0.769 -20.523 -9.038 1.00 64.04 94 HIS A O 16
ATOM 25002 N N . HIS A 1 95 ? -0.175 -21.685 -10.871 1.00 20.11 95 HIS A N 16
ATOM 25003 C CA . HIS A 1 95 ? -1.524 -21.729 -11.438 1.00 75.43 95 HIS A CA 16
ATOM 25004 C C . HIS A 1 95 ? -2.242 -23.021 -11.015 1.00 23.05 95 HIS A C 16
ATOM 25005 O O . HIS A 1 95 ? -1.991 -24.093 -11.569 1.00 53.32 95 HIS A O 16
ATOM 25020 N N . HIS A 1 96 ? -3.130 -22.911 -10.023 1.00 3.20 96 HIS A N 16
ATOM 25021 C CA . HIS A 1 96 ? -3.791 -24.086 -9.429 1.00 21.01 96 HIS A CA 16
ATOM 25022 C C . HIS A 1 96 ? -4.879 -24.666 -10.354 1.00 52.03 96 HIS A C 16
ATOM 25023 O O . HIS A 1 96 ? -6.070 -24.613 -10.049 1.00 52.03 96 HIS A O 16
ATOM 25038 N N . HIS A 1 97 ? -4.454 -25.214 -11.489 1.00 3.20 97 HIS A N 16
ATOM 25039 C CA . HIS A 1 97 ? -5.360 -25.822 -12.476 1.00 21.42 97 HIS A CA 16
ATOM 25040 C C . HIS A 1 97 ? -4.642 -26.932 -13.262 1.00 13.54 97 HIS A C 16
ATOM 25041 O O . HIS A 1 97 ? -3.764 -26.604 -14.090 1.00 36.37 97 HIS A O 16
ATOM 25057 N N . MET A 1 1 ? 0.753 -25.461 -28.915 1.00 34.42 1 MET A N 17
ATOM 25058 C CA . MET A 1 1 ? -0.269 -25.832 -29.931 1.00 33.33 1 MET A CA 17
ATOM 25059 C C . MET A 1 1 ? -1.614 -26.215 -29.284 1.00 32.11 1 MET A C 17
ATOM 25060 O O . MET A 1 1 ? -2.545 -26.634 -29.975 1.00 3.43 1 MET A O 17
ATOM 25076 N N . ASP A 1 2 ? -1.718 -26.070 -27.963 1.00 34.23 2 ASP A N 17
ATOM 25077 C CA . ASP A 1 2 ? -2.933 -26.455 -27.237 1.00 32.40 2 ASP A CA 17
ATOM 25078 C C . ASP A 1 2 ? -4.016 -25.363 -27.313 1.00 2.43 2 ASP A C 17
ATOM 25079 O O . ASP A 1 2 ? -3.830 -24.259 -26.808 1.00 54.01 2 ASP A O 17
ATOM 25088 N N . ARG A 1 3 ? -5.139 -25.685 -27.956 1.00 63.34 3 ARG A N 17
ATOM 25089 C CA . ARG A 1 3 ? -6.279 -24.758 -28.047 1.00 2.41 3 ARG A CA 17
ATOM 25090 C C . ARG A 1 3 ? -7.446 -25.213 -27.154 1.00 2.33 3 ARG A C 17
ATOM 25091 O O . ARG A 1 3 ? -7.855 -24.505 -26.233 1.00 72.01 3 ARG A O 17
ATOM 25112 N N . LYS A 1 4 ? -7.974 -26.406 -27.429 1.00 75.31 4 LYS A N 17
ATOM 25113 C CA . LYS A 1 4 ? -9.092 -26.961 -26.653 1.00 72.03 4 LYS A CA 17
ATOM 25114 C C . LYS A 1 4 ? -8.701 -27.219 -25.189 1.00 22.12 4 LYS A C 17
ATOM 25115 O O . LYS A 1 4 ? -9.561 -27.250 -24.302 1.00 20.41 4 LYS A O 17
ATOM 25134 N N . LEU A 1 5 ? -7.406 -27.405 -24.941 1.00 54.20 5 LEU A N 17
ATOM 25135 C CA . LEU A 1 5 ? -6.899 -27.628 -23.581 1.00 3.55 5 LEU A CA 17
ATOM 25136 C C . LEU A 1 5 ? -6.945 -26.334 -22.749 1.00 63.12 5 LEU A C 17
ATOM 25137 O O . LEU A 1 5 ? -6.871 -26.370 -21.518 1.00 21.01 5 LEU A O 17
ATOM 25153 N N . LEU A 1 6 ? -7.065 -25.192 -23.423 1.00 45.21 6 LEU A N 17
ATOM 25154 C CA . LEU A 1 6 ? -7.182 -23.899 -22.742 1.00 14.15 6 LEU A CA 17
ATOM 25155 C C . LEU A 1 6 ? -8.640 -23.615 -22.354 1.00 34.10 6 LEU A C 17
ATOM 25156 O O . LEU A 1 6 ? -9.561 -23.840 -23.140 1.00 54.02 6 LEU A O 17
ATOM 25172 N N . HIS A 1 7 ? -8.846 -23.127 -21.134 1.00 3.44 7 HIS A N 17
ATOM 25173 C CA . HIS A 1 7 ? -10.198 -22.837 -20.631 1.00 73.33 7 HIS A CA 17
ATOM 25174 C C . HIS A 1 7 ? -10.562 -21.351 -20.783 1.00 0.23 7 HIS A C 17
ATOM 25175 O O . HIS A 1 7 ? -11.732 -20.981 -20.689 1.00 4.23 7 HIS A O 17
ATOM 25190 N N . LEU A 1 8 ? -9.548 -20.504 -21.001 1.00 55.22 8 LEU A N 17
ATOM 25191 C CA . LEU A 1 8 ? -9.744 -19.048 -21.156 1.00 55.43 8 LEU A CA 17
ATOM 25192 C C . LEU A 1 8 ? -10.395 -18.426 -19.907 1.00 71.43 8 LEU A C 17
ATOM 25193 O O . LEU A 1 8 ? -10.880 -17.292 -19.939 1.00 53.34 8 LEU A O 17
ATOM 25209 N N . LEU A 1 9 ? -10.370 -19.165 -18.802 1.00 25.10 9 LEU A N 17
ATOM 25210 C CA . LEU A 1 9 ? -10.981 -18.721 -17.548 1.00 41.40 9 LEU A CA 17
ATOM 25211 C C . LEU A 1 9 ? -9.903 -18.192 -16.587 1.00 62.30 9 LEU A C 17
ATOM 25212 O O . LEU A 1 9 ? -8.993 -18.923 -16.192 1.00 22.40 9 LEU A O 17
ATOM 25228 N N . CYS A 1 10 ? -10.009 -16.914 -16.230 1.00 63.12 10 CYS A N 17
ATOM 25229 C CA . CYS A 1 10 ? -9.084 -16.284 -15.276 1.00 33.41 10 CYS A CA 17
ATOM 25230 C C . CYS A 1 10 ? -9.806 -15.937 -13.969 1.00 62.30 10 CYS A C 17
ATOM 25231 O O . CYS A 1 10 ? -10.942 -15.465 -13.989 1.00 51.50 10 CYS A O 17
ATOM 25239 N N . SER A 1 11 ? -9.148 -16.176 -12.839 1.00 72.14 11 SER A N 17
ATOM 25240 C CA . SER A 1 11 ? -9.732 -15.875 -11.525 1.00 51.15 11 SER A CA 17
ATOM 25241 C C . SER A 1 11 ? -9.716 -14.359 -11.251 1.00 41.03 11 SER A C 17
ATOM 25242 O O . SER A 1 11 ? -8.743 -13.681 -11.586 1.00 21.20 11 SER A O 17
ATOM 25250 N N . PRO A 1 12 ? -10.800 -13.817 -10.648 1.00 32.14 12 PRO A N 17
ATOM 25251 C CA . PRO A 1 12 ? -10.942 -12.372 -10.362 1.00 42.13 12 PRO A CA 17
ATOM 25252 C C . PRO A 1 12 ? -9.673 -11.707 -9.801 1.00 33.04 12 PRO A C 17
ATOM 25253 O O . PRO A 1 12 ? -9.009 -12.244 -8.907 1.00 10.24 12 PRO A O 17
ATOM 25264 N N . ASP A 1 13 ? -9.358 -10.519 -10.317 1.00 61.14 13 ASP A N 17
ATOM 25265 C CA . ASP A 1 13 ? -8.135 -9.796 -9.948 1.00 12.31 13 ASP A CA 17
ATOM 25266 C C . ASP A 1 13 ? -8.287 -9.033 -8.616 1.00 1.12 13 ASP A C 17
ATOM 25267 O O . ASP A 1 13 ? -7.403 -9.074 -7.757 1.00 33.13 13 ASP A O 17
ATOM 25276 N N . THR A 1 14 ? -9.404 -8.328 -8.455 1.00 20.44 14 THR A N 17
ATOM 25277 C CA . THR A 1 14 ? -9.667 -7.549 -7.232 1.00 34.23 14 THR A CA 17
ATOM 25278 C C . THR A 1 14 ? -10.294 -8.413 -6.133 1.00 54.12 14 THR A C 17
ATOM 25279 O O . THR A 1 14 ? -10.055 -8.195 -4.944 1.00 60.12 14 THR A O 17
ATOM 25290 N N . ARG A 1 15 ? -11.093 -9.398 -6.532 1.00 4.22 15 ARG A N 17
ATOM 25291 C CA . ARG A 1 15 ? -11.798 -10.257 -5.574 1.00 71.52 15 ARG A CA 17
ATOM 25292 C C . ARG A 1 15 ? -11.135 -11.643 -5.454 1.00 65.10 15 ARG A C 17
ATOM 25293 O O . ARG A 1 15 ? -11.548 -12.612 -6.098 1.00 1.03 15 ARG A O 17
ATOM 25314 N N . GLN A 1 16 ? -10.095 -11.714 -4.628 1.00 50.21 16 GLN A N 17
ATOM 25315 C CA . GLN A 1 16 ? -9.343 -12.953 -4.386 1.00 62.55 16 GLN A CA 17
ATOM 25316 C C . GLN A 1 16 ? -8.891 -13.032 -2.911 1.00 23.41 16 GLN A C 17
ATOM 25317 O O . GLN A 1 16 ? -8.961 -12.032 -2.194 1.00 53.50 16 GLN A O 17
ATOM 25331 N N . PRO A 1 17 ? -8.449 -14.218 -2.431 1.00 42.40 17 PRO A N 17
ATOM 25332 C CA . PRO A 1 17 ? -8.001 -14.388 -1.033 1.00 3.12 17 PRO A CA 17
ATOM 25333 C C . PRO A 1 17 ? -6.992 -13.318 -0.566 1.00 15.15 17 PRO A C 17
ATOM 25334 O O . PRO A 1 17 ? -5.798 -13.389 -0.872 1.00 23.22 17 PRO A O 17
ATOM 25345 N N . LEU A 1 18 ? -7.489 -12.319 0.164 1.00 42.31 18 LEU A N 17
ATOM 25346 C CA . LEU A 1 18 ? -6.642 -11.266 0.734 1.00 42.40 18 LEU A CA 17
ATOM 25347 C C . LEU A 1 18 ? -5.792 -11.805 1.893 1.00 72.32 18 LEU A C 17
ATOM 25348 O O . LEU A 1 18 ? -6.200 -12.722 2.608 1.00 53.02 18 LEU A O 17
ATOM 25364 N N . SER A 1 19 ? -4.602 -11.243 2.065 1.00 32.14 19 SER A N 17
ATOM 25365 C CA . SER A 1 19 ? -3.687 -11.687 3.126 1.00 64.25 19 SER A CA 17
ATOM 25366 C C . SER A 1 19 ? -2.868 -10.519 3.690 1.00 41.01 19 SER A C 17
ATOM 25367 O O . SER A 1 19 ? -2.963 -9.394 3.209 1.00 54.52 19 SER A O 17
ATOM 25375 N N . LEU A 1 20 ? -2.070 -10.793 4.720 1.00 11.40 20 LEU A N 17
ATOM 25376 C CA . LEU A 1 20 ? -1.233 -9.761 5.349 1.00 62.35 20 LEU A CA 17
ATOM 25377 C C . LEU A 1 20 ? -0.012 -9.448 4.461 1.00 23.00 20 LEU A C 17
ATOM 25378 O O . LEU A 1 20 ? 0.680 -10.358 3.996 1.00 2.22 20 LEU A O 17
ATOM 25394 N N . LEU A 1 21 ? 0.241 -8.161 4.224 1.00 65.33 21 LEU A N 17
ATOM 25395 C CA . LEU A 1 21 ? 1.346 -7.735 3.357 1.00 72.12 21 LEU A CA 17
ATOM 25396 C C . LEU A 1 21 ? 2.713 -8.199 3.892 1.00 53.20 21 LEU A C 17
ATOM 25397 O O . LEU A 1 21 ? 3.078 -7.910 5.032 1.00 65.20 21 LEU A O 17
ATOM 25413 N N . GLU A 1 22 ? 3.455 -8.926 3.057 1.00 44.42 22 GLU A N 17
ATOM 25414 C CA . GLU A 1 22 ? 4.811 -9.371 3.396 1.00 71.50 22 GLU A CA 17
ATOM 25415 C C . GLU A 1 22 ? 5.723 -8.177 3.730 1.00 2.33 22 GLU A C 17
ATOM 25416 O O . GLU A 1 22 ? 5.680 -7.146 3.058 1.00 1.02 22 GLU A O 17
ATOM 25428 N N . SER A 1 23 ? 6.554 -8.338 4.761 1.00 41.34 23 SER A N 17
ATOM 25429 C CA . SER A 1 23 ? 7.467 -7.275 5.218 1.00 63.45 23 SER A CA 17
ATOM 25430 C C . SER A 1 23 ? 8.316 -6.717 4.069 1.00 13.01 23 SER A C 17
ATOM 25431 O O . SER A 1 23 ? 8.549 -5.510 3.980 1.00 44.23 23 SER A O 17
ATOM 25439 N N . LYS A 1 24 ? 8.764 -7.603 3.182 1.00 65.15 24 LYS A N 17
ATOM 25440 C CA . LYS A 1 24 ? 9.563 -7.197 2.016 1.00 11.50 24 LYS A CA 17
ATOM 25441 C C . LYS A 1 24 ? 8.776 -6.252 1.092 1.00 0.35 24 LYS A C 17
ATOM 25442 O O . LYS A 1 24 ? 9.354 -5.394 0.425 1.00 64.02 24 LYS A O 17
ATOM 25461 N N . GLY A 1 25 ? 7.461 -6.433 1.038 1.00 31.24 25 GLY A N 17
ATOM 25462 C CA . GLY A 1 25 ? 6.596 -5.476 0.357 1.00 40.31 25 GLY A CA 17
ATOM 25463 C C . GLY A 1 25 ? 6.372 -4.218 1.187 1.00 10.44 25 GLY A C 17
ATOM 25464 O O . GLY A 1 25 ? 6.499 -3.098 0.693 1.00 11.24 25 GLY A O 17
ATOM 25468 N N . LEU A 1 26 ? 6.081 -4.423 2.474 1.00 41.24 26 LEU A N 17
ATOM 25469 C CA . LEU A 1 26 ? 5.752 -3.331 3.403 1.00 11.43 26 LEU A CA 17
ATOM 25470 C C . LEU A 1 26 ? 6.821 -2.228 3.387 1.00 42.21 26 LEU A C 17
ATOM 25471 O O . LEU A 1 26 ? 6.493 -1.035 3.351 1.00 14.43 26 LEU A O 17
ATOM 25487 N N . GLU A 1 27 ? 8.091 -2.626 3.410 1.00 14.04 27 GLU A N 17
ATOM 25488 C CA . GLU A 1 27 ? 9.196 -1.668 3.308 1.00 11.01 27 GLU A CA 17
ATOM 25489 C C . GLU A 1 27 ? 9.064 -0.814 2.033 1.00 42.55 27 GLU A C 17
ATOM 25490 O O . GLU A 1 27 ? 9.142 0.410 2.092 1.00 1.31 27 GLU A O 17
ATOM 25502 N N . ALA A 1 28 ? 8.800 -1.460 0.895 1.00 1.54 28 ALA A N 17
ATOM 25503 C CA . ALA A 1 28 ? 8.720 -0.756 -0.391 1.00 31.14 28 ALA A CA 17
ATOM 25504 C C . ALA A 1 28 ? 7.595 0.289 -0.385 1.00 72.34 28 ALA A C 17
ATOM 25505 O O . ALA A 1 28 ? 7.774 1.418 -0.855 1.00 42.00 28 ALA A O 17
ATOM 25512 N N . LEU A 1 29 ? 6.438 -0.096 0.161 1.00 3.11 29 LEU A N 17
ATOM 25513 C CA . LEU A 1 29 ? 5.306 0.825 0.318 1.00 54.43 29 LEU A CA 17
ATOM 25514 C C . LEU A 1 29 ? 5.712 2.066 1.132 1.00 54.12 29 LEU A C 17
ATOM 25515 O O . LEU A 1 29 ? 5.529 3.199 0.686 1.00 62.42 29 LEU A O 17
ATOM 25531 N N . ASN A 1 30 ? 6.288 1.845 2.319 1.00 41.41 30 ASN A N 17
ATOM 25532 C CA . ASN A 1 30 ? 6.703 2.949 3.197 1.00 70.21 30 ASN A CA 17
ATOM 25533 C C . ASN A 1 30 ? 7.767 3.850 2.546 1.00 4.13 30 ASN A C 17
ATOM 25534 O O . ASN A 1 30 ? 7.717 5.072 2.693 1.00 75.13 30 ASN A O 17
ATOM 25545 N N . LYS A 1 31 ? 8.722 3.255 1.826 1.00 61.51 31 LYS A N 17
ATOM 25546 C CA . LYS A 1 31 ? 9.726 4.039 1.092 1.00 74.04 31 LYS A CA 17
ATOM 25547 C C . LYS A 1 31 ? 9.063 4.954 0.050 1.00 1.44 31 LYS A C 17
ATOM 25548 O O . LYS A 1 31 ? 9.395 6.135 -0.057 1.00 14.31 31 LYS A O 17
ATOM 25567 N N . ALA A 1 32 ? 8.116 4.404 -0.708 1.00 52.51 32 ALA A N 17
ATOM 25568 C CA . ALA A 1 32 ? 7.374 5.181 -1.703 1.00 13.45 32 ALA A CA 17
ATOM 25569 C C . ALA A 1 32 ? 6.530 6.286 -1.041 1.00 44.21 32 ALA A C 17
ATOM 25570 O O . ALA A 1 32 ? 6.351 7.371 -1.602 1.00 12.10 32 ALA A O 17
ATOM 25577 N N . ILE A 1 33 ? 6.020 5.999 0.158 1.00 64.21 33 ILE A N 17
ATOM 25578 C CA . ILE A 1 33 ? 5.266 6.985 0.949 1.00 53.15 33 ILE A CA 17
ATOM 25579 C C . ILE A 1 33 ? 6.155 8.174 1.349 1.00 74.40 33 ILE A C 17
ATOM 25580 O O . ILE A 1 33 ? 5.811 9.331 1.097 1.00 50.40 33 ILE A O 17
ATOM 25596 N N . VAL A 1 34 ? 7.304 7.881 1.959 1.00 23.35 34 VAL A N 17
ATOM 25597 C CA . VAL A 1 34 ? 8.258 8.927 2.353 1.00 44.53 34 VAL A CA 17
ATOM 25598 C C . VAL A 1 34 ? 8.788 9.679 1.120 1.00 52.41 34 VAL A C 17
ATOM 25599 O O . VAL A 1 34 ? 9.082 10.874 1.182 1.00 74.32 34 VAL A O 17
ATOM 25612 N N . SER A 1 35 ? 8.901 8.965 0.002 1.00 62.01 35 SER A N 17
ATOM 25613 C CA . SER A 1 35 ? 9.295 9.569 -1.279 1.00 54.02 35 SER A CA 17
ATOM 25614 C C . SER A 1 35 ? 8.203 10.516 -1.810 1.00 24.14 35 SER A C 17
ATOM 25615 O O . SER A 1 35 ? 8.477 11.399 -2.621 1.00 11.13 35 SER A O 17
ATOM 25623 N N . GLY A 1 36 ? 6.966 10.325 -1.348 1.00 42.41 36 GLY A N 17
ATOM 25624 C CA . GLY A 1 36 ? 5.854 11.168 -1.778 1.00 25.21 36 GLY A CA 17
ATOM 25625 C C . GLY A 1 36 ? 5.358 10.849 -3.186 1.00 22.43 36 GLY A C 17
ATOM 25626 O O . GLY A 1 36 ? 5.150 11.753 -3.997 1.00 33.11 36 GLY A O 17
ATOM 25630 N N . THR A 1 37 ? 5.169 9.562 -3.481 1.00 73.14 37 THR A N 17
ATOM 25631 C CA . THR A 1 37 ? 4.685 9.137 -4.810 1.00 31.21 37 THR A CA 17
ATOM 25632 C C . THR A 1 37 ? 3.538 8.114 -4.715 1.00 12.14 37 THR A C 17
ATOM 25633 O O . THR A 1 37 ? 3.130 7.539 -5.724 1.00 25.42 37 THR A O 17
ATOM 25644 N N . VAL A 1 38 ? 3.014 7.893 -3.508 1.00 53.54 38 VAL A N 17
ATOM 25645 C CA . VAL A 1 38 ? 1.893 6.961 -3.306 1.00 10.34 38 VAL A CA 17
ATOM 25646 C C . VAL A 1 38 ? 0.541 7.686 -3.347 1.00 72.41 38 VAL A C 17
ATOM 25647 O O . VAL A 1 38 ? 0.356 8.708 -2.690 1.00 22.41 38 VAL A O 17
ATOM 25660 N N . GLN A 1 39 ? -0.400 7.143 -4.115 1.00 22.22 39 GLN A N 17
ATOM 25661 C CA . GLN A 1 39 ? -1.756 7.697 -4.228 1.00 34.15 39 GLN A CA 17
ATOM 25662 C C . GLN A 1 39 ? -2.802 6.593 -4.016 1.00 2.42 39 GLN A C 17
ATOM 25663 O O . GLN A 1 39 ? -2.812 5.602 -4.747 1.00 22.44 39 GLN A O 17
ATOM 25677 N N . ARG A 1 40 ? -3.684 6.756 -3.026 1.00 71.32 40 ARG A N 17
ATOM 25678 C CA . ARG A 1 40 ? -4.725 5.747 -2.778 1.00 50.33 40 ARG A CA 17
ATOM 25679 C C . ARG A 1 40 ? -5.949 5.985 -3.681 1.00 73.24 40 ARG A C 17
ATOM 25680 O O . ARG A 1 40 ? -5.954 6.914 -4.485 1.00 1.02 40 ARG A O 17
ATOM 25701 N N . ALA A 1 41 ? -6.987 5.156 -3.538 1.00 61.11 41 ALA A N 17
ATOM 25702 C CA . ALA A 1 41 ? -8.115 5.137 -4.492 1.00 21.22 41 ALA A CA 17
ATOM 25703 C C . ALA A 1 41 ? -8.846 6.490 -4.646 1.00 64.15 41 ALA A C 17
ATOM 25704 O O . ALA A 1 41 ? -9.616 6.669 -5.591 1.00 70.23 41 ALA A O 17
ATOM 25711 N N . ASP A 1 42 ? -8.628 7.430 -3.727 1.00 72.53 42 ASP A N 17
ATOM 25712 C CA . ASP A 1 42 ? -9.213 8.777 -3.853 1.00 24.55 42 ASP A CA 17
ATOM 25713 C C . ASP A 1 42 ? -8.464 9.627 -4.897 1.00 14.20 42 ASP A C 17
ATOM 25714 O O . ASP A 1 42 ? -8.980 10.636 -5.385 1.00 20.51 42 ASP A O 17
ATOM 25723 N N . GLY A 1 43 ? -7.255 9.198 -5.245 1.00 44.41 43 GLY A N 17
ATOM 25724 C CA . GLY A 1 43 ? -6.380 9.991 -6.098 1.00 15.44 43 GLY A CA 17
ATOM 25725 C C . GLY A 1 43 ? -5.529 10.972 -5.297 1.00 33.12 43 GLY A C 17
ATOM 25726 O O . GLY A 1 43 ? -5.004 11.944 -5.841 1.00 71.25 43 GLY A O 17
ATOM 25730 N N . SER A 1 44 ? -5.383 10.704 -3.998 1.00 50.01 44 SER A N 17
ATOM 25731 C CA . SER A 1 44 ? -4.643 11.601 -3.092 1.00 21.21 44 SER A CA 17
ATOM 25732 C C . SER A 1 44 ? -3.327 10.969 -2.632 1.00 60.52 44 SER A C 17
ATOM 25733 O O . SER A 1 44 ? -3.255 9.754 -2.409 1.00 54.12 44 SER A O 17
ATOM 25741 N N . ILE A 1 45 ? -2.290 11.796 -2.484 1.00 71.13 45 ILE A N 17
ATOM 25742 C CA . ILE A 1 45 ? -0.993 11.329 -1.982 1.00 62.10 45 ILE A CA 17
ATOM 25743 C C . ILE A 1 45 ? -1.102 10.858 -0.523 1.00 2.51 45 ILE A C 17
ATOM 25744 O O . ILE A 1 45 ? -1.677 11.543 0.327 1.00 71.10 45 ILE A O 17
ATOM 25760 N N . GLN A 1 46 ? -0.560 9.679 -0.245 1.00 23.04 46 GLN A N 17
ATOM 25761 C CA . GLN A 1 46 ? -0.524 9.139 1.112 1.00 45.12 46 GLN A CA 17
ATOM 25762 C C . GLN A 1 46 ? 0.771 9.560 1.824 1.00 15.22 46 GLN A C 17
ATOM 25763 O O . GLN A 1 46 ? 1.835 8.988 1.591 1.00 42.11 46 GLN A O 17
ATOM 25777 N N . ASN A 1 47 ? 0.670 10.575 2.679 1.00 5.40 47 ASN A N 17
ATOM 25778 C CA . ASN A 1 47 ? 1.833 11.122 3.390 1.00 5.23 47 ASN A CA 17
ATOM 25779 C C . ASN A 1 47 ? 2.064 10.402 4.730 1.00 44.14 47 ASN A C 17
ATOM 25780 O O . ASN A 1 47 ? 3.036 10.674 5.437 1.00 73.53 47 ASN A O 17
ATOM 25791 N N . GLN A 1 48 ? 1.155 9.491 5.075 1.00 3.15 48 GLN A N 17
ATOM 25792 C CA . GLN A 1 48 ? 1.258 8.709 6.313 1.00 43.25 48 GLN A CA 17
ATOM 25793 C C . GLN A 1 48 ? 1.834 7.307 6.049 1.00 75.01 48 GLN A C 17
ATOM 25794 O O . GLN A 1 48 ? 1.300 6.547 5.238 1.00 71.22 48 GLN A O 17
ATOM 25808 N N . SER A 1 49 ? 2.920 6.971 6.741 1.00 54.44 49 SER A N 17
ATOM 25809 C CA . SER A 1 49 ? 3.564 5.656 6.598 1.00 14.02 49 SER A CA 17
ATOM 25810 C C . SER A 1 49 ? 2.753 4.553 7.296 1.00 65.13 49 SER A C 17
ATOM 25811 O O . SER A 1 49 ? 2.621 4.544 8.521 1.00 53.32 49 SER A O 17
ATOM 25819 N N . LEU A 1 50 ? 2.210 3.619 6.512 1.00 12.31 50 LEU A N 17
ATOM 25820 C CA . LEU A 1 50 ? 1.433 2.504 7.069 1.00 73.33 50 LEU A CA 17
ATOM 25821 C C . LEU A 1 50 ? 2.340 1.416 7.676 1.00 74.03 50 LEU A C 17
ATOM 25822 O O . LEU A 1 50 ? 3.306 0.964 7.060 1.00 34.42 50 LEU A O 17
ATOM 25838 N N . HIS A 1 51 ? 2.026 1.007 8.901 1.00 64.35 51 HIS A N 17
ATOM 25839 C CA . HIS A 1 51 ? 2.813 -0.007 9.606 1.00 71.13 51 HIS A CA 17
ATOM 25840 C C . HIS A 1 51 ? 2.307 -1.426 9.286 1.00 23.03 51 HIS A C 17
ATOM 25841 O O . HIS A 1 51 ? 3.073 -2.392 9.302 1.00 1.33 51 HIS A O 17
ATOM 25856 N N . GLU A 1 52 ? 1.009 -1.540 9.005 1.00 1.40 52 GLU A N 17
ATOM 25857 C CA . GLU A 1 52 ? 0.402 -2.811 8.586 1.00 42.05 52 GLU A CA 17
ATOM 25858 C C . GLU A 1 52 ? -0.449 -2.614 7.321 1.00 54.21 52 GLU A C 17
ATOM 25859 O O . GLU A 1 52 ? -1.002 -1.535 7.091 1.00 64.05 52 GLU A O 17
ATOM 25871 N N . ALA A 1 53 ? -0.558 -3.660 6.501 1.00 12.21 53 ALA A N 17
ATOM 25872 C CA . ALA A 1 53 ? -1.321 -3.586 5.249 1.00 50.52 53 ALA A CA 17
ATOM 25873 C C . ALA A 1 53 ? -1.786 -4.969 4.763 1.00 5.44 53 ALA A C 17
ATOM 25874 O O . ALA A 1 53 ? -1.364 -6.002 5.288 1.00 60.24 53 ALA A O 17
ATOM 25881 N N . LEU A 1 54 ? -2.658 -4.973 3.757 1.00 52.23 54 LEU A N 17
ATOM 25882 C CA . LEU A 1 54 ? -3.213 -6.206 3.182 1.00 23.45 54 LEU A CA 17
ATOM 25883 C C . LEU A 1 54 ? -2.774 -6.380 1.719 1.00 45.20 54 LEU A C 17
ATOM 25884 O O . LEU A 1 54 ? -2.966 -5.486 0.897 1.00 63.30 54 LEU A O 17
ATOM 25900 N N . ILE A 1 55 ? -2.210 -7.537 1.393 1.00 21.04 55 ILE A N 17
ATOM 25901 C CA . ILE A 1 55 ? -1.753 -7.818 0.028 1.00 21.03 55 ILE A CA 17
ATOM 25902 C C . ILE A 1 55 ? -2.749 -8.716 -0.724 1.00 2.25 55 ILE A C 17
ATOM 25903 O O . ILE A 1 55 ? -3.255 -9.704 -0.185 1.00 12.25 55 ILE A O 17
ATOM 25919 N N . THR A 1 56 ? -3.044 -8.343 -1.968 1.00 11.44 56 THR A N 17
ATOM 25920 C CA . THR A 1 56 ? -3.871 -9.170 -2.854 1.00 3.21 56 THR A CA 17
ATOM 25921 C C . THR A 1 56 ? -3.098 -10.406 -3.331 1.00 34.24 56 THR A C 17
ATOM 25922 O O . THR A 1 56 ? -1.890 -10.339 -3.549 1.00 10.13 56 THR A O 17
ATOM 25933 N N . ARG A 1 57 ? -3.798 -11.527 -3.503 1.00 41.00 57 ARG A N 17
ATOM 25934 C CA . ARG A 1 57 ? -3.153 -12.790 -3.896 1.00 51.11 57 ARG A CA 17
ATOM 25935 C C . ARG A 1 57 ? -2.404 -12.673 -5.241 1.00 3.02 57 ARG A C 17
ATOM 25936 O O . ARG A 1 57 ? -1.383 -13.328 -5.447 1.00 62.41 57 ARG A O 17
ATOM 25957 N N . ASP A 1 58 ? -2.909 -11.836 -6.150 1.00 3.52 58 ASP A N 17
ATOM 25958 C CA . ASP A 1 58 ? -2.263 -11.632 -7.456 1.00 62.32 58 ASP A CA 17
ATOM 25959 C C . ASP A 1 58 ? -1.171 -10.539 -7.382 1.00 31.14 58 ASP A C 17
ATOM 25960 O O . ASP A 1 58 ? -0.545 -10.197 -8.385 1.00 2.44 58 ASP A O 17
ATOM 25969 N N . ARG A 1 59 ? -0.935 -10.024 -6.169 1.00 41.35 59 ARG A N 17
ATOM 25970 C CA . ARG A 1 59 ? 0.074 -8.974 -5.910 1.00 73.44 59 ARG A CA 17
ATOM 25971 C C . ARG A 1 59 ? -0.255 -7.650 -6.620 1.00 34.01 59 ARG A C 17
ATOM 25972 O O . ARG A 1 59 ? 0.627 -6.812 -6.819 1.00 23.10 59 ARG A O 17
ATOM 25993 N N . LYS A 1 60 ? -1.519 -7.448 -6.972 1.00 12.31 60 LYS A N 17
ATOM 25994 C CA . LYS A 1 60 ? -1.936 -6.226 -7.673 1.00 11.14 60 LYS A CA 17
ATOM 25995 C C . LYS A 1 60 ? -2.095 -5.039 -6.715 1.00 24.10 60 LYS A C 17
ATOM 25996 O O . LYS A 1 60 ? -1.393 -4.038 -6.829 1.00 72.51 60 LYS A O 17
ATOM 26015 N N . GLN A 1 61 ? -3.026 -5.158 -5.774 1.00 61.52 61 GLN A N 17
ATOM 26016 C CA . GLN A 1 61 ? -3.373 -4.042 -4.887 1.00 13.14 61 GLN A CA 17
ATOM 26017 C C . GLN A 1 61 ? -2.968 -4.316 -3.429 1.00 12.11 61 GLN A C 17
ATOM 26018 O O . GLN A 1 61 ? -2.776 -5.468 -3.021 1.00 10.21 61 GLN A O 17
ATOM 26032 N N . VAL A 1 62 ? -2.826 -3.236 -2.663 1.00 70.33 62 VAL A N 17
ATOM 26033 C CA . VAL A 1 62 ? -2.518 -3.303 -1.233 1.00 34.14 62 VAL A CA 17
ATOM 26034 C C . VAL A 1 62 ? -3.452 -2.374 -0.439 1.00 73.12 62 VAL A C 17
ATOM 26035 O O . VAL A 1 62 ? -3.542 -1.180 -0.727 1.00 10.14 62 VAL A O 17
ATOM 26048 N N . PHE A 1 63 ? -4.149 -2.924 0.551 1.00 64.24 63 PHE A N 17
ATOM 26049 C CA . PHE A 1 63 ? -5.051 -2.131 1.392 1.00 34.12 63 PHE A CA 17
ATOM 26050 C C . PHE A 1 63 ? -4.357 -1.690 2.689 1.00 65.32 63 PHE A C 17
ATOM 26051 O O . PHE A 1 63 ? -3.532 -2.412 3.244 1.00 5.01 63 PHE A O 17
ATOM 26068 N N . ARG A 1 64 ? -4.699 -0.501 3.172 1.00 53.01 64 ARG A N 17
ATOM 26069 C CA . ARG A 1 64 ? -4.068 0.052 4.374 1.00 52.23 64 ARG A CA 17
ATOM 26070 C C . ARG A 1 64 ? -4.755 -0.442 5.659 1.00 35.53 64 ARG A C 17
ATOM 26071 O O . ARG A 1 64 ? -5.977 -0.424 5.775 1.00 54.21 64 ARG A O 17
ATOM 26092 N N . ILE A 1 65 ? -3.952 -0.890 6.620 1.00 52.12 65 ILE A N 17
ATOM 26093 C CA . ILE A 1 65 ? -4.449 -1.248 7.950 1.00 23.44 65 ILE A CA 17
ATOM 26094 C C . ILE A 1 65 ? -4.051 -0.178 8.972 1.00 42.31 65 ILE A C 17
ATOM 26095 O O . ILE A 1 65 ? -2.925 0.320 8.946 1.00 14.14 65 ILE A O 17
ATOM 26111 N N . GLU A 1 66 ? -4.971 0.185 9.859 1.00 34.33 66 GLU A N 17
ATOM 26112 C CA . GLU A 1 66 ? -4.657 1.112 10.953 1.00 24.35 66 GLU A CA 17
ATOM 26113 C C . GLU A 1 66 ? -5.241 0.602 12.276 1.00 73.34 66 GLU A C 17
ATOM 26114 O O . GLU A 1 66 ? -6.307 -0.020 12.295 1.00 73.12 66 GLU A O 17
ATOM 26126 N N . ASP A 1 67 ? -4.520 0.838 13.374 1.00 21.44 67 ASP A N 17
ATOM 26127 C CA . ASP A 1 67 ? -4.948 0.383 14.707 1.00 70.51 67 ASP A CA 17
ATOM 26128 C C . ASP A 1 67 ? -5.073 -1.161 14.751 1.00 42.44 67 ASP A C 17
ATOM 26129 O O . ASP A 1 67 ? -5.807 -1.719 15.566 1.00 51.24 67 ASP A O 17
ATOM 26138 N N . SER A 1 68 ? -4.321 -1.838 13.874 1.00 33.21 68 SER A N 17
ATOM 26139 C CA . SER A 1 68 ? -4.370 -3.311 13.744 1.00 62.43 68 SER A CA 17
ATOM 26140 C C . SER A 1 68 ? -5.740 -3.804 13.230 1.00 43.54 68 SER A C 17
ATOM 26141 O O . SER A 1 68 ? -6.053 -4.996 13.301 1.00 43.53 68 SER A O 17
ATOM 26149 N N . ILE A 1 69 ? -6.544 -2.884 12.701 1.00 0.11 69 ILE A N 17
ATOM 26150 C CA . ILE A 1 69 ? -7.855 -3.220 12.128 1.00 1.54 69 ILE A CA 17
ATOM 26151 C C . ILE A 1 69 ? -7.761 -3.350 10.596 1.00 33.21 69 ILE A C 17
ATOM 26152 O O . ILE A 1 69 ? -7.405 -2.391 9.907 1.00 72.34 69 ILE A O 17
ATOM 26168 N N . PRO A 1 70 ? -8.060 -4.541 10.035 1.00 2.02 70 PRO A N 17
ATOM 26169 C CA . PRO A 1 70 ? -7.994 -4.760 8.580 1.00 50.42 70 PRO A CA 17
ATOM 26170 C C . PRO A 1 70 ? -9.076 -3.980 7.814 1.00 2.42 70 PRO A C 17
ATOM 26171 O O . PRO A 1 70 ? -10.240 -4.388 7.764 1.00 60.35 70 PRO A O 17
ATOM 26182 N N . VAL A 1 71 ? -8.691 -2.846 7.234 1.00 4.11 71 VAL A N 17
ATOM 26183 C CA . VAL A 1 71 ? -9.630 -1.987 6.514 1.00 70.24 71 VAL A CA 17
ATOM 26184 C C . VAL A 1 71 ? -9.823 -2.468 5.063 1.00 44.45 71 VAL A C 17
ATOM 26185 O O . VAL A 1 71 ? -8.917 -2.365 4.235 1.00 32.03 71 VAL A O 17
ATOM 26198 N N . LEU A 1 72 ? -11.005 -3.006 4.765 1.00 44.15 72 LEU A N 17
ATOM 26199 C CA . LEU A 1 72 ? -11.316 -3.523 3.425 1.00 52.14 72 LEU A CA 17
ATOM 26200 C C . LEU A 1 72 ? -12.040 -2.474 2.562 1.00 50.11 72 LEU A C 17
ATOM 26201 O O . LEU A 1 72 ? -12.675 -2.809 1.561 1.00 62.13 72 LEU A O 17
ATOM 26217 N N . LEU A 1 73 ? -11.928 -1.202 2.940 1.00 73.10 73 LEU A N 17
ATOM 26218 C CA . LEU A 1 73 ? -12.645 -0.119 2.249 1.00 14.33 73 LEU A CA 17
ATOM 26219 C C . LEU A 1 73 ? -11.946 0.279 0.935 1.00 34.34 73 LEU A C 17
ATOM 26220 O O . LEU A 1 73 ? -10.718 0.292 0.853 1.00 3.42 73 LEU A O 17
ATOM 26236 N N . PRO A 1 74 ? -12.731 0.615 -0.113 1.00 30.24 74 PRO A N 17
ATOM 26237 C CA . PRO A 1 74 ? -12.198 0.929 -1.456 1.00 64.52 74 PRO A CA 17
ATOM 26238 C C . PRO A 1 74 ? -11.134 2.046 -1.468 1.00 11.14 74 PRO A C 17
ATOM 26239 O O . PRO A 1 74 ? -10.146 1.955 -2.199 1.00 3.22 74 PRO A O 17
ATOM 26250 N N . GLU A 1 75 ? -11.328 3.093 -0.660 1.00 32.44 75 GLU A N 17
ATOM 26251 C CA . GLU A 1 75 ? -10.384 4.224 -0.619 1.00 12.31 75 GLU A CA 17
ATOM 26252 C C . GLU A 1 75 ? -8.956 3.779 -0.252 1.00 55.23 75 GLU A C 17
ATOM 26253 O O . GLU A 1 75 ? -7.970 4.379 -0.692 1.00 10.13 75 GLU A O 17
ATOM 26265 N N . GLU A 1 76 ? -8.853 2.699 0.514 1.00 15.10 76 GLU A N 17
ATOM 26266 C CA . GLU A 1 76 ? -7.568 2.227 1.047 1.00 20.33 76 GLU A CA 17
ATOM 26267 C C . GLU A 1 76 ? -6.767 1.401 0.021 1.00 21.10 76 GLU A C 17
ATOM 26268 O O . GLU A 1 76 ? -5.764 0.779 0.371 1.00 40.53 76 GLU A O 17
ATOM 26280 N N . ALA A 1 77 ? -7.195 1.405 -1.241 1.00 42.03 77 ALA A N 17
ATOM 26281 C CA . ALA A 1 77 ? -6.554 0.590 -2.282 1.00 12.43 77 ALA A CA 17
ATOM 26282 C C . ALA A 1 77 ? -5.358 1.303 -2.952 1.00 3.41 77 ALA A C 17
ATOM 26283 O O . ALA A 1 77 ? -5.531 2.254 -3.720 1.00 44.14 77 ALA A O 17
ATOM 26290 N N . ILE A 1 78 ? -4.141 0.845 -2.641 1.00 0.54 78 ILE A N 17
ATOM 26291 C CA . ILE A 1 78 ? -2.922 1.315 -3.320 1.00 23.14 78 ILE A CA 17
ATOM 26292 C C . ILE A 1 78 ? -2.407 0.246 -4.306 1.00 14.24 78 ILE A C 17
ATOM 26293 O O . ILE A 1 78 ? -2.191 -0.904 -3.926 1.00 10.01 78 ILE A O 17
ATOM 26309 N N . ALA A 1 79 ? -2.217 0.626 -5.566 1.00 1.41 79 ALA A N 17
ATOM 26310 C CA . ALA A 1 79 ? -1.745 -0.311 -6.596 1.00 74.41 79 ALA A CA 17
ATOM 26311 C C . ALA A 1 79 ? -0.215 -0.493 -6.560 1.00 20.40 79 ALA A C 17
ATOM 26312 O O . ALA A 1 79 ? 0.538 0.479 -6.574 1.00 14.52 79 ALA A O 17
ATOM 26319 N N . THR A 1 80 ? 0.238 -1.750 -6.532 1.00 21.12 80 THR A N 17
ATOM 26320 C CA . THR A 1 80 ? 1.679 -2.069 -6.512 1.00 10.12 80 THR A CA 17
ATOM 26321 C C . THR A 1 80 ? 2.396 -1.580 -7.773 1.00 44.33 80 THR A C 17
ATOM 26322 O O . THR A 1 80 ? 3.564 -1.200 -7.724 1.00 25.12 80 THR A O 17
ATOM 26333 N N . ILE A 1 81 ? 1.689 -1.591 -8.903 1.00 33.10 81 ILE A N 17
ATOM 26334 C CA . ILE A 1 81 ? 2.247 -1.124 -10.183 1.00 51.51 81 ILE A CA 17
ATOM 26335 C C . ILE A 1 81 ? 2.655 0.364 -10.106 1.00 24.34 81 ILE A C 17
ATOM 26336 O O . ILE A 1 81 ? 3.425 0.863 -10.927 1.00 72.14 81 ILE A O 17
ATOM 26352 N N . GLN A 1 82 ? 2.133 1.057 -9.098 1.00 20.40 82 GLN A N 17
ATOM 26353 C CA . GLN A 1 82 ? 2.451 2.468 -8.854 1.00 24.22 82 GLN A CA 17
ATOM 26354 C C . GLN A 1 82 ? 3.775 2.629 -8.083 1.00 2.30 82 GLN A C 17
ATOM 26355 O O . GLN A 1 82 ? 4.434 3.665 -8.163 1.00 44.24 82 GLN A O 17
ATOM 26369 N N . ILE A 1 83 ? 4.162 1.594 -7.335 1.00 11.12 83 ILE A N 17
ATOM 26370 C CA . ILE A 1 83 ? 5.361 1.646 -6.490 1.00 40.31 83 ILE A CA 17
ATOM 26371 C C . ILE A 1 83 ? 6.650 1.554 -7.328 1.00 64.32 83 ILE A C 17
ATOM 26372 O O . ILE A 1 83 ? 7.009 0.489 -7.831 1.00 21.31 83 ILE A O 17
ATOM 26388 N N . ALA A 1 84 ? 7.342 2.687 -7.462 1.00 31.32 84 ALA A N 17
ATOM 26389 C CA . ALA A 1 84 ? 8.546 2.789 -8.302 1.00 40.12 84 ALA A CA 17
ATOM 26390 C C . ALA A 1 84 ? 9.636 1.769 -7.934 1.00 70.13 84 ALA A C 17
ATOM 26391 O O . ALA A 1 84 ? 10.246 1.157 -8.807 1.00 3.24 84 ALA A O 17
ATOM 26398 N N . ASN A 1 85 ? 9.867 1.584 -6.643 1.00 22.14 85 ASN A N 17
ATOM 26399 C CA . ASN A 1 85 ? 10.979 0.749 -6.161 1.00 4.04 85 ASN A CA 17
ATOM 26400 C C . ASN A 1 85 ? 10.567 -0.720 -5.931 1.00 23.44 85 ASN A C 17
ATOM 26401 O O . ASN A 1 85 ? 11.293 -1.477 -5.279 1.00 34.13 85 ASN A O 17
ATOM 26412 N N . PHE A 1 86 ? 9.423 -1.126 -6.484 1.00 22.53 86 PHE A N 17
ATOM 26413 C CA . PHE A 1 86 ? 8.926 -2.499 -6.314 1.00 32.53 86 PHE A CA 17
ATOM 26414 C C . PHE A 1 86 ? 9.809 -3.513 -7.080 1.00 14.13 86 PHE A C 17
ATOM 26415 O O . PHE A 1 86 ? 10.040 -3.364 -8.282 1.00 42.53 86 PHE A O 17
ATOM 26432 N N . PRO A 1 87 ? 10.321 -4.555 -6.387 1.00 12.32 87 PRO A N 17
ATOM 26433 C CA . PRO A 1 87 ? 11.236 -5.554 -6.989 1.00 33.14 87 PRO A CA 17
ATOM 26434 C C . PRO A 1 87 ? 10.620 -6.367 -8.148 1.00 63.25 87 PRO A C 17
ATOM 26435 O O . PRO A 1 87 ? 9.407 -6.355 -8.371 1.00 63.13 87 PRO A O 17
ATOM 26446 N N . ASP A 1 88 ? 11.482 -7.089 -8.876 1.00 14.21 88 ASP A N 17
ATOM 26447 C CA . ASP A 1 88 ? 11.055 -7.917 -10.014 1.00 52.01 88 ASP A CA 17
ATOM 26448 C C . ASP A 1 88 ? 10.160 -9.087 -9.571 1.00 33.12 88 ASP A C 17
ATOM 26449 O O . ASP A 1 88 ? 10.347 -9.661 -8.497 1.00 12.05 88 ASP A O 17
ATOM 26458 N N . LYS A 1 89 ? 9.208 -9.459 -10.427 1.00 73.32 89 LYS A N 17
ATOM 26459 C CA . LYS A 1 89 ? 8.255 -10.541 -10.128 1.00 11.35 89 LYS A CA 17
ATOM 26460 C C . LYS A 1 89 ? 8.799 -11.901 -10.587 1.00 11.10 89 LYS A C 17
ATOM 26461 O O . LYS A 1 89 ? 8.047 -12.791 -10.991 1.00 44.35 89 LYS A O 17
ATOM 26480 N N . LEU A 1 90 ? 10.112 -12.054 -10.499 1.00 45.51 90 LEU A N 17
ATOM 26481 C CA . LEU A 1 90 ? 10.782 -13.284 -10.935 1.00 51.41 90 LEU A CA 17
ATOM 26482 C C . LEU A 1 90 ? 10.746 -14.374 -9.849 1.00 23.31 90 LEU A C 17
ATOM 26483 O O . LEU A 1 90 ? 11.634 -14.454 -8.998 1.00 14.13 90 LEU A O 17
ATOM 26499 N N . GLU A 1 91 ? 9.703 -15.200 -9.874 1.00 74.53 91 GLU A N 17
ATOM 26500 C CA . GLU A 1 91 ? 9.566 -16.309 -8.924 1.00 23.23 91 GLU A CA 17
ATOM 26501 C C . GLU A 1 91 ? 10.127 -17.617 -9.511 1.00 21.01 91 GLU A C 17
ATOM 26502 O O . GLU A 1 91 ? 9.394 -18.400 -10.130 1.00 50.10 91 GLU A O 17
ATOM 26514 N N . HIS A 1 92 ? 11.418 -17.853 -9.309 1.00 5.42 92 HIS A N 17
ATOM 26515 C CA . HIS A 1 92 ? 12.095 -19.035 -9.855 1.00 73.31 92 HIS A CA 17
ATOM 26516 C C . HIS A 1 92 ? 11.654 -20.328 -9.133 1.00 23.52 92 HIS A C 17
ATOM 26517 O O . HIS A 1 92 ? 12.315 -20.794 -8.203 1.00 52.14 92 HIS A O 17
ATOM 26532 N N . HIS A 1 93 ? 10.526 -20.895 -9.565 1.00 22.21 93 HIS A N 17
ATOM 26533 C CA . HIS A 1 93 ? 9.986 -22.126 -8.964 1.00 74.42 93 HIS A CA 17
ATOM 26534 C C . HIS A 1 93 ? 10.568 -23.389 -9.624 1.00 11.01 93 HIS A C 17
ATOM 26535 O O . HIS A 1 93 ? 11.235 -24.189 -8.971 1.00 42.42 93 HIS A O 17
ATOM 26550 N N . HIS A 1 94 ? 10.313 -23.561 -10.923 1.00 11.13 94 HIS A N 17
ATOM 26551 C CA . HIS A 1 94 ? 10.707 -24.789 -11.627 1.00 31.20 94 HIS A CA 17
ATOM 26552 C C . HIS A 1 94 ? 11.306 -24.501 -13.011 1.00 64.31 94 HIS A C 17
ATOM 26553 O O . HIS A 1 94 ? 10.806 -23.654 -13.756 1.00 55.43 94 HIS A O 17
ATOM 26568 N N . HIS A 1 95 ? 12.369 -25.227 -13.349 1.00 51.05 95 HIS A N 17
ATOM 26569 C CA . HIS A 1 95 ? 13.019 -25.116 -14.658 1.00 52.21 95 HIS A CA 17
ATOM 26570 C C . HIS A 1 95 ? 13.961 -26.307 -14.884 1.00 42.34 95 HIS A C 17
ATOM 26571 O O . HIS A 1 95 ? 14.918 -26.492 -14.137 1.00 70.13 95 HIS A O 17
ATOM 26586 N N . HIS A 1 96 ? 13.687 -27.099 -15.919 1.00 14.11 96 HIS A N 17
ATOM 26587 C CA . HIS A 1 96 ? 14.465 -28.314 -16.199 1.00 73.23 96 HIS A CA 17
ATOM 26588 C C . HIS A 1 96 ? 15.960 -28.005 -16.423 1.00 24.10 96 HIS A C 17
ATOM 26589 O O . HIS A 1 96 ? 16.313 -26.981 -17.009 1.00 63.02 96 HIS A O 17
ATOM 26604 N N . HIS A 1 97 ? 16.825 -28.902 -15.942 1.00 15.22 97 HIS A N 17
ATOM 26605 C CA . HIS A 1 97 ? 18.285 -28.757 -16.096 1.00 74.42 97 HIS A CA 17
ATOM 26606 C C . HIS A 1 97 ? 19.016 -30.105 -15.873 1.00 21.44 97 HIS A C 17
ATOM 26607 O O . HIS A 1 97 ? 19.106 -30.569 -14.713 1.00 38.13 97 HIS A O 17
ATOM 26623 N N . MET A 1 1 ? -20.652 -5.733 -1.444 1.00 11.41 1 MET A N 18
ATOM 26624 C CA . MET A 1 1 ? -21.672 -4.663 -1.644 1.00 14.14 1 MET A CA 18
ATOM 26625 C C . MET A 1 1 ? -22.632 -4.558 -0.448 1.00 15.02 1 MET A C 18
ATOM 26626 O O . MET A 1 1 ? -22.578 -3.596 0.321 1.00 62.44 1 MET A O 18
ATOM 26642 N N . ASP A 1 2 ? -23.511 -5.546 -0.290 1.00 4.44 2 ASP A N 18
ATOM 26643 C CA . ASP A 1 2 ? -24.512 -5.520 0.782 1.00 44.24 2 ASP A CA 18
ATOM 26644 C C . ASP A 1 2 ? -23.896 -5.877 2.147 1.00 61.42 2 ASP A C 18
ATOM 26645 O O . ASP A 1 2 ? -23.954 -7.029 2.586 1.00 5.12 2 ASP A O 18
ATOM 26654 N N . ARG A 1 3 ? -23.306 -4.885 2.815 1.00 1.44 3 ARG A N 18
ATOM 26655 C CA . ARG A 1 3 ? -22.617 -5.113 4.094 1.00 33.00 3 ARG A CA 18
ATOM 26656 C C . ARG A 1 3 ? -23.562 -5.675 5.165 1.00 34.41 3 ARG A C 18
ATOM 26657 O O . ARG A 1 3 ? -23.162 -6.513 5.975 1.00 60.32 3 ARG A O 18
ATOM 26678 N N . LYS A 1 4 ? -24.817 -5.223 5.163 1.00 50.51 4 LYS A N 18
ATOM 26679 C CA . LYS A 1 4 ? -25.812 -5.712 6.128 1.00 53.04 4 LYS A CA 18
ATOM 26680 C C . LYS A 1 4 ? -26.001 -7.232 6.018 1.00 53.20 4 LYS A C 18
ATOM 26681 O O . LYS A 1 4 ? -26.218 -7.913 7.017 1.00 54.10 4 LYS A O 18
ATOM 26700 N N . LEU A 1 5 ? -25.913 -7.756 4.798 1.00 4.24 5 LEU A N 18
ATOM 26701 C CA . LEU A 1 5 ? -26.010 -9.203 4.566 1.00 73.40 5 LEU A CA 18
ATOM 26702 C C . LEU A 1 5 ? -24.653 -9.893 4.781 1.00 74.33 5 LEU A C 18
ATOM 26703 O O . LEU A 1 5 ? -24.584 -11.000 5.314 1.00 11.30 5 LEU A O 18
ATOM 26719 N N . LEU A 1 6 ? -23.573 -9.223 4.376 1.00 5.11 6 LEU A N 18
ATOM 26720 C CA . LEU A 1 6 ? -22.213 -9.763 4.535 1.00 70.32 6 LEU A CA 18
ATOM 26721 C C . LEU A 1 6 ? -21.870 -10.029 6.011 1.00 33.54 6 LEU A C 18
ATOM 26722 O O . LEU A 1 6 ? -21.340 -11.082 6.352 1.00 72.13 6 LEU A O 18
ATOM 26738 N N . HIS A 1 7 ? -22.191 -9.075 6.884 1.00 23.31 7 HIS A N 18
ATOM 26739 C CA . HIS A 1 7 ? -21.884 -9.213 8.315 1.00 42.22 7 HIS A CA 18
ATOM 26740 C C . HIS A 1 7 ? -22.804 -10.241 9.007 1.00 62.02 7 HIS A C 18
ATOM 26741 O O . HIS A 1 7 ? -22.666 -10.499 10.202 1.00 22.22 7 HIS A O 18
ATOM 26756 N N . LEU A 1 8 ? -23.741 -10.822 8.250 1.00 42.34 8 LEU A N 18
ATOM 26757 C CA . LEU A 1 8 ? -24.561 -11.938 8.747 1.00 52.11 8 LEU A CA 18
ATOM 26758 C C . LEU A 1 8 ? -23.890 -13.288 8.438 1.00 34.51 8 LEU A C 18
ATOM 26759 O O . LEU A 1 8 ? -24.317 -14.335 8.927 1.00 22.23 8 LEU A O 18
ATOM 26775 N N . LEU A 1 9 ? -22.846 -13.251 7.610 1.00 74.20 9 LEU A N 18
ATOM 26776 C CA . LEU A 1 9 ? -22.074 -14.447 7.251 1.00 32.40 9 LEU A CA 18
ATOM 26777 C C . LEU A 1 9 ? -20.581 -14.200 7.531 1.00 54.52 9 LEU A C 18
ATOM 26778 O O . LEU A 1 9 ? -19.914 -13.465 6.805 1.00 4.41 9 LEU A O 18
ATOM 26794 N N . CYS A 1 10 ? -20.057 -14.828 8.581 1.00 32.12 10 CYS A N 18
ATOM 26795 C CA . CYS A 1 10 ? -18.688 -14.555 9.046 1.00 14.44 10 CYS A CA 18
ATOM 26796 C C . CYS A 1 10 ? -17.710 -15.674 8.668 1.00 63.12 10 CYS A C 18
ATOM 26797 O O . CYS A 1 10 ? -18.064 -16.855 8.653 1.00 45.32 10 CYS A O 18
ATOM 26805 N N . SER A 1 11 ? -16.471 -15.288 8.359 1.00 61.51 11 SER A N 18
ATOM 26806 C CA . SER A 1 11 ? -15.384 -16.249 8.118 1.00 11.43 11 SER A CA 18
ATOM 26807 C C . SER A 1 11 ? -14.186 -15.941 9.032 1.00 32.31 11 SER A C 18
ATOM 26808 O O . SER A 1 11 ? -13.876 -14.774 9.281 1.00 4.33 11 SER A O 18
ATOM 26816 N N . PRO A 1 12 ? -13.502 -16.973 9.561 1.00 65.10 12 PRO A N 18
ATOM 26817 C CA . PRO A 1 12 ? -12.331 -16.776 10.440 1.00 11.12 12 PRO A CA 18
ATOM 26818 C C . PRO A 1 12 ? -11.159 -16.067 9.736 1.00 1.45 12 PRO A C 18
ATOM 26819 O O . PRO A 1 12 ? -11.059 -16.076 8.506 1.00 41.44 12 PRO A O 18
ATOM 26830 N N . ASP A 1 13 ? -10.267 -15.468 10.530 1.00 4.23 13 ASP A N 18
ATOM 26831 C CA . ASP A 1 13 ? -9.107 -14.730 10.002 1.00 13.41 13 ASP A CA 18
ATOM 26832 C C . ASP A 1 13 ? -8.199 -15.624 9.133 1.00 32.01 13 ASP A C 18
ATOM 26833 O O . ASP A 1 13 ? -7.326 -15.134 8.417 1.00 31.31 13 ASP A O 18
ATOM 26842 N N . THR A 1 14 ? -8.408 -16.938 9.222 1.00 0.23 14 THR A N 18
ATOM 26843 C CA . THR A 1 14 ? -7.634 -17.915 8.450 1.00 11.42 14 THR A CA 18
ATOM 26844 C C . THR A 1 14 ? -8.036 -17.931 6.968 1.00 64.42 14 THR A C 18
ATOM 26845 O O . THR A 1 14 ? -7.254 -18.357 6.115 1.00 65.21 14 THR A O 18
ATOM 26856 N N . ARG A 1 15 ? -9.251 -17.474 6.665 1.00 10.14 15 ARG A N 18
ATOM 26857 C CA . ARG A 1 15 ? -9.760 -17.487 5.287 1.00 1.24 15 ARG A CA 18
ATOM 26858 C C . ARG A 1 15 ? -10.467 -16.162 4.923 1.00 1.11 15 ARG A C 18
ATOM 26859 O O . ARG A 1 15 ? -11.642 -15.951 5.234 1.00 14.51 15 ARG A O 18
ATOM 26880 N N . GLN A 1 16 ? -9.724 -15.266 4.270 1.00 70.11 16 GLN A N 18
ATOM 26881 C CA . GLN A 1 16 ? -10.254 -13.966 3.822 1.00 21.15 16 GLN A CA 18
ATOM 26882 C C . GLN A 1 16 ? -9.748 -13.635 2.402 1.00 45.24 16 GLN A C 18
ATOM 26883 O O . GLN A 1 16 ? -8.740 -14.186 1.956 1.00 42.22 16 GLN A O 18
ATOM 26897 N N . PRO A 1 17 ? -10.444 -12.742 1.660 1.00 43.53 17 PRO A N 18
ATOM 26898 C CA . PRO A 1 17 ? -10.033 -12.359 0.291 1.00 54.23 17 PRO A CA 18
ATOM 26899 C C . PRO A 1 17 ? -8.670 -11.637 0.239 1.00 65.53 17 PRO A C 18
ATOM 26900 O O . PRO A 1 17 ? -8.003 -11.618 -0.799 1.00 4.01 17 PRO A O 18
ATOM 26911 N N . LEU A 1 18 ? -8.263 -11.043 1.360 1.00 53.34 18 LEU A N 18
ATOM 26912 C CA . LEU A 1 18 ? -6.986 -10.317 1.442 1.00 13.52 18 LEU A CA 18
ATOM 26913 C C . LEU A 1 18 ? -6.045 -10.956 2.477 1.00 15.53 18 LEU A C 18
ATOM 26914 O O . LEU A 1 18 ? -6.491 -11.611 3.417 1.00 50.30 18 LEU A O 18
ATOM 26930 N N . SER A 1 19 ? -4.742 -10.750 2.292 1.00 64.51 19 SER A N 18
ATOM 26931 C CA . SER A 1 19 ? -3.721 -11.299 3.200 1.00 73.03 19 SER A CA 18
ATOM 26932 C C . SER A 1 19 ? -2.947 -10.171 3.906 1.00 15.02 19 SER A C 18
ATOM 26933 O O . SER A 1 19 ? -3.064 -9.004 3.539 1.00 21.40 19 SER A O 18
ATOM 26941 N N . LEU A 1 20 ? -2.153 -10.522 4.917 1.00 11.34 20 LEU A N 18
ATOM 26942 C CA . LEU A 1 20 ? -1.309 -9.539 5.614 1.00 44.11 20 LEU A CA 18
ATOM 26943 C C . LEU A 1 20 ? -0.080 -9.203 4.750 1.00 40.02 20 LEU A C 18
ATOM 26944 O O . LEU A 1 20 ? 0.625 -10.100 4.283 1.00 53.13 20 LEU A O 18
ATOM 26960 N N . LEU A 1 21 ? 0.167 -7.913 4.528 1.00 54.25 21 LEU A N 18
ATOM 26961 C CA . LEU A 1 21 ? 1.283 -7.474 3.683 1.00 21.04 21 LEU A CA 18
ATOM 26962 C C . LEU A 1 21 ? 2.644 -7.896 4.265 1.00 21.12 21 LEU A C 18
ATOM 26963 O O . LEU A 1 21 ? 3.078 -7.389 5.300 1.00 42.44 21 LEU A O 18
ATOM 26979 N N . GLU A 1 22 ? 3.300 -8.841 3.589 1.00 73.52 22 GLU A N 18
ATOM 26980 C CA . GLU A 1 22 ? 4.626 -9.326 3.995 1.00 62.42 22 GLU A CA 18
ATOM 26981 C C . GLU A 1 22 ? 5.629 -8.170 4.158 1.00 65.23 22 GLU A C 18
ATOM 26982 O O . GLU A 1 22 ? 5.756 -7.322 3.271 1.00 54.23 22 GLU A O 18
ATOM 26994 N N . SER A 1 23 ? 6.348 -8.159 5.282 1.00 61.52 23 SER A N 18
ATOM 26995 C CA . SER A 1 23 ? 7.295 -7.073 5.602 1.00 52.24 23 SER A CA 18
ATOM 26996 C C . SER A 1 23 ? 8.285 -6.804 4.462 1.00 74.52 23 SER A C 18
ATOM 26997 O O . SER A 1 23 ? 8.600 -5.648 4.161 1.00 25.50 23 SER A O 18
ATOM 27005 N N . LYS A 1 24 ? 8.761 -7.870 3.820 1.00 12.11 24 LYS A N 18
ATOM 27006 C CA . LYS A 1 24 ? 9.702 -7.748 2.702 1.00 1.32 24 LYS A CA 18
ATOM 27007 C C . LYS A 1 24 ? 9.113 -6.874 1.575 1.00 70.30 24 LYS A C 18
ATOM 27008 O O . LYS A 1 24 ? 9.820 -6.077 0.952 1.00 12.44 24 LYS A O 18
ATOM 27027 N N . GLY A 1 25 ? 7.819 -7.051 1.307 1.00 45.32 25 GLY A N 18
ATOM 27028 C CA . GLY A 1 25 ? 7.107 -6.175 0.380 1.00 23.11 25 GLY A CA 18
ATOM 27029 C C . GLY A 1 25 ? 6.760 -4.819 0.999 1.00 24.33 25 GLY A C 18
ATOM 27030 O O . GLY A 1 25 ? 6.781 -3.791 0.323 1.00 51.00 25 GLY A O 18
ATOM 27034 N N . LEU A 1 26 ? 6.453 -4.828 2.298 1.00 44.10 26 LEU A N 18
ATOM 27035 C CA . LEU A 1 26 ? 6.026 -3.623 3.025 1.00 73.04 26 LEU A CA 18
ATOM 27036 C C . LEU A 1 26 ? 7.021 -2.461 2.878 1.00 35.12 26 LEU A C 18
ATOM 27037 O O . LEU A 1 26 ? 6.616 -1.298 2.748 1.00 54.32 26 LEU A O 18
ATOM 27053 N N . GLU A 1 27 ? 8.321 -2.759 2.901 1.00 72.42 27 GLU A N 18
ATOM 27054 C CA . GLU A 1 27 ? 9.338 -1.708 2.758 1.00 13.35 27 GLU A CA 18
ATOM 27055 C C . GLU A 1 27 ? 9.174 -0.950 1.432 1.00 54.03 27 GLU A C 18
ATOM 27056 O O . GLU A 1 27 ? 9.412 0.252 1.372 1.00 53.22 27 GLU A O 18
ATOM 27068 N N . ALA A 1 28 ? 8.761 -1.652 0.372 1.00 2.05 28 ALA A N 18
ATOM 27069 C CA . ALA A 1 28 ? 8.526 -1.016 -0.930 1.00 52.02 28 ALA A CA 18
ATOM 27070 C C . ALA A 1 28 ? 7.467 0.090 -0.821 1.00 44.34 28 ALA A C 18
ATOM 27071 O O . ALA A 1 28 ? 7.614 1.173 -1.400 1.00 30.12 28 ALA A O 18
ATOM 27078 N N . LEU A 1 29 ? 6.409 -0.191 -0.060 1.00 71.34 29 LEU A N 18
ATOM 27079 C CA . LEU A 1 29 ? 5.360 0.797 0.206 1.00 43.45 29 LEU A CA 18
ATOM 27080 C C . LEU A 1 29 ? 5.936 2.012 0.951 1.00 41.24 29 LEU A C 18
ATOM 27081 O O . LEU A 1 29 ? 5.793 3.149 0.505 1.00 10.34 29 LEU A O 18
ATOM 27097 N N . ASN A 1 30 ? 6.614 1.752 2.072 1.00 23.30 30 ASN A N 18
ATOM 27098 C CA . ASN A 1 30 ? 7.195 2.818 2.903 1.00 22.31 30 ASN A CA 18
ATOM 27099 C C . ASN A 1 30 ? 8.210 3.674 2.122 1.00 31.13 30 ASN A C 18
ATOM 27100 O O . ASN A 1 30 ? 8.135 4.900 2.137 1.00 14.31 30 ASN A O 18
ATOM 27111 N N . LYS A 1 31 ? 9.145 3.023 1.431 1.00 31.50 31 LYS A N 18
ATOM 27112 C CA . LYS A 1 31 ? 10.148 3.733 0.624 1.00 63.02 31 LYS A CA 18
ATOM 27113 C C . LYS A 1 31 ? 9.478 4.654 -0.414 1.00 30.33 31 LYS A C 18
ATOM 27114 O O . LYS A 1 31 ? 9.903 5.796 -0.620 1.00 52.00 31 LYS A O 18
ATOM 27133 N N . ALA A 1 32 ? 8.417 4.158 -1.046 1.00 41.51 32 ALA A N 18
ATOM 27134 C CA . ALA A 1 32 ? 7.659 4.946 -2.023 1.00 61.23 32 ALA A CA 18
ATOM 27135 C C . ALA A 1 32 ? 6.883 6.089 -1.342 1.00 22.25 32 ALA A C 18
ATOM 27136 O O . ALA A 1 32 ? 6.732 7.177 -1.908 1.00 32.24 32 ALA A O 18
ATOM 27143 N N . ILE A 1 33 ? 6.392 5.835 -0.128 1.00 45.33 33 ILE A N 18
ATOM 27144 C CA . ILE A 1 33 ? 5.710 6.861 0.673 1.00 4.23 33 ILE A CA 18
ATOM 27145 C C . ILE A 1 33 ? 6.669 8.005 1.040 1.00 64.33 33 ILE A C 18
ATOM 27146 O O . ILE A 1 33 ? 6.342 9.183 0.881 1.00 42.45 33 ILE A O 18
ATOM 27162 N N . VAL A 1 34 ? 7.861 7.650 1.515 1.00 23.00 34 VAL A N 18
ATOM 27163 C CA . VAL A 1 34 ? 8.895 8.642 1.828 1.00 30.01 34 VAL A CA 18
ATOM 27164 C C . VAL A 1 34 ? 9.252 9.460 0.575 1.00 53.43 34 VAL A C 18
ATOM 27165 O O . VAL A 1 34 ? 9.555 10.653 0.655 1.00 34.13 34 VAL A O 18
ATOM 27178 N N . SER A 1 35 ? 9.201 8.803 -0.582 1.00 3.30 35 SER A N 18
ATOM 27179 C CA . SER A 1 35 ? 9.431 9.472 -1.871 1.00 42.23 35 SER A CA 18
ATOM 27180 C C . SER A 1 35 ? 8.212 10.311 -2.307 1.00 61.24 35 SER A C 18
ATOM 27181 O O . SER A 1 35 ? 8.345 11.264 -3.075 1.00 4.00 35 SER A O 18
ATOM 27189 N N . GLY A 1 36 ? 7.024 9.937 -1.824 1.00 22.20 36 GLY A N 18
ATOM 27190 C CA . GLY A 1 36 ? 5.808 10.695 -2.126 1.00 23.12 36 GLY A CA 18
ATOM 27191 C C . GLY A 1 36 ? 5.192 10.358 -3.483 1.00 54.55 36 GLY A C 18
ATOM 27192 O O . GLY A 1 36 ? 4.603 11.224 -4.132 1.00 21.25 36 GLY A O 18
ATOM 27196 N N . THR A 1 37 ? 5.309 9.097 -3.902 1.00 35.13 37 THR A N 18
ATOM 27197 C CA . THR A 1 37 ? 4.775 8.654 -5.207 1.00 4.02 37 THR A CA 18
ATOM 27198 C C . THR A 1 37 ? 3.579 7.698 -5.049 1.00 42.12 37 THR A C 18
ATOM 27199 O O . THR A 1 37 ? 3.098 7.116 -6.022 1.00 64.10 37 THR A O 18
ATOM 27210 N N . VAL A 1 38 ? 3.088 7.547 -3.822 1.00 15.22 38 VAL A N 18
ATOM 27211 C CA . VAL A 1 38 ? 1.989 6.613 -3.537 1.00 41.31 38 VAL A CA 18
ATOM 27212 C C . VAL A 1 38 ? 0.620 7.310 -3.557 1.00 34.35 38 VAL A C 18
ATOM 27213 O O . VAL A 1 38 ? 0.342 8.186 -2.737 1.00 63.21 38 VAL A O 18
ATOM 27226 N N . GLN A 1 39 ? -0.236 6.908 -4.496 1.00 23.35 39 GLN A N 18
ATOM 27227 C CA . GLN A 1 39 ? -1.598 7.451 -4.605 1.00 64.11 39 GLN A CA 18
ATOM 27228 C C . GLN A 1 39 ? -2.650 6.404 -4.201 1.00 60.24 39 GLN A C 18
ATOM 27229 O O . GLN A 1 39 ? -2.601 5.260 -4.653 1.00 33.12 39 GLN A O 18
ATOM 27243 N N . ARG A 1 40 ? -3.597 6.793 -3.347 1.00 71.14 40 ARG A N 18
ATOM 27244 C CA . ARG A 1 40 ? -4.705 5.901 -2.976 1.00 35.11 40 ARG A CA 18
ATOM 27245 C C . ARG A 1 40 ? -5.856 6.001 -3.989 1.00 24.05 40 ARG A C 18
ATOM 27246 O O . ARG A 1 40 ? -5.885 6.914 -4.817 1.00 71.41 40 ARG A O 18
ATOM 27267 N N . ALA A 1 41 ? -6.801 5.062 -3.913 1.00 34.43 41 ALA A N 18
ATOM 27268 C CA . ALA A 1 41 ? -7.906 4.965 -4.886 1.00 24.42 41 ALA A CA 18
ATOM 27269 C C . ALA A 1 41 ? -8.634 6.306 -5.103 1.00 12.32 41 ALA A C 18
ATOM 27270 O O . ALA A 1 41 ? -8.961 6.665 -6.236 1.00 44.20 41 ALA A O 18
ATOM 27277 N N . ASP A 1 42 ? -8.880 7.039 -4.018 1.00 34.22 42 ASP A N 18
ATOM 27278 C CA . ASP A 1 42 ? -9.545 8.354 -4.084 1.00 12.43 42 ASP A CA 18
ATOM 27279 C C . ASP A 1 42 ? -8.834 9.326 -5.045 1.00 63.45 42 ASP A C 18
ATOM 27280 O O . ASP A 1 42 ? -9.456 10.238 -5.594 1.00 35.13 42 ASP A O 18
ATOM 27289 N N . GLY A 1 43 ? -7.532 9.116 -5.251 1.00 61.15 43 GLY A N 18
ATOM 27290 C CA . GLY A 1 43 ? -6.744 10.001 -6.111 1.00 5.55 43 GLY A CA 18
ATOM 27291 C C . GLY A 1 43 ? -5.842 10.952 -5.325 1.00 32.42 43 GLY A C 18
ATOM 27292 O O . GLY A 1 43 ? -5.258 11.878 -5.894 1.00 1.10 43 GLY A O 18
ATOM 27296 N N . SER A 1 44 ? -5.730 10.724 -4.015 1.00 64.23 44 SER A N 18
ATOM 27297 C CA . SER A 1 44 ? -4.900 11.569 -3.135 1.00 24.51 44 SER A CA 18
ATOM 27298 C C . SER A 1 44 ? -3.549 10.912 -2.818 1.00 21.44 44 SER A C 18
ATOM 27299 O O . SER A 1 44 ? -3.403 9.689 -2.894 1.00 63.23 44 SER A O 18
ATOM 27307 N N . ILE A 1 45 ? -2.566 11.733 -2.445 1.00 74.21 45 ILE A N 18
ATOM 27308 C CA . ILE A 1 45 ? -1.224 11.245 -2.105 1.00 12.12 45 ILE A CA 18
ATOM 27309 C C . ILE A 1 45 ? -1.165 10.696 -0.669 1.00 2.12 45 ILE A C 18
ATOM 27310 O O . ILE A 1 45 ? -1.836 11.194 0.235 1.00 24.01 45 ILE A O 18
ATOM 27326 N N . GLN A 1 46 ? -0.352 9.664 -0.469 1.00 53.44 46 GLN A N 18
ATOM 27327 C CA . GLN A 1 46 ? -0.157 9.060 0.852 1.00 62.01 46 GLN A CA 18
ATOM 27328 C C . GLN A 1 46 ? 1.288 9.268 1.343 1.00 70.54 46 GLN A C 18
ATOM 27329 O O . GLN A 1 46 ? 2.193 8.504 1.000 1.00 21.25 46 GLN A O 18
ATOM 27343 N N . ASN A 1 47 ? 1.495 10.325 2.131 1.00 63.44 47 ASN A N 18
ATOM 27344 C CA . ASN A 1 47 ? 2.828 10.675 2.648 1.00 53.34 47 ASN A CA 18
ATOM 27345 C C . ASN A 1 47 ? 2.970 10.335 4.142 1.00 4.41 47 ASN A C 18
ATOM 27346 O O . ASN A 1 47 ? 3.591 11.078 4.904 1.00 60.12 47 ASN A O 18
ATOM 27357 N N . GLN A 1 48 ? 2.418 9.196 4.552 1.00 51.13 48 GLN A N 18
ATOM 27358 C CA . GLN A 1 48 ? 2.519 8.735 5.946 1.00 21.02 48 GLN A CA 18
ATOM 27359 C C . GLN A 1 48 ? 2.985 7.271 6.013 1.00 74.23 48 GLN A C 18
ATOM 27360 O O . GLN A 1 48 ? 2.308 6.372 5.514 1.00 52.11 48 GLN A O 18
ATOM 27374 N N . SER A 1 49 ? 4.148 7.044 6.624 1.00 0.31 49 SER A N 18
ATOM 27375 C CA . SER A 1 49 ? 4.722 5.691 6.729 1.00 44.42 49 SER A CA 18
ATOM 27376 C C . SER A 1 49 ? 3.953 4.823 7.740 1.00 13.10 49 SER A C 18
ATOM 27377 O O . SER A 1 49 ? 3.987 5.074 8.946 1.00 55.41 49 SER A O 18
ATOM 27385 N N . LEU A 1 50 ? 3.260 3.799 7.242 1.00 30.22 50 LEU A N 18
ATOM 27386 C CA . LEU A 1 50 ? 2.481 2.896 8.101 1.00 63.24 50 LEU A CA 18
ATOM 27387 C C . LEU A 1 50 ? 3.276 1.637 8.488 1.00 3.44 50 LEU A C 18
ATOM 27388 O O . LEU A 1 50 ? 4.377 1.397 7.988 1.00 63.53 50 LEU A O 18
ATOM 27404 N N . HIS A 1 51 ? 2.706 0.835 9.387 1.00 13.44 51 HIS A N 18
ATOM 27405 C CA . HIS A 1 51 ? 3.371 -0.383 9.873 1.00 11.12 51 HIS A CA 18
ATOM 27406 C C . HIS A 1 51 ? 2.570 -1.652 9.529 1.00 54.02 51 HIS A C 18
ATOM 27407 O O . HIS A 1 51 ? 3.153 -2.714 9.295 1.00 22.44 51 HIS A O 18
ATOM 27422 N N . GLU A 1 52 ? 1.240 -1.545 9.509 1.00 35.52 52 GLU A N 18
ATOM 27423 C CA . GLU A 1 52 ? 0.372 -2.668 9.118 1.00 44.22 52 GLU A CA 18
ATOM 27424 C C . GLU A 1 52 ? -0.450 -2.333 7.861 1.00 24.42 52 GLU A C 18
ATOM 27425 O O . GLU A 1 52 ? -0.954 -1.218 7.709 1.00 2.00 52 GLU A O 18
ATOM 27437 N N . ALA A 1 53 ? -0.579 -3.312 6.967 1.00 40.32 53 ALA A N 18
ATOM 27438 C CA . ALA A 1 53 ? -1.345 -3.147 5.725 1.00 75.32 53 ALA A CA 18
ATOM 27439 C C . ALA A 1 53 ? -1.770 -4.505 5.139 1.00 43.33 53 ALA A C 18
ATOM 27440 O O . ALA A 1 53 ? -1.257 -5.554 5.532 1.00 30.12 53 ALA A O 18
ATOM 27447 N N . LEU A 1 54 ? -2.714 -4.477 4.203 1.00 25.25 54 LEU A N 18
ATOM 27448 C CA . LEU A 1 54 ? -3.206 -5.698 3.550 1.00 65.43 54 LEU A CA 18
ATOM 27449 C C . LEU A 1 54 ? -2.703 -5.803 2.107 1.00 51.11 54 LEU A C 18
ATOM 27450 O O . LEU A 1 54 ? -2.543 -4.797 1.419 1.00 73.23 54 LEU A O 18
ATOM 27466 N N . ILE A 1 55 ? -2.481 -7.025 1.646 1.00 51.23 55 ILE A N 18
ATOM 27467 C CA . ILE A 1 55 ? -2.059 -7.269 0.267 1.00 32.12 55 ILE A CA 18
ATOM 27468 C C . ILE A 1 55 ? -3.029 -8.220 -0.447 1.00 33.33 55 ILE A C 18
ATOM 27469 O O . ILE A 1 55 ? -3.436 -9.247 0.103 1.00 22.34 55 ILE A O 18
ATOM 27485 N N . THR A 1 56 ? -3.427 -7.854 -1.662 1.00 23.31 56 THR A N 18
ATOM 27486 C CA . THR A 1 56 ? -4.207 -8.751 -2.519 1.00 2.51 56 THR A CA 18
ATOM 27487 C C . THR A 1 56 ? -3.427 -10.036 -2.811 1.00 42.23 56 THR A C 18
ATOM 27488 O O . THR A 1 56 ? -2.211 -9.999 -2.990 1.00 54.33 56 THR A O 18
ATOM 27499 N N . ARG A 1 57 ? -4.124 -11.167 -2.866 1.00 52.23 57 ARG A N 18
ATOM 27500 C CA . ARG A 1 57 ? -3.479 -12.457 -3.150 1.00 1.42 57 ARG A CA 18
ATOM 27501 C C . ARG A 1 57 ? -2.683 -12.411 -4.470 1.00 75.12 57 ARG A C 18
ATOM 27502 O O . ARG A 1 57 ? -1.628 -13.035 -4.595 1.00 24.05 57 ARG A O 18
ATOM 27523 N N . ASP A 1 58 ? -3.193 -11.648 -5.439 1.00 40.53 58 ASP A N 18
ATOM 27524 C CA . ASP A 1 58 ? -2.548 -11.498 -6.749 1.00 31.23 58 ASP A CA 18
ATOM 27525 C C . ASP A 1 58 ? -1.408 -10.460 -6.705 1.00 43.22 58 ASP A C 18
ATOM 27526 O O . ASP A 1 58 ? -0.707 -10.254 -7.693 1.00 14.23 58 ASP A O 18
ATOM 27535 N N . ARG A 1 59 ? -1.249 -9.804 -5.550 1.00 40.35 59 ARG A N 18
ATOM 27536 C CA . ARG A 1 59 ? -0.133 -8.876 -5.290 1.00 64.13 59 ARG A CA 18
ATOM 27537 C C . ARG A 1 59 ? -0.194 -7.617 -6.181 1.00 10.55 59 ARG A C 18
ATOM 27538 O O . ARG A 1 59 ? 0.835 -7.043 -6.531 1.00 24.20 59 ARG A O 18
ATOM 27559 N N . LYS A 1 60 ? -1.409 -7.165 -6.508 1.00 12.13 60 LYS A N 18
ATOM 27560 C CA . LYS A 1 60 ? -1.585 -6.027 -7.426 1.00 31.14 60 LYS A CA 18
ATOM 27561 C C . LYS A 1 60 ? -2.112 -4.763 -6.718 1.00 21.24 60 LYS A C 18
ATOM 27562 O O . LYS A 1 60 ? -1.829 -3.642 -7.151 1.00 31.13 60 LYS A O 18
ATOM 27581 N N . GLN A 1 61 ? -2.883 -4.935 -5.640 1.00 41.23 61 GLN A N 18
ATOM 27582 C CA . GLN A 1 61 ? -3.344 -3.793 -4.828 1.00 41.35 61 GLN A CA 18
ATOM 27583 C C . GLN A 1 61 ? -3.028 -3.999 -3.335 1.00 54.12 61 GLN A C 18
ATOM 27584 O O . GLN A 1 61 ? -2.993 -5.131 -2.842 1.00 15.52 61 GLN A O 18
ATOM 27598 N N . VAL A 1 62 ? -2.799 -2.891 -2.627 1.00 41.35 62 VAL A N 18
ATOM 27599 C CA . VAL A 1 62 ? -2.454 -2.920 -1.198 1.00 12.41 62 VAL A CA 18
ATOM 27600 C C . VAL A 1 62 ? -3.433 -2.070 -0.361 1.00 22.43 62 VAL A C 18
ATOM 27601 O O . VAL A 1 62 ? -3.512 -0.854 -0.525 1.00 44.11 62 VAL A O 18
ATOM 27614 N N . PHE A 1 63 ? -4.157 -2.717 0.553 1.00 4.00 63 PHE A N 18
ATOM 27615 C CA . PHE A 1 63 ? -5.127 -2.030 1.422 1.00 72.11 63 PHE A CA 18
ATOM 27616 C C . PHE A 1 63 ? -4.486 -1.672 2.776 1.00 21.31 63 PHE A C 18
ATOM 27617 O O . PHE A 1 63 ? -3.312 -1.957 3.012 1.00 14.41 63 PHE A O 18
ATOM 27634 N N . ARG A 1 64 ? -5.250 -1.030 3.661 1.00 12.35 64 ARG A N 18
ATOM 27635 C CA . ARG A 1 64 ? -4.722 -0.590 4.967 1.00 2.33 64 ARG A CA 18
ATOM 27636 C C . ARG A 1 64 ? -5.347 -1.350 6.149 1.00 22.35 64 ARG A C 18
ATOM 27637 O O . ARG A 1 64 ? -6.267 -2.153 5.984 1.00 12.34 64 ARG A O 18
ATOM 27658 N N . ILE A 1 65 ? -4.815 -1.093 7.345 1.00 11.44 65 ILE A N 18
ATOM 27659 C CA . ILE A 1 65 ? -5.301 -1.720 8.585 1.00 11.42 65 ILE A CA 18
ATOM 27660 C C . ILE A 1 65 ? -5.354 -0.704 9.734 1.00 34.43 65 ILE A C 18
ATOM 27661 O O . ILE A 1 65 ? -4.406 0.052 9.951 1.00 23.44 65 ILE A O 18
ATOM 27677 N N . GLU A 1 66 ? -6.460 -0.697 10.472 1.00 1.50 66 GLU A N 18
ATOM 27678 C CA . GLU A 1 66 ? -6.604 0.159 11.651 1.00 43.13 66 GLU A CA 18
ATOM 27679 C C . GLU A 1 66 ? -7.284 -0.618 12.786 1.00 30.10 66 GLU A C 18
ATOM 27680 O O . GLU A 1 66 ? -8.153 -1.454 12.535 1.00 55.54 66 GLU A O 18
ATOM 27692 N N . ASP A 1 67 ? -6.871 -0.357 14.029 1.00 25.51 67 ASP A N 18
ATOM 27693 C CA . ASP A 1 67 ? -7.400 -1.082 15.197 1.00 43.44 67 ASP A CA 18
ATOM 27694 C C . ASP A 1 67 ? -7.140 -2.604 15.072 1.00 73.21 67 ASP A C 18
ATOM 27695 O O . ASP A 1 67 ? -7.828 -3.422 15.683 1.00 50.15 67 ASP A O 18
ATOM 27704 N N . SER A 1 68 ? -6.113 -2.964 14.288 1.00 65.41 68 SER A N 18
ATOM 27705 C CA . SER A 1 68 ? -5.789 -4.372 13.979 1.00 61.30 68 SER A CA 18
ATOM 27706 C C . SER A 1 68 ? -6.909 -5.062 13.180 1.00 21.11 68 SER A C 18
ATOM 27707 O O . SER A 1 68 ? -6.922 -6.283 13.034 1.00 2.13 68 SER A O 18
ATOM 27715 N N . ILE A 1 69 ? -7.831 -4.262 12.648 1.00 14.21 69 ILE A N 18
ATOM 27716 C CA . ILE A 1 69 ? -8.932 -4.765 11.826 1.00 61.35 69 ILE A CA 18
ATOM 27717 C C . ILE A 1 69 ? -8.638 -4.544 10.329 1.00 40.24 69 ILE A C 18
ATOM 27718 O O . ILE A 1 69 ? -8.296 -3.434 9.911 1.00 64.04 69 ILE A O 18
ATOM 27734 N N . PRO A 1 70 ? -8.752 -5.603 9.501 1.00 74.40 70 PRO A N 18
ATOM 27735 C CA . PRO A 1 70 ? -8.482 -5.515 8.054 1.00 35.02 70 PRO A CA 18
ATOM 27736 C C . PRO A 1 70 ? -9.482 -4.610 7.306 1.00 44.45 70 PRO A C 18
ATOM 27737 O O . PRO A 1 70 ? -10.658 -4.950 7.159 1.00 4.12 70 PRO A O 18
ATOM 27748 N N . VAL A 1 71 ? -9.010 -3.457 6.834 1.00 62.12 71 VAL A N 18
ATOM 27749 C CA . VAL A 1 71 ? -9.861 -2.528 6.0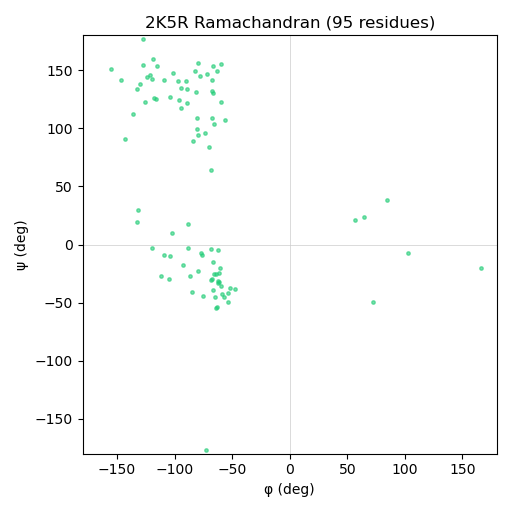86 1.00 50.41 71 VAL A CA 18
ATOM 27750 C C . VAL A 1 71 ? -10.059 -3.008 4.639 1.00 74.41 71 VAL A C 18
ATOM 27751 O O . VAL A 1 71 ? -9.183 -2.844 3.787 1.00 61.43 71 VAL A O 18
ATOM 27764 N N . LEU A 1 72 ? -11.217 -3.613 4.377 1.00 15.51 72 LEU A N 18
ATOM 27765 C CA . LEU A 1 72 ? -11.527 -4.174 3.053 1.00 52.40 72 LEU A CA 18
ATOM 27766 C C . LEU A 1 72 ? -12.135 -3.122 2.106 1.00 13.03 72 LEU A C 18
ATOM 27767 O O . LEU A 1 72 ? -12.666 -3.462 1.046 1.00 50.12 72 LEU A O 18
ATOM 27783 N N . LEU A 1 73 ? -12.046 -1.848 2.479 1.00 20.20 73 LEU A N 18
ATOM 27784 C CA . LEU A 1 73 ? -12.611 -0.762 1.670 1.00 24.22 73 LEU A CA 18
ATOM 27785 C C . LEU A 1 73 ? -11.699 -0.410 0.479 1.00 71.40 73 LEU A C 18
ATOM 27786 O O . LEU A 1 73 ? -10.507 -0.150 0.655 1.00 30.21 73 LEU A O 18
ATOM 27802 N N . PRO A 1 74 ? -12.257 -0.372 -0.754 1.00 11.42 74 PRO A N 18
ATOM 27803 C CA . PRO A 1 74 ? -11.476 -0.098 -1.982 1.00 62.30 74 PRO A CA 18
ATOM 27804 C C . PRO A 1 74 ? -10.775 1.270 -1.961 1.00 65.52 74 PRO A C 18
ATOM 27805 O O . PRO A 1 74 ? -9.788 1.483 -2.663 1.00 34.42 74 PRO A O 18
ATOM 27816 N N . GLU A 1 75 ? -11.287 2.192 -1.149 1.00 72.41 75 GLU A N 18
ATOM 27817 C CA . GLU A 1 75 ? -10.697 3.530 -1.022 1.00 63.52 75 GLU A CA 18
ATOM 27818 C C . GLU A 1 75 ? -9.274 3.465 -0.429 1.00 73.24 75 GLU A C 18
ATOM 27819 O O . GLU A 1 75 ? -8.392 4.237 -0.816 1.00 74.53 75 GLU A O 18
ATOM 27831 N N . GLU A 1 76 ? -9.052 2.520 0.492 1.00 22.10 76 GLU A N 18
ATOM 27832 C CA . GLU A 1 76 ? -7.718 2.292 1.074 1.00 24.32 76 GLU A CA 18
ATOM 27833 C C . GLU A 1 76 ? -6.819 1.441 0.149 1.00 53.11 76 GLU A C 18
ATOM 27834 O O . GLU A 1 76 ? -5.719 1.045 0.542 1.00 74.23 76 GLU A O 18
ATOM 27846 N N . ALA A 1 77 ? -7.282 1.170 -1.077 1.00 20.53 77 ALA A N 18
ATOM 27847 C CA . ALA A 1 77 ? -6.531 0.326 -2.019 1.00 50.30 77 ALA A CA 18
ATOM 27848 C C . ALA A 1 77 ? -5.555 1.140 -2.887 1.00 32.53 77 ALA A C 18
ATOM 27849 O O . ALA A 1 77 ? -5.967 1.964 -3.705 1.00 11.45 77 ALA A O 18
ATOM 27856 N N . ILE A 1 78 ? -4.261 0.899 -2.690 1.00 22.53 78 ILE A N 18
ATOM 27857 C CA . ILE A 1 78 ? -3.211 1.516 -3.512 1.00 40.20 78 ILE A CA 18
ATOM 27858 C C . ILE A 1 78 ? -2.686 0.516 -4.556 1.00 52.33 78 ILE A C 18
ATOM 27859 O O . ILE A 1 78 ? -2.391 -0.635 -4.229 1.00 43.41 78 ILE A O 18
ATOM 27875 N N . ALA A 1 79 ? -2.569 0.956 -5.806 1.00 24.15 79 ALA A N 18
ATOM 27876 C CA . ALA A 1 79 ? -2.031 0.104 -6.872 1.00 25.42 79 ALA A CA 18
ATOM 27877 C C . ALA A 1 79 ? -0.495 0.043 -6.824 1.00 22.41 79 ALA A C 18
ATOM 27878 O O . ALA A 1 79 ? 0.170 1.060 -6.612 1.00 51.21 79 ALA A O 18
ATOM 27885 N N . THR A 1 80 ? 0.067 -1.147 -7.043 1.00 75.20 80 THR A N 18
ATOM 27886 C CA . THR A 1 80 ? 1.530 -1.342 -6.984 1.00 22.25 80 THR A CA 18
ATOM 27887 C C . THR A 1 80 ? 2.275 -0.483 -8.017 1.00 73.34 80 THR A C 18
ATOM 27888 O O . THR A 1 80 ? 3.458 -0.189 -7.852 1.00 42.41 80 THR A O 18
ATOM 27899 N N . ILE A 1 81 ? 1.571 -0.070 -9.072 1.00 34.23 81 ILE A N 18
ATOM 27900 C CA . ILE A 1 81 ? 2.155 0.775 -10.126 1.00 3.32 81 ILE A CA 18
ATOM 27901 C C . ILE A 1 81 ? 2.643 2.132 -9.569 1.00 53.34 81 ILE A C 18
ATOM 27902 O O . ILE A 1 81 ? 3.464 2.810 -10.186 1.00 73.11 81 ILE A O 18
ATOM 27918 N N . GLN A 1 82 ? 2.135 2.519 -8.397 1.00 43.12 82 GLN A N 18
ATOM 27919 C CA . GLN A 1 82 ? 2.539 3.774 -7.750 1.00 74.21 82 GLN A CA 18
ATOM 27920 C C . GLN A 1 82 ? 3.907 3.643 -7.057 1.00 65.43 82 GLN A C 18
ATOM 27921 O O . GLN A 1 82 ? 4.556 4.644 -6.743 1.00 2.32 82 GLN A O 18
ATOM 27935 N N . ILE A 1 83 ? 4.340 2.408 -6.828 1.00 3.22 83 ILE A N 18
ATOM 27936 C CA . ILE A 1 83 ? 5.601 2.150 -6.130 1.00 43.43 83 ILE A CA 18
ATOM 27937 C C . ILE A 1 83 ? 6.800 2.269 -7.087 1.00 43.41 83 ILE A C 18
ATOM 27938 O O . ILE A 1 83 ? 7.177 1.309 -7.757 1.00 65.42 83 ILE A O 18
ATOM 27954 N N . ALA A 1 84 ? 7.401 3.461 -7.133 1.00 65.14 84 ALA A N 18
ATOM 27955 C CA . ALA A 1 84 ? 8.524 3.747 -8.042 1.00 52.13 84 ALA A CA 18
ATOM 27956 C C . ALA A 1 84 ? 9.793 2.932 -7.711 1.00 61.34 84 ALA A C 18
ATOM 27957 O O . ALA A 1 84 ? 10.824 3.089 -8.369 1.00 72.45 84 ALA A O 18
ATOM 27964 N N . ASN A 1 85 ? 9.722 2.069 -6.697 1.00 51.44 85 ASN A N 18
ATOM 27965 C CA . ASN A 1 85 ? 10.860 1.218 -6.320 1.00 21.05 85 ASN A CA 18
ATOM 27966 C C . ASN A 1 85 ? 10.470 -0.275 -6.298 1.00 0.23 85 ASN A C 18
ATOM 27967 O O . ASN A 1 85 ? 11.224 -1.110 -5.794 1.00 20.11 85 ASN A O 18
ATOM 27978 N N . PHE A 1 86 ? 9.299 -0.601 -6.853 1.00 3.01 86 PHE A N 18
ATOM 27979 C CA . PHE A 1 86 ? 8.805 -1.985 -6.879 1.00 5.24 86 PHE A CA 18
ATOM 27980 C C . PHE A 1 86 ? 9.778 -2.911 -7.645 1.00 13.12 86 PHE A C 18
ATOM 27981 O O . PHE A 1 86 ? 10.019 -2.718 -8.839 1.00 65.24 86 PHE A O 18
ATOM 27998 N N . PRO A 1 87 ? 10.348 -3.928 -6.963 1.00 41.34 87 PRO A N 18
ATOM 27999 C CA . PRO A 1 87 ? 11.414 -4.780 -7.530 1.00 34.52 87 PRO A CA 18
ATOM 28000 C C . PRO A 1 87 ? 10.971 -5.653 -8.723 1.00 14.54 87 PRO A C 18
ATOM 28001 O O . PRO A 1 87 ? 10.508 -6.785 -8.552 1.00 10.04 87 PRO A O 18
ATOM 28012 N N . ASP A 1 88 ? 11.108 -5.105 -9.930 1.00 24.24 88 ASP A N 18
ATOM 28013 C CA . ASP A 1 88 ? 10.895 -5.856 -11.180 1.00 71.02 88 ASP A CA 18
ATOM 28014 C C . ASP A 1 88 ? 12.130 -5.740 -12.094 1.00 45.04 88 ASP A C 18
ATOM 28015 O O . ASP A 1 88 ? 13.178 -5.240 -11.679 1.00 73.43 88 ASP A O 18
ATOM 28024 N N . LYS A 1 89 ? 12.016 -6.228 -13.330 1.00 20.33 89 LYS A N 18
ATOM 28025 C CA . LYS A 1 89 ? 13.102 -6.093 -14.309 1.00 25.30 89 LYS A CA 18
ATOM 28026 C C . LYS A 1 89 ? 12.802 -4.978 -15.322 1.00 63.34 89 LYS A C 18
ATOM 28027 O O . LYS A 1 89 ? 11.763 -4.982 -15.985 1.00 74.40 89 LYS A O 18
ATOM 28046 N N . LEU A 1 90 ? 13.725 -4.027 -15.423 1.00 41.41 90 LEU A N 18
ATOM 28047 C CA . LEU A 1 90 ? 13.569 -2.857 -16.296 1.00 1.50 90 LEU A CA 18
ATOM 28048 C C . LEU A 1 90 ? 14.911 -2.126 -16.450 1.00 13.41 90 LEU A C 18
ATOM 28049 O O . LEU A 1 90 ? 15.759 -2.179 -15.558 1.00 72.22 90 LEU A O 18
ATOM 28065 N N . GLU A 1 91 ? 15.108 -1.445 -17.575 1.00 73.01 91 GLU A N 18
ATOM 28066 C CA . GLU A 1 91 ? 16.366 -0.732 -17.834 1.00 62.23 91 GLU A CA 18
ATOM 28067 C C . GLU A 1 91 ? 16.152 0.777 -18.014 1.00 20.44 91 GLU A C 18
ATOM 28068 O O . GLU A 1 91 ? 15.020 1.268 -18.009 1.00 10.21 91 GLU A O 18
ATOM 28080 N N . HIS A 1 92 ? 17.258 1.501 -18.167 1.00 73.42 92 HIS A N 18
ATOM 28081 C CA . HIS A 1 92 ? 17.224 2.939 -18.442 1.00 42.13 92 HIS A CA 18
ATOM 28082 C C . HIS A 1 92 ? 18.614 3.417 -18.904 1.00 3.45 92 HIS A C 18
ATOM 28083 O O . HIS A 1 92 ? 19.343 4.079 -18.161 1.00 52.10 92 HIS A O 18
ATOM 28098 N N . HIS A 1 93 ? 18.978 3.049 -20.134 1.00 42.11 93 HIS A N 18
ATOM 28099 C CA . HIS A 1 93 ? 20.306 3.363 -20.682 1.00 25.43 93 HIS A CA 18
ATOM 28100 C C . HIS A 1 93 ? 20.526 4.876 -20.845 1.00 20.13 93 HIS A C 18
ATOM 28101 O O . HIS A 1 93 ? 21.601 5.392 -20.535 1.00 31.01 93 HIS A O 18
ATOM 28116 N N . HIS A 1 94 ? 19.512 5.582 -21.334 1.00 52.23 94 HIS A N 18
ATOM 28117 C CA . HIS A 1 94 ? 19.595 7.035 -21.504 1.00 61.10 94 HIS A CA 18
ATOM 28118 C C . HIS A 1 94 ? 19.051 7.757 -20.260 1.00 10.35 94 HIS A C 18
ATOM 28119 O O . HIS A 1 94 ? 17.865 7.663 -19.951 1.00 41.31 94 HIS A O 18
ATOM 28134 N N . HIS A 1 95 ? 19.938 8.473 -19.565 1.00 63.41 95 HIS A N 18
ATOM 28135 C CA . HIS A 1 95 ? 19.604 9.182 -18.317 1.00 34.22 95 HIS A CA 18
ATOM 28136 C C . HIS A 1 95 ? 19.379 8.212 -17.145 1.00 64.41 95 HIS A C 18
ATOM 28137 O O . HIS A 1 95 ? 18.291 7.669 -16.966 1.00 13.24 95 HIS A O 18
ATOM 28152 N N . HIS A 1 96 ? 20.419 8.009 -16.347 1.00 71.51 96 HIS A N 18
ATOM 28153 C CA . HIS A 1 96 ? 20.330 7.179 -15.142 1.00 73.14 96 HIS A CA 18
ATOM 28154 C C . HIS A 1 96 ? 21.253 7.717 -14.042 1.00 52.44 96 HIS A C 18
ATOM 28155 O O . HIS A 1 96 ? 22.221 8.428 -14.329 1.00 71.41 96 HIS A O 18
ATOM 28170 N N . HIS A 1 97 ? 20.943 7.392 -12.786 1.00 24.21 97 HIS A N 18
ATOM 28171 C CA . HIS A 1 97 ? 21.752 7.857 -11.647 1.00 41.34 97 HIS A CA 18
ATOM 28172 C C . HIS A 1 97 ? 23.162 7.215 -11.637 1.00 14.13 97 HIS A C 18
ATOM 28173 O O . HIS A 1 97 ? 24.082 7.780 -12.270 1.00 37.84 97 HIS A O 18
ATOM 28189 N N . MET A 1 1 ? 6.816 -19.500 -21.676 1.00 40.12 1 MET A N 19
ATOM 28190 C CA . MET A 1 1 ? 5.485 -19.161 -21.105 1.00 12.14 1 MET A CA 19
ATOM 28191 C C . MET A 1 1 ? 5.286 -17.639 -21.040 1.00 23.31 1 MET A C 19
ATOM 28192 O O . MET A 1 1 ? 5.819 -16.971 -20.155 1.00 32.31 1 MET A O 19
ATOM 28208 N N . ASP A 1 2 ? 4.511 -17.106 -21.982 1.00 21.54 2 ASP A N 19
ATOM 28209 C CA . ASP A 1 2 ? 4.326 -15.657 -22.120 1.00 3.31 2 ASP A CA 19
ATOM 28210 C C . ASP A 1 2 ? 3.586 -15.035 -20.920 1.00 50.30 2 ASP A C 19
ATOM 28211 O O . ASP A 1 2 ? 2.772 -15.686 -20.260 1.00 21.32 2 ASP A O 19
ATOM 28220 N N . ARG A 1 3 ? 3.876 -13.764 -20.655 1.00 10.43 3 ARG A N 19
ATOM 28221 C CA . ARG A 1 3 ? 3.159 -12.989 -19.633 1.00 62.34 3 ARG A CA 19
ATOM 28222 C C . ARG A 1 3 ? 2.407 -11.811 -20.271 1.00 61.02 3 ARG A C 19
ATOM 28223 O O . ARG A 1 3 ? 1.317 -11.448 -19.834 1.00 31.41 3 ARG A O 19
ATOM 28244 N N . LYS A 1 4 ? 2.986 -11.234 -21.326 1.00 71.23 4 LYS A N 19
ATOM 28245 C CA . LYS A 1 4 ? 2.357 -10.120 -22.049 1.00 20.42 4 LYS A CA 19
ATOM 28246 C C . LYS A 1 4 ? 1.053 -10.560 -22.733 1.00 74.30 4 LYS A C 19
ATOM 28247 O O . LYS A 1 4 ? 0.057 -9.842 -22.716 1.00 34.33 4 LYS A O 19
ATOM 28266 N N . LEU A 1 5 ? 1.068 -11.740 -23.348 1.00 22.33 5 LEU A N 19
ATOM 28267 C CA . LEU A 1 5 ? -0.140 -12.304 -23.962 1.00 3.32 5 LEU A CA 19
ATOM 28268 C C . LEU A 1 5 ? -1.197 -12.627 -22.892 1.00 72.43 5 LEU A C 19
ATOM 28269 O O . LEU A 1 5 ? -2.337 -12.172 -22.971 1.00 43.31 5 LEU A O 19
ATOM 28285 N N . LEU A 1 6 ? -0.792 -13.377 -21.869 1.00 4.34 6 LEU A N 19
ATOM 28286 C CA . LEU A 1 6 ? -1.698 -13.786 -20.786 1.00 24.35 6 LEU A CA 19
ATOM 28287 C C . LEU A 1 6 ? -1.819 -12.702 -19.696 1.00 13.01 6 LEU A C 19
ATOM 28288 O O . LEU A 1 6 ? -1.969 -13.013 -18.513 1.00 55.34 6 LEU A O 19
ATOM 28304 N N . HIS A 1 7 ? -1.802 -11.433 -20.111 1.00 10.14 7 HIS A N 19
ATOM 28305 C CA . HIS A 1 7 ? -1.822 -10.295 -19.176 1.00 43.22 7 HIS A CA 19
ATOM 28306 C C . HIS A 1 7 ? -3.197 -10.101 -18.510 1.00 14.42 7 HIS A C 19
ATOM 28307 O O . HIS A 1 7 ? -3.349 -9.268 -17.616 1.00 73.00 7 HIS A O 19
ATOM 28322 N N . LEU A 1 8 ? -4.200 -10.850 -18.960 1.00 34.44 8 LEU A N 19
ATOM 28323 C CA . LEU A 1 8 ? -5.549 -10.737 -18.399 1.00 41.41 8 LEU A CA 19
ATOM 28324 C C . LEU A 1 8 ? -5.601 -11.319 -16.976 1.00 65.21 8 LEU A C 19
ATOM 28325 O O . LEU A 1 8 ? -5.720 -12.531 -16.787 1.00 65.23 8 LEU A O 19
ATOM 28341 N N . LEU A 1 9 ? -5.485 -10.447 -15.977 1.00 31.30 9 LEU A N 19
ATOM 28342 C CA . LEU A 1 9 ? -5.497 -10.867 -14.575 1.00 2.54 9 LEU A CA 19
ATOM 28343 C C . LEU A 1 9 ? -6.586 -10.115 -13.797 1.00 31.22 9 LEU A C 19
ATOM 28344 O O . LEU A 1 9 ? -6.635 -8.886 -13.805 1.00 5.01 9 LEU A O 19
ATOM 28360 N N . CYS A 1 10 ? -7.457 -10.863 -13.129 1.00 64.33 10 CYS A N 19
ATOM 28361 C CA . CYS A 1 10 ? -8.530 -10.275 -12.323 1.00 74.32 10 CYS A CA 19
ATOM 28362 C C . CYS A 1 10 ? -8.844 -11.150 -11.102 1.00 31.30 10 CYS A C 19
ATOM 28363 O O . CYS A 1 10 ? -8.854 -12.379 -11.192 1.00 4.53 10 CYS A O 19
ATOM 28371 N N . SER A 1 11 ? -9.083 -10.518 -9.957 1.00 21.34 11 SER A N 19
ATOM 28372 C CA . SER A 1 11 ? -9.428 -11.247 -8.730 1.00 12.42 11 SER A CA 19
ATOM 28373 C C . SER A 1 11 ? -10.884 -11.733 -8.770 1.00 44.42 11 SER A C 19
ATOM 28374 O O . SER A 1 11 ? -11.748 -11.067 -9.350 1.00 51.23 11 SER A O 19
ATOM 28382 N N . PRO A 1 12 ? -11.171 -12.913 -8.175 1.00 31.33 12 PRO A N 19
ATOM 28383 C CA . PRO A 1 12 ? -12.543 -13.457 -8.097 1.00 51.40 12 PRO A CA 19
ATOM 28384 C C . PRO A 1 12 ? -13.569 -12.425 -7.599 1.00 34.05 12 PRO A C 19
ATOM 28385 O O . PRO A 1 12 ? -13.316 -11.690 -6.646 1.00 22.31 12 PRO A O 19
ATOM 28396 N N . ASP A 1 13 ? -14.729 -12.392 -8.251 1.00 32.11 13 ASP A N 19
ATOM 28397 C CA . ASP A 1 13 ? -15.752 -11.379 -7.984 1.00 63.32 13 ASP A CA 19
ATOM 28398 C C . ASP A 1 13 ? -16.276 -11.422 -6.532 1.00 34.14 13 ASP A C 19
ATOM 28399 O O . ASP A 1 13 ? -16.396 -10.382 -5.882 1.00 63.20 13 ASP A O 19
ATOM 28408 N N . THR A 1 14 ? -16.593 -12.614 -6.026 1.00 23.14 14 THR A N 19
ATOM 28409 C CA . THR A 1 14 ? -17.118 -12.758 -4.657 1.00 35.12 14 THR A CA 19
ATOM 28410 C C . THR A 1 14 ? -16.065 -13.294 -3.677 1.00 44.50 14 THR A C 19
ATOM 28411 O O . THR A 1 14 ? -16.048 -12.919 -2.501 1.00 3.03 14 THR A O 19
ATOM 28422 N N . ARG A 1 15 ? -15.178 -14.157 -4.160 1.00 21.35 15 ARG A N 19
ATOM 28423 C CA . ARG A 1 15 ? -14.169 -14.789 -3.298 1.00 21.05 15 ARG A CA 19
ATOM 28424 C C . ARG A 1 15 ? -12.789 -14.143 -3.470 1.00 2.13 15 ARG A C 19
ATOM 28425 O O . ARG A 1 15 ? -11.829 -14.788 -3.903 1.00 23.30 15 ARG A O 19
ATOM 28446 N N . GLN A 1 16 ? -12.707 -12.859 -3.124 1.00 24.41 16 GLN A N 19
ATOM 28447 C CA . GLN A 1 16 ? -11.465 -12.087 -3.216 1.00 41.43 16 GLN A CA 19
ATOM 28448 C C . GLN A 1 16 ? -10.394 -12.614 -2.237 1.00 54.32 16 GLN A C 19
ATOM 28449 O O . GLN A 1 16 ? -10.568 -12.546 -1.019 1.00 35.43 16 GLN A O 19
ATOM 28463 N N . PRO A 1 17 ? -9.273 -13.153 -2.757 1.00 20.22 17 PRO A N 19
ATOM 28464 C CA . PRO A 1 17 ? -8.203 -13.723 -1.931 1.00 45.13 17 PRO A CA 19
ATOM 28465 C C . PRO A 1 17 ? -7.148 -12.685 -1.495 1.00 43.43 17 PRO A C 19
ATOM 28466 O O . PRO A 1 17 ? -6.425 -12.120 -2.324 1.00 53.32 17 PRO A O 19
ATOM 28477 N N . LEU A 1 18 ? -7.066 -12.436 -0.188 1.00 21.24 18 LEU A N 19
ATOM 28478 C CA . LEU A 1 18 ? -6.080 -11.506 0.378 1.00 52.55 18 LEU A CA 19
ATOM 28479 C C . LEU A 1 18 ? -4.993 -12.257 1.161 1.00 60.24 18 LEU A C 19
ATOM 28480 O O . LEU A 1 18 ? -5.141 -13.439 1.479 1.00 44.44 18 LEU A O 19
ATOM 28496 N N . SER A 1 19 ? -3.899 -11.567 1.462 1.00 61.51 19 SER A N 19
ATOM 28497 C CA . SER A 1 19 ? -2.799 -12.141 2.255 1.00 71.43 19 SER A CA 19
ATOM 28498 C C . SER A 1 19 ? -2.097 -11.055 3.074 1.00 30.35 19 SER A C 19
ATOM 28499 O O . SER A 1 19 ? -2.245 -9.865 2.800 1.00 22.11 19 SER A O 19
ATOM 28507 N N . LEU A 1 20 ? -1.332 -11.461 4.079 1.00 44.11 20 LEU A N 19
ATOM 28508 C CA . LEU A 1 20 ? -0.584 -10.508 4.905 1.00 30.51 20 LEU A CA 19
ATOM 28509 C C . LEU A 1 20 ? 0.710 -10.090 4.186 1.00 52.21 20 LEU A C 19
ATOM 28510 O O . LEU A 1 20 ? 1.559 -10.925 3.876 1.00 61.32 20 LEU A O 19
ATOM 28526 N N . LEU A 1 21 ? 0.855 -8.792 3.918 1.00 72.03 21 LEU A N 19
ATOM 28527 C CA . LEU A 1 21 ? 2.030 -8.279 3.204 1.00 44.10 21 LEU A CA 19
ATOM 28528 C C . LEU A 1 21 ? 3.291 -8.337 4.080 1.00 5.11 21 LEU A C 19
ATOM 28529 O O . LEU A 1 21 ? 3.363 -7.695 5.130 1.00 31.41 21 LEU A O 19
ATOM 28545 N N . GLU A 1 22 ? 4.279 -9.123 3.647 1.00 63.04 22 GLU A N 19
ATOM 28546 C CA . GLU A 1 22 ? 5.531 -9.265 4.397 1.00 45.44 22 GLU A CA 19
ATOM 28547 C C . GLU A 1 22 ? 6.284 -7.928 4.482 1.00 55.53 22 GLU A C 19
ATOM 28548 O O . GLU A 1 22 ? 6.277 -7.139 3.538 1.00 14.33 22 GLU A O 19
ATOM 28560 N N . SER A 1 23 ? 6.942 -7.679 5.618 1.00 42.15 23 SER A N 19
ATOM 28561 C CA . SER A 1 23 ? 7.633 -6.397 5.867 1.00 75.44 23 SER A CA 19
ATOM 28562 C C . SER A 1 23 ? 8.640 -6.042 4.761 1.00 41.44 23 SER A C 19
ATOM 28563 O O . SER A 1 23 ? 9.005 -4.878 4.594 1.00 23.22 23 SER A O 19
ATOM 28571 N N . LYS A 1 24 ? 9.088 -7.051 4.014 1.00 43.21 24 LYS A N 19
ATOM 28572 C CA . LYS A 1 24 ? 10.034 -6.842 2.913 1.00 51.13 24 LYS A CA 19
ATOM 28573 C C . LYS A 1 24 ? 9.342 -6.194 1.697 1.00 63.54 24 LYS A C 19
ATOM 28574 O O . LYS A 1 24 ? 9.928 -5.363 1.004 1.00 52.21 24 LYS A O 19
ATOM 28593 N N . GLY A 1 25 ? 8.101 -6.590 1.429 1.00 22.24 25 GLY A N 19
ATOM 28594 C CA . GLY A 1 25 ? 7.283 -5.876 0.453 1.00 63.00 25 GLY A CA 19
ATOM 28595 C C . GLY A 1 25 ? 6.740 -4.569 1.025 1.00 54.13 25 GLY A C 19
ATOM 28596 O O . GLY A 1 25 ? 6.807 -3.513 0.394 1.00 21.34 25 GLY A O 19
ATOM 28600 N N . LEU A 1 26 ? 6.221 -4.659 2.252 1.00 70.14 26 LEU A N 19
ATOM 28601 C CA . LEU A 1 26 ? 5.614 -3.524 2.963 1.00 13.44 26 LEU A CA 19
ATOM 28602 C C . LEU A 1 26 ? 6.553 -2.309 3.046 1.00 34.31 26 LEU A C 19
ATOM 28603 O O . LEU A 1 26 ? 6.108 -1.157 2.947 1.00 23.30 26 LEU A O 19
ATOM 28619 N N . GLU A 1 27 ? 7.847 -2.557 3.238 1.00 32.50 27 GLU A N 19
ATOM 28620 C CA . GLU A 1 27 ? 8.829 -1.471 3.291 1.00 61.32 27 GLU A CA 19
ATOM 28621 C C . GLU A 1 27 ? 8.798 -0.646 1.995 1.00 52.44 27 GLU A C 19
ATOM 28622 O O . GLU A 1 27 ? 8.850 0.579 2.036 1.00 71.33 27 GLU A O 19
ATOM 28634 N N . ALA A 1 28 ? 8.670 -1.323 0.851 1.00 32.41 28 ALA A N 19
ATOM 28635 C CA . ALA A 1 28 ? 8.628 -0.648 -0.451 1.00 65.04 28 ALA A CA 19
ATOM 28636 C C . ALA A 1 28 ? 7.483 0.370 -0.514 1.00 21.10 28 ALA A C 19
ATOM 28637 O O . ALA A 1 28 ? 7.631 1.458 -1.080 1.00 11.34 28 ALA A O 19
ATOM 28644 N N . LEU A 1 29 ? 6.348 0.006 0.078 1.00 65.30 29 LEU A N 19
ATOM 28645 C CA . LEU A 1 29 ? 5.213 0.925 0.210 1.00 74.45 29 LEU A CA 19
ATOM 28646 C C . LEU A 1 29 ? 5.621 2.165 1.016 1.00 30.53 29 LEU A C 19
ATOM 28647 O O . LEU A 1 29 ? 5.422 3.295 0.575 1.00 62.21 29 LEU A O 19
ATOM 28663 N N . ASN A 1 30 ? 6.224 1.941 2.186 1.00 31.31 30 ASN A N 19
ATOM 28664 C CA . ASN A 1 30 ? 6.681 3.045 3.047 1.00 12.42 30 ASN A CA 19
ATOM 28665 C C . ASN A 1 30 ? 7.729 3.932 2.347 1.00 23.02 30 ASN A C 19
ATOM 28666 O O . ASN A 1 30 ? 7.694 5.156 2.470 1.00 34.12 30 ASN A O 19
ATOM 28677 N N . LYS A 1 31 ? 8.658 3.320 1.612 1.00 71.23 31 LYS A N 19
ATOM 28678 C CA . LYS A 1 31 ? 9.641 4.079 0.823 1.00 72.23 31 LYS A CA 19
ATOM 28679 C C . LYS A 1 31 ? 8.946 4.910 -0.267 1.00 43.43 31 LYS A C 19
ATOM 28680 O O . LYS A 1 31 ? 9.345 6.039 -0.553 1.00 21.41 31 LYS A O 19
ATOM 28699 N N . ALA A 1 32 ? 7.904 4.343 -0.873 1.00 31.10 32 ALA A N 19
ATOM 28700 C CA . ALA A 1 32 ? 7.092 5.066 -1.856 1.00 61.41 32 ALA A CA 19
ATOM 28701 C C . ALA A 1 32 ? 6.303 6.207 -1.189 1.00 44.32 32 ALA A C 19
ATOM 28702 O O . ALA A 1 32 ? 6.056 7.251 -1.800 1.00 21.44 32 ALA A O 19
ATOM 28709 N N . ILE A 1 33 ? 5.907 5.987 0.066 1.00 52.43 33 ILE A N 19
ATOM 28710 C CA . ILE A 1 33 ? 5.249 7.016 0.883 1.00 23.54 33 ILE A CA 19
ATOM 28711 C C . ILE A 1 33 ? 6.198 8.196 1.146 1.00 42.04 33 ILE A C 19
ATOM 28712 O O . ILE A 1 33 ? 5.843 9.353 0.924 1.00 15.53 33 ILE A O 19
ATOM 28728 N N . VAL A 1 34 ? 7.416 7.888 1.600 1.00 4.12 34 VAL A N 19
ATOM 28729 C CA . VAL A 1 34 ? 8.440 8.914 1.839 1.00 23.43 34 VAL A CA 19
ATOM 28730 C C . VAL A 1 34 ? 8.802 9.632 0.530 1.00 41.24 34 VAL A C 19
ATOM 28731 O O . VAL A 1 34 ? 9.020 10.845 0.501 1.00 51.42 34 VAL A O 19
ATOM 28744 N N . SER A 1 35 ? 8.854 8.861 -0.554 1.00 74.40 35 SER A N 19
ATOM 28745 C CA . SER A 1 35 ? 9.094 9.403 -1.897 1.00 14.25 35 SER A CA 19
ATOM 28746 C C . SER A 1 35 ? 7.909 10.251 -2.385 1.00 13.51 35 SER A C 19
ATOM 28747 O O . SER A 1 35 ? 8.054 11.076 -3.286 1.00 2.23 35 SER A O 19
ATOM 28755 N N . GLY A 1 36 ? 6.734 10.034 -1.790 1.00 54.24 36 GLY A N 19
ATOM 28756 C CA . GLY A 1 36 ? 5.546 10.801 -2.152 1.00 72.51 36 GLY A CA 19
ATOM 28757 C C . GLY A 1 36 ? 4.961 10.414 -3.509 1.00 51.12 36 GLY A C 19
ATOM 28758 O O . GLY A 1 36 ? 4.532 11.279 -4.276 1.00 43.11 36 GLY A O 19
ATOM 28762 N N . THR A 1 37 ? 4.935 9.114 -3.808 1.00 42.04 37 THR A N 19
ATOM 28763 C CA . THR A 1 37 ? 4.377 8.626 -5.085 1.00 53.32 37 THR A CA 19
ATOM 28764 C C . THR A 1 37 ? 3.163 7.706 -4.879 1.00 11.22 37 THR A C 19
ATOM 28765 O O . THR A 1 37 ? 2.549 7.251 -5.845 1.00 72.12 37 THR A O 19
ATOM 28776 N N . VAL A 1 38 ? 2.817 7.428 -3.622 1.00 54.32 38 VAL A N 19
ATOM 28777 C CA . VAL A 1 38 ? 1.661 6.572 -3.317 1.00 41.45 38 VAL A CA 19
ATOM 28778 C C . VAL A 1 38 ? 0.339 7.319 -3.545 1.00 71.33 38 VAL A C 19
ATOM 28779 O O . VAL A 1 38 ? -0.115 8.082 -2.692 1.00 45.01 38 VAL A O 19
ATOM 28792 N N . GLN A 1 39 ? -0.263 7.105 -4.709 1.00 12.21 39 GLN A N 19
ATOM 28793 C CA . GLN A 1 39 ? -1.536 7.744 -5.051 1.00 34.11 39 GLN A CA 19
ATOM 28794 C C . GLN A 1 39 ? -2.735 6.922 -4.549 1.00 43.15 39 GLN A C 19
ATOM 28795 O O . GLN A 1 39 ? -3.050 5.864 -5.091 1.00 35.42 39 GLN A O 19
ATOM 28809 N N . ARG A 1 40 ? -3.386 7.418 -3.499 1.00 13.32 40 ARG A N 19
ATOM 28810 C CA . ARG A 1 40 ? -4.615 6.808 -2.975 1.00 54.45 40 ARG A CA 19
ATOM 28811 C C . ARG A 1 40 ? -5.725 6.825 -4.043 1.00 74.02 40 ARG A C 19
ATOM 28812 O O . ARG A 1 40 ? -5.679 7.633 -4.974 1.00 74.00 40 ARG A O 19
ATOM 28833 N N . ALA A 1 41 ? -6.719 5.946 -3.910 1.00 31.11 41 ALA A N 19
ATOM 28834 C CA . ALA A 1 41 ? -7.846 5.902 -4.856 1.00 14.12 41 ALA A CA 19
ATOM 28835 C C . ALA A 1 41 ? -8.496 7.286 -5.045 1.00 62.14 41 ALA A C 19
ATOM 28836 O O . ALA A 1 41 ? -8.952 7.625 -6.138 1.00 25.14 41 ALA A O 19
ATOM 28843 N N . ASP A 1 42 ? -8.515 8.086 -3.978 1.00 2.31 42 ASP A N 19
ATOM 28844 C CA . ASP A 1 42 ? -9.069 9.450 -4.018 1.00 1.25 42 ASP A CA 19
ATOM 28845 C C . ASP A 1 42 ? -8.250 10.405 -4.916 1.00 13.41 42 ASP A C 19
ATOM 28846 O O . ASP A 1 42 ? -8.627 11.566 -5.107 1.00 74.50 42 ASP A O 19
ATOM 28855 N N . GLY A 1 43 ? -7.138 9.921 -5.462 1.00 63.12 43 GLY A N 19
ATOM 28856 C CA . GLY A 1 43 ? -6.243 10.780 -6.231 1.00 33.13 43 GLY A CA 19
ATOM 28857 C C . GLY A 1 43 ? -5.388 11.684 -5.343 1.00 13.13 43 GLY A C 19
ATOM 28858 O O . GLY A 1 43 ? -5.002 12.782 -5.745 1.00 73.02 43 GLY A O 19
ATOM 28862 N N . SER A 1 44 ? -5.094 11.214 -4.134 1.00 31.22 44 SER A N 19
ATOM 28863 C CA . SER A 1 44 ? -4.306 11.986 -3.158 1.00 74.21 44 SER A CA 19
ATOM 28864 C C . SER A 1 44 ? -3.054 11.215 -2.723 1.00 43.23 44 SER A C 19
ATOM 28865 O O . SER A 1 44 ? -3.100 10.001 -2.531 1.00 32.53 44 SER A O 19
ATOM 28873 N N . ILE A 1 45 ? -1.944 11.922 -2.557 1.00 20.12 45 ILE A N 19
ATOM 28874 C CA . ILE A 1 45 ? -0.679 11.296 -2.159 1.00 1.23 45 ILE A CA 19
ATOM 28875 C C . ILE A 1 45 ? -0.679 10.905 -0.670 1.00 22.41 45 ILE A C 19
ATOM 28876 O O . ILE A 1 45 ? -1.107 11.680 0.190 1.00 41.11 45 ILE A O 19
ATOM 28892 N N . GLN A 1 46 ? -0.215 9.691 -0.375 1.00 21.52 46 GLN A N 19
ATOM 28893 C CA . GLN A 1 46 ? -0.042 9.239 1.006 1.00 62.35 46 GLN A CA 19
ATOM 28894 C C . GLN A 1 46 ? 1.371 9.561 1.517 1.00 70.10 46 GLN A C 19
ATOM 28895 O O . GLN A 1 46 ? 2.361 9.023 1.020 1.00 30.22 46 GLN A O 19
ATOM 28909 N N . ASN A 1 47 ? 1.451 10.456 2.497 1.00 3.02 47 ASN A N 19
ATOM 28910 C CA . ASN A 1 47 ? 2.729 10.859 3.097 1.00 11.52 47 ASN A CA 19
ATOM 28911 C C . ASN A 1 47 ? 2.889 10.274 4.510 1.00 44.45 47 ASN A C 19
ATOM 28912 O O . ASN A 1 47 ? 3.986 10.272 5.073 1.00 72.11 47 ASN A O 19
ATOM 28923 N N . GLN A 1 48 ? 1.782 9.788 5.073 1.00 74.13 48 GLN A N 19
ATOM 28924 C CA . GLN A 1 48 ? 1.785 9.111 6.374 1.00 34.24 48 GLN A CA 19
ATOM 28925 C C . GLN A 1 48 ? 2.070 7.608 6.217 1.00 50.14 48 GLN A C 19
ATOM 28926 O O . GLN A 1 48 ? 1.398 6.911 5.452 1.00 43.15 48 GLN A O 19
ATOM 28940 N N . SER A 1 49 ? 3.055 7.121 6.961 1.00 0.04 49 SER A N 19
ATOM 28941 C CA . SER A 1 49 ? 3.517 5.727 6.842 1.00 21.20 49 SER A CA 19
ATOM 28942 C C . SER A 1 49 ? 2.506 4.717 7.405 1.00 74.52 49 SER A C 19
ATOM 28943 O O . SER A 1 49 ? 1.536 5.085 8.075 1.00 11.44 49 SER A O 19
ATOM 28951 N N . LEU A 1 50 ? 2.748 3.433 7.137 1.00 62.40 50 LEU A N 19
ATOM 28952 C CA . LEU A 1 50 ? 1.889 2.352 7.637 1.00 53.21 50 LEU A CA 19
ATOM 28953 C C . LEU A 1 50 ? 2.725 1.183 8.189 1.00 14.41 50 LEU A C 19
ATOM 28954 O O . LEU A 1 50 ? 3.813 0.889 7.694 1.00 63.55 50 LEU A O 19
ATOM 28970 N N . HIS A 1 51 ? 2.205 0.523 9.219 1.00 11.41 51 HIS A N 19
ATOM 28971 C CA . HIS A 1 51 ? 2.967 -0.503 9.949 1.00 10.11 51 HIS A CA 19
ATOM 28972 C C . HIS A 1 51 ? 2.561 -1.930 9.549 1.00 61.31 51 HIS A C 19
ATOM 28973 O O . HIS A 1 51 ? 3.283 -2.887 9.832 1.00 11.12 51 HIS A O 19
ATOM 28988 N N . GLU A 1 52 ? 1.409 -2.067 8.895 1.00 51.51 52 GLU A N 19
ATOM 28989 C CA . GLU A 1 52 ? 0.880 -3.389 8.538 1.00 53.14 52 GLU A CA 19
ATOM 28990 C C . GLU A 1 52 ? -0.182 -3.277 7.432 1.00 71.12 52 GLU A C 19
ATOM 28991 O O . GLU A 1 52 ? -1.038 -2.389 7.464 1.00 42.04 52 GLU A O 19
ATOM 29003 N N . ALA A 1 53 ? -0.132 -4.179 6.452 1.00 71.11 53 ALA A N 19
ATOM 29004 C CA . ALA A 1 53 ? -1.029 -4.095 5.293 1.00 45.23 53 ALA A CA 19
ATOM 29005 C C . ALA A 1 53 ? -1.394 -5.473 4.718 1.00 65.45 53 ALA A C 19
ATOM 29006 O O . ALA A 1 53 ? -0.715 -6.474 4.957 1.00 51.42 53 ALA A O 19
ATOM 29013 N N . LEU A 1 54 ? -2.483 -5.501 3.951 1.00 71.11 54 LEU A N 19
ATOM 29014 C CA . LEU A 1 54 ? -2.949 -6.717 3.277 1.00 30.52 54 LEU A CA 19
ATOM 29015 C C . LEU A 1 54 ? -2.660 -6.652 1.774 1.00 42.12 54 LEU A C 19
ATOM 29016 O O . LEU A 1 54 ? -3.078 -5.717 1.095 1.00 34.51 54 LEU A O 19
ATOM 29032 N N . ILE A 1 55 ? -1.962 -7.648 1.252 1.00 53.34 55 ILE A N 19
ATOM 29033 C CA . ILE A 1 55 ? -1.662 -7.710 -0.179 1.00 71.52 55 ILE A CA 19
ATOM 29034 C C . ILE A 1 55 ? -2.598 -8.704 -0.889 1.00 3.23 55 ILE A C 19
ATOM 29035 O O . ILE A 1 55 ? -2.849 -9.803 -0.391 1.00 73.21 55 ILE A O 19
ATOM 29051 N N . THR A 1 56 ? -3.144 -8.304 -2.038 1.00 43.41 56 THR A N 19
ATOM 29052 C CA . THR A 1 56 ? -3.933 -9.223 -2.870 1.00 32.01 56 THR A CA 19
ATOM 29053 C C . THR A 1 56 ? -3.080 -10.420 -3.313 1.00 4.43 56 THR A C 19
ATOM 29054 O O . THR A 1 56 ? -1.870 -10.289 -3.501 1.00 10.31 56 THR A O 19
ATOM 29065 N N . ARG A 1 57 ? -3.707 -11.585 -3.475 1.00 70.34 57 ARG A N 19
ATOM 29066 C CA . ARG A 1 57 ? -2.986 -12.828 -3.797 1.00 11.40 57 ARG A CA 19
ATOM 29067 C C . ARG A 1 57 ? -2.109 -12.696 -5.062 1.00 42.41 57 ARG A C 19
ATOM 29068 O O . ARG A 1 57 ? -1.055 -13.330 -5.166 1.00 65.01 57 ARG A O 19
ATOM 29089 N N . ASP A 1 58 ? -2.549 -11.878 -6.013 1.00 60.12 58 ASP A N 19
ATOM 29090 C CA . ASP A 1 58 ? -1.800 -11.656 -7.260 1.00 52.43 58 ASP A CA 19
ATOM 29091 C C . ASP A 1 58 ? -0.950 -10.369 -7.200 1.00 41.15 58 ASP A C 19
ATOM 29092 O O . ASP A 1 58 ? -0.346 -9.966 -8.191 1.00 54.52 58 ASP A O 19
ATOM 29101 N N . ARG A 1 59 ? -0.898 -9.752 -6.018 1.00 2.52 59 ARG A N 19
ATOM 29102 C CA . ARG A 1 59 ? -0.142 -8.512 -5.783 1.00 24.11 59 ARG A CA 19
ATOM 29103 C C . ARG A 1 59 ? -0.544 -7.376 -6.746 1.00 24.21 59 ARG A C 19
ATOM 29104 O O . ARG A 1 59 ? 0.313 -6.703 -7.317 1.00 52.23 59 ARG A O 19
ATOM 29125 N N . LYS A 1 60 ? -1.848 -7.158 -6.909 1.00 32.32 60 LYS A N 19
ATOM 29126 C CA . LYS A 1 60 ? -2.349 -6.044 -7.732 1.00 1.43 60 LYS A CA 19
ATOM 29127 C C . LYS A 1 60 ? -2.752 -4.841 -6.861 1.00 51.13 60 LYS A C 19
ATOM 29128 O O . LYS A 1 60 ? -2.255 -3.726 -7.050 1.00 61.33 60 LYS A O 19
ATOM 29147 N N . GLN A 1 61 ? -3.647 -5.070 -5.898 1.00 73.40 61 GLN A N 19
ATOM 29148 C CA . GLN A 1 61 ? -4.076 -4.009 -4.971 1.00 5.45 61 GLN A CA 19
ATOM 29149 C C . GLN A 1 61 ? -3.572 -4.276 -3.543 1.00 65.10 61 GLN A C 19
ATOM 29150 O O . GLN A 1 61 ? -3.319 -5.423 -3.159 1.00 54.02 61 GLN A O 19
ATOM 29164 N N . VAL A 1 62 ? -3.427 -3.201 -2.768 1.00 63.41 62 VAL A N 19
ATOM 29165 C CA . VAL A 1 62 ? -2.984 -3.282 -1.370 1.00 72.21 62 VAL A CA 19
ATOM 29166 C C . VAL A 1 62 ? -3.983 -2.580 -0.438 1.00 4.33 62 VAL A C 19
ATOM 29167 O O . VAL A 1 62 ? -4.461 -1.487 -0.737 1.00 31.51 62 VAL A O 19
ATOM 29180 N N . PHE A 1 63 ? -4.300 -3.215 0.685 1.00 12.40 63 PHE A N 19
ATOM 29181 C CA . PHE A 1 63 ? -5.154 -2.612 1.714 1.00 32.12 63 PHE A CA 19
ATOM 29182 C C . PHE A 1 63 ? -4.342 -2.337 2.988 1.00 60.44 63 PHE A C 19
ATOM 29183 O O . PHE A 1 63 ? -3.312 -2.965 3.219 1.00 62.52 63 PHE A O 19
ATOM 29200 N N . ARG A 1 64 ? -4.807 -1.410 3.817 1.00 20.21 64 ARG A N 19
ATOM 29201 C CA . ARG A 1 64 ? -4.057 -0.998 5.010 1.00 50.15 64 ARG A CA 19
ATOM 29202 C C . ARG A 1 64 ? -4.723 -1.491 6.299 1.00 70.21 64 ARG A C 19
ATOM 29203 O O . ARG A 1 64 ? -5.931 -1.351 6.480 1.00 62.33 64 ARG A O 19
ATOM 29224 N N . ILE A 1 65 ? -3.935 -2.076 7.196 1.00 63.31 65 ILE A N 19
ATOM 29225 C CA . ILE A 1 65 ? -4.438 -2.448 8.519 1.00 21.44 65 ILE A CA 19
ATOM 29226 C C . ILE A 1 65 ? -4.101 -1.351 9.536 1.00 73.44 65 ILE A C 19
ATOM 29227 O O . ILE A 1 65 ? -2.940 -1.172 9.913 1.00 21.22 65 ILE A O 19
ATOM 29243 N N . GLU A 1 66 ? -5.112 -0.599 9.963 1.00 2.43 66 GLU A N 19
ATOM 29244 C CA . GLU A 1 66 ? -4.906 0.516 10.889 1.00 42.24 66 GLU A CA 19
ATOM 29245 C C . GLU A 1 66 ? -5.112 0.075 12.344 1.00 14.22 66 GLU A C 19
ATOM 29246 O O . GLU A 1 66 ? -6.167 -0.458 12.697 1.00 3.41 66 GLU A O 19
ATOM 29258 N N . ASP A 1 67 ? -4.099 0.309 13.179 1.00 4.42 67 ASP A N 19
ATOM 29259 C CA . ASP A 1 67 ? -4.098 -0.134 14.579 1.00 2.25 67 ASP A CA 19
ATOM 29260 C C . ASP A 1 67 ? -4.164 -1.671 14.672 1.00 11.24 67 ASP A C 19
ATOM 29261 O O . ASP A 1 67 ? -3.154 -2.342 14.889 1.00 72.44 67 ASP A O 19
ATOM 29270 N N . SER A 1 68 ? -5.360 -2.215 14.488 1.00 15.22 68 SER A N 19
ATOM 29271 C CA . SER A 1 68 ? -5.577 -3.667 14.495 1.00 41.35 68 SER A CA 19
ATOM 29272 C C . SER A 1 68 ? -6.726 -4.051 13.553 1.00 71.41 68 SER A C 19
ATOM 29273 O O . SER A 1 68 ? -7.145 -5.208 13.492 1.00 75.44 68 SER A O 19
ATOM 29281 N N . ILE A 1 69 ? -7.213 -3.071 12.790 1.00 32.55 69 ILE A N 19
ATOM 29282 C CA . ILE A 1 69 ? -8.381 -3.255 11.922 1.00 5.21 69 ILE A CA 19
ATOM 29283 C C . ILE A 1 69 ? -7.983 -3.275 10.435 1.00 12.42 69 ILE A C 19
ATOM 29284 O O . ILE A 1 69 ? -7.417 -2.303 9.925 1.00 73.33 69 ILE A O 19
ATOM 29300 N N . PRO A 1 70 ? -8.267 -4.379 9.715 1.00 64.30 70 PRO A N 19
ATOM 29301 C CA . PRO A 1 70 ? -8.025 -4.456 8.267 1.00 41.34 70 PRO A CA 19
ATOM 29302 C C . PRO A 1 70 ? -8.979 -3.545 7.473 1.00 2.43 70 PRO A C 19
ATOM 29303 O O . PRO A 1 70 ? -10.126 -3.908 7.203 1.00 32.00 70 PRO A O 19
ATOM 29314 N N . VAL A 1 71 ? -8.502 -2.355 7.120 1.00 30.21 71 VAL A N 19
ATOM 29315 C CA . VAL A 1 71 ? -9.324 -1.370 6.412 1.00 3.30 71 VAL A CA 19
ATOM 29316 C C . VAL A 1 71 ? -9.494 -1.757 4.928 1.00 22.33 71 VAL A C 19
ATOM 29317 O O . VAL A 1 71 ? -8.654 -1.448 4.086 1.00 10.24 71 VAL A O 19
ATOM 29330 N N . LEU A 1 72 ? -10.591 -2.455 4.627 1.00 41.54 72 LEU A N 19
ATOM 29331 C CA . LEU A 1 72 ? -10.855 -2.951 3.266 1.00 61.42 72 LEU A CA 19
ATOM 29332 C C . LEU A 1 72 ? -11.680 -1.954 2.431 1.00 1.42 72 LEU A C 19
ATOM 29333 O O . LEU A 1 72 ? -12.303 -2.332 1.436 1.00 34.00 72 LEU A O 19
ATOM 29349 N N . LEU A 1 73 ? -11.663 -0.682 2.827 1.00 71.04 73 LEU A N 19
ATOM 29350 C CA . LEU A 1 73 ? -12.422 0.361 2.123 1.00 31.34 73 LEU A CA 19
ATOM 29351 C C . LEU A 1 73 ? -11.914 0.553 0.681 1.00 3.04 73 LEU A C 19
ATOM 29352 O O . LEU A 1 73 ? -10.705 0.629 0.448 1.00 54.43 73 LEU A O 19
ATOM 29368 N N . PRO A 1 74 ? -12.831 0.659 -0.305 1.00 4.21 74 PRO A N 19
ATOM 29369 C CA . PRO A 1 74 ? -12.462 0.821 -1.729 1.00 60.34 74 PRO A CA 19
ATOM 29370 C C . PRO A 1 74 ? -11.562 2.045 -1.979 1.00 32.35 74 PRO A C 19
ATOM 29371 O O . PRO A 1 74 ? -10.773 2.066 -2.924 1.00 64.53 74 PRO A O 19
ATOM 29382 N N . GLU A 1 75 ? -11.692 3.059 -1.123 1.00 65.02 75 GLU A N 19
ATOM 29383 C CA . GLU A 1 75 ? -10.871 4.275 -1.213 1.00 2.11 75 GLU A CA 19
ATOM 29384 C C . GLU A 1 75 ? -9.446 4.044 -0.675 1.00 71.35 75 GLU A C 19
ATOM 29385 O O . GLU A 1 75 ? -8.486 4.647 -1.152 1.00 35.44 75 GLU A O 19
ATOM 29397 N N . GLU A 1 76 ? -9.323 3.153 0.309 1.00 44.25 76 GLU A N 19
ATOM 29398 C CA . GLU A 1 76 ? -8.040 2.879 0.975 1.00 1.22 76 GLU A CA 19
ATOM 29399 C C . GLU A 1 76 ? -7.099 2.051 0.075 1.00 74.35 76 GLU A C 19
ATOM 29400 O O . GLU A 1 76 ? -5.883 2.024 0.285 1.00 33.21 76 GLU A O 19
ATOM 29412 N N . ALA A 1 77 ? -7.670 1.396 -0.936 1.00 43.33 77 ALA A N 19
ATOM 29413 C CA . ALA A 1 77 ? -6.912 0.518 -1.840 1.00 12.02 77 ALA A CA 19
ATOM 29414 C C . ALA A 1 77 ? -5.790 1.254 -2.598 1.00 23.21 77 ALA A C 19
ATOM 29415 O O . ALA A 1 77 ? -5.993 2.334 -3.157 1.00 63.31 77 ALA A O 19
ATOM 29422 N N . ILE A 1 78 ? -4.597 0.654 -2.597 1.00 43.21 78 ILE A N 19
ATOM 29423 C CA . ILE A 1 78 ? -3.436 1.180 -3.331 1.00 74.21 78 ILE A CA 19
ATOM 29424 C C . ILE A 1 78 ? -3.036 0.234 -4.481 1.00 4.21 78 ILE A C 19
ATOM 29425 O O . ILE A 1 78 ? -3.178 -0.983 -4.368 1.00 72.31 78 ILE A O 19
ATOM 29441 N N . ALA A 1 79 ? -2.537 0.794 -5.587 1.00 23.23 79 ALA A N 19
ATOM 29442 C CA . ALA A 1 79 ? -2.112 -0.015 -6.744 1.00 53.24 79 ALA A CA 19
ATOM 29443 C C . ALA A 1 79 ? -0.591 -0.267 -6.743 1.00 20.13 79 ALA A C 19
ATOM 29444 O O . ALA A 1 79 ? 0.202 0.676 -6.759 1.00 43.22 79 ALA A O 19
ATOM 29451 N N . THR A 1 80 ? -0.190 -1.541 -6.749 1.00 12.33 80 THR A N 19
ATOM 29452 C CA . THR A 1 80 ? 1.239 -1.917 -6.720 1.00 20.23 80 THR A CA 19
ATOM 29453 C C . THR A 1 80 ? 2.009 -1.373 -7.933 1.00 21.52 80 THR A C 19
ATOM 29454 O O . THR A 1 80 ? 3.180 -1.004 -7.827 1.00 2.44 80 THR A O 19
ATOM 29465 N N . ILE A 1 81 ? 1.347 -1.338 -9.087 1.00 42.40 81 ILE A N 19
ATOM 29466 C CA . ILE A 1 81 ? 1.961 -0.845 -10.328 1.00 54.23 81 ILE A CA 19
ATOM 29467 C C . ILE A 1 81 ? 2.353 0.648 -10.232 1.00 75.22 81 ILE A C 19
ATOM 29468 O O . ILE A 1 81 ? 3.231 1.118 -10.955 1.00 10.11 81 ILE A O 19
ATOM 29484 N N . GLN A 1 82 ? 1.716 1.386 -9.320 1.00 52.42 82 GLN A N 19
ATOM 29485 C CA . GLN A 1 82 ? 2.062 2.799 -9.077 1.00 15.32 82 GLN A CA 19
ATOM 29486 C C . GLN A 1 82 ? 3.177 2.944 -8.018 1.00 42.31 82 GLN A C 19
ATOM 29487 O O . GLN A 1 82 ? 3.569 4.057 -7.658 1.00 14.21 82 GLN A O 19
ATOM 29501 N N . ILE A 1 83 ? 3.687 1.816 -7.524 1.00 31.21 83 ILE A N 19
ATOM 29502 C CA . ILE A 1 83 ? 4.776 1.815 -6.537 1.00 60.34 83 ILE A CA 19
ATOM 29503 C C . ILE A 1 83 ? 6.133 1.546 -7.214 1.00 1.00 83 ILE A C 19
ATOM 29504 O O . ILE A 1 83 ? 6.480 0.399 -7.492 1.00 22.42 83 ILE A O 19
ATOM 29520 N N . ALA A 1 84 ? 6.897 2.612 -7.461 1.00 22.33 84 ALA A N 19
ATOM 29521 C CA . ALA A 1 84 ? 8.184 2.521 -8.178 1.00 11.12 84 ALA A CA 19
ATOM 29522 C C . ALA A 1 84 ? 9.322 1.931 -7.317 1.00 54.25 84 ALA A C 19
ATOM 29523 O O . ALA A 1 84 ? 10.484 1.924 -7.732 1.00 62.20 84 ALA A O 19
ATOM 29530 N N . ASN A 1 85 ? 8.991 1.433 -6.127 1.00 24.50 85 ASN A N 19
ATOM 29531 C CA . ASN A 1 85 ? 9.993 0.843 -5.224 1.00 32.45 85 ASN A CA 19
ATOM 29532 C C . ASN A 1 85 ? 9.666 -0.624 -4.893 1.00 61.44 85 ASN A C 19
ATOM 29533 O O . ASN A 1 85 ? 10.299 -1.229 -4.029 1.00 43.01 85 ASN A O 19
ATOM 29544 N N . PHE A 1 86 ? 8.685 -1.193 -5.591 1.00 64.11 86 PHE A N 19
ATOM 29545 C CA . PHE A 1 86 ? 8.211 -2.550 -5.302 1.00 23.52 86 PHE A CA 19
ATOM 29546 C C . PHE A 1 86 ? 9.296 -3.612 -5.595 1.00 61.23 86 PHE A C 19
ATOM 29547 O O . PHE A 1 86 ? 9.942 -3.577 -6.650 1.00 43.12 86 PHE A O 19
ATOM 29564 N N . PRO A 1 87 ? 9.510 -4.575 -4.666 1.00 43.35 87 PRO A N 19
ATOM 29565 C CA . PRO A 1 87 ? 10.507 -5.650 -4.845 1.00 15.54 87 PRO A CA 19
ATOM 29566 C C . PRO A 1 87 ? 10.224 -6.522 -6.078 1.00 45.45 87 PRO A C 19
ATOM 29567 O O . PRO A 1 87 ? 9.076 -6.680 -6.499 1.00 70.03 87 PRO A O 19
ATOM 29578 N N . ASP A 1 88 ? 11.277 -7.102 -6.643 1.00 71.01 88 ASP A N 19
ATOM 29579 C CA . ASP A 1 88 ? 11.171 -7.835 -7.902 1.00 20.13 88 ASP A CA 19
ATOM 29580 C C . ASP A 1 88 ? 10.769 -9.309 -7.700 1.00 73.42 88 ASP A C 19
ATOM 29581 O O . ASP A 1 88 ? 11.585 -10.142 -7.300 1.00 44.32 88 ASP A O 19
ATOM 29590 N N . LYS A 1 89 ? 9.499 -9.611 -7.959 1.00 73.11 89 LYS A N 19
ATOM 29591 C CA . LYS A 1 89 ? 9.016 -10.999 -8.025 1.00 74.10 89 LYS A CA 19
ATOM 29592 C C . LYS A 1 89 ? 7.994 -11.147 -9.161 1.00 54.55 89 LYS A C 19
ATOM 29593 O O . LYS A 1 89 ? 7.036 -10.377 -9.252 1.00 21.24 89 LYS A O 19
ATOM 29612 N N . LEU A 1 90 ? 8.207 -12.131 -10.024 1.00 41.05 90 LEU A N 19
ATOM 29613 C CA . LEU A 1 90 ? 7.368 -12.305 -11.217 1.00 21.34 90 LEU A CA 19
ATOM 29614 C C . LEU A 1 90 ? 5.927 -12.730 -10.871 1.00 3.35 90 LEU A C 19
ATOM 29615 O O . LEU A 1 90 ? 5.686 -13.492 -9.925 1.00 61.13 90 LEU A O 19
ATOM 29631 N N . GLU A 1 91 ? 4.969 -12.214 -11.634 1.00 31.31 91 GLU A N 19
ATOM 29632 C CA . GLU A 1 91 ? 3.558 -12.558 -11.454 1.00 35.54 91 GLU A CA 19
ATOM 29633 C C . GLU A 1 91 ? 3.254 -13.946 -12.040 1.00 10.45 91 GLU A C 19
ATOM 29634 O O . GLU A 1 91 ? 3.799 -14.330 -13.075 1.00 31.51 91 GLU A O 19
ATOM 29646 N N . HIS A 1 92 ? 2.406 -14.705 -11.361 1.00 64.22 92 HIS A N 19
ATOM 29647 C CA . HIS A 1 92 ? 2.022 -16.038 -11.831 1.00 72.41 92 HIS A CA 19
ATOM 29648 C C . HIS A 1 92 ? 0.757 -15.962 -12.694 1.00 51.32 92 HIS A C 19
ATOM 29649 O O . HIS A 1 92 ? -0.037 -15.031 -12.567 1.00 62.14 92 HIS A O 19
ATOM 29664 N N . HIS A 1 93 ? 0.567 -16.941 -13.571 1.00 60.41 93 HIS A N 19
ATOM 29665 C CA . HIS A 1 93 ? -0.597 -16.947 -14.460 1.00 74.32 93 HIS A CA 19
ATOM 29666 C C . HIS A 1 93 ? -1.891 -17.227 -13.679 1.00 21.05 93 HIS A C 19
ATOM 29667 O O . HIS A 1 93 ? -2.206 -18.374 -13.358 1.00 31.31 93 HIS A O 19
ATOM 29682 N N . HIS A 1 94 ? -2.617 -16.159 -13.356 1.00 32.40 94 HIS A N 19
ATOM 29683 C CA . HIS A 1 94 ? -3.866 -16.249 -12.593 1.00 72.14 94 HIS A CA 19
ATOM 29684 C C . HIS A 1 94 ? -4.914 -17.123 -13.306 1.00 73.21 94 HIS A C 19
ATOM 29685 O O . HIS A 1 94 ? -5.732 -16.629 -14.085 1.00 31.32 94 HIS A O 19
ATOM 29700 N N . HIS A 1 95 ? -4.867 -18.424 -13.042 1.00 53.10 95 HIS A N 19
ATOM 29701 C CA . HIS A 1 95 ? -5.813 -19.382 -13.615 1.00 11.40 95 HIS A CA 19
ATOM 29702 C C . HIS A 1 95 ? -7.197 -19.263 -12.947 1.00 42.02 95 HIS A C 19
ATOM 29703 O O . HIS A 1 95 ? -7.295 -19.046 -11.736 1.00 0.04 95 HIS A O 19
ATOM 29718 N N . HIS A 1 96 ? -8.265 -19.389 -13.740 1.00 63.33 96 HIS A N 19
ATOM 29719 C CA . HIS A 1 96 ? -9.638 -19.316 -13.213 1.00 71.25 96 HIS A CA 19
ATOM 29720 C C . HIS A 1 96 ? -9.949 -20.474 -12.240 1.00 52.33 96 HIS A C 19
ATOM 29721 O O . HIS A 1 96 ? -9.252 -21.486 -12.219 1.00 4.52 96 HIS A O 19
ATOM 29736 N N . HIS A 1 97 ? -11.012 -20.322 -11.448 1.00 21.21 97 HIS A N 19
ATOM 29737 C CA . HIS A 1 97 ? -11.370 -21.315 -10.417 1.00 61.21 97 HIS A CA 19
ATOM 29738 C C . HIS A 1 97 ? -12.672 -22.076 -10.771 1.00 0.11 97 HIS A C 19
ATOM 29739 O O . HIS A 1 97 ? -13.745 -21.750 -10.219 1.00 37.29 97 HIS A O 19
ATOM 29755 N N . MET A 1 1 ? -13.775 -17.746 -23.268 1.00 1.23 1 MET A N 20
ATOM 29756 C CA . MET A 1 1 ? -12.506 -17.119 -22.791 1.00 74.31 1 MET A CA 20
ATOM 29757 C C . MET A 1 1 ? -12.776 -16.041 -21.726 1.00 15.54 1 MET A C 20
ATOM 29758 O O . MET A 1 1 ? -11.956 -15.143 -21.515 1.00 12.24 1 MET A O 20
ATOM 29774 N N . ASP A 1 2 ? -13.891 -16.175 -21.014 1.00 60.30 2 ASP A N 20
ATOM 29775 C CA . ASP A 1 2 ? -14.379 -15.127 -20.102 1.00 12.14 2 ASP A CA 20
ATOM 29776 C C . ASP A 1 2 ? -13.638 -15.109 -18.752 1.00 13.21 2 ASP A C 20
ATOM 29777 O O . ASP A 1 2 ? -14.249 -14.924 -17.698 1.00 23.43 2 ASP A O 20
ATOM 29786 N N . ARG A 1 3 ? -12.313 -15.237 -18.785 1.00 21.04 3 ARG A N 20
ATOM 29787 C CA . ARG A 1 3 ? -11.513 -15.218 -17.553 1.00 31.15 3 ARG A CA 20
ATOM 29788 C C . ARG A 1 3 ? -11.657 -13.873 -16.826 1.00 11.13 3 ARG A C 20
ATOM 29789 O O . ARG A 1 3 ? -11.542 -13.797 -15.603 1.00 30.21 3 ARG A O 20
ATOM 29810 N N . LYS A 1 4 ? -11.939 -12.820 -17.592 1.00 10.15 4 LYS A N 20
ATOM 29811 C CA . LYS A 1 4 ? -12.198 -11.490 -17.031 1.00 32.21 4 LYS A CA 20
ATOM 29812 C C . LYS A 1 4 ? -13.431 -11.495 -16.112 1.00 22.23 4 LYS A C 20
ATOM 29813 O O . LYS A 1 4 ? -13.512 -10.716 -15.168 1.00 75.55 4 LYS A O 20
ATOM 29832 N N . LEU A 1 5 ? -14.396 -12.372 -16.401 1.00 73.12 5 LEU A N 20
ATOM 29833 C CA . LEU A 1 5 ? -15.619 -12.483 -15.593 1.00 32.23 5 LEU A CA 20
ATOM 29834 C C . LEU A 1 5 ? -15.477 -13.563 -14.506 1.00 64.42 5 LEU A C 20
ATOM 29835 O O . LEU A 1 5 ? -16.031 -13.439 -13.412 1.00 34.53 5 LEU A O 20
ATOM 29851 N N . LEU A 1 6 ? -14.700 -14.602 -14.802 1.00 62.23 6 LEU A N 20
ATOM 29852 C CA . LEU A 1 6 ? -14.534 -15.745 -13.892 1.00 61.52 6 LEU A CA 20
ATOM 29853 C C . LEU A 1 6 ? -13.802 -15.379 -12.584 1.00 4.32 6 LEU A C 20
ATOM 29854 O O . LEU A 1 6 ? -13.537 -16.246 -11.751 1.00 20.12 6 LEU A O 20
ATOM 29870 N N . HIS A 1 7 ? -13.482 -14.097 -12.397 1.00 52.33 7 HIS A N 20
ATOM 29871 C CA . HIS A 1 7 ? -12.885 -13.635 -11.134 1.00 71.21 7 HIS A CA 20
ATOM 29872 C C . HIS A 1 7 ? -13.889 -13.743 -9.968 1.00 34.30 7 HIS A C 20
ATOM 29873 O O . HIS A 1 7 ? -13.522 -13.598 -8.803 1.00 44.25 7 HIS A O 20
ATOM 29888 N N . LEU A 1 8 ? -15.158 -13.994 -10.301 1.00 13.34 8 LEU A N 20
ATOM 29889 C CA . LEU A 1 8 ? -16.220 -14.158 -9.296 1.00 4.11 8 LEU A CA 20
ATOM 29890 C C . LEU A 1 8 ? -16.316 -15.614 -8.798 1.00 43.33 8 LEU A C 20
ATOM 29891 O O . LEU A 1 8 ? -17.280 -15.989 -8.129 1.00 11.31 8 LEU A O 20
ATOM 29907 N N . LEU A 1 9 ? -15.314 -16.429 -9.138 1.00 62.21 9 LEU A N 20
ATOM 29908 C CA . LEU A 1 9 ? -15.231 -17.817 -8.664 1.00 63.32 9 LEU A CA 20
ATOM 29909 C C . LEU A 1 9 ? -15.233 -17.868 -7.126 1.00 44.11 9 LEU A C 20
ATOM 29910 O O . LEU A 1 9 ? -14.398 -17.237 -6.478 1.00 35.43 9 LEU A O 20
ATOM 29926 N N . CYS A 1 10 ? -16.169 -18.617 -6.543 1.00 41.35 10 CYS A N 20
ATOM 29927 C CA . CYS A 1 10 ? -16.289 -18.678 -5.080 1.00 1.41 10 CYS A CA 20
ATOM 29928 C C . CYS A 1 10 ? -15.249 -19.628 -4.475 1.00 13.31 10 CYS A C 20
ATOM 29929 O O . CYS A 1 10 ? -15.109 -20.775 -4.903 1.00 60.33 10 CYS A O 20
ATOM 29937 N N . SER A 1 11 ? -14.534 -19.146 -3.465 1.00 50.22 11 SER A N 20
ATOM 29938 C CA . SER A 1 11 ? -13.475 -19.923 -2.811 1.00 63.21 11 SER A CA 20
ATOM 29939 C C . SER A 1 11 ? -13.645 -19.953 -1.283 1.00 22.23 11 SER A C 20
ATOM 29940 O O . SER A 1 11 ? -14.253 -19.055 -0.697 1.00 71.22 11 SER A O 20
ATOM 29948 N N . PRO A 1 12 ? -13.127 -21.002 -0.612 1.00 71.23 12 PRO A N 20
ATOM 29949 C CA . PRO A 1 12 ? -13.019 -21.022 0.857 1.00 12.10 12 PRO A CA 20
ATOM 29950 C C . PRO A 1 12 ? -11.993 -19.989 1.365 1.00 54.34 12 PRO A C 20
ATOM 29951 O O . PRO A 1 12 ? -11.135 -19.532 0.607 1.00 24.21 12 PRO A O 20
ATOM 29962 N N . ASP A 1 13 ? -12.065 -19.641 2.655 1.00 22.24 13 ASP A N 20
ATOM 29963 C CA . ASP A 1 13 ? -11.162 -18.633 3.238 1.00 12.34 13 ASP A CA 20
ATOM 29964 C C . ASP A 1 13 ? -9.681 -19.042 3.124 1.00 60.10 13 ASP A C 20
ATOM 29965 O O . ASP A 1 13 ? -8.787 -18.204 3.258 1.00 44.51 13 ASP A O 20
ATOM 29974 N N . THR A 1 14 ? -9.436 -20.329 2.866 1.00 51.01 14 THR A N 20
ATOM 29975 C CA . THR A 1 14 ? -8.073 -20.859 2.694 1.00 1.11 14 THR A CA 20
ATOM 29976 C C . THR A 1 14 ? -7.338 -20.205 1.513 1.00 1.02 14 THR A C 20
ATOM 29977 O O . THR A 1 14 ? -6.116 -20.036 1.544 1.00 41.24 14 THR A O 20
ATOM 29988 N N . ARG A 1 15 ? -8.078 -19.846 0.466 1.00 32.50 15 ARG A N 20
ATOM 29989 C CA . ARG A 1 15 ? -7.488 -19.169 -0.695 1.00 2.32 15 ARG A CA 20
ATOM 29990 C C . ARG A 1 15 ? -8.356 -17.989 -1.157 1.00 42.31 15 ARG A C 20
ATOM 29991 O O . ARG A 1 15 ? -9.413 -18.166 -1.759 1.00 14.34 15 ARG A O 20
ATOM 30012 N N . GLN A 1 16 ? -7.899 -16.778 -0.856 1.00 12.33 16 GLN A N 20
ATOM 30013 C CA . GLN A 1 16 ? -8.645 -15.554 -1.172 1.00 34.53 16 GLN A CA 20
ATOM 30014 C C . GLN A 1 16 ? -7.772 -14.546 -1.939 1.00 71.41 16 GLN A C 20
ATOM 30015 O O . GLN A 1 16 ? -6.546 -14.646 -1.930 1.00 55.13 16 GLN A O 20
ATOM 30029 N N . PRO A 1 17 ? -8.390 -13.544 -2.603 1.00 22.33 17 PRO A N 20
ATOM 30030 C CA . PRO A 1 17 ? -7.643 -12.487 -3.313 1.00 23.43 17 PRO A CA 20
ATOM 30031 C C . PRO A 1 17 ? -6.932 -11.494 -2.363 1.00 12.34 17 PRO A C 20
ATOM 30032 O O . PRO A 1 17 ? -6.460 -10.443 -2.797 1.00 50.31 17 PRO A O 20
ATOM 30043 N N . LEU A 1 18 ? -6.848 -11.843 -1.075 1.00 23.32 18 LEU A N 20
ATOM 30044 C CA . LEU A 1 18 ? -6.196 -10.995 -0.062 1.00 32.02 18 LEU A CA 20
ATOM 30045 C C . LEU A 1 18 ? -5.305 -11.819 0.878 1.00 74.41 18 LEU A C 20
ATOM 30046 O O . LEU A 1 18 ? -5.582 -12.989 1.151 1.00 4.24 18 LEU A O 20
ATOM 30062 N N . SER A 1 19 ? -4.228 -11.198 1.362 1.00 65.31 19 SER A N 20
ATOM 30063 C CA . SER A 1 19 ? -3.309 -11.838 2.319 1.00 54.12 19 SER A CA 20
ATOM 30064 C C . SER A 1 19 ? -2.602 -10.782 3.185 1.00 4.41 19 SER A C 20
ATOM 30065 O O . SER A 1 19 ? -2.616 -9.595 2.865 1.00 74.34 19 SER A O 20
ATOM 30073 N N . LEU A 1 20 ? -1.989 -11.215 4.282 1.00 21.11 20 LEU A N 20
ATOM 30074 C CA . LEU A 1 20 ? -1.212 -10.307 5.140 1.00 53.04 20 LEU A CA 20
ATOM 30075 C C . LEU A 1 20 ? 0.074 -9.857 4.413 1.00 42.44 20 LEU A C 20
ATOM 30076 O O . LEU A 1 20 ? 0.824 -10.687 3.896 1.00 23.32 20 LEU A O 20
ATOM 30092 N N . LEU A 1 21 ? 0.329 -8.546 4.374 1.00 72.41 21 LEU A N 20
ATOM 30093 C CA . LEU A 1 21 ? 1.500 -8.008 3.664 1.00 43.22 21 LEU A CA 20
ATOM 30094 C C . LEU A 1 21 ? 2.815 -8.374 4.369 1.00 1.32 21 LEU A C 20
ATOM 30095 O O . LEU A 1 21 ? 3.022 -8.050 5.543 1.00 70.31 21 LEU A O 20
ATOM 30111 N N . GLU A 1 22 ? 3.699 -9.043 3.637 1.00 25.52 22 GLU A N 20
ATOM 30112 C CA . GLU A 1 22 ? 5.005 -9.452 4.161 1.00 44.41 22 GLU A CA 20
ATOM 30113 C C . GLU A 1 22 ? 5.923 -8.241 4.416 1.00 43.10 22 GLU A C 20
ATOM 30114 O O . GLU A 1 22 ? 5.974 -7.304 3.615 1.00 73.02 22 GLU A O 20
ATOM 30126 N N . SER A 1 23 ? 6.651 -8.274 5.535 1.00 12.04 23 SER A N 20
ATOM 30127 C CA . SER A 1 23 ? 7.572 -7.184 5.918 1.00 64.45 23 SER A CA 20
ATOM 30128 C C . SER A 1 23 ? 8.551 -6.831 4.787 1.00 4.24 23 SER A C 20
ATOM 30129 O O . SER A 1 23 ? 8.916 -5.667 4.614 1.00 54.34 23 SER A O 20
ATOM 30137 N N . LYS A 1 24 ? 8.963 -7.840 4.022 1.00 52.52 24 LYS A N 20
ATOM 30138 C CA . LYS A 1 24 ? 9.853 -7.647 2.868 1.00 60.12 24 LYS A CA 20
ATOM 30139 C C . LYS A 1 24 ? 9.289 -6.592 1.896 1.00 75.44 24 LYS A C 20
ATOM 30140 O O . LYS A 1 24 ? 9.973 -5.637 1.527 1.00 35.04 24 LYS A O 20
ATOM 30159 N N . GLY A 1 25 ? 8.032 -6.772 1.486 1.00 71.34 25 GLY A N 20
ATOM 30160 C CA . GLY A 1 25 ? 7.381 -5.813 0.594 1.00 51.03 25 GLY A CA 20
ATOM 30161 C C . GLY A 1 25 ? 6.953 -4.526 1.300 1.00 30.11 25 GLY A C 20
ATOM 30162 O O . GLY A 1 25 ? 6.880 -3.462 0.686 1.00 35.50 25 GLY A O 20
ATOM 30166 N N . LEU A 1 26 ? 6.685 -4.630 2.603 1.00 45.35 26 LEU A N 20
ATOM 30167 C CA . LEU A 1 26 ? 6.178 -3.506 3.406 1.00 20.31 26 LEU A CA 20
ATOM 30168 C C . LEU A 1 26 ? 7.062 -2.247 3.285 1.00 50.01 26 LEU A C 20
ATOM 30169 O O . LEU A 1 26 ? 6.550 -1.127 3.170 1.00 53.43 26 LEU A O 20
ATOM 30185 N N . GLU A 1 27 ? 8.382 -2.426 3.310 1.00 50.32 27 GLU A N 20
ATOM 30186 C CA . GLU A 1 27 ? 9.307 -1.287 3.190 1.00 10.03 27 GLU A CA 20
ATOM 30187 C C . GLU A 1 27 ? 9.123 -0.552 1.850 1.00 31.33 27 GLU A C 20
ATOM 30188 O O . GLU A 1 27 ? 9.259 0.669 1.782 1.00 51.33 27 GLU A O 20
ATOM 30200 N N . ALA A 1 28 ? 8.808 -1.298 0.791 1.00 5.42 28 ALA A N 20
ATOM 30201 C CA . ALA A 1 28 ? 8.596 -0.714 -0.537 1.00 2.23 28 ALA A CA 20
ATOM 30202 C C . ALA A 1 28 ? 7.453 0.311 -0.516 1.00 31.34 28 ALA A C 20
ATOM 30203 O O . ALA A 1 28 ? 7.542 1.371 -1.139 1.00 31.11 28 ALA A O 20
ATOM 30210 N N . LEU A 1 29 ? 6.384 -0.013 0.212 1.00 45.05 29 LEU A N 20
ATOM 30211 C CA . LEU A 1 29 ? 5.262 0.916 0.400 1.00 22.14 29 LEU A CA 20
ATOM 30212 C C . LEU A 1 29 ? 5.712 2.163 1.177 1.00 12.01 29 LEU A C 20
ATOM 30213 O O . LEU A 1 29 ? 5.526 3.290 0.722 1.00 10.54 29 LEU A O 20
ATOM 30229 N N . ASN A 1 30 ? 6.331 1.946 2.340 1.00 22.15 30 ASN A N 20
ATOM 30230 C CA . ASN A 1 30 ? 6.780 3.049 3.207 1.00 62.14 30 ASN A CA 20
ATOM 30231 C C . ASN A 1 30 ? 7.742 4.006 2.482 1.00 23.12 30 ASN A C 20
ATOM 30232 O O . ASN A 1 30 ? 7.577 5.224 2.549 1.00 45.32 30 ASN A O 20
ATOM 30243 N N . LYS A 1 31 ? 8.737 3.457 1.787 1.00 31.22 31 LYS A N 20
ATOM 30244 C CA . LYS A 1 31 ? 9.698 4.273 1.036 1.00 23.34 31 LYS A CA 20
ATOM 30245 C C . LYS A 1 31 ? 9.004 5.062 -0.085 1.00 52.21 31 LYS A C 20
ATOM 30246 O O . LYS A 1 31 ? 9.286 6.242 -0.296 1.00 63.21 31 LYS A O 20
ATOM 30265 N N . ALA A 1 32 ? 8.082 4.408 -0.791 1.00 53.23 32 ALA A N 20
ATOM 30266 C CA . ALA A 1 32 ? 7.298 5.076 -1.833 1.00 31.32 32 ALA A CA 20
ATOM 30267 C C . ALA A 1 32 ? 6.432 6.205 -1.242 1.00 34.52 32 ALA A C 20
ATOM 30268 O O . ALA A 1 32 ? 6.214 7.240 -1.881 1.00 54.35 32 ALA A O 20
ATOM 30275 N N . ILE A 1 33 ? 5.940 5.991 -0.022 1.00 24.24 33 ILE A N 20
ATOM 30276 C CA . ILE A 1 33 ? 5.194 7.018 0.717 1.00 24.20 33 ILE A CA 20
ATOM 30277 C C . ILE A 1 33 ? 6.095 8.219 1.047 1.00 31.40 33 ILE A C 20
ATOM 30278 O O . ILE A 1 33 ? 5.706 9.377 0.863 1.00 62.22 33 ILE A O 20
ATOM 30294 N N . VAL A 1 34 ? 7.306 7.934 1.520 1.00 72.04 34 VAL A N 20
ATOM 30295 C CA . VAL A 1 34 ? 8.304 8.975 1.791 1.00 30.11 34 VAL A CA 20
ATOM 30296 C C . VAL A 1 34 ? 8.662 9.734 0.500 1.00 44.43 34 VAL A C 20
ATOM 30297 O O . VAL A 1 34 ? 8.914 10.942 0.514 1.00 44.52 34 VAL A O 20
ATOM 30310 N N . SER A 1 35 ? 8.680 9.009 -0.611 1.00 13.24 35 SER A N 20
ATOM 30311 C CA . SER A 1 35 ? 8.913 9.604 -1.934 1.00 32.24 35 SER A CA 20
ATOM 30312 C C . SER A 1 35 ? 7.700 10.410 -2.414 1.00 53.02 35 SER A C 20
ATOM 30313 O O . SER A 1 35 ? 7.826 11.298 -3.258 1.00 13.23 35 SER A O 20
ATOM 30321 N N . GLY A 1 36 ? 6.523 10.087 -1.883 1.00 63.44 36 GLY A N 20
ATOM 30322 C CA . GLY A 1 36 ? 5.298 10.775 -2.278 1.00 14.12 36 GLY A CA 20
ATOM 30323 C C . GLY A 1 36 ? 4.737 10.299 -3.617 1.00 1.42 36 GLY A C 20
ATOM 30324 O O . GLY A 1 36 ? 3.977 11.016 -4.270 1.00 52.12 36 GLY A O 20
ATOM 30328 N N . THR A 1 37 ? 5.104 9.085 -4.026 1.00 32.44 37 THR A N 20
ATOM 30329 C CA . THR A 1 37 ? 4.618 8.513 -5.294 1.00 20.04 37 THR A CA 20
ATOM 30330 C C . THR A 1 37 ? 3.442 7.553 -5.059 1.00 64.13 37 THR A C 20
ATOM 30331 O O . THR A 1 37 ? 3.005 6.849 -5.972 1.00 25.24 37 THR A O 20
ATOM 30342 N N . VAL A 1 38 ? 2.936 7.531 -3.829 1.00 53.51 38 VAL A N 20
ATOM 30343 C CA . VAL A 1 38 ? 1.794 6.686 -3.464 1.00 63.02 38 VAL A CA 20
ATOM 30344 C C . VAL A 1 38 ? 0.480 7.474 -3.509 1.00 3.13 38 VAL A C 20
ATOM 30345 O O . VAL A 1 38 ? 0.300 8.443 -2.767 1.00 11.42 38 VAL A O 20
ATOM 30358 N N . GLN A 1 39 ? -0.427 7.065 -4.388 1.00 1.34 39 GLN A N 20
ATOM 30359 C CA . GLN A 1 39 ? -1.766 7.651 -4.445 1.00 3.14 39 GLN A CA 20
ATOM 30360 C C . GLN A 1 39 ? -2.812 6.690 -3.876 1.00 44.25 39 GLN A C 20
ATOM 30361 O O . GLN A 1 39 ? -2.733 5.474 -4.066 1.00 74.53 39 GLN A O 20
ATOM 30375 N N . ARG A 1 40 ? -3.782 7.248 -3.168 1.00 22.13 40 ARG A N 20
ATOM 30376 C CA . ARG A 1 40 ? -4.966 6.504 -2.750 1.00 1.14 40 ARG A CA 20
ATOM 30377 C C . ARG A 1 40 ? -5.775 6.110 -3.994 1.00 13.01 40 ARG A C 20
ATOM 30378 O O . ARG A 1 40 ? -5.824 6.873 -4.961 1.00 53.33 40 ARG A O 20
ATOM 30399 N N . ALA A 1 41 ? -6.410 4.942 -3.981 1.00 25.24 41 ALA A N 20
ATOM 30400 C CA . ALA A 1 41 ? -7.211 4.487 -5.133 1.00 52.22 41 ALA A CA 20
ATOM 30401 C C . ALA A 1 41 ? -8.240 5.543 -5.588 1.00 11.21 41 ALA A C 20
ATOM 30402 O O . ALA A 1 41 ? -8.766 5.475 -6.701 1.00 33.03 41 ALA A O 20
ATOM 30409 N N . ASP A 1 42 ? -8.523 6.514 -4.720 1.00 14.22 42 ASP A N 20
ATOM 30410 C CA . ASP A 1 42 ? -9.444 7.606 -5.045 1.00 73.03 42 ASP A CA 20
ATOM 30411 C C . ASP A 1 42 ? -8.742 8.735 -5.833 1.00 34.12 42 ASP A C 20
ATOM 30412 O O . ASP A 1 42 ? -9.371 9.407 -6.657 1.00 51.35 42 ASP A O 20
ATOM 30421 N N . GLY A 1 43 ? -7.444 8.948 -5.587 1.00 40.21 43 GLY A N 20
ATOM 30422 C CA . GLY A 1 43 ? -6.690 9.944 -6.355 1.00 25.13 43 GLY A CA 20
ATOM 30423 C C . GLY A 1 43 ? -5.595 10.677 -5.569 1.00 42.32 43 GLY A C 20
ATOM 30424 O O . GLY A 1 43 ? -4.485 10.866 -6.073 1.00 65.22 43 GLY A O 20
ATOM 30428 N N . SER A 1 44 ? -5.905 11.097 -4.344 1.00 1.34 44 SER A N 20
ATOM 30429 C CA . SER A 1 44 ? -4.989 11.941 -3.543 1.00 62.41 44 SER A CA 20
ATOM 30430 C C . SER A 1 44 ? -3.708 11.204 -3.117 1.00 34.33 44 SER A C 20
ATOM 30431 O O . SER A 1 44 ? -3.638 9.979 -3.151 1.00 63.22 44 SER A O 20
ATOM 30439 N N . ILE A 1 45 ? -2.709 11.974 -2.687 1.00 20.55 45 ILE A N 20
ATOM 30440 C CA . ILE A 1 45 ? -1.412 11.428 -2.258 1.00 35.30 45 ILE A CA 20
ATOM 30441 C C . ILE A 1 45 ? -1.444 10.971 -0.790 1.00 51.23 45 ILE A C 20
ATOM 30442 O O . ILE A 1 45 ? -1.996 11.655 0.074 1.00 5.33 45 ILE A O 20
ATOM 30458 N N . GLN A 1 46 ? -0.844 9.814 -0.512 1.00 24.34 46 GLN A N 20
ATOM 30459 C CA . GLN A 1 46 ? -0.716 9.307 0.861 1.00 40.43 46 GLN A CA 20
ATOM 30460 C C . GLN A 1 46 ? 0.717 9.484 1.388 1.00 15.24 46 GLN A C 20
ATOM 30461 O O . GLN A 1 46 ? 1.649 8.808 0.949 1.00 24.54 46 GLN A O 20
ATOM 30475 N N . ASN A 1 47 ? 0.884 10.410 2.329 1.00 42.11 47 ASN A N 20
ATOM 30476 C CA . ASN A 1 47 ? 2.187 10.665 2.961 1.00 12.15 47 ASN A CA 20
ATOM 30477 C C . ASN A 1 47 ? 2.232 10.098 4.393 1.00 32.14 47 ASN A C 20
ATOM 30478 O O . ASN A 1 47 ? 3.078 10.473 5.205 1.00 43.13 47 ASN A O 20
ATOM 30489 N N . GLN A 1 48 ? 1.323 9.168 4.681 1.00 2.02 48 GLN A N 20
ATOM 30490 C CA . GLN A 1 48 ? 1.247 8.517 5.993 1.00 75.11 48 GLN A CA 20
ATOM 30491 C C . GLN A 1 48 ? 1.859 7.109 5.937 1.00 54.44 48 GLN A C 20
ATOM 30492 O O . GLN A 1 48 ? 1.317 6.214 5.284 1.00 62.52 48 GLN A O 20
ATOM 30506 N N . SER A 1 49 ? 2.989 6.916 6.620 1.00 14.32 49 SER A N 20
ATOM 30507 C CA . SER A 1 49 ? 3.707 5.631 6.581 1.00 51.53 49 SER A CA 20
ATOM 30508 C C . SER A 1 49 ? 2.958 4.533 7.352 1.00 24.43 49 SER A C 20
ATOM 30509 O O . SER A 1 49 ? 2.667 4.676 8.541 1.00 25.43 49 SER A O 20
ATOM 30517 N N . LEU A 1 50 ? 2.647 3.435 6.665 1.00 12.02 50 LEU A N 20
ATOM 30518 C CA . LEU A 1 50 ? 1.944 2.302 7.278 1.00 75.24 50 LEU A CA 20
ATOM 30519 C C . LEU A 1 50 ? 2.900 1.131 7.578 1.00 41.25 50 LEU A C 20
ATOM 30520 O O . LEU A 1 50 ? 3.676 0.702 6.726 1.00 44.53 50 LEU A O 20
ATOM 30536 N N . HIS A 1 51 ? 2.850 0.621 8.807 1.00 1.40 51 HIS A N 20
ATOM 30537 C CA . HIS A 1 51 ? 3.744 -0.465 9.239 1.00 42.43 51 HIS A CA 20
ATOM 30538 C C . HIS A 1 51 ? 3.011 -1.813 9.337 1.00 30.51 51 HIS A C 20
ATOM 30539 O O . HIS A 1 51 ? 3.569 -2.800 9.818 1.00 15.31 51 HIS A O 20
ATOM 30554 N N . GLU A 1 52 ? 1.768 -1.845 8.869 1.00 64.03 52 GLU A N 20
ATOM 30555 C CA . GLU A 1 52 ? 0.998 -3.089 8.782 1.00 11.04 52 GLU A CA 20
ATOM 30556 C C . GLU A 1 52 ? -0.090 -2.958 7.709 1.00 34.14 52 GLU A C 20
ATOM 30557 O O . GLU A 1 52 ? -0.795 -1.945 7.649 1.00 13.51 52 GLU A O 20
ATOM 30569 N N . ALA A 1 53 ? -0.230 -3.973 6.861 1.00 43.44 53 ALA A N 20
ATOM 30570 C CA . ALA A 1 53 ? -1.125 -3.875 5.705 1.00 61.34 53 ALA A CA 20
ATOM 30571 C C . ALA A 1 53 ? -1.509 -5.251 5.138 1.00 44.42 53 ALA A C 20
ATOM 30572 O O . ALA A 1 53 ? -1.027 -6.289 5.590 1.00 60.04 53 ALA A O 20
ATOM 30579 N N . LEU A 1 54 ? -2.388 -5.238 4.140 1.00 71.41 54 LEU A N 20
ATOM 30580 C CA . LEU A 1 54 ? -2.835 -6.458 3.458 1.00 73.15 54 LEU A CA 20
ATOM 30581 C C . LEU A 1 54 ? -2.479 -6.407 1.965 1.00 61.12 54 LEU A C 20
ATOM 30582 O O . LEU A 1 54 ? -2.778 -5.430 1.280 1.00 0.22 54 LEU A O 20
ATOM 30598 N N . ILE A 1 55 ? -1.856 -7.464 1.461 1.00 53.44 55 ILE A N 20
ATOM 30599 C CA . ILE A 1 55 ? -1.471 -7.539 0.049 1.00 63.23 55 ILE A CA 20
ATOM 30600 C C . ILE A 1 55 ? -2.456 -8.415 -0.744 1.00 54.31 55 ILE A C 20
ATOM 30601 O O . ILE A 1 55 ? -2.823 -9.508 -0.310 1.00 53.44 55 ILE A O 20
ATOM 30617 N N . THR A 1 56 ? -2.906 -7.918 -1.893 1.00 12.22 56 THR A N 20
ATOM 30618 C CA . THR A 1 56 ? -3.769 -8.708 -2.781 1.00 53.30 56 THR A CA 20
ATOM 30619 C C . THR A 1 56 ? -3.024 -9.926 -3.336 1.00 1.23 56 THR A C 20
ATOM 30620 O O . THR A 1 56 ? -1.811 -9.883 -3.549 1.00 64.30 56 THR A O 20
ATOM 30631 N N . ARG A 1 57 ? -3.759 -11.004 -3.591 1.00 31.41 57 ARG A N 20
ATOM 30632 C CA . ARG A 1 57 ? -3.165 -12.272 -4.044 1.00 1.54 57 ARG A CA 20
ATOM 30633 C C . ARG A 1 57 ? -2.333 -12.091 -5.330 1.00 44.34 57 ARG A C 20
ATOM 30634 O O . ARG A 1 57 ? -1.292 -12.727 -5.507 1.00 64.10 57 ARG A O 20
ATOM 30655 N N . ASP A 1 58 ? -2.783 -11.195 -6.207 1.00 20.24 58 ASP A N 20
ATOM 30656 C CA . ASP A 1 58 ? -2.088 -10.933 -7.473 1.00 24.32 58 ASP A CA 20
ATOM 30657 C C . ASP A 1 58 ? -1.073 -9.783 -7.354 1.00 13.42 58 ASP A C 20
ATOM 30658 O O . ASP A 1 58 ? -0.406 -9.440 -8.330 1.00 44.33 58 ASP A O 20
ATOM 30667 N N . ARG A 1 59 ? -0.949 -9.211 -6.150 1.00 4.04 59 ARG A N 20
ATOM 30668 C CA . ARG A 1 59 ? -0.058 -8.063 -5.913 1.00 22.24 59 ARG A CA 20
ATOM 30669 C C . ARG A 1 59 ? -0.465 -6.847 -6.775 1.00 12.11 59 ARG A C 20
ATOM 30670 O O . ARG A 1 59 ? 0.388 -6.112 -7.271 1.00 55.32 59 ARG A O 20
ATOM 30691 N N . LYS A 1 60 ? -1.774 -6.635 -6.917 1.00 41.50 60 LYS A N 20
ATOM 30692 C CA . LYS A 1 60 ? -2.306 -5.514 -7.713 1.00 41.12 60 LYS A CA 20
ATOM 30693 C C . LYS A 1 60 ? -2.639 -4.296 -6.823 1.00 14.51 60 LYS A C 20
ATOM 30694 O O . LYS A 1 60 ? -2.372 -3.152 -7.189 1.00 74.11 60 LYS A O 20
ATOM 30713 N N . GLN A 1 61 ? -3.229 -4.556 -5.658 1.00 33.31 61 GLN A N 20
ATOM 30714 C CA . GLN A 1 61 ? -3.585 -3.498 -4.700 1.00 3.40 61 GLN A CA 20
ATOM 30715 C C . GLN A 1 61 ? -3.056 -3.837 -3.294 1.00 1.31 61 GLN A C 20
ATOM 30716 O O . GLN A 1 61 ? -2.778 -5.001 -2.987 1.00 33.13 61 GLN A O 20
ATOM 30730 N N . VAL A 1 62 ? -2.916 -2.818 -2.448 1.00 42.54 62 VAL A N 20
ATOM 30731 C CA . VAL A 1 62 ? -2.495 -3.007 -1.050 1.00 40.22 62 VAL A CA 20
ATOM 30732 C C . VAL A 1 62 ? -3.445 -2.276 -0.088 1.00 53.31 62 VAL A C 20
ATOM 30733 O O . VAL A 1 62 ? -3.616 -1.067 -0.184 1.00 21.23 62 VAL A O 20
ATOM 30746 N N . PHE A 1 63 ? -4.054 -3.007 0.839 1.00 43.14 63 PHE A N 20
ATOM 30747 C CA . PHE A 1 63 ? -4.948 -2.403 1.835 1.00 3.23 63 PHE A CA 20
ATOM 30748 C C . PHE A 1 63 ? -4.195 -2.118 3.140 1.00 2.11 63 PHE A C 20
ATOM 30749 O O . PHE A 1 63 ? -3.115 -2.653 3.370 1.00 45.15 63 PHE A O 20
ATOM 30766 N N . ARG A 1 64 ? -4.769 -1.281 3.995 1.00 74.13 64 ARG A N 20
ATOM 30767 C CA . ARG A 1 64 ? -4.086 -0.815 5.210 1.00 32.02 64 ARG A CA 20
ATOM 30768 C C . ARG A 1 64 ? -4.803 -1.279 6.492 1.00 73.23 64 ARG A C 20
ATOM 30769 O O . ARG A 1 64 ? -6.028 -1.384 6.531 1.00 34.03 64 ARG A O 20
ATOM 30790 N N . ILE A 1 65 ? -4.023 -1.567 7.535 1.00 12.44 65 ILE A N 20
ATOM 30791 C CA . ILE A 1 65 ? -4.575 -1.988 8.828 1.00 14.11 65 ILE A CA 20
ATOM 30792 C C . ILE A 1 65 ? -4.293 -0.936 9.915 1.00 35.40 65 ILE A C 20
ATOM 30793 O O . ILE A 1 65 ? -3.173 -0.441 10.031 1.00 53.23 65 ILE A O 20
ATOM 30809 N N . GLU A 1 66 ? -5.309 -0.600 10.708 1.00 4.31 66 GLU A N 20
ATOM 30810 C CA . GLU A 1 66 ? -5.145 0.353 11.815 1.00 33.30 66 GLU A CA 20
ATOM 30811 C C . GLU A 1 66 ? -5.691 -0.224 13.133 1.00 64.04 66 GLU A C 20
ATOM 30812 O O . GLU A 1 66 ? -6.830 -0.703 13.189 1.00 61.53 66 GLU A O 20
ATOM 30824 N N . ASP A 1 67 ? -4.851 -0.194 14.181 1.00 72.03 67 ASP A N 20
ATOM 30825 C CA . ASP A 1 67 ? -5.197 -0.722 15.519 1.00 62.52 67 ASP A CA 20
ATOM 30826 C C . ASP A 1 67 ? -5.259 -2.262 15.541 1.00 32.54 67 ASP A C 20
ATOM 30827 O O . ASP A 1 67 ? -4.636 -2.916 16.380 1.00 75.35 67 ASP A O 20
ATOM 30836 N N . SER A 1 68 ? -6.001 -2.818 14.594 1.00 70.35 68 SER A N 20
ATOM 30837 C CA . SER A 1 68 ? -6.320 -4.249 14.538 1.00 11.21 68 SER A CA 20
ATOM 30838 C C . SER A 1 68 ? -7.322 -4.511 13.407 1.00 72.41 68 SER A C 20
ATOM 30839 O O . SER A 1 68 ? -7.408 -5.618 12.878 1.00 71.11 68 SER A O 20
ATOM 30847 N N . ILE A 1 69 ? -8.078 -3.468 13.047 1.00 40.24 69 ILE A N 20
ATOM 30848 C CA . ILE A 1 69 ? -9.099 -3.559 12.001 1.00 24.44 69 ILE A CA 20
ATOM 30849 C C . ILE A 1 69 ? -8.475 -3.555 10.594 1.00 72.41 69 ILE A C 20
ATOM 30850 O O . ILE A 1 69 ? -7.766 -2.614 10.226 1.00 31.30 69 ILE A O 20
ATOM 30866 N N . PRO A 1 70 ? -8.720 -4.610 9.792 1.00 33.55 70 PRO A N 20
ATOM 30867 C CA . PRO A 1 70 ? -8.284 -4.649 8.390 1.00 45.42 70 PRO A CA 20
ATOM 30868 C C . PRO A 1 70 ? -9.200 -3.811 7.478 1.00 32.44 70 PRO A C 20
ATOM 30869 O O . PRO A 1 70 ? -10.287 -4.250 7.086 1.00 33.11 70 PRO A O 20
ATOM 30880 N N . VAL A 1 71 ? -8.769 -2.594 7.157 1.00 15.03 71 VAL A N 20
ATOM 30881 C CA . VAL A 1 71 ? -9.588 -1.670 6.369 1.00 74.41 71 VAL A CA 20
ATOM 30882 C C . VAL A 1 71 ? -9.566 -2.036 4.874 1.00 23.10 71 VAL A C 20
ATOM 30883 O O . VAL A 1 71 ? -8.597 -1.761 4.162 1.00 43.30 71 VAL A O 20
ATOM 30896 N N . LEU A 1 72 ? -10.644 -2.662 4.404 1.00 31.12 72 LEU A N 20
ATOM 30897 C CA . LEU A 1 72 ? -10.738 -3.119 3.013 1.00 12.42 72 LEU A CA 20
ATOM 30898 C C . LEU A 1 72 ? -11.503 -2.121 2.127 1.00 51.32 72 LEU A C 20
ATOM 30899 O O . LEU A 1 72 ? -12.058 -2.494 1.091 1.00 0.14 72 LEU A O 20
ATOM 30915 N N . LEU A 1 73 ? -11.514 -0.854 2.528 1.00 72.23 73 LEU A N 20
ATOM 30916 C CA . LEU A 1 73 ? -12.171 0.198 1.743 1.00 55.32 73 LEU A CA 20
ATOM 30917 C C . LEU A 1 73 ? -11.383 0.502 0.455 1.00 71.24 73 LEU A C 20
ATOM 30918 O O . LEU A 1 73 ? -10.155 0.572 0.478 1.00 4.44 73 LEU A O 20
ATOM 30934 N N . PRO A 1 74 ? -12.076 0.699 -0.686 1.00 44.12 74 PRO A N 20
ATOM 30935 C CA . PRO A 1 74 ? -11.418 1.008 -1.970 1.00 41.40 74 PRO A CA 20
ATOM 30936 C C . PRO A 1 74 ? -10.466 2.215 -1.870 1.00 23.54 74 PRO A C 20
ATOM 30937 O O . PRO A 1 74 ? -9.336 2.163 -2.350 1.00 23.51 74 PRO A O 20
ATOM 30948 N N . GLU A 1 75 ? -10.925 3.287 -1.223 1.00 4.15 75 GLU A N 20
ATOM 30949 C CA . GLU A 1 75 ? -10.103 4.492 -1.025 1.00 65.44 75 GLU A CA 20
ATOM 30950 C C . GLU A 1 75 ? -8.849 4.205 -0.174 1.00 1.41 75 GLU A C 20
ATOM 30951 O O . GLU A 1 75 ? -7.876 4.958 -0.215 1.00 34.40 75 GLU A O 20
ATOM 30963 N N . GLU A 1 76 ? -8.890 3.117 0.594 1.00 55.03 76 GLU A N 20
ATOM 30964 C CA . GLU A 1 76 ? -7.775 2.721 1.467 1.00 23.12 76 GLU A CA 20
ATOM 30965 C C . GLU A 1 76 ? -6.712 1.917 0.691 1.00 1.33 76 GLU A C 20
ATOM 30966 O O . GLU A 1 76 ? -5.598 1.707 1.170 1.00 61.50 76 GLU A O 20
ATOM 30978 N N . ALA A 1 77 ? -7.070 1.480 -0.515 1.00 40.12 77 ALA A N 20
ATOM 30979 C CA . ALA A 1 77 ? -6.196 0.628 -1.328 1.00 63.21 77 ALA A CA 20
ATOM 30980 C C . ALA A 1 77 ? -5.119 1.427 -2.086 1.00 61.33 77 ALA A C 20
ATOM 30981 O O . ALA A 1 77 ? -5.426 2.327 -2.871 1.00 14.51 77 ALA A O 20
ATOM 30988 N N . ILE A 1 78 ? -3.859 1.091 -1.826 1.00 32.42 78 ILE A N 20
ATOM 30989 C CA . ILE A 1 78 ? -2.725 1.631 -2.581 1.00 64.20 78 ILE A CA 20
ATOM 30990 C C . ILE A 1 78 ? -2.483 0.802 -3.858 1.00 25.20 78 ILE A C 20
ATOM 30991 O O . ILE A 1 78 ? -2.422 -0.428 -3.807 1.00 24.00 78 ILE A O 20
ATOM 31007 N N . ALA A 1 79 ? -2.336 1.478 -4.997 1.00 31.42 79 ALA A N 20
ATOM 31008 C CA . ALA A 1 79 ? -2.102 0.800 -6.277 1.00 34.03 79 ALA A CA 20
ATOM 31009 C C . ALA A 1 79 ? -0.615 0.437 -6.464 1.00 63.32 79 ALA A C 20
ATOM 31010 O O . ALA A 1 79 ? 0.239 1.319 -6.567 1.00 22.23 79 ALA A O 20
ATOM 31017 N N . THR A 1 80 ? -0.314 -0.864 -6.531 1.00 13.41 80 THR A N 20
ATOM 31018 C CA . THR A 1 80 ? 1.076 -1.333 -6.690 1.00 62.55 80 THR A CA 20
ATOM 31019 C C . THR A 1 80 ? 1.710 -0.819 -7.986 1.00 53.55 80 THR A C 20
ATOM 31020 O O . THR A 1 80 ? 2.933 -0.716 -8.092 1.00 64.12 80 THR A O 20
ATOM 31031 N N . ILE A 1 81 ? 0.871 -0.474 -8.960 1.00 61.23 81 ILE A N 20
ATOM 31032 C CA . ILE A 1 81 ? 1.336 0.033 -10.254 1.00 11.24 81 ILE A CA 20
ATOM 31033 C C . ILE A 1 81 ? 2.154 1.332 -10.094 1.00 1.44 81 ILE A C 20
ATOM 31034 O O . ILE A 1 81 ? 2.938 1.698 -10.967 1.00 31.21 81 ILE A O 20
ATOM 31050 N N . GLN A 1 82 ? 1.971 2.014 -8.964 1.00 51.03 82 GLN A N 20
ATOM 31051 C CA . GLN A 1 82 ? 2.683 3.270 -8.687 1.00 53.43 82 GLN A CA 20
ATOM 31052 C C . GLN A 1 82 ? 3.948 3.041 -7.842 1.00 34.21 82 GLN A C 20
ATOM 31053 O O . GLN A 1 82 ? 4.811 3.918 -7.746 1.00 61.11 82 GLN A O 20
ATOM 31067 N N . ILE A 1 83 ? 4.063 1.861 -7.233 1.00 53.42 83 ILE A N 20
ATOM 31068 C CA . ILE A 1 83 ? 5.180 1.562 -6.337 1.00 74.50 83 ILE A CA 20
ATOM 31069 C C . ILE A 1 83 ? 6.460 1.229 -7.123 1.00 43.40 83 ILE A C 20
ATOM 31070 O O . ILE A 1 83 ? 6.683 0.088 -7.530 1.00 14.21 83 ILE A O 20
ATOM 31086 N N . ALA A 1 84 ? 7.300 2.240 -7.339 1.00 44.13 84 ALA A N 20
ATOM 31087 C CA . ALA A 1 84 ? 8.562 2.063 -8.065 1.00 35.14 84 ALA A CA 20
ATOM 31088 C C . ALA A 1 84 ? 9.532 1.113 -7.336 1.00 42.35 84 ALA A C 20
ATOM 31089 O O . ALA A 1 84 ? 10.477 0.594 -7.934 1.00 14.43 84 ALA A O 20
ATOM 31096 N N . ASN A 1 85 ? 9.295 0.889 -6.044 1.00 32.24 85 ASN A N 20
ATOM 31097 C CA . ASN A 1 85 ? 10.147 0.001 -5.240 1.00 73.11 85 ASN A CA 20
ATOM 31098 C C . ASN A 1 85 ? 9.655 -1.458 -5.270 1.00 41.42 85 ASN A C 20
ATOM 31099 O O . ASN A 1 85 ? 10.173 -2.309 -4.543 1.00 3.01 85 ASN A O 20
ATOM 31110 N N . PHE A 1 86 ? 8.666 -1.743 -6.118 1.00 54.34 86 PHE A N 20
ATOM 31111 C CA . PHE A 1 86 ? 8.104 -3.096 -6.220 1.00 44.42 86 PHE A CA 20
ATOM 31112 C C . PHE A 1 86 ? 9.164 -4.084 -6.760 1.00 74.04 86 PHE A C 20
ATOM 31113 O O . PHE A 1 86 ? 9.925 -3.746 -7.668 1.00 33.41 86 PHE A O 20
ATOM 31130 N N . PRO A 1 87 ? 9.227 -5.318 -6.206 1.00 15.45 87 PRO A N 20
ATOM 31131 C CA . PRO A 1 87 ? 10.299 -6.293 -6.521 1.00 74.25 87 PRO A CA 20
ATOM 31132 C C . PRO A 1 87 ? 10.379 -6.710 -8.006 1.00 73.44 87 PRO A C 20
ATOM 31133 O O . PRO A 1 87 ? 9.480 -6.433 -8.805 1.00 54.43 87 PRO A O 20
ATOM 31144 N N . ASP A 1 88 ? 11.474 -7.396 -8.348 1.00 50.23 88 ASP A N 20
ATOM 31145 C CA . ASP A 1 88 ? 11.734 -7.862 -9.716 1.00 65.41 88 ASP A CA 20
ATOM 31146 C C . ASP A 1 88 ? 10.988 -9.173 -10.033 1.00 42.24 88 ASP A C 20
ATOM 31147 O O . ASP A 1 88 ? 10.646 -9.942 -9.132 1.00 54.43 88 ASP A O 20
ATOM 31156 N N . LYS A 1 89 ? 10.737 -9.411 -11.322 1.00 65.10 89 LYS A N 20
ATOM 31157 C CA . LYS A 1 89 ? 10.084 -10.642 -11.783 1.00 65.43 89 LYS A CA 20
ATOM 31158 C C . LYS A 1 89 ? 10.192 -10.791 -13.311 1.00 40.53 89 LYS A C 20
ATOM 31159 O O . LYS A 1 89 ? 10.615 -9.869 -14.008 1.00 22.54 89 LYS A O 20
ATOM 31178 N N . LEU A 1 90 ? 9.805 -11.958 -13.819 1.00 44.01 90 LEU A N 20
ATOM 31179 C CA . LEU A 1 90 ? 9.807 -12.227 -15.267 1.00 13.14 90 LEU A CA 20
ATOM 31180 C C . LEU A 1 90 ? 8.371 -12.317 -15.804 1.00 23.20 90 LEU A C 20
ATOM 31181 O O . LEU A 1 90 ? 7.540 -13.042 -15.252 1.00 64.25 90 LEU A O 20
ATOM 31197 N N . GLU A 1 91 ? 8.083 -11.586 -16.884 1.00 52.24 91 GLU A N 20
ATOM 31198 C CA . GLU A 1 91 ? 6.732 -11.551 -17.452 1.00 25.44 91 GLU A CA 20
ATOM 31199 C C . GLU A 1 91 ? 6.742 -11.698 -18.988 1.00 40.03 91 GLU A C 20
ATOM 31200 O O . GLU A 1 91 ? 7.081 -10.769 -19.725 1.00 35.33 91 GLU A O 20
ATOM 31212 N N . HIS A 1 92 ? 6.375 -12.885 -19.463 1.00 15.54 92 HIS A N 20
ATOM 31213 C CA . HIS A 1 92 ? 6.294 -13.164 -20.902 1.00 22.10 92 HIS A CA 20
ATOM 31214 C C . HIS A 1 92 ? 4.836 -13.123 -21.392 1.00 62.20 92 HIS A C 20
ATOM 31215 O O . HIS A 1 92 ? 4.177 -14.156 -21.492 1.00 44.33 92 HIS A O 20
ATOM 31230 N N . HIS A 1 93 ? 4.338 -11.920 -21.680 1.00 2.33 93 HIS A N 20
ATOM 31231 C CA . HIS A 1 93 ? 2.952 -11.722 -22.138 1.00 51.23 93 HIS A CA 20
ATOM 31232 C C . HIS A 1 93 ? 2.750 -10.285 -22.656 1.00 60.03 93 HIS A C 20
ATOM 31233 O O . HIS A 1 93 ? 3.419 -9.354 -22.210 1.00 4.22 93 HIS A O 20
ATOM 31248 N N . HIS A 1 94 ? 1.829 -10.115 -23.605 1.00 71.02 94 HIS A N 20
ATOM 31249 C CA . HIS A 1 94 ? 1.541 -8.795 -24.188 1.00 32.23 94 HIS A CA 20
ATOM 31250 C C . HIS A 1 94 ? 0.031 -8.573 -24.329 1.00 21.24 94 HIS A C 20
ATOM 31251 O O . HIS A 1 94 ? -0.766 -9.448 -23.988 1.00 13.21 94 HIS A O 20
ATOM 31266 N N . HIS A 1 95 ? -0.357 -7.387 -24.814 1.00 72.40 95 HIS A N 20
ATOM 31267 C CA . HIS A 1 95 ? -1.774 -7.021 -25.017 1.00 25.41 95 HIS A CA 20
ATOM 31268 C C . HIS A 1 95 ? -2.507 -6.762 -23.682 1.00 75.33 95 HIS A C 20
ATOM 31269 O O . HIS A 1 95 ? -3.468 -5.992 -23.632 1.00 3.22 95 HIS A O 20
ATOM 31284 N N . HIS A 1 96 ? -2.063 -7.423 -22.608 1.00 51.12 96 HIS A N 20
ATOM 31285 C CA . HIS A 1 96 ? -2.541 -7.130 -21.254 1.00 50.40 96 HIS A CA 20
ATOM 31286 C C . HIS A 1 96 ? -2.211 -5.671 -20.883 1.00 64.41 96 HIS A C 20
ATOM 31287 O O . HIS A 1 96 ? -2.999 -4.986 -20.230 1.00 21.23 96 HIS A O 20
ATOM 31302 N N . HIS A 1 97 ? -1.022 -5.233 -21.298 1.00 44.52 97 HIS A N 20
ATOM 31303 C CA . HIS A 1 97 ? -0.608 -3.820 -21.238 1.00 1.32 97 HIS A CA 20
ATOM 31304 C C . HIS A 1 97 ? 0.314 -3.483 -22.429 1.00 45.13 97 HIS A C 20
ATOM 31305 O O . HIS A 1 97 ? 1.519 -3.826 -22.371 1.00 38.76 97 HIS A O 20
#

InterPro domains:
  IPR005651 Trm112-like [PF03966] (2-68)

Radius of gyration: 14.5 Å; Cα contacts (8 Å, |Δi|>4): 151; chains: 1; bounding box: 26×35×43 Å

B-factor: mean 38.72, std 17.52, range [0.1, 75.44]

Foldseek 3Di:
DVVVVCVPPDDDPVDDQKAWDDQVCLVLQQVCLCVQLWAFLVGHTHNDRANTWMATPVRQWIAGDDPHDGDPDSRRITGCVSRPSDDDDDDDDDPVD

Organism: Xylella fastidiosa (strain Temecula1 / ATCC 700964) (NCBI:txid183190)